Protein 6RJ1 (pdb70)

Organism: Mycoplasma pneumoniae (strain ATCC 29342 / M129 / Subtype 1) (NCBI:txid272634)

GO terms:
  GO:0009986 cell surface (C, EXP)

Radius of gyration: 41.22 Å; Cα contacts (8 Å, |Δi|>4): 4366; chains: 2; bounding box: 69×126×119 Å

Secondary structure (DSSP, 8-state):
--S--EEEEETTEEEEE-TTSSBSSS-EEHHHHTT--TTEEEEEEEEETTTEEEEEEEETT--EEE--S--SSSSSS--BSEEE-HHHHHHHHT---------EEEEEEEETTTEEEEEEEEEEEPPP-B--------HHHHHHH-EEEPPPPTT--HHHH-B-B--BHHHHHH-TT-GGGHHHHGGGGT-TT---TT-B-EEE-SSBS-EE-TTS---SEEES-TTTSB-TT-HHHIIIIIHHHHHHHSPPP----SSEEE-HHHHHHTT---TTSS---PPPP-HHHHHHHHHS-EEEEETTEEEEE--SSS-BSEEEEEESS-SEEEPEEGGGEEE--SSHHHHHHHHHTT----TT---TT---TTTTT-----EEEEEEEEETTEEEEEEEEPPEEEEE----TT-TTTTEEE----PPPTTPPSSHHHHHT--TTSSS---S-EEETTEEESS-S--TT-BTTTT-B------SS-GGGTTT--EEEEE-SSS-S--BSSHHHHHHHHT--B-SSSS--BPPPSSSSEEEEEEE-HHHHHHHHHHHH--STT-SS--EEE-SEEEEE-PPPGGGBTT---TTS------TTTPPB---SS-S-SS---EEEEEEEE--S---TT-PPPEEEEEEETTEEEEEEEETTTTEE---S-SSSPPTTEEEEE--TTTTTS-GGGEEEEEEETTTTEEEEEEEGGGS-SB-TTS-BPS--S-EEEEEEEEESPPTTSSTT--S-SSPPEEEEEEEEEEESS-EEEEEE--SSSEEEEEEESS-SS-EEEEEEEETTEEEE-HHHHHHHH--/--S--EEEEETTEEEEE-TTSSBSSS-EEHHHHTT--TTEEEEEEEEETTTEEEEEEEETT--EEE-------SBSEEE-HHHHHHHHT--------EEEEEEEETTTEEEEEEEEEEEPPP-B------HHHHHHH-EEEPPPPTT--HHHH-B-B--BHHHHHH-TT-GGGHHHHGGGGT-TT---TT-B-EEE-SSBS-EE-TTS---SEEES-TTTSB-TT-HHHIIIIIHHHHHHHSPPP-----SSEEE-HHHHHHTT---TTS----------HHHHHHHHHS-EEEEETTEEEEE--SSS-BSEEEEEESS-SEEEPEEGGGEEE--SSHHHHHHHHHTT----TT---TT---TTTTT-----EEEEEEEEETTEEEEEEEEPPEEEEE----TT-TTTTEEE----PPPTTPPSSHHHHHT--TTSSS---S-EEETTEEESS-S--TT-BTTTT-B------SS-GGGTTT--EEEEE-SSS-S--BSSHHHHHHHHT--B-SSSS--BPPPSSSSEEEEEEE-HHHHHHHHHHHH--SSS-TT--EEE-SEEEEE-PPPGGGBTT-------SS---GGGPPB---SS-S-SS---EEEEEEEE--SPPPTT-PPPEEEEEEETTEEEEEEEETTTTEE---S-SSSPPTTEEEEE--TTTTTS-GGGEEEEEEETTTTEEEEEEEGGGS-SB-TTS-BPS--S-EEEEEEEEESPPTTSSTT--S-SS--EEEEEEEEEEESSSEEEEEE--SSSEEEEEEESS-SS-EEEEEEEETTEEEE-HHHHHHHH--

Nearest PDB structures (foldseek):
  6rj1-assembly2_B  TM=1.001E+00  e=0.000E+00  Mycoplasmoides pneumoniae M129
  6rj1-assembly1_A  TM=9.955E-01  e=0.000E+00  Mycoplasmoides pneumoniae M129
  6tm0-assembly1_A  TM=9.819E-01  e=0.000E+00  Mycoplasmoides pneumoniae M129
  6tlz-assembly2_B  TM=9.883E-01  e=0.000E+00  Mycoplasmoides pneumoniae M129
  6tlz-assembly1_A  TM=9.841E-01  e=0.000E+00  Mycoplasmoides pneumoniae M129

Solvent-accessible surface area: 63891 Å² total; per-residue (Å²): 116,119,97,59,54,40,30,24,60,86,91,14,32,1,18,5,23,18,30,142,8,65,66,92,50,74,26,20,40,0,6,191,31,1,157,26,51,96,2,3,62,8,41,28,56,55,106,35,69,120,90,42,0,0,0,0,0,24,0,16,2,0,7,0,84,9,73,61,110,16,83,85,109,144,91,103,58,75,108,32,1,4,38,30,29,50,159,62,0,85,147,23,75,132,102,175,129,87,61,31,4,0,0,28,0,0,0,0,86,38,24,116,218,39,55,32,66,50,88,77,71,0,46,0,18,8,0,21,6,48,42,20,9,106,102,205,24,9,22,4,39,1,4,48,7,2,7,0,0,5,2,15,2,11,43,0,30,8,20,0,0,0,1,56,39,8,44,21,0,2,22,6,6,22,18,93,62,115,39,109,32,6,110,88,65,50,66,131,60,32,0,67,24,0,38,5,34,141,2,39,0,1,0,91,0,48,85,2,0,5,1,2,63,2,55,45,36,6,16,24,14,1,2,45,30,1,31,134,48,3,57,1,60,54,35,67,35,22,132,118,59,22,72,71,51,0,34,111,12,0,50,73,76,117,91,103,16,71,80,0,8,2,2,3,15,0,4,68,62,8,8,3,3,5,38,74,45,28,103,122,147,119,84,9,12,30,0,1,0,1,0,0,12,1,0,0,11,37,0,3,28,9,98,22,14,0,0,0,0,0,18,28,32,0,1,1,6,1,0,0,1,0,0,29,111,44,140,45,2,51,1,0,7,0,3,17,0,32,5,56,3,39,16,94,62,11,46,59,1,1,32,17,0,0,1,8,115,42,154,64,18,113,48,70,99,6,1,0,3,56,29,18,38,8,2,1,4,0,2,12,0,1,2,6,20,53,13,46,102,30,0,0,1,0,0,2,0,0,0,1,1,0,7,16,41,35,132,77,85,103,30,42,12,81,36,5,0,0,1,5,11,0,1,0,0,16,26,5,85,44,8,40,68,34,8,5,59,15,27,0,0,18,58,0,1,2,6,15,102,31,99,64,162,95,36,34,2,23,3,0,42,41,2,15,127,68,0,21,119,141,87,89,68,70,1,48,10,34,24,0,16,64,61,103,81,70,58,69,10,62,2,0,1,0,0,0,4,3,3,2,0,9,0,1,14,38,4,12,13,0,1,3,0,2,3,20,5,70,6,115,90,164,115,117,59,97,1,13,2,3,0,7,0,6,0,1,2,0,2,0,46,73,77,19,0,116,48,0,53,103,20,4,68,24,58,13,78,124,69,33,54,70,54,4,127,1,82,27,3,13,4,13,11,4,10,1,10,60,71,11,0,20,43,9,15,41,36,33,48,58,206,153,87,15,79,0,26,61,8,100,44,68,20,92,0,21,20,45,2,0,0,10,7,15,2,6,8,11,44,6,4,62,12,66,52,125,35,20,243,82,74,109,70,9,4,4,0,0,0,0,0,1,0,0,1,0,3,0,4,4,29,2,63,76,27,99,28,5,123,32,139,77,136,88,42,120,34,4,6,14,10,70,34,79,14,37,102,61,13,15,64,10,19,1,16,1,37,72,62,26,44,36,35,60,137,55,5,15,0,23,0,8,2,15,23,27,71,31,6,59,58,36,1,95,16,107,146,28,184,66,67,95,0,8,16,3,0,4,0,26,40,49,58,111,17,26,5,88,68,99,123,19,108,88,12,104,141,17,5,24,0,79,6,51,55,0,42,2,50,35,47,130,20,43,6,16,2,40,0,47,44,51,110,84,55,5,0,1,3,3,81,109,120,50,232,104,9,62,10,9,12,14,78,22,86,142,2,91,9,132,80,40,101,158,76,1,111,98,57,75,165,274,104,118,95,72,54,53,32,22,51,62,156,30,32,1,17,5,12,19,30,144,7,63,47,92,50,76,24,20,43,0,8,194,31,1,157,27,39,82,5,5,85,9,40,26,50,52,107,36,68,116,69,48,0,0,0,0,0,22,0,12,9,0,11,0,72,6,100,69,99,150,139,93,68,111,33,2,4,58,38,31,48,158,59,0,90,146,29,63,137,102,189,88,68,30,2,0,0,23,0,0,0,0,100,33,24,118,216,37,55,33,86,54,91,78,72,0,49,0,20,9,0,30,6,78,41,76,135,135,18,6,14,6,64,1,4,49,16,2,6,0,1,4,3,0,1,15,45,0,29,8,20,0,0,0,2,56,40,8,42,20,0,2,27,6,6,24,19,98,58,114,38,108,31,6,110,93,66,49,59,128,56,31,0,87,19,0,38,5,33,141,2,40,0,0,0,91,0,48,86,2,0,5,2,2,69,2,40,47,36,5,15,22,19,0,3,45,30,1,28,135,47,3,57,0,61,54,36,66,35,21,133,116,58,21,67,71,48,0,33,101,7,0,49,83,65,117,143,57,88,15,71,75,0,9,2,2,2,12,1,4,55,74,18,6,2,2,7,55,78,37,52,179,109,109,140,131,76,14,13,15,0,1,0,0,1,0,12,1,0,0,10,37,0,3,28,8,101,24,9,0,0,0,0,0,17,32,29,0,1,1,6,1,0,0,0,0,0,29,110,46,139,46,2,48,1,0,8,0,2,19,0,34,4,55,4,36,15,93,62,11,46,58,1,0,32,17,0,1,1,8,126,44,155,69,17,116,45,76,87,7,1,0,4,54,31,18,41,5,1,1,5,0,2,14,0,1,1,5,19,51,16,47,102,29,0,0,1,0,0,2,0,0,0,2,1,0,7,20,38,35,127,79,86,103,30,43,12,81,35,3,0,1,1,4,10,0,0,0,0,16,27,3,85,47,13,33,58,33,8,4,68,15,30,0,1,17,60,0,1,1,6,15,106,29,114,83,158,91,36,37,4,20,3,0,28,40,2,18,131,71,1,22,121,143,87,86,78,84,1,45,11,32,25,0,18,64,62,102,83,68,58,70,11,59,2,0,1,0,0,0,3,3,3,2,0,9,0,1,12,38,4,12,14,0,0,4,0,2,2,8,4,40,4,112,88,148,123,99,60,98,1,13,2,3,0,7,0,6,0,1,2,0,1,0,44,72,81,18,0,96,49,0,35,110,24,5,60,31,75,56,89,98,65,51,44,69,56,1,129,1,82,26,3,14,4,12,12,5,11,1,10,44,83,12,0,53,44,28,18,41,57,55,50,81,136,138,48,38,83,0,29,65,9,101,44,99,20,92,0,22,10,46,1,0,0,8,7,10,2,6,9,11,41,5,2,60,12,65,53,126,36,19,237,86,76,108,69,9,3,4,0,0,0,0,0,1,0,0,1,0,3,0,3,5,29,1,63,78,28,99,31,5,96,15,121,74,118,97,39,117,31,3,6,15,10,68,33,78,15,38,102,59,13,15,64,8,21,1,36,1,37,68,61,25,45,36,44,61,149,55,4,15,0,25,0,10,2,14,23,25,72,32,9,58,59,36,2,92,17,108,145,29,184,66,66,93,0,8,16,2,0,3,0,26,41,50,56,111,18,29,4,82,89,94,137,25,110,76,13,106,141,17,4,24,0,80,6,48,59,5,46,2,50,33,73,125,10,47,5,14,3,38,0,47,42,53,120,88,52,6,0,0,0,3,74,103,138,34,232,97,22,55,8,17,9,14,76,19,89,145,0,109,18,134,74,40,101,158,76,1,134,102,39,91,231,227

Foldseek 3Di:
DQPDWDWFDDWQFTFTAGLLRFTLDPGDRNQVQQVHDPQKTWQDKDADDPFKIKTKIAGLLAAKAAQPPLDDACPPQQDFSIDTDQVSSVVVVVLPDRDNRFMWIWMWTADPSRDTHTDAIAGAAAFGATRHNPCLFHPSLQLNPEWEFDFAFLQQALLLLFFAFAAFLLCLAQNPPRSVCCQVCCVVQQQPQQPGRRFTQFGFQQFHTAIEHQQDFGALKGFNHRHPHGGGPCSVCCVVPVVVVRCVCEPFPVHVCPTIFRNLLRCVLLQFSRSPPRPVVDTGGGPNSRLSRQQQRAWEDFDQWIKTGGALRFKHQWIDTDGNPHRYAYTFGVQQADEAAPDPLLQLQQLLQQADADPLADDSLLNTSNNSLTGQGIWNWQHWYDDPSWIKTKTFRWAKGKAFPDPPPPNSRPNTTGDGWQWAALPFDFFDQRLSNWAAQSAGHRFQWDCDPQWIARHHNATAQLGDPNGRHHRGHHRSHHPVCSHVTRIHMYTYRFQDNHSHFFQNLLCQQQQQHWHPDPPIDGTHTSRGQKMKIFMGHPVLSVQSRVLSPDRCPPSVNNHRYDYQMHMDRDHAHLVQWPCRDHTTDRNCTHTSSNTAGNFQQSHSYRRGKTKHDWDKAFALQDFDPPADTWMWIWIDMQFWIKIAGDGSVVRGGAQFPDRSADGLRIDTDGADPVVSNHHPQQWDDWDADHNLRKIKTKGQLLSGRQAHRNNHGDPQSFKIWMKIKAKDDDDQRSDDPRDGDRHHTDIYIDGQARIDRHWGWSDKACSDQFKIWTFTDDPDPSTQIWMWTHDSSHTDTDPVVSVVSHVD/DQPDWDWFDDKQFTFTAGLLRFTLDPGDRNQVQQVHDLQKTWQDKDADDPFKIKTKIAGLLAAWAAQDDDVQQDFRIDTDQVSSVVLVVLVTDNRFMWIWMWTADPSRDTHTDAIAGAAAFGATDHVAFHPNLQLNPEWEFDFAFLQQALLLLFFAFAAFLLCLAQNPPRSVCCQVCCVVQQQPQQPGRRFTQFGFQQFHTAIEHQQDAGALKGFNHRHPHGGGPCSVCCVVPVVVVRCCCEPFPVCVVCPTIFRNLLRCVLLQFSRRPPRDRVVDTGGGPNSRLSRQQQRAWEDFDQWIKTGGALRFKHQWIDTDGNPHRYAYTFGVQQADEAAPDPLLQLQQLLQQADADPLADDSLQNTSNNSLTGQGIWNWQYWYDDPSWIKTKTFRWAKGKAFPDPPPPNSRPNTTGDGWQWAALPFDAFPVRLSNWAAQSNGHRFQWDCPPNWTARHHNATAQLGDPNGRHHRGHHRSHHPVCSHVTRIHMYTYRFQDNHSHFFLSLLCQQQQQHWHPDPPIDGTHTSRGQKMKIFMGHPVLSVQSRVSSVPRRDSVVNNHRYDYQMHMDRDHFHLVQWPCRDHGNDDDDGHTSSNTAGNFQQSHSYRRGKTKHDWDKAFALQDFAPPADTWMWIWIDMQFWIKIAGDGSVVRGGAAFPDNRADGLRIDTDGADPVVSNHHPQQFDDWDADHNLRKIKTKGQLLSGRQAHRSNHGDPQSFKIWMKIKAKDDDDQRSDNPRDGDRHRTDIYIDGQARIDSHWGWRDKACSDQFKIKTFTDDPDDRTQIWMWTDDSSHTDTDPVVSVVSVVD

B-factor: mean 89.37, std 24.89, range [43.27, 200.55]

InterPro domains:
  IPR007885 MgpC adhesin [PF05220] (490-715)
  IPR045839 Mgp-operon protein 3, C-terminal domain [PF19342] (999-1111)

Sequence (1618 aa):
SLANTYLLQDHHNTLTPYTPFTTPLNGGLDVVRRAAHLHPSYELVDWKRVGDTKLVALVRSALVRVKFQDTTSSDQSNTNQNALSFDTQESQKALNGSNSQDFASYVLIFKAAPRATWVFERKIKLALPYVKQESQGKGSLYKTLQDLLVEQPVTPYTPNAGLARVNGVAQDTVHFGSGQESSWNSQRSQKGLKNNPGPKAVTGFKLDKGRAYRKLNESWPVYEPLDSTKEGKGKDESSWKNSEKTTAENDAPLVGATFSKYLNTAQALHQMGVIVPGLEKWTDALPNVITQLYHTSTAQLAYLNGQIVVMGSDRVPSLWYWVVGEDQESGKATWWAKTELNWGTDKQKQFVENQLGFKDDSNSDSKNSNLKAQGLTQPAYLIAGLDVVADHLVFAAFKAGAVGYDMTTDSSASTYNQALAWSTTAGLDSDGGYKALVENTAGLNGPINGLFTLLDTFAYVTPVSGMKGGSQNNEEVQTTYPVKSDQKATAKIASLINASPLNSYGDDGVTVFDALGLNFNFKLNEERLPSRTDQLLVYGIVNESELKSARENAQSTSDDNSNTKVKWTNTASHYLPVPYYYSANFPEAGNRRRGVKISTLESQATDGFANSLLNFGTGLKAGVDPAPVARGHKPNYSAVLLVRGGVVRLNFNPDTDKLLDSTDKNSEPISFSYTPFGSAESAVDLTTLKDVTYIAESGLWFYTFDNGEKPTYDGKQQQVKNRKGYAVITVSRTGIEFNEDANTTTLSQAPAALAVQNGIASSQDDLTGILPLSDEFSAVITKDQTWTGKVDIYKNTNGLFEKDDQLSENVKRRSLANTYYLLQDHHNTLTPYTPFTTPLNGGLDVVRAAHLHPSYELVDWKRVGDTKLVALVRSALVRVKFQDTTNTNQNALSFDTQESQKALNGNSQDFASYVLIFKAAPRATWVFERKIKLALPYVKQEGKGSLYKTLQDLLVEQPVTPYTPNAGLARRVNGVAQDTVHFGSGQESSWNSQRSQKGLKNNPGPKAVTGFKLDKGRAYRKLNESWPVYEPLDSTKEGKGKDESSWKNSEKTTAENDAPLVGTATFSKYLNTAQALHQMGVIVPGLEKWGTDALPNVITQLYHTSTAQLAYLNGQIVVMGSDRRVPSLWYWVVGEDQESGKATWWAKTELNWGTDKQKQFVENQLGFKDDSNSDSKNSNLKAQGLTQPAYLIAGLDVVADHLVFAAFKAGAVGYDMTTDSSASTYNQALAWSTTAGLDSDGGYKALVENTAGLNGPINGLFTLLDTFAYVTPVSGMKGGSQNNEEVQTTYPVKSDQKATAKIASLINASPLNSYGDDGVTVFDALGLNFNFKLNEERLPSRTDQLLVYGIVNESELKSARENAQSTSDDNSNTKVKWTNTASHYLPVPYYYSANFPEAAEQRNGVKISTLESQATDGFANSLLNFGTGLKAGVDPAPVARGHKPNYSAVLLVRGGVVRLNFNPDTDKLLDSTDKNSEPISFSYTPFGSAESAVDLTTLKDVTYIAESGLWFYTFDNGEKPTYDGKQQQVKNRKGYAVITVSRTGIEFNEDANTTTLSQAPAALAVQNGIASSQDDLTGILPLSDEFSAVITKDQTWTGKVDIYKNTNGLFEKDDQLSENVKRR

Structure (mmCIF, N/CA/C/O backbone):
data_6RJ1
#
_entry.id   6RJ1
#
_cell.length_a   97.796
_cell.length_b   114.434
_cell.length_c   165.054
_cell.angle_alpha   90.00
_cell.angle_beta   90.00
_cell.angle_gamma   90.00
#
_symmetry.space_group_name_H-M   'P 21 21 21'
#
loop_
_entity.id
_entity.type
_entity.pdbx_description
1 polymer 'Mgp-operon protein 3'
2 water water
#
loop_
_atom_site.group_PDB
_atom_site.id
_atom_site.type_symbol
_atom_site.label_atom_id
_atom_site.label_alt_id
_atom_site.label_comp_id
_atom_site.label_asym_id
_atom_site.label_entity_id
_atom_site.label_seq_id
_atom_site.pdbx_PDB_ins_code
_atom_site.Cartn_x
_atom_site.Cartn_y
_atom_site.Cartn_z
_atom_site.occupancy
_atom_site.B_iso_or_equiv
_atom_site.auth_seq_id
_atom_site.auth_comp_id
_atom_site.auth_asym_id
_atom_site.auth_atom_id
_atom_site.pdbx_PDB_model_num
ATOM 1 N N . SER A 1 1 ? -8.625 -3.931 -6.056 1.00 100.70 23 SER A N 1
ATOM 2 C CA . SER A 1 1 ? -7.990 -5.227 -6.290 1.00 100.33 23 SER A CA 1
ATOM 3 C C . SER A 1 1 ? -6.481 -5.058 -6.510 1.00 103.38 23 SER A C 1
ATOM 4 O O . SER A 1 1 ? -6.041 -3.984 -6.922 1.00 102.59 23 SER A O 1
ATOM 7 N N . LEU A 1 2 ? -5.691 -6.111 -6.224 1.00 99.34 24 LEU A N 1
ATOM 8 C CA . LEU A 1 2 ? -4.245 -6.090 -6.450 1.00 99.15 24 LEU A CA 1
ATOM 9 C C . LEU A 1 2 ? -3.940 -6.146 -7.941 1.00 104.22 24 LEU A C 1
ATOM 10 O O . LEU A 1 2 ? -2.974 -5.531 -8.392 1.00 104.28 24 LEU A O 1
ATOM 15 N N . ALA A 1 3 ? -4.786 -6.868 -8.704 1.00 100.93 25 ALA A N 1
ATOM 16 C CA . ALA A 1 3 ? -4.684 -7.038 -10.152 1.00 100.55 25 ALA A CA 1
ATOM 17 C C . ALA A 1 3 ? -4.857 -5.707 -10.896 1.00 101.81 25 ALA A C 1
ATOM 18 O O . ALA A 1 3 ? -4.417 -5.595 -12.045 1.00 101.63 25 ALA A O 1
ATOM 20 N N . ASN A 1 4 ? -5.450 -4.693 -10.231 1.00 95.92 26 ASN A N 1
ATOM 21 C CA . ASN A 1 4 ? -5.639 -3.369 -10.808 1.00 95.05 26 ASN A CA 1
ATOM 22 C C . ASN A 1 4 ? -4.284 -2.620 -10.952 1.00 95.90 26 ASN A C 1
ATOM 23 O O . ASN A 1 4 ? -3.323 -2.933 -10.240 1.00 95.04 26 ASN A O 1
ATOM 28 N N . THR A 1 5 ? -4.205 -1.677 -11.913 1.00 90.08 27 THR A N 1
ATOM 29 C CA . THR A 1 5 ? -3.005 -0.890 -12.212 1.00 88.35 27 THR A CA 1
ATOM 30 C C . THR A 1 5 ? -3.382 0.562 -12.412 1.00 88.72 27 THR A C 1
ATOM 31 O O . THR A 1 5 ? -4.492 0.847 -12.857 1.00 88.03 27 THR A O 1
ATOM 35 N N . TYR A 1 6 ? -2.455 1.479 -12.082 1.00 83.78 28 TYR A N 1
ATOM 36 C CA . TYR A 1 6 ? -2.625 2.930 -12.228 1.00 83.11 28 TYR A CA 1
ATOM 37 C C . TYR A 1 6 ? -1.584 3.425 -13.220 1.00 83.14 28 TYR A C 1
ATOM 38 O O . TYR A 1 6 ? -0.401 3.137 -13.050 1.00 83.12 28 TYR A O 1
ATOM 47 N N . LEU A 1 7 ? -2.014 4.145 -14.259 1.00 76.30 29 LEU A N 1
ATOM 48 C CA . LEU A 1 7 ? -1.112 4.654 -15.287 1.00 74.92 29 LEU A CA 1
ATOM 49 C C . LEU A 1 7 ? -0.557 6.016 -14.907 1.00 76.42 29 LEU A C 1
ATOM 50 O O . LEU A 1 7 ? -1.335 6.927 -14.605 1.00 77.09 29 LEU A O 1
ATOM 55 N N . LEU A 1 8 ? 0.782 6.154 -14.904 1.00 70.22 30 LEU A N 1
ATOM 56 C CA . LEU A 1 8 ? 1.449 7.416 -14.591 1.00 69.76 30 LEU A CA 1
ATOM 57 C C . LEU A 1 8 ? 2.341 7.863 -15.738 1.00 73.71 30 LEU A C 1
ATOM 58 O O . LEU A 1 8 ? 3.043 7.043 -16.326 1.00 73.44 30 LEU A O 1
ATOM 63 N N . GLN A 1 9 ? 2.299 9.165 -16.065 1.00 70.26 31 GLN A N 1
ATOM 64 C CA . GLN A 1 9 ? 3.109 9.733 -17.132 1.00 70.17 31 GLN A CA 1
ATOM 65 C C . GLN A 1 9 ? 4.465 10.222 -16.639 1.00 75.19 31 GLN A C 1
ATOM 66 O O . GLN A 1 9 ? 4.578 10.735 -15.526 1.00 76.03 31 GLN A O 1
ATOM 72 N N . ASP A 1 10 ? 5.486 10.045 -17.486 1.00 71.52 32 ASP A N 1
ATOM 73 C CA . ASP A 1 10 ? 6.850 10.550 -17.365 1.00 71.27 32 ASP A CA 1
ATOM 74 C C . ASP A 1 10 ? 7.267 10.866 -18.805 1.00 73.49 32 ASP A C 1
ATOM 75 O O . ASP A 1 10 ? 7.714 9.974 -19.547 1.00 72.86 32 ASP A O 1
ATOM 80 N N A HIS A 1 11 ? 7.073 12.142 -19.193 0.50 69.20 33 HIS A N 1
ATOM 81 N N B HIS A 1 11 ? 7.062 12.141 -19.201 0.50 68.87 33 HIS A N 1
ATOM 82 C CA A HIS A 1 11 ? 7.294 12.726 -20.514 0.50 68.88 33 HIS A CA 1
ATOM 83 C CA B HIS A 1 11 ? 7.330 12.724 -20.516 0.50 68.37 33 HIS A CA 1
ATOM 84 C C A HIS A 1 11 ? 6.510 11.975 -21.618 0.50 72.06 33 HIS A C 1
ATOM 85 C C B HIS A 1 11 ? 6.547 12.014 -21.648 0.50 71.89 33 HIS A C 1
ATOM 86 O O A HIS A 1 11 ? 5.346 12.314 -21.845 0.50 71.73 33 HIS A O 1
ATOM 87 O O B HIS A 1 11 ? 5.417 12.422 -21.924 0.50 71.61 33 HIS A O 1
ATOM 100 N N . ASN A 1 12 ? 7.129 10.973 -22.289 1.00 67.88 34 ASN A N 1
ATOM 101 C CA . ASN A 1 12 ? 6.475 10.210 -23.371 1.00 67.21 34 ASN A CA 1
ATOM 102 C C . ASN A 1 12 ? 6.121 8.779 -22.974 1.00 70.68 34 ASN A C 1
ATOM 103 O O . ASN A 1 12 ? 5.566 8.033 -23.781 1.00 68.91 34 ASN A O 1
ATOM 108 N N . THR A 1 13 ? 6.418 8.417 -21.722 1.00 69.05 35 THR A N 1
ATOM 109 C CA . THR A 1 13 ? 6.180 7.088 -21.182 1.00 69.57 35 THR A CA 1
ATOM 110 C C . THR A 1 13 ? 5.011 7.068 -20.204 1.00 74.94 35 THR A C 1
ATOM 111 O O . THR A 1 13 ? 4.944 7.910 -19.310 1.00 75.60 35 THR A O 1
ATOM 115 N N . LEU A 1 14 ? 4.090 6.104 -20.402 1.00 71.17 36 LEU A N 1
ATOM 116 C CA . LEU A 1 14 ? 2.945 5.837 -19.541 1.00 70.63 36 LEU A CA 1
ATOM 117 C C . LEU A 1 14 ? 3.248 4.507 -18.859 1.00 76.80 36 LEU A C 1
ATOM 118 O O . LEU A 1 14 ? 3.238 3.462 -19.519 1.00 77.02 36 LEU A O 1
ATOM 123 N N . THR A 1 15 ? 3.611 4.554 -17.559 1.00 74.20 37 THR A N 1
ATOM 124 C CA . THR A 1 15 ? 4.017 3.361 -16.810 1.00 74.13 37 THR A CA 1
ATOM 125 C C . THR A 1 15 ? 2.888 2.824 -15.889 1.00 78.53 37 THR A C 1
ATOM 126 O O . THR A 1 15 ? 2.258 3.599 -15.166 1.00 78.00 37 THR A O 1
ATOM 130 N N . PRO A 1 16 ? 2.636 1.489 -15.896 1.00 76.08 38 PRO A N 1
ATOM 131 C CA . PRO A 1 16 ? 1.611 0.935 -14.994 1.00 76.16 38 PRO A CA 1
ATOM 132 C C . PRO A 1 16 ? 2.164 0.672 -13.594 1.00 80.79 38 PRO A C 1
ATOM 133 O O . PRO A 1 16 ? 3.150 -0.039 -13.444 1.00 80.79 38 PRO A O 1
ATOM 137 N N . TYR A 1 17 ? 1.540 1.265 -12.577 1.00 77.21 39 TYR A N 1
ATOM 138 C CA . TYR A 1 17 ? 1.932 1.098 -11.185 1.00 77.14 39 TYR A CA 1
ATOM 139 C C . TYR A 1 17 ? 0.947 0.175 -10.482 1.00 82.87 39 TYR A C 1
ATOM 140 O O . TYR A 1 17 ? -0.263 0.281 -10.701 1.00 83.35 39 TYR A O 1
ATOM 149 N N . THR A 1 18 ? 1.466 -0.740 -9.655 1.00 78.81 40 THR A N 1
ATOM 150 C CA . THR A 1 18 ? 0.647 -1.680 -8.895 1.00 78.13 40 THR A CA 1
ATOM 151 C C . THR A 1 18 ? 0.209 -1.038 -7.566 1.00 83.08 40 THR A C 1
ATOM 152 O O . THR A 1 18 ? 0.864 -0.090 -7.122 1.00 81.29 40 THR A O 1
ATOM 156 N N . PRO A 1 19 ? -0.827 -1.568 -6.862 1.00 82.62 41 PRO A N 1
ATOM 157 C CA . PRO A 1 19 ? -1.175 -1.002 -5.548 1.00 83.26 41 PRO A CA 1
ATOM 158 C C . PRO A 1 19 ? -0.111 -1.294 -4.462 1.00 88.90 41 PRO A C 1
ATOM 159 O O . PRO A 1 19 ? -0.324 -0.987 -3.295 1.00 89.44 41 PRO A O 1
ATOM 163 N N . PHE A 1 20 ? 1.050 -1.858 -4.863 1.00 85.46 42 PHE A N 1
ATOM 164 C CA . PHE A 1 20 ? 2.224 -2.078 -4.023 1.00 85.42 42 PHE A CA 1
ATOM 165 C C . PHE A 1 20 ? 3.161 -0.865 -4.168 1.00 89.95 42 PHE A C 1
ATOM 166 O O . PHE A 1 20 ? 4.229 -0.846 -3.560 1.00 89.24 42 PHE A O 1
ATOM 174 N N . THR A 1 21 ? 2.756 0.129 -5.007 1.00 87.88 43 THR A N 1
ATOM 175 C CA . THR A 1 21 ? 3.406 1.418 -5.348 1.00 87.71 43 THR A CA 1
ATOM 176 C C . THR A 1 21 ? 4.616 1.249 -6.305 1.00 90.90 43 THR A C 1
ATOM 177 O O . THR A 1 21 ? 5.323 2.227 -6.574 1.00 90.54 43 THR A O 1
ATOM 181 N N . THR A 1 22 ? 4.822 0.034 -6.847 1.00 86.40 44 THR A N 1
ATOM 182 C CA . THR A 1 22 ? 5.940 -0.238 -7.751 1.00 85.78 44 THR A CA 1
ATOM 183 C C . THR A 1 22 ? 5.492 -0.389 -9.207 1.00 88.80 44 THR A C 1
ATOM 184 O O . THR A 1 22 ? 4.433 -0.977 -9.457 1.00 88.38 44 THR A O 1
ATOM 188 N N . PRO A 1 23 ? 6.307 0.078 -10.188 1.00 84.16 45 PRO A N 1
ATOM 189 C CA . PRO A 1 23 ? 5.927 -0.112 -11.597 1.00 83.60 45 PRO A CA 1
ATOM 190 C C . PRO A 1 23 ? 5.962 -1.583 -12.009 1.00 87.01 45 PRO A C 1
ATOM 191 O O . PRO A 1 23 ? 6.868 -2.324 -11.614 1.00 87.24 45 PRO A O 1
ATOM 195 N N . LEU A 1 24 ? 4.946 -2.013 -12.766 1.00 82.16 46 LEU A N 1
ATOM 196 C CA . LEU A 1 24 ? 4.803 -3.385 -13.238 1.00 81.17 46 LEU A CA 1
ATOM 197 C C . LEU A 1 24 ? 5.794 -3.686 -14.360 1.00 84.79 46 LEU A C 1
ATOM 198 O O . LEU A 1 24 ? 6.356 -4.780 -14.389 1.00 84.80 46 LEU A O 1
ATOM 203 N N . ASN A 1 25 ? 6.026 -2.706 -15.260 1.00 80.62 47 ASN A N 1
ATOM 204 C CA . ASN A 1 25 ? 6.974 -2.788 -16.378 1.00 80.20 47 ASN A CA 1
ATOM 205 C C . ASN A 1 25 ? 7.532 -1.400 -16.705 1.00 85.34 47 ASN A C 1
ATOM 206 O O . ASN A 1 25 ? 7.069 -0.410 -16.134 1.00 86.33 47 ASN A O 1
ATOM 211 N N . GLY A 1 26 ? 8.494 -1.344 -17.635 1.00 81.52 48 GLY A N 1
ATOM 212 C CA . GLY A 1 26 ? 9.164 -0.122 -18.083 1.00 81.28 48 GLY A CA 1
ATOM 213 C C . GLY A 1 26 ? 8.286 0.973 -18.672 1.00 84.31 48 GLY A C 1
ATOM 214 O O . GLY A 1 26 ? 8.779 2.070 -18.962 1.00 84.23 48 GLY A O 1
ATOM 215 N N . GLY A 1 27 ? 7.002 0.670 -18.865 1.00 79.43 49 GLY A N 1
ATOM 216 C CA . GLY A 1 27 ? 6.027 1.606 -19.407 1.00 78.60 49 GLY A CA 1
ATOM 217 C C . GLY A 1 27 ? 6.004 1.674 -20.916 1.00 80.40 49 GLY A C 1
ATOM 218 O O . GLY A 1 27 ? 6.895 1.149 -21.593 1.00 79.90 49 GLY A O 1
ATOM 219 N N . LEU A 1 28 ? 4.994 2.351 -21.455 1.00 74.94 50 LEU A N 1
ATOM 220 C CA . LEU A 1 28 ? 4.818 2.490 -22.892 1.00 73.10 50 LEU A CA 1
ATOM 221 C C . LEU A 1 28 ? 5.351 3.838 -23.397 1.00 75.60 50 LEU A C 1
ATOM 222 O O . LEU A 1 28 ? 4.829 4.878 -22.997 1.00 74.84 50 LEU A O 1
ATOM 227 N N . ASP A 1 29 ? 6.377 3.815 -24.288 1.00 71.16 51 ASP A N 1
ATOM 228 C CA . ASP A 1 29 ? 6.902 5.030 -24.914 1.00 70.14 51 ASP A CA 1
ATOM 229 C C . ASP A 1 29 ? 6.021 5.267 -26.121 1.00 74.05 51 ASP A C 1
ATOM 230 O O . ASP A 1 29 ? 6.230 4.680 -27.186 1.00 74.28 51 ASP A O 1
ATOM 235 N N . VAL A 1 30 ? 5.000 6.097 -25.915 1.00 69.98 52 VAL A N 1
ATOM 236 C CA . VAL A 1 30 ? 3.951 6.458 -26.859 1.00 69.82 52 VAL A CA 1
ATOM 237 C C . VAL A 1 30 ? 4.516 6.873 -28.239 1.00 74.98 52 VAL A C 1
ATOM 238 O O . VAL A 1 30 ? 4.020 6.395 -29.263 1.00 75.93 52 VAL A O 1
ATOM 242 N N . VAL A 1 31 ? 5.582 7.698 -28.257 1.00 70.70 53 VAL A N 1
ATOM 243 C CA . VAL A 1 31 ? 6.222 8.200 -29.479 1.00 69.87 53 VAL A CA 1
ATOM 244 C C . VAL A 1 31 ? 6.973 7.069 -30.229 1.00 74.82 53 VAL A C 1
ATOM 245 O O . VAL A 1 31 ? 6.769 6.917 -31.441 1.00 74.31 53 VAL A O 1
ATOM 249 N N A ARG A 1 32 ? 7.811 6.292 -29.517 0.70 71.89 54 ARG A N 1
ATOM 250 N N B ARG A 1 32 ? 7.806 6.281 -29.515 0.30 71.73 54 ARG A N 1
ATOM 251 C CA A ARG A 1 32 ? 8.561 5.165 -30.079 0.70 71.88 54 ARG A CA 1
ATOM 252 C CA B ARG A 1 32 ? 8.560 5.157 -30.087 0.30 71.68 54 ARG A CA 1
ATOM 253 C C A ARG A 1 32 ? 7.613 4.077 -30.611 0.70 75.97 54 ARG A C 1
ATOM 254 C C B ARG A 1 32 ? 7.630 4.046 -30.595 0.30 75.79 54 ARG A C 1
ATOM 255 O O A ARG A 1 32 ? 7.817 3.588 -31.725 0.70 75.75 54 ARG A O 1
ATOM 256 O O B ARG A 1 32 ? 7.869 3.503 -31.675 0.30 75.44 54 ARG A O 1
ATOM 271 N N . ALA A 1 33 ? 6.570 3.722 -29.818 1.00 72.46 55 ALA A N 1
ATOM 272 C CA . ALA A 1 33 ? 5.575 2.684 -30.149 1.00 72.16 55 ALA A CA 1
ATOM 273 C C . ALA A 1 33 ? 4.722 3.027 -31.362 1.00 75.43 55 ALA A C 1
ATOM 274 O O . ALA A 1 33 ? 4.325 2.119 -32.092 1.00 75.07 55 ALA A O 1
ATOM 276 N N . ALA A 1 34 ? 4.440 4.329 -31.575 1.00 71.70 56 ALA A N 1
ATOM 277 C CA . ALA A 1 34 ? 3.636 4.800 -32.707 1.00 71.40 56 ALA A CA 1
ATOM 278 C C . ALA A 1 34 ? 4.468 4.976 -33.980 1.00 76.58 56 ALA A C 1
ATOM 279 O O . ALA A 1 34 ? 3.915 5.320 -35.025 1.00 77.25 56 ALA A O 1
ATOM 281 N N . HIS A 1 35 ? 5.790 4.690 -33.899 1.00 73.09 57 HIS A N 1
ATOM 282 C CA . HIS A 1 35 ? 6.772 4.807 -34.982 1.00 72.79 57 HIS A CA 1
ATOM 283 C C . HIS A 1 35 ? 6.868 6.264 -35.450 1.00 76.80 57 HIS A C 1
ATOM 284 O O . HIS A 1 35 ? 6.834 6.566 -36.648 1.00 76.90 57 HIS A O 1
ATOM 291 N N . LEU A 1 36 ? 6.956 7.174 -34.466 1.00 73.41 58 LEU A N 1
ATOM 292 C CA . LEU A 1 36 ? 7.038 8.611 -34.693 1.00 72.24 58 LEU A CA 1
ATOM 293 C C . LEU A 1 36 ? 8.428 9.162 -34.421 1.00 74.82 58 LEU A C 1
ATOM 294 O O . LEU A 1 36 ? 9.202 8.573 -33.662 1.00 74.88 58 LEU A O 1
ATOM 299 N N . HIS A 1 37 ? 8.737 10.290 -35.072 1.00 69.43 59 HIS A N 1
ATOM 300 C CA . HIS A 1 37 ? 9.990 11.022 -34.973 1.00 68.45 59 HIS A CA 1
ATOM 301 C C . HIS A 1 37 ? 10.268 11.463 -33.509 1.00 72.44 59 HIS A C 1
ATOM 302 O O . HIS A 1 37 ? 9.322 11.847 -32.804 1.00 70.66 59 HIS A O 1
ATOM 309 N N . PRO A 1 38 ? 11.558 11.444 -33.059 1.00 69.26 60 PRO A N 1
ATOM 310 C CA . PRO A 1 38 ? 11.881 11.862 -31.678 1.00 68.92 60 PRO A CA 1
ATOM 311 C C . PRO A 1 38 ? 11.387 13.236 -31.227 1.00 73.18 60 PRO A C 1
ATOM 312 O O . PRO A 1 38 ? 11.261 13.443 -30.021 1.00 74.32 60 PRO A O 1
ATOM 316 N N . SER A 1 39 ? 11.105 14.166 -32.162 1.00 69.02 61 SER A N 1
ATOM 317 C CA . SER A 1 39 ? 10.602 15.515 -31.835 1.00 68.69 61 SER A CA 1
ATOM 318 C C . SER A 1 39 ? 9.175 15.515 -31.271 1.00 72.91 61 SER A C 1
ATOM 319 O O . SER A 1 39 ? 8.742 16.527 -30.701 1.00 72.95 61 SER A O 1
ATOM 322 N N . TYR A 1 40 ? 8.440 14.398 -31.451 1.00 68.76 62 TYR A N 1
ATOM 323 C CA . TYR A 1 40 ? 7.088 14.270 -30.932 1.00 68.36 62 TYR A CA 1
ATOM 324 C C . TYR A 1 40 ? 7.085 14.203 -29.423 1.00 71.78 62 TYR A C 1
ATOM 325 O O . TYR A 1 40 ? 7.983 13.624 -28.813 1.00 71.61 62 TYR A O 1
ATOM 334 N N . GLU A 1 41 ? 6.092 14.855 -28.829 1.00 67.95 63 GLU A N 1
ATOM 335 C CA . GLU A 1 41 ? 5.921 15.011 -27.398 1.00 67.14 63 GLU A CA 1
ATOM 336 C C . GLU A 1 41 ? 4.465 14.685 -27.032 1.00 68.74 63 GLU A C 1
ATOM 337 O O . GLU A 1 41 ? 3.540 15.176 -27.687 1.00 67.37 63 GLU A O 1
ATOM 343 N N . LEU A 1 42 ? 4.272 13.826 -26.003 1.00 63.75 64 LEU A N 1
ATOM 344 C CA . LEU A 1 42 ? 2.948 13.447 -25.516 1.00 62.38 64 LEU A CA 1
ATOM 345 C C . LEU A 1 42 ? 2.366 14.622 -24.721 1.00 66.54 64 LEU A C 1
ATOM 346 O O . LEU A 1 42 ? 2.987 15.075 -23.758 1.00 65.85 64 LEU A O 1
ATOM 351 N N . VAL A 1 43 ? 1.205 15.146 -25.174 1.00 64.04 65 VAL A N 1
ATOM 352 C CA . VAL A 1 43 ? 0.513 16.330 -24.623 1.00 63.90 65 VAL A CA 1
ATOM 353 C C . VAL A 1 43 ? -0.644 15.949 -23.711 1.00 66.73 65 VAL A C 1
ATOM 354 O O . VAL A 1 43 ? -0.852 16.601 -22.692 1.00 66.48 65 VAL A O 1
ATOM 358 N N . ASP A 1 44 ? -1.431 14.945 -24.105 1.00 63.62 66 ASP A N 1
ATOM 359 C CA . ASP A 1 44 ? -2.598 14.474 -23.352 1.00 63.51 66 ASP A CA 1
ATOM 360 C C . ASP A 1 44 ? -2.856 13.033 -23.715 1.00 65.84 66 ASP A C 1
ATOM 361 O O . ASP A 1 44 ? -2.439 12.583 -24.779 1.00 65.80 66 ASP A O 1
ATOM 366 N N . TRP A 1 45 ? -3.537 12.308 -22.833 1.00 61.34 67 TRP A N 1
ATOM 367 C CA . TRP A 1 45 ? -3.874 10.901 -23.023 1.00 60.85 67 TRP A CA 1
ATOM 368 C C . TRP A 1 45 ? -5.069 10.545 -22.144 1.00 65.48 67 TRP A C 1
ATOM 369 O O . TRP A 1 45 ? -5.258 11.146 -21.088 1.00 64.59 67 TRP A O 1
ATOM 380 N N . LYS A 1 46 ? -5.883 9.586 -22.591 1.00 62.97 68 LYS A N 1
ATOM 381 C CA . LYS A 1 46 ? -7.057 9.130 -21.859 1.00 63.22 68 LYS A CA 1
ATOM 382 C C . LYS A 1 46 ? -7.185 7.610 -21.989 1.00 73.43 68 LYS A C 1
ATOM 383 O O . LYS A 1 46 ? -6.996 7.062 -23.079 1.00 74.46 68 LYS A O 1
ATOM 389 N N . ARG A 1 47 ? -7.489 6.929 -20.879 1.00 72.49 69 ARG A N 1
ATOM 390 C CA . ARG A 1 47 ? -7.736 5.488 -20.879 1.00 73.49 69 ARG A CA 1
ATOM 391 C C . ARG A 1 47 ? -9.240 5.363 -21.192 1.00 81.91 69 ARG A C 1
ATOM 392 O O . ARG A 1 47 ? -10.057 6.024 -20.540 1.00 82.64 69 ARG A O 1
ATOM 400 N N . VAL A 1 48 ? -9.596 4.601 -22.235 1.00 80.40 70 VAL A N 1
ATOM 401 C CA . VAL A 1 48 ? -10.991 4.435 -22.653 1.00 81.01 70 VAL A CA 1
ATOM 402 C C . VAL A 1 48 ? -11.446 3.010 -22.343 1.00 87.10 70 VAL A C 1
ATOM 403 O O . VAL A 1 48 ? -11.018 2.055 -22.994 1.00 86.15 70 VAL A O 1
ATOM 407 N N . GLY A 1 49 ? -12.295 2.887 -21.331 1.00 85.55 71 GLY A N 1
ATOM 408 C CA . GLY A 1 49 ? -12.778 1.595 -20.873 1.00 85.93 71 GLY A CA 1
ATOM 409 C C . GLY A 1 49 ? -11.627 0.809 -20.288 1.00 91.62 71 GLY A C 1
ATOM 410 O O . GLY A 1 49 ? -10.819 1.366 -19.541 1.00 91.50 71 GLY A O 1
ATOM 411 N N . ASP A 1 50 ? -11.497 -0.455 -20.697 1.00 89.42 72 ASP A N 1
ATOM 412 C CA . ASP A 1 50 ? -10.447 -1.347 -20.213 1.00 90.09 72 ASP A CA 1
ATOM 413 C C . ASP A 1 50 ? -9.512 -1.888 -21.326 1.00 93.42 72 ASP A C 1
ATOM 414 O O . ASP A 1 50 ? -8.427 -2.379 -21.003 1.00 93.19 72 ASP A O 1
ATOM 419 N N . THR A 1 51 ? -9.903 -1.784 -22.612 1.00 88.76 73 THR A N 1
ATOM 420 C CA . THR A 1 51 ? -9.086 -2.292 -23.723 1.00 87.99 73 THR A CA 1
ATOM 421 C C . THR A 1 51 ? -8.518 -1.173 -24.639 1.00 89.43 73 THR A C 1
ATOM 422 O O . THR A 1 51 ? -7.855 -1.491 -25.633 1.00 89.44 73 THR A O 1
ATOM 426 N N . LYS A 1 52 ? -8.756 0.108 -24.304 1.00 83.40 74 LYS A N 1
ATOM 427 C CA . LYS A 1 52 ? -8.314 1.228 -25.138 1.00 82.48 74 LYS A CA 1
ATOM 428 C C . LYS A 1 52 ? -7.552 2.336 -24.398 1.00 84.92 74 LYS A C 1
ATOM 429 O O . LYS A 1 52 ? -7.861 2.662 -23.249 1.00 84.76 74 LYS A O 1
ATOM 435 N N . LEU A 1 53 ? -6.562 2.917 -25.095 1.00 79.34 75 LEU A N 1
ATOM 436 C CA . LEU A 1 53 ? -5.758 4.042 -24.642 1.00 78.49 75 LEU A CA 1
ATOM 437 C C . LEU A 1 53 ? -5.555 4.986 -25.823 1.00 80.06 75 LEU A C 1
ATOM 438 O O . LEU A 1 53 ? -5.027 4.588 -26.862 1.00 79.98 75 LEU A O 1
ATOM 443 N N . VAL A 1 54 ? -6.022 6.225 -25.663 1.00 74.01 76 VAL A N 1
ATOM 444 C CA . VAL A 1 54 ? -5.950 7.284 -26.664 1.00 72.65 76 VAL A CA 1
ATOM 445 C C . VAL A 1 54 ? -4.895 8.304 -26.221 1.00 74.36 76 VAL A C 1
ATOM 446 O O . VAL A 1 54 ? -4.903 8.714 -25.063 1.00 74.12 76 VAL A O 1
ATOM 450 N N . ALA A 1 55 ? -3.981 8.693 -27.128 1.00 69.12 77 ALA A N 1
ATOM 451 C CA . ALA A 1 55 ? -2.925 9.671 -26.833 1.00 68.06 77 ALA A CA 1
ATOM 452 C C . ALA A 1 55 ? -2.909 10.814 -27.859 1.00 71.18 77 ALA A C 1
ATOM 453 O O . ALA A 1 55 ? -3.415 10.650 -28.965 1.00 71.11 77 ALA A O 1
ATOM 455 N N . LEU A 1 56 ? -2.356 11.974 -27.475 1.00 66.41 78 LEU A N 1
ATOM 456 C CA . LEU A 1 56 ? -2.225 13.164 -28.312 1.00 65.36 78 LEU A CA 1
ATOM 457 C C . LEU A 1 56 ? -0.756 13.580 -28.328 1.00 69.57 78 LEU A C 1
ATOM 458 O O . LEU A 1 56 ? -0.158 13.820 -27.273 1.00 70.08 78 LEU A O 1
ATOM 463 N N . VAL A 1 57 ? -0.176 13.648 -29.521 1.00 65.08 79 VAL A N 1
ATOM 464 C CA . VAL A 1 57 ? 1.236 14.001 -29.691 1.00 64.39 79 VAL A CA 1
ATOM 465 C C . VAL A 1 57 ? 1.432 15.134 -30.705 1.00 67.75 79 VAL A C 1
ATOM 466 O O . VAL A 1 57 ? 0.730 15.187 -31.719 1.00 67.29 79 VAL A O 1
ATOM 470 N N . ARG A 1 58 ? 2.422 15.996 -30.452 1.00 63.55 80 ARG A N 1
ATOM 471 C CA . ARG A 1 58 ? 2.775 17.107 -31.330 1.00 63.41 80 ARG A CA 1
ATOM 472 C C . ARG A 1 58 ? 4.289 17.248 -31.444 1.00 68.21 80 ARG A C 1
ATOM 473 O O . ARG A 1 58 ? 5.004 16.790 -30.566 1.00 67.78 80 ARG A O 1
ATOM 481 N N . SER A 1 59 ? 4.776 17.880 -32.514 1.00 66.78 81 SER A N 1
ATOM 482 C CA . SER A 1 59 ? 6.208 18.078 -32.727 1.00 67.38 81 SER A CA 1
ATOM 483 C C . SER A 1 59 ? 6.533 19.552 -32.860 1.00 73.47 81 SER A C 1
ATOM 484 O O . SER A 1 59 ? 5.788 20.285 -33.515 1.00 73.01 81 SER A O 1
ATOM 487 N N . ALA A 1 60 ? 7.668 19.980 -32.263 1.00 71.45 82 ALA A N 1
ATOM 488 C CA . ALA A 1 60 ? 8.164 21.362 -32.321 1.00 70.75 82 ALA A CA 1
ATOM 489 C C . ALA A 1 60 ? 8.736 21.678 -33.721 1.00 74.14 82 ALA A C 1
ATOM 490 O O . ALA A 1 60 ? 9.178 22.801 -33.986 1.00 74.34 82 ALA A O 1
ATOM 492 N N . LEU A 1 61 ? 8.729 20.681 -34.610 1.00 69.46 83 LEU A N 1
ATOM 493 C CA . LEU A 1 61 ? 9.217 20.836 -35.968 1.00 69.03 83 LEU A CA 1
ATOM 494 C C . LEU A 1 61 ? 8.096 21.135 -36.950 1.00 73.27 83 LEU A C 1
ATOM 495 O O . LEU A 1 61 ? 8.376 21.319 -38.134 1.00 74.25 83 LEU A O 1
ATOM 500 N N . VAL A 1 62 ? 6.833 21.194 -36.473 1.00 68.66 84 VAL A N 1
ATOM 501 C CA . VAL A 1 62 ? 5.680 21.499 -37.320 1.00 67.84 84 VAL A CA 1
ATOM 502 C C . VAL A 1 62 ? 5.792 22.944 -37.845 1.00 71.67 84 VAL A C 1
ATOM 503 O O . VAL A 1 62 ? 6.145 23.840 -37.081 1.00 72.00 84 VAL A O 1
ATOM 507 N N . ARG A 1 63 ? 5.574 23.148 -39.154 1.00 66.89 85 ARG A N 1
ATOM 508 C CA . ARG A 1 63 ? 5.624 24.472 -39.768 1.00 65.85 85 ARG A CA 1
ATOM 509 C C . ARG A 1 63 ? 4.383 24.706 -40.620 1.00 68.54 85 ARG A C 1
ATOM 510 O O . ARG A 1 63 ? 4.035 23.859 -41.439 1.00 67.36 85 ARG A O 1
ATOM 518 N N . VAL A 1 64 ? 3.680 25.827 -40.376 1.00 64.18 86 VAL A N 1
ATOM 519 C CA . VAL A 1 64 ? 2.450 26.149 -41.104 1.00 63.48 86 VAL A CA 1
ATOM 520 C C . VAL A 1 64 ? 2.619 27.437 -41.918 1.00 69.76 86 VAL A C 1
ATOM 521 O O . VAL A 1 64 ? 3.283 28.372 -41.469 1.00 69.78 86 VAL A O 1
ATOM 525 N N . LYS A 1 65 ? 2.050 27.456 -43.140 1.00 67.50 87 LYS A N 1
ATOM 526 C CA . LYS A 1 65 ? 2.051 28.629 -44.004 1.00 67.48 87 LYS A CA 1
ATOM 527 C C . LYS A 1 65 ? 0.625 29.008 -44.422 1.00 71.92 87 LYS A C 1
ATOM 528 O O . LYS A 1 65 ? -0.239 28.141 -44.586 1.00 70.95 87 LYS A O 1
ATOM 534 N N . PHE A 1 66 ? 0.389 30.308 -44.556 1.00 69.45 88 PHE A N 1
ATOM 535 C CA . PHE A 1 66 ? -0.872 30.864 -45.027 1.00 69.31 88 PHE A CA 1
ATOM 536 C C . PHE A 1 66 ? -0.587 31.592 -46.343 1.00 77.13 88 PHE A C 1
ATOM 537 O O . PHE A 1 66 ? 0.296 32.452 -46.399 1.00 75.33 88 PHE A O 1
ATOM 545 N N . GLN A 1 67 ? -1.283 31.200 -47.411 1.00 79.35 89 GLN A N 1
ATOM 546 C CA . GLN A 1 67 ? -1.089 31.836 -48.708 1.00 81.92 89 GLN A CA 1
ATOM 547 C C . GLN A 1 67 ? -1.950 33.088 -48.815 1.00 92.42 89 GLN A C 1
ATOM 548 O O . GLN A 1 67 ? -3.168 32.995 -48.951 1.00 90.79 89 GLN A O 1
ATOM 554 N N . ASP A 1 68 ? -1.308 34.256 -48.685 1.00 95.97 90 ASP A N 1
ATOM 555 C CA . ASP A 1 68 ? -1.945 35.566 -48.771 1.00 99.27 90 ASP A CA 1
ATOM 556 C C . ASP A 1 68 ? -1.353 36.329 -49.939 1.00 111.93 90 ASP A C 1
ATOM 557 O O . ASP A 1 68 ? -0.129 36.439 -50.051 1.00 112.47 90 ASP A O 1
ATOM 562 N N . THR A 1 69 ? -2.240 36.775 -50.845 1.00 114.23 91 THR A N 1
ATOM 563 C CA . THR A 1 69 ? -2.074 37.539 -52.098 1.00 116.79 91 THR A CA 1
ATOM 564 C C . THR A 1 69 ? -3.289 37.193 -52.948 1.00 126.79 91 THR A C 1
ATOM 565 O O . THR A 1 69 ? -4.044 38.083 -53.351 1.00 126.46 91 THR A O 1
ATOM 569 N N . THR A 1 70 ? -3.480 35.867 -53.164 1.00 127.77 92 THR A N 1
ATOM 570 C CA . THR A 1 70 ? -4.494 35.163 -53.949 1.00 129.71 92 THR A CA 1
ATOM 571 C C . THR A 1 70 ? -4.409 35.670 -55.430 1.00 138.21 92 THR A C 1
ATOM 572 O O . THR A 1 70 ? -5.207 36.485 -55.909 1.00 137.65 92 THR A O 1
ATOM 576 N N . SER A 1 71 ? -3.377 35.150 -56.124 1.00 138.42 93 SER A N 1
ATOM 577 C CA . SER A 1 71 ? -3.010 35.447 -57.511 1.00 140.07 93 SER A CA 1
ATOM 578 C C . SER A 1 71 ? -4.030 34.949 -58.545 1.00 147.46 93 SER A C 1
ATOM 579 O O . SER A 1 71 ? -4.777 34.003 -58.270 1.00 147.37 93 SER A O 1
ATOM 582 N N . SER A 1 72 ? -4.036 35.593 -59.748 1.00 145.96 94 SER A N 1
ATOM 583 C CA . SER A 1 72 ? -4.907 35.317 -60.907 1.00 146.56 94 SER A CA 1
ATOM 584 C C . SER A 1 72 ? -6.416 35.458 -60.580 1.00 151.91 94 SER A C 1
ATOM 585 O O . SER A 1 72 ? -6.761 36.112 -59.591 1.00 151.85 94 SER A O 1
ATOM 588 N N . ASP A 1 73 ? -7.307 34.895 -61.435 1.00 149.00 95 ASP A N 1
ATOM 589 C CA . ASP A 1 73 ? -8.764 34.909 -61.242 1.00 148.89 95 ASP A CA 1
ATOM 590 C C . ASP A 1 73 ? -9.431 33.638 -61.820 1.00 152.63 95 ASP A C 1
ATOM 591 O O . ASP A 1 73 ? -10.401 33.719 -62.585 1.00 152.06 95 ASP A O 1
ATOM 596 N N . GLN A 1 74 ? -8.888 32.460 -61.420 1.00 149.01 96 GLN A N 1
ATOM 597 C CA . GLN A 1 74 ? -9.318 31.099 -61.773 1.00 148.62 96 GLN A CA 1
ATOM 598 C C . GLN A 1 74 ? -8.535 30.074 -60.934 1.00 152.08 96 GLN A C 1
ATOM 599 O O . GLN A 1 74 ? -8.964 29.765 -59.822 1.00 151.44 96 GLN A O 1
ATOM 605 N N . SER A 1 75 ? -7.369 29.591 -61.453 1.00 148.45 97 SER A N 1
ATOM 606 C CA . SER A 1 75 ? -6.453 28.604 -60.846 1.00 147.86 97 SER A CA 1
ATOM 607 C C . SER A 1 75 ? -7.160 27.253 -60.543 1.00 149.66 97 SER A C 1
ATOM 608 O O . SER A 1 75 ? -7.948 26.793 -61.378 1.00 149.35 97 SER A O 1
ATOM 611 N N . ASN A 1 76 ? -6.866 26.617 -59.381 1.00 143.97 98 ASN A N 1
ATOM 612 C CA . ASN A 1 76 ? -7.506 25.369 -58.948 1.00 142.52 98 ASN A CA 1
ATOM 613 C C . ASN A 1 76 ? -8.861 25.711 -58.308 1.00 142.71 98 ASN A C 1
ATOM 614 O O . ASN A 1 76 ? -9.792 24.903 -58.365 1.00 142.41 98 ASN A O 1
ATOM 619 N N . THR A 1 77 ? -8.949 26.921 -57.693 1.00 135.86 99 THR A N 1
ATOM 620 C CA . THR A 1 77 ? -10.103 27.525 -56.999 1.00 133.78 99 THR A CA 1
ATOM 621 C C . THR A 1 77 ? -10.597 26.686 -55.788 1.00 132.50 99 THR A C 1
ATOM 622 O O . THR A 1 77 ? -11.463 27.161 -55.051 1.00 132.64 99 THR A O 1
ATOM 626 N N . ASN A 1 78 ? -10.043 25.469 -55.563 1.00 123.98 100 ASN A N 1
ATOM 627 C CA . ASN A 1 78 ? -10.442 24.616 -54.435 1.00 121.24 100 ASN A CA 1
ATOM 628 C C . ASN A 1 78 ? -9.250 24.181 -53.548 1.00 117.55 100 ASN A C 1
ATOM 629 O O . ASN A 1 78 ? -9.317 23.150 -52.862 1.00 117.09 100 ASN A O 1
ATOM 634 N N . GLN A 1 79 ? -8.179 24.999 -53.534 1.00 107.55 101 GLN A N 1
ATOM 635 C CA . GLN A 1 79 ? -6.989 24.737 -52.732 1.00 104.02 101 GLN A CA 1
ATOM 636 C C . GLN A 1 79 ? -7.025 25.511 -51.408 1.00 100.13 101 GLN A C 1
ATOM 637 O O . GLN A 1 79 ? -7.387 26.693 -51.382 1.00 99.53 101 GLN A O 1
ATOM 643 N N . ASN A 1 80 ? -6.660 24.830 -50.312 1.00 90.39 102 ASN A N 1
ATOM 644 C CA . ASN A 1 80 ? -6.627 25.409 -48.971 1.00 87.48 102 ASN A CA 1
ATOM 645 C C . ASN A 1 80 ? -5.468 26.402 -48.859 1.00 86.14 102 ASN A C 1
ATOM 646 O O . ASN A 1 80 ? -4.344 26.079 -49.251 1.00 86.54 102 ASN A O 1
ATOM 651 N N . ALA A 1 81 ? -5.756 27.615 -48.345 1.00 77.24 103 ALA A N 1
ATOM 652 C CA . ALA A 1 81 ? -4.779 28.689 -48.150 1.00 75.15 103 ALA A CA 1
ATOM 653 C C . ALA A 1 81 ? -3.806 28.312 -47.048 1.00 74.40 103 ALA A C 1
ATOM 654 O O . ALA A 1 81 ? -2.666 28.776 -47.030 1.00 72.74 103 ALA A O 1
ATOM 656 N N . LEU A 1 82 ? -4.275 27.443 -46.140 1.00 69.45 104 LEU A N 1
ATOM 657 C CA . LEU A 1 82 ? -3.561 26.870 -45.008 1.00 67.77 104 LEU A CA 1
ATOM 658 C C . LEU A 1 82 ? -2.936 25.542 -45.442 1.00 71.30 104 LEU A C 1
ATOM 659 O O . LEU A 1 82 ? -3.614 24.698 -46.033 1.00 70.15 104 LEU A O 1
ATOM 664 N N . SER A 1 83 ? -1.630 25.384 -45.193 1.00 69.09 105 SER A N 1
ATOM 665 C CA . SER A 1 83 ? -0.882 24.165 -45.515 1.00 69.33 105 SER A CA 1
ATOM 666 C C . SER A 1 83 ? 0.347 24.026 -44.631 1.00 73.48 105 SER A C 1
ATOM 667 O O . SER A 1 83 ? 0.793 25.007 -44.029 1.00 73.24 105 SER A O 1
ATOM 670 N N . PHE A 1 84 ? 0.897 22.808 -44.558 1.00 69.62 106 PHE A N 1
ATOM 671 C CA . PHE A 1 84 ? 2.106 22.562 -43.795 1.00 69.06 106 PHE A CA 1
ATOM 672 C C . PHE A 1 84 ? 3.316 22.887 -44.675 1.00 77.51 106 PHE A C 1
ATOM 673 O O . PHE A 1 84 ? 3.361 22.476 -45.838 1.00 77.76 106 PHE A O 1
ATOM 681 N N . ASP A 1 85 ? 4.265 23.669 -44.133 1.00 77.07 107 ASP A N 1
ATOM 682 C CA . ASP A 1 85 ? 5.492 24.068 -44.813 1.00 78.31 107 ASP A CA 1
ATOM 683 C C . ASP A 1 85 ? 6.599 23.035 -44.563 1.00 83.59 107 ASP A C 1
ATOM 684 O O . ASP A 1 85 ? 7.433 23.211 -43.668 1.00 82.65 107 ASP A O 1
ATOM 689 N N . THR A 1 86 ? 6.590 21.957 -45.371 1.00 82.26 108 THR A N 1
ATOM 690 C CA . THR A 1 86 ? 7.536 20.835 -45.344 1.00 83.76 108 THR A CA 1
ATOM 691 C C . THR A 1 86 ? 8.997 21.311 -45.495 1.00 89.68 108 THR A C 1
ATOM 692 O O . THR A 1 86 ? 9.884 20.771 -44.827 1.00 89.67 108 THR A O 1
ATOM 696 N N . GLN A 1 87 ? 9.225 22.337 -46.340 1.00 87.03 109 GLN A N 1
ATOM 697 C CA . GLN A 1 87 ? 10.534 22.941 -46.591 1.00 87.26 109 GLN A CA 1
ATOM 698 C C . GLN A 1 87 ? 11.112 23.615 -45.339 1.00 91.98 109 GLN A C 1
ATOM 699 O O . GLN A 1 87 ? 12.302 23.451 -45.059 1.00 91.30 109 GLN A O 1
ATOM 705 N N . GLU A 1 88 ? 10.267 24.352 -44.583 1.00 89.37 110 GLU A N 1
ATOM 706 C CA . GLU A 1 88 ? 10.650 25.025 -43.340 1.00 89.41 110 GLU A CA 1
ATOM 707 C C . GLU A 1 88 ? 10.887 24.001 -42.226 1.00 92.72 110 GLU A C 1
ATOM 708 O O . GLU A 1 88 ? 11.788 24.192 -41.412 1.00 92.90 110 GLU A O 1
ATOM 714 N N . SER A 1 89 ? 10.074 22.924 -42.193 1.00 88.06 111 SER A N 1
ATOM 715 C CA . SER A 1 89 ? 10.169 21.840 -41.211 1.00 87.46 111 SER A CA 1
ATOM 716 C C . SER A 1 89 ? 11.501 21.103 -41.359 1.00 92.33 111 SER A C 1
ATOM 717 O O . SER A 1 89 ? 12.114 20.734 -40.358 1.00 91.36 111 SER A O 1
ATOM 720 N N . GLN A 1 90 ? 11.958 20.915 -42.611 1.00 90.51 112 GLN A N 1
ATOM 721 C CA . GLN A 1 90 ? 13.236 20.286 -42.926 1.00 90.44 112 GLN A CA 1
ATOM 722 C C . GLN A 1 90 ? 14.350 21.262 -42.557 1.00 95.44 112 GLN A C 1
ATOM 723 O O . GLN A 1 90 ? 15.381 20.836 -42.038 1.00 95.52 112 GLN A O 1
ATOM 729 N N . LYS A 1 91 ? 14.121 22.573 -42.792 1.00 92.64 113 LYS A N 1
ATOM 730 C CA . LYS A 1 91 ? 15.069 23.647 -42.483 1.00 92.88 113 LYS A CA 1
ATOM 731 C C . LYS A 1 91 ? 15.322 23.699 -40.972 1.00 97.96 113 LYS A C 1
ATOM 732 O O . LYS A 1 91 ? 16.474 23.792 -40.544 1.00 97.71 113 LYS A O 1
ATOM 738 N N . ALA A 1 92 ? 14.240 23.585 -40.179 1.00 94.99 114 ALA A N 1
ATOM 739 C CA . ALA A 1 92 ? 14.262 23.595 -38.720 1.00 94.98 114 ALA A CA 1
ATOM 740 C C . ALA A 1 92 ? 14.934 22.349 -38.145 1.00 100.23 114 ALA A C 1
ATOM 741 O O . ALA A 1 92 ? 15.534 22.439 -37.071 1.00 100.35 114 ALA A O 1
ATOM 743 N N . LEU A 1 93 ? 14.851 21.200 -38.860 1.00 97.54 115 LEU A N 1
ATOM 744 C CA . LEU A 1 93 ? 15.466 19.926 -38.464 1.00 97.99 115 LEU A CA 1
ATOM 745 C C . LEU A 1 93 ? 16.985 20.082 -38.393 1.00 104.32 115 LEU A C 1
ATOM 746 O O . LEU A 1 93 ? 17.604 19.606 -37.436 1.00 103.99 115 LEU A O 1
ATOM 751 N N . ASN A 1 94 ? 17.566 20.805 -39.383 1.00 102.49 116 ASN A N 1
ATOM 752 C CA . ASN A 1 94 ? 18.992 21.113 -39.506 1.00 102.86 116 ASN A CA 1
ATOM 753 C C . ASN A 1 94 ? 19.520 22.017 -38.373 1.00 108.47 116 ASN A C 1
ATOM 754 O O . ASN A 1 94 ? 20.737 22.195 -38.256 1.00 108.37 116 ASN A O 1
ATOM 759 N N . GLY A 1 95 ? 18.606 22.565 -37.559 1.00 105.72 117 GLY A N 1
ATOM 760 C CA . GLY A 1 95 ? 18.903 23.415 -36.412 1.00 140.21 117 GLY A CA 1
ATOM 761 C C . GLY A 1 95 ? 19.413 24.782 -36.801 1.00 184.91 117 GLY A C 1
ATOM 762 O O . GLY A 1 95 ? 20.516 25.165 -36.412 1.00 152.43 117 GLY A O 1
ATOM 763 N N . SER A 1 106 ? 14.628 9.594 -41.875 1.00 102.31 128 SER A N 1
ATOM 764 C CA . SER A 1 106 ? 15.101 10.407 -43.000 1.00 101.78 128 SER A CA 1
ATOM 765 C C . SER A 1 106 ? 14.005 10.712 -44.056 1.00 105.04 128 SER A C 1
ATOM 766 O O . SER A 1 106 ? 14.330 11.210 -45.144 1.00 106.03 128 SER A O 1
ATOM 769 N N . ASN A 1 107 ? 12.718 10.437 -43.729 1.00 98.80 129 ASN A N 1
ATOM 770 C CA . ASN A 1 107 ? 11.583 10.639 -44.635 1.00 97.69 129 ASN A CA 1
ATOM 771 C C . ASN A 1 107 ? 10.925 12.018 -44.512 1.00 100.04 129 ASN A C 1
ATOM 772 O O . ASN A 1 107 ? 10.715 12.503 -43.395 1.00 100.09 129 ASN A O 1
ATOM 777 N N . SER A 1 108 ? 10.575 12.631 -45.669 1.00 95.25 130 SER A N 1
ATOM 778 C CA . SER A 1 108 ? 9.889 13.931 -45.755 1.00 94.72 130 SER A CA 1
ATOM 779 C C . SER A 1 108 ? 8.534 13.851 -45.046 1.00 95.78 130 SER A C 1
ATOM 780 O O . SER A 1 108 ? 7.763 12.905 -45.275 1.00 96.02 130 SER A O 1
ATOM 783 N N . GLN A 1 109 ? 8.291 14.803 -44.132 1.00 88.29 131 GLN A N 1
ATOM 784 C CA . GLN A 1 109 ? 7.083 14.859 -43.311 1.00 85.99 131 GLN A CA 1
ATOM 785 C C . GLN A 1 109 ? 6.765 16.276 -42.887 1.00 85.78 131 GLN A C 1
ATOM 786 O O . GLN A 1 109 ? 7.665 17.112 -42.762 1.00 85.13 131 GLN A O 1
ATOM 792 N N . ASP A 1 110 ? 5.474 16.525 -42.651 1.00 79.42 132 ASP A N 1
ATOM 793 C CA . ASP A 1 110 ? 4.910 17.796 -42.204 1.00 77.98 132 ASP A CA 1
ATOM 794 C C . ASP A 1 110 ? 4.958 17.991 -40.678 1.00 78.14 132 ASP A C 1
ATOM 795 O O . ASP A 1 110 ? 4.704 19.101 -40.209 1.00 76.84 132 ASP A O 1
ATOM 800 N N . PHE A 1 111 ? 5.253 16.906 -39.914 1.00 72.65 133 PHE A N 1
ATOM 801 C CA . PHE A 1 111 ? 5.310 16.856 -38.445 1.00 71.38 133 PHE A CA 1
ATOM 802 C C . PHE A 1 111 ? 3.986 17.296 -37.794 1.00 73.90 133 PHE A C 1
ATOM 803 O O . PHE A 1 111 ? 3.985 17.915 -36.729 1.00 73.68 133 PHE A O 1
ATOM 811 N N . ALA A 1 112 ? 2.853 16.948 -38.440 1.00 68.82 134 ALA A N 1
ATOM 812 C CA . ALA A 1 112 ? 1.503 17.244 -37.964 1.00 67.52 134 ALA A CA 1
ATOM 813 C C . ALA A 1 112 ? 1.229 16.510 -36.655 1.00 70.41 134 ALA A C 1
ATOM 814 O O . ALA A 1 112 ? 1.839 15.475 -36.380 1.00 70.24 134 ALA A O 1
ATOM 816 N N . SER A 1 113 ? 0.302 17.032 -35.856 1.00 65.85 135 SER A N 1
ATOM 817 C CA . SER A 1 113 ? -0.094 16.395 -34.611 1.00 64.89 135 SER A CA 1
ATOM 818 C C . SER A 1 113 ? -0.934 15.143 -34.879 1.00 69.47 135 SER A C 1
ATOM 819 O O . SER A 1 113 ? -1.641 15.061 -35.888 1.00 68.77 135 SER A O 1
ATOM 822 N N . TYR A 1 114 ? -0.831 14.158 -33.987 1.00 67.31 136 TYR A N 1
ATOM 823 C CA . TYR A 1 114 ? -1.574 12.911 -34.128 1.00 67.36 136 TYR A CA 1
ATOM 824 C C . TYR A 1 114 ? -2.312 12.525 -32.874 1.00 70.06 136 TYR A C 1
ATOM 825 O O . TYR A 1 114 ? -1.884 12.842 -31.762 1.00 69.01 136 TYR A O 1
ATOM 834 N N . VAL A 1 115 ? -3.424 11.815 -33.076 1.00 66.59 137 VAL A N 1
ATOM 835 C CA . VAL A 1 115 ? -4.207 11.173 -32.035 1.00 66.31 137 VAL A CA 1
ATOM 836 C C . VAL A 1 115 ? -3.838 9.708 -32.245 1.00 70.55 137 VAL A C 1
ATOM 837 O O . VAL A 1 115 ? -4.008 9.190 -33.357 1.00 70.72 137 VAL A O 1
ATOM 841 N N . LEU A 1 116 ? -3.251 9.075 -31.219 1.00 65.70 138 LEU A N 1
ATOM 842 C CA . LEU A 1 116 ? -2.809 7.683 -31.295 1.00 64.66 138 LEU A CA 1
ATOM 843 C C . LEU A 1 116 ? -3.766 6.778 -30.549 1.00 70.32 138 LEU A C 1
ATOM 844 O O . LEU A 1 116 ? -4.185 7.109 -29.438 1.00 70.94 138 LEU A O 1
ATOM 849 N N . ILE A 1 117 ? -4.102 5.634 -31.158 1.00 66.72 139 ILE A N 1
ATOM 850 C CA . ILE A 1 117 ? -4.998 4.639 -30.582 1.00 67.23 139 ILE A CA 1
ATOM 851 C C . ILE A 1 117 ? -4.188 3.382 -30.271 1.00 73.64 139 ILE A C 1
ATOM 852 O O . ILE A 1 117 ? -3.456 2.872 -31.131 1.00 72.89 139 ILE A O 1
ATOM 857 N N . PHE A 1 118 ? -4.327 2.893 -29.031 1.00 71.42 140 PHE A N 1
ATOM 858 C CA . PHE A 1 118 ? -3.654 1.700 -28.538 1.00 71.55 140 PHE A CA 1
ATOM 859 C C . PHE A 1 118 ? -4.681 0.710 -28.025 1.00 79.07 140 PHE A C 1
ATOM 860 O O . PHE A 1 118 ? -5.715 1.112 -27.492 1.00 79.46 140 PHE A O 1
ATOM 868 N N . LYS A 1 119 ? -4.397 -0.581 -28.189 1.00 78.15 141 LYS A N 1
ATOM 869 C CA . LYS A 1 119 ? -5.253 -1.663 -27.707 1.00 79.40 141 LYS A CA 1
ATOM 870 C C . LYS A 1 119 ? -4.533 -2.373 -26.576 1.00 86.39 141 LYS A C 1
ATOM 871 O O . LYS A 1 119 ? -3.304 -2.496 -26.627 1.00 86.38 141 LYS A O 1
ATOM 877 N N . ALA A 1 120 ? -5.277 -2.836 -25.567 1.00 84.46 142 ALA A N 1
ATOM 878 C CA . ALA A 1 120 ? -4.683 -3.540 -24.437 1.00 84.88 142 ALA A CA 1
ATOM 879 C C . ALA A 1 120 ? -4.119 -4.888 -24.862 1.00 90.10 142 ALA A C 1
ATOM 880 O O . ALA A 1 120 ? -4.644 -5.518 -25.780 1.00 89.78 142 ALA A O 1
ATOM 882 N N . ALA A 1 121 ? -3.003 -5.280 -24.248 1.00 88.27 143 ALA A N 1
ATOM 883 C CA . ALA A 1 121 ? -2.313 -6.539 -24.505 1.00 89.24 143 ALA A CA 1
ATOM 884 C C . ALA A 1 121 ? -1.957 -7.207 -23.156 1.00 95.22 143 ALA A C 1
ATOM 885 O O . ALA A 1 121 ? -1.995 -6.518 -22.131 1.00 94.60 143 ALA A O 1
ATOM 887 N N . PRO A 1 122 ? -1.631 -8.525 -23.103 1.00 93.66 144 PRO A N 1
ATOM 888 C CA . PRO A 1 122 ? -1.340 -9.157 -21.796 1.00 94.13 144 PRO A CA 1
ATOM 889 C C . PRO A 1 122 ? -0.179 -8.546 -21.005 1.00 98.83 144 PRO A C 1
ATOM 890 O O . PRO A 1 122 ? 0.630 -7.807 -21.570 1.00 98.86 144 PRO A O 1
ATOM 894 N N . ARG A 1 123 ? -0.125 -8.842 -19.684 1.00 94.68 145 ARG A N 1
ATOM 895 C CA . ARG A 1 123 ? 0.878 -8.353 -18.725 1.00 94.11 145 ARG A CA 1
ATOM 896 C C . ARG A 1 123 ? 0.849 -6.808 -18.578 1.00 96.75 145 ARG A C 1
ATOM 897 O O . ARG A 1 123 ? 1.880 -6.183 -18.306 1.00 96.68 145 ARG A O 1
ATOM 905 N N . ALA A 1 124 ? -0.361 -6.218 -18.716 1.00 91.69 146 ALA A N 1
ATOM 906 C CA . ALA A 1 124 ? -0.655 -4.777 -18.656 1.00 91.13 146 ALA A CA 1
ATOM 907 C C . ALA A 1 124 ? 0.206 -3.960 -19.630 1.00 94.06 146 ALA A C 1
ATOM 908 O O . ALA A 1 124 ? 0.870 -2.990 -19.248 1.00 94.04 146 ALA A O 1
ATOM 910 N N . THR A 1 125 ? 0.202 -4.389 -20.900 1.00 89.08 147 THR A N 1
ATOM 911 C CA . THR A 1 125 ? 0.952 -3.747 -21.980 1.00 87.71 147 THR A CA 1
ATOM 912 C C . THR A 1 125 ? -0.013 -3.204 -23.029 1.00 89.09 147 THR A C 1
ATOM 913 O O . THR A 1 125 ? -1.202 -3.531 -23.000 1.00 87.98 147 THR A O 1
ATOM 917 N N . TRP A 1 126 ? 0.500 -2.360 -23.940 1.00 84.55 148 TRP A N 1
ATOM 918 C CA . TRP A 1 126 ? -0.294 -1.729 -24.994 1.00 83.39 148 TRP A CA 1
ATOM 919 C C . TRP A 1 126 ? 0.322 -1.941 -26.360 1.00 87.34 148 TRP A C 1
ATOM 920 O O . TRP A 1 126 ? 1.533 -1.803 -26.525 1.00 87.54 148 TRP A O 1
ATOM 931 N N . VAL A 1 127 ? -0.528 -2.265 -27.341 1.00 83.31 149 VAL A N 1
ATOM 932 C CA . VAL A 1 127 ? -0.158 -2.487 -28.740 1.00 82.74 149 VAL A CA 1
ATOM 933 C C . VAL A 1 127 ? -0.701 -1.303 -29.539 1.00 85.04 149 VAL A C 1
ATOM 934 O O . VAL A 1 127 ? -1.834 -0.886 -29.297 1.00 85.20 149 VAL A O 1
ATOM 938 N N . PHE A 1 128 ? 0.112 -0.741 -30.455 1.00 79.59 150 PHE A N 1
ATOM 939 C CA . PHE A 1 128 ? -0.302 0.385 -31.294 1.00 78.25 150 PHE A CA 1
ATOM 940 C C . PHE A 1 128 ? -1.305 -0.086 -32.354 1.00 82.91 150 PHE A C 1
ATOM 941 O O . PHE A 1 128 ? -1.035 -1.058 -33.062 1.00 83.89 150 PHE A O 1
ATOM 949 N N . GLU A 1 129 ? -2.470 0.573 -32.433 1.00 78.82 151 GLU A N 1
ATOM 950 C CA . GLU A 1 129 ? -3.499 0.232 -33.416 1.00 78.09 151 GLU A CA 1
ATOM 951 C C . GLU A 1 129 ? -3.377 1.124 -34.639 1.00 78.58 151 GLU A C 1
ATOM 952 O O . GLU A 1 129 ? -3.072 0.634 -35.719 1.00 77.94 151 GLU A O 1
ATOM 958 N N . ARG A 1 130 ? -3.621 2.436 -34.469 1.00 73.58 152 ARG A N 1
ATOM 959 C CA . ARG A 1 130 ? -3.595 3.415 -35.553 1.00 72.73 152 ARG A CA 1
ATOM 960 C C . ARG A 1 130 ? -3.382 4.851 -35.073 1.00 74.17 152 ARG A C 1
ATOM 961 O O . ARG A 1 130 ? -3.482 5.130 -33.877 1.00 73.66 152 ARG A O 1
ATOM 969 N N . LYS A 1 131 ? -3.085 5.756 -36.024 1.00 69.56 153 LYS A N 1
ATOM 970 C CA . LYS A 1 131 ? -2.908 7.193 -35.795 1.00 68.14 153 LYS A CA 1
ATOM 971 C C . LYS A 1 131 ? -3.801 8.012 -36.724 1.00 71.40 153 LYS A C 1
ATOM 972 O O . LYS A 1 131 ? -3.961 7.662 -37.896 1.00 71.32 153 LYS A O 1
ATOM 978 N N . ILE A 1 132 ? -4.431 9.062 -36.179 1.00 67.93 154 ILE A N 1
ATOM 979 C CA . ILE A 1 132 ? -5.321 9.959 -36.922 1.00 67.23 154 ILE A CA 1
ATOM 980 C C . ILE A 1 132 ? -4.648 11.331 -36.983 1.00 71.86 154 ILE A C 1
ATOM 981 O O . ILE A 1 132 ? -4.391 11.947 -35.941 1.00 72.49 154 ILE A O 1
ATOM 986 N N . LYS A 1 133 ? -4.342 11.788 -38.203 1.00 67.15 155 LYS A N 1
ATOM 987 C CA . LYS A 1 133 ? -3.700 13.074 -38.452 1.00 66.12 155 LYS A CA 1
ATOM 988 C C . LYS A 1 133 ? -4.668 14.221 -38.180 1.00 68.81 155 LYS A C 1
ATOM 989 O O . LYS A 1 133 ? -5.846 14.149 -38.533 1.00 68.91 155 LYS A O 1
ATOM 995 N N . LEU A 1 134 ? -4.172 15.278 -37.540 1.00 63.27 156 LEU A N 1
ATOM 996 C CA . LEU A 1 134 ? -4.987 16.446 -37.237 1.00 60.53 156 LEU A CA 1
ATOM 997 C C . LEU A 1 134 ? -4.687 17.487 -38.293 1.00 64.37 156 LEU A C 1
ATOM 998 O O . LEU A 1 134 ? -3.771 18.293 -38.153 1.00 64.75 156 LEU A O 1
ATOM 1003 N N . ALA A 1 135 ? -5.419 17.405 -39.398 1.00 59.83 157 ALA A N 1
ATOM 1004 C CA . ALA A 1 135 ? -5.262 18.293 -40.535 1.00 59.34 157 ALA A CA 1
ATOM 1005 C C . ALA A 1 135 ? -5.722 19.720 -40.242 1.00 65.45 157 ALA A C 1
ATOM 1006 O O . ALA A 1 135 ? -6.665 19.933 -39.474 1.00 64.85 157 ALA A O 1
ATOM 1008 N N . LEU A 1 136 ? -5.034 20.697 -40.861 1.00 62.95 158 LEU A N 1
ATOM 1009 C CA . LEU A 1 136 ? -5.312 22.124 -40.784 1.00 62.66 158 LEU A CA 1
ATOM 1010 C C . LEU A 1 136 ? -6.792 22.393 -41.162 1.00 68.21 158 LEU A C 1
ATOM 1011 O O . LEU A 1 136 ? -7.323 21.691 -42.035 1.00 67.63 158 LEU A O 1
ATOM 1016 N N . PRO A 1 137 ? -7.467 23.421 -40.576 1.00 65.26 159 PRO A N 1
ATOM 1017 C CA . PRO A 1 137 ? -8.851 23.713 -40.998 1.00 64.90 159 PRO A CA 1
ATOM 1018 C C . PRO A 1 137 ? -8.891 24.170 -42.460 1.00 70.15 159 PRO A C 1
ATOM 1019 O O . PRO A 1 137 ? -7.844 24.535 -43.007 1.00 69.42 159 PRO A O 1
ATOM 1023 N N . TYR A 1 138 ? -10.072 24.123 -43.105 1.00 67.63 160 TYR A N 1
ATOM 1024 C CA . TYR A 1 138 ? -10.154 24.541 -44.497 1.00 67.87 160 TYR A CA 1
ATOM 1025 C C . TYR A 1 138 ? -10.545 26.014 -44.669 1.00 73.14 160 TYR A C 1
ATOM 1026 O O . TYR A 1 138 ? -11.483 26.499 -44.037 1.00 72.69 160 TYR A O 1
ATOM 1035 N N . VAL A 1 139 ? -9.820 26.704 -45.561 1.00 70.91 161 VAL A N 1
ATOM 1036 C CA . VAL A 1 139 ? -10.057 28.088 -45.968 1.00 71.72 161 VAL A CA 1
ATOM 1037 C C . VAL A 1 139 ? -9.616 28.228 -47.429 1.00 79.39 161 VAL A C 1
ATOM 1038 O O . VAL A 1 139 ? -8.445 28.023 -47.749 1.00 78.41 161 VAL A O 1
ATOM 1042 N N . LYS A 1 140 ? -10.584 28.476 -48.321 1.00 80.03 162 LYS A N 1
ATOM 1043 C CA . LYS A 1 140 ? -10.360 28.528 -49.764 1.00 81.93 162 LYS A CA 1
ATOM 1044 C C . LYS A 1 140 ? -9.620 29.789 -50.199 1.00 90.38 162 LYS A C 1
ATOM 1045 O O . LYS A 1 140 ? -10.038 30.897 -49.859 1.00 89.29 162 LYS A O 1
ATOM 1051 N N . GLN A 1 141 ? -8.510 29.601 -50.950 1.00 91.51 163 GLN A N 1
ATOM 1052 C CA . GLN A 1 141 ? -7.701 30.680 -51.524 1.00 93.53 163 GLN A CA 1
ATOM 1053 C C . GLN A 1 141 ? -8.575 31.322 -52.586 1.00 104.19 163 GLN A C 1
ATOM 1054 O O . GLN A 1 141 ? -9.062 30.625 -53.479 1.00 104.99 163 GLN A O 1
ATOM 1060 N N . GLU A 1 142 ? -8.851 32.621 -52.446 1.00 105.24 164 GLU A N 1
ATOM 1061 C CA . GLU A 1 142 ? -9.813 33.309 -53.290 1.00 107.70 164 GLU A CA 1
ATOM 1062 C C . GLU A 1 142 ? -9.328 33.573 -54.731 1.00 119.06 164 GLU A C 1
ATOM 1063 O O . GLU A 1 142 ? -9.286 32.614 -55.497 1.00 119.38 164 GLU A O 1
ATOM 1069 N N . SER A 1 143 ? -9.010 34.843 -55.098 1.00 119.68 165 SER A N 1
ATOM 1070 C CA . SER A 1 143 ? -8.608 35.408 -56.409 1.00 121.09 165 SER A CA 1
ATOM 1071 C C . SER A 1 143 ? -9.500 36.634 -56.645 1.00 128.57 165 SER A C 1
ATOM 1072 O O . SER A 1 143 ? -9.203 37.464 -57.507 1.00 128.32 165 SER A O 1
ATOM 1075 N N . GLN A 1 144 ? -10.596 36.730 -55.850 1.00 127.56 166 GLN A N 1
ATOM 1076 C CA . GLN A 1 144 ? -11.630 37.773 -55.864 1.00 128.37 166 GLN A CA 1
ATOM 1077 C C . GLN A 1 144 ? -11.156 39.061 -55.156 1.00 133.54 166 GLN A C 1
ATOM 1078 O O . GLN A 1 144 ? -11.703 39.453 -54.118 1.00 133.21 166 GLN A O 1
ATOM 1084 N N . GLY A 1 145 ? -10.141 39.697 -55.742 1.00 130.78 167 GLY A N 1
ATOM 1085 C CA . GLY A 1 145 ? -9.539 40.930 -55.243 1.00 164.59 167 GLY A CA 1
ATOM 1086 C C . GLY A 1 145 ? -8.300 41.341 -56.013 1.00 192.15 167 GLY A C 1
ATOM 1087 O O . GLY A 1 145 ? -8.222 41.158 -57.231 1.00 151.27 167 GLY A O 1
ATOM 1088 N N . LYS A 1 154 ? -21.934 37.420 -49.936 1.00 86.35 176 LYS A N 1
ATOM 1089 C CA . LYS A 1 154 ? -21.202 36.212 -49.552 1.00 86.53 176 LYS A CA 1
ATOM 1090 C C . LYS A 1 154 ? -19.950 36.556 -48.716 1.00 88.48 176 LYS A C 1
ATOM 1091 O O . LYS A 1 154 ? -19.014 37.191 -49.224 1.00 88.85 176 LYS A O 1
ATOM 1097 N N . GLY A 1 155 ? -19.968 36.157 -47.443 1.00 81.61 177 GLY A N 1
ATOM 1098 C CA . GLY A 1 155 ? -18.873 36.404 -46.514 1.00 80.13 177 GLY A CA 1
ATOM 1099 C C . GLY A 1 155 ? -17.632 35.581 -46.802 1.00 81.49 177 GLY A C 1
ATOM 1100 O O . GLY A 1 155 ? -17.726 34.462 -47.319 1.00 81.48 177 GLY A O 1
ATOM 1101 N N . SER A 1 156 ? -16.456 36.128 -46.460 1.00 75.19 178 SER A N 1
ATOM 1102 C CA . SER A 1 156 ? -15.174 35.472 -46.700 1.00 73.12 178 SER A CA 1
ATOM 1103 C C . SER A 1 156 ? -14.262 35.414 -45.481 1.00 71.80 178 SER A C 1
ATOM 1104 O O . SER A 1 156 ? -13.722 36.441 -45.054 1.00 71.59 178 SER A O 1
ATOM 1107 N N . LEU A 1 157 ? -14.041 34.195 -44.966 1.00 64.61 179 LEU A N 1
ATOM 1108 C CA . LEU A 1 157 ? -13.125 33.940 -43.862 1.00 63.20 179 LEU A CA 1
ATOM 1109 C C . LEU A 1 157 ? -11.692 34.228 -44.326 1.00 67.60 179 LEU A C 1
ATOM 1110 O O . LEU A 1 157 ? -10.902 34.780 -43.562 1.00 67.21 179 LEU A O 1
ATOM 1115 N N . TYR A 1 158 ? -11.385 33.913 -45.597 1.00 65.04 180 TYR A N 1
ATOM 1116 C CA . TYR A 1 158 ? -10.085 34.177 -46.210 1.00 65.26 180 TYR A CA 1
ATOM 1117 C C . TYR A 1 158 ? -9.701 35.665 -46.093 1.00 69.33 180 TYR A C 1
ATOM 1118 O O . TYR A 1 158 ? -8.570 35.979 -45.708 1.00 69.08 180 TYR A O 1
ATOM 1127 N N . LYS A 1 159 ? -10.651 36.566 -46.401 1.00 65.11 181 LYS A N 1
ATOM 1128 C CA . LYS A 1 159 ? -10.446 38.010 -46.331 1.00 64.46 181 LYS A CA 1
ATOM 1129 C C . LYS A 1 159 ? -10.107 38.462 -44.915 1.00 67.74 181 LYS A C 1
ATOM 1130 O O . LYS A 1 159 ? -9.215 39.295 -44.750 1.00 67.35 181 LYS A O 1
ATOM 1136 N N . THR A 1 160 ? -10.773 37.867 -43.896 1.00 64.11 182 THR A N 1
ATOM 1137 C CA . THR A 1 160 ? -10.540 38.152 -42.472 1.00 63.34 182 THR A CA 1
ATOM 1138 C C . THR A 1 160 ? -9.127 37.741 -42.077 1.00 67.36 182 THR A C 1
ATOM 1139 O O . THR A 1 160 ? -8.442 38.506 -41.399 1.00 68.06 182 THR A O 1
ATOM 1143 N N . LEU A 1 161 ? -8.705 36.527 -42.490 1.00 62.22 183 LEU A N 1
ATOM 1144 C CA . LEU A 1 161 ? -7.404 35.961 -42.163 1.00 61.48 183 LEU A CA 1
ATOM 1145 C C . LEU A 1 161 ? -6.239 36.729 -42.767 1.00 66.27 183 LEU A C 1
ATOM 1146 O O . LEU A 1 161 ? -5.166 36.787 -42.163 1.00 66.85 183 LEU A O 1
ATOM 1151 N N . GLN A 1 162 ? -6.467 37.374 -43.915 1.00 63.28 184 GLN A N 1
ATOM 1152 C CA . GLN A 1 162 ? -5.462 38.188 -44.595 1.00 63.36 184 GLN A CA 1
ATOM 1153 C C . GLN A 1 162 ? -5.070 39.398 -43.757 1.00 67.60 184 GLN A C 1
ATOM 1154 O O . GLN A 1 162 ? -3.900 39.787 -43.756 1.00 68.46 184 GLN A O 1
ATOM 1160 N N . ASP A 1 163 ? -6.043 39.977 -43.035 1.00 62.33 185 ASP A N 1
ATOM 1161 C CA . ASP A 1 163 ? -5.842 41.161 -42.206 1.00 61.11 185 ASP A CA 1
ATOM 1162 C C . ASP A 1 163 ? -5.833 40.879 -40.716 1.00 63.10 185 ASP A C 1
ATOM 1163 O O . ASP A 1 163 ? -5.576 41.794 -39.933 1.00 63.05 185 ASP A O 1
ATOM 1168 N N . LEU A 1 164 ? -6.104 39.626 -40.311 1.00 57.88 186 LEU A N 1
ATOM 1169 C CA . LEU A 1 164 ? -6.140 39.233 -38.902 1.00 55.84 186 LEU A CA 1
ATOM 1170 C C . LEU A 1 164 ? -4.836 39.487 -38.165 1.00 59.96 186 LEU A C 1
ATOM 1171 O O . LEU A 1 164 ? -3.756 39.112 -38.631 1.00 59.42 186 LEU A O 1
ATOM 1176 N N . LEU A 1 165 ? -4.973 40.123 -36.998 1.00 57.51 187 LEU A N 1
ATOM 1177 C CA . LEU A 1 165 ? -3.906 40.458 -36.064 1.00 57.04 187 LEU A CA 1
ATOM 1178 C C . LEU A 1 165 ? -4.111 39.645 -34.794 1.00 59.73 187 LEU A C 1
ATOM 1179 O O . LEU A 1 165 ? -5.223 39.611 -34.274 1.00 60.02 187 LEU A O 1
ATOM 1184 N N . VAL A 1 166 ? -3.059 38.954 -34.320 1.00 54.12 188 VAL A N 1
ATOM 1185 C CA . VAL A 1 166 ? -3.119 38.171 -33.083 1.00 52.38 188 VAL A CA 1
ATOM 1186 C C . VAL A 1 166 ? -2.065 38.717 -32.113 1.00 54.86 188 VAL A C 1
ATOM 1187 O O . VAL A 1 166 ? -0.908 38.906 -32.488 1.00 53.84 188 VAL A O 1
ATOM 1191 N N . GLU A 1 167 ? -2.478 38.982 -30.875 1.00 52.12 189 GLU A N 1
ATOM 1192 C CA . GLU A 1 167 ? -1.600 39.483 -29.826 1.00 52.36 189 GLU A CA 1
ATOM 1193 C C . GLU A 1 167 ? -0.612 38.393 -29.397 1.00 58.43 189 GLU A C 1
ATOM 1194 O O . GLU A 1 167 ? -0.995 37.219 -29.317 1.00 59.30 189 GLU A O 1
ATOM 1200 N N . GLN A 1 168 ? 0.644 38.787 -29.074 1.00 54.28 190 GLN A N 1
ATOM 1201 C CA . GLN A 1 168 ? 1.641 37.853 -28.562 1.00 53.86 190 GLN A CA 1
ATOM 1202 C C . GLN A 1 168 ? 1.105 37.234 -27.253 1.00 58.09 190 GLN A C 1
ATOM 1203 O O . GLN A 1 168 ? 0.347 37.908 -26.545 1.00 57.44 190 GLN A O 1
ATOM 1209 N N . PRO A 1 169 ? 1.352 35.936 -26.960 1.00 54.81 191 PRO A N 1
ATOM 1210 C CA . PRO A 1 169 ? 0.756 35.349 -25.752 1.00 54.77 191 PRO A CA 1
ATOM 1211 C C . PRO A 1 169 ? 1.153 36.033 -24.448 1.00 60.88 191 PRO A C 1
ATOM 1212 O O . PRO A 1 169 ? 2.259 36.568 -24.323 1.00 61.00 191 PRO A O 1
ATOM 1216 N N . VAL A 1 170 ? 0.216 36.065 -23.498 1.00 59.58 192 VAL A N 1
ATOM 1217 C CA . VAL A 1 170 ? 0.436 36.640 -22.177 1.00 60.35 192 VAL A CA 1
ATOM 1218 C C . VAL A 1 170 ? 1.187 35.575 -21.379 1.00 68.01 192 VAL A C 1
ATOM 1219 O O . VAL A 1 170 ? 0.723 34.436 -21.271 1.00 68.55 192 VAL A O 1
ATOM 1223 N N . THR A 1 171 ? 2.363 35.925 -20.863 1.00 65.81 193 THR A N 1
ATOM 1224 C CA . THR A 1 171 ? 3.170 34.977 -20.098 1.00 65.96 193 THR A CA 1
ATOM 1225 C C . THR A 1 171 ? 2.921 35.186 -18.602 1.00 71.47 193 THR A C 1
ATOM 1226 O O . THR A 1 171 ? 2.441 36.260 -18.220 1.00 72.93 193 THR A O 1
ATOM 1230 N N . PRO A 1 172 ? 3.300 34.233 -17.721 1.00 66.43 194 PRO A N 1
ATOM 1231 C CA . PRO A 1 172 ? 3.135 34.473 -16.277 1.00 66.09 194 PRO A CA 1
ATOM 1232 C C . PRO A 1 172 ? 3.948 35.664 -15.737 1.00 70.29 194 PRO A C 1
ATOM 1233 O O . PRO A 1 172 ? 3.750 36.056 -14.583 1.00 71.28 194 PRO A O 1
ATOM 1237 N N . TYR A 1 173 ? 4.849 36.239 -16.564 1.00 65.64 195 TYR A N 1
ATOM 1238 C CA . TYR A 1 173 ? 5.701 37.374 -16.190 1.00 65.83 195 TYR A CA 1
ATOM 1239 C C . TYR A 1 173 ? 5.257 38.699 -16.814 1.00 68.82 195 TYR A C 1
ATOM 1240 O O . TYR A 1 173 ? 5.943 39.711 -16.646 1.00 67.99 195 TYR A O 1
ATOM 1249 N N . THR A 1 174 ? 4.102 38.696 -17.515 1.00 64.72 196 THR A N 1
ATOM 1250 C CA . THR A 1 174 ? 3.541 39.890 -18.142 1.00 64.20 196 THR A CA 1
ATOM 1251 C C . THR A 1 174 ? 2.997 40.793 -17.029 1.00 67.96 196 THR A C 1
ATOM 1252 O O . THR A 1 174 ? 2.061 40.385 -16.333 1.00 68.49 196 THR A O 1
ATOM 1256 N N . PRO A 1 175 ? 3.587 41.991 -16.812 1.00 63.11 197 PRO A N 1
ATOM 1257 C CA . PRO A 1 175 ? 3.071 42.867 -15.748 1.00 62.45 197 PRO A CA 1
ATOM 1258 C C . PRO A 1 175 ? 1.826 43.643 -16.181 1.00 66.76 197 PRO A C 1
ATOM 1259 O O . PRO A 1 175 ? 1.568 43.773 -17.377 1.00 66.03 197 PRO A O 1
ATOM 1263 N N . ASN A 1 176 ? 1.062 44.165 -15.205 1.00 64.24 198 ASN A N 1
ATOM 1264 C CA . ASN A 1 176 ? -0.151 44.969 -15.421 1.00 63.80 198 ASN A CA 1
ATOM 1265 C C . ASN A 1 176 ? 0.060 46.131 -16.413 1.00 65.94 198 ASN A C 1
ATOM 1266 O O . ASN A 1 176 ? -0.762 46.295 -17.310 1.00 65.53 198 ASN A O 1
ATOM 1271 N N . ALA A 1 177 ? 1.172 46.903 -16.279 1.00 60.99 199 ALA A N 1
ATOM 1272 C CA . ALA A 1 177 ? 1.509 48.016 -17.178 1.00 60.30 199 ALA A CA 1
ATOM 1273 C C . ALA A 1 177 ? 1.802 47.530 -18.608 1.00 64.11 199 ALA A C 1
ATOM 1274 O O . ALA A 1 177 ? 1.568 48.265 -19.574 1.00 63.71 199 ALA A O 1
ATOM 1276 N N . GLY A 1 178 ? 2.281 46.290 -18.720 1.00 60.02 200 GLY A N 1
ATOM 1277 C CA . GLY A 1 178 ? 2.534 45.633 -19.994 1.00 59.64 200 GLY A CA 1
ATOM 1278 C C . GLY A 1 178 ? 1.237 45.422 -20.751 1.00 64.53 200 GLY A C 1
ATOM 1279 O O . GLY A 1 178 ? 1.236 45.481 -21.973 1.00 65.14 200 GLY A O 1
ATOM 1280 N N . LEU A 1 179 ? 0.110 45.199 -20.042 1.00 60.30 201 LEU A N 1
ATOM 1281 C CA . LEU A 1 179 ? -1.200 45.031 -20.675 1.00 59.84 201 LEU A CA 1
ATOM 1282 C C . LEU A 1 179 ? -1.843 46.376 -21.063 1.00 63.92 201 LEU A C 1
ATOM 1283 O O . LEU A 1 179 ? -2.680 46.412 -21.970 1.00 63.45 201 LEU A O 1
ATOM 1288 N N . ALA A 1 180 ? -1.458 47.469 -20.366 1.00 60.78 202 ALA A N 1
ATOM 1289 C CA . ALA A 1 180 ? -1.988 48.827 -20.547 1.00 60.75 202 ALA A CA 1
ATOM 1290 C C . ALA A 1 180 ? -1.641 49.477 -21.891 1.00 66.44 202 ALA A C 1
ATOM 1291 O O . ALA A 1 180 ? -0.470 49.686 -22.195 1.00 66.76 202 ALA A O 1
ATOM 1293 N N . ARG A 1 181 ? -2.669 49.820 -22.677 1.00 63.46 203 ARG A N 1
ATOM 1294 C CA . ARG A 1 181 ? -2.553 50.464 -23.986 1.00 63.47 203 ARG A CA 1
ATOM 1295 C C . ARG A 1 181 ? -3.191 51.849 -23.888 1.00 68.77 203 ARG A C 1
ATOM 1296 O O . ARG A 1 181 ? -4.258 51.975 -23.286 1.00 68.93 203 ARG A O 1
ATOM 1304 N N . VAL A 1 182 ? -2.564 52.884 -24.487 1.00 65.98 204 VAL A N 1
ATOM 1305 C CA . VAL A 1 182 ? -3.095 54.255 -24.481 1.00 66.18 204 VAL A CA 1
ATOM 1306 C C . VAL A 1 182 ? -4.520 54.282 -25.053 1.00 71.34 204 VAL A C 1
ATOM 1307 O O . VAL A 1 182 ? -4.789 53.665 -26.084 1.00 70.97 204 VAL A O 1
ATOM 1311 N N . ASN A 1 183 ? -5.436 54.931 -24.322 1.00 68.49 205 ASN A N 1
ATOM 1312 C CA . ASN A 1 183 ? -6.844 55.059 -24.682 1.00 67.75 205 ASN A CA 1
ATOM 1313 C C . ASN A 1 183 ? -7.062 55.613 -26.080 1.00 69.47 205 ASN A C 1
ATOM 1314 O O . ASN A 1 183 ? -6.362 56.533 -26.514 1.00 68.12 205 ASN A O 1
ATOM 1319 N N . GLY A 1 184 ? -8.062 55.056 -26.747 1.00 65.11 206 GLY A N 1
ATOM 1320 C CA . GLY A 1 184 ? -8.504 55.505 -28.052 1.00 64.69 206 GLY A CA 1
ATOM 1321 C C . GLY A 1 184 ? -9.269 56.810 -27.934 1.00 69.00 206 GLY A C 1
ATOM 1322 O O . GLY A 1 184 ? -9.502 57.312 -26.828 1.00 70.08 206 GLY A O 1
ATOM 1323 N N . VAL A 1 185 ? -9.650 57.371 -29.077 1.00 63.63 207 VAL A N 1
ATOM 1324 C CA . VAL A 1 185 ? -10.381 58.626 -29.199 1.00 62.72 207 VAL A CA 1
ATOM 1325 C C . VAL A 1 185 ? -11.814 58.514 -28.611 1.00 65.55 207 VAL A C 1
ATOM 1326 O O . VAL A 1 185 ? -12.387 57.433 -28.645 1.00 65.78 207 VAL A O 1
ATOM 1330 N N . ALA A 1 186 ? -12.353 59.606 -28.013 1.00 60.31 208 ALA A N 1
ATOM 1331 C CA . ALA A 1 186 ? -13.702 59.648 -27.438 1.00 59.24 208 ALA A CA 1
ATOM 1332 C C . ALA A 1 186 ? -14.739 59.567 -28.554 1.00 63.35 208 ALA A C 1
ATOM 1333 O O . ALA A 1 186 ? -14.467 60.040 -29.654 1.00 64.59 208 ALA A O 1
ATOM 1335 N N . GLN A 1 187 ? -15.923 58.996 -28.290 1.00 59.06 209 GLN A N 1
ATOM 1336 C CA . GLN A 1 187 ? -16.926 58.866 -29.349 1.00 58.70 209 GLN A CA 1
ATOM 1337 C C . GLN A 1 187 ? -17.465 60.216 -29.881 1.00 62.82 209 GLN A C 1
ATOM 1338 O O . GLN A 1 187 ? -17.837 60.248 -31.049 1.00 61.66 209 GLN A O 1
ATOM 1344 N N . ASP A 1 188 ? -17.417 61.331 -29.100 1.00 62.01 210 ASP A N 1
ATOM 1345 C CA . ASP A 1 188 ? -17.874 62.649 -29.608 1.00 62.81 210 ASP A CA 1
ATOM 1346 C C . ASP A 1 188 ? -16.965 63.194 -30.709 1.00 66.22 210 ASP A C 1
ATOM 1347 O O . ASP A 1 188 ? -17.455 63.835 -31.632 1.00 65.82 210 ASP A O 1
ATOM 1352 N N . THR A 1 189 ? -15.650 62.902 -30.625 1.00 63.59 211 THR A N 1
ATOM 1353 C CA . THR A 1 189 ? -14.636 63.290 -31.616 1.00 63.59 211 THR A CA 1
ATOM 1354 C C . THR A 1 189 ? -14.846 62.464 -32.894 1.00 66.73 211 THR A C 1
ATOM 1355 O O . THR A 1 189 ? -14.742 63.002 -33.990 1.00 66.54 211 THR A O 1
ATOM 1359 N N . VAL A 1 190 ? -15.155 61.165 -32.744 1.00 62.69 212 VAL A N 1
ATOM 1360 C CA . VAL A 1 190 ? -15.396 60.253 -33.865 1.00 62.20 212 VAL A CA 1
ATOM 1361 C C . VAL A 1 190 ? -16.536 60.743 -34.777 1.00 67.14 212 VAL A C 1
ATOM 1362 O O . VAL A 1 190 ? -16.363 60.789 -35.997 1.00 68.10 212 VAL A O 1
ATOM 1366 N N . HIS A 1 191 ? -17.670 61.139 -34.183 1.00 62.62 213 HIS A N 1
ATOM 1367 C CA . HIS A 1 191 ? -18.857 61.526 -34.936 1.00 62.02 213 HIS A CA 1
ATOM 1368 C C . HIS A 1 191 ? -18.994 62.998 -35.247 1.00 67.77 213 HIS A C 1
ATOM 1369 O O . HIS A 1 191 ? -19.702 63.337 -36.195 1.00 68.10 213 HIS A O 1
ATOM 1376 N N . PHE A 1 192 ? -18.339 63.871 -34.477 1.00 65.77 214 PHE A N 1
ATOM 1377 C CA . PHE A 1 192 ? -18.446 65.312 -34.694 1.00 66.08 214 PHE A CA 1
ATOM 1378 C C . PHE A 1 192 ? -17.155 65.980 -35.172 1.00 72.23 214 PHE A C 1
ATOM 1379 O O . PHE A 1 192 ? -17.208 67.109 -35.662 1.00 72.86 214 PHE A O 1
ATOM 1387 N N . GLY A 1 193 ? -16.024 65.292 -35.035 1.00 70.19 215 GLY A N 1
ATOM 1388 C CA . GLY A 1 193 ? -14.720 65.807 -35.436 1.00 71.29 215 GLY A CA 1
ATOM 1389 C C . GLY A 1 193 ? -14.145 66.783 -34.432 1.00 79.75 215 GLY A C 1
ATOM 1390 O O . GLY A 1 193 ? -14.899 67.480 -33.742 1.00 80.29 215 GLY A O 1
ATOM 1391 N N . SER A 1 194 ? -12.793 66.844 -34.351 1.00 78.28 216 SER A N 1
ATOM 1392 C CA . SER A 1 194 ? -12.051 67.732 -33.443 1.00 78.24 216 SER A CA 1
ATOM 1393 C C . SER A 1 194 ? -12.517 69.183 -33.564 1.00 81.34 216 SER A C 1
ATOM 1394 O O . SER A 1 194 ? -12.569 69.717 -34.670 1.00 81.03 216 SER A O 1
ATOM 1397 N N . GLY A 1 195 ? -12.915 69.763 -32.431 1.00 77.73 217 GLY A N 1
ATOM 1398 C CA . GLY A 1 195 ? -13.399 71.134 -32.335 1.00 77.83 217 GLY A CA 1
ATOM 1399 C C . GLY A 1 195 ? -14.906 71.316 -32.379 1.00 82.32 217 GLY A C 1
ATOM 1400 O O . GLY A 1 195 ? -15.411 72.355 -31.934 1.00 82.46 217 GLY A O 1
ATOM 1401 N N . GLN A 1 196 ? -15.636 70.331 -32.933 1.00 78.27 218 GLN A N 1
ATOM 1402 C CA . GLN A 1 196 ? -17.096 70.389 -33.062 1.00 78.25 218 GLN A CA 1
ATOM 1403 C C . GLN A 1 196 ? -17.827 69.449 -32.091 1.00 82.04 218 GLN A C 1
ATOM 1404 O O . GLN A 1 196 ? -19.039 69.247 -32.216 1.00 81.22 218 GLN A O 1
ATOM 1410 N N . GLU A 1 197 ? -17.094 68.915 -31.096 1.00 79.30 219 GLU A N 1
ATOM 1411 C CA . GLU A 1 197 ? -17.613 67.978 -30.094 1.00 79.66 219 GLU A CA 1
ATOM 1412 C C . GLU A 1 197 ? -18.741 68.565 -29.235 1.00 84.42 219 GLU A C 1
ATOM 1413 O O . GLU A 1 197 ? -19.590 67.810 -28.757 1.00 85.43 219 GLU A O 1
ATOM 1419 N N . SER A 1 198 ? -18.752 69.900 -29.051 1.00 79.77 220 SER A N 1
ATOM 1420 C CA . SER A 1 198 ? -19.731 70.647 -28.252 1.00 79.02 220 SER A CA 1
ATOM 1421 C C . SER A 1 198 ? -21.185 70.539 -28.752 1.00 82.59 220 SER A C 1
ATOM 1422 O O . SER A 1 198 ? -22.109 70.865 -28.002 1.00 83.22 220 SER A O 1
ATOM 1425 N N . SER A 1 199 ? -21.391 70.081 -30.002 1.00 77.68 221 SER A N 1
ATOM 1426 C CA . SER A 1 199 ? -22.721 69.941 -30.602 1.00 76.70 221 SER A CA 1
ATOM 1427 C C . SER A 1 199 ? -23.332 68.545 -30.388 1.00 77.22 221 SER A C 1
ATOM 1428 O O . SER A 1 199 ? -24.326 68.206 -31.037 1.00 76.04 221 SER A O 1
ATOM 1431 N N . TRP A 1 200 ? -22.753 67.763 -29.444 1.00 71.96 222 TRP A N 1
ATOM 1432 C CA . TRP A 1 200 ? -23.172 66.408 -29.068 1.00 70.67 222 TRP A CA 1
ATOM 1433 C C . TRP A 1 200 ? -24.635 66.367 -28.624 1.00 76.51 222 TRP A C 1
ATOM 1434 O O . TRP A 1 200 ? -25.425 65.710 -29.282 1.00 76.66 222 TRP A O 1
ATOM 1445 N N . ASN A 1 201 ? -24.996 67.088 -27.544 1.00 74.26 223 ASN A N 1
ATOM 1446 C CA . ASN A 1 201 ? -26.347 67.144 -26.957 1.00 74.66 223 ASN A CA 1
ATOM 1447 C C . ASN A 1 201 ? -27.475 67.478 -27.937 1.00 78.81 223 ASN A C 1
ATOM 1448 O O . ASN A 1 201 ? -28.583 66.964 -27.774 1.00 78.80 223 ASN A O 1
ATOM 1453 N N . SER A 1 202 ? -27.212 68.339 -28.928 1.00 75.14 224 SER A N 1
ATOM 1454 C CA . SER A 1 202 ? -28.221 68.767 -29.897 1.00 75.04 224 SER A CA 1
ATOM 1455 C C . SER A 1 202 ? -28.307 67.911 -31.162 1.00 79.09 224 SER A C 1
ATOM 1456 O O . SER A 1 202 ? -29.359 67.904 -31.812 1.00 79.71 224 SER A O 1
ATOM 1459 N N . GLN A 1 203 ? -27.214 67.218 -31.531 1.00 74.18 225 GLN A N 1
ATOM 1460 C CA . GLN A 1 203 ? -27.175 66.416 -32.759 1.00 73.47 225 GLN A CA 1
ATOM 1461 C C . GLN A 1 203 ? -27.014 64.903 -32.558 1.00 75.74 225 GLN A C 1
ATOM 1462 O O . GLN A 1 203 ? -27.073 64.180 -33.551 1.00 75.23 225 GLN A O 1
ATOM 1468 N N . ARG A 1 204 ? -26.844 64.420 -31.305 1.00 71.36 226 ARG A N 1
ATOM 1469 C CA . ARG A 1 204 ? -26.709 62.992 -30.989 1.00 71.18 226 ARG A CA 1
ATOM 1470 C C . ARG A 1 204 ? -27.875 62.160 -31.534 1.00 76.74 226 ARG A C 1
ATOM 1471 O O . ARG A 1 204 ? -27.657 61.066 -32.050 1.00 76.44 226 ARG A O 1
ATOM 1479 N N . SER A 1 205 ? -29.100 62.719 -31.447 1.00 74.62 227 SER A N 1
ATOM 1480 C CA . SER A 1 205 ? -30.371 62.151 -31.888 1.00 74.88 227 SER A CA 1
ATOM 1481 C C . SER A 1 205 ? -30.342 61.731 -33.369 1.00 79.42 227 SER A C 1
ATOM 1482 O O . SER A 1 205 ? -30.752 60.606 -33.694 1.00 79.88 227 SER A O 1
ATOM 1485 N N . GLN A 1 206 ? -29.803 62.615 -34.245 1.00 74.74 228 GLN A N 1
ATOM 1486 C CA . GLN A 1 206 ? -29.693 62.370 -35.687 1.00 74.27 228 GLN A CA 1
ATOM 1487 C C . GLN A 1 206 ? -28.379 61.653 -36.087 1.00 76.91 228 GLN A C 1
ATOM 1488 O O . GLN A 1 206 ? -28.015 61.634 -37.264 1.00 77.49 228 GLN A O 1
ATOM 1494 N N . LYS A 1 207 ? -27.698 61.040 -35.118 1.00 71.93 229 LYS A N 1
ATOM 1495 C CA . LYS A 1 207 ? -26.453 60.297 -35.340 1.00 71.22 229 LYS A CA 1
ATOM 1496 C C . LYS A 1 207 ? -26.551 58.860 -34.793 1.00 73.87 229 LYS A C 1
ATOM 1497 O O . LYS A 1 207 ? -25.567 58.114 -34.841 1.00 73.78 229 LYS A O 1
ATOM 1503 N N . GLY A 1 208 ? -27.742 58.485 -34.316 1.00 68.68 230 GLY A N 1
ATOM 1504 C CA . GLY A 1 208 ? -28.013 57.162 -33.765 1.00 67.82 230 GLY A CA 1
ATOM 1505 C C . GLY A 1 208 ? -27.506 56.996 -32.354 1.00 70.47 230 GLY A C 1
ATOM 1506 O O . GLY A 1 208 ? -27.204 55.879 -31.925 1.00 70.15 230 GLY A O 1
ATOM 1507 N N . LEU A 1 209 ? -27.421 58.130 -31.629 1.00 65.62 231 LEU A N 1
ATOM 1508 C CA . LEU A 1 209 ? -26.928 58.245 -30.261 1.00 63.86 231 LEU A CA 1
ATOM 1509 C C . LEU A 1 209 ? -27.917 59.019 -29.376 1.00 67.05 231 LEU A C 1
ATOM 1510 O O . LEU A 1 209 ? -27.493 59.713 -28.449 1.00 66.95 231 LEU A O 1
ATOM 1515 N N . LYS A 1 210 ? -29.233 58.896 -29.656 1.00 62.54 232 LYS A N 1
ATOM 1516 C CA . LYS A 1 210 ? -30.306 59.543 -28.889 1.00 61.73 232 LYS A CA 1
ATOM 1517 C C . LYS A 1 210 ? -30.146 59.220 -27.406 1.00 66.16 232 LYS A C 1
ATOM 1518 O O . LYS A 1 210 ? -29.944 58.060 -27.040 1.00 65.80 232 LYS A O 1
ATOM 1524 N N . ASN A 1 211 ? -30.160 60.271 -26.573 1.00 62.65 233 ASN A N 1
ATOM 1525 C CA . ASN A 1 211 ? -30.051 60.245 -25.110 1.00 61.76 233 ASN A CA 1
ATOM 1526 C C . ASN A 1 211 ? -28.768 59.583 -24.588 1.00 65.74 233 ASN A C 1
ATOM 1527 O O . ASN A 1 211 ? -28.715 59.242 -23.405 1.00 66.19 233 ASN A O 1
ATOM 1532 N N . ASN A 1 212 ? -27.728 59.432 -25.440 1.00 61.58 234 ASN A N 1
ATOM 1533 C CA . ASN A 1 212 ? -26.459 58.842 -25.007 1.00 61.00 234 ASN A CA 1
ATOM 1534 C C . ASN A 1 212 ? -25.746 59.866 -24.132 1.00 66.24 234 ASN A C 1
ATOM 1535 O O . ASN A 1 212 ? -25.452 60.968 -24.605 1.00 65.27 234 ASN A O 1
ATOM 1540 N N . PRO A 1 213 ? -25.521 59.549 -22.832 1.00 64.10 235 PRO A N 1
ATOM 1541 C CA . PRO A 1 213 ? -24.895 60.530 -21.935 1.00 64.01 235 PRO A CA 1
ATOM 1542 C C . PRO A 1 213 ? -23.360 60.488 -21.879 1.00 70.15 235 PRO A C 1
ATOM 1543 O O . PRO A 1 213 ? -22.775 61.198 -21.062 1.00 70.72 235 PRO A O 1
ATOM 1547 N N . GLY A 1 214 ? -22.726 59.663 -22.717 1.00 66.49 236 GLY A N 1
ATOM 1548 C CA . GLY A 1 214 ? -21.278 59.507 -22.699 1.00 65.86 236 GLY A CA 1
ATOM 1549 C C . GLY A 1 214 ? -20.537 59.975 -23.931 1.00 68.36 236 GLY A C 1
ATOM 1550 O O . GLY A 1 214 ? -19.981 59.136 -24.646 1.00 67.81 236 GLY A O 1
ATOM 1551 N N . PRO A 1 215 ? -20.430 61.308 -24.181 1.00 63.46 237 PRO A N 1
ATOM 1552 C CA . PRO A 1 215 ? -19.667 61.767 -25.358 1.00 62.64 237 PRO A CA 1
ATOM 1553 C C . PRO A 1 215 ? -18.173 61.454 -25.253 1.00 65.62 237 PRO A C 1
ATOM 1554 O O . PRO A 1 215 ? -17.509 61.283 -26.274 1.00 65.04 237 PRO A O 1
ATOM 1558 N N . LYS A 1 216 ? -17.664 61.368 -24.010 1.00 61.60 238 LYS A N 1
ATOM 1559 C CA . LYS A 1 216 ? -16.261 61.114 -23.695 1.00 60.95 238 LYS A CA 1
ATOM 1560 C C . LYS A 1 216 ? -15.918 59.628 -23.576 1.00 63.29 238 LYS A C 1
ATOM 1561 O O . LYS A 1 216 ? -14.767 59.304 -23.276 1.00 63.06 238 LYS A O 1
ATOM 1567 N N . ALA A 1 217 ? -16.889 58.730 -23.841 1.00 59.18 239 ALA A N 1
ATOM 1568 C CA . ALA A 1 217 ? -16.674 57.280 -23.794 1.00 58.98 239 ALA A CA 1
ATOM 1569 C C . ALA A 1 217 ? -15.644 56.846 -24.846 1.00 63.38 239 ALA A C 1
ATOM 1570 O O . ALA A 1 217 ? -15.771 57.187 -26.025 1.00 63.22 239 ALA A O 1
ATOM 1572 N N . VAL A 1 218 ? -14.587 56.158 -24.389 1.00 60.00 240 VAL A N 1
ATOM 1573 C CA . VAL A 1 218 ? -13.458 55.716 -25.210 1.00 59.09 240 VAL A CA 1
ATOM 1574 C C . VAL A 1 218 ? -13.876 54.606 -26.179 1.00 64.23 240 VAL A C 1
ATOM 1575 O O . VAL A 1 218 ? -14.499 53.624 -25.779 1.00 64.33 240 VAL A O 1
ATOM 1579 N N . THR A 1 219 ? -13.541 54.801 -27.468 1.00 61.16 241 THR A N 1
ATOM 1580 C CA . THR A 1 219 ? -13.851 53.915 -28.593 1.00 60.24 241 THR A CA 1
ATOM 1581 C C . THR A 1 219 ? -12.894 52.717 -28.750 1.00 63.49 241 THR A C 1
ATOM 1582 O O . THR A 1 219 ? -13.174 51.814 -29.546 1.00 63.43 241 THR A O 1
ATOM 1586 N N . GLY A 1 220 ? -11.790 52.713 -28.006 1.00 58.49 242 GLY A N 1
ATOM 1587 C CA . GLY A 1 220 ? -10.828 51.625 -28.080 1.00 57.93 242 GLY A CA 1
ATOM 1588 C C . GLY A 1 220 ? -9.468 51.929 -27.503 1.00 62.39 242 GLY A C 1
ATOM 1589 O O . GLY A 1 220 ? -9.352 52.631 -26.496 1.00 63.28 242 GLY A O 1
ATOM 1590 N N . PHE A 1 221 ? -8.428 51.356 -28.115 1.00 57.01 243 PHE A N 1
ATOM 1591 C CA . PHE A 1 221 ? -7.057 51.525 -27.653 1.00 55.58 243 PHE A CA 1
ATOM 1592 C C . PHE A 1 221 ? -6.077 51.637 -28.817 1.00 58.06 243 PHE A C 1
ATOM 1593 O O . PHE A 1 221 ? -6.259 50.988 -29.850 1.00 56.37 243 PHE A O 1
ATOM 1601 N N . LYS A 1 222 ? -5.042 52.478 -28.635 1.00 54.86 244 LYS A N 1
ATOM 1602 C CA . LYS A 1 222 ? -3.974 52.734 -29.596 1.00 54.73 244 LYS A CA 1
ATOM 1603 C C . LYS A 1 222 ? -3.142 51.466 -29.869 1.00 61.09 244 LYS A C 1
ATOM 1604 O O . LYS A 1 222 ? -2.769 50.749 -28.933 1.00 59.61 244 LYS A O 1
ATOM 1610 N N . LEU A 1 223 ? -2.876 51.183 -31.160 1.00 59.88 245 LEU A N 1
ATOM 1611 C CA . LEU A 1 223 ? -2.108 50.003 -31.590 1.00 60.29 245 LEU A CA 1
ATOM 1612 C C . LEU A 1 223 ? -0.675 50.328 -32.058 1.00 67.37 245 LEU A C 1
ATOM 1613 O O . LEU A 1 223 ? 0.041 49.424 -32.497 1.00 67.19 245 LEU A O 1
ATOM 1618 N N . ASP A 1 224 ? -0.259 51.606 -31.946 1.00 65.83 246 ASP A N 1
ATOM 1619 C CA . ASP A 1 224 ? 1.065 52.087 -32.358 1.00 66.76 246 ASP A CA 1
ATOM 1620 C C . ASP A 1 224 ? 2.224 51.639 -31.451 1.00 70.75 246 ASP A C 1
ATOM 1621 O O . ASP A 1 224 ? 3.363 51.541 -31.916 1.00 71.24 246 ASP A O 1
ATOM 1626 N N . LYS A 1 225 ? 1.936 51.407 -30.159 1.00 66.47 247 LYS A N 1
ATOM 1627 C CA . LYS A 1 225 ? 2.907 50.990 -29.139 1.00 65.28 247 LYS A CA 1
ATOM 1628 C C . LYS A 1 225 ? 2.392 49.756 -28.401 1.00 67.28 247 LYS A C 1
ATOM 1629 O O . LYS A 1 225 ? 1.210 49.405 -28.525 1.00 65.95 247 LYS A O 1
ATOM 1635 N N . GLY A 1 226 ? 3.283 49.129 -27.631 1.00 62.97 248 GLY A N 1
ATOM 1636 C CA . GLY A 1 226 ? 2.956 47.985 -26.789 1.00 62.07 248 GLY A CA 1
ATOM 1637 C C . GLY A 1 226 ? 3.241 46.604 -27.329 1.00 64.97 248 GLY A C 1
ATOM 1638 O O . GLY A 1 226 ? 3.959 46.443 -28.326 1.00 65.20 248 GLY A O 1
ATOM 1639 N N . ARG A 1 227 ? 2.655 45.591 -26.645 1.00 59.71 249 ARG A N 1
ATOM 1640 C CA . ARG A 1 227 ? 2.731 44.156 -26.959 1.00 58.40 249 ARG A CA 1
ATOM 1641 C C . ARG A 1 227 ? 2.415 43.930 -28.430 1.00 63.00 249 ARG A C 1
ATOM 1642 O O . ARG A 1 227 ? 1.523 44.582 -28.989 1.00 63.05 249 ARG A O 1
ATOM 1650 N N . ALA A 1 228 ? 3.170 43.029 -29.063 1.00 58.91 250 ALA A N 1
ATOM 1651 C CA . ALA A 1 228 ? 3.034 42.753 -30.477 1.00 57.46 250 ALA A CA 1
ATOM 1652 C C . ALA A 1 228 ? 1.704 42.140 -30.877 1.00 62.83 250 ALA A C 1
ATOM 1653 O O . ALA A 1 228 ? 1.167 41.277 -30.181 1.00 63.56 250 ALA A O 1
ATOM 1655 N N . TYR A 1 229 ? 1.170 42.640 -31.996 1.00 58.80 251 TYR A N 1
ATOM 1656 C CA . TYR A 1 229 ? 0.002 42.158 -32.707 1.00 58.52 251 TYR A CA 1
ATOM 1657 C C . TYR A 1 229 ? 0.586 41.768 -34.043 1.00 65.73 251 TYR A C 1
ATOM 1658 O O . TYR A 1 229 ? 1.292 42.575 -34.669 1.00 67.22 251 TYR A O 1
ATOM 1667 N N . ARG A 1 230 ? 0.412 40.510 -34.438 1.00 62.25 252 ARG A N 1
ATOM 1668 C CA . ARG A 1 230 ? 1.024 40.078 -35.685 1.00 62.11 252 ARG A CA 1
ATOM 1669 C C . ARG A 1 230 ? 0.044 39.379 -36.619 1.00 66.33 252 ARG A C 1
ATOM 1670 O O . ARG A 1 230 ? -0.954 38.807 -36.173 1.00 65.88 252 ARG A O 1
ATOM 1678 N N . LYS A 1 231 ? 0.347 39.432 -37.926 1.00 62.44 253 LYS A N 1
ATOM 1679 C CA . LYS A 1 231 ? -0.414 38.752 -38.962 1.00 62.02 253 LYS A CA 1
ATOM 1680 C C . LYS A 1 231 ? -0.020 37.263 -38.942 1.00 66.87 253 LYS A C 1
ATOM 1681 O O . LYS A 1 231 ? 1.001 36.896 -38.356 1.00 66.89 253 LYS A O 1
ATOM 1687 N N . LEU A 1 232 ? -0.853 36.411 -39.546 1.00 62.61 254 LEU A N 1
ATOM 1688 C CA . LEU A 1 232 ? -0.687 34.963 -39.591 1.00 61.51 254 LEU A CA 1
ATOM 1689 C C . LEU A 1 232 ? 0.720 34.487 -40.000 1.00 65.03 254 LEU A C 1
ATOM 1690 O O . LEU A 1 232 ? 1.257 33.579 -39.366 1.00 64.21 254 LEU A O 1
ATOM 1695 N N . ASN A 1 233 ? 1.316 35.124 -41.020 1.00 62.00 255 ASN A N 1
ATOM 1696 C CA . ASN A 1 233 ? 2.652 34.791 -41.526 1.00 61.87 255 ASN A CA 1
ATOM 1697 C C . ASN A 1 233 ? 3.787 35.579 -40.843 1.00 65.38 255 ASN A C 1
ATOM 1698 O O . ASN A 1 233 ? 4.968 35.325 -41.113 1.00 64.88 255 ASN A O 1
ATOM 1703 N N . GLU A 1 234 ? 3.423 36.515 -39.949 1.00 60.92 256 GLU A N 1
ATOM 1704 C CA . GLU A 1 234 ? 4.385 37.292 -39.175 1.00 59.90 256 GLU A CA 1
ATOM 1705 C C . GLU A 1 234 ? 4.737 36.487 -37.927 1.00 63.67 256 GLU A C 1
ATOM 1706 O O . GLU A 1 234 ? 4.057 35.504 -37.613 1.00 63.94 256 GLU A O 1
ATOM 1712 N N . SER A 1 235 ? 5.806 36.883 -37.223 1.00 59.14 257 SER A N 1
ATOM 1713 C CA . SER A 1 235 ? 6.208 36.209 -35.987 1.00 57.68 257 SER A CA 1
ATOM 1714 C C . SER A 1 235 ? 6.124 37.150 -34.805 1.00 60.30 257 SER A C 1
ATOM 1715 O O . SER A 1 235 ? 6.445 38.342 -34.927 1.00 59.95 257 SER A O 1
ATOM 1718 N N . TRP A 1 236 ? 5.733 36.602 -33.644 1.00 55.63 258 TRP A N 1
ATOM 1719 C CA . TRP A 1 236 ? 5.698 37.356 -32.399 1.00 54.26 258 TRP A CA 1
ATOM 1720 C C . TRP A 1 236 ? 7.141 37.452 -31.888 1.00 62.92 258 TRP A C 1
ATOM 1721 O O . TRP A 1 236 ? 7.919 36.505 -32.093 1.00 62.91 258 TRP A O 1
ATOM 1732 N N . PRO A 1 237 ? 7.541 38.540 -31.194 1.00 61.72 259 PRO A N 1
ATOM 1733 C CA . PRO A 1 237 ? 8.892 38.553 -30.616 1.00 62.33 259 PRO A CA 1
ATOM 1734 C C . PRO A 1 237 ? 8.898 37.824 -29.273 1.00 67.51 259 PRO A C 1
ATOM 1735 O O . PRO A 1 237 ? 7.849 37.665 -28.640 1.00 66.32 259 PRO A O 1
ATOM 1739 N N . VAL A 1 238 ? 10.081 37.363 -28.845 1.00 66.15 260 VAL A N 1
ATOM 1740 C CA . VAL A 1 238 ? 10.260 36.693 -27.544 1.00 66.70 260 VAL A CA 1
ATOM 1741 C C . VAL A 1 238 ? 10.168 37.757 -26.436 1.00 71.60 260 VAL A C 1
ATOM 1742 O O . VAL A 1 238 ? 9.779 37.458 -25.313 1.00 71.67 260 VAL A O 1
ATOM 1746 N N . TYR A 1 239 ? 10.493 39.009 -26.798 1.00 69.19 261 TYR A N 1
ATOM 1747 C CA . TYR A 1 239 ? 10.477 40.192 -25.945 1.00 69.43 261 TYR A CA 1
ATOM 1748 C C . TYR A 1 239 ? 9.085 40.795 -25.861 1.00 75.64 261 TYR A C 1
ATOM 1749 O O . TYR A 1 239 ? 8.320 40.766 -26.834 1.00 75.79 261 TYR A O 1
ATOM 1758 N N . GLU A 1 240 ? 8.765 41.348 -24.687 1.00 72.75 262 GLU A N 1
ATOM 1759 C CA . GLU A 1 240 ? 7.502 42.024 -24.399 1.00 72.63 262 GLU A CA 1
ATOM 1760 C C . GLU A 1 240 ? 7.755 43.223 -23.472 1.00 76.55 262 GLU A C 1
ATOM 1761 O O . GLU A 1 240 ? 8.625 43.133 -22.600 1.00 74.93 262 GLU A O 1
ATOM 1767 N N . PRO A 1 241 ? 7.049 44.367 -23.669 1.00 74.43 263 PRO A N 1
ATOM 1768 C CA . PRO A 1 241 ? 7.333 45.552 -22.840 1.00 74.37 263 PRO A CA 1
ATOM 1769 C C . PRO A 1 241 ? 6.849 45.490 -21.394 1.00 79.60 263 PRO A C 1
ATOM 1770 O O . PRO A 1 241 ? 5.869 44.807 -21.088 1.00 79.49 263 PRO A O 1
ATOM 1774 N N . LEU A 1 242 ? 7.534 46.241 -20.511 1.00 77.08 264 LEU A N 1
ATOM 1775 C CA . LEU A 1 242 ? 7.185 46.360 -19.096 1.00 77.34 264 LEU A CA 1
ATOM 1776 C C . LEU A 1 242 ? 5.980 47.281 -18.950 1.00 82.04 264 LEU A C 1
ATOM 1777 O O . LEU A 1 242 ? 5.155 47.078 -18.057 1.00 82.29 264 LEU A O 1
ATOM 1782 N N . ASP A 1 243 ? 5.890 48.291 -19.840 1.00 78.14 265 ASP A N 1
ATOM 1783 C CA . ASP A 1 243 ? 4.819 49.278 -19.912 1.00 77.61 265 ASP A CA 1
ATOM 1784 C C . ASP A 1 243 ? 4.480 49.498 -21.388 1.00 78.88 265 ASP A C 1
ATOM 1785 O O . ASP A 1 243 ? 5.294 50.048 -22.132 1.00 78.69 265 ASP A O 1
ATOM 1790 N N . SER A 1 244 ? 3.288 49.052 -21.809 1.00 73.34 266 SER A N 1
ATOM 1791 C CA . SER A 1 244 ? 2.821 49.181 -23.189 1.00 72.54 266 SER A CA 1
ATOM 1792 C C . SER A 1 244 ? 2.338 50.593 -23.559 1.00 77.24 266 SER A C 1
ATOM 1793 O O . SER A 1 244 ? 2.023 50.863 -24.722 1.00 76.89 266 SER A O 1
ATOM 1796 N N . THR A 1 245 ? 2.301 51.487 -22.570 1.00 74.32 267 THR A N 1
ATOM 1797 C CA . THR A 1 245 ? 1.939 52.888 -22.718 1.00 74.57 267 THR A CA 1
ATOM 1798 C C . THR A 1 245 ? 3.212 53.670 -23.109 1.00 78.82 267 THR A C 1
ATOM 1799 O O . THR A 1 245 ? 3.123 54.768 -23.666 1.00 78.32 267 THR A O 1
ATOM 1803 N N . LYS A 1 246 ? 4.391 53.063 -22.872 1.00 76.36 268 LYS A N 1
ATOM 1804 C CA . LYS A 1 246 ? 5.696 53.680 -23.125 1.00 76.67 268 LYS A CA 1
ATOM 1805 C C . LYS A 1 246 ? 6.552 52.968 -24.174 1.00 80.89 268 LYS A C 1
ATOM 1806 O O . LYS A 1 246 ? 7.159 53.637 -25.010 1.00 80.02 268 LYS A O 1
ATOM 1812 N N . GLU A 1 247 ? 6.617 51.628 -24.122 1.00 78.22 269 GLU A N 1
ATOM 1813 C CA . GLU A 1 247 ? 7.446 50.843 -25.040 1.00 77.89 269 GLU A CA 1
ATOM 1814 C C . GLU A 1 247 ? 6.640 49.863 -25.895 1.00 81.10 269 GLU A C 1
ATOM 1815 O O . GLU A 1 247 ? 5.427 49.748 -25.720 1.00 81.26 269 GLU A O 1
ATOM 1821 N N . GLY A 1 248 ? 7.323 49.190 -26.821 1.00 75.83 270 GLY A N 1
ATOM 1822 C CA . GLY A 1 248 ? 6.720 48.260 -27.766 1.00 74.32 270 GLY A CA 1
ATOM 1823 C C . GLY A 1 248 ? 6.298 48.972 -29.040 1.00 76.81 270 GLY A C 1
ATOM 1824 O O . GLY A 1 248 ? 6.264 50.208 -29.085 1.00 76.96 270 GLY A O 1
ATOM 1825 N N . LYS A 1 249 ? 5.984 48.204 -30.093 1.00 71.68 271 LYS A N 1
ATOM 1826 C CA . LYS A 1 249 ? 5.559 48.769 -31.379 1.00 70.26 271 LYS A CA 1
ATOM 1827 C C . LYS A 1 249 ? 4.137 48.335 -31.800 1.00 72.97 271 LYS A C 1
ATOM 1828 O O . LYS A 1 249 ? 3.687 48.696 -32.884 1.00 72.10 271 LYS A O 1
ATOM 1834 N N . GLY A 1 250 ? 3.442 47.608 -30.927 1.00 68.80 272 GLY A N 1
ATOM 1835 C CA . GLY A 1 250 ? 2.086 47.137 -31.174 1.00 68.32 272 GLY A CA 1
ATOM 1836 C C . GLY A 1 250 ? 1.975 46.326 -32.445 1.00 72.73 272 GLY A C 1
ATOM 1837 O O . GLY A 1 250 ? 2.668 45.313 -32.594 1.00 72.77 272 GLY A O 1
ATOM 1838 N N . LYS A 1 251 ? 1.139 46.800 -33.394 1.00 68.81 273 LYS A N 1
ATOM 1839 C CA . LYS A 1 251 ? 0.936 46.129 -34.684 1.00 67.80 273 LYS A CA 1
ATOM 1840 C C . LYS A 1 251 ? 2.011 46.465 -35.705 1.00 73.03 273 LYS A C 1
ATOM 1841 O O . LYS A 1 251 ? 2.136 45.763 -36.706 1.00 73.09 273 LYS A O 1
ATOM 1847 N N . ASP A 1 252 ? 2.790 47.525 -35.446 1.00 71.05 274 ASP A N 1
ATOM 1848 C CA . ASP A 1 252 ? 3.844 48.015 -36.329 1.00 72.11 274 ASP A CA 1
ATOM 1849 C C . ASP A 1 252 ? 5.061 47.073 -36.389 1.00 77.33 274 ASP A C 1
ATOM 1850 O O . ASP A 1 252 ? 6.099 47.331 -35.772 1.00 75.95 274 ASP A O 1
ATOM 1855 N N . GLU A 1 253 ? 4.918 45.997 -37.185 1.00 76.23 275 GLU A N 1
ATOM 1856 C CA . GLU A 1 253 ? 5.925 44.963 -37.430 1.00 76.70 275 GLU A CA 1
ATOM 1857 C C . GLU A 1 253 ? 7.160 45.549 -38.123 1.00 82.70 275 GLU A C 1
ATOM 1858 O O . GLU A 1 253 ? 8.277 45.153 -37.788 1.00 82.77 275 GLU A O 1
ATOM 1864 N N . SER A 1 254 ? 6.957 46.484 -39.081 1.00 80.35 276 SER A N 1
ATOM 1865 C CA . SER A 1 254 ? 8.040 47.127 -39.833 1.00 80.45 276 SER A CA 1
ATOM 1866 C C . SER A 1 254 ? 9.005 47.883 -38.915 1.00 83.86 276 SER A C 1
ATOM 1867 O O . SER A 1 254 ? 10.210 47.651 -39.004 1.00 83.11 276 SER A O 1
ATOM 1870 N N . SER A 1 255 ? 8.475 48.726 -37.994 1.00 80.31 277 SER A N 1
ATOM 1871 C CA . SER A 1 255 ? 9.276 49.464 -37.012 1.00 80.10 277 SER A CA 1
ATOM 1872 C C . SER A 1 255 ? 10.033 48.511 -36.082 1.00 85.49 277 SER A C 1
ATOM 1873 O O . SER A 1 255 ? 11.180 48.799 -35.723 1.00 86.27 277 SER A O 1
ATOM 1876 N N . TRP A 1 256 ? 9.404 47.367 -35.720 1.00 81.03 278 TRP A N 1
ATOM 1877 C CA . TRP A 1 256 ? 10.025 46.349 -34.885 1.00 80.70 278 TRP A CA 1
ATOM 1878 C C . TRP A 1 256 ? 11.224 45.755 -35.621 1.00 87.61 278 TRP A C 1
ATOM 1879 O O . TRP A 1 256 ? 12.343 45.855 -35.129 1.00 87.37 278 TRP A O 1
ATOM 1890 N N . LYS A 1 257 ? 10.988 45.203 -36.825 1.00 86.56 279 LYS A N 1
ATOM 1891 C CA . LYS A 1 257 ? 11.982 44.584 -37.700 1.00 87.39 279 LYS A CA 1
ATOM 1892 C C . LYS A 1 257 ? 13.158 45.519 -38.011 1.00 94.41 279 LYS A C 1
ATOM 1893 O O . LYS A 1 257 ? 14.311 45.106 -37.886 1.00 94.81 279 LYS A O 1
ATOM 1899 N N . ASN A 1 258 ? 12.864 46.771 -38.393 1.00 92.59 280 ASN A N 1
ATOM 1900 C CA . ASN A 1 258 ? 13.870 47.757 -38.785 1.00 93.18 280 ASN A CA 1
ATOM 1901 C C . ASN A 1 258 ? 14.709 48.333 -37.645 1.00 97.94 280 ASN A C 1
ATOM 1902 O O . ASN A 1 258 ? 15.883 48.637 -37.880 1.00 97.70 280 ASN A O 1
ATOM 1907 N N . SER A 1 259 ? 14.130 48.523 -36.435 1.00 94.50 281 SER A N 1
ATOM 1908 C CA . SER A 1 259 ? 14.894 49.134 -35.342 1.00 93.88 281 SER A CA 1
ATOM 1909 C C . SER A 1 259 ? 14.667 48.536 -33.951 1.00 97.98 281 SER A C 1
ATOM 1910 O O . SER A 1 259 ? 15.622 48.047 -33.342 1.00 97.44 281 SER A O 1
ATOM 1913 N N . GLU A 1 260 ? 13.414 48.585 -33.449 1.00 94.53 282 GLU A N 1
ATOM 1914 C CA . GLU A 1 260 ? 13.020 48.171 -32.100 1.00 93.99 282 GLU A CA 1
ATOM 1915 C C . GLU A 1 260 ? 13.401 46.728 -31.700 1.00 97.62 282 GLU A C 1
ATOM 1916 O O . GLU A 1 260 ? 13.486 46.446 -30.502 1.00 97.55 282 GLU A O 1
ATOM 1922 N N . LYS A 1 261 ? 13.669 45.843 -32.676 1.00 93.73 283 LYS A N 1
ATOM 1923 C CA . LYS A 1 261 ? 14.107 44.471 -32.412 1.00 93.54 283 LYS A CA 1
ATOM 1924 C C . LYS A 1 261 ? 15.476 44.532 -31.712 1.00 97.63 283 LYS A C 1
ATOM 1925 O O . LYS A 1 261 ? 15.606 44.007 -30.609 1.00 96.75 283 LYS A O 1
ATOM 1931 N N . THR A 1 262 ? 16.462 45.242 -32.321 1.00 94.93 284 THR A N 1
ATOM 1932 C CA . THR A 1 262 ? 17.821 45.407 -31.784 1.00 95.10 284 THR A CA 1
ATOM 1933 C C . THR A 1 262 ? 17.820 46.105 -30.424 1.00 99.41 284 THR A C 1
ATOM 1934 O O . THR A 1 262 ? 18.652 45.777 -29.577 1.00 98.38 284 THR A O 1
ATOM 1938 N N . THR A 1 263 ? 16.868 47.046 -30.212 1.00 96.60 285 THR A N 1
ATOM 1939 C CA . THR A 1 263 ? 16.691 47.780 -28.955 1.00 96.41 285 THR A CA 1
ATOM 1940 C C . THR A 1 263 ? 16.339 46.790 -27.840 1.00 99.82 285 THR A C 1
ATOM 1941 O O . THR A 1 263 ? 17.007 46.779 -26.805 1.00 99.38 285 THR A O 1
ATOM 1945 N N . ALA A 1 264 ? 15.319 45.938 -28.084 1.00 95.83 286 ALA A N 1
ATOM 1946 C CA . ALA A 1 264 ? 14.851 44.907 -27.158 1.00 95.17 286 ALA A CA 1
ATOM 1947 C C . ALA A 1 264 ? 15.915 43.833 -26.920 1.00 98.78 286 ALA A C 1
ATOM 1948 O O . ALA A 1 264 ? 16.064 43.376 -25.789 1.00 98.86 286 ALA A O 1
ATOM 1950 N N . GLU A 1 265 ? 16.661 43.447 -27.976 1.00 94.60 287 GLU A N 1
ATOM 1951 C CA . GLU A 1 265 ? 17.732 42.444 -27.921 1.00 93.96 287 GLU A CA 1
ATOM 1952 C C . GLU A 1 265 ? 18.837 42.854 -26.943 1.00 95.81 287 GLU A C 1
ATOM 1953 O O . GLU A 1 265 ? 19.315 42.018 -26.171 1.00 95.36 287 GLU A O 1
ATOM 1959 N N . ASN A 1 266 ? 19.222 44.144 -26.968 1.00 91.10 288 ASN A N 1
ATOM 1960 C CA . ASN A 1 266 ? 20.261 44.703 -26.104 1.00 90.51 288 ASN A CA 1
ATOM 1961 C C . ASN A 1 266 ? 19.775 44.889 -24.665 1.00 92.23 288 ASN A C 1
ATOM 1962 O O . ASN A 1 266 ? 20.534 44.610 -23.728 1.00 91.40 288 ASN A O 1
ATOM 1967 N N . ASP A 1 267 ? 18.516 45.358 -24.497 1.00 87.19 289 ASP A N 1
ATOM 1968 C CA . ASP A 1 267 ? 17.895 45.603 -23.192 1.00 86.24 289 ASP A CA 1
ATOM 1969 C C . ASP A 1 267 ? 17.540 44.319 -22.442 1.00 87.95 289 ASP A C 1
ATOM 1970 O O . ASP A 1 267 ? 17.700 44.263 -21.220 1.00 87.66 289 ASP A O 1
ATOM 1975 N N . ALA A 1 268 ? 17.047 43.302 -23.166 1.00 82.97 290 ALA A N 1
ATOM 1976 C CA . ALA A 1 268 ? 16.611 42.034 -22.586 1.00 82.22 290 ALA A CA 1
ATOM 1977 C C . ALA A 1 268 ? 17.270 40.791 -23.231 1.00 84.63 290 ALA A C 1
ATOM 1978 O O . ALA A 1 268 ? 16.568 39.981 -23.841 1.00 83.75 290 ALA A O 1
ATOM 1980 N N . PRO A 1 269 ? 18.598 40.576 -23.098 1.00 80.99 291 PRO A N 1
ATOM 1981 C CA . PRO A 1 269 ? 19.189 39.372 -23.711 1.00 80.85 291 PRO A CA 1
ATOM 1982 C C . PRO A 1 269 ? 18.893 38.084 -22.938 1.00 84.62 291 PRO A C 1
ATOM 1983 O O . PRO A 1 269 ? 18.651 38.118 -21.731 1.00 84.75 291 PRO A O 1
ATOM 1987 N N . LEU A 1 270 ? 18.930 36.947 -23.640 1.00 80.10 292 LEU A N 1
ATOM 1988 C CA . LEU A 1 270 ? 18.730 35.618 -23.066 1.00 79.16 292 LEU A CA 1
ATOM 1989 C C . LEU A 1 270 ? 19.978 35.234 -22.259 1.00 83.76 292 LEU A C 1
ATOM 1990 O O . LEU A 1 270 ? 21.060 35.770 -22.524 1.00 83.40 292 LEU A O 1
ATOM 1995 N N . VAL A 1 271 ? 19.828 34.319 -21.274 1.00 81.40 293 VAL A N 1
ATOM 1996 C CA . VAL A 1 271 ? 20.923 33.821 -20.418 1.00 81.53 293 VAL A CA 1
ATOM 1997 C C . VAL A 1 271 ? 22.047 33.235 -21.286 1.00 86.30 293 VAL A C 1
ATOM 1998 O O . VAL A 1 271 ? 21.771 32.459 -22.208 1.00 86.42 293 VAL A O 1
ATOM 2002 N N . GLY A 1 272 ? 23.282 33.651 -20.997 1.00 82.83 294 GLY A N 1
ATOM 2003 C CA . GLY A 1 272 ? 24.483 33.229 -21.711 1.00 117.51 294 GLY A CA 1
ATOM 2004 C C . GLY A 1 272 ? 25.137 34.370 -22.469 1.00 153.90 294 GLY A C 1
ATOM 2005 O O . GLY A 1 272 ? 24.451 35.210 -23.061 1.00 117.79 294 GLY A O 1
ATOM 2006 N N . ALA A 1 351 ? 22.060 45.144 -20.365 1.00 107.88 373 ALA A N 1
ATOM 2007 C CA . ALA A 1 351 ? 21.194 44.035 -19.948 1.00 107.01 373 ALA A CA 1
ATOM 2008 C C . ALA A 1 351 ? 20.435 44.393 -18.651 1.00 108.39 373 ALA A C 1
ATOM 2009 O O . ALA A 1 351 ? 20.368 43.593 -17.709 1.00 108.56 373 ALA A O 1
ATOM 2011 N N . THR A 1 352 ? 19.858 45.606 -18.624 1.00 102.03 374 THR A N 1
ATOM 2012 C CA . THR A 1 352 ? 19.152 46.179 -17.476 1.00 100.29 374 THR A CA 1
ATOM 2013 C C . THR A 1 352 ? 17.699 45.723 -17.333 1.00 100.27 374 THR A C 1
ATOM 2014 O O . THR A 1 352 ? 17.177 45.739 -16.213 1.00 100.02 374 THR A O 1
ATOM 2018 N N . PHE A 1 353 ? 17.045 45.336 -18.455 1.00 93.56 375 PHE A N 1
ATOM 2019 C CA . PHE A 1 353 ? 15.631 44.923 -18.500 1.00 91.92 375 PHE A CA 1
ATOM 2020 C C . PHE A 1 353 ? 14.761 46.082 -17.973 1.00 94.85 375 PHE A C 1
ATOM 2021 O O . PHE A 1 353 ? 13.911 45.898 -17.097 1.00 94.45 375 PHE A O 1
ATOM 2029 N N . SER A 1 354 ? 15.043 47.289 -18.483 1.00 90.28 376 SER A N 1
ATOM 2030 C CA . SER A 1 354 ? 14.392 48.544 -18.113 1.00 89.31 376 SER A CA 1
ATOM 2031 C C . SER A 1 354 ? 13.229 48.906 -19.044 1.00 91.20 376 SER A C 1
ATOM 2032 O O . SER A 1 354 ? 12.407 49.755 -18.687 1.00 91.33 376 SER A O 1
ATOM 2035 N N . LYS A 1 355 ? 13.154 48.267 -20.229 1.00 85.21 377 LYS A N 1
ATOM 2036 C CA . LYS A 1 355 ? 12.103 48.531 -21.215 1.00 83.50 377 LYS A CA 1
ATOM 2037 C C . LYS A 1 355 ? 11.330 47.260 -21.596 1.00 84.95 377 LYS A C 1
ATOM 2038 O O . LYS A 1 355 ? 10.101 47.304 -21.714 1.00 84.48 377 LYS A O 1
ATOM 2044 N N . TYR A 1 356 ? 12.055 46.139 -21.788 1.00 80.18 378 TYR A N 1
ATOM 2045 C CA . TYR A 1 356 ? 11.495 44.846 -22.206 1.00 79.35 378 TYR A CA 1
ATOM 2046 C C . TYR A 1 356 ? 11.917 43.673 -21.329 1.00 79.52 378 TYR A C 1
ATOM 2047 O O . TYR A 1 356 ? 12.966 43.715 -20.683 1.00 78.27 378 TYR A O 1
ATOM 2056 N N . LEU A 1 357 ? 11.105 42.602 -21.363 1.00 74.04 379 LEU A N 1
ATOM 2057 C CA . LEU A 1 357 ? 11.358 41.339 -20.676 1.00 73.14 379 LEU A CA 1
ATOM 2058 C C . LEU A 1 357 ? 11.579 40.264 -21.736 1.00 74.19 379 LEU A C 1
ATOM 2059 O O . LEU A 1 357 ? 10.906 40.276 -22.767 1.00 72.91 379 LEU A O 1
ATOM 2064 N N . ASN A 1 358 ? 12.499 39.327 -21.472 1.00 69.77 380 ASN A N 1
ATOM 2065 C CA . ASN A 1 358 ? 12.761 38.188 -22.349 1.00 69.17 380 ASN A CA 1
ATOM 2066 C C . ASN A 1 358 ? 11.983 37.028 -21.722 1.00 70.27 380 ASN A C 1
ATOM 2067 O O . ASN A 1 358 ? 12.344 36.542 -20.643 1.00 68.33 380 ASN A O 1
ATOM 2072 N N . THR A 1 359 ? 10.865 36.648 -22.351 1.00 66.82 381 THR A N 1
ATOM 2073 C CA . THR A 1 359 ? 9.992 35.605 -21.810 1.00 67.18 381 THR A CA 1
ATOM 2074 C C . THR A 1 359 ? 10.063 34.304 -22.621 1.00 71.81 381 THR A C 1
ATOM 2075 O O . THR A 1 359 ? 9.084 33.552 -22.670 1.00 72.54 381 THR A O 1
ATOM 2079 N N . ALA A 1 360 ? 11.244 34.018 -23.210 1.00 67.53 382 ALA A N 1
ATOM 2080 C CA . ALA A 1 360 ? 11.503 32.827 -24.022 1.00 67.01 382 ALA A CA 1
ATOM 2081 C C . ALA A 1 360 ? 11.130 31.507 -23.334 1.00 71.06 382 ALA A C 1
ATOM 2082 O O . ALA A 1 360 ? 10.405 30.700 -23.926 1.00 70.75 382 ALA A O 1
ATOM 2084 N N . GLN A 1 361 ? 11.597 31.310 -22.081 1.00 66.89 383 GLN A N 1
ATOM 2085 C CA . GLN A 1 361 ? 11.359 30.091 -21.295 1.00 65.94 383 GLN A CA 1
ATOM 2086 C C . GLN A 1 361 ? 9.920 29.963 -20.829 1.00 69.60 383 GLN A C 1
ATOM 2087 O O . GLN A 1 361 ? 9.436 28.844 -20.642 1.00 69.10 383 GLN A O 1
ATOM 2093 N N . ALA A 1 362 ? 9.232 31.107 -20.660 1.00 66.12 384 ALA A N 1
ATOM 2094 C CA . ALA A 1 362 ? 7.825 31.148 -20.270 1.00 65.75 384 ALA A CA 1
ATOM 2095 C C . ALA A 1 362 ? 6.975 30.679 -21.446 1.00 68.48 384 ALA A C 1
ATOM 2096 O O . ALA A 1 362 ? 6.083 29.854 -21.251 1.00 67.82 384 ALA A O 1
ATOM 2098 N N . LEU A 1 363 ? 7.311 31.148 -22.672 1.00 64.01 385 LEU A N 1
ATOM 2099 C CA . LEU A 1 363 ? 6.625 30.782 -23.914 1.00 63.33 385 LEU A CA 1
ATOM 2100 C C . LEU A 1 363 ? 6.795 29.308 -24.245 1.00 68.51 385 LEU A C 1
ATOM 2101 O O . LEU A 1 363 ? 5.805 28.640 -24.517 1.00 69.12 385 LEU A O 1
ATOM 2106 N N . HIS A 1 364 ? 8.036 28.791 -24.194 1.00 65.89 386 HIS A N 1
ATOM 2107 C CA . HIS A 1 364 ? 8.340 27.376 -24.444 1.00 65.57 386 HIS A CA 1
ATOM 2108 C C . HIS A 1 364 ? 7.447 26.461 -23.571 1.00 68.17 386 HIS A C 1
ATOM 2109 O O . HIS A 1 364 ? 6.934 25.452 -24.057 1.00 67.16 386 HIS A O 1
ATOM 2116 N N . GLN A 1 365 ? 7.272 26.846 -22.287 1.00 64.57 387 GLN A N 1
ATOM 2117 C CA . GLN A 1 365 ? 6.473 26.174 -21.267 1.00 63.82 387 GLN A CA 1
ATOM 2118 C C . GLN A 1 365 ? 4.967 26.238 -21.562 1.00 68.75 387 GLN A C 1
ATOM 2119 O O . GLN A 1 365 ? 4.226 25.372 -21.098 1.00 69.22 387 GLN A O 1
ATOM 2125 N N . MET A 1 366 ? 4.521 27.261 -22.323 1.00 64.75 388 MET A N 1
ATOM 2126 C CA . MET A 1 366 ? 3.124 27.476 -22.729 1.00 64.42 388 MET A CA 1
ATOM 2127 C C . MET A 1 366 ? 2.757 26.676 -24.004 1.00 67.13 388 MET A C 1
ATOM 2128 O O . MET A 1 366 ? 1.593 26.692 -24.438 1.00 66.07 388 MET A O 1
ATOM 2133 N N . GLY A 1 367 ? 3.756 26.035 -24.604 1.00 62.02 389 GLY A N 1
ATOM 2134 C CA . GLY A 1 367 ? 3.575 25.255 -25.816 1.00 61.72 389 GLY A CA 1
ATOM 2135 C C . GLY A 1 367 ? 3.875 26.049 -27.068 1.00 64.98 389 GLY A C 1
ATOM 2136 O O . GLY A 1 367 ? 3.460 25.660 -28.163 1.00 65.11 389 GLY A O 1
ATOM 2137 N N . VAL A 1 368 ? 4.582 27.176 -26.913 1.00 59.82 390 VAL A N 1
ATOM 2138 C CA . VAL A 1 368 ? 4.979 28.021 -28.033 1.00 59.35 390 VAL A CA 1
ATOM 2139 C C . VAL A 1 368 ? 6.326 27.467 -28.507 1.00 65.24 390 VAL A C 1
ATOM 2140 O O . VAL A 1 368 ? 7.179 27.140 -27.673 1.00 66.43 390 VAL A O 1
ATOM 2144 N N . ILE A 1 369 ? 6.488 27.281 -29.827 1.00 61.95 391 ILE A N 1
ATOM 2145 C CA . ILE A 1 369 ? 7.739 26.776 -30.408 1.00 61.87 391 ILE A CA 1
ATOM 2146 C C . ILE A 1 369 ? 8.813 27.867 -30.297 1.00 68.03 391 ILE A C 1
ATOM 2147 O O . ILE A 1 369 ? 8.736 28.887 -30.989 1.00 67.59 391 ILE A O 1
ATOM 2152 N N . VAL A 1 370 ? 9.774 27.665 -29.387 1.00 66.33 392 VAL A N 1
ATOM 2153 C CA . VAL A 1 370 ? 10.900 28.575 -29.188 1.00 67.44 392 VAL A CA 1
ATOM 2154 C C . VAL A 1 370 ? 12.169 27.829 -29.635 1.00 75.62 392 VAL A C 1
ATOM 2155 O O . VAL A 1 370 ? 12.732 27.053 -28.854 1.00 75.80 392 VAL A O 1
ATOM 2159 N N . PRO A 1 371 ? 12.591 27.991 -30.911 1.00 75.18 393 PRO A N 1
ATOM 2160 C CA . PRO A 1 371 ? 13.798 27.277 -31.383 1.00 75.81 393 PRO A CA 1
ATOM 2161 C C . PRO A 1 371 ? 15.050 27.593 -30.562 1.00 81.91 393 PRO A C 1
ATOM 2162 O O . PRO A 1 371 ? 15.301 28.749 -30.230 1.00 80.49 393 PRO A O 1
ATOM 2166 N N . GLY A 1 372 ? 15.791 26.543 -30.215 1.00 81.81 394 GLY A N 1
ATOM 2167 C CA . GLY A 1 372 ? 16.999 26.622 -29.399 1.00 82.92 394 GLY A CA 1
ATOM 2168 C C . GLY A 1 372 ? 16.724 26.316 -27.940 1.00 89.84 394 GLY A C 1
ATOM 2169 O O . GLY A 1 372 ? 17.657 26.219 -27.136 1.00 90.05 394 GLY A O 1
ATOM 2170 N N . LEU A 1 373 ? 15.427 26.166 -27.599 1.00 87.67 395 LEU A N 1
ATOM 2171 C CA . LEU A 1 373 ? 14.912 25.857 -26.266 1.00 88.12 395 LEU A CA 1
ATOM 2172 C C . LEU A 1 373 ? 14.144 24.521 -26.244 1.00 95.38 395 LEU A C 1
ATOM 2173 O O . LEU A 1 373 ? 13.606 24.149 -25.198 1.00 95.03 395 LEU A O 1
ATOM 2178 N N . GLU A 1 374 ? 14.104 23.799 -27.384 1.00 94.51 396 GLU A N 1
ATOM 2179 C CA . GLU A 1 374 ? 13.422 22.503 -27.498 1.00 95.77 396 GLU A CA 1
ATOM 2180 C C . GLU A 1 374 ? 14.253 21.363 -26.883 1.00 101.87 396 GLU A C 1
ATOM 2181 O O . GLU A 1 374 ? 15.486 21.386 -26.963 1.00 101.27 396 GLU A O 1
ATOM 2187 N N . LYS A 1 375 ? 13.552 20.360 -26.300 1.00 100.18 397 LYS A N 1
ATOM 2188 C CA . LYS A 1 375 ? 14.063 19.163 -25.598 1.00 100.91 397 LYS A CA 1
ATOM 2189 C C . LYS A 1 375 ? 15.241 18.418 -26.286 1.00 105.95 397 LYS A C 1
ATOM 2190 O O . LYS A 1 375 ? 16.230 18.093 -25.621 1.00 105.33 397 LYS A O 1
ATOM 2196 N N . TRP A 1 376 ? 15.123 18.147 -27.595 1.00 103.43 398 TRP A N 1
ATOM 2197 C CA . TRP A 1 376 ? 16.126 17.436 -28.395 1.00 142.69 398 TRP A CA 1
ATOM 2198 C C . TRP A 1 376 ? 17.315 18.318 -28.792 1.00 147.61 398 TRP A C 1
ATOM 2199 O O . TRP A 1 376 ? 17.231 19.545 -28.762 1.00 98.05 398 TRP A O 1
ATOM 2210 N N . THR A 1 440 ? 19.713 36.897 -33.465 1.00 107.01 462 THR A N 1
ATOM 2211 C CA . THR A 1 440 ? 19.075 35.690 -32.928 1.00 106.88 462 THR A CA 1
ATOM 2212 C C . THR A 1 440 ? 17.880 35.215 -33.791 1.00 109.85 462 THR A C 1
ATOM 2213 O O . THR A 1 440 ? 17.223 36.027 -34.460 1.00 109.89 462 THR A O 1
ATOM 2217 N N . ASP A 1 441 ? 17.609 33.889 -33.756 1.00 104.31 463 ASP A N 1
ATOM 2218 C CA . ASP A 1 441 ? 16.535 33.229 -34.503 1.00 102.73 463 ASP A CA 1
ATOM 2219 C C . ASP A 1 441 ? 15.164 33.737 -34.082 1.00 101.24 463 ASP A C 1
ATOM 2220 O O . ASP A 1 441 ? 14.837 33.746 -32.887 1.00 100.85 463 ASP A O 1
ATOM 2225 N N . ALA A 1 442 ? 14.362 34.154 -35.074 1.00 92.89 464 ALA A N 1
ATOM 2226 C CA . ALA A 1 442 ? 12.979 34.577 -34.852 1.00 89.96 464 ALA A CA 1
ATOM 2227 C C . ALA A 1 442 ? 12.118 33.324 -34.653 1.00 86.88 464 ALA A C 1
ATOM 2228 O O . ALA A 1 442 ? 12.454 32.254 -35.175 1.00 86.51 464 ALA A O 1
ATOM 2230 N N . LEU A 1 443 ? 11.018 33.452 -33.894 1.00 78.06 465 LEU A N 1
ATOM 2231 C CA . LEU A 1 443 ? 10.092 32.344 -33.631 1.00 75.23 465 LEU A CA 1
ATOM 2232 C C . LEU A 1 443 ? 9.332 31.995 -34.911 1.00 76.82 465 LEU A C 1
ATOM 2233 O O . LEU A 1 443 ? 9.149 32.882 -35.738 1.00 76.72 465 LEU A O 1
ATOM 2238 N N . PRO A 1 444 ? 8.800 30.762 -35.079 1.00 71.57 466 PRO A N 1
ATOM 2239 C CA . PRO A 1 444 ? 7.959 30.485 -36.259 1.00 70.59 466 PRO A CA 1
ATOM 2240 C C . PRO A 1 444 ? 6.659 31.318 -36.274 1.00 71.49 466 PRO A C 1
ATOM 2241 O O . PRO A 1 444 ? 6.270 31.874 -35.245 1.00 70.52 466 PRO A O 1
ATOM 2245 N N . ASN A 1 445 ? 5.995 31.395 -37.451 1.00 67.26 467 ASN A N 1
ATOM 2246 C CA . ASN A 1 445 ? 4.737 32.116 -37.754 1.00 66.21 467 ASN A CA 1
ATOM 2247 C C . ASN A 1 445 ? 3.686 32.036 -36.631 1.00 65.91 467 ASN A C 1
ATOM 2248 O O . ASN A 1 445 ? 3.649 31.052 -35.889 1.00 63.96 467 ASN A O 1
ATOM 2253 N N . VAL A 1 446 ? 2.776 33.034 -36.582 1.00 60.05 468 VAL A N 1
ATOM 2254 C CA . VAL A 1 446 ? 1.640 33.055 -35.663 1.00 58.81 468 VAL A CA 1
ATOM 2255 C C . VAL A 1 446 ? 0.758 31.824 -35.974 1.00 64.21 468 VAL A C 1
ATOM 2256 O O . VAL A 1 446 ? 0.331 31.124 -35.051 1.00 63.40 468 VAL A O 1
ATOM 2260 N N . ILE A 1 447 ? 0.558 31.534 -37.284 1.00 61.95 469 ILE A N 1
ATOM 2261 C CA . ILE A 1 447 ? -0.252 30.410 -37.764 1.00 61.97 469 ILE A CA 1
ATOM 2262 C C . ILE A 1 447 ? 0.327 29.047 -37.320 1.00 66.53 469 ILE A C 1
ATOM 2263 O O . ILE A 1 447 ? -0.447 28.144 -36.979 1.00 67.98 469 ILE A O 1
ATOM 2268 N N . THR A 1 448 ? 1.668 28.918 -37.280 1.00 61.04 470 THR A N 1
ATOM 2269 C CA . THR A 1 448 ? 2.358 27.707 -36.823 1.00 59.24 470 THR A CA 1
ATOM 2270 C C . THR A 1 448 ? 2.124 27.549 -35.310 1.00 62.09 470 THR A C 1
ATOM 2271 O O . THR A 1 448 ? 1.787 26.454 -34.848 1.00 62.09 470 THR A O 1
ATOM 2275 N N . GLN A 1 449 ? 2.292 28.659 -34.550 1.00 57.72 471 GLN A N 1
ATOM 2276 C CA . GLN A 1 449 ? 2.110 28.700 -33.098 1.00 57.33 471 GLN A CA 1
ATOM 2277 C C . GLN A 1 449 ? 0.690 28.372 -32.732 1.00 60.60 471 GLN A C 1
ATOM 2278 O O . GLN A 1 449 ? 0.478 27.679 -31.744 1.00 60.89 471 GLN A O 1
ATOM 2284 N N . LEU A 1 450 ? -0.278 28.842 -33.538 1.00 56.38 472 LEU A N 1
ATOM 2285 C CA . LEU A 1 450 ? -1.691 28.552 -33.325 1.00 55.93 472 LEU A CA 1
ATOM 2286 C C . LEU A 1 450 ? -1.966 27.070 -33.593 1.00 62.56 472 LEU A C 1
ATOM 2287 O O . LEU A 1 450 ? -2.738 26.468 -32.847 1.00 63.15 472 LEU A O 1
ATOM 2292 N N . TYR A 1 451 ? -1.302 26.462 -34.601 1.00 59.36 473 TYR A N 1
ATOM 2293 C CA . TYR A 1 451 ? -1.491 25.034 -34.850 1.00 59.46 473 TYR A CA 1
ATOM 2294 C C . TYR A 1 451 ? -0.941 24.188 -33.696 1.00 65.12 473 TYR A C 1
ATOM 2295 O O . TYR A 1 451 ? -1.666 23.345 -33.159 1.00 65.44 473 TYR A O 1
ATOM 2304 N N . HIS A 1 452 ? 0.335 24.422 -33.320 1.00 61.95 474 HIS A N 1
ATOM 2305 C CA . HIS A 1 452 ? 1.028 23.710 -32.240 1.00 61.31 474 HIS A CA 1
ATOM 2306 C C . HIS A 1 452 ? 0.307 23.819 -30.896 1.00 64.69 474 HIS A C 1
ATOM 2307 O O . HIS A 1 452 ? 0.176 22.813 -30.206 1.00 64.73 474 HIS A O 1
ATOM 2314 N N . THR A 1 453 ? -0.187 25.018 -30.537 1.00 60.88 475 THR A N 1
ATOM 2315 C CA . THR A 1 453 ? -0.929 25.215 -29.285 1.00 59.70 475 THR A CA 1
ATOM 2316 C C . THR A 1 453 ? -2.363 24.639 -29.351 1.00 63.18 475 THR A C 1
ATOM 2317 O O . THR A 1 453 ? -2.883 24.234 -28.320 1.00 63.32 475 THR A O 1
ATOM 2321 N N . SER A 1 454 ? -3.000 24.602 -30.542 1.00 60.49 476 SER A N 1
ATOM 2322 C CA . SER A 1 454 ? -4.371 24.085 -30.695 1.00 60.56 476 SER A CA 1
ATOM 2323 C C . SER A 1 454 ? -4.505 22.562 -30.474 1.00 65.74 476 SER A C 1
ATOM 2324 O O . SER A 1 454 ? -5.608 22.073 -30.207 1.00 65.13 476 SER A O 1
ATOM 2327 N N . THR A 1 455 ? -3.391 21.823 -30.586 1.00 62.56 477 THR A N 1
ATOM 2328 C CA . THR A 1 455 ? -3.376 20.372 -30.397 1.00 62.40 477 THR A CA 1
ATOM 2329 C C . THR A 1 455 ? -2.881 20.112 -28.976 1.00 67.28 477 THR A C 1
ATOM 2330 O O . THR A 1 455 ? -1.760 19.625 -28.777 1.00 66.97 477 THR A O 1
ATOM 2334 N N . ALA A 1 456 ? -3.726 20.478 -27.980 1.00 64.30 478 ALA A N 1
ATOM 2335 C CA . ALA A 1 456 ? -3.373 20.424 -26.563 1.00 64.20 478 ALA A CA 1
ATOM 2336 C C . ALA A 1 456 ? -4.189 19.457 -25.683 1.00 68.87 478 ALA A C 1
ATOM 2337 O O . ALA A 1 456 ? -3.611 18.836 -24.785 1.00 67.42 478 ALA A O 1
ATOM 2339 N N . GLN A 1 457 ? -5.517 19.374 -25.883 1.00 66.55 479 GLN A N 1
ATOM 2340 C CA . GLN A 1 457 ? -6.377 18.543 -25.027 1.00 66.67 479 GLN A CA 1
ATOM 2341 C C . GLN A 1 457 ? -7.320 17.664 -25.832 1.00 70.86 479 GLN A C 1
ATOM 2342 O O . GLN A 1 457 ? -7.885 18.137 -26.816 1.00 70.72 479 GLN A O 1
ATOM 2348 N N . LEU A 1 458 ? -7.543 16.412 -25.390 1.00 68.07 480 LEU A N 1
ATOM 2349 C CA . LEU A 1 458 ? -8.451 15.510 -26.099 1.00 67.88 480 LEU A CA 1
ATOM 2350 C C . LEU A 1 458 ? -9.541 14.878 -25.215 1.00 72.56 480 LEU A C 1
ATOM 2351 O O . LEU A 1 458 ? -9.496 14.951 -23.986 1.00 72.56 480 LEU A O 1
ATOM 2356 N N . ALA A 1 459 ? -10.522 14.248 -25.889 1.00 69.59 481 ALA A N 1
ATOM 2357 C CA . ALA A 1 459 ? -11.661 13.532 -25.327 1.00 69.04 481 ALA A CA 1
ATOM 2358 C C . ALA A 1 459 ? -12.150 12.521 -26.351 1.00 74.21 481 ALA A C 1
ATOM 2359 O O . ALA A 1 459 ? -12.159 12.810 -27.554 1.00 73.50 481 ALA A O 1
ATOM 2361 N N . TYR A 1 460 ? -12.540 11.325 -25.875 1.00 72.19 482 TYR A N 1
ATOM 2362 C CA . TYR A 1 460 ? -13.065 10.260 -26.724 1.00 72.54 482 TYR A CA 1
ATOM 2363 C C . TYR A 1 460 ? -14.529 10.028 -26.374 1.00 78.43 482 TYR A C 1
ATOM 2364 O O . TYR A 1 460 ? -14.864 9.859 -25.202 1.00 78.25 482 TYR A O 1
ATOM 2373 N N . LEU A 1 461 ? -15.390 10.006 -27.393 1.00 77.37 483 LEU A N 1
ATOM 2374 C CA . LEU A 1 461 ? -16.822 9.771 -27.236 1.00 78.64 483 LEU A CA 1
ATOM 2375 C C . LEU A 1 461 ? -17.387 8.943 -28.389 1.00 85.71 483 LEU A C 1
ATOM 2376 O O . LEU A 1 461 ? -17.643 9.478 -29.472 1.00 86.02 483 LEU A O 1
ATOM 2381 N N . ASN A 1 462 ? -17.579 7.634 -28.143 1.00 83.30 484 ASN A N 1
ATOM 2382 C CA . ASN A 1 462 ? -18.166 6.681 -29.081 1.00 83.99 484 ASN A CA 1
ATOM 2383 C C . ASN A 1 462 ? -17.600 6.778 -30.514 1.00 88.66 484 ASN A C 1
ATOM 2384 O O . ASN A 1 462 ? -18.306 7.189 -31.444 1.00 88.91 484 ASN A O 1
ATOM 2389 N N . GLY A 1 463 ? -16.323 6.422 -30.662 1.00 84.76 485 GLY A N 1
ATOM 2390 C CA . GLY A 1 463 ? -15.619 6.422 -31.945 1.00 84.04 485 GLY A CA 1
ATOM 2391 C C . GLY A 1 463 ? -15.214 7.784 -32.472 1.00 85.85 485 GLY A C 1
ATOM 2392 O O . GLY A 1 463 ? -14.636 7.882 -33.559 1.00 85.48 485 GLY A O 1
ATOM 2393 N N . GLN A 1 464 ? -15.516 8.839 -31.708 1.00 80.70 486 GLN A N 1
ATOM 2394 C CA . GLN A 1 464 ? -15.189 10.214 -32.079 1.00 79.61 486 GLN A CA 1
ATOM 2395 C C . GLN A 1 464 ? -14.180 10.782 -31.106 1.00 80.30 486 GLN A C 1
ATOM 2396 O O . GLN A 1 464 ? -14.319 10.610 -29.892 1.00 79.56 486 GLN A O 1
ATOM 2402 N N . ILE A 1 465 ? -13.166 11.459 -31.643 1.00 74.08 487 ILE A N 1
ATOM 2403 C CA . ILE A 1 465 ? -12.133 12.099 -30.843 1.00 72.38 487 ILE A CA 1
ATOM 2404 C C . ILE A 1 465 ? -12.248 13.593 -31.042 1.00 72.14 487 ILE A C 1
ATOM 2405 O O . ILE A 1 465 ? -12.306 14.066 -32.179 1.00 71.26 487 ILE A O 1
ATOM 2410 N N . VAL A 1 466 ? -12.319 14.326 -29.932 1.00 66.70 488 VAL A N 1
ATOM 2411 C CA . VAL A 1 466 ? -12.401 15.780 -29.922 1.00 65.69 488 VAL A CA 1
ATOM 2412 C C . VAL A 1 466 ? -11.079 16.317 -29.394 1.00 67.98 488 VAL A C 1
ATOM 2413 O O . VAL A 1 466 ? -10.605 15.855 -28.363 1.00 67.34 488 VAL A O 1
ATOM 2417 N N . VAL A 1 467 ? -10.464 17.255 -30.124 1.00 64.21 489 VAL A N 1
ATOM 2418 C CA . VAL A 1 467 ? -9.191 17.885 -29.746 1.00 63.23 489 VAL A CA 1
ATOM 2419 C C . VAL A 1 467 ? -9.406 19.385 -29.681 1.00 64.50 489 VAL A C 1
ATOM 2420 O O . VAL A 1 467 ? -10.001 19.945 -30.593 1.00 64.34 489 VAL A O 1
ATOM 2424 N N . MET A 1 468 ? -8.973 20.020 -28.585 1.00 60.09 490 MET A N 1
ATOM 2425 C CA . MET A 1 468 ? -9.092 21.468 -28.369 1.00 59.57 490 MET A CA 1
ATOM 2426 C C . MET A 1 468 ? -7.753 22.063 -27.912 1.00 65.84 490 MET A C 1
ATOM 2427 O O . MET A 1 468 ? -6.839 21.319 -27.524 1.00 66.87 490 MET A O 1
ATOM 2432 N N . GLY A 1 469 ? -7.647 23.391 -27.996 1.00 61.76 491 GLY A N 1
ATOM 2433 C CA . GLY A 1 469 ? -6.443 24.149 -27.674 1.00 61.06 491 GLY A CA 1
ATOM 2434 C C . GLY A 1 469 ? -6.145 24.266 -26.204 1.00 66.81 491 GLY A C 1
ATOM 2435 O O . GLY A 1 469 ? -6.880 23.723 -25.373 1.00 66.70 491 GLY A O 1
ATOM 2436 N N . SER A 1 470 ? -5.057 24.989 -25.874 1.00 65.03 492 SER A N 1
ATOM 2437 C CA . SER A 1 470 ? -4.616 25.194 -24.493 1.00 65.16 492 SER A CA 1
ATOM 2438 C C . SER A 1 470 ? -5.361 26.325 -23.791 1.00 69.26 492 SER A C 1
ATOM 2439 O O . SER A 1 470 ? -6.102 27.076 -24.430 1.00 69.12 492 SER A O 1
ATOM 2442 N N . ASP A 1 471 ? -5.185 26.414 -22.472 1.00 66.85 493 ASP A N 1
ATOM 2443 C CA . ASP A 1 471 ? -5.781 27.450 -21.630 1.00 68.28 493 ASP A CA 1
ATOM 2444 C C . ASP A 1 471 ? -4.923 28.712 -21.544 1.00 72.32 493 ASP A C 1
ATOM 2445 O O . ASP A 1 471 ? -5.374 29.712 -20.976 1.00 72.73 493 ASP A O 1
ATOM 2450 N N . ARG A 1 472 ? -3.709 28.689 -22.117 1.00 67.43 494 ARG A N 1
ATOM 2451 C CA . ARG A 1 472 ? -2.843 29.844 -21.999 1.00 67.24 494 ARG A CA 1
ATOM 2452 C C . ARG A 1 472 ? -2.634 30.612 -23.297 1.00 70.67 494 ARG A C 1
ATOM 2453 O O . ARG A 1 472 ? -2.182 31.754 -23.233 1.00 71.26 494 ARG A O 1
ATOM 2461 N N . VAL A 1 473 ? -2.976 30.020 -24.466 1.00 64.88 495 VAL A N 1
ATOM 2462 C CA . VAL A 1 473 ? -2.886 30.681 -25.783 1.00 62.19 495 VAL A CA 1
ATOM 2463 C C . VAL A 1 473 ? -4.257 30.522 -26.471 1.00 64.61 495 VAL A C 1
ATOM 2464 O O . VAL A 1 473 ? -4.799 29.413 -26.442 1.00 63.53 495 VAL A O 1
ATOM 2468 N N . PRO A 1 474 ? -4.842 31.597 -27.082 1.00 61.36 496 PRO A N 1
ATOM 2469 C CA . PRO A 1 474 ? -6.146 31.436 -27.756 1.00 60.48 496 PRO A CA 1
ATOM 2470 C C . PRO A 1 474 ? -6.067 30.507 -28.966 1.00 62.77 496 PRO A C 1
ATOM 2471 O O . PRO A 1 474 ? -5.040 30.453 -29.646 1.00 61.75 496 PRO A O 1
ATOM 2475 N N . SER A 1 475 ? -7.133 29.728 -29.184 1.00 58.60 497 SER A N 1
ATOM 2476 C CA . SER A 1 475 ? -7.234 28.777 -30.281 1.00 57.18 497 SER A CA 1
ATOM 2477 C C . SER A 1 475 ? -8.414 29.142 -31.174 1.00 61.14 497 SER A C 1
ATOM 2478 O O . SER A 1 475 ? -9.495 29.447 -30.677 1.00 60.75 497 SER A O 1
ATOM 2481 N N . LEU A 1 476 ? -8.186 29.137 -32.493 1.00 57.84 498 LEU A N 1
ATOM 2482 C CA . LEU A 1 476 ? -9.157 29.516 -33.506 1.00 57.26 498 LEU A CA 1
ATOM 2483 C C . LEU A 1 476 ? -9.938 28.343 -34.093 1.00 61.31 498 LEU A C 1
ATOM 2484 O O . LEU A 1 476 ? -10.907 28.550 -34.835 1.00 61.48 498 LEU A O 1
ATOM 2489 N N . TRP A 1 477 ? -9.530 27.114 -33.764 1.00 58.04 499 TRP A N 1
ATOM 2490 C CA . TRP A 1 477 ? -10.170 25.907 -34.290 1.00 58.09 499 TRP A CA 1
ATOM 2491 C C . TRP A 1 477 ? -10.114 24.729 -33.316 1.00 62.24 499 TRP A C 1
ATOM 2492 O O . TRP A 1 477 ? -9.420 24.795 -32.297 1.00 62.10 499 TRP A O 1
ATOM 2503 N N . TYR A 1 478 ? -10.855 23.654 -33.629 1.00 58.92 500 TYR A N 1
ATOM 2504 C CA . TYR A 1 478 ? -10.922 22.436 -32.814 1.00 59.02 500 TYR A CA 1
ATOM 2505 C C . TYR A 1 478 ? -11.203 21.233 -33.704 1.00 63.83 500 TYR A C 1
ATOM 2506 O O . TYR A 1 478 ? -11.726 21.396 -34.800 1.00 63.94 500 TYR A O 1
ATOM 2515 N N . TRP A 1 479 ? -10.881 20.034 -33.234 1.00 60.95 501 TRP A N 1
ATOM 2516 C CA . TRP A 1 479 ? -11.091 18.821 -34.015 1.00 61.11 501 TRP A CA 1
ATOM 2517 C C . TRP A 1 479 ? -12.207 17.939 -33.506 1.00 64.92 501 TRP A C 1
ATOM 2518 O O . TRP A 1 479 ? -12.424 17.853 -32.306 1.00 64.26 501 TRP A O 1
ATOM 2529 N N . VAL A 1 480 ? -12.908 17.293 -34.435 1.00 61.50 502 VAL A N 1
ATOM 2530 C CA . VAL A 1 480 ? -13.907 16.249 -34.233 1.00 62.09 502 VAL A CA 1
ATOM 2531 C C . VAL A 1 480 ? -13.533 15.237 -35.337 1.00 70.42 502 VAL A C 1
ATOM 2532 O O . VAL A 1 480 ? -13.797 15.472 -36.527 1.00 69.74 502 VAL A O 1
ATOM 2536 N N . VAL A 1 481 ? -12.810 14.184 -34.950 1.00 69.83 503 VAL A N 1
ATOM 2537 C CA . VAL A 1 481 ? -12.316 13.178 -35.893 1.00 70.80 503 VAL A CA 1
ATOM 2538 C C . VAL A 1 481 ? -12.861 11.797 -35.577 1.00 77.99 503 VAL A C 1
ATOM 2539 O O . VAL A 1 481 ? -13.167 11.498 -34.424 1.00 77.56 503 VAL A O 1
ATOM 2543 N N . GLY A 1 482 ? -12.973 10.970 -36.607 1.00 77.24 504 GLY A N 1
ATOM 2544 C CA . GLY A 1 482 ? -13.404 9.588 -36.459 1.00 78.04 504 GLY A CA 1
ATOM 2545 C C . GLY A 1 482 ? -12.201 8.725 -36.145 1.00 84.98 504 GLY A C 1
ATOM 2546 O O . GLY A 1 482 ? -11.097 8.983 -36.643 1.00 85.11 504 GLY A O 1
ATOM 2547 N N . GLU A 1 483 ? -12.398 7.710 -35.299 1.00 83.32 505 GLU A N 1
ATOM 2548 C CA . GLU A 1 483 ? -11.355 6.757 -34.917 1.00 84.00 505 GLU A CA 1
ATOM 2549 C C . GLU A 1 483 ? -10.888 5.996 -36.176 1.00 90.54 505 GLU A C 1
ATOM 2550 O O . GLU A 1 483 ? -9.691 5.801 -36.381 1.00 90.68 505 GLU A O 1
ATOM 2556 N N . ASP A 1 484 ? -11.852 5.632 -37.034 1.00 88.05 506 ASP A N 1
ATOM 2557 C CA . ASP A 1 484 ? -11.689 4.920 -38.296 1.00 88.49 506 ASP A CA 1
ATOM 2558 C C . ASP A 1 484 ? -10.943 5.726 -39.376 1.00 92.31 506 ASP A C 1
ATOM 2559 O O . ASP A 1 484 ? -10.362 5.112 -40.277 1.00 92.81 506 ASP A O 1
ATOM 2564 N N . GLN A 1 485 ? -11.007 7.085 -39.321 1.00 87.03 507 GLN A N 1
ATOM 2565 C CA . GLN A 1 485 ? -10.385 8.002 -40.295 1.00 85.56 507 GLN A CA 1
ATOM 2566 C C . GLN A 1 485 ? -8.850 7.994 -40.246 1.00 86.63 507 GLN A C 1
ATOM 2567 O O . GLN A 1 485 ? -8.270 7.664 -39.215 1.00 86.39 507 GLN A O 1
ATOM 2573 N N . GLU A 1 486 ? -8.199 8.365 -41.363 1.00 81.30 508 GLU A N 1
ATOM 2574 C CA . GLU A 1 486 ? -6.737 8.460 -41.482 1.00 80.38 508 GLU A CA 1
ATOM 2575 C C . GLU A 1 486 ? -6.279 9.849 -41.034 1.00 82.20 508 GLU A C 1
ATOM 2576 O O . GLU A 1 486 ? -5.163 10.010 -40.536 1.00 82.49 508 GLU A O 1
ATOM 2582 N N . SER A 1 487 ? -7.141 10.853 -41.255 1.00 76.30 509 SER A N 1
ATOM 2583 C CA . SER A 1 487 ? -6.923 12.258 -40.925 1.00 75.15 509 SER A CA 1
ATOM 2584 C C . SER A 1 487 ? -8.274 12.974 -40.774 1.00 76.40 509 SER A C 1
ATOM 2585 O O . SER A 1 487 ? -9.320 12.404 -41.092 1.00 76.27 509 SER A O 1
ATOM 2588 N N . GLY A 1 488 ? -8.229 14.212 -40.296 1.00 70.26 510 GLY A N 1
ATOM 2589 C CA . GLY A 1 488 ? -9.414 15.034 -40.118 1.00 68.83 510 GLY A CA 1
ATOM 2590 C C . GLY A 1 488 ? -9.076 16.497 -39.981 1.00 69.44 510 GLY A C 1
ATOM 2591 O O . GLY A 1 488 ? -8.186 16.852 -39.206 1.00 69.96 510 GLY A O 1
ATOM 2592 N N . LYS A 1 489 ? -9.772 17.351 -40.750 1.00 63.02 511 LYS A N 1
ATOM 2593 C CA . LYS A 1 489 ? -9.605 18.808 -40.731 1.00 61.13 511 LYS A CA 1
ATOM 2594 C C . LYS A 1 489 ? -10.279 19.362 -39.490 1.00 64.30 511 LYS A C 1
ATOM 2595 O O . LYS A 1 489 ? -11.236 18.757 -38.983 1.00 65.22 511 LYS A O 1
ATOM 2601 N N . ALA A 1 490 ? -9.778 20.509 -38.996 1.00 57.62 512 ALA A N 1
ATOM 2602 C CA . ALA A 1 490 ? -10.339 21.182 -37.835 1.00 55.64 512 ALA A CA 1
ATOM 2603 C C . ALA A 1 490 ? -11.576 21.987 -38.231 1.00 58.53 512 ALA A C 1
ATOM 2604 O O . ALA A 1 490 ? -11.757 22.341 -39.409 1.00 57.60 512 ALA A O 1
ATOM 2606 N N . THR A 1 491 ? -12.426 22.276 -37.240 1.00 55.02 513 THR A N 1
ATOM 2607 C CA . THR A 1 491 ? -13.621 23.109 -37.376 1.00 54.94 513 THR A CA 1
ATOM 2608 C C . THR A 1 491 ? -13.249 24.477 -36.818 1.00 58.82 513 THR A C 1
ATOM 2609 O O . THR A 1 491 ? -12.668 24.554 -35.739 1.00 57.48 513 THR A O 1
ATOM 2613 N N . TRP A 1 492 ? -13.587 25.551 -37.547 1.00 56.91 514 TRP A N 1
ATOM 2614 C CA . TRP A 1 492 ? -13.326 26.924 -37.114 1.00 56.38 514 TRP A CA 1
ATOM 2615 C C . TRP A 1 492 ? -14.262 27.305 -35.977 1.00 58.52 514 TRP A C 1
ATOM 2616 O O . TRP A 1 492 ? -15.457 27.012 -36.058 1.00 57.82 514 TRP A O 1
ATOM 2627 N N . TRP A 1 493 ? -13.740 27.995 -34.943 1.00 54.69 515 TRP A N 1
ATOM 2628 C CA . TRP A 1 493 ? -14.580 28.498 -33.853 1.00 54.54 515 TRP A CA 1
ATOM 2629 C C . TRP A 1 493 ? -15.524 29.603 -34.368 1.00 61.77 515 TRP A C 1
ATOM 2630 O O . TRP A 1 493 ? -16.671 29.687 -33.917 1.00 61.91 515 TRP A O 1
ATOM 2641 N N . ALA A 1 494 ? -15.047 30.407 -35.351 1.00 59.66 516 ALA A N 1
ATOM 2642 C CA . ALA A 1 494 ? -15.796 31.485 -36.005 1.00 60.14 516 ALA A CA 1
ATOM 2643 C C . ALA A 1 494 ? -17.002 30.952 -36.778 1.00 64.96 516 ALA A C 1
ATOM 2644 O O . ALA A 1 494 ? -17.908 31.721 -37.099 1.00 65.35 516 ALA A O 1
ATOM 2646 N N . LYS A 1 495 ? -17.000 29.647 -37.097 1.00 61.67 517 LYS A N 1
ATOM 2647 C CA . LYS A 1 495 ? -18.093 28.963 -37.798 1.00 61.09 517 LYS A CA 1
ATOM 2648 C C . LYS A 1 495 ? -18.908 28.090 -36.811 1.00 64.72 517 LYS A C 1
ATOM 2649 O O . LYS A 1 495 ? -19.787 27.339 -37.237 1.00 63.82 517 LYS A O 1
ATOM 2655 N N . THR A 1 496 ? -18.613 28.203 -35.488 1.00 60.42 518 THR A N 1
ATOM 2656 C CA . THR A 1 496 ? -19.331 27.492 -34.431 1.00 59.76 518 THR A CA 1
ATOM 2657 C C . THR A 1 496 ? -20.069 28.513 -33.573 1.00 64.50 518 THR A C 1
ATOM 2658 O O . THR A 1 496 ? -19.469 29.170 -32.715 1.00 64.43 518 THR A O 1
ATOM 2662 N N . GLU A 1 497 ? -21.372 28.667 -33.845 1.00 60.97 519 GLU A N 1
ATOM 2663 C CA . GLU A 1 497 ? -22.265 29.573 -33.141 1.00 60.64 519 GLU A CA 1
ATOM 2664 C C . GLU A 1 497 ? -22.662 28.924 -31.816 1.00 64.25 519 GLU A C 1
ATOM 2665 O O . GLU A 1 497 ? -23.152 27.793 -31.789 1.00 64.00 519 GLU A O 1
ATOM 2671 N N . LEU A 1 498 ? -22.398 29.626 -30.716 1.00 60.76 520 LEU A N 1
ATOM 2672 C CA . LEU A 1 498 ? -22.707 29.146 -29.375 1.00 59.85 520 LEU A CA 1
ATOM 2673 C C . LEU A 1 498 ? -23.858 29.947 -28.790 1.00 63.45 520 LEU A C 1
ATOM 2674 O O . LEU A 1 498 ? -24.167 31.044 -29.269 1.00 61.82 520 LEU A O 1
ATOM 2679 N N . ASN A 1 499 ? -24.519 29.372 -27.784 1.00 60.23 521 ASN A N 1
ATOM 2680 C CA . ASN A 1 499 ? -25.575 30.044 -27.050 1.00 60.26 521 ASN A CA 1
ATOM 2681 C C . ASN A 1 499 ? -24.853 30.796 -25.936 1.00 64.16 521 ASN A C 1
ATOM 2682 O O . ASN A 1 499 ? -24.079 30.200 -25.181 1.00 64.63 521 ASN A O 1
ATOM 2687 N N . TRP A 1 500 ? -25.045 32.117 -25.899 1.00 59.68 522 TRP A N 1
ATOM 2688 C CA . TRP A 1 500 ? -24.411 33.018 -24.942 1.00 58.73 522 TRP A CA 1
ATOM 2689 C C . TRP A 1 500 ? -25.308 33.276 -23.723 1.00 62.78 522 TRP A C 1
ATOM 2690 O O . TRP A 1 500 ? -24.924 34.003 -22.806 1.00 61.09 522 TRP A O 1
ATOM 2701 N N . GLY A 1 501 ? -26.469 32.624 -23.713 1.00 60.66 523 GLY A N 1
ATOM 2702 C CA . GLY A 1 501 ? -27.454 32.723 -22.647 1.00 61.18 523 GLY A CA 1
ATOM 2703 C C . GLY A 1 501 ? -28.725 33.365 -23.143 1.00 67.72 523 GLY A C 1
ATOM 2704 O O . GLY A 1 501 ? -29.814 32.818 -22.969 1.00 68.10 523 GLY A O 1
ATOM 2705 N N . THR A 1 502 ? -28.581 34.552 -23.749 1.00 65.74 524 THR A N 1
ATOM 2706 C CA . THR A 1 502 ? -29.662 35.341 -24.348 1.00 65.50 524 THR A CA 1
ATOM 2707 C C . THR A 1 502 ? -29.198 35.785 -25.736 1.00 68.86 524 THR A C 1
ATOM 2708 O O . THR A 1 502 ? -27.990 35.798 -26.003 1.00 67.85 524 THR A O 1
ATOM 2712 N N . ASP A 1 503 ? -30.146 36.171 -26.613 1.00 66.24 525 ASP A N 1
ATOM 2713 C CA . ASP A 1 503 ? -29.804 36.665 -27.948 1.00 66.81 525 ASP A CA 1
ATOM 2714 C C . ASP A 1 503 ? -29.063 38.003 -27.838 1.00 68.60 525 ASP A C 1
ATOM 2715 O O . ASP A 1 503 ? -28.167 38.282 -28.643 1.00 68.33 525 ASP A O 1
ATOM 2720 N N . LYS A 1 504 ? -29.406 38.794 -26.801 1.00 62.19 526 LYS A N 1
ATOM 2721 C CA . LYS A 1 504 ? -28.766 40.063 -26.511 1.00 61.11 526 LYS A CA 1
ATOM 2722 C C . LYS A 1 504 ? -27.294 39.831 -26.143 1.00 65.00 526 LYS A C 1
ATOM 2723 O O . LYS A 1 504 ? -26.427 40.575 -26.605 1.00 64.10 526 LYS A O 1
ATOM 2729 N N . GLN A 1 505 ? -27.010 38.757 -25.378 1.00 61.22 527 GLN A N 1
ATOM 2730 C CA . GLN A 1 505 ? -25.652 38.408 -24.976 1.00 61.10 527 GLN A CA 1
ATOM 2731 C C . GLN A 1 505 ? -24.759 38.037 -26.160 1.00 64.68 527 GLN A C 1
ATOM 2732 O O . GLN A 1 505 ? -23.568 38.369 -26.143 1.00 64.05 527 GLN A O 1
ATOM 2738 N N . LYS A 1 506 ? -25.346 37.408 -27.208 1.00 60.67 528 LYS A N 1
ATOM 2739 C CA . LYS A 1 506 ? -24.638 37.064 -28.447 1.00 59.72 528 LYS A CA 1
ATOM 2740 C C . LYS A 1 506 ? -24.323 38.370 -29.186 1.00 63.50 528 LYS A C 1
ATOM 2741 O O . LYS A 1 506 ? -23.172 38.593 -29.576 1.00 62.46 528 LYS A O 1
ATOM 2747 N N . GLN A 1 507 ? -25.361 39.240 -29.333 1.00 59.91 529 GLN A N 1
ATOM 2748 C CA . GLN A 1 507 ? -25.315 40.552 -29.986 1.00 59.34 529 GLN A CA 1
ATOM 2749 C C . GLN A 1 507 ? -24.173 41.396 -29.428 1.00 62.45 529 GLN A C 1
ATOM 2750 O O . GLN A 1 507 ? -23.427 41.975 -30.208 1.00 61.59 529 GLN A O 1
ATOM 2756 N N . PHE A 1 508 ? -23.998 41.407 -28.087 1.00 57.37 530 PHE A N 1
ATOM 2757 C CA . PHE A 1 508 ? -22.920 42.134 -27.419 1.00 55.76 530 PHE A CA 1
ATOM 2758 C C . PHE A 1 508 ? -21.539 41.718 -27.925 1.00 60.23 530 PHE A C 1
ATOM 2759 O O . PHE A 1 508 ? -20.738 42.584 -28.262 1.00 60.73 530 PHE A O 1
ATOM 2767 N N . VAL A 1 509 ? -21.282 40.404 -28.005 1.00 56.73 531 VAL A N 1
ATOM 2768 C CA . VAL A 1 509 ? -20.004 39.842 -28.447 1.00 56.99 531 VAL A CA 1
ATOM 2769 C C . VAL A 1 509 ? -19.795 40.126 -29.930 1.00 63.09 531 VAL A C 1
ATOM 2770 O O . VAL A 1 509 ? -18.760 40.685 -30.303 1.00 62.97 531 VAL A O 1
ATOM 2774 N N . GLU A 1 510 ? -20.800 39.772 -30.761 1.00 60.51 532 GLU A N 1
ATOM 2775 C CA . GLU A 1 510 ? -20.788 39.911 -32.218 1.00 59.66 532 GLU A CA 1
ATOM 2776 C C . GLU A 1 510 ? -20.717 41.345 -32.713 1.00 62.80 532 GLU A C 1
ATOM 2777 O O . GLU A 1 510 ? -20.095 41.582 -33.748 1.00 64.23 532 GLU A O 1
ATOM 2783 N N . ASN A 1 511 ? -21.346 42.296 -32.006 1.00 56.92 533 ASN A N 1
ATOM 2784 C CA . ASN A 1 511 ? -21.326 43.698 -32.426 1.00 56.05 533 ASN A CA 1
ATOM 2785 C C . ASN A 1 511 ? -19.950 44.318 -32.269 1.00 60.46 533 ASN A C 1
ATOM 2786 O O . ASN A 1 511 ? -19.572 45.184 -33.053 1.00 59.75 533 ASN A O 1
ATOM 2791 N N . GLN A 1 512 ? -19.182 43.842 -31.290 1.00 58.35 534 GLN A N 1
ATOM 2792 C CA . GLN A 1 512 ? -17.839 44.352 -31.060 1.00 58.02 534 GLN A CA 1
ATOM 2793 C C . GLN A 1 512 ? -16.806 43.690 -31.987 1.00 61.83 534 GLN A C 1
ATOM 2794 O O . GLN A 1 512 ? -15.673 44.159 -32.035 1.00 62.46 534 GLN A O 1
ATOM 2800 N N . LEU A 1 513 ? -17.210 42.651 -32.771 1.00 56.36 535 LEU A N 1
ATOM 2801 C CA . LEU A 1 513 ? -16.321 41.947 -33.700 1.00 55.31 535 LEU A CA 1
ATOM 2802 C C . LEU A 1 513 ? -15.848 42.842 -34.825 1.00 61.01 535 LEU A C 1
ATOM 2803 O O . LEU A 1 513 ? -14.753 42.650 -35.346 1.00 62.51 535 LEU A O 1
ATOM 2808 N N . GLY A 1 514 ? -16.670 43.814 -35.194 1.00 56.71 536 GLY A N 1
ATOM 2809 C CA . GLY A 1 514 ? -16.342 44.752 -36.255 1.00 55.96 536 GLY A CA 1
ATOM 2810 C C . GLY A 1 514 ? -17.529 45.519 -36.786 1.00 58.79 536 GLY A C 1
ATOM 2811 O O . GLY A 1 514 ? -18.633 45.442 -36.238 1.00 57.40 536 GLY A O 1
ATOM 2812 N N . PHE A 1 515 ? -17.293 46.254 -37.874 1.00 55.88 537 PHE A N 1
ATOM 2813 C CA . PHE A 1 515 ? -18.288 47.089 -38.531 1.00 56.40 537 PHE A CA 1
ATOM 2814 C C . PHE A 1 515 ? -18.997 46.393 -39.694 1.00 63.46 537 PHE A C 1
ATOM 2815 O O . PHE A 1 515 ? -18.367 45.806 -40.578 1.00 63.00 537 PHE A O 1
ATOM 2823 N N . LYS A 1 516 ? -20.319 46.516 -39.695 1.00 62.12 538 LYS A N 1
ATOM 2824 C CA . LYS A 1 516 ? -21.194 45.980 -40.721 1.00 62.62 538 LYS A CA 1
ATOM 2825 C C . LYS A 1 516 ? -22.278 47.024 -41.041 1.00 72.36 538 LYS A C 1
ATOM 2826 O O . LYS A 1 516 ? -22.885 47.596 -40.125 1.00 72.57 538 LYS A O 1
ATOM 2832 N N . ASP A 1 517 ? -22.477 47.303 -42.340 1.00 72.31 539 ASP A N 1
ATOM 2833 C CA . ASP A 1 517 ? -23.501 48.221 -42.834 1.00 73.69 539 ASP A CA 1
ATOM 2834 C C . ASP A 1 517 ? -23.890 47.851 -44.249 1.00 79.21 539 ASP A C 1
ATOM 2835 O O . ASP A 1 517 ? -23.039 47.395 -45.013 1.00 79.86 539 ASP A O 1
ATOM 2840 N N . ASP A 1 518 ? -25.174 48.037 -44.594 1.00 75.94 540 ASP A N 1
ATOM 2841 C CA . ASP A 1 518 ? -25.698 47.734 -45.928 1.00 76.34 540 ASP A CA 1
ATOM 2842 C C . ASP A 1 518 ? -24.994 48.550 -47.022 1.00 80.51 540 ASP A C 1
ATOM 2843 O O . ASP A 1 518 ? -24.791 48.040 -48.122 1.00 81.39 540 ASP A O 1
ATOM 2848 N N . SER A 1 519 ? -24.613 49.809 -46.707 1.00 75.76 541 SER A N 1
ATOM 2849 C CA . SER A 1 519 ? -23.918 50.741 -47.606 1.00 74.09 541 SER A CA 1
ATOM 2850 C C . SER A 1 519 ? -22.452 50.370 -47.837 1.00 75.80 541 SER A C 1
ATOM 2851 O O . SER A 1 519 ? -21.849 50.865 -48.781 1.00 75.91 541 SER A O 1
ATOM 2854 N N . ASN A 1 520 ? -21.874 49.528 -46.973 1.00 71.48 542 ASN A N 1
ATOM 2855 C CA . ASN A 1 520 ? -20.481 49.131 -47.111 1.00 71.37 542 ASN A CA 1
ATOM 2856 C C . ASN A 1 520 ? -20.341 47.788 -47.796 1.00 77.78 542 ASN A C 1
ATOM 2857 O O . ASN A 1 520 ? -20.985 46.810 -47.413 1.00 77.78 542 ASN A O 1
ATOM 2862 N N . SER A 1 521 ? -19.482 47.753 -48.818 1.00 76.00 543 SER A N 1
ATOM 2863 C CA . SER A 1 521 ? -19.126 46.554 -49.577 1.00 76.42 543 SER A CA 1
ATOM 2864 C C . SER A 1 521 ? -17.666 46.649 -50.019 1.00 81.70 543 SER A C 1
ATOM 2865 O O . SER A 1 521 ? -17.311 46.223 -51.117 1.00 81.55 543 SER A O 1
ATOM 2868 N N . ASP A 1 522 ? -16.819 47.218 -49.137 1.00 79.09 544 ASP A N 1
ATOM 2869 C CA . ASP A 1 522 ? -15.391 47.389 -49.362 1.00 79.26 544 ASP A CA 1
ATOM 2870 C C . ASP A 1 522 ? -14.684 46.126 -48.894 1.00 82.15 544 ASP A C 1
ATOM 2871 O O . ASP A 1 522 ? -14.881 45.690 -47.755 1.00 80.48 544 ASP A O 1
ATOM 2876 N N . SER A 1 523 ? -13.870 45.533 -49.785 1.00 79.51 545 SER A N 1
ATOM 2877 C CA . SER A 1 523 ? -13.117 44.301 -49.514 1.00 79.11 545 SER A CA 1
ATOM 2878 C C . SER A 1 523 ? -12.136 44.400 -48.338 1.00 79.18 545 SER A C 1
ATOM 2879 O O . SER A 1 523 ? -11.851 43.373 -47.711 1.00 77.68 545 SER A O 1
ATOM 2882 N N . LYS A 1 524 ? -11.636 45.625 -48.032 1.00 73.54 546 LYS A N 1
ATOM 2883 C CA . LYS A 1 524 ? -10.710 45.850 -46.927 1.00 72.88 546 LYS A CA 1
ATOM 2884 C C . LYS A 1 524 ? -11.401 45.927 -45.545 1.00 72.56 546 LYS A C 1
ATOM 2885 O O . LYS A 1 524 ? -10.712 45.858 -44.520 1.00 71.64 546 LYS A O 1
ATOM 2891 N N . ASN A 1 525 ? -12.754 45.987 -45.524 1.00 65.88 547 ASN A N 1
ATOM 2892 C CA . ASN A 1 525 ? -13.570 45.923 -44.313 1.00 64.09 547 ASN A CA 1
ATOM 2893 C C . ASN A 1 525 ? -13.798 44.419 -44.118 1.00 65.94 547 ASN A C 1
ATOM 2894 O O . ASN A 1 525 ? -14.890 43.890 -44.322 1.00 64.65 547 ASN A O 1
ATOM 2899 N N . SER A 1 526 ? -12.708 43.733 -43.763 1.00 62.79 548 SER A N 1
ATOM 2900 C CA . SER A 1 526 ? -12.570 42.289 -43.635 1.00 62.02 548 SER A CA 1
ATOM 2901 C C . SER A 1 526 ? -12.937 41.685 -42.272 1.00 65.43 548 SER A C 1
ATOM 2902 O O . SER A 1 526 ? -12.917 40.462 -42.172 1.00 66.75 548 SER A O 1
ATOM 2905 N N . ASN A 1 527 ? -13.311 42.495 -41.247 1.00 59.53 549 ASN A N 1
ATOM 2906 C CA . ASN A 1 527 ? -13.697 42.000 -39.907 1.00 57.69 549 ASN A CA 1
ATOM 2907 C C . ASN A 1 527 ? -14.744 40.875 -39.937 1.00 59.88 549 ASN A C 1
ATOM 2908 O O . ASN A 1 527 ? -15.568 40.835 -40.860 1.00 60.35 549 ASN A O 1
ATOM 2913 N N . LEU A 1 528 ? -14.743 40.008 -38.901 1.00 54.31 550 LEU A N 1
ATOM 2914 C CA . LEU A 1 528 ? -15.644 38.861 -38.761 1.00 53.64 550 LEU A CA 1
ATOM 2915 C C . LEU A 1 528 ? -17.142 39.170 -38.875 1.00 58.67 550 LEU A C 1
ATOM 2916 O O . LEU A 1 528 ? -17.868 38.360 -39.465 1.00 58.77 550 LEU A O 1
ATOM 2921 N N . LYS A 1 529 ? -17.616 40.311 -38.319 1.00 55.09 551 LYS A N 1
ATOM 2922 C CA . LYS A 1 529 ? -19.045 40.660 -38.384 1.00 55.27 551 LYS A CA 1
ATOM 2923 C C . LYS A 1 529 ? -19.520 40.882 -39.819 1.00 62.00 551 LYS A C 1
ATOM 2924 O O . LYS A 1 529 ? -20.576 40.358 -40.210 1.00 62.01 551 LYS A O 1
ATOM 2930 N N . ALA A 1 530 ? -18.719 41.627 -40.606 1.00 59.33 552 ALA A N 1
ATOM 2931 C CA . ALA A 1 530 ? -18.982 41.932 -42.014 1.00 59.72 552 ALA A CA 1
ATOM 2932 C C . ALA A 1 530 ? -18.999 40.657 -42.859 1.00 66.35 552 ALA A C 1
ATOM 2933 O O . ALA A 1 530 ? -19.708 40.610 -43.867 1.00 67.41 552 ALA A O 1
ATOM 2935 N N . GLN A 1 531 ? -18.233 39.619 -42.440 1.00 62.45 553 GLN A N 1
ATOM 2936 C CA . GLN A 1 531 ? -18.148 38.337 -43.153 1.00 62.17 553 GLN A CA 1
ATOM 2937 C C . GLN A 1 531 ? -19.211 37.320 -42.695 1.00 67.65 553 GLN A C 1
ATOM 2938 O O . GLN A 1 531 ? -19.292 36.215 -43.242 1.00 68.28 553 GLN A O 1
ATOM 2944 N N . GLY A 1 532 ? -20.023 37.716 -41.717 1.00 63.84 554 GLY A N 1
ATOM 2945 C CA . GLY A 1 532 ? -21.100 36.900 -41.172 1.00 63.16 554 GLY A CA 1
ATOM 2946 C C . GLY A 1 532 ? -20.605 35.768 -40.304 1.00 66.31 554 GLY A C 1
ATOM 2947 O O . GLY A 1 532 ? -21.272 34.740 -40.189 1.00 67.10 554 GLY A O 1
ATOM 2948 N N . LEU A 1 533 ? -19.431 35.943 -39.699 1.00 61.41 555 LEU A N 1
ATOM 2949 C CA . LEU A 1 533 ? -18.835 34.945 -38.822 1.00 60.30 555 LEU A CA 1
ATOM 2950 C C . LEU A 1 533 ? -19.052 35.319 -37.348 1.00 64.87 555 LEU A C 1
ATOM 2951 O O . LEU A 1 533 ? -19.468 36.444 -37.054 1.00 65.29 555 LEU A O 1
ATOM 2956 N N . THR A 1 534 ? -18.854 34.362 -36.431 1.00 60.20 556 THR A N 1
ATOM 2957 C CA . THR A 1 534 ? -19.086 34.595 -35.010 1.00 59.29 556 THR A CA 1
ATOM 2958 C C . THR A 1 534 ? -17.734 34.646 -34.256 1.00 61.18 556 THR A C 1
ATOM 2959 O O . THR A 1 534 ? -16.687 34.848 -34.892 1.00 59.46 556 THR A O 1
ATOM 2963 N N . GLN A 1 535 ? -17.773 34.509 -32.904 1.00 56.18 557 GLN A N 1
ATOM 2964 C CA . GLN A 1 535 ? -16.606 34.547 -32.027 1.00 55.94 557 GLN A CA 1
ATOM 2965 C C . GLN A 1 535 ? -15.507 33.585 -32.529 1.00 59.56 557 GLN A C 1
ATOM 2966 O O . GLN A 1 535 ? -15.766 32.395 -32.704 1.00 58.40 557 GLN A O 1
ATOM 2972 N N . PRO A 1 536 ? -14.305 34.123 -32.847 1.00 55.92 558 PRO A N 1
ATOM 2973 C CA . PRO A 1 536 ? -13.257 33.285 -33.440 1.00 55.90 558 PRO A CA 1
ATOM 2974 C C . PRO A 1 536 ? -12.328 32.523 -32.495 1.00 59.98 558 PRO A C 1
ATOM 2975 O O . PRO A 1 536 ? -11.722 31.554 -32.926 1.00 59.90 558 PRO A O 1
ATOM 2979 N N . ALA A 1 537 ? -12.110 33.015 -31.274 1.00 56.66 559 ALA A N 1
ATOM 2980 C CA . ALA A 1 537 ? -11.124 32.413 -30.391 1.00 55.88 559 ALA A CA 1
ATOM 2981 C C . ALA A 1 537 ? -11.579 32.182 -28.969 1.00 57.49 559 ALA A C 1
ATOM 2982 O O . ALA A 1 537 ? -12.434 32.903 -28.443 1.00 55.16 559 ALA A O 1
ATOM 2984 N N . TYR A 1 538 ? -10.973 31.155 -28.348 1.00 54.60 560 TYR A N 1
ATOM 2985 C CA . TYR A 1 538 ? -11.229 30.754 -26.973 1.00 54.06 560 TYR A CA 1
ATOM 2986 C C . TYR A 1 538 ? -9.949 30.308 -26.277 1.00 58.41 560 TYR A C 1
ATOM 2987 O O . TYR A 1 538 ? -9.034 29.799 -26.927 1.00 57.16 560 TYR A O 1
ATOM 2996 N N . LEU A 1 539 ? -9.893 30.510 -24.939 1.00 57.04 561 LEU A N 1
ATOM 2997 C CA . LEU A 1 539 ? -8.819 30.053 -24.027 1.00 56.86 561 LEU A CA 1
ATOM 2998 C C . LEU A 1 539 ? -9.440 28.896 -23.223 1.00 60.58 561 LEU A C 1
ATOM 2999 O O . LEU A 1 539 ? -10.083 29.102 -22.194 1.00 60.68 561 LEU A O 1
ATOM 3004 N N . ILE A 1 540 ? -9.344 27.691 -23.803 1.00 57.54 562 ILE A N 1
ATOM 3005 C CA . ILE A 1 540 ? -9.974 26.436 -23.377 1.00 57.60 562 ILE A CA 1
ATOM 3006 C C . ILE A 1 540 ? -9.500 25.954 -22.012 1.00 63.40 562 ILE A C 1
ATOM 3007 O O . ILE A 1 540 ? -8.356 25.528 -21.881 1.00 65.03 562 ILE A O 1
ATOM 3012 N N . ALA A 1 541 ? -10.411 25.945 -21.021 1.00 58.81 563 ALA A N 1
ATOM 3013 C CA . ALA A 1 541 ? -10.135 25.443 -19.671 1.00 58.41 563 ALA A CA 1
ATOM 3014 C C . ALA A 1 541 ? -10.087 23.903 -19.655 1.00 63.91 563 ALA A C 1
ATOM 3015 O O . ALA A 1 541 ? -9.466 23.312 -18.769 1.00 65.01 563 ALA A O 1
ATOM 3017 N N . GLY A 1 542 ? -10.734 23.281 -20.636 1.00 59.50 564 GLY A N 1
ATOM 3018 C CA . GLY A 1 542 ? -10.758 21.839 -20.784 1.00 59.14 564 GLY A CA 1
ATOM 3019 C C . GLY A 1 542 ? -12.044 21.268 -21.329 1.00 64.03 564 GLY A C 1
ATOM 3020 O O . GLY A 1 542 ? -13.010 21.992 -21.580 1.00 62.96 564 GLY A O 1
ATOM 3021 N N . LEU A 1 543 ? -12.037 19.941 -21.510 1.00 62.20 565 LEU A N 1
ATOM 3022 C CA . LEU A 1 543 ? -13.156 19.134 -21.988 1.00 62.73 565 LEU A CA 1
ATOM 3023 C C . LEU A 1 543 ? -13.178 17.750 -21.349 1.00 68.97 565 LEU A C 1
ATOM 3024 O O . LEU A 1 543 ? -12.124 17.191 -21.027 1.00 69.40 565 LEU A O 1
ATOM 3029 N N . ASP A 1 544 ? -14.382 17.202 -21.165 1.00 66.61 566 ASP A N 1
ATOM 3030 C CA . ASP A 1 544 ? -14.568 15.874 -20.593 1.00 67.46 566 ASP A CA 1
ATOM 3031 C C . ASP A 1 544 ? -15.857 15.233 -21.103 1.00 72.24 566 ASP A C 1
ATOM 3032 O O . ASP A 1 544 ? -16.735 15.934 -21.603 1.00 70.70 566 ASP A O 1
ATOM 3037 N N . VAL A 1 545 ? -15.952 13.895 -21.003 1.00 70.46 567 VAL A N 1
ATOM 3038 C CA . VAL A 1 545 ? -17.146 13.156 -21.407 1.00 70.93 567 VAL A CA 1
ATOM 3039 C C . VAL A 1 545 ? -17.896 12.645 -20.166 1.00 75.33 567 VAL A C 1
ATOM 3040 O O . VAL A 1 545 ? -17.276 12.250 -19.175 1.00 74.68 567 VAL A O 1
ATOM 3044 N N . VAL A 1 546 ? -19.227 12.706 -20.214 1.00 72.77 568 VAL A N 1
ATOM 3045 C CA . VAL A 1 546 ? -20.116 12.288 -19.127 1.00 73.17 568 VAL A CA 1
ATOM 3046 C C . VAL A 1 546 ? -21.514 12.031 -19.710 1.00 78.98 568 VAL A C 1
ATOM 3047 O O . VAL A 1 546 ? -21.992 12.832 -20.517 1.00 79.19 568 VAL A O 1
ATOM 3051 N N . ALA A 1 547 ? -22.142 10.895 -19.334 1.00 76.65 569 ALA A N 1
ATOM 3052 C CA . ALA A 1 547 ? -23.475 10.476 -19.790 1.00 76.59 569 ALA A CA 1
ATOM 3053 C C . ALA A 1 547 ? -23.641 10.585 -21.321 1.00 80.46 569 ALA A C 1
ATOM 3054 O O . ALA A 1 547 ? -24.604 11.197 -21.796 1.00 79.33 569 ALA A O 1
ATOM 3056 N N . ASP A 1 548 ? -22.658 10.014 -22.077 1.00 77.80 570 ASP A N 1
ATOM 3057 C CA . ASP A 1 548 ? -22.565 9.983 -23.551 1.00 78.28 570 ASP A CA 1
ATOM 3058 C C . ASP A 1 548 ? -22.567 11.389 -24.200 1.00 81.42 570 ASP A C 1
ATOM 3059 O O . ASP A 1 548 ? -22.921 11.541 -25.375 1.00 81.55 570 ASP A O 1
ATOM 3064 N N . HIS A 1 549 ? -22.117 12.398 -23.446 1.00 76.74 571 HIS A N 1
ATOM 3065 C CA . HIS A 1 549 ? -22.068 13.788 -23.885 1.00 76.04 571 HIS A CA 1
ATOM 3066 C C . HIS A 1 549 ? -20.735 14.429 -23.556 1.00 77.80 571 HIS A C 1
ATOM 3067 O O . HIS A 1 549 ? -20.097 14.059 -22.567 1.00 76.59 571 HIS A O 1
ATOM 3074 N N . LEU A 1 550 ? -20.338 15.422 -24.370 1.00 73.36 572 LEU A N 1
ATOM 3075 C CA . LEU A 1 550 ? -19.117 16.188 -24.169 1.00 72.56 572 LEU A CA 1
ATOM 3076 C C . LEU A 1 550 ? -19.436 17.473 -23.395 1.00 74.72 572 LEU A C 1
ATOM 3077 O O . LEU A 1 550 ? -20.372 18.193 -23.724 1.00 74.47 572 LEU A O 1
ATOM 3082 N N . VAL A 1 551 ? -18.637 17.752 -22.379 1.00 68.95 573 VAL A N 1
ATOM 3083 C CA . VAL A 1 551 ? -18.751 18.948 -21.571 1.00 67.41 573 VAL A CA 1
ATOM 3084 C C . VAL A 1 551 ? -17.451 19.746 -21.764 1.00 69.51 573 VAL A C 1
ATOM 3085 O O . VAL A 1 551 ? -16.369 19.162 -21.813 1.00 69.5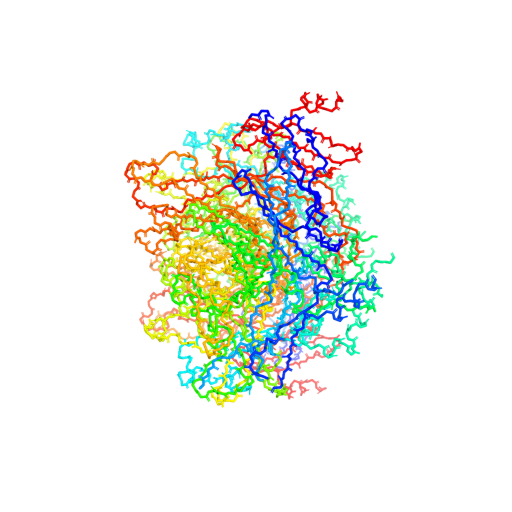3 573 VAL A O 1
ATOM 3089 N N . PHE A 1 552 ? -17.565 21.066 -21.933 1.00 63.76 574 PHE A N 1
ATOM 3090 C CA . PHE A 1 552 ? -16.412 21.946 -22.111 1.00 61.64 574 PHE A CA 1
ATOM 3091 C C . PHE A 1 552 ? -16.624 23.287 -21.399 1.00 61.93 574 PHE A C 1
ATOM 3092 O O . PHE A 1 552 ? -17.755 23.658 -21.062 1.00 60.82 574 PHE A O 1
ATOM 3100 N N . ALA A 1 553 ? -15.518 24.014 -21.200 1.00 56.99 575 ALA A N 1
ATOM 3101 C CA . ALA A 1 553 ? -15.464 25.343 -20.598 1.00 56.20 575 ALA A CA 1
ATOM 3102 C C . ALA A 1 553 ? -14.237 26.041 -21.126 1.00 60.65 575 ALA A C 1
ATOM 3103 O O . ALA A 1 553 ? -13.186 25.416 -21.328 1.00 60.18 575 ALA A O 1
ATOM 3105 N N . ALA A 1 554 ? -14.386 27.335 -21.396 1.00 57.39 576 ALA A N 1
ATOM 3106 C CA . ALA A 1 554 ? -13.332 28.170 -21.950 1.00 56.86 576 ALA A CA 1
ATOM 3107 C C . ALA A 1 554 ? -13.608 29.627 -21.631 1.00 60.44 576 ALA A C 1
ATOM 3108 O O . ALA A 1 554 ? -14.746 30.000 -21.344 1.00 59.64 576 ALA A O 1
ATOM 3110 N N . PHE A 1 555 ? -12.572 30.457 -21.701 1.00 56.17 577 PHE A N 1
ATOM 3111 C CA . PHE A 1 555 ? -12.753 31.891 -21.570 1.00 54.97 577 PHE A CA 1
ATOM 3112 C C . PHE A 1 555 ? -12.806 32.404 -22.992 1.00 58.46 577 PHE A C 1
ATOM 3113 O O . PHE A 1 555 ? -12.056 31.926 -23.847 1.00 58.02 577 PHE A O 1
ATOM 3121 N N . LYS A 1 556 ? -13.717 33.334 -23.260 1.00 54.41 578 LYS A N 1
ATOM 3122 C CA . LYS A 1 556 ? -13.833 33.952 -24.570 1.00 53.60 578 LYS A CA 1
ATOM 3123 C C . LYS A 1 556 ? -12.615 34.861 -24.696 1.00 58.65 578 LYS A C 1
ATOM 3124 O O . LYS A 1 556 ? -12.384 35.706 -23.824 1.00 58.97 578 LYS A O 1
ATOM 3130 N N . ALA A 1 557 ? -11.802 34.649 -25.737 1.00 55.07 579 ALA A N 1
ATOM 3131 C CA . ALA A 1 557 ? -10.636 35.497 -25.986 1.00 54.47 579 ALA A CA 1
ATOM 3132 C C . ALA A 1 557 ? -11.159 36.824 -26.581 1.00 59.57 579 ALA A C 1
ATOM 3133 O O . ALA A 1 557 ? -12.192 36.821 -27.261 1.00 59.83 579 ALA A O 1
ATOM 3135 N N . GLY A 1 558 ? -10.484 37.933 -26.284 1.00 55.14 580 GLY A N 1
ATOM 3136 C CA . GLY A 1 558 ? -10.876 39.241 -26.792 1.00 54.76 580 GLY A CA 1
ATOM 3137 C C . GLY A 1 558 ? -10.770 39.310 -28.302 1.00 59.67 580 GLY A C 1
ATOM 3138 O O . GLY A 1 558 ? -9.703 39.057 -28.848 1.00 60.29 580 GLY A O 1
ATOM 3139 N N . ALA A 1 559 ? -11.886 39.571 -28.995 1.00 55.49 581 ALA A N 1
ATOM 3140 C CA . ALA A 1 559 ? -11.897 39.671 -30.452 1.00 54.67 581 ALA A CA 1
ATOM 3141 C C . ALA A 1 559 ? -12.658 40.928 -30.870 1.00 58.58 581 ALA A C 1
ATOM 3142 O O . ALA A 1 559 ? -13.880 41.039 -30.689 1.00 59.78 581 ALA A O 1
ATOM 3144 N N . VAL A 1 560 ? -11.910 41.904 -31.374 1.00 52.26 582 VAL A N 1
ATOM 3145 C CA . VAL A 1 560 ? -12.438 43.212 -31.742 1.00 50.50 582 VAL A CA 1
ATOM 3146 C C . VAL A 1 560 ? -12.014 43.636 -33.157 1.00 56.51 582 VAL A C 1
ATOM 3147 O O . VAL A 1 560 ? -11.329 42.880 -33.852 1.00 57.35 582 VAL A O 1
ATOM 3151 N N . GLY A 1 561 ? -12.440 44.830 -33.564 1.00 52.57 583 GLY A N 1
ATOM 3152 C CA . GLY A 1 561 ? -12.084 45.400 -34.850 1.00 52.92 583 GLY A CA 1
ATOM 3153 C C . GLY A 1 561 ? -10.932 46.380 -34.741 1.00 58.97 583 GLY A C 1
ATOM 3154 O O . GLY A 1 561 ? -10.582 46.813 -33.645 1.00 57.98 583 GLY A O 1
ATOM 3155 N N . TYR A 1 562 ? -10.322 46.727 -35.882 1.00 58.08 584 TYR A N 1
ATOM 3156 C CA . TYR A 1 562 ? -9.238 47.707 -35.944 1.00 58.11 584 TYR A CA 1
ATOM 3157 C C . TYR A 1 562 ? -9.278 48.449 -37.277 1.00 65.73 584 TYR A C 1
ATOM 3158 O O . TYR A 1 562 ? -9.604 47.846 -38.302 1.00 66.52 584 TYR A O 1
ATOM 3167 N N . ASP A 1 563 ? -9.000 49.761 -37.257 1.00 64.36 585 ASP A N 1
ATOM 3168 C CA . ASP A 1 563 ? -9.044 50.583 -38.469 1.00 65.36 585 ASP A CA 1
ATOM 3169 C C . ASP A 1 563 ? -7.826 50.385 -39.355 1.00 71.87 585 ASP A C 1
ATOM 3170 O O . ASP A 1 563 ? -6.698 50.604 -38.915 1.00 71.60 585 ASP A O 1
ATOM 3175 N N . MET A 1 564 ? -8.078 49.982 -40.614 1.00 70.18 586 MET A N 1
ATOM 3176 C CA . MET A 1 564 ? -7.094 49.722 -41.672 1.00 70.11 586 MET A CA 1
ATOM 3177 C C . MET A 1 564 ? -6.654 51.004 -42.396 1.00 74.65 586 MET A C 1
ATOM 3178 O O . MET A 1 564 ? -5.767 50.938 -43.248 1.00 75.02 586 MET A O 1
ATOM 3183 N N . THR A 1 565 ? -7.287 52.155 -42.085 1.00 71.05 587 THR A N 1
ATOM 3184 C CA . THR A 1 565 ? -7.036 53.445 -42.736 1.00 70.72 587 THR A CA 1
ATOM 3185 C C . THR A 1 565 ? -5.546 53.850 -42.782 1.00 76.81 587 THR A C 1
ATOM 3186 O O . THR A 1 565 ? -4.759 53.542 -41.877 1.00 76.89 587 THR A O 1
ATOM 3190 N N . THR A 1 566 ? -5.195 54.532 -43.877 1.00 74.28 588 THR A N 1
ATOM 3191 C CA . THR A 1 566 ? -3.880 55.072 -44.215 1.00 74.37 588 THR A CA 1
ATOM 3192 C C . THR A 1 566 ? -3.871 56.571 -43.852 1.00 78.32 588 THR A C 1
ATOM 3193 O O . THR A 1 566 ? -2.798 57.186 -43.790 1.00 79.32 588 THR A O 1
ATOM 3197 N N . ASP A 1 567 ? -5.072 57.144 -43.589 1.00 72.70 589 ASP A N 1
ATOM 3198 C CA . ASP A 1 567 ? -5.256 58.542 -43.210 1.00 71.91 589 ASP A CA 1
ATOM 3199 C C . ASP A 1 567 ? -4.702 58.750 -41.799 1.00 76.76 589 ASP A C 1
ATOM 3200 O O . ASP A 1 567 ? -5.353 58.386 -40.818 1.00 75.05 589 ASP A O 1
ATOM 3205 N N . SER A 1 568 ? -3.468 59.299 -41.711 1.00 74.83 590 SER A N 1
ATOM 3206 C CA . SER A 1 568 ? -2.739 59.559 -40.461 1.00 74.81 590 SER A CA 1
ATOM 3207 C C . SER A 1 568 ? -3.498 60.469 -39.500 1.00 79.02 590 SER A C 1
ATOM 3208 O O . SER A 1 568 ? -3.325 60.346 -38.288 1.00 79.48 590 SER A O 1
ATOM 3211 N N . SER A 1 569 ? -4.330 61.381 -40.042 1.00 75.04 591 SER A N 1
ATOM 3212 C CA . SER A 1 569 ? -5.123 62.324 -39.255 1.00 74.64 591 SER A CA 1
ATOM 3213 C C . SER A 1 569 ? -6.549 61.823 -38.933 1.00 77.59 591 SER A C 1
ATOM 3214 O O . SER A 1 569 ? -7.318 62.559 -38.310 1.00 77.38 591 SER A O 1
ATOM 3217 N N . ALA A 1 570 ? -6.890 60.570 -39.319 1.00 73.36 592 ALA A N 1
ATOM 3218 C CA . ALA A 1 570 ? -8.208 59.989 -39.029 1.00 72.93 592 ALA A CA 1
ATOM 3219 C C . ALA A 1 570 ? -8.346 59.751 -37.527 1.00 77.52 592 ALA A C 1
ATOM 3220 O O . ALA A 1 570 ? -7.358 59.426 -36.856 1.00 77.41 592 ALA A O 1
ATOM 3222 N N . SER A 1 571 ? -9.562 59.973 -37.002 1.00 73.48 593 SER A N 1
ATOM 3223 C CA . SER A 1 571 ? -9.901 59.852 -35.589 1.00 73.08 593 SER A CA 1
ATOM 3224 C C . SER A 1 571 ? -9.457 58.525 -35.006 1.00 75.54 593 SER A C 1
ATOM 3225 O O . SER A 1 571 ? -8.713 58.513 -34.025 1.00 74.83 593 SER A O 1
ATOM 3228 N N . THR A 1 572 ? -9.863 57.413 -35.649 1.00 70.57 594 THR A N 1
ATOM 3229 C CA . THR A 1 572 ? -9.573 56.063 -35.182 1.00 69.47 594 THR A CA 1
ATOM 3230 C C . THR A 1 572 ? -8.388 55.412 -35.919 1.00 72.80 594 THR A C 1
ATOM 3231 O O . THR A 1 572 ? -8.263 54.186 -35.908 1.00 72.71 594 THR A O 1
ATOM 3235 N N . TYR A 1 573 ? -7.487 56.231 -36.497 1.00 68.71 595 TYR A N 1
ATOM 3236 C CA . TYR A 1 573 ? -6.288 55.749 -37.188 1.00 68.45 595 TYR A CA 1
ATOM 3237 C C . TYR A 1 573 ? -5.334 55.102 -36.200 1.00 70.79 595 TYR A C 1
ATOM 3238 O O . TYR A 1 573 ? -5.083 55.681 -35.143 1.00 71.56 595 TYR A O 1
ATOM 3247 N N . ASN A 1 574 ? -4.803 53.907 -36.549 1.00 65.70 596 ASN A N 1
ATOM 3248 C CA . ASN A 1 574 ? -3.843 53.125 -35.756 1.00 65.23 596 ASN A CA 1
ATOM 3249 C C . ASN A 1 574 ? -4.435 52.677 -34.406 1.00 68.53 596 ASN A C 1
ATOM 3250 O O . ASN A 1 574 ? -3.695 52.510 -33.432 1.00 69.27 596 ASN A O 1
ATOM 3255 N N . GLN A 1 575 ? -5.763 52.470 -34.345 1.00 63.08 597 GLN A N 1
ATOM 3256 C CA . GLN A 1 575 ? -6.390 52.044 -33.101 1.00 61.65 597 GLN A CA 1
ATOM 3257 C C . GLN A 1 575 ? -7.390 50.894 -33.281 1.00 62.77 597 GLN A C 1
ATOM 3258 O O . GLN A 1 575 ? -7.952 50.704 -34.367 1.00 60.78 597 GLN A O 1
ATOM 3264 N N . ALA A 1 576 ? -7.576 50.121 -32.192 1.00 58.36 598 ALA A N 1
ATOM 3265 C CA . ALA A 1 576 ? -8.534 49.032 -32.114 1.00 57.96 598 ALA A CA 1
ATOM 3266 C C . ALA A 1 576 ? -9.854 49.641 -31.648 1.00 61.54 598 ALA A C 1
ATOM 3267 O O . ALA A 1 576 ? -9.845 50.675 -30.982 1.00 61.73 598 ALA A O 1
ATOM 3269 N N . LEU A 1 577 ? -10.980 49.035 -32.030 1.00 56.77 599 LEU A N 1
ATOM 3270 C CA . LEU A 1 577 ? -12.295 49.541 -31.668 1.00 56.06 599 LEU A CA 1
ATOM 3271 C C . LEU A 1 577 ? -12.985 48.580 -30.717 1.00 60.32 599 LEU A C 1
ATOM 3272 O O . LEU A 1 577 ? -13.491 47.532 -31.126 1.00 59.14 599 LEU A O 1
ATOM 3277 N N . ALA A 1 578 ? -12.938 48.929 -29.419 1.00 57.64 600 ALA A N 1
ATOM 3278 C CA . ALA A 1 578 ? -13.469 48.150 -28.304 1.00 57.25 600 ALA A CA 1
ATOM 3279 C C . ALA A 1 578 ? -13.990 49.086 -27.230 1.00 60.23 600 ALA A C 1
ATOM 3280 O O . ALA A 1 578 ? -13.449 50.174 -27.048 1.00 61.24 600 ALA A O 1
ATOM 3282 N N . TRP A 1 579 ? -15.029 48.668 -26.504 1.00 54.38 601 TRP A N 1
ATOM 3283 C CA . TRP A 1 579 ? -15.608 49.491 -25.445 1.00 53.46 601 TRP A CA 1
ATOM 3284 C C . TRP A 1 579 ? -16.224 48.639 -24.341 1.00 61.16 601 TRP A C 1
ATOM 3285 O O . TRP A 1 579 ? -16.572 47.472 -24.574 1.00 62.94 601 TRP A O 1
ATOM 3296 N N . SER A 1 580 ? -16.384 49.240 -23.149 1.00 58.13 602 SER A N 1
ATOM 3297 C CA . SER A 1 580 ? -16.990 48.628 -21.970 1.00 58.64 602 SER A CA 1
ATOM 3298 C C . SER A 1 580 ? -18.480 48.349 -22.231 1.00 62.75 602 SER A C 1
ATOM 3299 O O . SER A 1 580 ? -19.206 49.240 -22.706 1.00 62.58 602 SER A O 1
ATOM 3302 N N . THR A 1 581 ? -18.924 47.115 -21.930 1.00 58.10 603 THR A N 1
ATOM 3303 C CA . THR A 1 581 ? -20.318 46.700 -22.122 1.00 57.74 603 THR A CA 1
ATOM 3304 C C . THR A 1 581 ? -21.031 46.431 -20.799 1.00 61.32 603 THR A C 1
ATOM 3305 O O . THR A 1 581 ? -21.999 45.671 -20.768 1.00 60.75 603 THR A O 1
ATOM 3309 N N . THR A 1 582 ? -20.562 47.061 -19.714 1.00 57.71 604 THR A N 1
ATOM 3310 C CA . THR A 1 582 ? -21.139 46.897 -18.384 1.00 57.95 604 THR A CA 1
ATOM 3311 C C . THR A 1 582 ? -22.552 47.474 -18.345 1.00 64.98 604 THR A C 1
ATOM 3312 O O . THR A 1 582 ? -22.776 48.576 -18.843 1.00 65.25 604 THR A O 1
ATOM 3316 N N . ALA A 1 583 ? -23.497 46.717 -17.763 1.00 62.90 605 ALA A N 1
ATOM 3317 C CA . ALA A 1 583 ? -24.895 47.104 -17.594 1.00 62.83 605 ALA A CA 1
ATOM 3318 C C . ALA A 1 583 ? -24.976 48.425 -16.837 1.00 69.89 605 ALA A C 1
ATOM 3319 O O . ALA A 1 583 ? -24.212 48.636 -15.895 1.00 69.87 605 ALA A O 1
ATOM 3321 N N . GLY A 1 584 ? -25.887 49.296 -17.265 1.00 68.45 606 GLY A N 1
ATOM 3322 C CA . GLY A 1 584 ? -26.099 50.612 -16.667 1.00 69.38 606 GLY A CA 1
ATOM 3323 C C . GLY A 1 584 ? -26.465 50.586 -15.195 1.00 75.36 606 GLY A C 1
ATOM 3324 O O . GLY A 1 584 ? -26.946 49.567 -14.689 1.00 74.44 606 GLY A O 1
ATOM 3325 N N . LEU A 1 585 ? -26.232 51.712 -14.493 1.00 73.54 607 LEU A N 1
ATOM 3326 C CA . LEU A 1 585 ? -26.536 51.850 -13.066 1.00 74.03 607 LEU A CA 1
ATOM 3327 C C . LEU A 1 585 ? -28.035 51.721 -12.784 1.00 80.79 607 LEU A C 1
ATOM 3328 O O . LEU A 1 585 ? -28.433 51.234 -11.726 1.00 81.32 607 LEU A O 1
ATOM 3333 N N . ASP A 1 586 ? -28.847 52.129 -13.759 1.00 78.32 608 ASP A N 1
ATOM 3334 C CA . ASP A 1 586 ? -30.307 52.132 -13.751 1.00 78.58 608 ASP A CA 1
ATOM 3335 C C . ASP A 1 586 ? -30.930 50.831 -14.297 1.00 82.76 608 ASP A C 1
ATOM 3336 O O . ASP A 1 586 ? -32.127 50.817 -14.596 1.00 81.96 608 ASP A O 1
ATOM 3341 N N . SER A 1 587 ? -30.140 49.745 -14.422 1.00 79.96 609 SER A N 1
ATOM 3342 C CA . SER A 1 587 ? -30.659 48.467 -14.914 1.00 80.30 609 SER A CA 1
ATOM 3343 C C . SER A 1 587 ? -31.714 47.918 -13.968 1.00 86.46 609 SER A C 1
ATOM 3344 O O . SER A 1 587 ? -31.630 48.134 -12.754 1.00 85.59 609 SER A O 1
ATOM 3347 N N . ASP A 1 588 ? -32.701 47.199 -14.527 1.00 85.46 610 ASP A N 1
ATOM 3348 C CA . ASP A 1 588 ? -33.741 46.551 -13.738 1.00 86.41 610 ASP A CA 1
ATOM 3349 C C . ASP A 1 588 ? -33.141 45.344 -13.009 1.00 90.86 610 ASP A C 1
ATOM 3350 O O . ASP A 1 588 ? -32.095 44.830 -13.424 1.00 90.66 610 ASP A O 1
ATOM 3355 N N . GLY A 1 589 ? -33.781 44.946 -11.911 1.00 87.17 611 GLY A N 1
ATOM 3356 C CA . GLY A 1 589 ? -33.328 43.851 -11.064 1.00 86.61 611 GLY A CA 1
ATOM 3357 C C . GLY A 1 589 ? -33.412 42.474 -11.682 1.00 89.74 611 GLY A C 1
ATOM 3358 O O . GLY A 1 589 ? -34.221 42.228 -12.579 1.00 89.54 611 GLY A O 1
ATOM 3359 N N . GLY A 1 590 ? -32.574 41.582 -11.177 1.00 85.76 612 GLY A N 1
ATOM 3360 C CA . GLY A 1 590 ? -32.536 40.192 -11.604 1.00 85.08 612 GLY A CA 1
ATOM 3361 C C . GLY A 1 590 ? -31.434 39.923 -12.591 1.00 87.48 612 GLY A C 1
ATOM 3362 O O . GLY A 1 590 ? -30.986 40.847 -13.273 1.00 88.21 612 GLY A O 1
ATOM 3363 N N . TYR A 1 591 ? -31.003 38.652 -12.682 1.00 81.24 613 TYR A N 1
ATOM 3364 C CA . TYR A 1 591 ? -29.941 38.256 -13.600 1.00 79.80 613 TYR A CA 1
ATOM 3365 C C . TYR A 1 591 ? -30.260 38.592 -15.051 1.00 82.83 613 TYR A C 1
ATOM 3366 O O . TYR A 1 591 ? -29.429 39.221 -15.703 1.00 81.71 613 TYR A O 1
ATOM 3375 N N . LYS A 1 592 ? -31.443 38.174 -15.557 1.00 79.79 614 LYS A N 1
ATOM 3376 C CA . LYS A 1 592 ? -31.826 38.393 -16.956 1.00 79.85 614 LYS A CA 1
ATOM 3377 C C . LYS A 1 592 ? -31.901 39.855 -17.353 1.00 81.85 614 LYS A C 1
ATOM 3378 O O . LYS A 1 592 ? -31.435 40.199 -18.437 1.00 81.94 614 LYS A O 1
ATOM 3384 N N . ALA A 1 593 ? -32.454 40.718 -16.490 1.00 76.29 615 ALA A N 1
ATOM 3385 C CA . ALA A 1 593 ? -32.551 42.143 -16.801 1.00 75.08 615 ALA A CA 1
ATOM 3386 C C . ALA A 1 593 ? -31.176 42.784 -16.909 1.00 75.85 615 ALA A C 1
ATOM 3387 O O . ALA A 1 593 ? -30.968 43.616 -17.798 1.00 76.93 615 ALA A O 1
ATOM 3389 N N . LEU A 1 594 ? -30.233 42.371 -16.037 1.00 68.49 616 LEU A N 1
ATOM 3390 C CA . LEU A 1 594 ? -28.861 42.881 -16.014 1.00 66.58 616 LEU A CA 1
ATOM 3391 C C . LEU A 1 594 ? -28.083 42.493 -17.259 1.00 68.22 616 LEU A C 1
ATOM 3392 O O . LEU A 1 594 ? -27.421 43.346 -17.845 1.00 67.35 616 LEU A O 1
ATOM 3397 N N . VAL A 1 595 ? -28.167 41.217 -17.669 1.00 63.80 617 VAL A N 1
ATOM 3398 C CA . VAL A 1 595 ? -27.435 40.711 -18.833 1.00 63.37 617 VAL A CA 1
ATOM 3399 C C . VAL A 1 595 ? -28.053 41.200 -20.153 1.00 67.17 617 VAL A C 1
ATOM 3400 O O . VAL A 1 595 ? -27.337 41.320 -21.151 1.00 66.69 617 VAL A O 1
ATOM 3404 N N . GLU A 1 596 ? -29.362 41.508 -20.154 1.00 63.70 618 GLU A N 1
ATOM 3405 C CA . GLU A 1 596 ? -30.038 42.015 -21.346 1.00 63.53 618 GLU A CA 1
ATOM 3406 C C . GLU A 1 596 ? -30.023 43.551 -21.409 1.00 67.71 618 GLU A C 1
ATOM 3407 O O . GLU A 1 596 ? -30.551 44.112 -22.368 1.00 68.00 618 GLU A O 1
ATOM 3413 N N . ASN A 1 597 ? -29.402 44.233 -20.411 1.00 63.97 619 ASN A N 1
ATOM 3414 C CA . ASN A 1 597 ? -29.285 45.698 -20.387 1.00 63.39 619 ASN A CA 1
ATOM 3415 C C . ASN A 1 597 ? -28.559 46.193 -21.627 1.00 67.23 619 ASN A C 1
ATOM 3416 O O . ASN A 1 597 ? -27.559 45.625 -22.041 1.00 66.81 619 ASN A O 1
ATOM 3421 N N . THR A 1 598 ? -29.106 47.226 -22.241 1.00 64.73 620 THR A N 1
ATOM 3422 C CA . THR A 1 598 ? -28.681 47.801 -23.517 1.00 63.72 620 THR A CA 1
ATOM 3423 C C . THR A 1 598 ? -27.340 48.597 -23.448 1.00 66.04 620 THR A C 1
ATOM 3424 O O . THR A 1 598 ? -26.735 48.803 -24.498 1.00 65.15 620 THR A O 1
ATOM 3428 N N . ALA A 1 599 ? -26.859 48.991 -22.250 1.00 62.70 621 ALA A N 1
ATOM 3429 C CA . ALA A 1 599 ? -25.620 49.771 -22.120 1.00 62.25 621 ALA A CA 1
ATOM 3430 C C . ALA A 1 599 ? -24.418 49.155 -22.836 1.00 65.43 621 ALA A C 1
ATOM 3431 O O . ALA A 1 599 ? -23.931 48.086 -22.450 1.00 65.26 621 ALA A O 1
ATOM 3433 N N . GLY A 1 600 ? -24.006 49.821 -23.915 1.00 60.11 622 GLY A N 1
ATOM 3434 C CA . GLY A 1 600 ? -22.859 49.445 -24.735 1.00 58.22 622 GLY A CA 1
ATOM 3435 C C . GLY A 1 600 ? -23.106 48.387 -25.788 1.00 58.78 622 GLY A C 1
ATOM 3436 O O . GLY A 1 600 ? -22.145 47.842 -26.329 1.00 58.27 622 GLY A O 1
ATOM 3437 N N . LEU A 1 601 ? -24.387 48.095 -26.104 1.00 53.19 623 LEU A N 1
ATOM 3438 C CA . LEU A 1 601 ? -24.783 47.080 -27.078 1.00 52.23 623 LEU A CA 1
ATOM 3439 C C . LEU A 1 601 ? -24.175 47.282 -28.455 1.00 57.86 623 LEU A C 1
ATOM 3440 O O . LEU A 1 601 ? -23.593 46.343 -29.010 1.00 57.64 623 LEU A O 1
ATOM 3445 N N . ASN A 1 602 ? -24.309 48.502 -29.000 1.00 54.39 624 ASN A N 1
ATOM 3446 C CA . ASN A 1 602 ? -23.825 48.819 -30.337 1.00 53.73 624 ASN A CA 1
ATOM 3447 C C . ASN A 1 602 ? -22.560 49.681 -30.371 1.00 57.75 624 ASN A C 1
ATOM 3448 O O . ASN A 1 602 ? -21.896 49.720 -31.400 1.00 58.72 624 ASN A O 1
ATOM 3453 N N . GLY A 1 603 ? -22.243 50.358 -29.270 1.00 52.43 625 GLY A N 1
ATOM 3454 C CA . GLY A 1 603 ? -21.084 51.238 -29.194 1.00 51.49 625 GLY A CA 1
ATOM 3455 C C . GLY A 1 603 ? -20.788 51.717 -27.792 1.00 55.79 625 GLY A C 1
ATOM 3456 O O . GLY A 1 603 ? -21.459 51.294 -26.846 1.00 54.17 625 GLY A O 1
ATOM 3457 N N . PRO A 1 604 ? -19.792 52.614 -27.620 1.00 54.06 626 PRO A N 1
ATOM 3458 C CA . PRO A 1 604 ? -19.436 53.073 -26.260 1.00 54.42 626 PRO A CA 1
ATOM 3459 C C . PRO A 1 604 ? -20.524 53.859 -25.512 1.00 61.31 626 PRO A C 1
ATOM 3460 O O . PRO A 1 604 ? -21.431 54.420 -26.130 1.00 61.58 626 PRO A O 1
ATOM 3464 N N . ILE A 1 605 ? -20.434 53.875 -24.167 1.00 59.05 627 ILE A N 1
ATOM 3465 C CA . ILE A 1 605 ? -21.354 54.576 -23.261 1.00 59.55 627 ILE A CA 1
ATOM 3466 C C . ILE A 1 605 ? -20.692 54.858 -21.905 1.00 64.75 627 ILE A C 1
ATOM 3467 O O . ILE A 1 605 ? -20.862 55.940 -21.349 1.00 64.79 627 ILE A O 1
ATOM 3472 N N . ASN A 1 606 ? -19.955 53.877 -21.379 1.00 62.62 628 ASN A N 1
ATOM 3473 C CA . ASN A 1 606 ? -19.304 53.943 -20.078 1.00 62.79 628 ASN A CA 1
ATOM 3474 C C . ASN A 1 606 ? -18.033 54.773 -20.078 1.00 68.80 628 ASN A C 1
ATOM 3475 O O . ASN A 1 606 ? -17.310 54.850 -21.072 1.00 68.61 628 ASN A O 1
ATOM 3480 N N . GLY A 1 607 ? -17.800 55.387 -18.934 1.00 67.15 629 GLY A N 1
ATOM 3481 C CA . GLY A 1 607 ? -16.672 56.254 -18.641 1.00 67.77 629 GLY A CA 1
ATOM 3482 C C . GLY A 1 607 ? -16.900 56.897 -17.293 1.00 73.47 629 GLY A C 1
ATOM 3483 O O . GLY A 1 607 ? -17.852 56.530 -16.601 1.00 72.54 629 GLY A O 1
ATOM 3484 N N . LEU A 1 608 ? -16.054 57.869 -16.917 1.00 72.68 630 LEU A N 1
ATOM 3485 C CA . LEU A 1 608 ? -16.201 58.547 -15.635 1.00 73.73 630 LEU A CA 1
ATOM 3486 C C . LEU A 1 608 ? -17.386 59.512 -15.629 1.00 79.47 630 LEU A C 1
ATOM 3487 O O . LEU A 1 608 ? -17.420 60.459 -16.411 1.00 78.40 630 LEU A O 1
ATOM 3492 N N . PHE A 1 609 ? -18.365 59.239 -14.747 1.00 78.79 631 PHE A N 1
ATOM 3493 C CA . PHE A 1 609 ? -19.553 60.065 -14.526 1.00 79.52 631 PHE A CA 1
ATOM 3494 C C . PHE A 1 609 ? -19.467 60.625 -13.105 1.00 88.07 631 PHE A C 1
ATOM 3495 O O . PHE A 1 609 ? -19.469 59.856 -12.139 1.00 86.45 631 PHE A O 1
ATOM 3503 N N . THR A 1 610 ? -19.269 61.947 -12.987 1.00 90.24 632 THR A N 1
ATOM 3504 C CA . THR A 1 610 ? -19.131 62.591 -11.681 1.00 92.73 632 THR A CA 1
ATOM 3505 C C . THR A 1 610 ? -20.466 63.119 -11.185 1.00 103.13 632 THR A C 1
ATOM 3506 O O . THR A 1 610 ? -20.868 64.246 -11.502 1.00 102.67 632 THR A O 1
ATOM 3510 N N . LEU A 1 611 ? -21.159 62.271 -10.408 1.00 104.71 633 LEU A N 1
ATOM 3511 C CA . LEU A 1 611 ? -22.436 62.587 -9.777 1.00 106.92 633 LEU A CA 1
ATOM 3512 C C . LEU A 1 611 ? -22.067 63.411 -8.535 1.00 116.19 633 LEU A C 1
ATOM 3513 O O . LEU A 1 611 ? -21.532 62.847 -7.592 1.00 116.55 633 LEU A O 1
ATOM 3518 N N . LEU A 1 612 ? -22.316 64.740 -8.557 1.00 115.99 634 LEU A N 1
ATOM 3519 C CA . LEU A 1 612 ? -22.025 65.745 -7.509 1.00 117.37 634 LEU A CA 1
ATOM 3520 C C . LEU A 1 612 ? -20.553 65.657 -6.941 1.00 122.47 634 LEU A C 1
ATOM 3521 O O . LEU A 1 612 ? -19.730 66.498 -7.307 1.00 122.77 634 LEU A O 1
ATOM 3526 N N . ASP A 1 613 ? -20.237 64.668 -6.079 1.00 118.84 635 ASP A N 1
ATOM 3527 C CA . ASP A 1 613 ? -18.924 64.427 -5.458 1.00 118.59 635 ASP A CA 1
ATOM 3528 C C . ASP A 1 613 ? -18.723 62.902 -5.202 1.00 119.43 635 ASP A C 1
ATOM 3529 O O . ASP A 1 613 ? -17.998 62.488 -4.285 1.00 118.84 635 ASP A O 1
ATOM 3534 N N . THR A 1 614 ? -19.384 62.084 -6.042 1.00 112.95 636 THR A N 1
ATOM 3535 C CA . THR A 1 614 ? -19.353 60.623 -6.047 1.00 110.87 636 THR A CA 1
ATOM 3536 C C . THR A 1 614 ? -19.299 60.142 -7.489 1.00 109.21 636 THR A C 1
ATOM 3537 O O . THR A 1 614 ? -20.240 60.361 -8.252 1.00 108.71 636 THR A O 1
ATOM 3541 N N . PHE A 1 615 ? -18.175 59.520 -7.869 1.00 101.26 637 PHE A N 1
ATOM 3542 C CA . PHE A 1 615 ? -17.971 59.017 -9.221 1.00 98.53 637 PHE A CA 1
ATOM 3543 C C . PHE A 1 615 ? -18.458 57.584 -9.404 1.00 95.37 637 PHE A C 1
ATOM 3544 O O . PHE A 1 615 ? -18.779 56.901 -8.433 1.00 94.45 637 PHE A O 1
ATOM 3552 N N . ALA A 1 616 ? -18.535 57.150 -10.672 1.00 86.78 638 ALA A N 1
ATOM 3553 C CA . ALA A 1 616 ? -18.905 55.813 -11.136 1.00 83.65 638 ALA A CA 1
ATOM 3554 C C . ALA A 1 616 ? -18.335 55.674 -12.543 1.00 83.90 638 ALA A C 1
ATOM 3555 O O . ALA A 1 616 ? -18.236 56.672 -13.276 1.00 83.30 638 ALA A O 1
ATOM 3557 N N . TYR A 1 617 ? -17.922 54.456 -12.913 1.00 77.17 639 TYR A N 1
ATOM 3558 C CA . TYR A 1 617 ? -17.359 54.226 -14.241 1.00 75.36 639 TYR A CA 1
ATOM 3559 C C . TYR A 1 617 ? -18.397 53.656 -15.231 1.00 74.04 639 TYR A C 1
ATOM 3560 O O . TYR A 1 617 ? -18.054 53.334 -16.361 1.00 72.43 639 TYR A O 1
ATOM 3569 N N . VAL A 1 618 ? -19.673 53.602 -14.812 1.00 68.99 640 VAL A N 1
ATOM 3570 C CA . VAL A 1 618 ? -20.807 53.103 -15.599 1.00 68.47 640 VAL A CA 1
ATOM 3571 C C . VAL A 1 618 ? -21.830 54.212 -15.833 1.00 73.51 640 VAL A C 1
ATOM 3572 O O . VAL A 1 618 ? -21.930 55.145 -15.030 1.00 73.55 640 VAL A O 1
ATOM 3576 N N . THR A 1 619 ? -22.622 54.079 -16.908 1.00 70.24 641 THR A N 1
ATOM 3577 C CA . THR A 1 619 ? -23.656 55.036 -17.287 1.00 70.21 641 THR A CA 1
ATOM 3578 C C . THR A 1 619 ? -24.817 55.077 -16.289 1.00 74.64 641 THR A C 1
ATOM 3579 O O . THR A 1 619 ? -25.296 54.023 -15.864 1.00 74.67 641 THR A O 1
ATOM 3583 N N . PRO A 1 620 ? -25.296 56.281 -15.914 1.00 71.67 642 PRO A N 1
ATOM 3584 C CA . PRO A 1 620 ? -26.442 56.354 -14.991 1.00 71.32 642 PRO A CA 1
ATOM 3585 C C . PRO A 1 620 ? -27.786 56.152 -15.700 1.00 76.28 642 PRO A C 1
ATOM 3586 O O . PRO A 1 620 ? -28.792 55.954 -15.029 1.00 76.53 642 PRO A O 1
ATOM 3590 N N . VAL A 1 621 ? -27.806 56.208 -17.049 1.00 73.81 643 VAL A N 1
ATOM 3591 C CA . VAL A 1 621 ? -28.997 55.977 -17.881 1.00 73.68 643 VAL A CA 1
ATOM 3592 C C . VAL A 1 621 ? -28.697 54.964 -19.002 1.00 77.24 643 VAL A C 1
ATOM 3593 O O . VAL A 1 621 ? -27.650 55.035 -19.650 1.00 76.24 643 VAL A O 1
ATOM 3597 N N . SER A 1 622 ? -29.611 54.003 -19.193 1.00 73.94 644 SER A N 1
ATOM 3598 C CA . SER A 1 622 ? -29.520 52.934 -20.190 1.00 73.73 644 SER A CA 1
ATOM 3599 C C . SER A 1 622 ? -30.914 52.391 -20.534 1.00 77.51 644 SER A C 1
ATOM 3600 O O . SER A 1 622 ? -31.887 52.690 -19.842 1.00 76.63 644 SER A O 1
ATOM 3603 N N . GLY A 1 623 ? -30.987 51.599 -21.595 1.00 74.73 645 GLY A N 1
ATOM 3604 C CA . GLY A 1 623 ? -32.211 50.947 -22.038 1.00 74.73 645 GLY A CA 1
ATOM 3605 C C . GLY A 1 623 ? -33.295 51.893 -22.464 1.00 78.11 645 GLY A C 1
ATOM 3606 O O . GLY A 1 623 ? -33.084 52.709 -23.361 1.00 77.41 645 GLY A O 1
ATOM 3607 N N . MET A 1 624 ? -34.455 51.784 -21.810 1.00 75.59 646 MET A N 1
ATOM 3608 C CA . MET A 1 624 ? -35.629 52.613 -22.080 1.00 75.94 646 MET A CA 1
ATOM 3609 C C . MET A 1 624 ? -35.887 53.612 -20.955 1.00 78.10 646 MET A C 1
ATOM 3610 O O . MET A 1 624 ? -37.030 54.011 -20.726 1.00 77.79 646 MET A O 1
ATOM 3615 N N . LYS A 1 625 ? -34.808 54.051 -20.287 1.00 73.97 647 LYS A N 1
ATOM 3616 C CA . LYS A 1 625 ? -34.879 55.003 -19.179 1.00 73.81 647 LYS A CA 1
ATOM 3617 C C . LYS A 1 625 ? -34.259 56.380 -19.509 1.00 78.02 647 LYS A C 1
ATOM 3618 O O . LYS A 1 625 ? -33.934 57.153 -18.601 1.00 78.36 647 LYS A O 1
ATOM 3624 N N . GLY A 1 626 ? -34.161 56.684 -20.803 1.00 74.00 648 GLY A N 1
ATOM 3625 C CA . GLY A 1 626 ? -33.610 57.932 -21.313 1.00 73.58 648 GLY A CA 1
ATOM 3626 C C . GLY A 1 626 ? -34.634 59.024 -21.521 1.00 78.69 648 GLY A C 1
ATOM 3627 O O . GLY A 1 626 ? -35.844 58.786 -21.449 1.00 78.74 648 GLY A O 1
ATOM 3628 N N . GLY A 1 627 ? -34.130 60.226 -21.781 1.00 75.11 649 GLY A N 1
ATOM 3629 C CA . GLY A 1 627 ? -34.941 61.418 -21.975 1.00 73.98 649 GLY A CA 1
ATOM 3630 C C . GLY A 1 627 ? -35.383 62.002 -20.651 1.00 77.78 649 GLY A C 1
ATOM 3631 O O . GLY A 1 627 ? -35.266 61.345 -19.614 1.00 76.80 649 GLY A O 1
ATOM 3632 N N . SER A 1 628 ? -35.914 63.239 -20.674 1.00 75.27 650 SER A N 1
ATOM 3633 C CA . SER A 1 628 ? -36.382 63.903 -19.456 1.00 75.05 650 SER A CA 1
ATOM 3634 C C . SER A 1 628 ? -37.400 63.059 -18.680 1.00 78.08 650 SER A C 1
ATOM 3635 O O . SER A 1 628 ? -37.317 62.984 -17.455 1.00 77.89 650 SER A O 1
ATOM 3638 N N . GLN A 1 629 ? -38.309 62.375 -19.400 1.00 72.95 651 GLN A N 1
ATOM 3639 C CA . GLN A 1 629 ? -39.356 61.546 -18.804 1.00 71.86 651 GLN A CA 1
ATOM 3640 C C . GLN A 1 629 ? -38.904 60.157 -18.406 1.00 74.34 651 GLN A C 1
ATOM 3641 O O . GLN A 1 629 ? -39.685 59.424 -17.800 1.00 73.71 651 GLN A O 1
ATOM 3647 N N . ASN A 1 630 ? -37.645 59.796 -18.732 1.00 71.49 652 ASN A N 1
ATOM 3648 C CA . ASN A 1 630 ? -37.006 58.503 -18.436 1.00 71.04 652 ASN A CA 1
ATOM 3649 C C . ASN A 1 630 ? -37.770 57.311 -19.051 1.00 75.92 652 ASN A C 1
ATOM 3650 O O . ASN A 1 630 ? -37.864 56.240 -18.444 1.00 75.87 652 ASN A O 1
ATOM 3655 N N . ASN A 1 631 ? -38.304 57.508 -20.270 1.00 72.97 653 ASN A N 1
ATOM 3656 C CA . ASN A 1 631 ? -39.083 56.500 -21.001 1.00 72.71 653 ASN A CA 1
ATOM 3657 C C . ASN A 1 631 ? -38.516 56.199 -22.392 1.00 76.75 653 ASN A C 1
ATOM 3658 O O . ASN A 1 631 ? -38.886 55.189 -22.993 1.00 77.18 653 ASN A O 1
ATOM 3663 N N . GLU A 1 632 ? -37.631 57.077 -22.892 1.00 72.21 654 GLU A N 1
ATOM 3664 C CA . GLU A 1 632 ? -37.011 56.991 -24.213 1.00 71.21 654 GLU A CA 1
ATOM 3665 C C . GLU A 1 632 ? -35.804 56.051 -24.228 1.00 73.94 654 GLU A C 1
ATOM 3666 O O . GLU A 1 632 ? -35.248 55.730 -23.181 1.00 72.58 654 GLU A O 1
ATOM 3672 N N . GLU A 1 633 ? -35.402 55.626 -25.432 1.00 70.05 655 GLU A N 1
ATOM 3673 C CA . GLU A 1 633 ? -34.288 54.720 -25.681 1.00 69.46 655 GLU A CA 1
ATOM 3674 C C . GLU A 1 633 ? -32.936 55.429 -25.573 1.00 72.35 655 GLU A C 1
ATOM 3675 O O . GLU A 1 633 ? -32.742 56.480 -26.192 1.00 72.65 655 GLU A O 1
ATOM 3681 N N . VAL A 1 634 ? -31.999 54.844 -24.808 1.00 67.15 656 VAL A N 1
ATOM 3682 C CA . VAL A 1 634 ? -30.636 55.370 -24.696 1.00 66.33 656 VAL A CA 1
ATOM 3683 C C . VAL A 1 634 ? -29.858 54.632 -25.775 1.00 68.35 656 VAL A C 1
ATOM 3684 O O . VAL A 1 634 ? -29.493 53.464 -25.610 1.00 68.46 656 VAL A O 1
ATOM 3688 N N . GLN A 1 635 ? -29.682 55.302 -26.911 1.00 63.08 657 GLN A N 1
ATOM 3689 C CA . GLN A 1 635 ? -29.039 54.754 -28.095 1.00 61.47 657 GLN A CA 1
ATOM 3690 C C . GLN A 1 635 ? -27.537 54.713 -28.030 1.00 63.30 657 GLN A C 1
ATOM 3691 O O . GLN A 1 635 ? -26.886 55.573 -27.439 1.00 61.85 657 GLN A O 1
ATOM 3697 N N . THR A 1 636 ? -27.005 53.734 -28.735 1.00 60.58 658 THR A N 1
ATOM 3698 C CA . THR A 1 636 ? -25.595 53.412 -28.841 1.00 60.97 658 THR A CA 1
ATOM 3699 C C . THR A 1 636 ? -25.335 53.024 -30.308 1.00 65.59 658 THR A C 1
ATOM 3700 O O . THR A 1 636 ? -26.240 52.505 -30.963 1.00 66.92 658 THR A O 1
ATOM 3704 N N . THR A 1 637 ? -24.171 53.387 -30.867 1.00 60.88 659 THR A N 1
ATOM 3705 C CA . THR A 1 637 ? -23.847 53.076 -32.270 1.00 60.06 659 THR A CA 1
ATOM 3706 C C . THR A 1 637 ? -22.352 52.789 -32.404 1.00 61.59 659 THR A C 1
ATOM 3707 O O . THR A 1 637 ? -21.580 53.255 -31.575 1.00 61.72 659 THR A O 1
ATOM 3711 N N . TYR A 1 638 ? -21.955 52.033 -33.436 1.00 56.75 660 TYR A N 1
ATOM 3712 C CA . TYR A 1 638 ? -20.556 51.674 -33.701 1.00 56.48 660 TYR A CA 1
ATOM 3713 C C . TYR A 1 638 ? -19.678 52.928 -33.962 1.00 61.45 660 TYR A C 1
ATOM 3714 O O . TYR A 1 638 ? -20.131 53.836 -34.655 1.00 59.68 660 TYR A O 1
ATOM 3723 N N . PRO A 1 639 ? -18.423 52.973 -33.436 1.00 59.55 661 PRO A N 1
ATOM 3724 C CA . PRO A 1 639 ? -17.564 54.163 -33.643 1.00 59.68 661 PRO A CA 1
ATOM 3725 C C . PRO A 1 639 ? -17.002 54.375 -35.059 1.00 64.84 661 PRO A C 1
ATOM 3726 O O . PRO A 1 639 ? -15.787 54.307 -35.272 1.00 64.80 661 PRO A O 1
ATOM 3730 N N . VAL A 1 640 ? -17.892 54.668 -36.021 1.00 62.10 662 VAL A N 1
ATOM 3731 C CA . VAL A 1 640 ? -17.596 54.989 -37.424 1.00 61.87 662 VAL A CA 1
ATOM 3732 C C . VAL A 1 640 ? -18.529 56.144 -37.810 1.00 67.35 662 VAL A C 1
ATOM 3733 O O . VAL A 1 640 ? -19.757 55.984 -37.717 1.00 67.52 662 VAL A O 1
ATOM 3737 N N . LYS A 1 641 ? -17.945 57.310 -38.216 1.00 63.77 663 LYS A N 1
ATOM 3738 C CA . LYS A 1 641 ? -18.682 58.516 -38.631 1.00 62.82 663 LYS A CA 1
ATOM 3739 C C . LYS A 1 641 ? -19.606 58.184 -39.804 1.00 68.47 663 LYS A C 1
ATOM 3740 O O . LYS A 1 641 ? -19.188 57.494 -40.733 1.00 67.67 663 LYS A O 1
ATOM 3746 N N . SER A 1 642 ? -20.868 58.646 -39.738 1.00 67.65 664 SER A N 1
ATOM 3747 C CA . SER A 1 642 ? -21.919 58.409 -40.738 1.00 68.27 664 SER A CA 1
ATOM 3748 C C . SER A 1 642 ? -21.458 58.541 -42.199 1.00 74.80 664 SER A C 1
ATOM 3749 O O . SER A 1 642 ? -21.773 57.662 -43.005 1.00 75.58 664 SER A O 1
ATOM 3752 N N . ASP A 1 643 ? -20.699 59.616 -42.534 1.00 71.20 665 ASP A N 1
ATOM 3753 C CA . ASP A 1 643 ? -20.188 59.851 -43.888 1.00 70.58 665 ASP A CA 1
ATOM 3754 C C . ASP A 1 643 ? -19.118 58.829 -44.321 1.00 75.26 665 ASP A C 1
ATOM 3755 O O . ASP A 1 643 ? -18.934 58.620 -45.522 1.00 76.67 665 ASP A O 1
ATOM 3760 N N . GLN A 1 644 ? -18.425 58.190 -43.349 1.00 70.63 666 GLN A N 1
ATOM 3761 C CA . GLN A 1 644 ? -17.389 57.185 -43.611 1.00 70.33 666 GLN A CA 1
ATOM 3762 C C . GLN A 1 644 ? -17.904 55.733 -43.625 1.00 73.32 666 GLN A C 1
ATOM 3763 O O . GLN A 1 644 ? -17.112 54.817 -43.855 1.00 72.69 666 GLN A O 1
ATOM 3769 N N . LYS A 1 645 ? -19.215 55.525 -43.397 1.00 69.27 667 LYS A N 1
ATOM 3770 C CA . LYS A 1 645 ? -19.823 54.191 -43.337 1.00 68.97 667 LYS A CA 1
ATOM 3771 C C . LYS A 1 645 ? -19.658 53.366 -44.630 1.00 74.87 667 LYS A C 1
ATOM 3772 O O . LYS A 1 645 ? -19.390 52.173 -44.552 1.00 75.25 667 LYS A O 1
ATOM 3778 N N . ALA A 1 646 ? -19.801 53.992 -45.800 1.00 71.90 668 ALA A N 1
ATOM 3779 C CA . ALA A 1 646 ? -19.674 53.304 -47.085 1.00 71.45 668 ALA A CA 1
ATOM 3780 C C . ALA A 1 646 ? -18.225 52.964 -47.455 1.00 76.05 668 ALA A C 1
ATOM 3781 O O . ALA A 1 646 ? -17.992 52.003 -48.186 1.00 75.53 668 ALA A O 1
ATOM 3783 N N . THR A 1 647 ? -17.263 53.748 -46.944 1.00 73.22 669 THR A N 1
ATOM 3784 C CA . THR A 1 647 ? -15.838 53.636 -47.261 1.00 72.86 669 THR A CA 1
ATOM 3785 C C . THR A 1 647 ? -14.965 53.045 -46.117 1.00 73.27 669 THR A C 1
ATOM 3786 O O . THR A 1 647 ? -13.752 52.900 -46.294 1.00 72.30 669 THR A O 1
ATOM 3790 N N . ALA A 1 648 ? -15.581 52.701 -44.968 1.00 67.93 670 ALA A N 1
ATOM 3791 C CA . ALA A 1 648 ? -14.904 52.160 -43.782 1.00 66.20 670 ALA A CA 1
ATOM 3792 C C . ALA A 1 648 ? -14.220 50.823 -44.041 1.00 69.84 670 ALA A C 1
ATOM 3793 O O . ALA A 1 648 ? -14.755 49.988 -44.770 1.00 69.65 670 ALA A O 1
ATOM 3795 N N . LYS A 1 649 ? -13.019 50.638 -43.448 1.00 65.66 671 LYS A N 1
ATOM 3796 C CA . LYS A 1 649 ? -12.190 49.438 -43.577 1.00 64.57 671 LYS A CA 1
ATOM 3797 C C . LYS A 1 649 ? -11.781 48.948 -42.195 1.00 67.81 671 LYS A C 1
ATOM 3798 O O . LYS A 1 649 ? -10.727 49.337 -41.686 1.00 68.43 671 LYS A O 1
ATOM 3804 N N . ILE A 1 650 ? -12.640 48.132 -41.562 1.00 62.26 672 ILE A N 1
ATOM 3805 C CA . ILE A 1 650 ? -12.391 47.576 -40.234 1.00 60.92 672 ILE A CA 1
ATOM 3806 C C . ILE A 1 650 ? -12.052 46.082 -40.352 1.00 62.96 672 ILE A C 1
ATOM 3807 O O . ILE A 1 650 ? -12.853 45.315 -40.873 1.00 62.15 672 ILE A O 1
ATOM 3812 N N . ALA A 1 651 ? -10.855 45.690 -39.888 1.00 58.00 673 ALA A N 1
ATOM 3813 C CA . ALA A 1 651 ? -10.375 44.310 -39.912 1.00 56.61 673 ALA A CA 1
ATOM 3814 C C . ALA A 1 651 ? -10.500 43.696 -38.524 1.00 60.58 673 ALA A C 1
ATOM 3815 O O . ALA A 1 651 ? -10.894 44.398 -37.601 1.00 60.76 673 ALA A O 1
ATOM 3817 N N . SER A 1 652 ? -10.192 42.395 -38.368 1.00 56.91 674 SER A N 1
ATOM 3818 C CA . SER A 1 652 ? -10.303 41.692 -37.081 1.00 56.02 674 SER A CA 1
ATOM 3819 C C . SER A 1 652 ? -8.987 41.581 -36.332 1.00 58.82 674 SER A C 1
ATOM 3820 O O . SER A 1 652 ? -7.923 41.411 -36.935 1.00 58.09 674 SER A O 1
ATOM 3823 N N . LEU A 1 653 ? -9.082 41.629 -34.999 1.00 54.21 675 LEU A N 1
ATOM 3824 C CA . LEU A 1 653 ? -7.950 41.546 -34.094 1.00 53.50 675 LEU A CA 1
ATOM 3825 C C . LEU A 1 653 ? -8.302 40.623 -32.907 1.00 56.82 675 LEU A C 1
ATOM 3826 O O . LEU A 1 653 ? -9.340 40.811 -32.271 1.00 56.98 675 LEU A O 1
ATOM 3831 N N . ILE A 1 654 ? -7.416 39.660 -32.594 1.00 52.32 676 ILE A N 1
ATOM 3832 C CA . ILE A 1 654 ? -7.578 38.728 -31.474 1.00 51.55 676 ILE A CA 1
ATOM 3833 C C . ILE A 1 654 ? -6.537 38.996 -30.378 1.00 58.11 676 ILE A C 1
ATOM 3834 O O . ILE A 1 654 ? -5.333 39.048 -30.651 1.00 59.15 676 ILE A O 1
ATOM 3839 N N . ASN A 1 655 ? -7.030 39.181 -29.140 1.00 54.36 677 ASN A N 1
ATOM 3840 C CA . ASN A 1 655 ? -6.290 39.397 -27.909 1.00 53.82 677 ASN A CA 1
ATOM 3841 C C . ASN A 1 655 ? -6.017 38.050 -27.254 1.00 57.70 677 ASN A C 1
ATOM 3842 O O . ASN A 1 655 ? -6.893 37.187 -27.223 1.00 57.67 677 ASN A O 1
ATOM 3847 N N . ALA A 1 656 ? -4.806 37.872 -26.729 1.00 54.29 678 ALA A N 1
ATOM 3848 C CA . ALA A 1 656 ? -4.382 36.638 -26.078 1.00 54.61 678 ALA A CA 1
ATOM 3849 C C . ALA A 1 656 ? -4.866 36.553 -24.606 1.00 59.03 678 ALA A C 1
ATOM 3850 O O . ALA A 1 656 ? -4.177 35.973 -23.758 1.00 59.59 678 ALA A O 1
ATOM 3852 N N . SER A 1 657 ? -6.075 37.093 -24.321 1.00 54.70 679 SER A N 1
ATOM 3853 C CA . SER A 1 657 ? -6.671 37.172 -22.982 1.00 53.68 679 SER A CA 1
ATOM 3854 C C . SER A 1 657 ? -8.220 37.323 -23.023 1.00 55.92 679 SER A C 1
ATOM 3855 O O . SER A 1 657 ? -8.762 37.604 -24.099 1.00 54.74 679 SER A O 1
ATOM 3858 N N . PRO A 1 658 ? -8.950 37.230 -21.870 1.00 51.85 680 PRO A N 1
ATOM 3859 C CA . PRO A 1 658 ? -10.411 37.397 -21.915 1.00 51.61 680 PRO A CA 1
ATOM 3860 C C . PRO A 1 658 ? -10.902 38.852 -22.042 1.00 56.58 680 PRO A C 1
ATOM 3861 O O . PRO A 1 658 ? -12.116 39.093 -21.960 1.00 56.65 680 PRO A O 1
ATOM 3865 N N . LEU A 1 659 ? -9.977 39.818 -22.267 1.00 52.36 681 LEU A N 1
ATOM 3866 C CA . LEU A 1 659 ? -10.327 41.236 -22.424 1.00 51.31 681 LEU A CA 1
ATOM 3867 C C . LEU A 1 659 ? -10.460 41.703 -23.862 1.00 56.59 681 LEU A C 1
ATOM 3868 O O . LEU A 1 659 ? -9.604 41.391 -24.696 1.00 56.27 681 LEU A O 1
ATOM 3873 N N . ASN A 1 660 ? -11.512 42.500 -24.135 1.00 54.16 682 ASN A N 1
ATOM 3874 C CA . ASN A 1 660 ? -11.758 43.118 -25.445 1.00 54.68 682 ASN A CA 1
ATOM 3875 C C . ASN A 1 660 ? -10.950 44.404 -25.561 1.00 60.54 682 ASN A C 1
ATOM 3876 O O . ASN A 1 660 ? -10.316 44.632 -26.586 1.00 60.42 682 ASN A O 1
ATOM 3881 N N . SER A 1 661 ? -10.968 45.236 -24.500 1.00 58.50 683 SER A N 1
ATOM 3882 C CA . SER A 1 661 ? -10.249 46.508 -24.453 1.00 58.35 683 SER A CA 1
ATOM 3883 C C . SER A 1 661 ? -9.081 46.471 -23.474 1.00 61.28 683 SER A C 1
ATOM 3884 O O . SER A 1 661 ? -9.203 45.934 -22.365 1.00 60.30 683 SER A O 1
ATOM 3887 N N . TYR A 1 662 ? -7.954 47.065 -23.898 1.00 56.54 684 TYR A N 1
ATOM 3888 C CA . TYR A 1 662 ? -6.732 47.202 -23.116 1.00 55.61 684 TYR A CA 1
ATOM 3889 C C . TYR A 1 662 ? -6.492 48.668 -22.789 1.00 60.47 684 TYR A C 1
ATOM 3890 O O . TYR A 1 662 ? -5.385 49.032 -22.383 1.00 61.06 684 TYR A O 1
ATOM 3899 N N . GLY A 1 663 ? -7.523 49.497 -22.987 1.00 57.17 685 GLY A N 1
ATOM 3900 C CA . GLY A 1 663 ? -7.482 50.934 -22.746 1.00 57.07 685 GLY A CA 1
ATOM 3901 C C . GLY A 1 663 ? -7.121 51.242 -21.312 1.00 63.21 685 GLY A C 1
ATOM 3902 O O . GLY A 1 663 ? -7.838 50.843 -20.394 1.00 62.70 685 GLY A O 1
ATOM 3903 N N . ASP A 1 664 ? -5.978 51.902 -21.117 1.00 61.36 686 ASP A N 1
ATOM 3904 C CA . ASP A 1 664 ? -5.406 52.281 -19.826 1.00 61.92 686 ASP A CA 1
ATOM 3905 C C . ASP A 1 664 ? -6.281 53.337 -19.139 1.00 68.17 686 ASP A C 1
ATOM 3906 O O . ASP A 1 664 ? -5.986 54.534 -19.164 1.00 67.79 686 ASP A O 1
ATOM 3911 N N . ASP A 1 665 ? -7.395 52.872 -18.560 1.00 66.21 687 ASP A N 1
ATOM 3912 C CA . ASP A 1 665 ? -8.409 53.691 -17.903 1.00 66.15 687 ASP A CA 1
ATOM 3913 C C . ASP A 1 665 ? -9.020 52.925 -16.713 1.00 68.75 687 ASP A C 1
ATOM 3914 O O . ASP A 1 665 ? -8.810 51.710 -16.568 1.00 66.67 687 ASP A O 1
ATOM 3919 N N . GLY A 1 666 ? -9.769 53.652 -15.887 1.00 65.64 688 GLY A N 1
ATOM 3920 C CA . GLY A 1 666 ? -10.457 53.108 -14.726 1.00 65.92 688 GLY A CA 1
ATOM 3921 C C . GLY A 1 666 ? -11.575 52.140 -15.063 1.00 70.44 688 GLY A C 1
ATOM 3922 O O . GLY A 1 666 ? -11.736 51.133 -14.371 1.00 69.99 688 GLY A O 1
ATOM 3923 N N . VAL A 1 667 ? -12.352 52.428 -16.129 1.00 67.84 689 VAL A N 1
ATOM 3924 C CA . VAL A 1 667 ? -13.491 51.600 -16.537 1.00 68.21 689 VAL A CA 1
ATOM 3925 C C . VAL A 1 667 ? -13.049 50.151 -16.853 1.00 73.61 689 VAL A C 1
ATOM 3926 O O . VAL A 1 667 ? -13.677 49.215 -16.360 1.00 74.00 689 VAL A O 1
ATOM 3930 N N . THR A 1 668 ? -11.938 49.979 -17.587 1.00 69.95 690 THR A N 1
ATOM 3931 C CA . THR A 1 668 ? -11.379 48.668 -17.945 1.00 69.86 690 THR A CA 1
ATOM 3932 C C . THR A 1 668 ? -10.913 47.903 -16.692 1.00 72.82 690 THR A C 1
ATOM 3933 O O . THR A 1 668 ? -11.102 46.687 -16.616 1.00 72.64 690 THR A O 1
ATOM 3937 N N . VAL A 1 669 ? -10.353 48.629 -15.697 1.00 67.91 691 VAL A N 1
ATOM 3938 C CA . VAL A 1 669 ? -9.922 48.087 -14.400 1.00 66.81 691 VAL A CA 1
ATOM 3939 C C . VAL A 1 669 ? -11.172 47.594 -13.645 1.00 70.09 691 VAL A C 1
ATOM 3940 O O . VAL A 1 669 ? -11.188 46.473 -13.146 1.00 70.57 691 VAL A O 1
ATOM 3944 N N . PHE A 1 670 ? -12.225 48.422 -13.605 1.00 65.64 692 PHE A N 1
ATOM 3945 C CA . PHE A 1 670 ? -13.496 48.112 -12.954 1.00 64.93 692 PHE A CA 1
ATOM 3946 C C . PHE A 1 670 ? -14.197 46.903 -13.577 1.00 66.22 692 PHE A C 1
ATOM 3947 O O . PHE A 1 670 ? -14.750 46.071 -12.864 1.00 66.29 692 PHE A O 1
ATOM 3955 N N . ASP A 1 671 ? -14.119 46.787 -14.897 1.00 61.69 693 ASP A N 1
ATOM 3956 C CA . ASP A 1 671 ? -14.712 45.701 -15.674 1.00 60.72 693 ASP A CA 1
ATOM 3957 C C . ASP A 1 671 ? -13.972 44.388 -15.493 1.00 65.95 693 ASP A C 1
ATOM 3958 O O . ASP A 1 671 ? -14.594 43.330 -15.530 1.00 66.75 693 ASP A O 1
ATOM 3963 N N . ALA A 1 672 ? -12.647 44.440 -15.345 1.00 62.03 694 ALA A N 1
ATOM 3964 C CA . ALA A 1 672 ? -11.841 43.236 -15.202 1.00 61.08 694 ALA A CA 1
ATOM 3965 C C . ALA A 1 672 ? -11.835 42.715 -13.782 1.00 65.65 694 ALA A C 1
ATOM 3966 O O . ALA A 1 672 ? -11.713 41.512 -13.576 1.00 66.54 694 ALA A O 1
ATOM 3968 N N . LEU A 1 673 ? -11.963 43.614 -12.798 1.00 60.95 695 LEU A N 1
ATOM 3969 C CA . LEU A 1 673 ? -11.919 43.272 -11.385 1.00 59.25 695 LEU A CA 1
ATOM 3970 C C . LEU A 1 673 ? -13.305 43.123 -10.736 1.00 61.92 695 LEU A C 1
ATOM 3971 O O . LEU A 1 673 ? -13.393 42.748 -9.564 1.00 61.58 695 LEU A O 1
ATOM 3976 N N . GLY A 1 674 ? -14.361 43.362 -11.516 1.00 58.54 696 GLY A N 1
ATOM 3977 C CA . GLY A 1 674 ? -15.752 43.246 -11.083 1.00 58.62 696 GLY A CA 1
ATOM 3978 C C . GLY A 1 674 ? -16.120 44.209 -9.980 1.00 63.64 696 GLY A C 1
ATOM 3979 O O . GLY A 1 674 ? -16.690 43.799 -8.965 1.00 63.96 696 GLY A O 1
ATOM 3980 N N . LEU A 1 675 ? -15.781 45.494 -10.178 1.00 59.73 697 LEU A N 1
ATOM 3981 C CA . LEU A 1 675 ? -15.976 46.545 -9.195 1.00 60.06 697 LEU A CA 1
ATOM 3982 C C . LEU A 1 675 ? -17.158 47.487 -9.493 1.00 66.26 697 LEU A C 1
ATOM 3983 O O . LEU A 1 675 ? -17.384 48.447 -8.755 1.00 66.61 697 LEU A O 1
ATOM 3988 N N . ASN A 1 676 ? -17.926 47.196 -10.543 1.00 63.72 698 ASN A N 1
ATOM 3989 C CA . ASN A 1 676 ? -19.090 47.994 -10.906 1.00 63.40 698 ASN A CA 1
ATOM 3990 C C . ASN A 1 676 ? -20.321 47.435 -10.196 1.00 69.03 698 ASN A C 1
ATOM 3991 O O . ASN A 1 676 ? -20.701 46.282 -10.409 1.00 67.79 698 ASN A O 1
ATOM 3996 N N . PHE A 1 677 ? -20.898 48.244 -9.302 1.00 68.07 699 PHE A N 1
ATOM 3997 C CA . PHE A 1 677 ? -22.074 47.896 -8.511 1.00 68.91 699 PHE A CA 1
ATOM 3998 C C . PHE A 1 677 ? -23.068 49.023 -8.604 1.00 78.50 699 PHE A C 1
ATOM 3999 O O . PHE A 1 677 ? -22.666 50.181 -8.717 1.00 78.77 699 PHE A O 1
ATOM 4007 N N . ASN A 1 678 ? -24.367 48.693 -8.558 1.00 78.76 700 ASN A N 1
ATOM 4008 C CA . ASN A 1 678 ? -25.427 49.696 -8.594 1.00 80.06 700 ASN A CA 1
ATOM 4009 C C . ASN A 1 678 ? -25.530 50.416 -7.246 1.00 88.51 700 ASN A C 1
ATOM 4010 O O . ASN A 1 678 ? -25.066 49.888 -6.229 1.00 88.91 700 ASN A O 1
ATOM 4015 N N . PHE A 1 679 ? -26.129 51.616 -7.233 1.00 88.33 701 PHE A N 1
ATOM 4016 C CA . PHE A 1 679 ? -26.297 52.390 -6.004 1.00 89.31 701 PHE A CA 1
ATOM 4017 C C . PHE A 1 679 ? -27.664 52.103 -5.362 1.00 95.49 701 PHE A C 1
ATOM 4018 O O . PHE A 1 679 ? -28.453 53.018 -5.091 1.00 95.44 701 PHE A O 1
ATOM 4026 N N . LYS A 1 680 ? -27.927 50.802 -5.130 1.00 93.16 702 LYS A N 1
ATOM 4027 C CA . LYS A 1 680 ? -29.143 50.257 -4.530 1.00 93.71 702 LYS A CA 1
ATOM 4028 C C . LYS A 1 680 ? -28.796 49.541 -3.217 1.00 101.05 702 LYS A C 1
ATOM 4029 O O . LYS A 1 680 ? -27.708 48.970 -3.112 1.00 100.90 702 LYS A O 1
ATOM 4035 N N . LEU A 1 681 ? -29.709 49.561 -2.213 1.00 99.89 703 LEU A N 1
ATOM 4036 C CA . LEU A 1 681 ? -29.456 48.886 -0.929 1.00 100.58 703 LEU A CA 1
ATOM 4037 C C . LEU A 1 681 ? -29.232 47.384 -1.124 1.00 104.64 703 LEU A C 1
ATOM 4038 O O . LEU A 1 681 ? -28.318 46.818 -0.517 1.00 103.84 703 LEU A O 1
ATOM 4043 N N . ASN A 1 682 ? -30.006 46.771 -2.051 1.00 101.73 704 ASN A N 1
ATOM 4044 C CA . ASN A 1 682 ? -29.839 45.381 -2.510 1.00 101.03 704 ASN A CA 1
ATOM 4045 C C . ASN A 1 682 ? -28.766 45.459 -3.605 1.00 100.57 704 ASN A C 1
ATOM 4046 O O . ASN A 1 682 ? -29.074 45.365 -4.799 1.00 99.92 704 ASN A O 1
ATOM 4051 N N . GLU A 1 683 ? -27.516 45.732 -3.181 1.00 94.18 705 GLU A N 1
ATOM 4052 C CA . GLU A 1 683 ? -26.368 45.927 -4.056 1.00 92.62 705 GLU A CA 1
ATOM 4053 C C . GLU A 1 683 ? -26.122 44.729 -4.956 1.00 91.57 705 GLU A C 1
ATOM 4054 O O . GLU A 1 683 ? -25.951 43.605 -4.474 1.00 90.72 705 GLU A O 1
ATOM 4060 N N . GLU A 1 684 ? -26.150 44.984 -6.272 1.00 84.49 706 GLU A N 1
ATOM 4061 C CA . GLU A 1 684 ? -25.925 43.990 -7.313 1.00 82.43 706 GLU A CA 1
ATOM 4062 C C . GLU A 1 684 ? -24.755 44.391 -8.175 1.00 80.43 706 GLU A C 1
ATOM 4063 O O . GLU A 1 684 ? -24.627 45.565 -8.528 1.00 80.60 706 GLU A O 1
ATOM 4069 N N . ARG A 1 685 ? -23.891 43.415 -8.506 1.00 71.93 707 ARG A N 1
ATOM 4070 C CA . ARG A 1 685 ? -22.737 43.630 -9.366 1.00 69.01 707 ARG A CA 1
ATOM 4071 C C . ARG A 1 685 ? -23.222 43.718 -10.791 1.00 70.48 707 ARG A C 1
ATOM 4072 O O . ARG A 1 685 ? -23.964 42.849 -11.247 1.00 69.69 707 ARG A O 1
ATOM 4080 N N . LEU A 1 686 ? -22.831 44.797 -11.479 1.00 66.04 708 LEU A N 1
ATOM 4081 C CA . LEU A 1 686 ? -23.198 45.052 -12.867 1.00 64.06 708 LEU A CA 1
ATOM 4082 C C . LEU A 1 686 ? -22.290 44.238 -13.785 1.00 66.94 708 LEU A C 1
ATOM 4083 O O . LEU A 1 686 ? -21.062 44.351 -13.706 1.00 66.91 708 LEU A O 1
ATOM 4088 N N . PRO A 1 687 ? -22.863 43.344 -14.613 1.00 62.09 709 PRO A N 1
ATOM 4089 C CA . PRO A 1 687 ? -22.005 42.493 -15.440 1.00 60.91 709 PRO A CA 1
ATOM 4090 C C . PRO A 1 687 ? -21.556 43.103 -16.757 1.00 62.12 709 PRO A C 1
ATOM 4091 O O . PRO A 1 687 ? -22.274 43.902 -17.368 1.00 62.16 709 PRO A O 1
ATOM 4095 N N . SER A 1 688 ? -20.365 42.692 -17.200 1.00 55.24 710 SER A N 1
ATOM 4096 C CA . SER A 1 688 ? -19.816 43.032 -18.496 1.00 53.76 710 SER A CA 1
ATOM 4097 C C . SER A 1 688 ? -20.356 41.938 -19.429 1.00 57.39 710 SER A C 1
ATOM 4098 O O . SER A 1 688 ? -20.620 40.810 -18.987 1.00 58.00 710 SER A O 1
ATOM 4101 N N . ARG A 1 689 ? -20.557 42.274 -20.697 1.00 51.19 711 ARG A N 1
ATOM 4102 C CA . ARG A 1 689 ? -21.062 41.301 -21.641 1.00 50.09 711 ARG A CA 1
ATOM 4103 C C . ARG A 1 689 ? -20.003 40.964 -22.702 1.00 56.14 711 ARG A C 1
ATOM 4104 O O . ARG A 1 689 ? -20.308 40.260 -23.663 1.00 55.49 711 ARG A O 1
ATOM 4112 N N . THR A 1 690 ? -18.747 41.449 -22.511 1.00 54.99 712 THR A N 1
ATOM 4113 C CA . THR A 1 690 ? -17.627 41.229 -23.440 1.00 55.70 712 THR A CA 1
ATOM 4114 C C . THR A 1 690 ? -16.294 40.925 -22.752 1.00 61.51 712 THR A C 1
ATOM 4115 O O . THR A 1 690 ? -15.401 40.359 -23.382 1.00 62.14 712 THR A O 1
ATOM 4119 N N . ASP A 1 691 ? -16.141 41.321 -21.485 1.00 58.78 713 ASP A N 1
ATOM 4120 C CA . ASP A 1 691 ? -14.890 41.121 -20.756 1.00 58.63 713 ASP A CA 1
ATOM 4121 C C . ASP A 1 691 ? -14.998 40.075 -19.658 1.00 61.63 713 ASP A C 1
ATOM 4122 O O . ASP A 1 691 ? -16.006 40.030 -18.954 1.00 61.65 713 ASP A O 1
ATOM 4127 N N . GLN A 1 692 ? -13.948 39.222 -19.525 1.00 56.79 714 GLN A N 1
ATOM 4128 C CA . GLN A 1 692 ? -13.807 38.143 -18.531 1.00 54.60 714 GLN A CA 1
ATOM 4129 C C . GLN A 1 692 ? -14.994 37.174 -18.614 1.00 57.98 714 GLN A C 1
ATOM 4130 O O . GLN A 1 692 ? -15.575 36.786 -17.594 1.00 57.48 714 GLN A O 1
ATOM 4136 N N . LEU A 1 693 ? -15.350 36.790 -19.847 1.00 53.84 715 LEU A N 1
ATOM 4137 C CA . LEU A 1 693 ? -16.483 35.918 -20.119 1.00 53.13 715 LEU A CA 1
ATOM 4138 C C . LEU A 1 693 ? -16.139 34.438 -20.210 1.00 58.22 715 LEU A C 1
ATOM 4139 O O . LEU A 1 693 ? -15.420 34.013 -21.124 1.00 58.77 715 LEU A O 1
ATOM 4144 N N . LEU A 1 694 ? -16.683 33.645 -19.266 1.00 53.77 716 LEU A N 1
ATOM 4145 C CA . LEU A 1 694 ? -16.532 32.204 -19.294 1.00 53.11 716 LEU A CA 1
ATOM 4146 C C . LEU A 1 694 ? -17.688 31.629 -20.108 1.00 57.42 716 LEU A C 1
ATOM 4147 O O . LEU A 1 694 ? -18.841 31.979 -19.897 1.00 56.19 716 LEU A O 1
ATOM 4152 N N . VAL A 1 695 ? -17.346 30.783 -21.060 1.00 55.28 717 VAL A N 1
ATOM 4153 C CA . VAL A 1 695 ? -18.238 30.082 -21.970 1.00 55.84 717 VAL A CA 1
ATOM 4154 C C . VAL A 1 695 ? -18.155 28.601 -21.571 1.00 61.84 717 VAL A C 1
ATOM 4155 O O . VAL A 1 695 ? -17.060 28.067 -21.377 1.00 61.36 717 VAL A O 1
ATOM 4159 N N . TYR A 1 696 ? -19.307 27.961 -21.388 1.00 59.89 718 TYR A N 1
ATOM 4160 C CA . TYR A 1 696 ? -19.386 26.551 -20.985 1.00 60.14 718 TYR A CA 1
ATOM 4161 C C . TYR A 1 696 ? -20.605 25.899 -21.621 1.00 65.84 718 TYR A C 1
ATOM 4162 O O . TYR A 1 696 ? -21.512 26.602 -22.071 1.00 65.11 718 TYR A O 1
ATOM 4171 N N . GLY A 1 697 ? -20.631 24.573 -21.638 1.00 63.78 719 GLY A N 1
ATOM 4172 C CA . GLY A 1 697 ? -21.764 23.850 -22.192 1.00 63.73 719 GLY A CA 1
ATOM 4173 C C . GLY A 1 697 ? -21.596 22.355 -22.316 1.00 67.71 719 GLY A C 1
ATOM 4174 O O . GLY A 1 697 ? -20.511 21.806 -22.091 1.00 66.37 719 GLY A O 1
ATOM 4175 N N . ILE A 1 698 ? -22.714 21.702 -22.659 1.00 64.94 720 ILE A N 1
ATOM 4176 C CA . ILE A 1 698 ? -22.847 20.274 -22.917 1.00 65.22 720 ILE A CA 1
ATOM 4177 C C . ILE A 1 698 ? -23.191 20.115 -24.408 1.00 70.29 720 ILE A C 1
ATOM 4178 O O . ILE A 1 698 ? -24.017 20.871 -24.930 1.00 70.64 720 ILE A O 1
ATOM 4183 N N . VAL A 1 699 ? -22.518 19.183 -25.098 1.00 66.53 721 VAL A N 1
ATOM 4184 C CA . VAL A 1 699 ? -22.714 18.970 -26.528 1.00 66.46 721 VAL A CA 1
ATOM 4185 C C . VAL A 1 699 ? -22.889 17.465 -26.827 1.00 72.83 721 VAL A C 1
ATOM 4186 O O . VAL A 1 699 ? -22.118 16.635 -26.337 1.00 72.74 721 VAL A O 1
ATOM 4190 N N . ASN A 1 700 ? -23.958 17.131 -27.587 1.00 70.58 722 ASN A N 1
ATOM 4191 C CA . ASN A 1 700 ? -24.313 15.770 -27.986 1.00 71.10 722 ASN A CA 1
ATOM 4192 C C . ASN A 1 700 ? -23.655 15.341 -29.301 1.00 76.57 722 ASN A C 1
ATOM 4193 O O . ASN A 1 700 ? -23.121 16.187 -30.025 1.00 75.47 722 ASN A O 1
ATOM 4198 N N . GLU A 1 701 ? -23.741 14.022 -29.618 1.00 75.01 723 GLU A N 1
ATOM 4199 C CA . GLU A 1 701 ? -23.177 13.395 -30.819 1.00 75.96 723 GLU A CA 1
ATOM 4200 C C . GLU A 1 701 ? -23.590 14.058 -32.135 1.00 80.71 723 GLU A C 1
ATOM 4201 O O . GLU A 1 701 ? -22.741 14.194 -33.017 1.00 80.77 723 GLU A O 1
ATOM 4207 N N . SER A 1 702 ? -24.875 14.461 -32.280 1.00 76.96 724 SER A N 1
ATOM 4208 C CA . SER A 1 702 ? -25.348 15.112 -33.505 1.00 76.63 724 SER A CA 1
ATOM 4209 C C . SER A 1 702 ? -24.740 16.517 -33.665 1.00 80.89 724 SER A C 1
ATOM 4210 O O . SER A 1 702 ? -24.430 16.920 -34.786 1.00 81.30 724 SER A O 1
ATOM 4213 N N . GLU A 1 703 ? -24.531 17.235 -32.540 1.00 76.56 725 GLU A N 1
ATOM 4214 C CA . GLU A 1 703 ? -23.902 18.557 -32.536 1.00 76.03 725 GLU A CA 1
ATOM 4215 C C . GLU A 1 703 ? -22.420 18.412 -32.903 1.00 78.57 725 GLU A C 1
ATOM 4216 O O . GLU A 1 703 ? -21.883 19.240 -33.640 1.00 77.97 725 GLU A O 1
ATOM 4222 N N . LEU A 1 704 ? -21.781 17.333 -32.423 1.00 74.99 726 LEU A N 1
ATOM 4223 C CA . LEU A 1 704 ? -20.389 17.011 -32.728 1.00 74.81 726 LEU A CA 1
ATOM 4224 C C . LEU A 1 704 ? -20.244 16.575 -34.181 1.00 78.33 726 LEU A C 1
ATOM 4225 O O . LEU A 1 704 ? -19.269 16.948 -34.826 1.00 77.77 726 LEU A O 1
ATOM 4230 N N . LYS A 1 705 ? -21.235 15.818 -34.706 1.00 75.29 727 LYS A N 1
ATOM 4231 C CA . LYS A 1 705 ? -21.260 15.331 -36.089 1.00 75.37 727 LYS A CA 1
ATOM 4232 C C . LYS A 1 705 ? -21.369 16.491 -37.070 1.00 79.79 727 LYS A C 1
ATOM 4233 O O . LYS A 1 705 ? -20.775 16.418 -38.144 1.00 80.20 727 LYS A O 1
ATOM 4239 N N . SER A 1 706 ? -22.101 17.569 -36.691 1.00 75.28 728 SER A N 1
ATOM 4240 C CA . SER A 1 706 ? -22.253 18.769 -37.504 1.00 74.82 728 SER A CA 1
ATOM 4241 C C . SER A 1 706 ? -20.926 19.497 -37.631 1.00 78.15 728 SER A C 1
ATOM 4242 O O . SER A 1 706 ? -20.626 20.009 -38.705 1.00 78.24 728 SER A O 1
ATOM 4245 N N . ALA A 1 707 ? -20.117 19.504 -36.549 1.00 73.86 729 ALA A N 1
ATOM 4246 C CA . ALA A 1 707 ? -18.798 20.127 -36.517 1.00 73.22 729 ALA A CA 1
ATOM 4247 C C . ALA A 1 707 ? -17.817 19.363 -37.411 1.00 77.49 729 ALA A C 1
ATOM 4248 O O . ALA A 1 707 ? -17.006 19.997 -38.087 1.00 77.35 729 ALA A O 1
ATOM 4250 N N . ARG A 1 708 ? -17.920 18.014 -37.450 1.00 73.88 730 ARG A N 1
ATOM 4251 C CA . ARG A 1 708 ? -17.078 17.165 -38.299 1.00 73.91 730 ARG A CA 1
ATOM 4252 C C . ARG A 1 708 ? -17.448 17.383 -39.768 1.00 80.80 730 ARG A C 1
ATOM 4253 O O . ARG A 1 708 ? -16.556 17.534 -40.603 1.00 80.48 730 ARG A O 1
ATOM 4261 N N . GLU A 1 709 ? -18.765 17.422 -40.068 1.00 79.73 731 GLU A N 1
ATOM 4262 C CA . GLU A 1 709 ? -19.306 17.637 -41.410 1.00 80.24 731 GLU A CA 1
ATOM 4263 C C . GLU A 1 709 ? -18.936 19.022 -41.930 1.00 85.06 731 GLU A C 1
ATOM 4264 O O . GLU A 1 709 ? -18.507 19.140 -43.079 1.00 85.31 731 GLU A O 1
ATOM 4270 N N . ASN A 1 710 ? -19.051 20.057 -41.073 1.00 81.73 732 ASN A N 1
ATOM 4271 C CA . ASN A 1 710 ? -18.682 21.444 -41.388 1.00 81.31 732 ASN A CA 1
ATOM 4272 C C . ASN A 1 710 ? -17.182 21.559 -41.705 1.00 86.37 732 ASN A C 1
ATOM 4273 O O . ASN A 1 710 ? -16.810 22.350 -42.570 1.00 86.86 732 ASN A O 1
ATOM 4278 N N . ALA A 1 711 ? -16.336 20.767 -41.020 1.00 83.07 733 ALA A N 1
ATOM 4279 C CA . ALA A 1 711 ? -14.889 20.749 -41.233 1.00 83.66 733 ALA A CA 1
ATOM 4280 C C . ALA A 1 711 ? -14.514 20.072 -42.561 1.00 90.03 733 ALA A C 1
ATOM 4281 O O . ALA A 1 711 ? -13.601 20.535 -43.249 1.00 89.13 733 ALA A O 1
ATOM 4283 N N . GLN A 1 712 ? -15.226 18.984 -42.917 1.00 89.29 734 GLN A N 1
ATOM 4284 C CA . GLN A 1 712 ? -14.989 18.173 -44.115 1.00 90.54 734 GLN A CA 1
ATOM 4285 C C . GLN A 1 712 ? -15.485 18.813 -45.415 1.00 98.10 734 GLN A C 1
ATOM 4286 O O . GLN A 1 712 ? -15.097 18.357 -46.494 1.00 97.68 734 GLN A O 1
ATOM 4292 N N . SER A 1 713 ? -16.305 19.878 -45.318 1.00 97.45 735 SER A N 1
ATOM 4293 C CA . SER A 1 713 ? -16.835 20.614 -46.466 1.00 98.29 735 SER A CA 1
ATOM 4294 C C . SER A 1 713 ? -15.712 21.405 -47.146 1.00 104.74 735 SER A C 1
ATOM 4295 O O . SER A 1 713 ? -14.969 22.135 -46.477 1.00 103.51 735 SER A O 1
ATOM 4298 N N . THR A 1 714 ? -15.583 21.226 -48.478 1.00 104.20 736 THR A N 1
ATOM 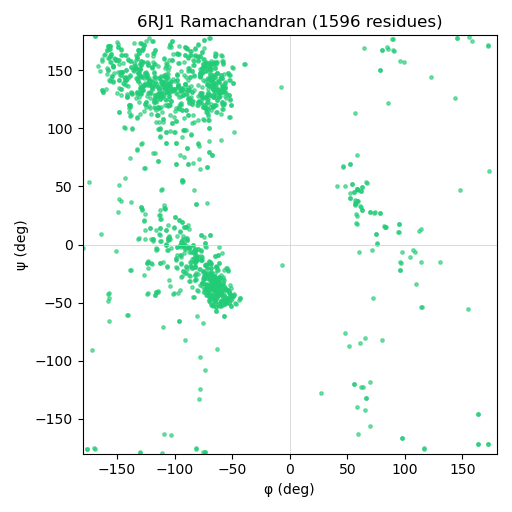4299 C CA . THR A 1 714 ? -14.567 21.865 -49.317 1.00 105.00 736 THR A CA 1
ATOM 4300 C C . THR A 1 714 ? -15.158 22.996 -50.139 1.00 112.01 736 THR A C 1
ATOM 4301 O O . THR A 1 714 ? -15.743 22.755 -51.192 1.00 111.12 736 THR A O 1
ATOM 4305 N N . SER A 1 715 ? -14.989 24.235 -49.640 1.00 112.61 737 SER A N 1
ATOM 4306 C CA . SER A 1 715 ? -15.451 25.511 -50.206 1.00 114.31 737 SER A CA 1
ATOM 4307 C C . SER A 1 715 ? -16.949 25.486 -50.562 1.00 121.87 737 SER A C 1
ATOM 4308 O O . SER A 1 715 ? -17.778 25.828 -49.715 1.00 122.12 737 SER A O 1
ATOM 4311 N N . ASP A 1 716 ? -17.279 25.036 -51.793 1.00 120.02 738 ASP A N 1
ATOM 4312 C CA . ASP A 1 716 ? -18.612 24.878 -52.382 1.00 120.46 738 ASP A CA 1
ATOM 4313 C C . ASP A 1 716 ? -19.693 25.850 -51.811 1.00 125.15 738 ASP A C 1
ATOM 4314 O O . ASP A 1 716 ? -19.483 27.070 -51.792 1.00 123.98 738 ASP A O 1
ATOM 4319 N N . ASP A 1 717 ? -20.833 25.284 -51.362 1.00 122.72 739 ASP A N 1
ATOM 4320 C CA . ASP A 1 717 ? -22.021 25.972 -50.856 1.00 122.65 739 ASP A CA 1
ATOM 4321 C C . ASP A 1 717 ? -22.176 25.953 -49.321 1.00 125.54 739 ASP A C 1
ATOM 4322 O O . ASP A 1 717 ? -23.116 26.567 -48.802 1.00 125.60 739 ASP A O 1
ATOM 4327 N N . ASN A 1 718 ? -21.262 25.278 -48.597 1.00 120.45 740 ASN A N 1
ATOM 4328 C CA . ASN A 1 718 ? -21.320 25.223 -47.134 1.00 119.41 740 ASN A CA 1
ATOM 4329 C C . ASN A 1 718 ? -20.136 25.967 -46.475 1.00 121.10 740 ASN A C 1
ATOM 4330 O O . ASN A 1 718 ? -19.721 25.637 -45.354 1.00 120.86 740 ASN A O 1
ATOM 4335 N N . SER A 1 719 ? -19.634 27.009 -47.175 1.00 115.25 741 SER A N 1
ATOM 4336 C CA . SER A 1 719 ? -18.529 27.875 -46.746 1.00 113.71 741 SER A CA 1
ATOM 4337 C C . SER A 1 719 ? -18.956 28.875 -45.658 1.00 114.14 741 SER A C 1
ATOM 4338 O O . SER A 1 719 ? -18.131 29.274 -44.828 1.00 113.10 741 SER A O 1
ATOM 4341 N N . ASN A 1 720 ? -20.240 29.287 -45.679 1.00 108.50 742 ASN A N 1
ATOM 4342 C CA . ASN A 1 720 ? -20.812 30.237 -44.719 1.00 106.91 742 ASN A CA 1
ATOM 4343 C C . ASN A 1 720 ? -21.767 29.574 -43.714 1.00 105.89 742 ASN A C 1
ATOM 4344 O O . ASN A 1 720 ? -22.287 30.256 -42.819 1.00 105.41 742 ASN A O 1
ATOM 4349 N N . THR A 1 721 ? -21.963 28.239 -43.843 1.00 97.92 743 THR A N 1
ATOM 4350 C CA . THR A 1 721 ? -22.813 27.449 -42.950 1.00 95.26 743 THR A CA 1
ATOM 4351 C C . THR A 1 721 ? -22.142 27.316 -41.572 1.00 94.12 743 THR A C 1
ATOM 4352 O O . THR A 1 721 ? -20.934 27.079 -41.480 1.00 93.74 743 THR A O 1
ATOM 4356 N N . LYS A 1 722 ? -22.935 27.537 -40.514 1.00 86.01 744 LYS A N 1
ATOM 4357 C CA . LYS A 1 722 ? -22.515 27.541 -39.123 1.00 83.35 744 LYS A CA 1
ATOM 4358 C C . LYS A 1 722 ? -22.961 26.284 -38.362 1.00 82.46 744 LYS A C 1
ATOM 4359 O O . LYS A 1 722 ? -24.005 25.706 -38.668 1.00 81.40 744 LYS A O 1
ATOM 4365 N N . VAL A 1 723 ? -22.168 25.889 -37.355 1.00 76.05 745 VAL A N 1
ATOM 4366 C CA . VAL A 1 723 ? -22.431 24.768 -36.448 1.00 74.69 745 VAL A CA 1
ATOM 4367 C C . VAL A 1 723 ? -23.187 25.419 -35.286 1.00 78.11 745 VAL A C 1
ATOM 4368 O O . VAL A 1 723 ? -22.779 26.484 -34.814 1.00 78.66 745 VAL A O 1
ATOM 4372 N N . LYS A 1 724 ? -24.286 24.814 -34.844 1.00 73.16 746 LYS A N 1
ATOM 4373 C CA . LYS A 1 724 ? -25.069 25.373 -33.745 1.00 72.55 746 LYS A CA 1
ATOM 4374 C C . LYS A 1 724 ? -25.076 24.488 -32.498 1.00 75.00 746 LYS A C 1
ATOM 4375 O O . LYS A 1 724 ? -25.658 23.398 -32.509 1.00 74.98 746 LYS A O 1
ATOM 4381 N N . TRP A 1 725 ? -24.416 24.966 -31.427 1.00 69.92 747 TRP A N 1
ATOM 4382 C CA . TRP A 1 725 ? -24.362 24.312 -30.118 1.00 69.06 747 TRP A CA 1
ATOM 4383 C C . TRP A 1 725 ? -25.252 25.174 -29.221 1.00 72.29 747 TRP A C 1
ATOM 4384 O O . TRP A 1 725 ? -24.840 26.247 -28.771 1.00 73.19 747 TRP A O 1
ATOM 4395 N N . THR A 1 726 ? -26.510 24.757 -29.057 1.00 67.64 748 THR A N 1
ATOM 4396 C CA . THR A 1 726 ? -27.520 25.520 -28.316 1.00 67.34 748 THR A CA 1
ATOM 4397 C C . THR A 1 726 ? -27.515 25.286 -26.792 1.00 71.56 748 THR A C 1
ATOM 4398 O O . THR A 1 726 ? -28.034 26.128 -26.051 1.00 70.87 748 THR A O 1
ATOM 4402 N N . ASN A 1 727 ? -26.934 24.169 -26.319 1.00 68.09 749 ASN A N 1
ATOM 4403 C CA . ASN A 1 727 ? -26.893 23.886 -24.884 1.00 67.61 749 ASN A CA 1
ATOM 4404 C C . ASN A 1 727 ? -25.592 24.380 -24.246 1.00 69.71 749 ASN A C 1
ATOM 4405 O O . ASN A 1 727 ? -24.852 23.629 -23.607 1.00 69.09 749 ASN A O 1
ATOM 4410 N N . THR A 1 728 ? -25.330 25.671 -24.441 1.00 65.33 750 THR A N 1
ATOM 4411 C CA . THR A 1 728 ? -24.169 26.371 -23.911 1.00 65.06 750 THR A CA 1
ATOM 4412 C C . THR A 1 728 ? -24.643 27.666 -23.257 1.00 68.82 750 THR A C 1
ATOM 4413 O O . THR A 1 728 ? -25.802 28.066 -23.430 1.00 69.93 750 THR A O 1
ATOM 4417 N N . ALA A 1 729 ? -23.756 28.312 -22.493 1.00 63.40 751 ALA A N 1
ATOM 4418 C CA . ALA A 1 729 ? -24.022 29.585 -21.832 1.00 62.37 751 ALA A CA 1
ATOM 4419 C C . ALA A 1 729 ? -22.723 30.340 -21.576 1.00 64.71 751 ALA A C 1
ATOM 4420 O O . ALA A 1 729 ? -21.625 29.772 -21.664 1.00 63.97 751 ALA A O 1
ATOM 4422 N N . SER A 1 730 ? -22.858 31.635 -21.285 1.00 60.60 752 SER A N 1
ATOM 4423 C CA . SER A 1 730 ? -21.741 32.503 -20.969 1.00 60.10 752 SER A CA 1
ATOM 4424 C C . SER A 1 730 ? -22.001 33.172 -19.645 1.00 63.98 752 SER A C 1
ATOM 4425 O O . SER A 1 730 ? -23.157 33.434 -19.283 1.00 64.70 752 SER A O 1
ATOM 4428 N N . HIS A 1 731 ? -20.929 33.436 -18.911 1.00 58.57 753 HIS A N 1
ATOM 4429 C CA . HIS A 1 731 ? -21.022 34.062 -17.610 1.00 57.00 753 HIS A CA 1
ATOM 4430 C C . HIS A 1 731 ? -19.845 34.982 -17.368 1.00 59.04 753 HIS A C 1
ATOM 4431 O O . HIS A 1 731 ? -18.703 34.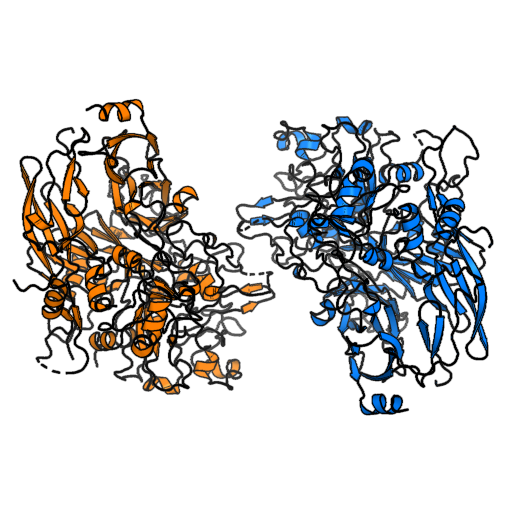650 -17.687 1.00 57.36 753 HIS A O 1
ATOM 4438 N N . TYR A 1 732 ? -20.132 36.131 -16.772 1.00 55.57 754 TYR A N 1
ATOM 4439 C CA . TYR A 1 732 ? -19.133 37.117 -16.411 1.00 55.50 754 TYR A CA 1
ATOM 4440 C C . TYR A 1 732 ? -18.395 36.611 -15.179 1.00 60.91 754 TYR A C 1
ATOM 4441 O O . TYR A 1 732 ? -19.001 36.361 -14.131 1.00 60.68 754 TYR A O 1
ATOM 4450 N N . LEU A 1 733 ? -17.092 36.397 -15.342 1.00 57.33 755 LEU A N 1
ATOM 4451 C CA . LEU A 1 733 ? -16.232 35.869 -14.295 1.00 56.70 755 LEU A CA 1
ATOM 4452 C C . LEU A 1 733 ? -14.944 36.714 -14.185 1.00 57.78 755 LEU A C 1
ATOM 4453 O O . LEU A 1 733 ? -13.918 36.356 -14.762 1.00 55.64 755 LEU A O 1
ATOM 4458 N N . PRO A 1 734 ? -15.002 37.861 -13.472 1.00 53.74 756 PRO A N 1
ATOM 4459 C CA . PRO A 1 734 ? -13.810 38.713 -13.356 1.00 54.22 756 PRO A CA 1
ATOM 4460 C C . PRO A 1 734 ? -12.773 38.178 -12.376 1.00 62.58 756 PRO A C 1
ATOM 4461 O O . PRO A 1 734 ? -13.110 37.316 -11.573 1.00 63.18 756 PRO A O 1
ATOM 4465 N N . VAL A 1 735 ? -11.527 38.712 -12.403 1.00 62.58 757 VAL A N 1
ATOM 4466 C CA . VAL A 1 735 ? -10.496 38.340 -11.418 1.00 64.32 757 VAL A CA 1
ATOM 4467 C C . VAL A 1 735 ? -10.880 38.928 -10.053 1.00 71.62 757 VAL A C 1
ATOM 4468 O O . VAL A 1 735 ? -11.510 39.994 -10.020 1.00 72.13 757 VAL A O 1
ATOM 4472 N N . PRO A 1 736 ? -10.485 38.314 -8.916 1.00 68.66 758 PRO A N 1
ATOM 4473 C CA . PRO A 1 736 ? -10.787 38.939 -7.626 1.00 68.52 758 PRO A CA 1
ATOM 4474 C C . PRO A 1 736 ? -10.108 40.304 -7.548 1.00 73.50 758 PRO A C 1
ATOM 4475 O O . PRO A 1 736 ? -8.934 40.429 -7.893 1.00 72.97 758 PRO A O 1
ATOM 4479 N N . TYR A 1 737 ? -10.866 41.334 -7.163 1.00 70.84 759 TYR A N 1
ATOM 4480 C CA . TYR A 1 737 ? -10.346 42.695 -7.015 1.00 70.80 759 TYR A CA 1
ATOM 4481 C C . TYR A 1 737 ? -9.271 42.731 -5.939 1.00 73.06 759 TYR A C 1
ATOM 4482 O O . TYR A 1 737 ? -8.328 43.511 -6.043 1.00 72.54 759 TYR A O 1
ATOM 4491 N N . TYR A 1 738 ? -9.403 41.852 -4.926 1.00 68.74 760 TYR A N 1
ATOM 4492 C CA . TYR A 1 738 ? -8.490 41.750 -3.787 1.00 68.06 760 TYR A CA 1
ATOM 4493 C C . TYR A 1 738 ? -7.145 41.097 -4.162 1.00 72.16 760 TYR A C 1
ATOM 4494 O O . TYR A 1 738 ? -6.272 40.975 -3.303 1.00 71.84 760 TYR A O 1
ATOM 4503 N N . TYR A 1 739 ? -6.964 40.732 -5.446 1.00 68.73 761 TYR A N 1
ATOM 4504 C CA . TYR A 1 739 ? -5.707 40.206 -5.974 1.00 69.08 761 TYR A CA 1
ATOM 4505 C C . TYR A 1 739 ? -4.807 41.391 -6.315 1.00 74.49 761 TYR A C 1
ATOM 4506 O O . TYR A 1 739 ? -3.618 41.221 -6.582 1.00 74.15 761 TYR A O 1
ATOM 4515 N N . SER A 1 740 ? -5.396 42.599 -6.302 1.00 72.68 762 SER A N 1
ATOM 4516 C CA . SER A 1 740 ? -4.734 43.873 -6.550 1.00 73.03 762 SER A CA 1
ATOM 4517 C C . SER A 1 740 ? -4.574 44.607 -5.228 1.00 80.62 762 SER A C 1
ATOM 4518 O O . SER A 1 740 ? -5.517 44.667 -4.431 1.00 80.19 762 SER A O 1
ATOM 4521 N N . ALA A 1 741 ? -3.377 45.160 -4.994 1.00 80.42 763 ALA A N 1
ATOM 4522 C CA . ALA A 1 741 ? -3.053 45.893 -3.770 1.00 81.59 763 ALA A CA 1
ATOM 4523 C C . ALA A 1 741 ? -3.822 47.200 -3.654 1.00 88.85 763 ALA A C 1
ATOM 4524 O O . ALA A 1 741 ? -4.336 47.499 -2.582 1.00 88.50 763 ALA A O 1
ATOM 4526 N N . ASN A 1 742 ? -3.922 47.960 -4.756 1.00 88.77 764 ASN A N 1
ATOM 4527 C CA . ASN A 1 742 ? -4.576 49.269 -4.786 1.00 90.38 764 ASN A CA 1
ATOM 4528 C C . ASN A 1 742 ? -5.880 49.268 -5.597 1.00 99.36 764 ASN A C 1
ATOM 4529 O O . ASN A 1 742 ? -6.092 50.168 -6.421 1.00 99.74 764 ASN A O 1
ATOM 4534 N N . PHE A 1 743 ? -6.761 48.270 -5.366 1.00 98.94 765 PHE A N 1
ATOM 4535 C CA . PHE A 1 743 ? -8.037 48.200 -6.089 1.00 100.02 765 PHE A CA 1
ATOM 4536 C C . PHE A 1 743 ? -8.907 49.439 -5.803 1.00 108.41 765 PHE A C 1
ATOM 4537 O O . PHE A 1 743 ? -9.015 49.857 -4.643 1.00 108.24 765 PHE A O 1
ATOM 4545 N N . PRO A 1 744 ? -9.453 50.094 -6.850 1.00 107.76 766 PRO A N 1
ATOM 4546 C CA . PRO A 1 744 ? -10.250 51.307 -6.611 1.00 108.75 766 PRO A CA 1
ATOM 4547 C C . PRO A 1 744 ? -11.682 51.036 -6.143 1.00 115.18 766 PRO A C 1
ATOM 4548 O O . PRO A 1 744 ? -12.124 49.887 -6.119 1.00 114.92 766 PRO A O 1
ATOM 4552 N N . GLU A 1 745 ? -12.396 52.100 -5.743 1.00 113.47 767 GLU A N 1
ATOM 4553 C CA . GLU A 1 745 ? -13.780 52.011 -5.283 1.00 114.13 767 GLU A CA 1
ATOM 4554 C C . GLU A 1 745 ? -14.563 53.251 -5.670 1.00 119.57 767 GLU A C 1
ATOM 4555 O O . GLU A 1 745 ? -14.095 54.367 -5.443 1.00 119.19 767 GLU A O 1
ATOM 4561 N N . ALA A 1 746 ? -15.733 53.053 -6.299 1.00 117.63 768 ALA A N 1
ATOM 4562 C CA . ALA A 1 746 ? -16.601 54.136 -6.763 1.00 118.15 768 ALA A CA 1
ATOM 4563 C C . ALA A 1 746 ? -17.589 54.587 -5.693 1.00 124.66 768 ALA A C 1
ATOM 4564 O O . ALA A 1 746 ? -18.200 53.754 -5.020 1.00 123.95 768 ALA A O 1
ATOM 4566 N N . GLY A 1 747 ? -17.722 55.905 -5.555 1.00 124.12 769 GLY A N 1
ATOM 4567 C CA . GLY A 1 747 ? -18.619 56.550 -4.601 1.00 125.32 769 GLY A CA 1
ATOM 4568 C C . GLY A 1 747 ? -17.937 57.300 -3.471 1.00 132.58 769 GLY A C 1
ATOM 4569 O O . GLY A 1 747 ? -18.605 57.710 -2.515 1.00 132.46 769 GLY A O 1
ATOM 4570 N N . ASN A 1 748 ? -16.606 57.500 -3.581 1.00 131.21 770 ASN A N 1
ATOM 4571 C CA . ASN A 1 748 ? -15.779 58.151 -2.562 1.00 131.85 770 ASN A CA 1
ATOM 4572 C C . ASN A 1 748 ? -15.882 59.694 -2.559 1.00 137.87 770 ASN A C 1
ATOM 4573 O O . ASN A 1 748 ? -16.992 60.237 -2.565 1.00 137.32 770 ASN A O 1
ATOM 4578 N N . ARG A 1 749 ? -14.722 60.383 -2.511 1.00 136.00 771 ARG A N 1
ATOM 4579 C CA . ARG A 1 749 ? -14.584 61.841 -2.419 1.00 136.35 771 ARG A CA 1
ATOM 4580 C C . ARG A 1 749 ? -13.459 62.384 -3.343 1.00 141.88 771 ARG A C 1
ATOM 4581 O O . ARG A 1 749 ? -12.763 63.341 -2.973 1.00 141.70 771 ARG A O 1
ATOM 4589 N N . ARG A 1 750 ? -13.303 61.769 -4.553 1.00 139.12 772 ARG A N 1
ATOM 4590 C CA . ARG A 1 750 ? -12.282 62.048 -5.589 1.00 139.13 772 ARG A CA 1
ATOM 4591 C C . ARG A 1 750 ? -10.882 61.542 -5.170 1.00 143.64 772 ARG A C 1
ATOM 4592 O O . ARG A 1 750 ? -10.208 60.892 -5.978 1.00 143.24 772 ARG A O 1
ATOM 4600 N N . ARG A 1 751 ? -10.474 61.832 -3.898 1.00 140.12 773 ARG A N 1
ATOM 4601 C CA . ARG A 1 751 ? -9.202 61.498 -3.234 1.00 162.05 773 ARG A CA 1
ATOM 4602 C C . ARG A 1 751 ? -8.099 62.486 -3.648 1.00 187.28 773 ARG A C 1
ATOM 4603 O O . ARG A 1 751 ? -7.954 63.541 -3.028 1.00 144.93 773 ARG A O 1
ATOM 4611 N N . GLY A 1 757 ? -6.786 58.798 -9.993 1.00 86.74 779 GLY A N 1
ATOM 4612 C CA . GLY A 1 757 ? -7.516 57.713 -10.634 1.00 86.50 779 GLY A CA 1
ATOM 4613 C C . GLY A 1 757 ? -6.650 56.505 -10.934 1.00 90.26 779 GLY A C 1
ATOM 4614 O O . GLY A 1 757 ? -5.495 56.655 -11.354 1.00 90.60 779 GLY A O 1
ATOM 4615 N N . VAL A 1 758 ? -7.196 55.293 -10.709 1.00 85.18 780 VAL A N 1
ATOM 4616 C CA . VAL A 1 758 ? -6.449 54.061 -10.969 1.00 84.30 780 VAL A CA 1
ATOM 4617 C C . VAL A 1 758 ? -6.803 53.508 -12.341 1.00 85.28 780 VAL A C 1
ATOM 4618 O O . VAL A 1 758 ? -7.963 53.196 -12.621 1.00 85.25 780 VAL A O 1
ATOM 4622 N N . LYS A 1 759 ? -5.779 53.413 -13.193 1.00 78.52 781 LYS A N 1
ATOM 4623 C CA . LYS A 1 759 ? -5.830 52.835 -14.525 1.00 76.04 781 LYS A CA 1
ATOM 4624 C C . LYS A 1 759 ? -5.024 51.519 -14.512 1.00 77.24 781 LYS A C 1
ATOM 4625 O O . LYS A 1 759 ? -4.573 51.099 -13.447 1.00 76.79 781 LYS A O 1
ATOM 4631 N N . ILE A 1 760 ? -4.918 50.823 -15.648 1.00 72.68 782 ILE A N 1
ATOM 4632 C CA . ILE A 1 760 ? -4.208 49.536 -15.745 1.00 71.35 782 ILE A CA 1
ATOM 4633 C C . ILE A 1 760 ? -2.725 49.677 -15.364 1.00 75.35 782 ILE A C 1
ATOM 4634 O O . ILE A 1 760 ? -2.227 48.912 -14.533 1.00 75.20 782 ILE A O 1
ATOM 4639 N N . SER A 1 761 ? -2.046 50.681 -15.944 1.00 71.21 783 SER A N 1
ATOM 4640 C CA . SER A 1 761 ? -0.632 50.947 -15.706 1.00 70.59 783 SER A CA 1
ATOM 4641 C C . SER A 1 761 ? -0.304 51.256 -14.244 1.00 75.97 783 SER A C 1
ATOM 4642 O O . SER A 1 761 ? 0.805 50.944 -13.816 1.00 76.20 783 SER A O 1
ATOM 4645 N N . THR A 1 762 ? -1.258 51.827 -13.470 1.00 73.21 784 THR A N 1
ATOM 4646 C CA . THR A 1 762 ? -1.021 52.164 -12.052 1.00 73.15 784 THR A CA 1
ATOM 4647 C C . THR A 1 762 ? -1.489 51.051 -11.086 1.00 76.96 784 THR A C 1
ATOM 4648 O O . THR A 1 762 ? -1.138 51.093 -9.903 1.00 76.05 784 THR A O 1
ATOM 4652 N N . LEU A 1 763 ? -2.234 50.043 -11.604 1.00 73.70 785 LEU A N 1
ATOM 4653 C CA . LEU A 1 763 ? -2.717 48.886 -10.847 1.00 73.19 785 LEU A CA 1
ATOM 4654 C C . LEU A 1 763 ? -1.525 48.028 -10.416 1.00 79.43 785 LEU A C 1
ATOM 4655 O O . LEU A 1 763 ? -0.668 47.690 -11.243 1.00 78.81 785 LEU A O 1
ATOM 4660 N N . GLU A 1 764 ? -1.462 47.732 -9.100 1.00 77.90 786 GLU A N 1
ATOM 4661 C CA . GLU A 1 764 ? -0.410 46.962 -8.430 1.00 77.91 786 GLU A CA 1
ATOM 4662 C C . GLU A 1 764 ? -0.904 45.547 -8.136 1.00 81.31 786 GLU A C 1
ATOM 4663 O O . GLU A 1 764 ? -1.912 45.379 -7.443 1.00 81.47 786 GLU A O 1
ATOM 4669 N N . SER A 1 765 ? -0.185 44.533 -8.627 1.00 76.56 787 SER A N 1
ATOM 4670 C CA . SER A 1 765 ? -0.565 43.147 -8.376 1.00 75.76 787 SER A CA 1
ATOM 4671 C C . SER A 1 765 ? 0.023 42.622 -7.077 1.00 78.96 787 SER A C 1
ATOM 4672 O O . SER A 1 765 ? 1.221 42.791 -6.826 1.00 78.04 787 SER A O 1
ATOM 4675 N N . GLN A 1 766 ? -0.822 41.956 -6.269 1.00 75.63 788 GLN A N 1
ATOM 4676 C CA . GLN A 1 766 ? -0.420 41.288 -5.030 1.00 75.24 788 GLN A CA 1
ATOM 4677 C C . GLN A 1 766 ? -0.774 39.783 -5.094 1.00 80.80 788 GLN A C 1
ATOM 4678 O O . GLN A 1 766 ? -0.731 39.080 -4.079 1.00 81.71 788 GLN A O 1
ATOM 4684 N N . ALA A 1 767 ? -1.088 39.299 -6.313 1.00 77.74 789 ALA A N 1
ATOM 4685 C CA . ALA A 1 767 ? -1.432 37.910 -6.627 1.00 77.58 789 ALA A CA 1
ATOM 4686 C C . ALA A 1 767 ? -0.233 36.977 -6.446 1.00 82.17 789 ALA A C 1
ATOM 4687 O O . ALA A 1 767 ? 0.901 37.349 -6.762 1.00 82.75 789 ALA A O 1
ATOM 4689 N N . THR A 1 768 ? -0.488 35.768 -5.932 1.00 77.72 790 THR A N 1
ATOM 4690 C CA . THR A 1 768 ? 0.541 34.752 -5.690 1.00 76.97 790 THR A CA 1
ATOM 4691 C C . THR A 1 768 ? 0.163 33.428 -6.371 1.00 79.75 790 THR A C 1
ATOM 4692 O O . THR A 1 768 ? 0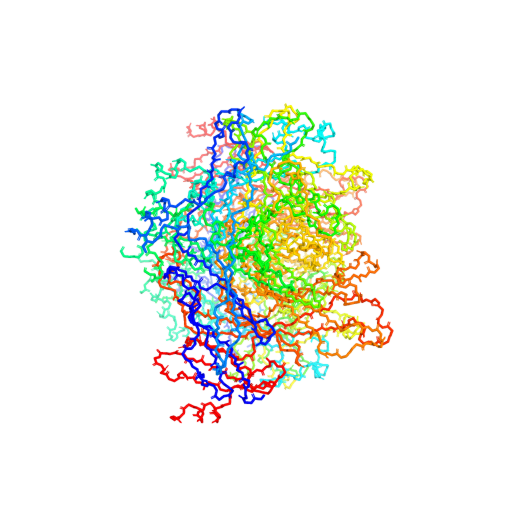.680 32.377 -5.995 1.00 81.13 790 THR A O 1
ATOM 4696 N N . ASP A 1 769 ? -0.733 33.482 -7.370 1.00 73.36 791 ASP A N 1
ATOM 4697 C CA . ASP A 1 769 ? -1.246 32.310 -8.081 1.00 72.01 791 ASP A CA 1
ATOM 4698 C C . ASP A 1 769 ? -0.510 31.998 -9.403 1.00 75.54 791 ASP A C 1
ATOM 4699 O O . ASP A 1 769 ? -1.028 31.271 -10.260 1.00 74.06 791 ASP A O 1
ATOM 4704 N N . GLY A 1 770 ? 0.712 32.508 -9.521 1.00 72.74 792 GLY A N 1
ATOM 4705 C CA . GLY A 1 770 ? 1.571 32.263 -10.673 1.00 72.26 792 GLY A CA 1
ATOM 4706 C C . GLY A 1 770 ? 1.543 33.289 -11.784 1.00 74.83 792 GLY A C 1
ATOM 4707 O O . GLY A 1 770 ? 2.105 33.035 -12.849 1.00 75.31 792 GLY A O 1
ATOM 4708 N N . PHE A 1 771 ? 0.910 34.454 -11.555 1.00 69.12 793 PHE A N 1
ATOM 4709 C CA . PHE A 1 771 ? 0.824 35.511 -12.562 1.00 67.53 793 PHE A CA 1
ATOM 4710 C C . PHE A 1 771 ? 1.296 36.843 -12.016 1.00 71.25 793 PHE A C 1
ATOM 4711 O O . PHE A 1 771 ? 0.862 37.239 -10.937 1.00 71.66 793 PHE A O 1
ATOM 4719 N N . ALA A 1 772 ? 2.154 37.557 -12.778 1.00 67.08 794 ALA A N 1
ATOM 4720 C CA . ALA A 1 772 ? 2.659 38.884 -12.411 1.00 66.41 794 ALA A CA 1
ATOM 4721 C C . ALA A 1 772 ? 1.553 39.939 -12.536 1.00 70.92 794 ALA A C 1
ATOM 4722 O O . ALA A 1 772 ? 1.664 41.009 -11.934 1.00 71.29 794 ALA A O 1
ATOM 4724 N N . ASN A 1 773 ? 0.494 39.639 -13.319 1.00 66.58 795 ASN A N 1
ATOM 4725 C CA . ASN A 1 773 ? -0.660 40.516 -13.509 1.00 65.76 795 ASN A CA 1
ATOM 4726 C C . ASN A 1 773 ? -1.800 40.121 -12.559 1.00 69.42 795 ASN A C 1
ATOM 4727 O O . ASN A 1 773 ? -1.881 38.964 -12.143 1.00 68.73 795 ASN A O 1
ATOM 4732 N N . SER A 1 774 ? -2.695 41.080 -12.255 1.00 66.02 796 SER A N 1
ATOM 4733 C CA . SER A 1 774 ? -3.885 40.895 -11.409 1.00 65.38 796 SER A CA 1
ATOM 4734 C C . SER A 1 774 ? -5.103 41.420 -12.173 1.00 68.33 796 SER A C 1
ATOM 4735 O O . SER A 1 774 ? -6.070 41.894 -11.570 1.00 68.39 796 SER A O 1
ATOM 4738 N N . LEU A 1 775 ? -5.034 41.328 -13.512 1.00 63.59 797 LEU A N 1
ATOM 4739 C CA . LEU A 1 775 ? -5.997 41.879 -14.447 1.00 62.53 797 LEU A CA 1
ATOM 4740 C C . LEU A 1 775 ? -6.751 40.828 -15.244 1.00 64.57 797 LEU A C 1
ATOM 4741 O O . LEU A 1 775 ? -7.947 41.002 -15.499 1.00 64.60 797 LEU A O 1
ATOM 4746 N N . LEU A 1 776 ? -6.047 39.777 -15.692 1.00 58.50 798 LEU A N 1
ATOM 4747 C CA . LEU A 1 776 ? -6.613 38.760 -16.571 1.00 57.33 798 LEU A CA 1
ATOM 4748 C C . LEU A 1 776 ? -6.986 37.492 -15.863 1.00 62.77 798 LEU A C 1
ATOM 4749 O O . LEU A 1 776 ? -6.191 36.959 -15.084 1.00 62.87 798 LEU A O 1
ATOM 4754 N N . ASN A 1 777 ? -8.198 36.997 -16.141 1.00 59.19 799 ASN A N 1
ATOM 4755 C CA . ASN A 1 777 ? -8.658 35.747 -15.563 1.00 58.50 799 ASN A CA 1
ATOM 4756 C C . ASN A 1 777 ? -8.148 34.559 -16.373 1.00 61.99 799 ASN A C 1
ATOM 4757 O O . ASN A 1 777 ? -7.823 34.695 -17.550 1.00 61.41 799 ASN A O 1
ATOM 4762 N N . PHE A 1 778 ? -8.029 33.411 -15.719 1.00 58.77 800 PHE A N 1
ATOM 4763 C CA . PHE A 1 778 ? -7.519 32.188 -16.321 1.00 58.71 800 PHE A CA 1
ATOM 4764 C C . PHE A 1 778 ? -8.316 31.010 -15.772 1.00 61.23 800 PHE A C 1
ATOM 4765 O O . PHE A 1 778 ? -8.672 31.006 -14.604 1.00 60.82 800 PHE A O 1
ATOM 4773 N N . GLY A 1 779 ? -8.601 30.044 -16.627 1.00 57.74 801 GLY A N 1
ATOM 4774 C CA . GLY A 1 779 ? -9.360 28.854 -16.269 1.00 57.61 801 GLY A CA 1
ATOM 4775 C C . GLY A 1 779 ? -8.652 27.595 -16.701 1.00 60.93 801 GLY A C 1
ATOM 4776 O O . GLY A 1 779 ? -8.155 27.522 -17.822 1.00 60.66 801 GLY A O 1
ATOM 4777 N N . THR A 1 780 ? -8.601 26.597 -15.812 1.00 58.16 802 THR A N 1
ATOM 4778 C CA . THR A 1 780 ? -7.900 25.338 -16.051 1.00 58.10 802 THR A CA 1
ATOM 4779 C C . THR A 1 780 ? -8.563 24.150 -15.343 1.00 62.88 802 THR A C 1
ATOM 4780 O O . THR A 1 780 ? -9.275 24.326 -14.352 1.00 62.57 802 THR A O 1
ATOM 4784 N N . GLY A 1 781 ? -8.267 22.960 -15.847 1.00 60.04 803 GLY A N 1
ATOM 4785 C CA . GLY A 1 781 ? -8.668 21.687 -15.272 1.00 60.00 803 GLY A CA 1
ATOM 4786 C C . GLY A 1 781 ? -10.135 21.355 -15.270 1.00 64.69 803 GLY A C 1
ATOM 4787 O O . GLY A 1 781 ? -10.660 20.974 -14.223 1.00 64.43 803 GLY A O 1
ATOM 4788 N N . LEU A 1 782 ? -10.803 21.426 -16.433 1.00 62.05 804 LEU A N 1
ATOM 4789 C CA . LEU A 1 782 ? -12.206 21.027 -16.469 1.00 62.30 804 LEU A CA 1
ATOM 4790 C C . LEU A 1 782 ? -12.310 19.502 -16.322 1.00 68.35 804 LEU A C 1
ATOM 4791 O O . LEU A 1 782 ? -11.650 18.763 -17.060 1.00 69.37 804 LEU A O 1
ATOM 4796 N N . LYS A 1 783 ? -13.091 19.047 -15.326 1.00 63.62 805 LYS A N 1
ATOM 4797 C CA . LYS A 1 783 ? -13.325 17.634 -15.076 1.00 62.82 805 LYS A CA 1
ATOM 4798 C C . LYS A 1 783 ? -14.765 17.417 -14.681 1.00 68.54 805 LYS A C 1
ATOM 4799 O O . LYS A 1 783 ? -15.268 18.063 -13.758 1.00 68.74 805 LYS A O 1
ATOM 4805 N N . ALA A 1 784 ? -15.427 16.502 -15.379 1.00 65.82 806 ALA A N 1
ATOM 4806 C CA . ALA A 1 784 ? -16.808 16.125 -15.104 1.00 65.86 806 ALA A CA 1
ATOM 4807 C C . ALA A 1 784 ? -16.829 15.010 -14.073 1.00 69.67 806 ALA A C 1
ATOM 4808 O O . ALA A 1 784 ? -15.823 14.327 -13.874 1.00 69.20 806 ALA A O 1
ATOM 4810 N N . GLY A 1 785 ? -17.975 14.830 -13.436 1.00 67.52 807 GLY A N 1
ATOM 4811 C CA . GLY A 1 785 ? -18.166 13.786 -12.442 1.00 68.32 807 GLY A CA 1
ATOM 4812 C C . GLY A 1 785 ? -19.610 13.479 -12.121 1.00 74.68 807 GLY A C 1
ATOM 4813 O O . GLY A 1 785 ? -20.392 14.399 -11.886 1.00 73.51 807 GLY A O 1
ATOM 4814 N N . VAL A 1 786 ? -19.966 12.179 -12.092 1.00 74.81 808 VAL A N 1
ATOM 4815 C CA . VAL A 1 786 ? -21.319 11.703 -11.746 1.00 75.92 808 VAL A CA 1
ATOM 4816 C C . VAL A 1 786 ? -21.402 11.590 -10.224 1.00 83.95 808 VAL A C 1
ATOM 4817 O O . VAL A 1 786 ? -20.620 10.853 -9.619 1.00 83.19 808 VAL A O 1
ATOM 4821 N N . ASP A 1 787 ? -22.341 12.332 -9.615 1.00 84.68 809 ASP A N 1
ATOM 4822 C CA . ASP A 1 787 ? -22.576 12.351 -8.172 1.00 86.67 809 ASP A CA 1
ATOM 4823 C C . ASP A 1 787 ? -22.912 10.933 -7.664 1.00 94.76 809 ASP A C 1
ATOM 4824 O O . ASP A 1 787 ? -23.828 10.302 -8.204 1.00 95.06 809 ASP A O 1
ATOM 4829 N N . PRO A 1 788 ? -22.137 10.387 -6.692 1.00 93.41 810 PRO A N 1
ATOM 4830 C CA . PRO A 1 788 ? -22.417 9.018 -6.212 1.00 94.28 810 PRO A CA 1
ATOM 4831 C C . PRO A 1 788 ? -23.688 8.893 -5.373 1.00 101.09 810 PRO A C 1
ATOM 4832 O O . PRO A 1 788 ? -24.253 7.805 -5.290 1.00 100.00 810 PRO A O 1
ATOM 4836 N N . ALA A 1 789 ? -24.121 10.007 -4.744 1.00 101.06 811 ALA A N 1
ATOM 4837 C CA . ALA A 1 789 ? -25.302 10.086 -3.883 1.00 102.26 811 ALA A CA 1
ATOM 4838 C C . ALA A 1 789 ? -26.584 9.673 -4.623 1.00 109.30 811 ALA A C 1
ATOM 4839 O O . ALA A 1 789 ? -26.755 10.047 -5.787 1.00 109.02 811 ALA A O 1
ATOM 4841 N N . PRO A 1 790 ? -27.477 8.876 -3.988 1.00 108.33 812 PRO A N 1
ATOM 4842 C CA . PRO A 1 790 ? -28.700 8.455 -4.689 1.00 109.09 812 PRO A CA 1
ATOM 4843 C C . PRO A 1 790 ? -29.715 9.583 -4.884 1.00 116.18 812 PRO A C 1
ATOM 4844 O O . PRO A 1 790 ? -29.867 10.447 -4.015 1.00 115.75 812 PRO A O 1
ATOM 4848 N N . VAL A 1 791 ? -30.398 9.572 -6.038 1.00 115.15 813 VAL A N 1
ATOM 4849 C CA . VAL A 1 791 ? -31.440 10.550 -6.366 1.00 116.08 813 VAL A CA 1
ATOM 4850 C C . VAL A 1 791 ? -32.837 9.910 -6.241 1.00 122.08 813 VAL A C 1
ATOM 4851 O O . VAL A 1 791 ? -32.943 8.691 -6.059 1.00 121.93 813 VAL A O 1
ATOM 4855 N N . ALA A 1 792 ? -33.898 10.740 -6.307 1.00 119.73 814 ALA A N 1
ATOM 4856 C CA . ALA A 1 792 ? -35.300 10.322 -6.201 1.00 120.09 814 ALA A CA 1
ATOM 4857 C C . ALA A 1 792 ? -35.702 9.292 -7.271 1.00 125.31 814 ALA A C 1
ATOM 4858 O O . ALA A 1 792 ? -35.063 9.222 -8.328 1.00 125.01 814 ALA A O 1
ATOM 4860 N N . ARG A 1 793 ? -36.750 8.481 -6.975 1.00 122.18 815 ARG A N 1
ATOM 4861 C CA . ARG A 1 793 ? -37.291 7.461 -7.869 1.00 121.85 815 ARG A CA 1
ATOM 4862 C C . ARG A 1 793 ? -37.704 8.060 -9.224 1.00 125.39 815 ARG A C 1
ATOM 4863 O O . ARG A 1 793 ? -38.414 9.073 -9.274 1.00 125.75 815 ARG A O 1
ATOM 4871 N N . GLY A 1 794 ? -37.203 7.447 -10.296 1.00 120.09 816 GLY A N 1
ATOM 4872 C CA . GLY A 1 794 ? -37.491 7.838 -11.673 1.00 118.50 816 GLY A CA 1
ATOM 4873 C C . GLY A 1 794 ? -36.662 8.969 -12.237 1.00 118.59 816 GLY A C 1
ATOM 4874 O O . GLY A 1 794 ? -37.026 9.527 -13.275 1.00 118.66 816 GLY A O 1
ATOM 4875 N N . HIS A 1 795 ? -35.541 9.312 -11.572 1.00 111.65 817 HIS A N 1
ATOM 4876 C CA . HIS A 1 795 ? -34.636 10.379 -12.012 1.00 109.40 817 HIS A CA 1
ATOM 4877 C C . HIS A 1 795 ? -33.225 9.844 -12.216 1.00 108.64 817 HIS A C 1
ATOM 4878 O O . HIS A 1 795 ? -32.760 9.016 -11.431 1.00 108.62 817 HIS A O 1
ATOM 4885 N N . LYS A 1 796 ? -32.557 10.305 -13.283 1.00 101.33 818 LYS A N 1
ATOM 4886 C CA . LYS A 1 796 ? -31.191 9.915 -13.645 1.00 99.33 818 LYS A CA 1
ATOM 4887 C C . LYS A 1 796 ? -30.170 10.467 -12.629 1.00 100.71 818 LYS A C 1
ATOM 4888 O O . LYS A 1 796 ? -30.429 11.529 -12.057 1.00 100.27 818 LYS A O 1
ATOM 4894 N N . PRO A 1 797 ? -29.005 9.797 -12.401 1.00 95.33 819 PRO A N 1
ATOM 4895 C CA . PRO A 1 797 ? -28.015 10.346 -11.446 1.00 93.99 819 PRO A CA 1
ATOM 4896 C C . PRO A 1 797 ? -27.387 11.656 -11.923 1.00 93.73 819 PRO A C 1
ATOM 4897 O O . PRO A 1 797 ? -27.006 11.764 -13.091 1.00 93.69 819 PRO A O 1
ATOM 4901 N N . ASN A 1 798 ? -27.295 12.647 -11.017 1.00 86.86 820 ASN A N 1
ATOM 4902 C CA . ASN A 1 798 ? -26.752 13.981 -11.287 1.00 85.19 820 ASN A CA 1
ATOM 4903 C C . ASN A 1 798 ? -25.274 13.972 -11.645 1.00 86.19 820 ASN A C 1
ATOM 4904 O O . ASN A 1 798 ? -24.519 13.107 -11.203 1.00 84.56 820 ASN A O 1
ATOM 4909 N N . TYR A 1 799 ? -24.862 14.970 -12.429 1.00 81.86 821 TYR A N 1
ATOM 4910 C CA . TYR A 1 799 ? -23.475 15.152 -12.822 1.00 80.90 821 TYR A CA 1
ATOM 4911 C C . TYR A 1 799 ? -23.126 16.618 -12.973 1.00 82.61 821 TYR A C 1
ATOM 4912 O O . TYR A 1 799 ? -23.963 17.434 -13.373 1.00 82.72 821 TYR A O 1
ATOM 4921 N N . SER A 1 800 ? -21.888 16.950 -12.626 1.00 76.38 822 SER A N 1
ATOM 4922 C CA . SER A 1 800 ? -21.373 18.303 -12.687 1.00 74.72 822 SER A CA 1
ATOM 4923 C C . SER A 1 800 ? -19.954 18.296 -13.189 1.00 75.05 822 SER A C 1
ATOM 4924 O O . SER A 1 800 ? -19.279 17.279 -13.121 1.00 74.38 822 SER A O 1
ATOM 4927 N N . ALA A 1 801 ? -19.500 19.431 -13.687 1.00 70.16 823 ALA A N 1
ATOM 4928 C CA . ALA A 1 801 ? -18.125 19.607 -14.122 1.00 69.00 823 ALA A CA 1
ATOM 4929 C C . ALA A 1 801 ? -17.553 20.726 -13.294 1.00 70.25 823 ALA A C 1
ATOM 4930 O O . ALA A 1 801 ? -18.260 21.685 -12.971 1.00 69.76 823 ALA A O 1
ATOM 4932 N N . VAL A 1 802 ? -16.301 20.584 -12.884 1.00 64.48 824 VAL A N 1
ATOM 4933 C CA . VAL A 1 802 ? -15.674 21.646 -12.108 1.00 63.24 824 VAL A CA 1
ATOM 4934 C C . VAL A 1 802 ? -14.401 22.100 -12.792 1.00 63.80 824 VAL A C 1
ATOM 4935 O O . VAL A 1 802 ? -13.821 21.355 -13.583 1.00 63.07 824 VAL A O 1
ATOM 4939 N N . LEU A 1 803 ? -13.986 23.328 -12.501 1.00 59.33 825 LEU A N 1
ATOM 4940 C CA . LEU A 1 803 ? -12.750 23.917 -13.016 1.00 59.00 825 LEU A CA 1
ATOM 4941 C C . LEU A 1 803 ? -12.236 24.982 -12.057 1.00 63.11 825 LEU A C 1
ATOM 4942 O O . LEU A 1 803 ? -13.010 25.581 -11.295 1.00 62.62 825 LEU A O 1
ATOM 4947 N N . LEU A 1 804 ? -10.926 25.199 -12.091 1.00 59.33 826 LEU A N 1
ATOM 4948 C CA . LEU A 1 804 ? -10.268 26.184 -11.251 1.00 58.50 826 LEU A CA 1
ATOM 4949 C C . LEU A 1 804 ? -10.002 27.438 -12.060 1.00 63.37 826 LEU A C 1
ATOM 4950 O O . LEU A 1 804 ? -9.575 27.363 -13.223 1.00 64.29 826 LEU A O 1
ATOM 4955 N N . VAL A 1 805 ? -10.324 28.587 -11.464 1.00 58.72 827 VAL A N 1
ATOM 4956 C CA . VAL A 1 805 ? -10.105 29.930 -12.018 1.00 57.35 827 VAL A CA 1
ATOM 4957 C C . VAL A 1 805 ? -9.335 30.759 -10.987 1.00 61.22 827 VAL A C 1
ATOM 4958 O O . VAL A 1 805 ? -9.153 30.307 -9.851 1.00 60.68 827 VAL A O 1
ATOM 4962 N N . ARG A 1 806 ? -8.891 31.967 -11.363 1.00 57.26 828 ARG A N 1
ATOM 4963 C CA . ARG A 1 806 ? -8.181 32.832 -10.431 1.00 56.29 828 ARG A CA 1
ATOM 4964 C C . ARG A 1 806 ? -9.126 33.271 -9.322 1.00 62.11 828 ARG A C 1
ATOM 4965 O O . ARG A 1 806 ? -10.175 33.872 -9.597 1.00 61.55 828 ARG A O 1
ATOM 4973 N N . GLY A 1 807 ? -8.782 32.888 -8.092 1.00 60.48 829 GLY A N 1
ATOM 4974 C CA . GLY A 1 807 ? -9.544 33.235 -6.901 1.00 60.88 829 GLY A CA 1
ATOM 4975 C C . GLY A 1 807 ? -10.557 32.241 -6.383 1.00 67.13 829 GLY A C 1
ATOM 4976 O O . GLY A 1 807 ? -11.016 32.391 -5.248 1.00 69.44 829 GLY A O 1
ATOM 4977 N N . GLY A 1 808 ? -10.923 31.251 -7.184 1.00 63.39 830 GLY A N 1
ATOM 4978 C CA . GLY A 1 808 ? -11.901 30.265 -6.750 1.00 63.65 830 GLY A CA 1
ATOM 4979 C C . GLY A 1 808 ? -12.202 29.119 -7.693 1.00 68.88 830 GLY A C 1
ATOM 4980 O O . GLY A 1 808 ? -11.579 28.975 -8.746 1.00 68.01 830 GLY A O 1
ATOM 4981 N N . VAL A 1 809 ? -13.168 28.283 -7.286 1.00 66.53 831 VAL A N 1
ATOM 4982 C CA . VAL A 1 809 ? -13.628 27.127 -8.043 1.00 66.59 831 VAL A CA 1
ATOM 4983 C C . VAL A 1 809 ? -14.990 27.411 -8.685 1.00 69.34 831 VAL A C 1
ATOM 4984 O O . VAL A 1 809 ? -15.865 28.018 -8.058 1.00 68.74 831 VAL A O 1
ATOM 4988 N N . VAL A 1 810 ? -15.159 26.971 -9.938 1.00 65.35 832 VAL A N 1
ATOM 4989 C CA . VAL A 1 810 ? -16.428 27.119 -10.645 1.00 64.54 832 VAL A CA 1
ATOM 4990 C C . VAL A 1 810 ? -17.012 25.736 -10.930 1.00 67.45 832 VAL A C 1
ATOM 4991 O O . VAL A 1 810 ? -16.319 24.839 -11.420 1.00 66.35 832 VAL A O 1
ATOM 4995 N N . ARG A 1 811 ? -18.279 25.568 -10.546 1.00 63.40 833 ARG A N 1
ATOM 4996 C CA . ARG A 1 811 ? -19.040 24.348 -10.739 1.00 62.39 833 ARG A CA 1
ATOM 4997 C C . ARG A 1 811 ? -20.096 24.581 -11.812 1.00 67.17 833 ARG A C 1
ATOM 4998 O O . ARG A 1 811 ? -20.805 25.599 -11.793 1.00 66.98 833 ARG A O 1
ATOM 5006 N N . LEU A 1 812 ? -20.205 23.620 -12.732 1.00 63.81 834 LEU A N 1
ATOM 5007 C CA . LEU A 1 812 ? -21.167 23.646 -13.827 1.00 63.75 834 LEU A CA 1
ATOM 5008 C C . LEU A 1 812 ? -22.164 22.518 -13.643 1.00 67.80 834 LEU A C 1
ATOM 5009 O O . LEU A 1 812 ? -21.774 21.359 -13.581 1.00 66.72 834 LEU A O 1
ATOM 5014 N N . ASN A 1 813 ? -23.442 22.873 -13.482 1.00 65.80 835 ASN A N 1
ATOM 5015 C CA . ASN A 1 813 ? -24.532 21.936 -13.204 1.00 65.65 835 ASN A CA 1
ATOM 5016 C C . ASN A 1 813 ? -25.398 21.649 -14.413 1.00 70.45 835 ASN A C 1
ATOM 5017 O O . ASN A 1 813 ? -25.697 22.551 -15.200 1.00 68.51 835 ASN A O 1
ATOM 5022 N N . PHE A 1 814 ? -25.798 20.374 -14.553 1.00 69.76 836 PHE A N 1
ATOM 5023 C CA . PHE A 1 814 ? -26.597 19.884 -15.676 1.00 70.54 836 PHE A CA 1
ATOM 5024 C C . PHE A 1 814 ? -27.812 19.086 -15.222 1.00 79.54 836 PHE A C 1
ATOM 5025 O O . PHE A 1 814 ? -27.811 18.527 -14.123 1.00 80.29 836 PHE A O 1
ATOM 5033 N N . ASN A 1 815 ? -28.848 19.032 -16.080 1.00 79.34 837 ASN A N 1
ATOM 5034 C CA . ASN A 1 815 ? -30.071 18.260 -15.860 1.00 80.67 837 ASN A CA 1
ATOM 5035 C C . ASN A 1 815 ? -29.809 16.847 -16.426 1.00 87.59 837 ASN A C 1
ATOM 5036 O O . ASN A 1 815 ? -29.650 16.700 -17.640 1.00 87.01 837 ASN A O 1
ATOM 5041 N N . PRO A 1 816 ? -29.710 15.805 -15.578 1.00 87.14 838 PRO A N 1
ATOM 5042 C CA . PRO A 1 816 ? -29.406 14.462 -16.111 1.00 88.16 838 PRO A CA 1
ATOM 5043 C C . PRO A 1 816 ? -30.554 13.767 -16.857 1.00 94.73 838 PRO A C 1
ATOM 5044 O O . PRO A 1 816 ? -30.308 12.814 -17.604 1.00 94.52 838 PRO A O 1
ATOM 5048 N N . ASP A 1 817 ? -31.795 14.236 -16.658 1.00 92.85 839 ASP A N 1
ATOM 5049 C CA . ASP A 1 817 ? -32.977 13.671 -17.312 1.00 93.50 839 ASP A CA 1
ATOM 5050 C C . ASP A 1 817 ? -33.113 14.130 -18.772 1.00 97.48 839 ASP A C 1
ATOM 5051 O O . ASP A 1 817 ? -33.813 13.467 -19.546 1.00 98.34 839 ASP A O 1
ATOM 5056 N N . THR A 1 818 ? -32.469 15.266 -19.138 1.00 91.57 840 THR A N 1
ATOM 5057 C CA . THR A 1 818 ? -32.525 15.845 -20.486 1.00 90.82 840 THR A CA 1
ATOM 5058 C C . THR A 1 818 ? -31.141 16.031 -21.130 1.00 93.89 840 THR A C 1
ATOM 5059 O O . THR A 1 818 ? -31.070 16.284 -22.337 1.00 94.02 840 THR A O 1
ATOM 5063 N N . ASP A 1 819 ? -30.054 15.935 -20.323 1.00 88.69 841 ASP A N 1
ATOM 5064 C CA . ASP A 1 819 ? -28.654 16.117 -20.729 1.00 87.47 841 ASP A CA 1
ATOM 5065 C C . ASP A 1 819 ? -28.440 17.517 -21.320 1.00 90.21 841 ASP A C 1
ATOM 5066 O O . ASP A 1 819 ? -27.840 17.699 -22.385 1.00 90.42 841 ASP A O 1
ATOM 5071 N N . LYS A 1 820 ? -28.972 18.506 -20.592 1.00 85.25 842 LYS A N 1
ATOM 5072 C CA . LYS A 1 820 ? -28.937 19.935 -20.892 1.00 84.28 842 LYS A CA 1
ATOM 5073 C C . LYS A 1 820 ? -28.439 20.692 -19.648 1.00 87.51 842 LYS A C 1
ATOM 5074 O O . LYS A 1 820 ? -28.265 20.082 -18.594 1.00 87.16 842 LYS A O 1
ATOM 5080 N N . LEU A 1 821 ? -28.208 22.009 -19.771 1.00 83.43 843 LEU A N 1
ATOM 5081 C CA . LEU A 1 821 ? -27.775 22.878 -18.672 1.00 82.76 843 LEU A CA 1
ATOM 5082 C C . LEU A 1 821 ? -28.892 22.985 -17.625 1.00 87.12 843 LEU A C 1
ATOM 5083 O O . LEU A 1 821 ? -30.063 23.055 -18.004 1.00 86.66 843 LEU A O 1
ATOM 5088 N N . LEU A 1 822 ? -28.543 22.966 -16.320 1.00 84.74 844 LEU A N 1
ATOM 5089 C CA . LEU A 1 822 ? -29.527 23.057 -15.235 1.00 85.32 844 LEU A CA 1
ATOM 5090 C C . LEU A 1 822 ? -30.176 24.448 -15.177 1.00 95.28 844 LEU A C 1
ATOM 5091 O O . LEU A 1 822 ? -29.493 25.453 -14.965 1.00 94.79 844 LEU A O 1
ATOM 5096 N N . ASP A 1 823 ? -31.498 24.488 -15.421 1.00 96.66 845 ASP A N 1
ATOM 5097 C CA . ASP A 1 823 ? -32.304 25.707 -15.499 1.00 98.52 845 ASP A CA 1
ATOM 5098 C C . ASP A 1 823 ? -33.503 25.704 -14.526 1.00 105.71 845 ASP A C 1
ATOM 5099 O O . ASP A 1 823 ? -33.886 24.655 -14.001 1.00 104.80 845 ASP A O 1
ATOM 5104 N N . SER A 1 824 ? -34.074 26.896 -14.278 1.00 106.15 846 SER A N 1
ATOM 5105 C CA . SER A 1 824 ? -35.254 27.110 -13.435 1.00 107.74 846 SER A CA 1
ATOM 5106 C C . SER A 1 824 ? -36.277 27.993 -14.178 1.00 115.16 846 SER A C 1
ATOM 5107 O O . SER A 1 824 ? -35.945 28.580 -15.217 1.00 114.59 846 SER A O 1
ATOM 5110 N N . THR A 1 825 ? -37.519 28.074 -13.646 1.00 114.40 847 THR A N 1
ATOM 5111 C CA . THR A 1 825 ? -38.615 28.877 -14.211 1.00 115.43 847 THR A CA 1
ATOM 5112 C C . THR A 1 825 ? -38.307 30.390 -14.142 1.00 121.01 847 THR A C 1
ATOM 5113 O O . THR A 1 825 ? -38.426 31.078 -15.161 1.00 121.09 847 THR A O 1
ATOM 5117 N N . ASP A 1 826 ? -37.905 30.888 -12.943 1.00 117.89 848 ASP A N 1
ATOM 5118 C CA . ASP A 1 826 ? -37.603 32.298 -12.659 1.00 117.64 848 ASP A CA 1
ATOM 5119 C C . ASP A 1 826 ? -36.372 32.844 -13.405 1.00 119.92 848 ASP A C 1
ATOM 5120 O O . ASP A 1 826 ? -35.290 32.249 -13.351 1.00 118.78 848 ASP A O 1
ATOM 5125 N N . LYS A 1 827 ? -36.565 33.996 -14.092 1.00 115.79 849 LYS A N 1
ATOM 5126 C CA . LYS A 1 827 ? -35.545 34.723 -14.865 1.00 115.04 849 LYS A CA 1
ATOM 5127 C C . LYS A 1 827 ? -34.771 35.756 -14.017 1.00 117.18 849 LYS A C 1
ATOM 5128 O O . LYS A 1 827 ? -33.662 36.153 -14.385 1.00 116.35 849 LYS A O 1
ATOM 5134 N N . ASN A 1 828 ? -35.365 36.179 -12.881 1.00 112.91 850 ASN A N 1
ATOM 5135 C CA . ASN A 1 828 ? -34.766 37.108 -11.913 1.00 111.94 850 ASN A CA 1
ATOM 5136 C C . ASN A 1 828 ? -33.686 36.376 -11.119 1.00 112.27 850 ASN A C 1
ATOM 5137 O O . ASN A 1 828 ? -32.730 37.000 -10.644 1.00 111.58 850 ASN A O 1
ATOM 5142 N N . SER A 1 829 ? -33.861 35.049 -10.962 1.00 106.32 851 SER A N 1
ATOM 5143 C CA . SER A 1 829 ? -32.931 34.172 -10.261 1.00 104.80 851 SER A CA 1
ATOM 5144 C C . SER A 1 829 ? -31.654 34.006 -11.069 1.00 104.94 851 SER A C 1
ATOM 5145 O O . SER A 1 829 ? -31.707 33.931 -12.305 1.00 103.81 851 SER A O 1
ATOM 5148 N N . GLU A 1 830 ? -30.501 33.972 -10.369 1.00 99.29 852 GLU A N 1
ATOM 5149 C CA . GLU A 1 830 ? -29.204 33.734 -11.001 1.00 97.98 852 GLU A CA 1
ATOM 5150 C C . GLU A 1 830 ? -29.191 32.320 -11.618 1.00 98.20 852 GLU A C 1
ATOM 5151 O O . GLU A 1 830 ? -29.908 31.454 -11.114 1.00 97.45 852 GLU A O 1
ATOM 5157 N N . PRO A 1 831 ? -28.478 32.073 -12.748 1.00 92.33 853 PRO A N 1
ATOM 5158 C CA . PRO A 1 831 ? -28.510 30.732 -13.351 1.00 91.01 853 PRO A CA 1
ATOM 5159 C C . PRO A 1 831 ? -27.983 29.685 -12.390 1.00 91.37 853 PRO A C 1
ATOM 5160 O O . PRO A 1 831 ? -26.946 29.892 -11.749 1.00 91.26 853 PRO A O 1
ATOM 5164 N N . ILE A 1 832 ? -28.744 28.594 -12.242 1.00 84.78 854 ILE A N 1
ATOM 5165 C CA . ILE A 1 832 ? -28.379 27.506 -11.340 1.00 82.89 854 ILE A CA 1
ATOM 5166 C C . ILE A 1 832 ? -27.355 26.540 -12.004 1.00 82.14 854 ILE A C 1
ATOM 5167 O O . ILE A 1 832 ? -26.842 25.649 -11.326 1.00 81.50 854 ILE A O 1
ATOM 5172 N N . SER A 1 833 ? -27.015 26.775 -13.304 1.00 75.00 855 SER A N 1
ATOM 5173 C CA . SER A 1 833 ? -26.052 26.005 -14.102 1.00 73.17 855 SER A CA 1
ATOM 5174 C C . SER A 1 833 ? -24.604 26.442 -13.837 1.00 74.96 855 SER A C 1
ATOM 5175 O O . SER A 1 833 ? -23.668 25.710 -14.158 1.00 73.03 855 SER A O 1
ATOM 5178 N N . PHE A 1 834 ? -24.426 27.651 -13.284 1.00 71.44 856 PHE A N 1
ATOM 5179 C CA . PHE A 1 834 ? -23.113 28.215 -12.971 1.00 70.34 856 PHE A CA 1
ATOM 5180 C C . PHE A 1 834 ? -23.022 28.610 -11.499 1.00 72.92 856 PHE A C 1
ATOM 5181 O O . PHE A 1 834 ? -23.954 29.208 -10.955 1.00 72.28 856 PHE A O 1
ATOM 5189 N N . SER A 1 835 ? -21.868 28.308 -10.883 1.00 68.24 857 SER A N 1
ATOM 5190 C CA . SER A 1 835 ? -21.544 28.646 -9.498 1.00 67.51 857 SER A CA 1
ATOM 5191 C C . SER A 1 835 ? -20.042 28.932 -9.359 1.00 70.66 857 SER A C 1
ATOM 5192 O O . SER A 1 835 ? -19.218 28.175 -9.877 1.00 70.05 857 SER A O 1
ATOM 5195 N N . TYR A 1 836 ? -19.696 30.020 -8.659 1.00 65.68 858 TYR A N 1
ATOM 5196 C CA . TYR A 1 836 ? -18.314 30.389 -8.379 1.00 64.17 858 TYR A CA 1
ATOM 5197 C C . TYR A 1 836 ? -18.167 30.566 -6.870 1.00 71.66 858 TYR A C 1
ATOM 5198 O O . TYR A 1 836 ? -18.889 31.367 -6.267 1.00 73.06 858 TYR A O 1
ATOM 5207 N N . THR A 1 837 ? -17.267 29.788 -6.254 1.00 69.15 859 THR A N 1
ATOM 5208 C CA . THR A 1 837 ? -17.004 29.870 -4.819 1.00 69.08 859 THR A CA 1
ATOM 5209 C C . THR A 1 837 ? -15.546 30.293 -4.635 1.00 73.88 859 THR A C 1
ATOM 5210 O O . THR A 1 837 ? -14.650 29.579 -5.097 1.00 73.81 859 THR A O 1
ATOM 5214 N N . PRO A 1 838 ? -15.280 31.461 -4.010 1.00 70.77 860 PRO A N 1
ATOM 5215 C CA . PRO A 1 838 ? -13.885 31.895 -3.836 1.00 70.85 860 PRO A CA 1
ATOM 5216 C C . PRO A 1 838 ? -13.111 30.993 -2.888 1.00 76.16 860 PRO A C 1
ATOM 5217 O O . PRO A 1 838 ? -13.643 30.606 -1.846 1.00 76.16 860 PRO A O 1
ATOM 5221 N N . PHE A 1 839 ? -11.868 30.639 -3.247 1.00 73.70 861 PHE A N 1
ATOM 5222 C CA . PHE A 1 839 ? -11.066 29.808 -2.355 1.00 73.65 861 PHE A CA 1
ATOM 5223 C C . PHE A 1 839 ? -10.215 30.672 -1.392 1.00 79.89 861 PHE A C 1
ATOM 5224 O O . PHE A 1 839 ? -10.076 31.880 -1.595 1.00 80.23 861 PHE A O 1
ATOM 5232 N N . GLY A 1 840 ? -9.716 30.053 -0.327 1.00 77.70 862 GLY A N 1
ATOM 5233 C CA . GLY A 1 840 ? -8.922 30.716 0.702 1.00 77.74 862 GLY A CA 1
ATOM 5234 C C . GLY A 1 840 ? -7.538 31.157 0.274 1.00 82.42 862 GLY A C 1
ATOM 5235 O O . GLY A 1 840 ? -7.114 30.910 -0.860 1.00 81.20 862 GLY A O 1
ATOM 5236 N N . SER A 1 841 ? -6.823 31.810 1.203 1.00 80.91 863 SER A N 1
ATOM 5237 C CA . SER A 1 841 ? -5.467 32.325 1.014 1.00 81.75 863 SER A CA 1
ATOM 5238 C C . SER A 1 841 ? -4.453 31.213 0.699 1.00 86.77 863 SER A C 1
ATOM 5239 O O . SER A 1 841 ? -3.544 31.429 -0.106 1.00 87.10 863 SER A O 1
ATOM 5242 N N . ALA A 1 842 ? -4.630 30.029 1.321 1.00 82.70 864 ALA A N 1
ATOM 5243 C CA . ALA A 1 842 ? -3.771 28.858 1.148 1.00 82.61 864 ALA A CA 1
ATOM 5244 C C . ALA A 1 842 ? -3.793 28.310 -0.279 1.00 86.36 864 ALA A C 1
ATOM 5245 O O . ALA A 1 842 ? -2.765 27.823 -0.768 1.00 87.13 864 ALA A O 1
ATOM 5247 N N . GLU A 1 843 ? -4.964 28.378 -0.935 1.00 80.73 865 GLU A N 1
ATOM 5248 C CA . GLU A 1 843 ? -5.164 27.900 -2.309 1.00 79.17 865 GLU A CA 1
ATOM 5249 C C . GLU A 1 843 ? -4.890 28.989 -3.334 1.00 80.28 865 GLU A C 1
ATOM 5250 O O . GLU A 1 843 ? -4.637 28.674 -4.491 1.00 80.21 865 GLU A O 1
ATOM 5256 N N . SER A 1 844 ? -4.901 30.265 -2.902 1.00 75.29 866 SER A N 1
ATOM 5257 C CA . SER A 1 844 ? -4.574 31.434 -3.725 1.00 74.16 866 SER A CA 1
ATOM 5258 C C . SER A 1 844 ? -3.049 31.520 -3.885 1.00 76.11 866 SER A C 1
ATOM 5259 O O . SER A 1 844 ? -2.558 32.279 -4.714 1.00 76.00 866 SER A O 1
ATOM 5262 N N . ALA A 1 845 ? -2.309 30.749 -3.072 1.00 71.62 867 ALA A N 1
ATOM 5263 C CA . ALA A 1 845 ? -0.850 30.680 -3.074 1.00 70.84 867 ALA A CA 1
ATOM 5264 C C . ALA A 1 845 ? -0.350 29.652 -4.095 1.00 73.96 867 ALA A C 1
ATOM 5265 O O . ALA A 1 845 ? 0.837 29.657 -4.431 1.00 74.54 867 ALA A O 1
ATOM 5267 N N . VAL A 1 846 ? -1.260 28.776 -4.580 1.00 68.21 868 VAL A N 1
ATOM 5268 C CA . VAL A 1 846 ? -1.015 27.717 -5.567 1.00 66.56 868 VAL A CA 1
ATOM 5269 C C . VAL A 1 846 ? -0.915 28.317 -6.976 1.00 69.21 868 VAL A C 1
ATOM 5270 O O . VAL A 1 846 ? -1.804 29.065 -7.388 1.00 68.12 868 VAL A O 1
ATOM 5274 N N . ASP A 1 847 ? 0.148 27.941 -7.721 1.00 65.85 869 ASP A N 1
ATOM 5275 C CA . ASP A 1 847 ? 0.388 28.356 -9.112 1.00 64.86 869 ASP A CA 1
ATOM 5276 C C . ASP A 1 847 ? -0.560 27.581 -10.011 1.00 66.81 869 ASP A C 1
ATOM 5277 O O . ASP A 1 847 ? -0.381 26.378 -10.200 1.00 65.08 869 ASP A O 1
ATOM 5282 N N . LEU A 1 848 ? -1.577 28.263 -10.555 1.00 63.79 870 LEU A N 1
ATOM 5283 C CA . LEU A 1 848 ? -2.581 27.622 -11.407 1.00 63.76 870 LEU A CA 1
ATOM 5284 C C . LEU A 1 848 ? -2.047 27.182 -12.786 1.00 67.06 870 LEU A C 1
ATOM 5285 O O . LEU A 1 848 ? -2.694 26.374 -13.451 1.00 66.03 870 LEU A O 1
ATOM 5290 N N . THR A 1 849 ? -0.868 27.691 -13.201 1.00 63.00 871 THR A N 1
ATOM 5291 C CA . THR A 1 849 ? -0.258 27.336 -14.490 1.00 62.30 871 THR A CA 1
ATOM 5292 C C . THR A 1 849 ? 0.490 25.998 -14.402 1.00 65.88 871 THR A C 1
ATOM 5293 O O . THR A 1 849 ? 0.871 25.448 -15.437 1.00 65.29 871 THR A O 1
ATOM 5297 N N . THR A 1 850 ? 0.726 25.495 -13.172 1.00 62.67 872 THR A N 1
ATOM 5298 C CA . THR A 1 850 ? 1.501 24.275 -12.928 1.00 62.73 872 THR A CA 1
ATOM 5299 C C . THR A 1 850 ? 0.660 22.998 -12.779 1.00 66.90 872 THR A C 1
ATOM 5300 O O . THR A 1 850 ? 1.209 21.964 -12.387 1.00 66.13 872 THR A O 1
ATOM 5304 N N . LEU A 1 851 ? -0.647 23.054 -13.108 1.00 64.00 873 LEU A N 1
ATOM 5305 C CA . LEU A 1 851 ? -1.528 21.894 -13.000 1.00 64.37 873 LEU A CA 1
ATOM 5306 C C . LEU A 1 851 ? -1.027 20.733 -13.842 1.00 70.23 873 LEU A C 1
ATOM 5307 O O . LEU A 1 851 ? -0.846 20.873 -15.053 1.00 70.30 873 LEU A O 1
ATOM 5312 N N . LYS A 1 852 ? -0.763 19.596 -13.192 1.00 67.98 874 LYS A N 1
ATOM 5313 C CA . LYS A 1 852 ? -0.274 18.441 -13.924 1.00 68.27 874 LYS A CA 1
ATOM 5314 C C . LYS A 1 852 ? -1.364 17.381 -14.092 1.00 73.53 874 LYS A C 1
ATOM 5315 O O . LYS A 1 852 ? -1.371 16.694 -15.114 1.00 74.24 874 LYS A O 1
ATOM 5321 N N . ASP A 1 853 ? -2.310 17.280 -13.140 1.00 69.99 875 ASP A N 1
ATOM 5322 C CA . ASP A 1 853 ? -3.351 16.262 -13.234 1.00 70.38 875 ASP A CA 1
ATOM 5323 C C . ASP A 1 853 ? -4.664 16.608 -12.536 1.00 73.48 875 ASP A C 1
ATOM 5324 O O . ASP A 1 853 ? -4.671 17.298 -11.516 1.00 73.59 875 ASP A O 1
ATOM 5329 N N . VAL A 1 854 ? -5.780 16.120 -13.101 1.00 68.93 876 VAL A N 1
ATOM 5330 C CA . VAL A 1 854 ? -7.109 16.231 -12.501 1.00 68.83 876 VAL A CA 1
ATOM 5331 C C . VAL A 1 854 ? -7.714 14.835 -12.499 1.00 73.63 876 VAL A C 1
ATOM 5332 O O . VAL A 1 854 ? -7.699 14.163 -13.533 1.00 73.71 876 VAL A O 1
ATOM 5336 N N . THR A 1 855 ? -8.241 14.406 -11.342 1.00 70.09 877 THR A N 1
ATOM 5337 C CA . THR A 1 855 ? -8.850 13.091 -11.163 1.00 70.01 877 THR A CA 1
ATOM 5338 C C . THR A 1 855 ? -10.167 13.232 -10.430 1.00 74.07 877 THR A C 1
ATOM 5339 O O . THR A 1 855 ? -10.271 14.050 -9.522 1.00 73.49 877 THR A O 1
ATOM 5343 N N . TYR A 1 856 ? -11.160 12.415 -10.806 1.00 70.89 878 TYR A N 1
ATOM 5344 C CA . TYR A 1 856 ? -12.447 12.351 -10.130 1.00 70.48 878 TYR A CA 1
ATOM 5345 C C . TYR A 1 856 ? -12.585 10.948 -9.565 1.00 78.31 878 TYR A C 1
ATOM 5346 O O . TYR A 1 856 ? -12.363 9.977 -10.292 1.00 79.09 878 TYR A O 1
ATOM 5355 N N . ILE A 1 857 ? -12.911 10.837 -8.265 1.00 76.49 879 ILE A N 1
ATOM 5356 C CA . ILE A 1 857 ? -13.102 9.548 -7.597 1.00 76.68 879 ILE A CA 1
ATOM 5357 C C . ILE A 1 857 ? -14.595 9.300 -7.455 1.00 82.77 879 ILE A C 1
ATOM 5358 O O . ILE A 1 857 ? -15.250 9.940 -6.636 1.00 81.83 879 ILE A O 1
ATOM 5363 N N . ALA A 1 858 ? -15.129 8.407 -8.306 1.00 82.00 880 ALA A N 1
ATOM 5364 C CA . ALA A 1 858 ? -16.544 8.031 -8.429 1.00 82.86 880 ALA A CA 1
ATOM 5365 C C . ALA A 1 858 ? -17.259 7.751 -7.105 1.00 88.47 880 ALA A C 1
ATOM 5366 O O . ALA A 1 858 ? -18.327 8.309 -6.864 1.00 88.82 880 ALA A O 1
ATOM 5368 N N . GLU A 1 859 ? -16.665 6.897 -6.262 1.00 85.26 881 GLU A N 1
ATOM 5369 C CA . GLU A 1 859 ? -17.200 6.447 -4.971 1.00 85.28 881 GLU A CA 1
ATOM 5370 C C . GLU A 1 859 ? -17.338 7.559 -3.925 1.00 87.48 881 GLU A C 1
ATOM 5371 O O . GLU A 1 859 ? -18.269 7.511 -3.116 1.00 87.48 881 GLU A O 1
ATOM 5377 N N . SER A 1 860 ? -16.401 8.527 -3.921 1.00 81.88 882 SER A N 1
ATOM 5378 C CA . SER A 1 860 ? -16.402 9.638 -2.968 1.00 80.70 882 SER A CA 1
ATOM 5379 C C . SER A 1 860 ? -16.995 10.932 -3.532 1.00 84.16 882 SER A C 1
ATOM 5380 O O . SER A 1 860 ? -17.401 11.805 -2.760 1.00 84.46 882 SER A O 1
ATOM 5383 N N . GLY A 1 861 ? -17.055 11.031 -4.861 1.00 79.50 883 GLY A N 1
ATOM 5384 C CA . GLY A 1 861 ? -17.561 12.196 -5.580 1.00 78.71 883 GLY A CA 1
ATOM 5385 C C . GLY A 1 861 ? -16.661 13.413 -5.463 1.00 80.64 883 GLY A C 1
ATOM 5386 O O . GLY A 1 861 ? -17.139 14.547 -5.554 1.00 79.36 883 GLY A O 1
ATOM 5387 N N . LEU A 1 862 ? -15.344 13.171 -5.267 1.00 76.04 884 LEU A N 1
ATOM 5388 C CA . LEU A 1 862 ? -14.333 14.205 -5.080 1.00 74.86 884 LEU A CA 1
ATOM 5389 C C . LEU A 1 862 ? -13.369 14.307 -6.224 1.00 77.18 884 LEU A C 1
ATOM 5390 O O . LEU A 1 862 ? -12.932 13.297 -6.775 1.00 77.74 884 LEU A O 1
ATOM 5395 N N . TRP A 1 863 ? -13.024 15.543 -6.562 1.00 72.16 885 TRP A N 1
ATOM 5396 C CA . TRP A 1 863 ? -12.054 15.885 -7.584 1.00 71.39 885 TRP A CA 1
ATOM 5397 C C . TRP A 1 863 ? -10.726 16.174 -6.876 1.00 73.54 885 TRP A C 1
ATOM 5398 O O . TRP A 1 863 ? -10.718 16.779 -5.794 1.00 72.61 885 TRP A O 1
ATOM 5409 N N . PHE A 1 864 ? -9.610 15.746 -7.489 1.00 68.60 886 PHE A N 1
ATOM 5410 C CA . PHE A 1 864 ? -8.268 15.984 -6.969 1.00 67.48 886 PHE A CA 1
ATOM 5411 C C . PHE A 1 864 ? -7.423 16.664 -8.029 1.00 68.63 886 PHE A C 1
ATOM 5412 O O . PHE A 1 864 ? -7.246 16.119 -9.119 1.00 68.07 886 PHE A O 1
ATOM 5420 N N . TYR A 1 865 ? -6.951 17.883 -7.724 1.00 64.40 887 TYR A N 1
ATOM 5421 C CA . TYR A 1 865 ? -6.132 18.715 -8.614 1.00 63.77 887 TYR A CA 1
ATOM 5422 C C . TYR A 1 865 ? -4.681 18.677 -8.175 1.00 69.42 887 TYR A C 1
ATOM 5423 O O . TYR A 1 865 ? -4.351 19.177 -7.096 1.00 68.85 887 TYR A O 1
ATOM 5432 N N . THR A 1 866 ? -3.825 18.054 -8.997 1.00 66.59 888 THR A N 1
ATOM 5433 C CA . THR A 1 866 ? -2.403 17.928 -8.716 1.00 66.40 888 THR A CA 1
ATOM 5434 C C . THR A 1 866 ? -1.633 19.034 -9.417 1.00 70.31 888 THR A C 1
ATOM 5435 O O . THR A 1 866 ? -1.789 19.243 -10.617 1.00 70.45 888 THR A O 1
ATOM 5439 N N . PHE A 1 867 ? -0.821 19.752 -8.648 1.00 66.35 889 PHE A N 1
ATOM 5440 C CA . PHE A 1 867 ? 0.011 20.853 -9.126 1.00 65.97 889 PHE A CA 1
ATOM 5441 C C . PHE A 1 867 ? 1.479 20.507 -8.940 1.00 69.91 889 PHE A C 1
ATOM 5442 O O . PHE A 1 867 ? 1.901 20.177 -7.832 1.00 69.35 889 PHE A O 1
ATOM 5450 N N . ASP A 1 868 ? 2.253 20.595 -10.017 1.00 66.48 890 ASP A N 1
ATOM 5451 C CA . ASP A 1 868 ? 3.672 20.262 -10.043 1.00 66.47 890 ASP A CA 1
ATOM 5452 C C . ASP A 1 868 ? 4.494 21.531 -10.255 1.00 71.10 890 ASP A C 1
ATOM 5453 O O . ASP A 1 868 ? 4.352 22.168 -11.294 1.00 71.02 890 ASP A O 1
ATOM 5458 N N . ASN A 1 869 ? 5.366 21.888 -9.285 1.00 67.79 891 ASN A N 1
ATOM 5459 C CA . ASN A 1 869 ? 6.257 23.058 -9.356 1.00 67.30 891 ASN A CA 1
ATOM 5460 C C . ASN A 1 869 ? 7.290 22.992 -10.500 1.00 71.37 891 ASN A C 1
ATOM 5461 O O . ASN A 1 869 ? 7.773 24.035 -10.937 1.00 70.34 891 ASN A O 1
ATOM 5466 N N . GLY A 1 870 ? 7.580 21.780 -10.989 1.00 68.81 892 GLY A N 1
ATOM 5467 C CA . GLY A 1 870 ? 8.493 21.531 -12.102 1.00 68.93 892 GLY A CA 1
ATOM 5468 C C . GLY A 1 870 ? 7.954 22.009 -13.438 1.00 73.95 892 GLY A C 1
ATOM 5469 O O . GLY A 1 870 ? 8.703 22.129 -14.415 1.00 73.97 892 GLY A O 1
ATOM 5470 N N . GLU A 1 871 ? 6.639 22.290 -13.482 1.00 70.63 893 GLU A N 1
ATOM 5471 C CA . GLU A 1 871 ? 5.927 22.800 -14.646 1.00 70.45 893 GLU A CA 1
ATOM 5472 C C . GLU A 1 871 ? 6.132 24.318 -14.829 1.00 74.10 893 GLU A C 1
ATOM 5473 O O . GLU A 1 871 ? 5.660 24.867 -15.816 1.00 75.20 893 GLU A O 1
ATOM 5479 N N . LYS A 1 872 ? 6.848 24.984 -13.898 1.00 69.93 894 LYS A N 1
ATOM 5480 C CA . LYS A 1 872 ? 7.176 26.419 -13.952 1.00 69.04 894 LYS A CA 1
ATOM 5481 C C . LYS A 1 872 ? 8.279 26.673 -14.994 1.00 73.15 894 LYS A C 1
ATOM 5482 O O . LYS A 1 872 ? 9.100 25.774 -15.205 1.00 73.18 894 LYS A O 1
ATOM 5488 N N . PRO A 1 873 ? 8.388 27.886 -15.605 1.00 70.02 895 PRO A N 1
ATOM 5489 C CA . PRO A 1 873 ? 9.504 28.139 -16.549 1.00 69.75 895 PRO A CA 1
ATOM 5490 C C . PRO A 1 873 ? 10.855 28.128 -15.838 1.00 72.06 895 PRO A C 1
ATOM 5491 O O . PRO A 1 873 ? 10.892 28.329 -14.629 1.00 70.42 895 PRO A O 1
ATOM 5495 N N . THR A 1 874 ? 11.951 27.864 -16.567 1.00 69.74 896 THR A N 1
ATOM 5496 C CA . THR A 1 874 ? 13.298 27.799 -15.964 1.00 70.28 896 THR A CA 1
ATOM 5497 C C . THR A 1 874 ? 13.834 29.173 -15.544 1.00 74.91 896 THR A C 1
ATOM 5498 O O . THR A 1 874 ? 14.515 29.272 -14.523 1.00 73.36 896 THR A O 1
ATOM 5502 N N . TYR A 1 875 ? 13.525 30.221 -16.330 1.00 73.36 897 TYR A N 1
ATOM 5503 C CA . TYR A 1 875 ? 13.948 31.598 -16.072 1.00 73.70 897 TYR A CA 1
ATOM 5504 C C . TYR A 1 875 ? 12.781 32.568 -16.200 1.00 78.78 897 TYR A C 1
ATOM 5505 O O . TYR A 1 875 ? 11.872 32.336 -17.006 1.00 78.44 897 TYR A O 1
ATOM 5514 N N . ASP A 1 876 ? 12.802 33.654 -15.396 1.00 75.83 898 ASP A N 1
ATOM 5515 C CA . ASP A 1 876 ? 11.759 34.687 -15.411 1.00 75.54 898 ASP A CA 1
ATOM 5516 C C . ASP A 1 876 ? 11.974 35.706 -16.559 1.00 79.90 898 ASP A C 1
ATOM 5517 O O . ASP A 1 876 ? 12.907 35.547 -17.358 1.00 79.28 898 ASP A O 1
ATOM 5522 N N . GLY A 1 877 ? 11.131 36.744 -16.603 1.00 76.60 899 GLY A N 1
ATOM 5523 C CA . GLY A 1 877 ? 11.195 37.816 -17.594 1.00 76.42 899 GLY A CA 1
ATOM 5524 C C . GLY A 1 877 ? 12.491 38.605 -17.554 1.00 80.74 899 GLY A C 1
ATOM 5525 O O . GLY A 1 877 ? 12.945 39.112 -18.585 1.00 80.06 899 GLY A O 1
ATOM 5526 N N . LYS A 1 878 ? 13.100 38.706 -16.357 1.00 77.63 900 LYS A N 1
ATOM 5527 C CA . LYS A 1 878 ? 14.367 39.403 -16.141 1.00 77.53 900 LYS A CA 1
ATOM 5528 C C . LYS A 1 878 ? 15.572 38.438 -16.227 1.00 81.78 900 LYS A C 1
ATOM 5529 O O . LYS A 1 878 ? 16.676 38.767 -15.775 1.00 81.24 900 LYS A O 1
ATOM 5535 N N . GLN A 1 879 ? 15.342 37.258 -16.866 1.00 78.01 901 GLN A N 1
ATOM 5536 C CA . GLN A 1 879 ? 16.292 36.167 -17.137 1.00 77.45 901 GLN A CA 1
ATOM 5537 C C . GLN A 1 879 ? 17.057 35.676 -15.885 1.00 81.54 901 GLN A C 1
ATOM 5538 O O . GLN A 1 879 ? 18.247 35.364 -15.945 1.00 80.72 901 GLN A O 1
ATOM 5544 N N . GLN A 1 880 ? 16.340 35.582 -14.760 1.00 78.93 902 GLN A N 1
ATOM 5545 C CA . GLN A 1 880 ? 16.846 35.105 -13.475 1.00 78.65 902 GLN A CA 1
ATOM 5546 C C . GLN A 1 880 ? 16.231 33.728 -13.243 1.00 83.99 902 GLN A C 1
ATOM 5547 O O . GLN A 1 880 ? 15.079 33.509 -13.623 1.00 83.95 902 GLN A O 1
ATOM 5553 N N . GLN A 1 881 ? 16.991 32.801 -12.627 1.00 81.75 903 GLN A N 1
ATOM 5554 C CA . GLN A 1 881 ? 16.529 31.443 -12.312 1.00 81.30 903 GLN A CA 1
ATOM 5555 C C . GLN A 1 881 ? 15.256 31.503 -11.467 1.00 85.21 903 GLN A C 1
ATOM 5556 O O . GLN A 1 881 ? 15.162 32.319 -10.546 1.00 84.74 903 GLN A O 1
ATOM 5562 N N . VAL A 1 882 ? 14.259 30.692 -11.817 1.00 82.04 904 VAL A N 1
ATOM 5563 C CA . VAL A 1 882 ? 12.985 30.690 -11.103 1.00 81.89 904 VAL A CA 1
ATOM 5564 C C . VAL A 1 882 ? 13.096 29.939 -9.767 1.00 86.95 904 VAL A C 1
ATOM 5565 O O . VAL A 1 882 ? 13.606 28.812 -9.709 1.00 86.57 904 VAL A O 1
ATOM 5569 N N . LYS A 1 883 ? 12.634 30.612 -8.695 1.00 83.85 905 LYS A N 1
ATOM 5570 C CA . LYS A 1 883 ? 12.590 30.105 -7.330 1.00 84.21 905 LYS A CA 1
ATOM 5571 C C . LYS A 1 883 ? 11.464 29.060 -7.193 1.00 88.47 905 LYS A C 1
ATOM 5572 O O . LYS A 1 883 ? 10.383 29.221 -7.768 1.00 87.76 905 LYS A O 1
ATOM 5578 N N . ASN A 1 884 ? 11.744 27.996 -6.426 1.00 85.49 906 ASN A N 1
ATOM 5579 C CA . ASN A 1 884 ? 10.862 26.869 -6.108 1.00 85.15 906 ASN A CA 1
ATOM 5580 C C . ASN A 1 884 ? 10.232 26.195 -7.336 1.00 85.94 906 ASN A C 1
ATOM 5581 O O . ASN A 1 884 ? 9.018 26.255 -7.540 1.00 85.08 906 ASN A O 1
ATOM 5586 N N . ARG A 1 885 ? 11.079 25.513 -8.127 1.00 80.48 907 ARG A N 1
ATOM 5587 C CA . ARG A 1 885 ? 10.669 24.718 -9.288 1.00 78.93 907 ARG A CA 1
ATOM 5588 C C . ARG A 1 885 ? 10.659 23.250 -8.821 1.00 81.46 907 ARG A C 1
ATOM 5589 O O . ARG A 1 885 ? 10.609 22.312 -9.624 1.00 81.21 907 ARG A O 1
ATOM 5597 N N . LYS A 1 886 ? 10.697 23.082 -7.495 1.00 76.72 908 LYS A N 1
ATOM 5598 C CA . LYS A 1 886 ? 10.713 21.824 -6.776 1.00 76.65 908 LYS A CA 1
ATOM 5599 C C . LYS A 1 886 ? 9.490 21.765 -5.884 1.00 79.95 908 LYS A C 1
ATOM 5600 O O . LYS A 1 886 ? 9.162 22.742 -5.203 1.00 79.39 908 LYS A O 1
ATOM 5606 N N . GLY A 1 887 ? 8.832 20.619 -5.884 1.00 76.34 909 GLY A N 1
ATOM 5607 C CA . GLY A 1 887 ? 7.655 20.420 -5.055 1.00 76.32 909 GLY A CA 1
ATOM 5608 C C . GLY A 1 887 ? 6.380 20.162 -5.814 1.00 80.33 909 GLY A C 1
ATOM 5609 O O . GLY A 1 887 ? 6.374 20.057 -7.043 1.00 80.07 909 GLY A O 1
ATOM 5610 N N . TYR A 1 888 ? 5.293 20.070 -5.058 1.00 76.94 910 TYR A N 1
ATOM 5611 C CA . TYR A 1 888 ? 3.951 19.796 -5.547 1.00 76.55 910 TYR A CA 1
ATOM 5612 C C . TYR A 1 888 ? 2.923 20.232 -4.500 1.00 78.96 910 TYR A C 1
ATOM 5613 O O . TYR A 1 888 ? 3.263 20.402 -3.332 1.00 79.07 910 TYR A O 1
ATOM 5622 N N . ALA A 1 889 ? 1.664 20.360 -4.915 1.00 73.73 911 ALA A N 1
ATOM 5623 C CA . ALA A 1 889 ? 0.537 20.703 -4.053 1.00 72.33 911 ALA A CA 1
ATOM 5624 C C . ALA A 1 889 ? -0.715 20.043 -4.626 1.00 74.87 911 ALA A C 1
ATOM 5625 O O . ALA A 1 889 ? -0.802 19.836 -5.840 1.00 75.71 911 ALA A O 1
ATOM 5627 N N . VAL A 1 890 ? -1.659 19.662 -3.763 1.00 69.68 912 VAL A N 1
ATOM 5628 C CA . VAL A 1 890 ? -2.897 19.010 -4.196 1.00 68.83 912 VAL A CA 1
ATOM 5629 C C . VAL A 1 890 ? -4.132 19.708 -3.594 1.00 72.26 912 VAL A C 1
ATOM 5630 O O . VAL A 1 890 ? -4.199 19.931 -2.377 1.00 71.85 912 VAL A O 1
ATOM 5634 N N . ILE A 1 891 ? -5.104 20.041 -4.459 1.00 68.04 913 ILE A N 1
ATOM 5635 C CA . ILE A 1 891 ? -6.375 20.652 -4.067 1.00 67.10 913 ILE A CA 1
ATOM 5636 C C . ILE A 1 891 ? -7.508 19.624 -4.208 1.00 73.87 913 ILE A C 1
ATOM 5637 O O . ILE A 1 891 ? -7.555 18.886 -5.187 1.00 74.40 913 ILE A O 1
ATOM 5642 N N . THR A 1 892 ? -8.402 19.572 -3.225 1.00 71.78 914 THR A N 1
ATOM 5643 C CA . THR A 1 892 ? -9.573 18.705 -3.249 1.00 72.09 914 THR A CA 1
ATOM 5644 C C . THR A 1 892 ? -10.803 19.568 -3.511 1.00 77.17 914 THR A C 1
ATOM 5645 O O . THR A 1 892 ? -10.981 20.603 -2.861 1.00 77.76 914 THR A O 1
ATOM 5649 N N . VAL A 1 893 ? -11.648 19.145 -4.459 1.00 72.93 915 VAL A N 1
ATOM 5650 C CA . VAL A 1 893 ? -12.889 19.851 -4.749 1.00 72.34 915 VAL A CA 1
ATOM 5651 C C . VAL A 1 893 ? -14.077 18.961 -4.350 1.00 76.77 915 VAL A C 1
ATOM 5652 O O . VAL A 1 893 ? -14.156 17.809 -4.767 1.00 76.12 915 VAL A O 1
ATOM 5656 N N . SER A 1 894 ? -14.965 19.485 -3.501 1.00 73.66 916 SER A N 1
ATOM 5657 C CA . SER A 1 894 ? -16.131 18.757 -3.008 1.00 73.36 916 SER A CA 1
ATOM 5658 C C . SER A 1 894 ? -17.418 19.507 -3.328 1.00 77.30 916 SER A C 1
ATOM 5659 O O . SER A 1 894 ? -17.397 20.724 -3.470 1.00 76.03 916 SER A O 1
ATOM 5662 N N . ARG A 1 895 ? -18.538 18.782 -3.425 1.00 74.47 917 ARG A N 1
ATOM 5663 C CA . ARG A 1 895 ? -19.852 19.369 -3.686 1.00 73.97 917 ARG A CA 1
ATOM 5664 C C . ARG A 1 895 ? -20.419 19.995 -2.413 1.00 81.45 917 ARG A C 1
ATOM 5665 O O . ARG A 1 895 ? -20.209 19.467 -1.318 1.00 80.97 917 ARG A O 1
ATOM 5673 N N . THR A 1 896 ? -21.151 21.112 -2.556 1.00 81.65 918 THR A N 1
ATOM 5674 C CA . THR A 1 896 ? -21.832 21.817 -1.457 1.00 83.02 918 THR A CA 1
ATOM 5675 C C . THR A 1 896 ? -23.222 22.260 -1.922 1.00 90.65 918 THR A C 1
ATOM 5676 O O . THR A 1 896 ? -23.431 22.479 -3.117 1.00 90.34 918 THR A O 1
ATOM 5680 N N . GLY A 1 897 ? -24.149 22.388 -0.977 1.00 90.17 919 GLY A N 1
ATOM 5681 C CA . GLY A 1 897 ? -25.518 22.831 -1.235 1.00 91.04 919 GLY A CA 1
ATOM 5682 C C . GLY A 1 897 ? -26.503 21.727 -1.565 1.00 97.80 919 GLY A C 1
ATOM 5683 O O . GLY A 1 897 ? -26.125 20.552 -1.667 1.00 98.04 919 GLY A O 1
ATOM 5684 N N . ILE A 1 898 ? -27.784 22.114 -1.736 1.00 95.54 920 ILE A N 1
ATOM 5685 C CA . ILE A 1 898 ? -28.898 21.221 -2.082 1.00 95.84 920 ILE A CA 1
ATOM 5686 C C . ILE A 1 898 ? -28.703 20.747 -3.531 1.00 100.04 920 ILE A C 1
ATOM 5687 O O . ILE A 1 898 ? -28.346 21.546 -4.400 1.00 99.19 920 ILE A O 1
ATOM 5692 N N . GLU A 1 899 ? -28.916 19.446 -3.773 1.00 97.02 921 GLU A N 1
ATOM 5693 C CA . GLU A 1 899 ? -28.753 18.825 -5.088 1.00 96.86 921 GLU A CA 1
ATOM 5694 C C . GLU A 1 899 ? -30.098 18.589 -5.789 1.00 102.06 921 GLU A C 1
ATOM 5695 O O . GLU A 1 899 ? -31.136 18.555 -5.123 1.00 102.05 921 GLU A O 1
ATOM 5701 N N . PHE A 1 900 ? -30.077 18.447 -7.134 1.00 99.20 922 PHE A N 1
ATOM 5702 C CA . PHE A 1 900 ? -31.259 18.213 -7.970 1.00 99.61 922 PHE A CA 1
ATOM 5703 C C . PHE A 1 900 ? -31.882 16.848 -7.654 1.00 107.75 922 PHE A C 1
ATOM 5704 O O . PHE A 1 900 ? -31.172 15.838 -7.633 1.00 107.28 922 PHE A O 1
ATOM 5712 N N . ASN A 1 901 ? -33.199 16.833 -7.360 1.00 107.45 923 ASN A N 1
ATOM 5713 C CA . ASN A 1 901 ? -33.979 15.647 -6.969 1.00 108.83 923 ASN A CA 1
ATOM 5714 C C . ASN A 1 901 ? -33.392 14.940 -5.729 1.00 117.12 923 ASN A C 1
ATOM 5715 O O . ASN A 1 901 ? -33.473 13.712 -5.634 1.00 117.50 923 ASN A O 1
ATOM 5720 N N . GLU A 1 902 ? -32.819 15.722 -4.775 1.00 116.36 924 GLU A N 1
ATOM 5721 C CA . GLU A 1 902 ? -32.234 15.229 -3.513 1.00 117.62 924 GLU A CA 1
ATOM 5722 C C . GLU A 1 902 ? -33.281 14.435 -2.703 1.00 126.35 924 GLU A C 1
ATOM 5723 O O . GLU A 1 902 ? -32.946 13.429 -2.071 1.00 125.95 924 GLU A O 1
ATOM 5729 N N . ASP A 1 903 ? -34.550 14.880 -2.770 1.00 126.59 925 ASP A N 1
ATOM 5730 C CA . ASP A 1 903 ? -35.723 14.240 -2.172 1.00 128.13 925 ASP A CA 1
ATOM 5731 C C . ASP A 1 903 ? -36.888 14.225 -3.191 1.00 134.58 925 ASP A C 1
ATOM 5732 O O . ASP A 1 903 ? -36.753 14.794 -4.284 1.00 133.98 925 ASP A O 1
ATOM 5737 N N . ALA A 1 904 ? -38.007 13.549 -2.842 1.00 132.93 926 ALA A N 1
ATOM 5738 C CA . ALA A 1 904 ? -39.195 13.394 -3.691 1.00 133.42 926 ALA A CA 1
ATOM 5739 C C . ALA A 1 904 ? -39.778 14.710 -4.262 1.00 139.30 926 ALA A C 1
ATOM 5740 O O . ALA A 1 904 ? -40.039 14.773 -5.466 1.00 139.33 926 ALA A O 1
ATOM 5742 N N . ASN A 1 905 ? -39.956 15.750 -3.412 1.00 136.33 927 ASN A N 1
ATOM 5743 C CA . ASN A 1 905 ? -40.547 17.039 -3.800 1.00 136.08 927 ASN A CA 1
ATOM 5744 C C . ASN A 1 905 ? -39.556 18.065 -4.384 1.00 139.79 927 ASN A C 1
ATOM 5745 O O . ASN A 1 905 ? -40.002 19.141 -4.798 1.00 139.91 927 ASN A O 1
ATOM 5750 N N . THR A 1 906 ? -38.240 17.743 -4.451 1.00 135.45 928 THR A N 1
ATOM 5751 C CA . THR A 1 906 ? -37.236 18.657 -5.012 1.00 134.92 928 THR A CA 1
ATOM 5752 C C . THR A 1 906 ? -37.440 18.767 -6.536 1.00 137.54 928 THR A C 1
ATOM 5753 O O . THR A 1 906 ? -36.888 17.985 -7.320 1.00 137.44 928 THR A O 1
ATOM 5757 N N . THR A 1 907 ? -38.287 19.733 -6.927 1.00 132.38 929 THR A N 1
ATOM 5758 C CA . THR A 1 907 ? -38.651 20.023 -8.310 1.00 131.16 929 THR A CA 1
ATOM 5759 C C . THR A 1 907 ? -37.666 21.067 -8.844 1.00 132.00 929 THR A C 1
ATOM 5760 O O . THR A 1 907 ? -36.679 20.699 -9.485 1.00 131.10 929 THR A O 1
ATOM 5764 N N . THR A 1 908 ? -37.915 22.358 -8.539 1.00 126.45 930 THR A N 1
ATOM 5765 C CA . THR A 1 908 ? -37.059 23.474 -8.939 1.00 125.02 930 THR A CA 1
ATOM 5766 C C . THR A 1 908 ? -36.057 23.821 -7.834 1.00 124.71 930 THR A C 1
ATOM 5767 O O . THR A 1 908 ? -36.357 23.642 -6.649 1.00 124.17 930 THR A O 1
ATOM 5771 N N . LEU A 1 909 ? -34.871 24.309 -8.228 1.00 117.75 931 LEU A N 1
ATOM 5772 C CA . LEU A 1 909 ? -33.843 24.714 -7.280 1.00 115.87 931 LEU A CA 1
ATOM 5773 C C . LEU A 1 909 ? -33.670 26.224 -7.333 1.00 116.26 931 LEU A C 1
ATOM 5774 O O . LEU A 1 909 ? -33.546 26.788 -8.420 1.00 115.79 931 LEU A O 1
ATOM 5779 N N . SER A 1 910 ? -33.719 26.881 -6.161 1.00 110.89 932 SER A N 1
ATOM 5780 C CA . SER A 1 910 ? -33.593 28.337 -6.027 1.00 109.89 932 SER A CA 1
ATOM 5781 C C . SER A 1 910 ? -32.139 28.791 -6.065 1.00 111.10 932 SER A C 1
ATOM 5782 O O . SER A 1 910 ? -31.839 29.822 -6.670 1.00 111.20 932 SER A O 1
ATOM 5785 N N . GLN A 1 911 ? -31.242 28.020 -5.426 1.00 104.84 933 GLN A N 1
ATOM 5786 C CA . GLN A 1 911 ? -29.803 28.291 -5.367 1.00 103.16 933 GLN A CA 1
ATOM 5787 C C . GLN A 1 911 ? -29.026 27.334 -6.272 1.00 101.91 933 GLN A C 1
ATOM 5788 O O . GLN A 1 911 ? -29.418 26.176 -6.425 1.00 101.41 933 GLN A O 1
ATOM 5794 N N . ALA A 1 912 ? -27.922 27.815 -6.860 1.00 95.00 934 ALA A N 1
ATOM 5795 C CA . ALA A 1 912 ? -27.059 27.013 -7.728 1.00 93.48 934 ALA A CA 1
ATOM 5796 C C . ALA A 1 912 ? -26.204 26.067 -6.884 1.00 94.61 934 ALA A C 1
ATOM 5797 O O . ALA A 1 912 ? -25.532 26.565 -5.975 1.00 95.11 934 ALA A O 1
ATOM 5799 N N . PRO A 1 913 ? -26.196 24.725 -7.139 1.00 87.68 935 PRO A N 1
ATOM 5800 C CA . PRO A 1 913 ? -25.321 23.835 -6.346 1.00 86.10 935 PRO A CA 1
ATOM 5801 C C . PRO A 1 913 ? -23.859 24.228 -6.563 1.00 86.73 935 PRO A C 1
ATOM 5802 O O . PRO A 1 913 ? -23.425 24.416 -7.704 1.00 84.69 935 PRO A O 1
ATOM 5806 N N . ALA A 1 914 ? -23.139 24.453 -5.457 1.00 82.06 936 ALA A N 1
ATOM 5807 C CA . ALA A 1 914 ? -21.760 24.929 -5.482 1.00 80.93 936 ALA A CA 1
ATOM 5808 C C . ALA A 1 914 ? -20.698 23.866 -5.191 1.00 83.04 936 ALA A C 1
ATOM 5809 O O . ALA A 1 914 ? -21.016 22.730 -4.841 1.00 82.65 936 ALA A O 1
ATOM 5811 N N . ALA A 1 915 ? -19.431 24.254 -5.370 1.00 78.36 937 ALA A N 1
ATOM 5812 C CA . ALA A 1 915 ? -18.247 23.443 -5.126 1.00 77.35 937 ALA A CA 1
ATOM 5813 C C . ALA A 1 915 ? -17.388 24.103 -4.040 1.00 80.72 937 ALA A C 1
ATOM 5814 O O . ALA A 1 915 ? -17.593 25.270 -3.712 1.00 80.49 937 ALA A O 1
ATOM 5816 N N . LEU A 1 916 ? -16.442 23.351 -3.471 1.00 77.22 938 LEU A N 1
ATOM 5817 C CA . LEU A 1 916 ? -15.551 23.838 -2.424 1.00 76.72 938 LEU A CA 1
ATOM 5818 C C . LEU A 1 916 ? -14.150 23.316 -2.686 1.00 79.16 938 LEU A C 1
ATOM 5819 O O . LEU A 1 916 ? -13.953 22.106 -2.726 1.00 78.79 938 LEU A O 1
ATOM 5824 N N . ALA A 1 917 ? -13.193 24.230 -2.911 1.00 75.72 939 ALA A N 1
ATOM 5825 C CA . ALA A 1 917 ? -11.796 23.898 -3.189 1.00 75.74 939 ALA A CA 1
ATOM 5826 C C . ALA A 1 917 ? -10.921 24.173 -1.985 1.00 80.99 939 ALA A C 1
ATOM 5827 O O . ALA A 1 917 ? -10.972 25.275 -1.429 1.00 82.94 939 ALA A O 1
ATOM 5829 N N . VAL A 1 918 ? -10.126 23.174 -1.575 1.00 76.00 940 VAL A N 1
ATOM 5830 C CA . VAL A 1 918 ? -9.223 23.270 -0.423 1.00 75.85 940 VAL A CA 1
ATOM 5831 C C . VAL A 1 918 ? -7.914 22.514 -0.647 1.00 81.38 940 VAL A C 1
ATOM 5832 O O . VAL A 1 918 ? -7.918 21.434 -1.237 1.00 80.35 940 VAL A O 1
ATOM 5836 N N . GLN A 1 919 ? -6.803 23.071 -0.126 1.00 79.08 941 GLN A N 1
ATOM 5837 C CA . GLN A 1 919 ? -5.479 22.449 -0.122 1.00 78.48 941 GLN A CA 1
ATOM 5838 C C . GLN A 1 919 ? -5.636 21.312 0.894 1.00 82.70 941 GLN A C 1
ATOM 5839 O O . GLN A 1 919 ? -5.895 21.565 2.071 1.00 82.02 941 GLN A O 1
ATOM 5845 N N . ASN A 1 920 ? -5.609 20.068 0.403 1.00 79.81 942 ASN A N 1
ATOM 5846 C CA . ASN A 1 920 ? -5.928 18.870 1.178 1.00 79.57 942 ASN A CA 1
ATOM 5847 C C . ASN A 1 920 ? -4.868 18.344 2.168 1.00 83.47 942 ASN A C 1
ATOM 5848 O O . ASN A 1 920 ? -5.189 17.444 2.935 1.00 83.43 942 ASN A O 1
ATOM 5853 N N . GLY A 1 921 ? -3.643 18.854 2.134 1.00 79.70 943 GLY A N 1
ATOM 5854 C CA . GLY A 1 921 ? -2.590 18.366 3.022 1.00 79.07 943 GLY A CA 1
ATOM 5855 C C . GLY A 1 921 ? -1.444 17.670 2.313 1.00 83.79 943 GLY A C 1
ATOM 5856 O O . GLY A 1 921 ? -0.390 17.450 2.919 1.00 84.12 943 GLY A O 1
ATOM 5857 N N . ILE A 1 922 ? -1.639 17.303 1.027 1.00 80.18 944 ILE A N 1
ATOM 5858 C CA . ILE A 1 922 ? -0.585 16.691 0.226 1.00 79.84 944 ILE A CA 1
ATOM 5859 C C . ILE A 1 922 ? 0.144 17.847 -0.443 1.00 84.96 944 ILE A C 1
ATOM 5860 O O . ILE A 1 922 ? -0.349 18.422 -1.413 1.00 85.06 944 ILE A O 1
ATOM 5865 N N . ALA A 1 923 ? 1.275 18.238 0.136 1.00 82.51 945 ALA A N 1
ATOM 5866 C CA . ALA A 1 923 ? 2.105 19.332 -0.354 1.00 82.48 945 ALA A CA 1
ATOM 5867 C C . ALA A 1 923 ? 3.547 19.130 0.066 1.00 87.63 945 ALA A C 1
ATOM 5868 O O . ALA A 1 923 ? 3.817 18.450 1.061 1.00 87.31 945 ALA A O 1
ATOM 5870 N N . SER A 1 924 ? 4.467 19.701 -0.724 1.00 85.04 946 SER A N 1
ATOM 5871 C CA . SER A 1 924 ? 5.912 19.691 -0.525 1.00 85.44 946 SER A CA 1
ATOM 5872 C C . SER A 1 924 ? 6.538 20.778 -1.390 1.00 91.13 946 SER A C 1
ATOM 5873 O O . SER A 1 924 ? 5.948 21.217 -2.373 1.00 90.15 946 SER A O 1
ATOM 5876 N N . SER A 1 925 ? 7.733 21.211 -1.011 1.00 90.03 947 SER A N 1
ATOM 5877 C CA . SER A 1 925 ? 8.491 22.229 -1.725 1.00 90.92 947 SER A CA 1
ATOM 5878 C C . SER A 1 925 ? 9.921 21.715 -1.936 1.00 96.62 947 SER A C 1
ATOM 5879 O O . SER A 1 925 ? 10.767 22.442 -2.456 1.00 98.30 947 SER A O 1
ATOM 5882 N N . GLN A 1 926 ? 10.185 20.457 -1.564 1.00 92.01 948 GLN A N 1
ATOM 5883 C CA . GLN A 1 926 ? 11.523 19.905 -1.691 1.00 92.09 948 GLN A CA 1
ATOM 5884 C C . GLN A 1 926 ? 11.641 18.730 -2.663 1.00 95.84 948 GLN A C 1
ATOM 5885 O O . GLN A 1 926 ? 12.761 18.266 -2.898 1.00 96.69 948 GLN A O 1
ATOM 5891 N N . ASP A 1 927 ? 10.533 18.244 -3.244 1.00 90.40 949 ASP A N 1
ATOM 5892 C CA . ASP A 1 927 ? 10.679 17.063 -4.092 1.00 89.56 949 ASP A CA 1
ATOM 5893 C C . ASP A 1 927 ? 9.974 17.099 -5.439 1.00 91.68 949 ASP A C 1
ATOM 5894 O O . ASP A 1 927 ? 9.015 17.842 -5.617 1.00 92.49 949 ASP A O 1
ATOM 5899 N N . ASP A 1 928 ? 10.440 16.260 -6.380 1.00 85.50 950 ASP A N 1
ATOM 5900 C CA . ASP A 1 928 ? 9.843 16.141 -7.709 1.00 84.35 950 ASP A CA 1
ATOM 5901 C C . ASP A 1 928 ? 8.858 14.992 -7.726 1.00 83.32 950 ASP A C 1
ATOM 5902 O O . ASP A 1 928 ? 9.223 13.864 -7.429 1.00 82.06 950 ASP A O 1
ATOM 5907 N N . LEU A 1 929 ? 7.601 15.290 -8.039 1.00 77.44 951 LEU A N 1
ATOM 5908 C CA . LEU A 1 929 ? 6.522 14.319 -8.031 1.00 76.40 951 LEU A CA 1
ATOM 5909 C C . LEU A 1 929 ? 6.445 13.408 -9.270 1.00 81.46 951 LEU A C 1
ATOM 5910 O O . LEU A 1 929 ? 6.384 13.898 -10.402 1.00 80.93 951 LEU A O 1
ATOM 5915 N N . THR A 1 930 ? 6.398 12.076 -9.034 1.00 78.36 952 THR A N 1
ATOM 5916 C CA . THR A 1 930 ? 6.220 11.055 -10.080 1.00 77.81 952 THR A CA 1
ATOM 5917 C C . THR A 1 930 ? 4.706 10.900 -10.336 1.00 81.17 952 THR A C 1
ATOM 5918 O O . THR A 1 930 ? 4.272 10.711 -11.479 1.00 81.47 952 THR A O 1
ATOM 5922 N N . GLY A 1 931 ? 3.936 10.999 -9.260 1.00 76.48 953 GLY A N 1
ATOM 5923 C CA . GLY A 1 931 ? 2.487 10.902 -9.283 1.00 75.77 953 GLY A CA 1
ATOM 5924 C C . GLY A 1 931 ? 1.911 10.462 -7.957 1.00 78.23 953 GLY A C 1
ATOM 5925 O O . GLY A 1 931 ? 2.640 10.205 -6.998 1.00 75.77 953 GLY A O 1
ATOM 5926 N N . ILE A 1 932 ? 0.581 10.390 -7.910 1.00 76.07 954 ILE A N 1
ATOM 5927 C CA . ILE A 1 932 ? -0.192 9.978 -6.739 1.00 76.15 954 ILE A CA 1
ATOM 5928 C C . ILE A 1 932 ? -1.107 8.799 -7.102 1.00 82.25 954 ILE A C 1
ATOM 5929 O O . ILE A 1 932 ? -1.860 8.870 -8.078 1.00 82.71 954 ILE A O 1
ATOM 5934 N N . LEU A 1 933 ? -1.038 7.717 -6.313 1.00 79.88 955 LEU A N 1
ATOM 5935 C CA . LEU A 1 933 ? -1.849 6.517 -6.525 1.00 80.16 955 LEU A CA 1
ATOM 5936 C C . LEU A 1 933 ? -2.977 6.432 -5.505 1.00 85.67 955 LEU A C 1
ATOM 5937 O O . LEU A 1 933 ? -2.683 6.339 -4.311 1.00 84.54 955 LEU A O 1
ATOM 5942 N N . PRO A 1 934 ? -4.268 6.415 -5.924 1.00 84.41 956 PRO A N 1
ATOM 5943 C CA . PRO A 1 934 ? -5.347 6.238 -4.938 1.00 84.94 956 PRO A CA 1
ATOM 5944 C C . PRO A 1 934 ? -5.460 4.754 -4.578 1.00 91.23 956 PRO A C 1
ATOM 5945 O O . PRO A 1 934 ? -6.202 4.002 -5.217 1.00 91.03 956 PRO A O 1
ATOM 5949 N N . LEU A 1 935 ? -4.660 4.329 -3.578 1.00 89.16 957 LEU A N 1
ATOM 5950 C CA . LEU A 1 935 ? -4.572 2.947 -3.099 1.00 89.84 957 LEU A CA 1
ATOM 5951 C C . LEU A 1 935 ? -5.902 2.375 -2.611 1.00 96.30 957 LEU A C 1
ATOM 5952 O O . LEU A 1 935 ? -6.132 1.169 -2.731 1.00 95.80 957 LEU A O 1
ATOM 5957 N N . SER A 1 936 ? -6.754 3.241 -2.033 1.00 94.53 958 SER A N 1
ATOM 5958 C CA . SER A 1 936 ? -8.087 2.926 -1.515 1.00 95.00 958 SER A CA 1
ATOM 5959 C C . SER A 1 936 ? -8.837 4.220 -1.187 1.00 99.81 958 SER A C 1
ATOM 5960 O O . SER A 1 936 ? -8.292 5.320 -1.353 1.00 99.41 958 SER A O 1
ATOM 5963 N N . ASP A 1 937 ? -10.085 4.080 -0.708 1.00 97.38 959 ASP A N 1
ATOM 5964 C CA . ASP A 1 937 ? -10.935 5.190 -0.287 1.00 98.01 959 ASP A CA 1
ATOM 5965 C C . ASP A 1 937 ? -10.303 5.902 0.917 1.00 100.96 959 ASP A C 1
ATOM 5966 O O . ASP A 1 937 ? -10.471 7.117 1.075 1.00 100.19 959 ASP A O 1
ATOM 5971 N N . GLU A 1 938 ? -9.558 5.128 1.743 1.00 96.51 960 GLU A N 1
ATOM 5972 C CA . GLU A 1 938 ? -8.895 5.574 2.966 1.00 95.69 960 GLU A CA 1
ATOM 5973 C C . GLU A 1 938 ? -7.431 5.984 2.784 1.00 97.05 960 GLU A C 1
ATOM 5974 O O . GLU A 1 938 ? -6.945 6.773 3.585 1.00 97.99 960 GLU A O 1
ATOM 5980 N N . PHE A 1 939 ? -6.709 5.425 1.798 1.00 89.51 961 PHE A N 1
ATOM 5981 C CA . PHE A 1 939 ? -5.283 5.735 1.636 1.00 87.06 961 PHE A CA 1
ATOM 5982 C C . PHE A 1 939 ? -4.832 6.089 0.227 1.00 87.33 961 PHE A C 1
ATOM 5983 O O . PHE A 1 939 ? -5.367 5.571 -0.755 1.00 87.02 961 PHE A O 1
ATOM 5991 N N . SER A 1 940 ? -3.793 6.931 0.146 1.00 80.87 962 SER A N 1
ATOM 5992 C CA . SER A 1 940 ? -3.174 7.347 -1.102 1.00 79.81 962 SER A CA 1
ATOM 5993 C C . SER A 1 940 ? -1.658 7.373 -0.963 1.00 82.44 962 SER A C 1
ATOM 5994 O O . SER A 1 940 ? -1.139 7.662 0.116 1.00 81.90 962 SER A O 1
ATOM 5997 N N . ALA A 1 941 ? -0.954 7.026 -2.051 1.00 78.02 963 ALA A N 1
ATOM 5998 C CA . ALA A 1 941 ? 0.506 6.995 -2.105 1.00 77.33 963 ALA A CA 1
ATOM 5999 C C . ALA A 1 941 ? 1.028 8.105 -3.004 1.00 81.41 963 ALA A C 1
ATOM 6000 O O . ALA A 1 941 ? 0.476 8.347 -4.077 1.00 80.40 963 ALA A O 1
ATOM 6002 N N . VAL A 1 942 ? 2.076 8.798 -2.546 1.00 78.24 964 VAL A N 1
ATOM 6003 C CA . VAL A 1 942 ? 2.689 9.925 -3.247 1.00 77.37 964 VAL A CA 1
ATOM 6004 C C . VAL A 1 942 ? 4.140 9.556 -3.620 1.00 80.23 964 VAL A C 1
ATOM 6005 O O . VAL A 1 942 ? 5.012 9.474 -2.748 1.00 79.12 964 VAL A O 1
ATOM 6009 N N . ILE A 1 943 ? 4.360 9.273 -4.920 1.00 77.28 965 ILE A N 1
ATOM 6010 C CA . ILE A 1 943 ? 5.657 8.881 -5.488 1.00 77.51 965 ILE A CA 1
ATOM 6011 C C . ILE A 1 943 ? 6.490 10.131 -5.788 1.00 84.95 965 ILE A C 1
ATOM 6012 O O . ILE A 1 943 ? 6.003 11.082 -6.403 1.00 83.30 965 ILE A O 1
ATOM 6017 N N . THR A 1 944 ? 7.760 10.096 -5.374 1.00 86.02 966 THR A N 1
ATOM 6018 C CA . THR A 1 944 ? 8.686 11.212 -5.454 1.00 87.68 966 THR A CA 1
ATOM 6019 C C . THR A 1 944 ? 10.082 10.797 -5.970 1.00 97.22 966 THR A C 1
ATOM 6020 O O . THR A 1 944 ? 10.533 9.677 -5.742 1.00 96.68 966 THR A O 1
ATOM 6024 N N . LYS A 1 945 ? 10.748 11.737 -6.653 1.00 98.79 967 LYS A N 1
ATOM 6025 C CA . LYS A 1 945 ? 12.096 11.647 -7.204 1.00 100.99 967 LYS A CA 1
ATOM 6026 C C . LYS A 1 945 ? 12.969 12.738 -6.568 1.00 111.80 967 LYS A C 1
ATOM 6027 O O . LYS A 1 945 ? 12.473 13.801 -6.180 1.00 111.19 967 LYS A O 1
ATOM 6033 N N . ASP A 1 946 ? 14.280 12.476 -6.509 1.00 113.60 968 ASP A N 1
ATOM 6034 C CA . ASP A 1 946 ? 15.325 13.362 -5.987 1.00 115.85 968 ASP A CA 1
ATOM 6035 C C . ASP A 1 946 ? 16.623 12.887 -6.656 1.00 124.76 968 ASP A C 1
ATOM 6036 O O . ASP A 1 946 ? 17.403 13.684 -7.184 1.00 124.39 968 ASP A O 1
ATOM 6041 N N . GLN A 1 947 ? 16.795 11.554 -6.650 1.00 125.19 969 GLN A N 1
ATOM 6042 C CA . GLN A 1 947 ? 17.866 10.706 -7.179 1.00 126.52 969 GLN A CA 1
ATOM 6043 C C . GLN A 1 947 ? 17.432 9.248 -6.853 1.00 133.33 969 GLN A C 1
ATOM 6044 O O . GLN A 1 947 ? 18.101 8.293 -7.257 1.00 133.38 969 GLN A O 1
ATOM 6050 N N . THR A 1 948 ? 16.276 9.110 -6.138 1.00 131.06 970 THR A N 1
ATOM 6051 C CA . THR A 1 948 ? 15.658 7.857 -5.683 1.00 131.22 970 THR A CA 1
ATOM 6052 C C . THR A 1 948 ? 15.311 6.916 -6.846 1.00 135.12 970 THR A C 1
ATOM 6053 O O . THR A 1 948 ? 14.423 7.208 -7.664 1.00 134.36 970 THR A O 1
ATOM 6057 N N . TRP A 1 949 ? 16.046 5.779 -6.898 1.00 131.40 971 TRP A N 1
ATOM 6058 C CA . TRP A 1 949 ? 15.971 4.724 -7.915 1.00 130.93 971 TRP A CA 1
ATOM 6059 C C . TRP A 1 949 ? 14.620 4.005 -7.917 1.00 131.27 971 TRP A C 1
ATOM 6060 O O . TRP A 1 949 ? 14.005 3.856 -8.979 1.00 130.75 971 TRP A O 1
ATOM 6071 N N . THR A 1 950 ? 14.146 3.596 -6.725 1.00 124.70 972 THR A N 1
ATOM 6072 C CA . THR A 1 950 ? 12.840 2.954 -6.538 1.00 122.72 972 THR A CA 1
ATOM 6073 C C . THR A 1 950 ? 11.698 3.994 -6.458 1.00 121.81 972 THR A C 1
ATOM 6074 O O . THR A 1 950 ? 10.530 3.631 -6.638 1.00 122.35 972 THR A O 1
ATOM 6078 N N . GLY A 1 951 ? 12.057 5.255 -6.175 1.00 112.47 973 GLY A N 1
ATOM 6079 C CA . GLY A 1 951 ? 11.125 6.361 -6.009 1.00 109.33 973 GLY A CA 1
ATOM 6080 C C . GLY A 1 951 ? 10.611 6.408 -4.585 1.00 107.34 973 GLY A C 1
ATOM 6081 O O . GLY A 1 951 ? 10.060 5.416 -4.099 1.00 107.24 973 GLY A O 1
ATOM 6082 N N . LYS A 1 952 ? 10.819 7.548 -3.890 1.00 98.67 974 LYS A N 1
ATOM 6083 C CA . LYS A 1 952 ? 10.393 7.753 -2.503 1.00 95.69 974 LYS A CA 1
ATOM 6084 C C . LYS A 1 952 ? 8.857 7.755 -2.416 1.00 94.77 974 LYS A C 1
ATOM 6085 O O . LYS A 1 952 ? 8.204 8.566 -3.077 1.00 93.44 974 LYS A O 1
ATOM 6091 N N . VAL A 1 953 ? 8.289 6.819 -1.628 1.00 88.69 975 VAL A N 1
ATOM 6092 C CA . VAL A 1 953 ? 6.838 6.671 -1.480 1.00 87.54 975 VAL A CA 1
ATOM 6093 C C . VAL A 1 953 ? 6.351 7.131 -0.105 1.00 91.38 975 VAL A C 1
ATOM 6094 O O . VAL A 1 953 ? 6.821 6.640 0.917 1.00 91.09 975 VAL A O 1
ATOM 6098 N N . ASP A 1 954 ? 5.387 8.065 -0.100 1.00 88.40 976 ASP A N 1
ATOM 6099 C CA . ASP A 1 954 ? 4.748 8.615 1.094 1.00 88.14 976 ASP A CA 1
ATOM 6100 C C . ASP A 1 954 ? 3.291 8.139 1.146 1.00 90.64 976 ASP A C 1
ATOM 6101 O O . ASP A 1 954 ? 2.592 8.200 0.134 1.00 89.36 976 ASP A O 1
ATOM 6106 N N . ILE A 1 955 ? 2.843 7.658 2.316 1.00 87.33 977 ILE A N 1
ATOM 6107 C CA . ILE A 1 955 ? 1.465 7.202 2.521 1.00 87.08 977 ILE A CA 1
ATOM 6108 C C . ILE A 1 955 ? 0.691 8.272 3.292 1.00 91.48 977 ILE A C 1
ATOM 6109 O O . ILE A 1 955 ? 1.163 8.766 4.318 1.00 91.42 977 ILE A O 1
ATOM 6114 N N . TYR A 1 956 ? -0.507 8.605 2.798 1.00 88.07 978 TYR A N 1
ATOM 6115 C CA . TYR A 1 956 ? -1.402 9.583 3.404 1.00 88.10 978 TYR A CA 1
ATOM 6116 C C . TYR A 1 956 ? -2.771 8.958 3.701 1.00 94.00 978 TYR A C 1
ATOM 6117 O O . TYR A 1 956 ? -3.254 8.136 2.921 1.00 93.89 978 TYR A O 1
ATOM 6126 N N . LYS A 1 957 ? -3.388 9.341 4.833 1.00 91.56 979 LYS A N 1
ATOM 6127 C CA . LYS A 1 957 ? -4.711 8.858 5.213 1.00 91.48 979 LYS A CA 1
ATOM 6128 C C . LYS A 1 957 ? -5.770 9.855 4.745 1.00 96.13 979 LYS A C 1
ATOM 6129 O O . LYS A 1 957 ? -5.733 11.024 5.126 1.00 94.35 979 LYS A O 1
ATOM 6135 N N . ASN A 1 958 ? -6.684 9.379 3.883 1.00 95.64 980 ASN A N 1
ATOM 6136 C CA . ASN A 1 958 ? -7.797 10.096 3.255 1.00 96.94 980 ASN A CA 1
ATOM 6137 C C . ASN A 1 958 ? -9.020 10.139 4.174 1.00 102.98 980 ASN A C 1
ATOM 6138 O O . ASN A 1 958 ? -9.670 9.118 4.413 1.00 102.85 980 ASN A O 1
ATOM 6143 N N . THR A 1 959 ? -9.338 11.336 4.659 1.00 100.69 981 THR A N 1
ATOM 6144 C CA . THR A 1 959 ? -10.459 11.588 5.552 1.00 101.31 981 THR A CA 1
ATOM 6145 C C . THR A 1 959 ? -11.441 12.523 4.828 1.00 106.20 981 THR A C 1
ATOM 6146 O O . THR A 1 959 ? -11.449 13.740 5.053 1.00 106.26 981 THR A O 1
ATOM 6150 N N . ASN A 1 960 ? -12.237 11.923 3.909 1.00 102.71 982 ASN A N 1
ATOM 6151 C CA . ASN A 1 960 ? -13.247 12.570 3.055 1.00 102.31 982 ASN A CA 1
ATOM 6152 C C . ASN A 1 960 ? -12.656 13.710 2.186 1.00 104.59 982 ASN A C 1
ATOM 6153 O O . ASN A 1 960 ? -13.301 14.744 1.973 1.00 104.62 982 ASN A O 1
ATOM 6158 N N . GLY A 1 961 ? -11.440 13.489 1.685 1.00 99.22 983 GLY A N 1
ATOM 6159 C CA . GLY A 1 961 ? -10.724 14.455 0.861 1.00 98.26 983 GLY A CA 1
ATOM 6160 C C . GLY A 1 961 ? -9.608 15.193 1.572 1.00 100.98 983 GLY A C 1
ATOM 6161 O O . GLY A 1 961 ? -8.837 15.900 0.921 1.00 99.75 983 GLY A O 1
ATOM 6162 N N . LEU A 1 962 ? -9.528 15.064 2.915 1.00 97.71 984 LEU A N 1
ATOM 6163 C CA . LEU A 1 962 ? -8.479 15.678 3.739 1.00 97.29 984 LEU A CA 1
ATOM 6164 C C . LEU A 1 962 ? -7.392 14.627 4.013 1.00 99.69 984 LEU A C 1
ATOM 6165 O O . LEU A 1 962 ? -7.715 13.479 4.316 1.00 99.53 984 LEU A O 1
ATOM 6170 N N . PHE A 1 963 ? -6.112 15.010 3.869 1.00 94.20 985 PHE A N 1
ATOM 6171 C CA . PHE A 1 963 ? -4.986 14.092 4.007 1.00 92.84 985 PHE A CA 1
ATOM 6172 C C . PHE A 1 963 ? -4.016 14.397 5.122 1.00 95.87 985 PHE A C 1
ATOM 6173 O O . PHE A 1 963 ? -3.700 15.556 5.381 1.00 94.94 985 PHE A O 1
ATOM 6181 N N . GLU A 1 964 ? -3.500 13.327 5.739 1.00 92.93 986 GLU A N 1
ATOM 6182 C CA . GLU A 1 964 ? -2.510 13.385 6.804 1.00 93.14 986 GLU A CA 1
ATOM 6183 C C . GLU A 1 964 ? -1.536 12.240 6.605 1.00 96.20 986 GLU A C 1
ATOM 6184 O O . GLU A 1 964 ? -1.961 11.095 6.442 1.00 95.35 986 GLU A O 1
ATOM 6190 N N . LYS A 1 965 ? -0.232 12.557 6.587 1.00 93.02 987 LYS A N 1
ATOM 6191 C CA . LYS A 1 965 ? 0.860 11.602 6.380 1.00 92.88 987 LYS A CA 1
ATOM 6192 C C . LYS A 1 965 ? 0.917 10.542 7.479 1.00 98.90 987 LYS A C 1
ATOM 6193 O O . LYS A 1 965 ? 0.838 10.878 8.669 1.00 98.63 987 LYS A O 1
ATOM 6199 N N . ASP A 1 966 ? 1.047 9.261 7.074 1.00 96.69 988 ASP A N 1
ATOM 6200 C CA . ASP A 1 966 ? 1.174 8.139 7.998 1.00 96.94 988 ASP A CA 1
ATOM 6201 C C . ASP A 1 966 ? 2.651 7.794 8.064 1.00 102.88 988 ASP A C 1
ATOM 6202 O O . ASP A 1 966 ? 3.158 7.111 7.181 1.00 103.11 988 ASP A O 1
ATOM 6207 N N . ASP A 1 967 ? 3.348 8.309 9.091 1.00 101.27 989 ASP A N 1
ATOM 6208 C CA . ASP A 1 967 ? 4.786 8.128 9.325 1.00 101.78 989 ASP A CA 1
ATOM 6209 C C . ASP A 1 967 ? 5.194 6.666 9.429 1.00 106.32 989 ASP A C 1
ATOM 6210 O O . ASP A 1 967 ? 6.246 6.302 8.910 1.00 106.40 989 ASP A O 1
ATOM 6215 N N . GLN A 1 968 ? 4.358 5.836 10.093 1.00 102.90 990 GLN A N 1
ATOM 6216 C CA . GLN A 1 968 ? 4.561 4.399 10.291 1.00 102.62 990 GLN A CA 1
ATOM 6217 C C . GLN A 1 968 ? 4.661 3.637 8.974 1.00 106.07 990 GLN A C 1
ATOM 6218 O O . GLN A 1 968 ? 5.618 2.888 8.785 1.00 106.04 990 GLN A O 1
ATOM 6224 N N . LEU A 1 969 ? 3.662 3.817 8.083 1.00 101.53 991 LEU A N 1
ATOM 6225 C CA . LEU A 1 969 ? 3.589 3.161 6.782 1.00 101.16 991 LEU A CA 1
ATOM 6226 C C . LEU A 1 969 ? 4.528 3.787 5.770 1.00 105.76 991 LEU A C 1
ATOM 6227 O O . LEU A 1 969 ? 5.059 3.059 4.936 1.00 105.25 991 LEU A O 1
ATOM 6232 N N . SER A 1 970 ? 4.717 5.129 5.820 1.00 103.00 992 SER A N 1
ATOM 6233 C CA . SER A 1 970 ? 5.608 5.850 4.904 1.00 103.05 992 SER A CA 1
ATOM 6234 C C . SER A 1 970 ? 7.046 5.392 5.086 1.00 109.75 992 SER A C 1
ATOM 6235 O O . SER A 1 970 ? 7.724 5.158 4.087 1.00 110.08 992 SER A O 1
ATOM 6238 N N . GLU A 1 971 ? 7.498 5.224 6.347 1.00 107.58 993 GLU A N 1
ATOM 6239 C CA . GLU A 1 971 ? 8.844 4.742 6.648 1.00 108.57 993 GLU A CA 1
ATOM 6240 C C . GLU A 1 971 ? 8.946 3.264 6.257 1.00 114.88 993 GLU A C 1
ATOM 6241 O O . GLU A 1 971 ? 9.922 2.882 5.615 1.00 115.06 993 GLU A O 1
ATOM 6247 N N . ASN A 1 972 ? 7.918 2.458 6.616 1.00 112.39 994 ASN A N 1
ATOM 6248 C CA . ASN A 1 972 ? 7.798 1.018 6.347 1.00 112.54 994 ASN A CA 1
ATOM 6249 C C . ASN A 1 972 ? 7.943 0.680 4.859 1.00 116.80 994 ASN A C 1
ATOM 6250 O O . ASN A 1 972 ? 8.676 -0.248 4.510 1.00 116.52 994 ASN A O 1
ATOM 6255 N N . VAL A 1 973 ? 7.246 1.434 3.994 1.00 113.71 995 VAL A N 1
ATOM 6256 C CA . VAL A 1 973 ? 7.277 1.257 2.540 1.00 113.57 995 VAL A CA 1
ATOM 6257 C C . VAL A 1 973 ? 8.622 1.766 1.947 1.00 119.98 995 VAL A C 1
ATOM 6258 O O . VAL A 1 973 ? 9.044 1.278 0.897 1.00 119.77 995 VAL A O 1
ATOM 6262 N N . LYS A 1 974 ? 9.306 2.702 2.656 1.00 117.93 996 LYS A N 1
ATOM 6263 C CA . LYS A 1 974 ? 10.591 3.282 2.254 1.00 118.14 996 LYS A CA 1
ATOM 6264 C C . LYS A 1 974 ? 11.780 2.378 2.589 1.00 123.59 996 LYS A C 1
ATOM 6265 O O . LYS A 1 974 ? 12.489 1.958 1.670 1.00 123.78 996 LYS A O 1
ATOM 6271 N N . ARG A 1 975 ? 11.993 2.080 3.896 1.00 120.22 997 ARG A N 1
ATOM 6272 C CA . ARG A 1 975 ? 13.109 1.276 4.399 1.00 119.89 997 ARG A CA 1
ATOM 6273 C C . ARG A 1 975 ? 13.300 -0.044 3.616 1.00 124.30 997 ARG A C 1
ATOM 6274 O O . ARG A 1 975 ? 12.593 -1.034 3.827 1.00 124.25 997 ARG A O 1
ATOM 6282 N N . ARG A 1 976 ? 14.244 0.018 2.654 1.00 120.65 998 ARG A N 1
ATOM 6283 C CA . ARG A 1 976 ? 14.739 -1.020 1.737 1.00 146.33 998 ARG A CA 1
ATOM 6284 C C . ARG A 1 976 ? 13.773 -2.189 1.495 1.00 183.52 998 ARG A C 1
ATOM 6285 O O . ARG A 1 976 ? 12.755 -2.023 0.824 1.00 147.57 998 ARG A O 1
ATOM 6293 N N . SER B 1 1 ? -8.166 111.183 5.008 1.00 89.23 23 SER B N 1
ATOM 6294 C CA . SER B 1 1 ? -7.554 112.492 5.223 1.00 89.07 23 SER B CA 1
ATOM 6295 C C . SER B 1 1 ? -6.025 112.412 5.229 1.00 93.64 23 SER B C 1
ATOM 6296 O O . SER B 1 1 ? -5.459 111.376 5.579 1.00 93.68 23 SER B O 1
ATOM 6299 N N . LEU B 1 2 ? -5.361 113.504 4.836 1.00 90.79 24 LEU B N 1
ATOM 6300 C CA . LEU B 1 2 ? -3.902 113.597 4.845 1.00 91.30 24 LEU B CA 1
ATOM 6301 C C . LEU B 1 2 ? -3.383 113.699 6.269 1.00 95.65 24 LEU B C 1
ATOM 6302 O O . LEU B 1 2 ? -2.325 113.146 6.579 1.00 96.10 24 LEU B O 1
ATOM 6307 N N . ALA B 1 3 ? -4.152 114.378 7.145 1.00 91.37 25 ALA B N 1
ATOM 6308 C CA . ALA B 1 3 ? -3.852 114.545 8.570 1.00 90.52 25 ALA B CA 1
ATOM 6309 C C . ALA B 1 3 ? -3.841 113.189 9.319 1.00 92.36 25 ALA B C 1
ATOM 6310 O O . ALA B 1 3 ? -3.258 113.094 10.398 1.00 92.81 25 ALA B O 1
ATOM 6312 N N . ASN B 1 4 ? -4.465 112.146 8.724 1.00 86.07 26 ASN B N 1
ATOM 6313 C CA . ASN B 1 4 ? -4.517 110.784 9.258 1.00 84.96 26 ASN B CA 1
ATOM 6314 C C . ASN B 1 4 ? -3.130 110.139 9.298 1.00 85.69 26 ASN B C 1
ATOM 6315 O O . ASN B 1 4 ? -2.239 110.532 8.541 1.00 85.96 26 ASN B O 1
ATOM 6320 N N . THR B 1 5 ? -2.954 109.155 10.197 1.00 78.58 27 THR B N 1
ATOM 6321 C CA . THR B 1 5 ? -1.706 108.414 10.388 1.00 76.52 27 THR B CA 1
ATOM 6322 C C . THR B 1 5 ? -1.996 106.938 10.636 1.00 76.78 27 THR B C 1
ATOM 6323 O O . THR B 1 5 ? -3.031 106.612 11.220 1.00 77.01 27 THR B O 1
ATOM 6327 N N A TYR B 1 6 ? -1.088 106.055 10.190 0.50 72.25 28 TYR B N 1
ATOM 6328 N N B TYR B 1 6 ? -1.093 106.047 10.192 0.50 70.85 28 TYR B N 1
ATOM 6329 C CA A TYR B 1 6 ? -1.212 104.607 10.354 0.50 71.40 28 TYR B CA 1
ATOM 6330 C CA B TYR B 1 6 ? -1.226 104.604 10.391 0.50 69.31 28 TYR B CA 1
ATOM 6331 C C A TYR B 1 6 ? -0.023 104.110 11.174 0.50 74.24 28 TYR B C 1
ATOM 6332 C C B TYR B 1 6 ? -0.030 104.117 11.188 0.50 73.31 28 TYR B C 1
ATOM 6333 O O A TYR B 1 6 ? 1.122 104.428 10.845 0.50 73.76 28 TYR B O 1
ATOM 6334 O O B TYR B 1 6 ? 1.112 104.445 10.856 0.50 72.82 28 TYR B O 1
ATOM 6351 N N . LEU B 1 7 ? -0.298 103.362 12.258 1.00 69.77 29 LEU B N 1
ATOM 6352 C CA . LEU B 1 7 ? 0.730 102.843 13.161 1.00 68.94 29 LEU B CA 1
ATOM 6353 C C . LEU B 1 7 ? 1.297 101.519 12.689 1.00 71.57 29 LEU B C 1
ATOM 6354 O O . LEU B 1 7 ? 0.540 100.573 12.469 1.00 71.66 29 LEU B O 1
ATOM 6359 N N . LEU B 1 8 ? 2.625 101.454 12.519 1.00 67.48 30 LEU B N 1
ATOM 6360 C CA . LEU B 1 8 ? 3.321 100.225 12.108 1.00 67.60 30 LEU B CA 1
ATOM 6361 C C . LEU B 1 8 ? 4.376 99.803 13.128 1.00 72.45 30 LEU B C 1
ATOM 6362 O O . LEU B 1 8 ? 5.093 100.662 13.653 1.00 73.28 30 LEU B O 1
ATOM 6367 N N . GLN B 1 9 ? 4.533 98.477 13.336 1.00 68.31 31 GLN B N 1
ATOM 6368 C CA . GLN B 1 9 ? 5.499 97.909 14.281 1.00 67.75 31 GLN B CA 1
ATOM 6369 C C . GLN B 1 9 ? 6.783 97.361 13.646 1.00 73.06 31 GLN B C 1
ATOM 6370 O O . GLN B 1 9 ? 6.767 96.775 12.562 1.00 74.00 31 GLN B O 1
ATOM 6376 N N . ASP B 1 10 ? 7.892 97.570 14.356 1.00 69.95 32 ASP B N 1
ATOM 6377 C CA . ASP B 1 10 ? 9.242 97.095 14.074 1.00 69.94 32 ASP B CA 1
ATOM 6378 C C . ASP B 1 10 ? 9.844 96.893 15.472 1.00 73.89 32 ASP B C 1
ATOM 6379 O O . ASP B 1 10 ? 10.246 97.871 16.123 1.00 74.56 32 ASP B O 1
ATOM 6384 N N A HIS B 1 11 ? 9.875 95.625 15.931 0.50 69.48 33 HIS B N 1
ATOM 6385 N N B HIS B 1 11 ? 9.835 95.627 15.948 0.50 69.42 33 HIS B N 1
ATOM 6386 C CA A HIS B 1 11 ? 10.357 95.187 17.245 0.50 68.87 33 HIS B CA 1
ATOM 6387 C CA B HIS B 1 11 ? 10.303 95.169 17.263 0.50 68.73 33 HIS B CA 1
ATOM 6388 C C A HIS B 1 11 ? 9.533 95.831 18.381 0.50 70.89 33 HIS B C 1
ATOM 6389 C C B HIS B 1 11 ? 9.508 95.840 18.396 0.50 70.86 33 HIS B C 1
ATOM 6390 O O A HIS B 1 11 ? 8.376 95.457 18.555 0.50 70.40 33 HIS B O 1
ATOM 6391 O O B HIS B 1 11 ? 8.345 95.490 18.586 0.50 70.35 33 HIS B O 1
ATOM 6404 N N . ASN B 1 12 ? 10.102 96.812 19.112 1.00 66.30 34 ASN B N 1
ATOM 6405 C CA . ASN B 1 12 ? 9.452 97.503 20.234 1.00 64.82 34 ASN B CA 1
ATOM 6406 C C . ASN B 1 12 ? 8.964 98.897 19.910 1.00 68.12 34 ASN B C 1
ATOM 6407 O O . ASN B 1 12 ? 8.461 99.589 20.794 1.00 66.91 34 ASN B O 1
ATOM 6412 N N . THR B 1 13 ? 9.097 99.304 18.637 1.00 66.33 35 THR B N 1
ATOM 6413 C CA . THR B 1 13 ? 8.720 100.635 18.156 1.00 66.21 35 THR B CA 1
ATOM 6414 C C . THR B 1 13 ? 7.456 100.611 17.301 1.00 70.12 35 THR B C 1
ATOM 6415 O O . THR B 1 13 ? 7.321 99.771 16.406 1.00 69.36 35 THR B O 1
ATOM 6419 N N . LEU B 1 14 ? 6.548 101.563 17.584 1.00 66.58 36 LEU B N 1
ATOM 6420 C CA . LEU B 1 14 ? 5.294 101.794 16.865 1.00 66.22 36 LEU B CA 1
ATOM 6421 C C . LEU B 1 14 ? 5.436 103.153 16.186 1.00 71.31 36 LEU B C 1
ATOM 6422 O O . LEU B 1 14 ? 5.456 104.186 16.865 1.00 71.97 36 LEU B O 1
ATOM 6427 N N . THR B 1 15 ? 5.635 103.146 14.861 1.00 67.67 37 THR B N 1
ATOM 6428 C CA . THR B 1 15 ? 5.900 104.367 14.100 1.00 67.70 37 THR B CA 1
ATOM 6429 C C . THR B 1 15 ? 4.659 104.876 13.320 1.00 70.85 37 THR B C 1
ATOM 6430 O O . THR B 1 15 ? 3.994 104.084 12.648 1.00 69.46 37 THR B O 1
ATOM 6434 N N . PRO B 1 16 ? 4.357 106.198 13.383 1.00 67.30 38 PRO B N 1
ATOM 6435 C CA . PRO B 1 16 ? 3.219 106.721 12.612 1.00 67.43 38 PRO B CA 1
ATOM 6436 C C . PRO B 1 16 ? 3.616 107.047 11.167 1.00 72.09 38 PRO B C 1
ATOM 6437 O O . PRO B 1 16 ? 4.546 107.815 10.926 1.00 71.86 38 PRO B O 1
ATOM 6441 N N . TYR B 1 17 ? 2.920 106.446 10.206 1.00 69.12 39 TYR B N 1
ATOM 6442 C CA . TYR B 1 17 ? 3.161 106.676 8.787 1.00 68.74 39 TYR B CA 1
ATOM 6443 C C . TYR B 1 17 ? 2.061 107.566 8.209 1.00 73.59 39 TYR B C 1
ATOM 6444 O O . TYR B 1 17 ? 0.891 107.405 8.554 1.00 74.00 39 TYR B O 1
ATOM 6453 N N . THR B 1 18 ? 2.436 108.518 7.359 1.00 70.54 40 THR B N 1
ATOM 6454 C CA . THR B 1 18 ? 1.496 109.431 6.707 1.00 70.96 40 THR B CA 1
ATOM 6455 C C . THR B 1 18 ? 0.945 108.789 5.418 1.00 77.85 40 THR B C 1
ATOM 6456 O O . THR B 1 18 ? 1.588 107.870 4.892 1.00 77.07 40 THR B O 1
ATOM 6460 N N . PRO B 1 19 ? -0.186 109.280 4.835 1.00 77.00 41 PRO B N 1
ATOM 6461 C CA . PRO B 1 19 ? -0.652 108.703 3.556 1.00 76.94 41 PRO B CA 1
ATOM 6462 C C . PRO B 1 19 ? 0.265 109.039 2.365 1.00 81.10 41 PRO B C 1
ATOM 6463 O O . PRO B 1 19 ? -0.057 108.721 1.228 1.00 81.41 41 PRO B O 1
ATOM 6467 N N . PHE B 1 20 ? 1.429 109.652 2.643 1.00 77.82 42 PHE B N 1
ATOM 6468 C CA . PHE B 1 20 ? 2.499 109.939 1.686 1.00 77.14 42 PHE B CA 1
ATOM 6469 C C . PHE B 1 20 ? 3.502 108.771 1.716 1.00 80.99 42 PHE B C 1
ATOM 6470 O O . PHE B 1 20 ? 4.493 108.805 0.991 1.00 80.44 42 PHE B O 1
ATOM 6478 N N . THR B 1 21 ? 3.243 107.759 2.587 1.00 78.30 43 THR B N 1
ATOM 6479 C CA . THR B 1 21 ? 3.990 106.502 2.842 1.00 78.72 43 THR B CA 1
ATOM 6480 C C . THR B 1 21 ? 5.288 106.726 3.659 1.00 82.79 43 THR B C 1
ATOM 6481 O O . THR B 1 21 ? 6.070 105.786 3.834 1.00 82.36 43 THR B O 1
ATOM 6485 N N . THR B 1 22 ? 5.491 107.944 4.190 1.00 78.87 44 THR B N 1
ATOM 6486 C CA . THR B 1 22 ? 6.688 108.269 4.969 1.00 78.75 44 THR B CA 1
ATOM 6487 C C . THR B 1 22 ? 6.403 108.377 6.470 1.00 83.47 44 THR B C 1
ATOM 6488 O O . THR B 1 22 ? 5.354 108.911 6.847 1.00 83.33 44 THR B O 1
ATOM 6492 N N . PRO B 1 23 ? 7.343 107.932 7.347 1.00 79.45 45 PRO B N 1
ATOM 6493 C CA . PRO B 1 23 ? 7.104 108.067 8.790 1.00 78.77 45 PRO B CA 1
ATOM 6494 C C . PRO B 1 23 ? 7.114 109.531 9.227 1.00 80.53 45 PRO B C 1
ATOM 6495 O O . PRO B 1 23 ? 7.934 110.321 8.754 1.00 79.29 45 PRO B O 1
ATOM 6499 N N . LEU B 1 24 ? 6.171 109.887 10.108 1.00 76.03 46 LEU B N 1
ATOM 6500 C CA . LEU B 1 24 ? 6.021 111.238 10.632 1.00 75.21 46 LEU B CA 1
ATOM 6501 C C . LEU B 1 24 ? 7.117 111.565 11.650 1.00 77.47 46 LEU B C 1
ATOM 6502 O O . LEU B 1 24 ? 7.629 112.679 11.663 1.00 76.63 46 LEU B O 1
ATOM 6507 N N . ASN B 1 25 ? 7.485 110.583 12.481 1.00 74.33 47 ASN B N 1
ATOM 6508 C CA . ASN B 1 25 ? 8.555 110.674 13.487 1.00 73.78 47 ASN B CA 1
ATOM 6509 C C . ASN B 1 25 ? 9.202 109.293 13.687 1.00 77.69 47 ASN B C 1
ATOM 6510 O O . ASN B 1 25 ? 8.698 108.304 13.153 1.00 76.42 47 ASN B O 1
ATOM 6515 N N . GLY B 1 26 ? 10.293 109.231 14.446 1.00 74.17 48 GLY B N 1
ATOM 6516 C CA . GLY B 1 26 ? 11.024 107.986 14.683 1.00 73.49 48 GLY B CA 1
ATOM 6517 C C . GLY B 1 26 ? 10.281 106.855 15.380 1.00 75.61 48 GLY B C 1
ATOM 6518 O O . GLY B 1 26 ? 10.845 105.770 15.573 1.00 75.00 48 GLY B O 1
ATOM 6519 N N . GLY B 1 27 ? 9.028 107.113 15.764 1.00 70.08 49 GLY B N 1
ATOM 6520 C CA . GLY B 1 27 ? 8.167 106.133 16.408 1.00 68.56 49 GLY B CA 1
ATOM 6521 C C . GLY B 1 27 ? 8.334 106.045 17.902 1.00 70.94 49 GLY B C 1
ATOM 6522 O O . GLY B 1 27 ? 9.284 106.587 18.455 1.00 70.94 49 GLY B O 1
ATOM 6523 N N . LEU B 1 28 ? 7.413 105.352 18.556 1.00 65.93 50 LEU B N 1
ATOM 6524 C CA . LEU B 1 28 ? 7.419 105.194 19.995 1.00 65.90 50 LEU B CA 1
ATOM 6525 C C . LEU B 1 28 ? 8.075 103.866 20.419 1.00 72.83 50 LEU B C 1
ATOM 6526 O O . LEU B 1 28 ? 7.550 102.801 20.089 1.00 72.73 50 LEU B O 1
ATOM 6531 N N . ASP B 1 29 ? 9.218 103.935 21.155 1.00 70.41 51 ASP B N 1
ATOM 6532 C CA . ASP B 1 29 ? 9.875 102.743 21.690 1.00 70.35 51 ASP B CA 1
ATOM 6533 C C . ASP B 1 29 ? 9.173 102.478 23.002 1.00 73.69 51 ASP B C 1
ATOM 6534 O O . ASP B 1 29 ? 9.484 103.089 24.029 1.00 73.25 51 ASP B O 1
ATOM 6539 N N . VAL B 1 30 ? 8.182 101.596 22.927 1.00 69.68 52 VAL B N 1
ATOM 6540 C CA . VAL B 1 30 ? 7.283 101.175 23.990 1.00 69.65 52 VAL B CA 1
ATOM 6541 C C . VAL B 1 30 ? 8.043 100.791 25.281 1.00 76.43 52 VAL B C 1
ATOM 6542 O O . VAL B 1 30 ? 7.656 101.239 26.364 1.00 76.36 52 VAL B O 1
ATOM 6546 N N . VAL B 1 31 ? 9.146 100.029 25.155 1.00 75.05 53 VAL B N 1
ATOM 6547 C CA . VAL B 1 31 ? 9.972 99.574 26.286 1.00 75.77 53 VAL B CA 1
ATOM 6548 C C . VAL B 1 31 ? 10.751 100.744 26.931 1.00 81.75 53 VAL B C 1
ATOM 6549 O O . VAL B 1 31 ? 10.719 100.897 28.157 1.00 82.13 53 VAL B O 1
ATOM 6553 N N . ARG B 1 32 ? 11.403 101.574 26.098 1.00 79.10 54 ARG B N 1
ATOM 6554 C CA . ARG B 1 32 ? 12.176 102.742 26.509 1.00 79.88 54 ARG B CA 1
ATOM 6555 C C . ARG B 1 32 ? 11.279 103.799 27.183 1.00 84.89 54 ARG B C 1
ATOM 6556 O O . ARG B 1 32 ? 11.659 104.363 28.214 1.00 84.10 54 ARG B O 1
ATOM 6564 N N . ALA B 1 33 ? 10.093 104.054 26.593 1.00 82.12 55 ALA B N 1
ATOM 6565 C CA . ALA B 1 33 ? 9.114 105.035 27.066 1.00 82.00 55 ALA B CA 1
ATOM 6566 C C . ALA B 1 33 ? 8.462 104.645 28.384 1.00 86.42 55 ALA B C 1
ATOM 6567 O O . ALA B 1 33 ? 8.113 105.528 29.167 1.00 85.83 55 ALA B O 1
ATOM 6569 N N . ALA B 1 34 ? 8.277 103.333 28.620 1.00 83.89 56 ALA B N 1
ATOM 6570 C CA . ALA B 1 34 ? 7.656 102.821 29.841 1.00 84.14 56 ALA B CA 1
ATOM 6571 C C . ALA B 1 34 ? 8.657 102.693 31.003 1.00 89.52 56 ALA B C 1
ATOM 6572 O O . ALA B 1 34 ? 8.266 102.321 32.118 1.00 89.36 56 ALA B O 1
ATOM 6574 N N . HIS B 1 35 ? 9.934 103.054 30.750 1.00 86.86 57 HIS B N 1
ATOM 6575 C CA . HIS B 1 35 ? 11.052 102.995 31.697 1.00 87.05 57 HIS B CA 1
ATOM 6576 C C . HIS B 1 35 ? 11.288 101.546 32.133 1.00 89.32 57 HIS B C 1
ATOM 6577 O O . HIS B 1 35 ? 11.430 101.246 33.324 1.00 89.99 57 HIS B O 1
ATOM 6584 N N . LEU B 1 36 ? 11.298 100.643 31.141 1.00 83.24 58 LEU B N 1
ATOM 6585 C CA . LEU B 1 36 ? 11.490 99.215 31.349 1.00 82.07 58 LEU B CA 1
ATOM 6586 C C . LEU B 1 36 ? 12.858 98.742 30.894 1.00 85.74 58 LEU B C 1
ATOM 6587 O O . LEU B 1 36 ? 13.499 99.375 30.051 1.00 84.70 58 LEU B O 1
ATOM 6592 N N . HIS B 1 37 ? 13.301 97.626 31.483 1.00 83.47 59 HIS B N 1
ATOM 6593 C CA . HIS B 1 37 ? 14.567 96.957 31.225 1.00 84.02 59 HIS B CA 1
ATOM 6594 C C . HIS B 1 37 ? 14.688 96.538 29.738 1.00 85.48 59 HIS B C 1
ATOM 6595 O O . HIS B 1 37 ? 13.687 96.112 29.150 1.00 83.65 59 HIS B O 1
ATOM 6602 N N . PRO B 1 38 ? 15.911 96.624 29.134 1.00 81.56 60 PRO B N 1
ATOM 6603 C CA . PRO B 1 38 ? 16.081 96.228 27.716 1.00 80.68 60 PRO B CA 1
ATOM 6604 C C . PRO B 1 38 ? 15.603 94.832 27.316 1.00 82.94 60 PRO B C 1
ATOM 6605 O O . PRO B 1 38 ? 15.329 94.626 26.135 1.00 83.73 60 PRO B O 1
ATOM 6609 N N . SER B 1 39 ? 15.494 93.882 28.273 1.00 76.78 61 SER B N 1
ATOM 6610 C CA . SER B 1 39 ? 15.029 92.515 27.999 1.00 75.39 61 SER B CA 1
ATOM 6611 C C . SER B 1 39 ? 13.548 92.442 27.620 1.00 77.33 61 SER B C 1
ATOM 6612 O O . SER B 1 39 ? 13.104 91.410 27.100 1.00 76.27 61 SER B O 1
ATOM 6615 N N . TYR B 1 40 ? 12.781 93.519 27.901 1.00 72.81 62 TYR B N 1
ATOM 6616 C CA . TYR B 1 40 ? 11.369 93.576 27.558 1.00 72.32 62 TYR B CA 1
ATOM 6617 C C . TYR B 1 40 ? 11.172 93.642 26.056 1.00 75.69 62 TYR B C 1
ATOM 6618 O O . TYR B 1 40 ? 11.966 94.263 25.340 1.00 75.65 62 TYR B O 1
ATOM 6627 N N . GLU B 1 41 ? 10.146 92.934 25.589 1.00 70.36 63 GLU B N 1
ATOM 6628 C CA . GLU B 1 41 ? 9.809 92.777 24.192 1.00 69.41 63 GLU B CA 1
ATOM 6629 C C . GLU B 1 41 ? 8.297 93.028 24.008 1.00 71.12 63 GLU B C 1
ATOM 6630 O O . GLU B 1 41 ? 7.484 92.487 24.763 1.00 70.69 63 GLU B O 1
ATOM 6636 N N . LEU B 1 42 ? 7.936 93.866 23.012 1.00 65.07 64 LEU B N 1
ATOM 6637 C CA . LEU B 1 42 ? 6.547 94.170 22.666 1.00 63.77 64 LEU B CA 1
ATOM 6638 C C . LEU B 1 42 ? 5.928 92.936 21.975 1.00 67.66 64 LEU B C 1
ATOM 6639 O O . LEU B 1 42 ? 6.435 92.469 20.948 1.00 67.66 64 LEU B O 1
ATOM 6644 N N . VAL B 1 43 ? 4.854 92.404 22.571 1.00 62.99 65 VAL B N 1
ATOM 6645 C CA . VAL B 1 43 ? 4.164 91.200 22.094 1.00 61.99 65 VAL B CA 1
ATOM 6646 C C . VAL B 1 43 ? 2.893 91.540 21.335 1.00 65.17 65 VAL B C 1
ATOM 6647 O O . VAL B 1 43 ? 2.601 90.891 20.342 1.00 67.13 65 VAL B O 1
ATOM 6651 N N . ASP B 1 44 ? 2.105 92.496 21.833 1.00 60.01 66 ASP B N 1
ATOM 6652 C CA . ASP B 1 44 ? 0.826 92.898 21.244 1.00 59.22 66 ASP B CA 1
ATOM 6653 C C . ASP B 1 44 ? 0.528 94.310 21.663 1.00 62.39 66 ASP B C 1
ATOM 6654 O O . ASP B 1 44 ? 1.044 94.769 22.676 1.00 63.14 66 ASP B O 1
ATOM 6659 N N . TRP B 1 45 ? -0.302 95.004 20.887 1.00 57.20 67 TRP B N 1
ATOM 6660 C CA . TRP B 1 45 ? -0.691 96.389 21.138 1.00 55.76 67 TRP B CA 1
ATOM 6661 C C . TRP B 1 45 ? -2.012 96.679 20.421 1.00 60.60 67 TRP B C 1
ATOM 6662 O O . TRP B 1 45 ? -2.307 96.074 19.384 1.00 59.20 67 TRP B O 1
ATOM 6673 N N . LYS B 1 46 ? -2.805 97.594 20.975 1.00 58.10 68 LYS B N 1
ATOM 6674 C CA . LYS B 1 46 ? -4.088 97.984 20.399 1.00 58.28 68 LYS B CA 1
ATOM 6675 C C . LYS B 1 46 ? -4.290 99.483 20.578 1.00 63.42 68 LYS B C 1
ATOM 6676 O O . LYS B 1 46 ? -3.995 100.026 21.645 1.00 62.16 68 LYS B O 1
ATOM 6682 N N . ARG B 1 47 ? -4.783 100.149 19.530 1.00 62.37 69 ARG B N 1
ATOM 6683 C CA . ARG B 1 47 ? -5.121 101.567 19.578 1.00 63.34 69 ARG B CA 1
ATOM 6684 C C . ARG B 1 47 ? -6.572 101.603 20.098 1.00 70.05 69 ARG B C 1
ATOM 6685 O O . ARG B 1 47 ? -7.429 100.895 19.559 1.00 70.34 69 ARG B O 1
ATOM 6693 N N . VAL B 1 48 ? -6.825 102.343 21.184 1.00 67.86 70 VAL B N 1
ATOM 6694 C CA . VAL B 1 48 ? -8.158 102.429 21.787 1.00 69.03 70 VAL B CA 1
ATOM 6695 C C . VAL B 1 48 ? -8.729 103.827 21.559 1.00 77.88 70 VAL B C 1
ATOM 6696 O O . VAL B 1 48 ? -8.278 104.804 22.163 1.00 79.30 70 VAL B O 1
ATOM 6700 N N . GLY B 1 49 ? -9.713 103.908 20.677 1.00 76.14 71 GLY B N 1
ATOM 6701 C CA . GLY B 1 49 ? -10.322 105.176 20.315 1.00 76.74 71 GLY B CA 1
ATOM 6702 C C . GLY B 1 49 ? -9.305 106.026 19.589 1.00 83.79 71 GLY B C 1
ATOM 6703 O O . GLY B 1 49 ? -8.575 105.517 18.730 1.00 83.16 71 GLY B O 1
ATOM 6704 N N . ASP B 1 50 ? -9.189 107.297 19.996 1.00 82.29 72 ASP B N 1
ATOM 6705 C CA . ASP B 1 50 ? -8.271 108.257 19.388 1.00 82.30 72 ASP B CA 1
ATOM 6706 C C . ASP B 1 50 ? -7.219 108.835 20.358 1.00 84.85 72 ASP B C 1
ATOM 6707 O O . ASP B 1 50 ? -6.220 109.389 19.888 1.00 85.33 72 ASP B O 1
ATOM 6712 N N . THR B 1 51 ? -7.419 108.701 21.687 1.00 79.08 73 THR B N 1
ATOM 6713 C CA . THR B 1 51 ? -6.491 109.235 22.690 1.00 77.80 73 THR B CA 1
ATOM 6714 C C . THR B 1 51 ? -5.744 108.156 23.494 1.00 78.42 73 THR B C 1
ATOM 6715 O O . THR B 1 51 ? -4.978 108.498 24.397 1.00 78.41 73 THR B O 1
ATOM 6719 N N . LYS B 1 52 ? -5.952 106.860 23.176 1.00 71.86 74 LYS B N 1
ATOM 6720 C CA . LYS B 1 52 ? -5.344 105.766 23.927 1.00 70.44 74 LYS B CA 1
ATOM 6721 C C . LYS B 1 52 ? -4.633 104.710 23.081 1.00 73.04 74 LYS B C 1
ATOM 6722 O O . LYS B 1 52 ? -5.075 104.370 21.985 1.00 72.10 74 LYS B O 1
ATOM 6728 N N . LEU B 1 53 ? -3.529 104.183 23.630 1.00 69.72 75 LEU B N 1
ATOM 6729 C CA . LEU B 1 53 ? -2.734 103.104 23.060 1.00 69.19 75 LEU B CA 1
ATOM 6730 C C . LEU B 1 53 ? -2.321 102.168 24.192 1.00 69.98 75 LEU B C 1
ATOM 6731 O O . LEU B 1 53 ? -1.683 102.591 25.154 1.00 68.78 75 LEU B O 1
ATOM 6736 N N . VAL B 1 54 ? -2.736 100.912 24.083 1.00 65.96 76 VAL B N 1
ATOM 6737 C CA . VAL B 1 54 ? -2.476 99.853 25.059 1.00 65.31 76 VAL B CA 1
ATOM 6738 C C . VAL B 1 54 ? -1.432 98.892 24.468 1.00 68.47 76 VAL B C 1
ATOM 6739 O O . VAL B 1 54 ? -1.567 98.488 23.312 1.00 68.32 76 VAL B O 1
ATOM 6743 N N . ALA B 1 55 ? -0.391 98.549 25.245 1.00 63.66 77 ALA B N 1
ATOM 6744 C CA . ALA B 1 55 ? 0.668 97.630 24.805 1.00 62.71 77 ALA B CA 1
ATOM 6745 C C . ALA B 1 55 ? 0.883 96.483 25.809 1.00 65.77 77 ALA B C 1
ATOM 6746 O O . ALA B 1 55 ? 0.513 96.605 26.971 1.00 64.97 77 ALA B O 1
ATOM 6748 N N . LEU B 1 56 ? 1.444 95.363 25.345 1.00 62.35 78 LEU B N 1
ATOM 6749 C CA . LEU B 1 56 ? 1.751 94.179 26.142 1.00 61.68 78 LEU B CA 1
ATOM 6750 C C . LEU B 1 56 ? 3.232 93.850 25.965 1.00 66.70 78 LEU B C 1
ATOM 6751 O O . LEU B 1 56 ? 3.704 93.654 24.838 1.00 65.87 78 LEU B O 1
ATOM 6756 N N . VAL B 1 57 ? 3.961 93.799 27.077 1.00 64.60 79 VAL B N 1
ATOM 6757 C CA . VAL B 1 57 ? 5.402 93.521 27.070 1.00 65.00 79 VAL B CA 1
ATOM 6758 C C . VAL B 1 57 ? 5.785 92.398 28.034 1.00 70.59 79 VAL B C 1
ATOM 6759 O O . VAL B 1 57 ? 5.219 92.294 29.123 1.00 69.56 79 VAL B O 1
ATOM 6763 N N . ARG B 1 58 ? 6.774 91.591 27.645 1.00 69.10 80 ARG B N 1
ATOM 6764 C CA . ARG B 1 58 ? 7.295 90.493 28.463 1.00 69.48 80 ARG B CA 1
ATOM 6765 C C . ARG B 1 58 ? 8.823 90.441 28.381 1.00 75.61 80 ARG B C 1
ATOM 6766 O O . ARG B 1 58 ? 9.396 90.951 27.422 1.00 75.26 80 ARG B O 1
ATOM 6774 N N . SER B 1 59 ? 9.474 89.826 29.371 1.00 73.96 81 SER B N 1
ATOM 6775 C CA . SER B 1 59 ? 10.930 89.711 29.391 1.00 74.74 81 SER B CA 1
ATOM 6776 C C . SER B 1 59 ? 11.360 88.257 29.441 1.00 80.12 81 SER B C 1
ATOM 6777 O O . SER B 1 59 ? 10.751 87.477 30.151 1.00 80.24 81 SER B O 1
ATOM 6780 N N . ALA B 1 60 ? 12.431 87.902 28.717 1.00 77.69 82 ALA B N 1
ATOM 6781 C CA . ALA B 1 60 ? 12.998 86.547 28.697 1.00 78.05 82 ALA B CA 1
ATOM 6782 C C . ALA B 1 60 ? 13.755 86.246 30.012 1.00 82.08 82 ALA B C 1
ATOM 6783 O O . ALA B 1 60 ? 14.283 85.143 30.204 1.00 81.38 82 ALA B O 1
ATOM 6785 N N . LEU B 1 61 ? 13.804 87.235 30.910 1.00 78.75 83 LEU B N 1
ATOM 6786 C CA . LEU B 1 61 ? 14.456 87.094 32.200 1.00 78.48 83 LEU B CA 1
ATOM 6787 C C . LEU B 1 61 ? 13.478 86.708 33.308 1.00 83.35 83 LEU B C 1
ATOM 6788 O O . LEU B 1 61 ? 13.924 86.533 34.440 1.00 83.12 83 LEU B O 1
ATOM 6793 N N . VAL B 1 62 ? 12.152 86.554 32.998 1.00 80.45 84 VAL B N 1
ATOM 6794 C CA . VAL B 1 62 ? 11.147 86.143 34.002 1.00 80.44 84 VAL B CA 1
ATOM 6795 C C . VAL B 1 62 ? 11.492 84.759 34.467 1.00 83.39 84 VAL B C 1
ATOM 6796 O O . VAL B 1 62 ? 11.785 83.904 33.636 1.00 81.93 84 VAL B O 1
ATOM 6800 N N . ARG B 1 63 ? 11.395 84.520 35.777 1.00 80.64 85 ARG B N 1
ATOM 6801 C CA . ARG B 1 63 ? 11.595 83.195 36.353 1.00 80.98 85 ARG B CA 1
ATOM 6802 C C . ARG B 1 63 ? 10.481 82.895 37.347 1.00 86.31 85 ARG B C 1
ATOM 6803 O O . ARG B 1 63 ? 10.195 83.717 38.211 1.00 85.52 85 ARG B O 1
ATOM 6811 N N . VAL B 1 64 ? 9.788 81.769 37.168 1.00 84.52 86 VAL B N 1
ATOM 6812 C CA . VAL B 1 64 ? 8.660 81.390 38.025 1.00 84.85 86 VAL B CA 1
ATOM 6813 C C . VAL B 1 64 ? 8.974 80.082 38.768 1.00 91.62 86 VAL B C 1
ATOM 6814 O O . VAL B 1 64 ? 9.564 79.167 38.186 1.00 91.66 86 VAL B O 1
ATOM 6818 N N . LYS B 1 65 ? 8.600 80.013 40.057 1.00 90.28 87 LYS B N 1
ATOM 6819 C CA . LYS B 1 65 ? 8.774 78.820 40.885 1.00 91.08 87 LYS B CA 1
ATOM 6820 C C . LYS B 1 65 ? 7.465 78.360 41.514 1.00 95.94 87 LYS B C 1
ATOM 6821 O O . LYS B 1 65 ? 6.581 79.179 41.784 1.00 95.75 87 LYS B O 1
ATOM 6827 N N . PHE B 1 66 ? 7.330 77.044 41.721 1.00 92.87 88 PHE B N 1
ATOM 6828 C CA . PHE B 1 66 ? 6.157 76.419 42.327 1.00 92.36 88 PHE B CA 1
ATOM 6829 C C . PHE B 1 66 ? 6.615 75.648 43.549 1.00 99.71 88 PHE B C 1
ATOM 6830 O O . PHE B 1 66 ? 7.461 74.760 43.441 1.00 98.93 88 PHE B O 1
ATOM 6838 N N . GLN B 1 67 ? 6.108 76.024 44.722 1.00 99.72 89 GLN B N 1
ATOM 6839 C CA . GLN B 1 67 ? 6.500 75.353 45.951 1.00 101.12 89 GLN B CA 1
ATOM 6840 C C . GLN B 1 67 ? 5.681 74.077 46.153 1.00 108.24 89 GLN B C 1
ATOM 6841 O O . GLN B 1 67 ? 4.492 74.147 46.467 1.00 107.06 89 GLN B O 1
ATOM 6847 N N . ASP B 1 68 ? 6.317 72.917 45.925 1.00 108.42 90 ASP B N 1
ATOM 6848 C CA . ASP B 1 68 ? 5.696 71.605 46.107 1.00 110.22 90 ASP B CA 1
ATOM 6849 C C . ASP B 1 68 ? 5.946 71.044 47.529 1.00 118.89 90 ASP B C 1
ATOM 6850 O O . ASP B 1 68 ? 6.881 71.482 48.221 1.00 118.93 90 ASP B O 1
ATOM 6855 N N . THR B 1 69 ? 5.057 70.110 47.964 1.00 117.78 91 THR B N 1
ATOM 6856 C CA . THR B 1 69 ? 4.987 69.411 49.267 1.00 118.30 91 THR B CA 1
ATOM 6857 C C . THR B 1 69 ? 4.574 70.389 50.412 1.00 122.60 91 THR B C 1
ATOM 6858 O O . THR B 1 69 ? 3.896 71.386 50.142 1.00 121.71 91 THR B O 1
ATOM 6862 N N . THR B 1 70 ? 4.940 70.057 51.684 1.00 119.84 92 THR B N 1
ATOM 6863 C CA . THR B 1 70 ? 4.649 70.782 52.936 1.00 154.04 92 THR B CA 1
ATOM 6864 C C . THR B 1 70 ? 3.144 70.790 53.227 1.00 188.20 92 THR B C 1
ATOM 6865 O O . THR B 1 70 ? 2.721 70.337 54.291 1.00 150.22 92 THR B O 1
ATOM 6869 N N . ASN B 1 76 ? 1.797 79.814 57.002 1.00 151.16 98 ASN B N 1
ATOM 6870 C CA . ASN B 1 76 ? 0.658 80.710 57.201 1.00 150.80 98 ASN B CA 1
ATOM 6871 C C . ASN B 1 76 ? -0.640 80.195 56.561 1.00 153.66 98 ASN B C 1
ATOM 6872 O O . ASN B 1 76 ? -1.722 80.653 56.941 1.00 153.95 98 ASN B O 1
ATOM 6877 N N . THR B 1 77 ? -0.528 79.231 55.607 1.00 148.15 99 THR B N 1
ATOM 6878 C CA . THR B 1 77 ? -1.621 78.589 54.847 1.00 146.87 99 THR B CA 1
ATOM 6879 C C . THR B 1 77 ? -2.531 79.652 54.180 1.00 147.34 99 THR B C 1
ATOM 6880 O O . THR B 1 77 ? -3.762 79.548 54.207 1.00 147.25 99 THR B O 1
ATOM 6884 N N . ASN B 1 78 ? -1.891 80.671 53.574 1.00 140.48 100 ASN B N 1
ATOM 6885 C CA . ASN B 1 78 ? -2.516 81.801 52.880 1.00 138.45 100 ASN B CA 1
ATOM 6886 C C . ASN B 1 78 ? -1.573 82.302 51.773 1.00 137.12 100 ASN B C 1
ATOM 6887 O O . ASN B 1 78 ? -1.944 83.183 50.989 1.00 136.93 100 ASN B O 1
ATOM 6892 N N . GLN B 1 79 ? -0.351 81.728 51.720 1.00 128.82 101 GLN B N 1
ATOM 6893 C CA . GLN B 1 79 ? 0.703 82.077 50.769 1.00 126.01 101 GLN B CA 1
ATOM 6894 C C . GLN B 1 79 ? 0.550 81.322 49.454 1.00 123.23 101 GLN B C 1
ATOM 6895 O O . GLN B 1 79 ? 0.260 80.119 49.457 1.00 122.70 101 GLN B O 1
ATOM 6901 N N . ASN B 1 80 ? 0.737 82.039 48.330 1.00 114.53 102 ASN B N 1
ATOM 6902 C CA . ASN B 1 80 ? 0.640 81.479 46.982 1.00 111.68 102 ASN B CA 1
ATOM 6903 C C . ASN B 1 80 ? 1.829 80.565 46.708 1.00 111.41 102 ASN B C 1
ATOM 6904 O O . ASN B 1 80 ? 2.974 80.955 46.956 1.00 110.49 102 ASN B O 1
ATOM 6909 N N . ALA B 1 81 ? 1.549 79.343 46.213 1.00 105.47 103 ALA B N 1
ATOM 6910 C CA . ALA B 1 81 ? 2.552 78.330 45.872 1.00 104.11 103 ALA B CA 1
ATOM 6911 C C . ALA B 1 81 ? 3.358 78.782 44.663 1.00 105.10 103 ALA B C 1
ATOM 6912 O O . ALA B 1 81 ? 4.513 78.386 44.497 1.00 104.43 103 ALA B O 1
ATOM 6914 N N . LEU B 1 82 ? 2.731 79.632 43.837 1.00 99.89 104 LEU B N 1
ATOM 6915 C CA . LEU B 1 82 ? 3.273 80.254 42.640 1.00 98.92 104 LEU B CA 1
ATOM 6916 C C . LEU B 1 82 ? 3.869 81.615 43.016 1.00 101.95 104 LEU B C 1
ATOM 6917 O O . LEU B 1 82 ? 3.220 82.415 43.697 1.00 101.17 104 LEU B O 1
ATOM 6922 N N . SER B 1 83 ? 5.120 81.855 42.607 1.00 98.41 105 SER B N 1
ATOM 6923 C CA . SER B 1 83 ? 5.835 83.110 42.857 1.00 98.32 105 SER B CA 1
ATOM 6924 C C . SER B 1 83 ? 6.937 83.327 41.833 1.00 101.13 105 SER B C 1
ATOM 6925 O O . SER B 1 83 ? 7.359 82.380 41.167 1.00 100.71 105 SER B O 1
ATOM 6928 N N . PHE B 1 84 ? 7.411 84.572 41.715 1.00 96.96 106 PHE B N 1
ATOM 6929 C CA . PHE B 1 84 ? 8.506 84.887 40.810 1.00 96.31 106 PHE B CA 1
ATOM 6930 C C . PHE B 1 84 ? 9.832 84.618 41.527 1.00 101.46 106 PHE B C 1
ATOM 6931 O O . PHE B 1 84 ? 10.000 85.027 42.675 1.00 100.45 106 PHE B O 1
ATOM 6939 N N . ASP B 1 85 ? 10.744 83.890 40.865 1.00 100.15 107 ASP B N 1
ATOM 6940 C CA . ASP B 1 85 ? 12.068 83.546 41.378 1.00 101.19 107 ASP B CA 1
ATOM 6941 C C . ASP B 1 85 ? 13.080 84.635 41.008 1.00 106.72 107 ASP B C 1
ATOM 6942 O O . ASP B 1 85 ? 13.801 84.516 40.012 1.00 105.92 107 ASP B O 1
ATOM 6947 N N . THR B 1 86 ? 13.116 85.704 41.828 1.00 105.45 108 THR B N 1
ATOM 6948 C CA . THR B 1 86 ? 13.988 86.880 41.703 1.00 106.07 108 THR B CA 1
ATOM 6949 C C . THR B 1 86 ? 15.476 86.481 41.664 1.00 110.78 108 THR B C 1
ATOM 6950 O O . THR B 1 86 ? 16.243 87.077 40.905 1.00 110.18 108 THR B O 1
ATOM 6954 N N . GLN B 1 87 ? 15.858 85.456 42.449 1.00 108.60 109 GLN B N 1
ATOM 6955 C CA . GLN B 1 87 ? 17.223 84.922 42.524 1.00 109.25 109 GLN B CA 1
ATOM 6956 C C . GLN B 1 87 ? 17.680 84.304 41.197 1.00 114.07 109 GLN B C 1
ATOM 6957 O O . GLN B 1 87 ? 18.814 84.544 40.776 1.00 114.17 109 GLN B O 1
ATOM 6963 N N . GLU B 1 88 ? 16.791 83.532 40.538 1.00 110.53 110 GLU B N 1
ATOM 6964 C CA . GLU B 1 88 ? 17.056 82.900 39.242 1.00 110.11 110 GLU B CA 1
ATOM 6965 C C . GLU B 1 88 ? 17.091 83.950 38.128 1.00 113.56 110 GLU B C 1
ATOM 6966 O O . GLU B 1 88 ? 17.895 83.827 37.204 1.00 113.15 110 GLU B O 1
ATOM 6972 N N . SER B 1 89 ? 16.214 84.977 38.218 1.00 109.72 111 SER B N 1
ATOM 6973 C CA . SER B 1 89 ? 16.122 86.081 37.259 1.00 109.27 111 SER B CA 1
ATOM 6974 C C . SER B 1 89 ? 17.417 86.900 37.260 1.00 114.32 111 SER B C 1
ATOM 6975 O O . SER B 1 89 ? 17.881 87.319 36.199 1.00 114.21 111 SER B O 1
ATOM 6978 N N . GLN B 1 90 ? 18.005 87.098 38.456 1.00 111.58 112 GLN B N 1
ATOM 6979 C CA . GLN B 1 90 ? 19.275 87.791 38.660 1.00 111.82 112 GLN B CA 1
ATOM 6980 C C . GLN B 1 90 ? 20.418 86.911 38.156 1.00 116.45 112 GLN B C 1
ATOM 6981 O O . GLN B 1 90 ? 21.404 87.432 37.639 1.00 116.25 112 GLN B O 1
ATOM 6987 N N . LYS B 1 91 ? 20.276 85.578 38.309 1.00 113.68 113 LYS B N 1
ATOM 6988 C CA . LYS B 1 91 ? 21.248 84.575 37.865 1.00 113.95 113 LYS B CA 1
ATOM 6989 C C . LYS B 1 91 ? 21.309 84.561 36.334 1.00 117.50 113 LYS B C 1
ATOM 6990 O O . LYS B 1 91 ? 22.401 84.541 35.760 1.00 116.71 113 LYS B O 1
ATOM 6996 N N . ALA B 1 92 ? 20.130 84.617 35.689 1.00 114.60 114 ALA B N 1
ATOM 6997 C CA . ALA B 1 92 ? 19.966 84.628 34.234 1.00 114.53 114 ALA B CA 1
ATOM 6998 C C . ALA B 1 92 ? 20.488 85.922 33.603 1.00 118.48 114 ALA B C 1
ATOM 6999 O O . ALA B 1 92 ? 20.940 85.892 32.458 1.00 117.62 114 ALA B O 1
ATOM 7001 N N . LEU B 1 93 ? 20.425 87.053 34.353 1.00 115.69 115 LEU B N 1
ATOM 7002 C CA . LEU B 1 93 ? 20.908 88.370 33.914 1.00 115.81 115 LEU B CA 1
ATOM 7003 C C . LEU B 1 93 ? 22.415 88.312 33.650 1.00 121.09 115 LEU B C 1
ATOM 7004 O O . LEU B 1 93 ? 22.881 88.845 32.639 1.00 121.20 115 LEU B O 1
ATOM 7009 N N . ASN B 1 94 ? 23.156 87.616 34.542 1.00 117.99 116 ASN B N 1
ATOM 7010 C CA . ASN B 1 94 ? 24.603 87.395 34.471 1.00 117.96 116 ASN B CA 1
ATOM 7011 C C . ASN B 1 94 ? 25.034 86.542 33.251 1.00 121.78 116 ASN B C 1
ATOM 7012 O O . ASN B 1 94 ? 26.231 86.441 32.973 1.00 121.33 116 ASN B O 1
ATOM 7017 N N . GLY B 1 95 ? 24.059 85.954 32.553 1.00 118.41 117 GLY B N 1
ATOM 7018 C CA . GLY B 1 95 ? 24.263 85.134 31.362 1.00 145.31 117 GLY B CA 1
ATOM 7019 C C . GLY B 1 95 ? 24.725 85.911 30.142 1.00 162.42 117 GLY B C 1
ATOM 7020 O O . GLY B 1 95 ? 23.913 86.443 29.382 1.00 119.60 117 GLY B O 1
ATOM 7021 N N . ASN B 1 107 ? 19.243 97.009 40.024 1.00 125.49 129 ASN B N 1
ATOM 7022 C CA . ASN B 1 107 ? 18.111 96.914 40.951 1.00 124.97 129 ASN B CA 1
ATOM 7023 C C . ASN B 1 107 ? 17.296 95.631 40.793 1.00 125.73 129 ASN B C 1
ATOM 7024 O O . ASN B 1 107 ? 16.977 95.230 39.669 1.00 125.27 129 ASN B O 1
ATOM 7029 N N . SER B 1 108 ? 16.947 95.009 41.939 1.00 119.76 130 SER B N 1
ATOM 7030 C CA . SER B 1 108 ? 16.167 93.778 42.046 1.00 118.61 130 SER B CA 1
ATOM 7031 C C . SER B 1 108 ? 14.782 93.915 41.398 1.00 120.25 130 SER B C 1
ATOM 7032 O O . SER B 1 108 ? 14.106 94.925 41.607 1.00 120.47 130 SER B O 1
ATOM 7035 N N . GLN B 1 109 ? 14.364 92.887 40.627 1.00 113.60 131 GLN B N 1
ATOM 7036 C CA . GLN B 1 109 ? 13.075 92.842 39.921 1.00 111.95 131 GLN B CA 1
ATOM 7037 C C . GLN B 1 109 ? 12.716 91.439 39.432 1.00 111.22 131 GLN B C 1
ATOM 7038 O O . GLN B 1 109 ? 13.606 90.654 39.098 1.00 111.07 131 GLN B O 1
ATOM 7044 N N . ASP B 1 110 ? 11.404 91.141 39.374 1.00 103.74 132 ASP B N 1
ATOM 7045 C CA . ASP B 1 110 ? 10.836 89.846 38.964 1.00 101.61 132 ASP B CA 1
ATOM 7046 C C . ASP B 1 110 ? 10.700 89.658 37.441 1.00 101.85 132 ASP B C 1
ATOM 7047 O O . ASP B 1 110 ? 10.452 88.533 36.991 1.00 102.24 132 ASP B O 1
ATOM 7052 N N . PHE B 1 111 ? 10.828 90.767 36.664 1.00 94.09 133 PHE B N 1
ATOM 7053 C CA . PHE B 1 111 ? 10.694 90.834 35.203 1.00 91.92 133 PHE B CA 1
ATOM 7054 C C . PHE B 1 111 ? 9.327 90.326 34.717 1.00 91.32 133 PHE B C 1
ATOM 7055 O O . PHE B 1 111 ? 9.228 89.720 33.645 1.00 91.36 133 PHE B O 1
ATOM 7063 N N . ALA B 1 112 ? 8.268 90.603 35.504 1.00 83.36 134 ALA B N 1
ATOM 7064 C CA . ALA B 1 112 ? 6.889 90.230 35.192 1.00 80.77 134 ALA B CA 1
ATOM 7065 C C . ALA B 1 112 ? 6.408 90.961 33.937 1.00 80.85 134 ALA B C 1
ATOM 7066 O O . ALA B 1 112 ? 6.922 92.024 33.599 1.00 79.78 134 ALA B O 1
ATOM 7068 N N . SER B 1 113 ? 5.414 90.397 33.258 1.00 75.22 135 SER B N 1
ATOM 7069 C CA . SER B 1 113 ? 4.833 91.015 32.079 1.00 73.65 135 SER B CA 1
ATOM 7070 C C . SER B 1 113 ? 3.967 92.214 32.465 1.00 75.39 135 SER B C 1
ATOM 7071 O O . SER B 1 113 ? 3.389 92.241 33.555 1.00 74.50 135 SER B O 1
ATOM 7074 N N . TYR B 1 114 ? 3.900 93.213 31.582 1.00 70.44 136 TYR B N 1
ATOM 7075 C CA . TYR B 1 114 ? 3.117 94.412 31.833 1.00 69.70 136 TYR B CA 1
ATOM 7076 C C . TYR B 1 114 ? 2.205 94.763 30.685 1.00 70.85 136 TYR B C 1
ATOM 7077 O O . TYR B 1 114 ? 2.505 94.483 29.522 1.00 69.31 136 TYR B O 1
ATOM 7086 N N . VAL B 1 115 ? 1.093 95.405 31.034 1.00 66.08 137 VAL B N 1
ATOM 7087 C CA . VAL B 1 115 ? 0.158 96.018 30.116 1.00 65.02 137 VAL B CA 1
ATOM 7088 C C . VAL B 1 115 ? 0.472 97.500 30.295 1.00 68.48 137 VAL B C 1
ATOM 7089 O O . VAL B 1 115 ? 0.418 98.000 31.421 1.00 68.58 137 VAL B O 1
ATOM 7093 N N . LEU B 1 116 ? 0.886 98.170 29.215 1.00 65.00 138 LEU B N 1
ATOM 7094 C CA . LEU B 1 116 ? 1.253 99.586 29.240 1.00 64.89 138 LEU B CA 1
ATOM 7095 C C . LEU B 1 116 ? 0.162 100.441 28.631 1.00 69.27 138 LEU B C 1
ATOM 7096 O O . LEU B 1 116 ? -0.377 100.095 27.581 1.00 68.36 138 LEU B O 1
ATOM 7101 N N . ILE B 1 117 ? -0.150 101.558 29.286 1.00 67.16 139 ILE B N 1
ATOM 7102 C CA . ILE B 1 117 ? -1.165 102.509 28.844 1.00 67.87 139 ILE B CA 1
ATOM 7103 C C . ILE B 1 117 ? -0.473 103.806 28.446 1.00 72.66 139 ILE B C 1
ATOM 7104 O O . ILE B 1 117 ? 0.331 104.349 29.212 1.00 72.48 139 ILE B O 1
ATOM 7109 N N . PHE B 1 118 ? -0.799 104.296 27.247 1.00 69.68 140 PHE B N 1
ATOM 7110 C CA . PHE B 1 118 ? -0.261 105.531 26.683 1.00 69.40 140 PHE B CA 1
ATOM 7111 C C . PHE B 1 118 ? -1.401 106.472 26.326 1.00 77.29 140 PHE B C 1
ATOM 7112 O O . PHE B 1 118 ? -2.471 106.011 25.922 1.00 78.21 140 PHE B O 1
ATOM 7120 N N . LYS B 1 119 ? -1.172 107.777 26.465 1.00 75.62 141 LYS B N 1
ATOM 7121 C CA . LYS B 1 119 ? -2.149 108.796 26.108 1.00 76.67 141 LYS B CA 1
ATOM 7122 C C . LYS B 1 119 ? -1.617 109.564 24.913 1.00 82.56 141 LYS B C 1
ATOM 7123 O O . LYS B 1 119 ? -0.402 109.752 24.803 1.00 83.59 141 LYS B O 1
ATOM 7129 N N . ALA B 1 120 ? -2.504 109.977 23.992 1.00 78.68 142 ALA B N 1
ATOM 7130 C CA . ALA B 1 120 ? -2.111 110.724 22.803 1.00 78.17 142 ALA B CA 1
ATOM 7131 C C . ALA B 1 120 ? -1.586 112.090 23.179 1.00 83.47 142 ALA B C 1
ATOM 7132 O O . ALA B 1 120 ? -2.061 112.691 24.139 1.00 84.23 142 ALA B O 1
ATOM 7134 N N . ALA B 1 121 ? -0.574 112.554 22.443 1.00 79.96 143 ALA B N 1
ATOM 7135 C CA . ALA B 1 121 ? 0.066 113.848 22.634 1.00 80.02 143 ALA B CA 1
ATOM 7136 C C . ALA B 1 121 ? 0.209 114.547 21.263 1.00 84.59 143 ALA B C 1
ATOM 7137 O O . ALA B 1 121 ? 0.093 113.865 20.240 1.00 84.43 143 ALA B O 1
ATOM 7139 N N . PRO B 1 122 ? 0.429 115.885 21.190 1.00 81.39 144 PRO B N 1
ATOM 7140 C CA . PRO B 1 122 ? 0.519 116.540 19.870 1.00 81.28 144 PRO B CA 1
ATOM 7141 C C . PRO B 1 122 ? 1.628 116.018 18.949 1.00 85.03 144 PRO B C 1
ATOM 7142 O O . PRO B 1 122 ? 2.542 115.327 19.408 1.00 84.47 144 PRO B O 1
ATOM 7146 N N . ARG B 1 123 ? 1.515 116.337 17.630 1.00 80.13 145 ARG B N 1
ATOM 7147 C CA . ARG B 1 123 ? 2.435 115.931 16.555 1.00 78.55 145 ARG B CA 1
ATOM 7148 C C . ARG B 1 123 ? 2.504 114.388 16.394 1.00 80.38 145 ARG B C 1
ATOM 7149 O O . ARG B 1 123 ? 3.548 113.833 16.006 1.00 80.36 145 ARG B O 1
ATOM 7157 N N . ALA B 1 124 ? 1.349 113.718 16.650 1.00 74.66 146 ALA B N 1
ATOM 7158 C CA . ALA B 1 124 ? 1.122 112.268 16.594 1.00 73.49 146 ALA B CA 1
ATOM 7159 C C . ALA B 1 124 ? 2.126 111.486 17.446 1.00 77.18 146 ALA B C 1
ATOM 7160 O O . ALA B 1 124 ? 2.790 110.559 16.973 1.00 76.67 146 ALA B O 1
ATOM 7162 N N . THR B 1 125 ? 2.241 111.894 18.715 1.00 74.08 147 THR B N 1
ATOM 7163 C CA . THR B 1 125 ? 3.146 111.281 19.685 1.00 73.88 147 THR B CA 1
ATOM 7164 C C . THR B 1 125 ? 2.347 110.663 20.824 1.00 78.33 147 THR B C 1
ATOM 7165 O O . THR B 1 125 ? 1.146 110.919 20.942 1.00 78.21 147 THR B O 1
ATOM 7169 N N . TRP B 1 126 ? 3.013 109.837 21.647 1.00 74.76 148 TRP B N 1
ATOM 7170 C CA . TRP B 1 126 ? 2.403 109.153 22.776 1.00 74.48 148 TRP B CA 1
ATOM 7171 C C . TRP B 1 126 ? 3.186 109.388 24.048 1.00 79.74 148 TRP B C 1
ATOM 7172 O O . TRP B 1 126 ? 4.416 109.313 24.048 1.00 79.35 148 TRP B O 1
ATOM 7183 N N . VAL B 1 127 ? 2.460 109.663 25.137 1.00 77.32 149 VAL B N 1
ATOM 7184 C CA . VAL B 1 127 ? 3.004 109.895 26.479 1.00 76.72 149 VAL B CA 1
ATOM 7185 C C . VAL B 1 127 ? 2.634 108.677 27.323 1.00 80.79 149 VAL B C 1
ATOM 7186 O O . VAL B 1 127 ? 1.502 108.201 27.222 1.00 80.81 149 VAL B O 1
ATOM 7190 N N . PHE B 1 128 ? 3.586 108.158 28.127 1.00 76.67 150 PHE B N 1
ATOM 7191 C CA . PHE B 1 128 ? 3.344 107.008 28.999 1.00 76.01 150 PHE B CA 1
ATOM 7192 C C . PHE B 1 128 ? 2.460 107.416 30.184 1.00 80.05 150 PHE B C 1
ATOM 7193 O O . PHE B 1 128 ? 2.756 108.403 30.857 1.00 80.09 150 PHE B O 1
ATOM 7201 N N . GLU B 1 129 ? 1.356 106.685 30.407 1.00 76.74 151 GLU B N 1
ATOM 7202 C CA . GLU B 1 129 ? 0.443 106.961 31.515 1.00 76.72 151 GLU B CA 1
ATOM 7203 C C . GLU B 1 129 ? 0.770 106.077 32.701 1.00 82.14 151 GLU B C 1
ATOM 7204 O O . GLU B 1 129 ? 1.193 106.584 33.742 1.00 83.07 151 GLU B O 1
ATOM 7210 N N . ARG B 1 130 ? 0.577 104.751 32.548 1.00 78.70 152 ARG B N 1
ATOM 7211 C CA . ARG B 1 130 ? 0.796 103.770 33.612 1.00 78.64 152 ARG B CA 1
ATOM 7212 C C . ARG B 1 130 ? 1.020 102.353 33.098 1.00 81.12 152 ARG B C 1
ATOM 7213 O O . ARG B 1 130 ? 0.783 102.078 31.925 1.00 81.04 152 ARG B O 1
ATOM 7221 N N . LYS B 1 131 ? 1.479 101.458 33.996 1.00 76.66 153 LYS B N 1
ATOM 7222 C CA . LYS B 1 131 ? 1.702 100.036 33.728 1.00 75.81 153 LYS B CA 1
ATOM 7223 C C . LYS B 1 131 ? 0.983 99.156 34.754 1.00 78.16 153 LYS B C 1
ATOM 7224 O O . LYS B 1 131 ? 0.961 99.480 35.939 1.00 78.18 153 LYS B O 1
ATOM 7230 N N . ILE B 1 132 ? 0.347 98.077 34.282 1.00 73.29 154 ILE B N 1
ATOM 7231 C CA . ILE B 1 132 ? -0.389 97.121 35.119 1.00 71.86 154 ILE B CA 1
ATOM 7232 C C . ILE B 1 132 ? 0.353 95.786 35.069 1.00 74.18 154 ILE B C 1
ATOM 7233 O O . ILE B 1 132 ? 0.500 95.192 33.995 1.00 73.33 154 ILE B O 1
ATOM 7238 N N . LYS B 1 133 ? 0.840 95.335 36.235 1.00 70.07 155 LYS B N 1
ATOM 7239 C CA . LYS B 1 133 ? 1.572 94.081 36.389 1.00 69.19 155 LYS B CA 1
ATOM 7240 C C . LYS B 1 133 ? 0.641 92.879 36.220 1.00 73.31 155 LYS B C 1
ATOM 7241 O O . LYS B 1 133 ? -0.487 92.882 36.716 1.00 73.86 155 LYS B O 1
ATOM 7247 N N . LEU B 1 134 ? 1.104 91.863 35.503 1.00 68.58 156 LEU B N 1
ATOM 7248 C CA . LEU B 1 134 ? 0.323 90.656 35.291 1.00 67.48 156 LEU B CA 1
ATOM 7249 C C . LEU B 1 134 ? 0.809 89.621 36.282 1.00 72.35 156 LEU B C 1
ATOM 7250 O O . LEU B 1 134 ? 1.737 88.865 36.009 1.00 71.57 156 LEU B O 1
ATOM 7255 N N . ALA B 1 135 ? 0.219 89.654 37.477 1.00 70.40 157 ALA B N 1
ATOM 7256 C CA . ALA B 1 135 ? 0.565 88.768 38.578 1.00 70.53 157 ALA B CA 1
ATOM 7257 C C . ALA B 1 135 ? 0.149 87.325 38.323 1.00 76.04 157 ALA B C 1
ATOM 7258 O O . ALA B 1 135 ? -0.871 87.071 37.678 1.00 75.48 157 ALA B O 1
ATOM 7260 N N . LEU B 1 136 ? 0.959 86.382 38.836 1.00 74.56 158 LEU B N 1
ATOM 7261 C CA . LEU B 1 136 ? 0.749 84.939 38.765 1.00 75.16 158 LEU B CA 1
ATOM 7262 C C . LEU B 1 136 ? -0.652 84.576 39.309 1.00 81.37 158 LEU B C 1
ATOM 7263 O O . LEU B 1 136 ? -1.107 85.236 40.255 1.00 81.95 158 LEU B O 1
ATOM 7268 N N . PRO B 1 137 ? -1.337 83.519 38.790 1.00 78.62 159 PRO B N 1
ATOM 7269 C CA . PRO B 1 137 ? -2.642 83.144 39.374 1.00 78.66 159 PRO B CA 1
ATOM 7270 C C . PRO B 1 137 ? -2.479 82.659 40.818 1.00 84.15 159 PRO B C 1
ATOM 7271 O O . PRO B 1 137 ? -1.356 82.341 41.225 1.00 84.19 159 PRO B O 1
ATOM 7275 N N . TYR B 1 138 ? -3.569 82.625 41.600 1.00 81.42 160 TYR B N 1
ATOM 7276 C CA . TYR B 1 138 ? -3.454 82.190 42.986 1.00 81.92 160 TYR B CA 1
ATOM 7277 C C . TYR B 1 138 ? -3.741 80.699 43.177 1.00 86.78 160 TYR B C 1
ATOM 7278 O O . TYR B 1 138 ? -4.725 80.173 42.660 1.00 86.16 160 TYR B O 1
ATOM 7287 N N . VAL B 1 139 ? -2.876 80.042 43.959 1.00 84.72 161 VAL B N 1
ATOM 7288 C CA . VAL B 1 139 ? -2.987 78.647 44.372 1.00 85.35 161 VAL B CA 1
ATOM 7289 C C . VAL B 1 139 ? -2.359 78.516 45.773 1.00 93.80 161 VAL B C 1
ATOM 7290 O O . VAL B 1 139 ? -1.169 78.784 45.950 1.00 93.34 161 VAL B O 1
ATOM 7294 N N . LYS B 1 140 ? -3.197 78.207 46.780 1.00 93.85 162 LYS B N 1
ATOM 7295 C CA . LYS B 1 140 ? -2.775 78.125 48.178 1.00 95.26 162 LYS B CA 1
ATOM 7296 C C . LYS B 1 140 ? -1.912 76.912 48.473 1.00 102.40 162 LYS B C 1
ATOM 7297 O O . LYS B 1 140 ? -2.288 75.786 48.136 1.00 101.51 162 LYS B O 1
ATOM 7303 N N . GLN B 1 141 ? -0.750 77.157 49.115 1.00 102.18 163 GLN B N 1
ATOM 7304 C CA . GLN B 1 141 ? 0.186 76.124 49.555 1.00 103.43 163 GLN B CA 1
ATOM 7305 C C . GLN B 1 141 ? -0.469 75.390 50.733 1.00 108.54 163 GLN B C 1
ATOM 7306 O O . GLN B 1 141 ? -0.783 76.004 51.759 1.00 108.93 163 GLN B O 1
ATOM 7312 N N . GLU B 1 142 ? -0.740 74.104 50.550 1.00 104.89 164 GLU B N 1
ATOM 7313 C CA . GLU B 1 142 ? -1.456 73.292 51.532 1.00 136.14 164 GLU B CA 1
ATOM 7314 C C . GLU B 1 142 ? -0.611 72.894 52.757 1.00 163.45 164 GLU B C 1
ATOM 7315 O O . GLU B 1 142 ? 0.592 72.639 52.661 1.00 125.70 164 GLU B O 1
ATOM 7321 N N . GLY B 1 153 ? -14.506 67.492 53.032 1.00 111.95 175 GLY B N 1
ATOM 7322 C CA . GLY B 1 153 ? -13.800 67.324 51.767 1.00 111.32 175 GLY B CA 1
ATOM 7323 C C . GLY B 1 153 ? -14.017 68.461 50.791 1.00 114.56 175 GLY B C 1
ATOM 7324 O O . GLY B 1 153 ? -15.159 68.875 50.568 1.00 114.54 175 GLY B O 1
ATOM 7325 N N . LYS B 1 154 ? -12.913 68.973 50.198 1.00 109.94 176 LYS B N 1
ATOM 7326 C CA . LYS B 1 154 ? -12.926 70.062 49.214 1.00 109.17 176 LYS B CA 1
ATOM 7327 C C . LYS B 1 154 ? -11.795 69.925 48.183 1.00 110.88 176 LYS B C 1
ATOM 7328 O O . LYS B 1 154 ? -10.650 69.649 48.559 1.00 111.36 176 LYS B O 1
ATOM 7334 N N . GLY B 1 155 ? -12.140 70.118 46.905 1.00 103.77 177 GLY B N 1
ATOM 7335 C CA . GLY B 1 155 ? -11.231 69.999 45.770 1.00 102.28 177 GLY B CA 1
ATOM 7336 C C . GLY B 1 155 ? -9.998 70.875 45.846 1.00 103.73 177 GLY B C 1
ATOM 7337 O O . GLY B 1 155 ? -10.083 72.051 46.218 1.00 104.07 177 GLY B O 1
ATOM 7338 N N . SER B 1 156 ? -8.836 70.301 45.498 1.00 96.93 178 SER B N 1
ATOM 7339 C CA . SER B 1 156 ? -7.563 71.009 45.583 1.00 94.71 178 SER B CA 1
ATOM 7340 C C . SER B 1 156 ? -6.819 71.132 44.260 1.00 94.89 178 SER B C 1
ATOM 7341 O O . SER B 1 156 ? -6.290 70.144 43.741 1.00 94.73 178 SER B O 1
ATOM 7344 N N . LEU B 1 157 ? -6.724 72.368 43.753 1.00 88.54 179 LEU B N 1
ATOM 7345 C CA . LEU B 1 157 ? -5.976 72.678 42.539 1.00 87.34 179 LEU B CA 1
ATOM 7346 C C . LEU B 1 157 ? -4.483 72.467 42.814 1.00 91.11 179 LEU B C 1
ATOM 7347 O O . LEU B 1 157 ? -3.769 71.971 41.947 1.00 91.06 179 LEU B O 1
ATOM 7352 N N . TYR B 1 158 ? -4.036 72.780 44.042 1.00 87.72 180 TYR B N 1
ATOM 7353 C CA . TYR B 1 158 ? -2.657 72.583 44.481 1.00 87.61 180 TYR B CA 1
ATOM 7354 C C . TYR B 1 158 ? -2.211 71.131 44.283 1.00 91.31 180 TYR B C 1
ATOM 7355 O O . TYR B 1 158 ? -1.123 70.897 43.749 1.00 90.86 180 TYR B O 1
ATOM 7364 N N . LYS B 1 159 ? -3.068 70.165 44.691 1.00 87.17 181 LYS B N 1
ATOM 7365 C CA . LYS B 1 159 ? -2.800 68.733 44.565 1.00 86.35 181 LYS B CA 1
ATOM 7366 C C . LYS B 1 159 ? -2.619 68.322 43.114 1.00 89.04 181 LYS B C 1
ATOM 7367 O O . LYS B 1 159 ? -1.714 67.541 42.829 1.00 89.46 181 LYS B O 1
ATOM 7373 N N . THR B 1 160 ? -3.433 68.898 42.193 1.00 83.68 182 THR B N 1
ATOM 7374 C CA . THR B 1 160 ? -3.370 68.644 40.748 1.00 82.05 182 THR B CA 1
ATOM 7375 C C . THR B 1 160 ? -2.044 69.133 40.194 1.00 85.61 182 THR B C 1
ATOM 7376 O O . THR B 1 160 ? -1.410 68.416 39.422 1.00 86.69 182 THR B O 1
ATOM 7380 N N . LEU B 1 161 ? -1.638 70.356 40.576 1.00 80.38 183 LEU B N 1
ATOM 7381 C CA . LEU B 1 161 ? -0.420 70.999 40.091 1.00 79.22 183 LEU B CA 1
ATOM 7382 C C . LEU B 1 161 ? 0.855 70.288 40.534 1.00 82.64 183 LEU B C 1
ATOM 7383 O O . LEU B 1 161 ? 1.847 70.295 39.798 1.00 82.17 183 LEU B O 1
ATOM 7388 N N . GLN B 1 162 ? 0.806 69.620 41.695 1.00 78.79 184 GLN B N 1
ATOM 7389 C CA . GLN B 1 162 ? 1.929 68.851 42.231 1.00 78.63 184 GLN B CA 1
ATOM 7390 C C . GLN B 1 162 ? 2.272 67.676 41.331 1.00 84.63 184 GLN B C 1
ATOM 7391 O O . GLN B 1 162 ? 3.450 67.358 41.173 1.00 85.31 184 GLN B O 1
ATOM 7397 N N . ASP B 1 163 ? 1.249 67.050 40.728 1.00 81.55 185 ASP B N 1
ATOM 7398 C CA . ASP B 1 163 ? 1.401 65.896 39.846 1.00 81.54 185 ASP B CA 1
ATOM 7399 C C . ASP B 1 163 ? 1.206 66.198 38.368 1.00 83.26 185 ASP B C 1
ATOM 7400 O O . ASP B 1 163 ? 1.403 65.307 37.544 1.00 83.81 185 ASP B O 1
ATOM 7405 N N . LEU B 1 164 ? 0.829 67.440 38.027 1.00 77.21 186 LEU B N 1
ATOM 7406 C CA . LEU B 1 164 ? 0.591 67.844 36.643 1.00 75.90 186 LEU B CA 1
ATOM 7407 C C . LEU B 1 164 ? 1.804 67.674 35.739 1.00 78.81 186 LEU B C 1
ATOM 7408 O O . LEU B 1 164 ? 2.913 68.099 36.076 1.00 78.98 186 LEU B O 1
ATOM 7413 N N . LEU B 1 165 ? 1.554 67.052 34.582 1.00 73.61 187 LEU B N 1
ATOM 7414 C CA . LEU B 1 165 ? 2.506 66.787 33.513 1.00 72.34 187 LEU B CA 1
ATOM 7415 C C . LEU B 1 165 ? 2.098 67.596 32.302 1.00 75.19 187 LEU B C 1
ATOM 7416 O O . LEU B 1 165 ? 0.925 67.576 31.927 1.00 75.81 187 LEU B O 1
ATOM 7421 N N . VAL B 1 166 ? 3.043 68.345 31.711 1.00 69.94 188 VAL B N 1
ATOM 7422 C CA . VAL B 1 166 ? 2.783 69.148 30.510 1.00 68.23 188 VAL B CA 1
ATOM 7423 C C . VAL B 1 166 ? 3.732 68.674 29.400 1.00 71.24 188 VAL B C 1
ATOM 7424 O O . VAL B 1 166 ? 4.941 68.548 29.624 1.00 69.63 188 VAL B O 1
ATOM 7428 N N . GLU B 1 167 ? 3.175 68.401 28.215 1.00 68.49 189 GLU B N 1
ATOM 7429 C CA . GLU B 1 167 ? 3.936 67.966 27.053 1.00 69.25 189 GLU B CA 1
ATOM 7430 C C . GLU B 1 167 ? 4.801 69.117 26.526 1.00 75.45 189 GLU B C 1
ATOM 7431 O O . GLU B 1 167 ? 4.354 70.272 26.530 1.00 75.09 189 GLU B O 1
ATOM 7437 N N . GLN B 1 168 ? 6.024 68.795 26.033 1.00 72.48 190 GLN B N 1
ATOM 7438 C CA . GLN B 1 168 ? 6.904 69.788 25.422 1.00 71.74 190 GLN B CA 1
ATOM 7439 C C . GLN B 1 168 ? 6.179 70.391 24.204 1.00 74.30 190 GLN B C 1
ATOM 7440 O O . GLN B 1 168 ? 5.375 69.683 23.589 1.00 74.03 190 GLN B O 1
ATOM 7446 N N . PRO B 1 169 ? 6.320 71.702 23.907 1.00 69.91 191 PRO B N 1
ATOM 7447 C CA . PRO B 1 169 ? 5.546 72.278 22.796 1.00 69.75 191 PRO B CA 1
ATOM 7448 C C . PRO B 1 169 ? 5.812 71.636 21.437 1.00 75.17 191 PRO B C 1
ATOM 7449 O O . PRO B 1 169 ? 6.921 71.162 21.163 1.00 75.38 191 PRO B O 1
ATOM 7453 N N . VAL B 1 170 ? 4.764 71.564 20.613 1.00 72.45 192 VAL B N 1
ATOM 7454 C CA . VAL B 1 170 ? 4.845 71.021 19.260 1.00 72.35 192 VAL B CA 1
ATOM 7455 C C . VAL B 1 170 ? 5.440 72.135 18.390 1.00 78.33 192 VAL B C 1
ATOM 7456 O O . VAL B 1 170 ? 4.910 73.244 18.361 1.00 78.27 192 VAL B O 1
ATOM 7460 N N . THR B 1 171 ? 6.562 71.858 17.730 1.00 75.93 193 THR B N 1
ATOM 7461 C CA . THR B 1 171 ? 7.218 72.853 16.887 1.00 76.16 193 THR B CA 1
ATOM 7462 C C . THR B 1 171 ? 6.797 72.650 15.427 1.00 82.24 193 THR B C 1
ATOM 7463 O O . THR B 1 171 ? 6.323 71.559 15.090 1.00 82.31 193 THR B O 1
ATOM 7467 N N . PRO B 1 172 ? 7.018 73.634 14.523 1.00 79.50 194 PRO B N 1
ATOM 7468 C CA . PRO B 1 172 ? 6.681 73.407 13.104 1.00 79.35 194 PRO B CA 1
ATOM 7469 C C . PRO B 1 172 ? 7.476 72.269 12.441 1.00 82.33 194 PRO B C 1
ATOM 7470 O O . PRO B 1 172 ? 7.153 71.882 11.315 1.00 81.27 194 PRO B O 1
ATOM 7474 N N . TYR B 1 173 ? 8.503 71.729 13.140 1.00 79.04 195 TYR B N 1
ATOM 7475 C CA . TYR B 1 173 ? 9.356 70.645 12.642 1.00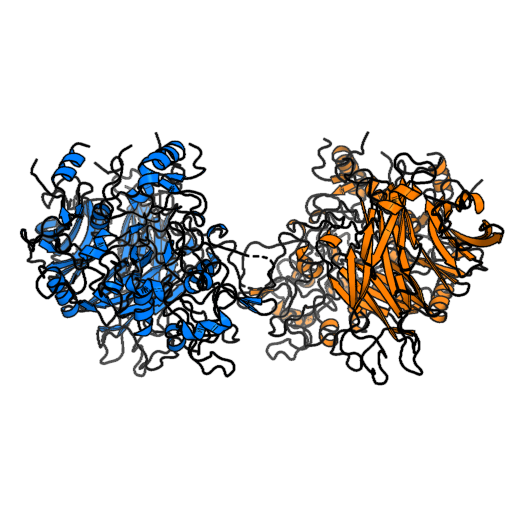 79.03 195 TYR B CA 1
ATOM 7476 C C . TYR B 1 173 ? 9.054 69.291 13.296 1.00 84.50 195 TYR B C 1
ATOM 7477 O O . TYR B 1 173 ? 9.760 68.318 13.032 1.00 84.41 195 TYR B O 1
ATOM 7486 N N . THR B 1 174 ? 7.999 69.224 14.130 1.00 81.83 196 THR B N 1
ATOM 7487 C CA . THR B 1 174 ? 7.577 67.993 14.802 1.00 81.91 196 THR B CA 1
ATOM 7488 C C . THR B 1 174 ? 6.934 67.078 13.749 1.00 87.06 196 THR B C 1
ATOM 7489 O O . THR B 1 174 ? 5.898 67.444 13.185 1.00 86.89 196 THR B O 1
ATOM 7493 N N . PRO B 1 175 ? 7.547 65.910 13.439 1.00 84.01 197 PRO B N 1
ATOM 7494 C CA . PRO B 1 175 ? 6.943 65.021 12.435 1.00 84.05 197 PRO B CA 1
ATOM 7495 C C . PRO B 1 175 ? 5.803 64.175 13.002 1.00 88.66 197 PRO B C 1
ATOM 7496 O O . PRO B 1 175 ? 5.699 64.020 14.224 1.00 88.28 197 PRO B O 1
ATOM 7500 N N . ASN B 1 176 ? 4.954 63.619 12.110 1.00 85.17 198 ASN B N 1
ATOM 7501 C CA . ASN B 1 176 ? 3.815 62.760 12.469 1.00 84.70 198 ASN B CA 1
ATOM 7502 C C . ASN B 1 176 ? 4.200 61.598 13.404 1.00 87.84 198 ASN B C 1
ATOM 7503 O O . ASN B 1 176 ? 3.506 61.376 14.392 1.00 86.91 198 ASN B O 1
ATOM 7508 N N . ALA B 1 177 ? 5.323 60.890 13.115 1.00 84.77 199 ALA B N 1
ATOM 7509 C CA . ALA B 1 177 ? 5.832 59.780 13.942 1.00 84.32 199 ALA B CA 1
ATOM 7510 C C . ALA B 1 177 ? 6.276 60.260 15.335 1.00 87.61 199 ALA B C 1
ATOM 7511 O O . ALA B 1 177 ? 6.199 59.497 16.303 1.00 87.23 199 ALA B O 1
ATOM 7513 N N . GLY B 1 178 ? 6.700 61.524 15.415 1.00 83.17 200 GLY B N 1
ATOM 7514 C CA . GLY B 1 178 ? 7.076 62.177 16.660 1.00 82.20 200 GLY B CA 1
ATOM 7515 C C . GLY B 1 178 ? 5.877 62.310 17.577 1.00 85.29 200 GLY B C 1
ATOM 7516 O O . GLY B 1 178 ? 6.031 62.242 18.787 1.00 85.43 200 GLY B O 1
ATOM 7517 N N . LEU B 1 179 ? 4.665 62.475 17.021 1.00 81.35 201 LEU B N 1
ATOM 7518 C CA . LEU B 1 179 ? 3.438 62.572 17.819 1.00 81.02 201 LEU B CA 1
ATOM 7519 C C . LEU B 1 179 ? 2.914 61.186 18.244 1.00 87.02 201 LEU B C 1
ATOM 7520 O O . LEU B 1 179 ? 2.195 61.086 19.238 1.00 86.89 201 LEU B O 1
ATOM 7525 N N . ALA B 1 180 ? 3.264 60.131 17.483 1.00 84.83 202 ALA B N 1
ATOM 7526 C CA . ALA B 1 180 ? 2.830 58.748 17.703 1.00 84.95 202 ALA B CA 1
ATOM 7527 C C . ALA B 1 180 ? 3.373 58.086 18.969 1.00 88.69 202 ALA B C 1
ATOM 7528 O O . ALA B 1 180 ? 4.589 57.945 19.125 1.00 88.02 202 ALA B O 1
ATOM 7530 N N A ARG B 1 181 ? 2.466 57.656 19.865 0.70 84.76 203 ARG B N 1
ATOM 7531 N N B ARG B 1 181 ? 2.453 57.624 19.830 0.30 85.75 203 ARG B N 1
ATOM 7532 C CA A ARG B 1 181 ? 2.813 56.959 21.108 0.70 84.29 203 ARG B CA 1
ATOM 7533 C CA B ARG B 1 181 ? 2.763 56.917 21.072 0.30 85.78 203 ARG B CA 1
ATOM 7534 C C A ARG B 1 181 ? 2.207 55.569 21.104 0.70 89.82 203 ARG B C 1
ATOM 7535 C C B ARG B 1 181 ? 2.221 55.520 21.025 0.30 90.34 203 ARG B C 1
ATOM 7536 O O A ARG B 1 181 ? 1.062 55.412 20.676 0.70 89.54 203 ARG B O 1
ATOM 7537 O O B ARG B 1 181 ? 1.108 55.318 20.545 0.30 89.97 203 ARG B O 1
ATOM 7552 N N . VAL B 1 182 ? 2.968 54.563 21.581 1.00 87.26 204 VAL B N 1
ATOM 7553 C CA . VAL B 1 182 ? 2.524 53.165 21.631 1.00 88.03 204 VAL B CA 1
ATOM 7554 C C . VAL B 1 182 ? 1.189 53.060 22.385 1.00 94.69 204 VAL B C 1
ATOM 7555 O O . VAL B 1 182 ? 1.025 53.664 23.455 1.00 95.37 204 VAL B O 1
ATOM 7559 N N . ASN B 1 183 ? 0.215 52.386 21.753 1.00 91.54 205 ASN B N 1
ATOM 7560 C CA . ASN B 1 183 ? -1.129 52.193 22.286 1.00 91.45 205 ASN B CA 1
ATOM 7561 C C . ASN B 1 183 ? -1.141 51.622 23.691 1.00 96.63 205 ASN B C 1
ATOM 7562 O O . ASN B 1 183 ? -0.346 50.738 24.024 1.00 96.58 205 ASN B O 1
ATOM 7567 N N . GLY B 1 184 ? -2.075 52.119 24.486 1.00 93.69 206 GLY B N 1
ATOM 7568 C CA . GLY B 1 184 ? -2.320 51.632 25.830 1.00 93.70 206 GLY B CA 1
ATOM 7569 C C . GLY B 1 184 ? -3.023 50.292 25.785 1.00 98.04 206 GLY B C 1
ATOM 7570 O O . GLY B 1 184 ? -3.374 49.791 24.709 1.00 97.76 206 GLY B O 1
ATOM 7571 N N . VAL B 1 185 ? -3.220 49.704 26.957 1.00 94.97 207 VAL B N 1
ATOM 7572 C CA . VAL B 1 185 ? -3.863 48.405 27.150 1.00 94.65 207 VAL B CA 1
ATOM 7573 C C . VAL B 1 185 ? -5.369 48.453 26.760 1.00 97.94 207 VAL B C 1
ATOM 7574 O O . VAL B 1 185 ? -5.991 49.497 26.889 1.00 97.75 207 VAL B O 1
ATOM 7578 N N . ALA B 1 186 ? -5.918 47.352 26.217 1.00 94.27 208 ALA B N 1
ATOM 7579 C CA . ALA B 1 186 ? -7.328 47.240 25.817 1.00 94.20 208 ALA B CA 1
ATOM 7580 C C . ALA B 1 186 ? -8.219 47.242 27.060 1.00 99.44 208 ALA B C 1
ATOM 7581 O O . ALA B 1 186 ? -7.771 46.775 28.111 1.00 99.60 208 ALA B O 1
ATOM 7583 N N . GLN B 1 187 ? -9.486 47.702 26.953 1.00 96.59 209 GLN B N 1
ATOM 7584 C CA . GLN B 1 187 ? -10.356 47.767 28.138 1.00 97.00 209 GLN B CA 1
ATOM 7585 C C . GLN B 1 187 ? -10.816 46.388 28.679 1.00 104.94 209 GLN B C 1
ATOM 7586 O O . GLN B 1 187 ? -11.259 46.322 29.830 1.00 104.88 209 GLN B O 1
ATOM 7592 N N . ASP B 1 188 ? -10.664 45.297 27.909 1.00 104.66 210 ASP B N 1
ATOM 7593 C CA . ASP B 1 188 ? -10.992 43.965 28.440 1.00 106.02 210 ASP B CA 1
ATOM 7594 C C . ASP B 1 188 ? -9.909 43.468 29.407 1.00 112.09 210 ASP B C 1
ATOM 7595 O O . ASP B 1 188 ? -10.234 42.787 30.376 1.00 111.91 210 ASP B O 1
ATOM 7600 N N . THR B 1 189 ? -8.634 43.838 29.157 1.00 110.18 211 THR B N 1
ATOM 7601 C CA . THR B 1 189 ? -7.481 43.497 30.000 1.00 110.65 211 THR B CA 1
ATOM 7602 C C . THR B 1 189 ? -7.566 44.291 31.313 1.00 115.03 211 THR B C 1
ATOM 7603 O O . THR B 1 189 ? -7.288 43.743 32.378 1.00 114.65 211 THR B O 1
ATOM 7607 N N . VAL B 1 190 ? -7.966 45.572 31.232 1.00 111.52 212 VAL B N 1
ATOM 7608 C CA . VAL B 1 190 ? -8.108 46.459 32.390 1.00 111.31 212 VAL B CA 1
ATOM 7609 C C . VAL B 1 190 ? -9.090 45.898 33.425 1.00 115.88 212 VAL B C 1
ATOM 7610 O O . VAL B 1 190 ? -8.758 45.850 34.611 1.00 116.18 212 VAL B O 1
ATOM 7614 N N . HIS B 1 191 ? -10.271 45.449 32.976 1.00 112.30 213 HIS B N 1
ATOM 7615 C CA . HIS B 1 191 ? -11.327 44.987 33.870 1.00 112.31 213 HIS B CA 1
ATOM 7616 C C . HIS B 1 191 ? -11.333 43.495 34.171 1.00 119.00 213 HIS B C 1
ATOM 7617 O O . HIS B 1 191 ? -11.884 43.099 35.202 1.00 118.88 213 HIS B O 1
ATOM 7624 N N . PHE B 1 192 ? -10.732 42.670 33.304 1.00 117.04 214 PHE B N 1
ATOM 7625 C CA . PHE B 1 192 ? -10.734 41.226 33.509 1.00 117.46 214 PHE B CA 1
ATOM 7626 C C . PHE B 1 192 ? -9.358 40.628 33.807 1.00 123.41 214 PHE B C 1
ATOM 7627 O O . PHE B 1 192 ? -9.284 39.494 34.286 1.00 123.53 214 PHE B O 1
ATOM 7635 N N . GLY B 1 193 ? -8.296 41.381 33.538 1.00 121.24 215 GLY B N 1
ATOM 7636 C CA . GLY B 1 193 ? -6.928 40.928 33.762 1.00 122.02 215 GLY B CA 1
ATOM 7637 C C . GLY B 1 193 ? -6.431 39.998 32.673 1.00 128.60 215 GLY B C 1
ATOM 7638 O O . GLY B 1 193 ? -7.223 39.268 32.068 1.00 128.13 215 GLY B O 1
ATOM 7639 N N . SER B 1 194 ? -5.105 40.015 32.421 1.00 127.12 216 SER B N 1
ATOM 7640 C CA . SER B 1 194 ? -4.444 39.186 31.409 1.00 127.82 216 SER B CA 1
ATOM 7641 C C . SER B 1 194 ? -4.809 37.706 31.561 1.00 133.34 216 SER B C 1
ATOM 7642 O O . SER B 1 194 ? -4.683 37.149 32.655 1.00 133.13 216 SER B O 1
ATOM 7645 N N . GLY B 1 195 ? -5.314 37.120 30.474 1.00 130.69 217 GLY B N 1
ATOM 7646 C CA . GLY B 1 195 ? -5.728 35.721 30.420 1.00 130.79 217 GLY B CA 1
ATOM 7647 C C . GLY B 1 195 ? -7.205 35.453 30.652 1.00 135.10 217 GLY B C 1
ATOM 7648 O O . GLY B 1 195 ? -7.705 34.394 30.258 1.00 134.64 217 GLY B O 1
ATOM 7649 N N . GLN B 1 196 ? -7.911 36.391 31.309 1.00 131.91 218 GLN B N 1
ATOM 7650 C CA . GLN B 1 196 ? -9.337 36.254 31.624 1.00 131.62 218 GLN B CA 1
ATOM 7651 C C . GLN B 1 196 ? -10.233 37.167 30.772 1.00 134.00 218 GLN B C 1
ATOM 7652 O O . GLN B 1 196 ? -11.426 37.300 31.056 1.00 132.93 218 GLN B O 1
ATOM 7658 N N . GLU B 1 197 ? -9.664 37.754 29.702 1.00 130.33 219 GLU B N 1
ATOM 7659 C CA . GLU B 1 197 ? -10.360 38.668 28.787 1.00 130.08 219 GLU B CA 1
ATOM 7660 C C . GLU B 1 197 ? -11.555 38.028 28.065 1.00 133.75 219 GLU B C 1
ATOM 7661 O O . GLU B 1 197 ? -12.501 38.737 27.714 1.00 133.31 219 GLU B O 1
ATOM 7667 N N . SER B 1 198 ? -11.509 36.696 27.856 1.00 130.06 220 SER B N 1
ATOM 7668 C CA . SER B 1 198 ? -12.540 35.903 27.178 1.00 129.71 220 SER B CA 1
ATOM 7669 C C . SER B 1 198 ? -13.920 35.916 27.864 1.00 133.88 220 SER B C 1
ATOM 7670 O O . SER B 1 198 ? -14.910 35.547 27.230 1.00 134.09 220 SER B O 1
ATOM 7673 N N . SER B 1 199 ? -13.988 36.341 29.142 1.00 129.56 221 SER B N 1
ATOM 7674 C CA . SER B 1 199 ? -15.234 36.401 29.909 1.00 128.88 221 SER B CA 1
ATOM 7675 C C . SER B 1 199 ? -15.942 37.764 29.803 1.00 131.79 221 SER B C 1
ATOM 7676 O O . SER B 1 199 ? -16.861 38.038 30.583 1.00 131.61 221 SER B O 1
ATOM 7679 N N . TRP B 1 200 ? -15.538 38.593 28.806 1.00 127.25 222 TRP B N 1
ATOM 7680 C CA . TRP B 1 200 ? -16.082 39.925 28.520 1.00 126.48 222 TRP B CA 1
ATOM 7681 C C . TRP B 1 200 ? -17.587 39.884 28.272 1.00 131.22 222 TRP B C 1
ATOM 7682 O O . TRP B 1 200 ? -18.324 40.480 29.044 1.00 130.95 222 TRP B O 1
ATOM 7693 N N . ASN B 1 201 ? -18.036 39.153 27.235 1.00 128.51 223 ASN B N 1
ATOM 7694 C CA . ASN B 1 201 ? -19.439 39.010 26.819 1.00 128.69 223 ASN B CA 1
ATOM 7695 C C . ASN B 1 201 ? -20.423 38.625 27.926 1.00 132.10 223 ASN B C 1
ATOM 7696 O O . ASN B 1 201 ? -21.562 39.095 27.916 1.00 131.29 223 ASN B O 1
ATOM 7701 N N . SER B 1 202 ? -19.994 37.758 28.858 1.00 128.72 224 SER B N 1
ATOM 7702 C CA . SER B 1 202 ? -20.837 37.257 29.943 1.00 128.47 224 SER B CA 1
ATOM 7703 C C . SER B 1 202 ? -20.801 38.086 31.230 1.00 130.47 224 SER B C 1
ATOM 7704 O O . SER B 1 202 ? -21.756 38.016 32.008 1.00 130.34 224 SER B O 1
ATOM 7707 N N . GLN B 1 203 ? -19.716 38.847 31.468 1.00 125.10 225 GLN B N 1
ATOM 7708 C CA . GLN B 1 203 ? -19.565 39.633 32.696 1.00 124.00 225 GLN B CA 1
ATOM 7709 C C . GLN B 1 203 ? -19.511 41.153 32.515 1.00 124.62 225 GLN B C 1
ATOM 7710 O O . GLN B 1 203 ? -19.476 41.862 33.523 1.00 123.35 225 GLN B O 1
ATOM 7716 N N . ARG B 1 204 ? -19.543 41.659 31.261 1.00 119.96 226 ARG B N 1
ATOM 7717 C CA . ARG B 1 204 ? -19.523 43.104 30.963 1.00 119.28 226 ARG B CA 1
ATOM 7718 C C . ARG B 1 204 ? -20.651 43.862 31.670 1.00 122.15 226 ARG B C 1
ATOM 7719 O O . ARG B 1 204 ? -20.431 44.962 32.185 1.00 121.16 226 ARG B O 1
ATOM 7727 N N . SER B 1 205 ? -21.839 43.229 31.736 1.00 118.49 227 SER B N 1
ATOM 7728 C CA . SER B 1 205 ? -23.068 43.717 32.359 1.00 118.18 227 SER B CA 1
ATOM 7729 C C . SER B 1 205 ? -22.871 44.131 33.831 1.00 121.07 227 SER B C 1
ATOM 7730 O O . SER B 1 205 ? -23.299 45.224 34.215 1.00 120.14 227 SER B O 1
ATOM 7733 N N . GLN B 1 206 ? -22.193 43.283 34.638 1.00 117.32 228 GLN B N 1
ATOM 7734 C CA . GLN B 1 206 ? -21.930 43.547 36.065 1.00 117.05 228 GLN B CA 1
ATOM 7735 C C . GLN B 1 206 ? -20.631 44.357 36.305 1.00 119.49 228 GLN B C 1
ATOM 7736 O O . GLN B 1 206 ? -20.182 44.476 37.450 1.00 119.00 228 GLN B O 1
ATOM 7742 N N . LYS B 1 207 ? -20.062 44.951 35.230 1.00 114.78 229 LYS B N 1
ATOM 7743 C CA . LYS B 1 207 ? -18.844 45.764 35.290 1.00 113.52 229 LYS B CA 1
ATOM 7744 C C . LYS B 1 207 ? -19.096 47.204 34.796 1.00 116.43 229 LYS B C 1
ATOM 7745 O O . LYS B 1 207 ? -18.161 48.008 34.725 1.00 116.03 229 LYS B O 1
ATOM 7751 N N . GLY B 1 208 ? -20.359 47.515 34.497 1.00 111.94 230 GLY B N 1
ATOM 7752 C CA . GLY B 1 208 ? -20.785 48.826 34.015 1.00 111.14 230 GLY B CA 1
ATOM 7753 C C . GLY B 1 208 ? -20.478 49.035 32.548 1.00 113.63 230 GLY B C 1
ATOM 7754 O O . GLY B 1 208 ? -20.299 50.175 32.102 1.00 113.45 230 GLY B O 1
ATOM 7755 N N . LEU B 1 209 ? -20.424 47.916 31.795 1.00 108.43 231 LEU B N 1
ATOM 7756 C CA . LEU B 1 209 ? -20.112 47.848 30.370 1.00 107.27 231 LEU B CA 1
ATOM 7757 C C . LEU B 1 209 ? -21.158 47.029 29.606 1.00 110.70 231 LEU B C 1
ATOM 7758 O O . LEU B 1 209 ? -20.821 46.376 28.618 1.00 109.75 231 LEU B O 1
ATOM 7763 N N . LYS B 1 210 ? -22.431 47.069 30.059 1.00 107.61 232 LYS B N 1
ATOM 7764 C CA . LYS B 1 210 ? -23.549 46.364 29.420 1.00 107.47 232 LYS B CA 1
ATOM 7765 C C . LYS B 1 210 ? -23.608 46.719 27.936 1.00 111.11 232 LYS B C 1
ATOM 7766 O O . LYS B 1 210 ? -23.534 47.896 27.575 1.00 110.77 232 LYS B O 1
ATOM 7772 N N . ASN B 1 211 ? -23.665 45.682 27.087 1.00 107.54 233 ASN B N 1
ATOM 7773 C CA . ASN B 1 211 ? -23.744 45.741 25.623 1.00 106.92 233 ASN B CA 1
ATOM 7774 C C . ASN B 1 211 ? -22.592 46.499 24.956 1.00 109.53 233 ASN B C 1
ATOM 7775 O O . ASN B 1 211 ? -22.719 46.869 23.785 1.00 109.81 233 ASN B O 1
ATOM 7780 N N . ASN B 1 212 ? -21.464 46.700 25.669 1.00 104.32 234 ASN B N 1
ATOM 7781 C CA . ASN B 1 212 ? -20.300 47.372 25.086 1.00 103.17 234 ASN B CA 1
ATOM 7782 C C . ASN B 1 212 ? -19.651 46.398 24.101 1.00 105.50 234 ASN B C 1
ATOM 7783 O O . ASN B 1 212 ? -19.240 45.302 24.505 1.00 104.83 234 ASN B O 1
ATOM 7788 N N . PRO B 1 213 ? -19.615 46.752 22.795 1.00 101.31 235 PRO B N 1
ATOM 7789 C CA . PRO B 1 213 ? -19.069 45.816 21.802 1.00 100.81 235 PRO B CA 1
ATOM 7790 C C . PRO B 1 213 ? -17.562 45.946 21.542 1.00 104.17 235 PRO B C 1
ATOM 7791 O O . PRO B 1 213 ? -17.052 45.285 20.634 1.00 104.07 235 PRO B O 1
ATOM 7795 N N . GLY B 1 214 ? -16.868 46.792 22.307 1.00 99.43 236 GLY B N 1
ATOM 7796 C CA . GLY B 1 214 ? -15.444 47.024 22.099 1.00 98.80 236 GLY B CA 1
ATOM 7797 C C . GLY B 1 214 ? -14.522 46.580 23.217 1.00 101.88 236 GLY B C 1
ATOM 7798 O O . GLY B 1 214 ? -13.932 47.440 23.877 1.00 101.74 236 GLY B O 1
ATOM 7799 N N . PRO B 1 215 ? -14.306 45.250 23.424 1.00 97.59 237 PRO B N 1
ATOM 7800 C CA . PRO B 1 215 ? -13.372 44.815 24.480 1.00 96.86 237 PRO B CA 1
ATOM 7801 C C . PRO B 1 215 ? -11.927 45.204 24.186 1.00 100.14 237 PRO B C 1
ATOM 7802 O O . PRO B 1 215 ? -11.146 45.399 25.114 1.00 99.36 237 PRO B O 1
ATOM 7806 N N . LYS B 1 216 ? -11.588 45.331 22.887 1.00 96.92 238 LYS B N 1
ATOM 7807 C CA . LYS B 1 216 ? -10.253 45.674 22.407 1.00 96.59 238 LYS B CA 1
ATOM 7808 C C . LYS B 1 216 ? -10.013 47.182 22.275 1.00 100.00 238 LYS B C 1
ATOM 7809 O O . LYS B 1 216 ? -8.926 47.578 21.845 1.00 100.21 238 LYS B O 1
ATOM 7815 N N . ALA B 1 217 ? -10.996 48.022 22.678 1.00 95.58 239 ALA B N 1
ATOM 7816 C CA . ALA B 1 217 ? -10.871 49.486 22.625 1.00 95.00 239 ALA B CA 1
ATOM 7817 C C . ALA B 1 217 ? -9.736 49.959 23.545 1.00 97.51 239 ALA B C 1
ATOM 7818 O O . ALA B 1 217 ? -9.693 49.597 24.724 1.00 98.35 239 ALA B O 1
ATOM 7820 N N . VAL B 1 218 ? -8.783 50.701 22.970 1.00 91.70 240 VAL B N 1
ATOM 7821 C CA . VAL B 1 218 ? -7.583 51.201 23.646 1.00 89.84 240 VAL B CA 1
ATOM 7822 C C . VAL B 1 218 ? -7.930 52.276 24.683 1.00 90.13 240 VAL B C 1
ATOM 7823 O O . VAL B 1 218 ? -8.650 53.230 24.383 1.00 89.52 240 VAL B O 1
ATOM 7827 N N . THR B 1 219 ? -7.417 52.084 25.911 1.00 83.90 241 THR B N 1
ATOM 7828 C CA . THR B 1 219 ? -7.624 52.937 27.086 1.00 81.75 241 THR B CA 1
ATOM 7829 C C . THR B 1 219 ? -6.722 54.173 27.144 1.00 83.68 241 THR B C 1
ATOM 7830 O O . THR B 1 219 ? -6.946 55.043 27.985 1.00 82.96 241 THR B O 1
ATOM 7834 N N . GLY B 1 220 ? -5.722 54.245 26.271 1.00 79.84 242 GLY B N 1
ATOM 7835 C CA . GLY B 1 220 ? -4.810 55.380 26.239 1.00 79.67 242 GLY B CA 1
ATOM 7836 C C . GLY B 1 220 ? -3.523 55.157 25.485 1.00 83.46 242 GLY B C 1
ATOM 7837 O O . GLY B 1 220 ? -3.505 54.476 24.459 1.00 83.40 242 GLY B O 1
ATOM 7838 N N . PHE B 1 221 ? -2.444 55.775 25.967 1.00 79.58 243 PHE B N 1
ATOM 7839 C CA . PHE B 1 221 ? -1.129 55.687 25.330 1.00 78.80 243 PHE B CA 1
ATOM 7840 C C . PHE B 1 221 ? 0.003 55.616 26.351 1.00 84.17 243 PHE B C 1
ATOM 7841 O O . PHE B 1 221 ? -0.076 56.243 27.414 1.00 83.47 243 PHE B O 1
ATOM 7849 N N . LYS B 1 222 ? 1.043 54.828 26.023 1.00 81.68 244 LYS B N 1
ATOM 7850 C CA . LYS B 1 222 ? 2.235 54.617 26.844 1.00 82.11 244 LYS B CA 1
ATOM 7851 C C . LYS B 1 222 ? 3.034 55.922 27.028 1.00 88.13 244 LYS B C 1
ATOM 7852 O O . LYS B 1 222 ? 3.249 56.660 26.058 1.00 88.53 244 LYS B O 1
ATOM 7858 N N . LEU B 1 223 ? 3.450 56.210 28.278 1.00 84.73 245 LEU B N 1
ATOM 7859 C CA . LEU B 1 223 ? 4.206 57.419 28.635 1.00 84.65 245 LEU B CA 1
ATOM 7860 C C . LEU B 1 223 ? 5.697 57.170 28.909 1.00 90.52 245 LEU B C 1
ATOM 7861 O O . LEU B 1 223 ? 6.415 58.111 29.266 1.00 90.07 245 LEU B O 1
ATOM 7866 N N . ASP B 1 224 ? 6.163 55.915 28.724 1.00 88.42 246 ASP B N 1
ATOM 7867 C CA . ASP B 1 224 ? 7.549 55.494 28.958 1.00 89.14 246 ASP B CA 1
ATOM 7868 C C . ASP B 1 224 ? 8.560 56.016 27.924 1.00 93.84 246 ASP B C 1
ATOM 7869 O O . ASP B 1 224 ? 9.743 56.171 28.241 1.00 93.48 246 ASP B O 1
ATOM 7874 N N . LYS B 1 225 ? 8.098 56.248 26.685 1.00 90.71 247 LYS B N 1
ATOM 7875 C CA . LYS B 1 225 ? 8.905 56.734 25.563 1.00 90.04 247 LYS B CA 1
ATOM 7876 C C . LYS B 1 225 ? 8.240 57.949 24.922 1.00 92.29 247 LYS B C 1
ATOM 7877 O O . LYS B 1 225 ? 7.074 58.242 25.206 1.00 92.52 247 LYS B O 1
ATOM 7883 N N . GLY B 1 226 ? 8.990 58.637 24.066 1.00 86.83 248 GLY B N 1
ATOM 7884 C CA . GLY B 1 226 ? 8.495 59.772 23.303 1.00 85.72 248 GLY B CA 1
ATOM 7885 C C . GLY B 1 226 ? 8.779 61.157 23.828 1.00 87.40 248 GLY B C 1
ATOM 7886 O O . GLY B 1 226 ? 9.614 61.339 24.724 1.00 87.20 248 GLY B O 1
ATOM 7887 N N . ARG B 1 227 ? 8.055 62.150 23.244 1.00 81.56 249 ARG B N 1
ATOM 7888 C CA . ARG B 1 227 ? 8.109 63.584 23.571 1.00 79.73 249 ARG B CA 1
ATOM 7889 C C . ARG B 1 227 ? 7.982 63.777 25.076 1.00 82.11 249 ARG B C 1
ATOM 7890 O O . ARG B 1 227 ? 7.211 63.078 25.738 1.00 81.55 249 ARG B O 1
ATOM 7898 N N . ALA B 1 228 ? 8.765 64.701 25.619 1.00 77.67 250 ALA B N 1
ATOM 7899 C CA . ALA B 1 228 ? 8.788 64.952 27.046 1.00 77.16 250 ALA B CA 1
ATOM 7900 C C . ALA B 1 228 ? 7.483 65.490 27.626 1.00 82.16 250 ALA B C 1
ATOM 7901 O O . ALA B 1 228 ? 6.811 66.333 27.023 1.00 81.28 250 ALA B O 1
ATOM 7903 N N . TYR B 1 229 ? 7.128 64.946 28.791 1.00 78.47 251 TYR B N 1
ATOM 7904 C CA . TYR B 1 229 ? 6.035 65.355 29.652 1.00 77.77 251 TYR B CA 1
ATOM 7905 C C . TYR B 1 229 ? 6.768 65.758 30.914 1.00 82.21 251 TYR B C 1
ATOM 7906 O O . TYR B 1 229 ? 7.586 64.984 31.429 1.00 82.90 251 TYR B O 1
ATOM 7915 N N . ARG B 1 230 ? 6.582 66.993 31.355 1.00 78.05 252 ARG B N 1
ATOM 7916 C CA . ARG B 1 230 ? 7.322 67.440 32.526 1.00 77.72 252 ARG B CA 1
ATOM 7917 C C . ARG B 1 230 ? 6.435 68.070 33.590 1.00 82.06 252 ARG B C 1
ATOM 7918 O O . ARG B 1 230 ? 5.361 68.593 33.284 1.00 81.59 252 ARG B O 1
ATOM 7926 N N . LYS B 1 231 ? 6.902 68.019 34.848 1.00 78.56 253 LYS B N 1
ATOM 7927 C CA . LYS B 1 231 ? 6.244 68.645 35.987 1.00 78.05 253 LYS B CA 1
ATOM 7928 C C . LYS B 1 231 ? 6.556 70.149 35.944 1.00 82.53 253 LYS B C 1
ATOM 7929 O O . LYS B 1 231 ? 7.475 70.578 35.238 1.00 82.35 253 LYS B O 1
ATOM 7935 N N . LEU B 1 232 ? 5.767 70.945 36.669 1.00 78.71 254 LEU B N 1
ATOM 7936 C CA . LEU B 1 232 ? 5.864 72.403 36.730 1.00 77.72 254 LEU B CA 1
ATOM 7937 C C . LEU B 1 232 ? 7.287 72.944 36.968 1.00 82.18 254 LEU B C 1
ATOM 7938 O O . LEU B 1 232 ? 7.694 73.887 36.291 1.00 81.69 254 LEU B O 1
ATOM 7943 N N . ASN B 1 233 ? 8.042 72.325 37.890 1.00 79.05 255 ASN B N 1
ATOM 7944 C CA . ASN B 1 233 ? 9.413 72.723 38.228 1.00 78.97 255 ASN B CA 1
ATOM 7945 C C . ASN B 1 233 ? 10.486 72.011 37.392 1.00 83.46 255 ASN B C 1
ATOM 7946 O O . ASN B 1 233 ? 11.674 72.328 37.512 1.00 83.24 255 ASN B O 1
ATOM 7951 N N . GLU B 1 234 ? 10.064 71.067 36.535 1.00 80.12 256 GLU B N 1
ATOM 7952 C CA . GLU B 1 234 ? 10.959 70.355 35.629 1.00 80.01 256 GLU B CA 1
ATOM 7953 C C . GLU B 1 234 ? 11.107 71.192 34.363 1.00 84.58 256 GLU B C 1
ATOM 7954 O O . GLU B 1 234 ? 10.344 72.140 34.157 1.00 84.87 256 GLU B O 1
ATOM 7960 N N . SER B 1 235 ? 12.089 70.858 33.518 1.00 81.10 257 SER B N 1
ATOM 7961 C CA . SER B 1 235 ? 12.304 71.572 32.259 1.00 80.47 257 SER B CA 1
ATOM 7962 C C . SER B 1 235 ? 12.110 70.655 31.069 1.00 84.59 257 SER B C 1
ATOM 7963 O O . SER B 1 235 ? 12.495 69.484 31.122 1.00 85.02 257 SER B O 1
ATOM 7966 N N . TRP B 1 236 ? 11.554 71.198 29.980 1.00 80.51 258 TRP B N 1
ATOM 7967 C CA . TRP B 1 236 ? 11.400 70.465 28.732 1.00 80.03 258 TRP B CA 1
ATOM 7968 C C . TRP B 1 236 ? 12.766 70.450 28.040 1.00 85.94 258 TRP B C 1
ATOM 7969 O O . TRP B 1 236 ? 13.508 71.431 28.168 1.00 85.40 258 TRP B O 1
ATOM 7980 N N . PRO B 1 237 ? 13.133 69.395 27.278 1.00 84.28 259 PRO B N 1
ATOM 7981 C CA . PRO B 1 237 ? 14.404 69.459 26.545 1.00 84.68 259 PRO B CA 1
ATOM 7982 C C . PRO B 1 237 ? 14.203 70.206 25.217 1.00 89.92 259 PRO B C 1
ATOM 7983 O O . PRO B 1 237 ? 13.070 70.313 24.721 1.00 88.88 259 PRO B O 1
ATOM 7987 N N . VAL B 1 238 ? 15.298 70.723 24.647 1.00 87.55 260 VAL B N 1
ATOM 7988 C CA . VAL B 1 238 ? 15.270 71.410 23.357 1.00 87.82 260 VAL B CA 1
ATOM 7989 C C . VAL B 1 238 ? 15.088 70.362 22.251 1.00 93.66 260 VAL B C 1
ATOM 7990 O O . VAL B 1 238 ? 14.532 70.656 21.190 1.00 93.36 260 VAL B O 1
ATOM 7994 N N . TYR B 1 239 ? 15.522 69.122 22.546 1.00 91.38 261 TYR B N 1
ATOM 7995 C CA . TYR B 1 239 ? 15.456 67.952 21.681 1.00 91.73 261 TYR B CA 1
ATOM 7996 C C . TYR B 1 239 ? 14.098 67.276 21.761 1.00 96.37 261 TYR B C 1
ATOM 7997 O O . TYR B 1 239 ? 13.473 67.244 22.824 1.00 96.15 261 TYR B O 1
ATOM 8006 N N . GLU B 1 240 ? 13.652 66.731 20.624 1.00 93.35 262 GLU B N 1
ATO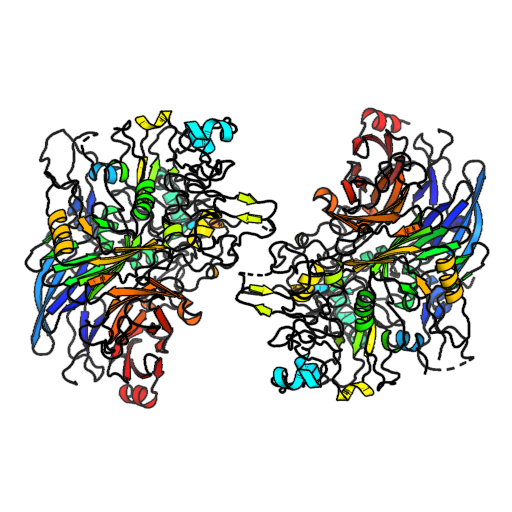M 8007 C CA . GLU B 1 240 ? 12.398 65.995 20.485 1.00 93.35 262 GLU B CA 1
ATOM 8008 C C . GLU B 1 240 ? 12.584 64.825 19.507 1.00 98.97 262 GLU B C 1
ATOM 8009 O O . GLU B 1 240 ? 13.330 64.978 18.534 1.00 98.93 262 GLU B O 1
ATOM 8015 N N . PRO B 1 241 ? 11.969 63.644 19.763 1.00 96.47 263 PRO B N 1
ATOM 8016 C CA . PRO B 1 241 ? 12.200 62.489 18.878 1.00 96.65 263 PRO B CA 1
ATOM 8017 C C . PRO B 1 241 ? 11.528 62.543 17.512 1.00 101.94 263 PRO B C 1
ATOM 8018 O O . PRO B 1 241 ? 10.484 63.177 17.350 1.00 102.10 263 PRO B O 1
ATOM 8022 N N . LEU B 1 242 ? 12.128 61.843 16.534 1.00 99.28 264 LEU B N 1
ATOM 8023 C CA . LEU B 1 242 ? 11.606 61.724 15.173 1.00 99.31 264 LEU B CA 1
ATOM 8024 C C . LEU B 1 242 ? 10.446 60.738 15.161 1.00 104.40 264 LEU B C 1
ATOM 8025 O O . LEU B 1 242 ? 9.505 60.909 14.388 1.00 103.86 264 LEU B O 1
ATOM 8030 N N . ASP B 1 243 ? 10.525 59.709 16.029 1.00 101.90 265 ASP B N 1
ATOM 8031 C CA . ASP B 1 243 ? 9.522 58.665 16.214 1.00 101.61 265 ASP B CA 1
ATOM 8032 C C . ASP B 1 243 ? 9.385 58.409 17.714 1.00 103.61 265 ASP B C 1
ATOM 8033 O O . ASP B 1 243 ? 10.317 57.896 18.337 1.00 103.16 265 ASP B O 1
ATOM 8038 N N . SER B 1 244 ? 8.231 58.786 18.294 1.00 99.08 266 SER B N 1
ATOM 8039 C CA . SER B 1 244 ? 7.949 58.615 19.722 1.00 98.42 266 SER B CA 1
ATOM 8040 C C . SER B 1 244 ? 7.588 57.176 20.122 1.00 102.89 266 SER B C 1
ATOM 8041 O O . SER B 1 244 ? 7.439 56.877 21.308 1.00 102.08 266 SER B O 1
ATOM 8044 N N . THR B 1 245 ? 7.470 56.295 19.127 1.00 100.57 267 THR B N 1
ATOM 8045 C CA . THR B 1 245 ? 7.200 54.872 19.289 1.00 100.87 267 THR B CA 1
ATOM 8046 C C . THR B 1 245 ? 8.553 54.154 19.507 1.00 105.33 267 THR B C 1
ATOM 8047 O O . THR B 1 245 ? 8.589 53.053 20.058 1.00 104.33 267 THR B O 1
ATOM 8051 N N . LYS B 1 246 ? 9.664 54.823 19.126 1.00 102.78 268 LYS B N 1
ATOM 8052 C CA . LYS B 1 246 ? 11.017 54.277 19.206 1.00 102.95 268 LYS B CA 1
ATOM 8053 C C . LYS B 1 246 ? 11.962 55.027 20.145 1.00 106.61 268 LYS B C 1
ATOM 8054 O O . LYS B 1 246 ? 12.704 54.386 20.887 1.00 106.72 268 LYS B O 1
ATOM 8060 N N . GLU B 1 247 ? 11.955 56.367 20.106 1.00 102.59 269 GLU B N 1
ATOM 8061 C CA . GLU B 1 247 ? 12.852 57.182 20.927 1.00 102.25 269 GLU B CA 1
ATOM 8062 C C . GLU B 1 247 ? 12.117 58.108 21.898 1.00 103.88 269 GLU B C 1
ATOM 8063 O O . GLU B 1 247 ? 10.888 58.158 21.882 1.00 102.65 269 GLU B O 1
ATOM 8069 N N . GLY B 1 248 ? 12.883 58.802 22.745 1.00 99.56 270 GLY B N 1
ATOM 8070 C CA . GLY B 1 248 ? 12.368 59.682 23.785 1.00 99.00 270 GLY B CA 1
ATOM 8071 C C . GLY B 1 248 ? 12.152 58.931 25.088 1.00 102.26 270 GLY B C 1
ATOM 8072 O O . GLY B 1 248 ? 12.186 57.696 25.109 1.00 101.69 270 GLY B O 1
ATOM 8073 N N . LYS B 1 249 ? 11.932 59.669 26.189 1.00 98.05 271 LYS B N 1
ATOM 8074 C CA . LYS B 1 249 ? 11.705 59.068 27.506 1.00 97.09 271 LYS B CA 1
ATOM 8075 C C . LYS B 1 249 ? 10.333 59.413 28.109 1.00 100.00 271 LYS B C 1
ATOM 8076 O O . LYS B 1 249 ? 10.039 59.002 29.235 1.00 99.24 271 LYS B O 1
ATOM 8082 N N . GLY B 1 250 ? 9.500 60.122 27.344 1.00 95.74 272 GLY B N 1
ATOM 8083 C CA . GLY B 1 250 ? 8.162 60.518 27.765 1.00 95.24 272 GLY B CA 1
ATOM 8084 C C . GLY B 1 250 ? 8.169 61.303 29.059 1.00 98.58 272 GLY B C 1
ATOM 8085 O O . GLY B 1 250 ? 8.820 62.348 29.146 1.00 97.92 272 GLY B O 1
ATOM 8086 N N . LYS B 1 251 ? 7.486 60.774 30.090 1.00 95.10 273 LYS B N 1
ATOM 8087 C CA . LYS B 1 251 ? 7.412 61.417 31.402 1.00 94.88 273 LYS B CA 1
ATOM 8088 C C . LYS B 1 251 ? 8.625 61.130 32.279 1.00 100.24 273 LYS B C 1
ATOM 8089 O O . LYS B 1 251 ? 8.840 61.829 33.268 1.00 99.22 273 LYS B O 1
ATOM 8095 N N . ASP B 1 252 ? 9.417 60.116 31.908 1.00 99.49 274 ASP B N 1
ATOM 8096 C CA . ASP B 1 252 ? 10.595 59.669 32.648 1.00 100.69 274 ASP B CA 1
ATOM 8097 C C . ASP B 1 252 ? 11.758 60.675 32.573 1.00 107.14 274 ASP B C 1
ATOM 8098 O O . ASP B 1 252 ? 12.723 60.482 31.821 1.00 107.19 274 ASP B O 1
ATOM 8103 N N . GLU B 1 253 ? 11.657 61.736 33.400 1.00 104.78 275 GLU B N 1
ATOM 8104 C CA . GLU B 1 253 ? 12.637 62.817 33.532 1.00 105.00 275 GLU B CA 1
ATOM 8105 C C . GLU B 1 253 ? 13.982 62.287 34.061 1.00 110.80 275 GLU B C 1
ATOM 8106 O O . GLU B 1 253 ? 15.031 62.747 33.598 1.00 110.29 275 GLU B O 1
ATOM 8112 N N . SER B 1 254 ? 13.946 61.330 35.022 1.00 108.28 276 SER B N 1
ATOM 8113 C CA . SER B 1 254 ? 15.143 60.735 35.619 1.00 108.75 276 SER B CA 1
ATOM 8114 C C . SER B 1 254 ? 16.022 60.049 34.571 1.00 113.07 276 SER B C 1
ATOM 8115 O O . SER B 1 254 ? 17.217 60.342 34.517 1.00 112.55 276 SER B O 1
ATOM 8118 N N . SER B 1 255 ? 15.422 59.193 33.703 1.00 109.72 277 SER B N 1
ATOM 8119 C CA . SER B 1 255 ? 16.131 58.506 32.618 1.00 109.59 277 SER B CA 1
ATOM 8120 C C . SER B 1 255 ? 16.718 59.504 31.621 1.00 113.59 277 SER B C 1
ATOM 8121 O O . SER B 1 255 ? 17.824 59.280 31.120 1.00 113.18 277 SER B O 1
ATOM 8124 N N . TRP B 1 256 ? 15.992 60.620 31.362 1.00 109.85 278 TRP B N 1
ATOM 8125 C CA . TRP B 1 256 ? 16.454 61.680 30.474 1.00 109.35 278 TRP B CA 1
ATOM 8126 C C . TRP B 1 256 ? 17.706 62.327 31.069 1.00 114.99 278 TRP B C 1
ATOM 8127 O O . TRP B 1 256 ? 18.760 62.289 30.440 1.00 114.48 278 TRP B O 1
ATOM 8138 N N . LYS B 1 257 ? 17.594 62.852 32.303 1.00 113.29 279 LYS B N 1
ATOM 8139 C CA . LYS B 1 257 ? 18.660 63.507 33.061 1.00 114.09 279 LYS B CA 1
ATOM 8140 C C . LYS B 1 257 ? 19.916 62.627 33.206 1.00 120.73 279 LYS B C 1
ATOM 8141 O O . LYS B 1 257 ? 21.028 63.097 32.953 1.00 120.46 279 LYS B O 1
ATOM 8147 N N . ASN B 1 258 ? 19.730 61.359 33.594 1.00 119.17 280 ASN B N 1
ATOM 8148 C CA . ASN B 1 258 ? 20.824 60.424 33.838 1.00 120.25 280 ASN B CA 1
ATOM 8149 C C . ASN B 1 258 ? 21.538 59.903 32.589 1.00 126.33 280 ASN B C 1
ATOM 8150 O O . ASN B 1 258 ? 22.744 59.631 32.674 1.00 126.79 280 ASN B O 1
ATOM 8155 N N . SER B 1 259 ? 20.821 59.711 31.455 1.00 122.97 281 SER B N 1
ATOM 8156 C CA . SER B 1 259 ? 21.469 59.148 30.265 1.00 122.88 281 SER B CA 1
ATOM 8157 C C . SER B 1 259 ? 21.037 59.744 28.923 1.00 126.46 281 SER B C 1
ATOM 8158 O O . SER B 1 259 ? 21.879 60.286 28.206 1.00 125.93 281 SER B O 1
ATOM 8161 N N . GLU B 1 260 ? 19.742 59.630 28.580 1.00 123.15 282 GLU B N 1
ATOM 8162 C CA . GLU B 1 260 ? 19.160 60.039 27.298 1.00 123.11 282 GLU B CA 1
ATOM 8163 C C . GLU B 1 260 ? 19.413 61.503 26.881 1.00 127.91 282 GLU B C 1
ATOM 8164 O O . GLU B 1 260 ? 19.325 61.803 25.687 1.00 127.70 282 GLU B O 1
ATOM 8170 N N . LYS B 1 261 ? 19.763 62.391 27.835 1.00 124.61 283 LYS B N 1
ATOM 8171 C CA . LYS B 1 261 ? 20.099 63.786 27.548 1.00 124.32 283 LYS B CA 1
ATOM 8172 C C . LYS B 1 261 ? 21.367 63.800 26.678 1.00 128.33 283 LYS B C 1
ATOM 8173 O O . LYS B 1 261 ? 21.324 64.348 25.576 1.00 127.99 283 LYS B O 1
ATOM 8179 N N . THR B 1 262 ? 22.458 63.129 27.142 1.00 124.52 284 THR B N 1
ATOM 8180 C CA . THR B 1 262 ? 23.741 63.037 26.428 1.00 124.25 284 THR B CA 1
ATOM 8181 C C . THR B 1 262 ? 23.595 62.357 25.067 1.00 126.96 284 THR B C 1
ATOM 8182 O O . THR B 1 262 ? 24.292 62.742 24.127 1.00 126.66 284 THR B O 1
ATOM 8186 N N . THR B 1 263 ? 22.674 61.372 24.960 1.00 122.52 285 THR B N 1
ATOM 8187 C CA . THR B 1 263 ? 22.372 60.649 23.722 1.00 122.20 285 THR B CA 1
ATOM 8188 C C . THR B 1 263 ? 21.827 61.633 22.681 1.00 126.54 285 THR B C 1
ATOM 8189 O O . THR B 1 263 ? 22.353 61.689 21.567 1.00 126.56 285 THR B O 1
ATOM 8193 N N . ALA B 1 264 ? 20.808 62.433 23.069 1.00 122.75 286 ALA B N 1
ATOM 8194 C CA . ALA B 1 264 ? 20.174 63.450 22.230 1.00 122.16 286 ALA B CA 1
ATOM 8195 C C . ALA B 1 264 ? 21.145 64.578 21.880 1.00 126.20 286 ALA B C 1
ATOM 8196 O O . ALA B 1 264 ? 21.123 65.056 20.748 1.00 125.57 286 ALA B O 1
ATOM 8198 N N . GLU B 1 265 ? 22.003 64.987 22.843 1.00 123.21 287 GLU B N 1
ATOM 8199 C CA . GLU B 1 265 ? 23.007 66.044 22.672 1.00 123.25 287 GLU B CA 1
ATOM 8200 C C . GLU B 1 265 ? 23.996 65.701 21.553 1.00 127.35 287 GLU B C 1
ATOM 8201 O O . GLU B 1 265 ? 24.331 66.572 20.746 1.00 126.93 287 GLU B O 1
ATOM 8207 N N . ASN B 1 266 ? 24.445 64.429 21.502 1.00 123.52 288 ASN B N 1
ATOM 8208 C CA . ASN B 1 266 ? 25.386 63.934 20.498 1.00 123.04 288 ASN B CA 1
ATOM 8209 C C . ASN B 1 266 ? 24.725 63.751 19.129 1.00 125.54 288 ASN B C 1
ATOM 8210 O O . ASN B 1 266 ? 25.335 64.089 18.110 1.00 125.47 288 ASN B O 1
ATOM 8215 N N . ASP B 1 267 ? 23.482 63.221 19.111 1.00 120.31 289 ASP B N 1
ATOM 8216 C CA . ASP B 1 267 ? 22.712 62.966 17.893 1.00 119.23 289 ASP B CA 1
ATOM 8217 C C . ASP B 1 267 ? 22.206 64.240 17.223 1.00 122.28 289 ASP B C 1
ATOM 8218 O O . ASP B 1 267 ? 22.211 64.323 15.992 1.00 121.53 289 ASP B O 1
ATOM 8223 N N . ALA B 1 268 ? 21.755 65.218 18.029 1.00 118.70 290 ALA B N 1
ATOM 8224 C CA . ALA B 1 268 ? 21.188 66.475 17.538 1.00 118.16 290 ALA B CA 1
ATOM 8225 C C . ALA B 1 268 ? 21.866 67.740 18.121 1.00 121.62 290 ALA B C 1
ATOM 8226 O O . ALA B 1 268 ? 21.207 68.500 18.834 1.00 121.63 290 ALA B O 1
ATOM 8228 N N . PRO B 1 269 ? 23.155 68.026 17.826 1.00 117.64 291 PRO B N 1
ATOM 8229 C CA . PRO B 1 269 ? 23.761 69.245 18.393 1.00 117.29 291 PRO B CA 1
ATOM 8230 C C . PRO B 1 269 ? 23.305 70.530 17.709 1.00 120.78 291 PRO B C 1
ATOM 8231 O O . PRO B 1 269 ? 22.914 70.505 16.544 1.00 120.66 291 PRO B O 1
ATOM 8235 N N . LEU B 1 270 ? 23.377 71.653 18.434 1.00 116.83 292 LEU B N 1
ATOM 8236 C CA . LEU B 1 270 ? 23.041 72.983 17.929 1.00 116.43 292 LEU B CA 1
ATOM 8237 C C . LEU B 1 270 ? 24.165 73.453 16.990 1.00 121.35 292 LEU B C 1
ATOM 8238 O O . LEU B 1 270 ? 25.299 72.975 17.114 1.00 120.90 292 LEU B O 1
ATOM 8243 N N . VAL B 1 271 ? 23.849 74.378 16.055 1.00 118.93 293 VAL B N 1
ATOM 8244 C CA . VAL B 1 271 ? 24.807 74.948 15.091 1.00 119.19 293 VAL B CA 1
ATOM 8245 C C . VAL B 1 271 ? 25.970 75.621 15.847 1.00 123.20 293 VAL B C 1
ATOM 8246 O O . VAL B 1 271 ? 25.731 76.373 16.796 1.00 123.03 293 VAL B O 1
ATOM 8250 N N . GLY B 1 272 ? 27.199 75.313 15.437 1.00 119.39 294 GLY B N 1
ATOM 8251 C CA . GLY B 1 272 ? 28.411 75.863 16.034 1.00 152.55 294 GLY B CA 1
ATOM 8252 C C . GLY B 1 272 ? 29.143 76.828 15.120 1.00 186.23 294 GLY B C 1
ATOM 8253 O O . GLY B 1 272 ? 28.523 77.591 14.373 1.00 147.69 294 GLY B O 1
ATOM 8254 N N . THR B 1 350 ? 27.394 60.612 14.321 1.00 140.68 372 THR B N 1
ATOM 8255 C CA . THR B 1 350 ? 27.348 61.522 15.462 1.00 140.57 372 THR B CA 1
ATOM 8256 C C . THR B 1 350 ? 26.215 62.544 15.288 1.00 145.16 372 THR B C 1
ATOM 8257 O O . THR B 1 350 ? 25.112 62.288 15.771 1.00 144.97 372 THR B O 1
ATOM 8261 N N . ALA B 1 351 ? 26.463 63.666 14.565 1.00 141.62 373 ALA B N 1
ATOM 8262 C CA . ALA B 1 351 ? 25.491 64.741 14.292 1.00 141.28 373 ALA B CA 1
ATOM 8263 C C . ALA B 1 351 ? 24.588 64.373 13.090 1.00 141.71 373 ALA B C 1
ATOM 8264 O O . ALA B 1 351 ? 24.368 65.186 12.184 1.00 140.88 373 ALA B O 1
ATOM 8266 N N . THR B 1 352 ? 24.066 63.135 13.105 1.00 135.41 374 THR B N 1
ATOM 8267 C CA . THR B 1 352 ? 23.242 62.545 12.047 1.00 133.42 374 THR B CA 1
ATOM 8268 C C . THR B 1 352 ? 21.765 62.934 12.107 1.00 132.45 374 THR B C 1
ATOM 8269 O O . THR B 1 352 ? 21.102 62.914 11.065 1.00 131.93 374 THR B O 1
ATOM 8273 N N . PHE B 1 353 ? 21.247 63.270 13.312 1.00 125.27 375 PHE B N 1
ATOM 8274 C CA . PHE B 1 353 ? 19.834 63.610 13.549 1.00 123.70 375 PHE B CA 1
ATOM 8275 C C . PHE B 1 353 ? 18.957 62.420 13.113 1.00 125.07 375 PHE B C 1
ATOM 8276 O O . PHE B 1 353 ? 17.992 62.576 12.362 1.00 125.05 375 PHE B O 1
ATOM 8284 N N . SER B 1 354 ? 19.358 61.217 13.554 1.00 119.03 376 SER B N 1
ATOM 8285 C CA . SER B 1 354 ? 18.722 59.940 13.242 1.00 117.42 376 SER B CA 1
ATOM 8286 C C . SER B 1 354 ? 17.705 59.510 14.301 1.00 118.68 376 SER B C 1
ATOM 8287 O O . SER B 1 354 ? 16.875 58.641 14.025 1.00 118.96 376 SER B O 1
ATOM 8290 N N . LYS B 1 355 ? 17.757 60.117 15.502 1.00 112.18 377 LYS B N 1
ATOM 8291 C CA . LYS B 1 355 ? 16.851 59.785 16.605 1.00 110.68 377 LYS B CA 1
ATOM 8292 C C . LYS B 1 355 ? 16.077 61.009 17.112 1.00 111.70 377 LYS B C 1
ATOM 8293 O O . LYS B 1 355 ? 14.877 60.900 17.385 1.00 111.04 377 LYS B O 1
ATOM 8299 N N . TYR B 1 356 ? 16.767 62.166 17.236 1.00 105.65 378 TYR B N 1
ATOM 8300 C CA . TYR B 1 356 ? 16.203 63.416 17.747 1.00 104.28 378 TYR B CA 1
ATOM 8301 C C . TYR B 1 356 ? 16.456 64.617 16.854 1.00 105.21 378 TYR B C 1
ATOM 8302 O O . TYR B 1 356 ? 17.419 64.635 16.083 1.00 104.66 378 TYR B O 1
ATOM 8311 N N . LEU B 1 357 ? 15.604 65.649 17.009 1.00 99.59 379 LEU B N 1
ATOM 8312 C CA . LEU B 1 357 ? 15.713 66.931 16.318 1.00 98.38 379 LEU B CA 1
ATOM 8313 C C . LEU B 1 357 ? 16.013 68.000 17.364 1.00 99.05 379 LEU B C 1
ATOM 8314 O O . LEU B 1 357 ? 15.474 67.936 18.473 1.00 98.68 379 LEU B O 1
ATOM 8319 N N . ASN B 1 358 ? 16.847 68.989 17.006 1.00 92.56 380 ASN B N 1
ATOM 8320 C CA . ASN B 1 358 ? 17.161 70.123 17.868 1.00 91.19 380 ASN B CA 1
ATOM 8321 C C . ASN B 1 358 ? 16.251 71.251 17.368 1.00 94.35 380 ASN B C 1
ATOM 8322 O O . ASN B 1 358 ? 16.449 71.776 16.266 1.00 94.46 380 ASN B O 1
ATOM 8327 N N . THR B 1 359 ? 15.202 71.562 18.138 1.00 89.05 381 THR B N 1
ATOM 8328 C CA . THR B 1 359 ? 14.220 72.566 17.729 1.00 88.09 381 THR B CA 1
ATOM 8329 C C . THR B 1 359 ? 14.321 73.851 18.556 1.00 89.58 381 THR B C 1
ATOM 8330 O O . THR B 1 359 ? 13.317 74.551 18.734 1.00 88.59 381 THR B O 1
ATOM 8334 N N . ALA B 1 360 ? 15.550 74.185 19.003 1.00 84.65 382 ALA B N 1
ATOM 8335 C CA . ALA B 1 360 ? 15.846 75.369 19.811 1.00 84.02 382 ALA B CA 1
ATOM 8336 C C . ALA B 1 360 ? 15.330 76.680 19.207 1.00 86.79 382 ALA B C 1
ATOM 8337 O O . ALA B 1 360 ? 14.638 77.432 19.899 1.00 86.41 382 ALA B O 1
ATOM 8339 N N . GLN B 1 361 ? 15.633 76.926 17.914 1.00 82.26 383 GLN B N 1
ATOM 8340 C CA . GLN B 1 361 ? 15.241 78.142 17.193 1.00 81.33 383 GLN B CA 1
ATOM 8341 C C . GLN B 1 361 ? 13.753 78.206 16.906 1.00 83.07 383 GLN B C 1
ATOM 8342 O O . GLN B 1 361 ? 13.205 79.303 16.806 1.00 82.15 383 GLN B O 1
ATOM 8348 N N . ALA B 1 362 ? 13.100 77.035 16.791 1.00 79.08 384 ALA B N 1
ATOM 8349 C CA . ALA B 1 362 ? 11.658 76.931 16.573 1.00 78.44 384 ALA B CA 1
ATOM 8350 C C . ALA B 1 362 ? 10.937 77.335 17.855 1.00 80.42 384 ALA B C 1
ATOM 8351 O O . ALA B 1 362 ? 9.988 78.118 17.791 1.00 79.28 384 ALA B O 1
ATOM 8353 N N . LEU B 1 363 ? 11.444 76.862 19.021 1.00 76.23 385 LEU B N 1
ATOM 8354 C CA . LEU B 1 363 ? 10.900 77.166 20.348 1.00 75.25 385 LEU B CA 1
ATOM 8355 C C . LEU B 1 363 ? 11.043 78.640 20.690 1.00 78.58 385 LEU B C 1
ATOM 8356 O O . LEU B 1 363 ? 10.062 79.250 21.105 1.00 78.14 385 LEU B O 1
ATOM 8361 N N . HIS B 1 364 ? 12.247 79.222 20.494 1.00 74.58 386 HIS B N 1
ATOM 8362 C CA . HIS B 1 364 ? 12.512 80.643 20.743 1.00 74.43 386 HIS B CA 1
ATOM 8363 C C . HIS B 1 364 ? 11.478 81.529 20.017 1.00 77.75 386 HIS B C 1
ATOM 8364 O O . HIS B 1 364 ? 10.983 82.501 20.594 1.00 77.15 386 HIS B O 1
ATOM 8371 N N . GLN B 1 365 ? 11.161 81.159 18.756 1.00 73.26 387 GLN B N 1
ATOM 8372 C CA . GLN B 1 365 ? 10.210 81.808 17.860 1.00 72.39 387 GLN B CA 1
ATOM 8373 C C . GLN B 1 365 ? 8.756 81.666 18.334 1.00 75.53 387 GLN B C 1
ATOM 8374 O O . GLN B 1 365 ? 7.925 82.497 17.982 1.00 74.62 387 GLN B O 1
ATOM 8380 N N . MET B 1 366 ? 8.454 80.615 19.121 1.00 72.92 388 MET B N 1
ATOM 8381 C CA . MET B 1 366 ? 7.128 80.321 19.691 1.00 72.53 388 MET B CA 1
ATOM 8382 C C . MET B 1 366 ? 6.889 81.061 21.010 1.00 74.73 388 MET B C 1
ATOM 8383 O O . MET B 1 366 ? 5.792 80.978 21.578 1.00 74.82 388 MET B O 1
ATOM 8388 N N . GLY B 1 367 ? 7.922 81.737 21.500 1.00 70.21 389 GLY B N 1
ATOM 8389 C CA . GLY B 1 367 ? 7.858 82.485 22.746 1.00 70.25 389 GLY B CA 1
ATOM 8390 C C . GLY B 1 367 ? 8.343 81.689 23.934 1.00 74.66 389 GLY B C 1
ATOM 8391 O O . GLY B 1 367 ? 8.042 82.033 25.077 1.00 72.87 389 GLY B O 1
ATOM 8392 N N . VAL B 1 368 ? 9.086 80.608 23.666 1.00 73.03 390 VAL B N 1
ATOM 8393 C CA . VAL B 1 368 ? 9.663 79.763 24.708 1.00 72.98 390 VAL B CA 1
ATOM 8394 C C . VAL B 1 368 ? 11.029 80.382 25.023 1.00 78.11 390 VAL B C 1
ATOM 8395 O O . VAL B 1 368 ? 11.752 80.753 24.094 1.00 77.52 390 VAL B O 1
ATOM 8399 N N . ILE B 1 369 ? 11.345 80.564 26.321 1.00 75.71 391 ILE B N 1
ATOM 8400 C CA . ILE B 1 369 ? 12.625 81.126 26.756 1.00 76.05 391 ILE B CA 1
ATOM 8401 C C . ILE B 1 369 ? 13.735 80.101 26.486 1.00 82.83 391 ILE B C 1
ATOM 8402 O O . ILE B 1 369 ? 13.810 79.075 27.159 1.00 81.93 391 ILE B O 1
ATOM 8407 N N . VAL B 1 370 ? 14.559 80.368 25.466 1.00 82.74 392 VAL B N 1
ATOM 8408 C CA . VAL B 1 370 ? 15.705 79.532 25.106 1.00 83.89 392 VAL B CA 1
ATOM 8409 C C . VAL B 1 370 ? 16.973 80.357 25.405 1.00 91.04 392 VAL B C 1
ATOM 8410 O O . VAL B 1 370 ? 17.385 81.176 24.578 1.00 90.20 392 VAL B O 1
ATOM 8414 N N . PRO B 1 371 ? 17.554 80.216 26.622 1.00 91.15 393 PRO B N 1
ATOM 8415 C CA . PRO B 1 371 ? 18.766 80.995 26.957 1.00 92.42 393 PRO B CA 1
ATOM 8416 C C . PRO B 1 371 ? 19.919 80.749 25.978 1.00 99.44 393 PRO B C 1
ATOM 8417 O O . PRO B 1 371 ? 20.207 79.600 25.625 1.00 99.32 393 PRO B O 1
ATOM 8421 N N . GLY B 1 372 ? 20.520 81.834 25.509 1.00 98.04 394 GLY B N 1
ATOM 8422 C CA . GLY B 1 372 ? 21.597 81.782 24.528 1.00 99.44 394 GLY B CA 1
ATOM 8423 C C . GLY B 1 372 ? 21.123 82.300 23.187 1.00 107.35 394 GLY B C 1
ATOM 8424 O O . GLY B 1 372 ? 21.886 82.934 22.447 1.00 107.51 394 GLY B O 1
ATOM 8425 N N . LEU B 1 373 ? 19.838 82.050 22.886 1.00 105.93 395 LEU B N 1
ATOM 8426 C CA . LEU B 1 373 ? 19.161 82.490 21.671 1.00 106.83 395 LEU B CA 1
ATOM 8427 C C . LEU B 1 373 ? 18.470 83.850 21.884 1.00 114.34 395 LEU B C 1
ATOM 8428 O O . LEU B 1 373 ? 17.977 84.453 20.924 1.00 113.81 395 LEU B O 1
ATOM 8433 N N . GLU B 1 374 ? 18.461 84.336 23.143 1.00 113.77 396 GLU B N 1
ATOM 8434 C CA . GLU B 1 374 ? 17.858 85.613 23.534 1.00 114.84 396 GLU B CA 1
ATOM 8435 C C . GLU B 1 374 ? 18.790 86.774 23.197 1.00 121.60 396 GLU B C 1
ATOM 8436 O O . GLU B 1 374 ? 20.002 86.668 23.407 1.00 121.20 396 GLU B O 1
ATOM 8442 N N . LYS B 1 375 ? 18.227 87.872 22.652 1.00 120.40 397 LYS B N 1
ATOM 8443 C CA . LYS B 1 375 ? 19.002 89.048 22.238 1.00 121.22 397 LYS B CA 1
ATOM 8444 C C . LYS B 1 375 ? 18.312 90.387 22.539 1.00 127.36 397 LYS B C 1
ATOM 8445 O O . LYS B 1 375 ? 17.136 90.573 22.208 1.00 127.02 397 LYS B O 1
ATOM 8451 N N . TRP B 1 376 ? 19.060 91.308 23.190 1.00 125.41 398 TRP B N 1
ATOM 8452 C CA . TRP B 1 376 ? 18.634 92.665 23.567 1.00 125.92 398 TRP B CA 1
ATOM 8453 C C . TRP B 1 376 ? 19.826 93.612 23.792 1.00 130.76 398 TRP B C 1
ATOM 8454 O O . TRP B 1 376 ? 19.838 94.720 23.244 1.00 130.65 398 TRP B O 1
ATOM 8465 N N . GLY B 1 377 ? 20.813 93.157 24.569 1.00 127.32 399 GLY B N 1
ATOM 8466 C CA . GLY B 1 377 ? 22.018 93.917 24.887 1.00 153.98 399 GLY B CA 1
ATOM 8467 C C . GLY B 1 377 ? 23.010 93.972 23.745 1.00 181.00 399 GLY B C 1
ATOM 8468 O O . GLY B 1 377 ? 24.182 94.295 23.947 1.00 143.72 399 GLY B O 1
ATOM 8469 N N . THR B 1 440 ? 25.542 70.951 27.778 1.00 127.63 462 THR B N 1
ATOM 8470 C CA . THR B 1 440 ? 25.067 72.332 27.663 1.00 127.63 462 THR B CA 1
ATOM 8471 C C . THR B 1 440 ? 23.928 72.644 28.674 1.00 130.59 462 THR B C 1
ATOM 8472 O O . THR B 1 440 ? 23.416 71.737 29.338 1.00 130.75 462 THR B O 1
ATOM 8476 N N . ASP B 1 441 ? 23.551 73.939 28.776 1.00 125.32 463 ASP B N 1
ATOM 8477 C CA . ASP B 1 441 ? 22.519 74.473 29.673 1.00 123.98 463 ASP B CA 1
ATOM 8478 C C . ASP B 1 441 ? 21.091 73.983 29.367 1.00 123.27 463 ASP B C 1
ATOM 8479 O O . ASP B 1 441 ? 20.796 73.596 28.232 1.00 123.24 463 ASP B O 1
ATOM 8484 N N . ALA B 1 442 ? 20.209 74.021 30.392 1.00 115.23 464 ALA B N 1
ATOM 8485 C CA . ALA B 1 442 ? 18.812 73.598 30.320 1.00 112.57 464 ALA B CA 1
ATOM 8486 C C . ALA B 1 442 ? 17.870 74.803 30.274 1.00 110.09 464 ALA B C 1
ATOM 8487 O O . ALA B 1 442 ? 18.208 75.876 30.784 1.00 109.25 464 ALA B O 1
ATOM 8489 N N . LEU B 1 443 ? 16.688 74.620 29.656 1.00 101.90 465 LEU B N 1
ATOM 8490 C CA . LEU B 1 443 ? 15.670 75.666 29.535 1.00 99.16 465 LEU B CA 1
ATOM 8491 C C . LEU B 1 443 ? 15.056 75.950 30.906 1.00 99.47 465 LEU B C 1
ATOM 8492 O O . LEU B 1 443 ? 15.024 75.037 31.729 1.00 98.67 465 LEU B O 1
ATOM 8497 N N . PRO B 1 444 ? 14.478 77.152 31.162 1.00 93.08 466 PRO B N 1
ATOM 8498 C CA . PRO B 1 444 ? 13.788 77.371 32.448 1.00 91.63 466 PRO B CA 1
ATOM 8499 C C . PRO B 1 444 ? 12.548 76.469 32.605 1.00 91.74 466 PRO B C 1
ATOM 8500 O O . PRO B 1 444 ? 12.066 75.906 31.614 1.00 90.95 466 PRO B O 1
ATOM 8504 N N . ASN B 1 445 ? 12.033 76.347 33.856 1.00 85.64 467 ASN B N 1
ATOM 8505 C CA . ASN B 1 445 ? 10.862 75.557 34.293 1.00 84.10 467 ASN B CA 1
ATOM 8506 C C . ASN B 1 445 ? 9.677 75.595 33.318 1.00 85.26 467 ASN B C 1
ATOM 8507 O O . ASN B 1 445 ? 9.498 76.585 32.607 1.00 84.49 467 ASN B O 1
ATOM 8512 N N . VAL B 1 446 ? 8.818 74.551 33.358 1.00 79.29 468 VAL B N 1
ATOM 8513 C CA . VAL B 1 446 ? 7.576 74.481 32.579 1.00 77.73 468 VAL B CA 1
ATOM 8514 C C . VAL B 1 446 ? 6.675 75.654 33.029 1.00 79.45 468 VAL B C 1
ATOM 8515 O O . VAL B 1 446 ? 6.100 76.340 32.183 1.00 78.46 468 VAL B O 1
ATOM 8519 N N . ILE B 1 447 ? 6.626 75.918 34.359 1.00 74.94 469 ILE B N 1
ATOM 8520 C CA . ILE B 1 447 ? 5.833 76.988 34.961 1.00 74.57 469 ILE B CA 1
ATOM 8521 C C . ILE B 1 447 ? 6.282 78.387 34.476 1.00 78.60 469 ILE B C 1
ATOM 8522 O O . ILE B 1 447 ? 5.428 79.250 34.252 1.00 79.85 469 ILE B O 1
ATOM 8527 N N . THR B 1 448 ? 7.597 78.591 34.271 1.00 72.67 470 THR B N 1
ATOM 8528 C CA . THR B 1 448 ? 8.160 79.838 33.755 1.00 71.40 470 THR B CA 1
ATOM 8529 C C . THR B 1 448 ? 7.728 80.002 32.283 1.00 74.07 470 THR B C 1
ATOM 8530 O O . THR B 1 448 ? 7.275 81.084 31.890 1.00 74.12 470 THR B O 1
ATOM 8534 N N . GLN B 1 449 ? 7.862 78.915 31.485 1.00 68.44 471 GLN B N 1
ATOM 8535 C CA . GLN B 1 449 ? 7.501 78.884 30.070 1.00 67.85 471 GLN B CA 1
ATOM 8536 C C . GLN B 1 449 ? 6.027 79.134 29.896 1.00 71.86 471 GLN B C 1
ATOM 8537 O O . GLN B 1 449 ? 5.654 79.826 28.953 1.00 72.42 471 GLN B O 1
ATOM 8543 N N . LEU B 1 450 ? 5.190 78.598 30.810 1.00 66.85 472 LEU B N 1
ATOM 8544 C CA . LEU B 1 450 ? 3.749 78.813 30.783 1.00 66.11 472 LEU B CA 1
ATOM 8545 C C . LEU B 1 450 ? 3.431 80.267 31.112 1.00 70.16 472 LEU B C 1
ATOM 8546 O O . LEU B 1 450 ? 2.535 80.825 30.487 1.00 71.10 472 LEU B O 1
ATOM 8551 N N . TYR B 1 451 ? 4.186 80.903 32.035 1.00 65.87 473 TYR B N 1
ATOM 8552 C CA . TYR B 1 451 ? 3.948 82.313 32.336 1.00 65.79 473 TYR B CA 1
ATOM 8553 C C . TYR B 1 451 ? 4.301 83.206 31.138 1.00 69.75 473 TYR B C 1
ATOM 8554 O O . TYR B 1 451 ? 3.471 84.016 30.714 1.00 68.67 473 TYR B O 1
ATOM 8563 N N . HIS B 1 452 ? 5.527 83.048 30.602 1.00 66.51 474 HIS B N 1
ATOM 8564 C CA . HIS B 1 452 ? 6.040 83.803 29.452 1.00 65.93 474 HIS B CA 1
ATOM 8565 C C . HIS B 1 452 ? 5.161 83.664 28.206 1.00 67.51 474 HIS B C 1
ATOM 8566 O O . HIS B 1 452 ? 4.889 84.666 27.556 1.00 67.16 474 HIS B O 1
ATOM 8573 N N . THR B 1 453 ? 4.690 82.443 27.895 1.00 62.88 475 THR B N 1
ATOM 8574 C CA . THR B 1 453 ? 3.810 82.221 26.741 1.00 62.60 475 THR B CA 1
ATOM 8575 C C . THR B 1 453 ? 2.362 82.707 26.994 1.00 67.03 475 THR B C 1
ATOM 8576 O O . THR B 1 453 ? 1.694 83.083 26.040 1.00 67.55 475 THR B O 1
ATOM 8580 N N . SER B 1 454 ? 1.878 82.698 28.256 1.00 63.30 476 SER B N 1
ATOM 8581 C CA . SER B 1 454 ? 0.515 83.136 28.589 1.00 62.96 476 SER B CA 1
ATOM 8582 C C . SER B 1 454 ? 0.273 84.645 28.416 1.00 68.29 476 SER B C 1
ATOM 8583 O O . SER B 1 454 ? -0.881 85.069 28.297 1.00 68.82 476 SER B O 1
ATOM 8586 N N . THR B 1 455 ? 1.347 85.447 28.405 1.00 65.06 477 THR B N 1
ATOM 8587 C CA . THR B 1 455 ? 1.263 86.899 28.242 1.00 65.08 477 THR B CA 1
ATOM 8588 C C . THR B 1 455 ? 1.559 87.201 26.774 1.00 70.12 477 THR B C 1
ATOM 8589 O O . THR B 1 455 ? 2.617 87.748 26.444 1.00 70.71 477 THR B O 1
ATOM 8593 N N . ALA B 1 456 ? 0.619 86.801 25.886 1.00 65.46 478 ALA B N 1
ATOM 8594 C CA . ALA B 1 456 ? 0.784 86.897 24.441 1.00 64.26 478 ALA B CA 1
ATOM 8595 C C . ALA B 1 456 ? -0.190 87.830 23.691 1.00 66.20 478 ALA B C 1
ATOM 8596 O O . ALA B 1 456 ? 0.233 88.489 22.740 1.00 65.87 478 ALA B O 1
ATOM 8598 N N . GLN B 1 457 ? -1.487 87.837 24.054 1.00 60.97 479 GLN B N 1
ATOM 8599 C CA . GLN B 1 457 ? -2.490 88.624 23.330 1.00 60.15 479 GLN B CA 1
ATOM 8600 C C . GLN B 1 457 ? -3.372 89.442 24.258 1.00 63.94 479 GLN B C 1
ATOM 8601 O O . GLN B 1 457 ? -3.782 88.930 25.296 1.00 63.20 479 GLN B O 1
ATOM 8607 N N . LEU B 1 458 ? -3.712 90.689 23.868 1.00 60.85 480 LEU B N 1
ATOM 8608 C CA . LEU B 1 458 ? -4.568 91.532 24.705 1.00 60.80 480 LEU B CA 1
ATOM 8609 C C . LEU B 1 458 ? -5.792 92.118 23.987 1.00 64.13 480 LEU B C 1
ATOM 8610 O O . LEU B 1 458 ? -5.906 92.061 22.764 1.00 63.04 480 LEU B O 1
ATOM 8615 N N . ALA B 1 459 ? -6.703 92.694 24.793 1.00 61.08 481 ALA B N 1
ATOM 8616 C CA . ALA B 1 459 ? -7.934 93.363 24.393 1.00 60.93 481 ALA B CA 1
ATOM 8617 C C . ALA B 1 459 ? -8.341 94.335 25.500 1.00 67.57 481 ALA B C 1
ATOM 8618 O O . ALA B 1 459 ? -8.178 94.035 26.691 1.00 66.52 481 ALA B O 1
ATOM 8620 N N . TYR B 1 460 ? -8.853 95.505 25.106 1.00 66.79 482 TYR B N 1
ATOM 8621 C CA . TYR B 1 460 ? -9.323 96.527 26.034 1.00 67.62 482 TYR B CA 1
ATOM 8622 C C . TYR B 1 460 ? -10.825 96.689 25.875 1.00 74.88 482 TYR B C 1
ATOM 8623 O O . TYR B 1 460 ? -11.313 96.856 24.758 1.00 73.99 482 TYR B O 1
ATOM 8632 N N . LEU B 1 461 ? -11.551 96.668 26.998 1.00 74.89 483 LEU B N 1
ATOM 8633 C CA . LEU B 1 461 ? -13.000 96.836 27.029 1.00 75.97 483 LEU B CA 1
ATOM 8634 C C . LEU B 1 461 ? -13.453 97.620 28.266 1.00 82.60 483 LEU B C 1
ATOM 8635 O O . LEU B 1 461 ? -13.539 97.062 29.363 1.00 82.19 483 LEU B O 1
ATOM 8640 N N . ASN B 1 462 ? -13.744 98.918 28.072 1.00 81.07 484 ASN B N 1
ATOM 8641 C CA . ASN B 1 462 ? -14.251 99.829 29.098 1.00 81.70 484 ASN B CA 1
ATOM 8642 C C . ASN B 1 462 ? -13.500 99.749 30.443 1.00 84.62 484 ASN B C 1
ATOM 8643 O O . ASN B 1 462 ? -14.058 99.299 31.452 1.00 84.64 484 ASN B O 1
ATOM 8648 N N . GLY B 1 463 ? -12.237 100.166 30.427 1.00 79.79 485 GLY B N 1
ATOM 8649 C CA . GLY B 1 463 ? -11.377 100.178 31.609 1.00 78.96 485 GLY B CA 1
ATOM 8650 C C . GLY B 1 463 ? -10.840 98.830 32.051 1.00 79.78 485 GLY B C 1
ATOM 8651 O O . GLY B 1 463 ? -10.124 98.746 33.051 1.00 78.26 485 GLY B O 1
ATOM 8652 N N . GLN B 1 464 ? -11.185 97.770 31.315 1.00 75.74 486 GLN B N 1
ATOM 8653 C CA . GLN B 1 464 ? -10.745 96.411 31.610 1.00 75.57 486 GLN B CA 1
ATOM 8654 C C . GLN B 1 464 ? -9.844 95.905 30.508 1.00 77.04 486 GLN B C 1
ATOM 8655 O O . GLN B 1 464 ? -10.144 96.090 29.328 1.00 77.17 486 GLN B O 1
ATOM 8661 N N . ILE B 1 465 ? -8.735 95.274 30.893 1.00 70.86 487 ILE B N 1
ATOM 8662 C CA . ILE B 1 465 ? -7.778 94.696 29.959 1.00 68.92 487 ILE B CA 1
ATOM 8663 C C . ILE B 1 465 ? -7.793 93.193 30.135 1.00 69.66 487 ILE B C 1
ATOM 8664 O O . ILE B 1 465 ? -7.677 92.701 31.259 1.00 69.46 487 ILE B O 1
ATOM 8669 N N . VAL B 1 466 ? -7.970 92.473 29.024 1.00 63.53 488 VAL B N 1
ATOM 8670 C CA . VAL B 1 466 ? -7.971 91.015 28.997 1.00 62.19 488 VAL B CA 1
ATOM 8671 C C . VAL B 1 466 ? -6.705 90.553 28.297 1.00 63.96 488 VAL B C 1
ATOM 8672 O O . VAL B 1 466 ? -6.393 91.050 27.221 1.00 63.80 488 VAL B O 1
ATOM 8676 N N . VAL B 1 467 ? -5.954 89.641 28.927 1.00 59.39 489 VAL B N 1
ATOM 8677 C CA . VAL B 1 467 ? -4.713 89.080 28.378 1.00 58.27 489 VAL B CA 1
ATOM 8678 C C . VAL B 1 467 ? -4.860 87.571 28.308 1.00 62.77 489 VAL B C 1
ATOM 8679 O O . VAL B 1 467 ? -5.304 86.969 29.273 1.00 62.35 489 VAL B O 1
ATOM 8683 N N . MET B 1 468 ? -4.537 86.970 27.155 1.00 60.77 490 MET B N 1
ATOM 8684 C CA . MET B 1 468 ? -4.602 85.523 26.931 1.00 60.76 490 MET B CA 1
ATOM 8685 C C . MET B 1 468 ? -3.295 85.010 26.299 1.00 67.17 490 MET B C 1
ATOM 8686 O O . MET B 1 468 ? -2.477 85.807 25.815 1.00 66.53 490 MET B O 1
ATOM 8691 N N . GLY B 1 469 ? -3.109 83.690 26.347 1.00 64.52 491 GLY B N 1
ATOM 8692 C CA . GLY B 1 469 ? -1.921 83.005 25.851 1.00 64.23 491 GLY B CA 1
ATOM 8693 C C . GLY B 1 469 ? -1.804 82.925 24.350 1.00 69.18 491 GLY B C 1
ATOM 8694 O O . GLY B 1 469 ? -2.663 83.440 23.629 1.00 68.20 491 GLY B O 1
ATOM 8695 N N . SER B 1 470 ? -0.726 82.265 23.871 1.00 67.67 492 SER B N 1
ATOM 8696 C CA . SER B 1 470 ? -0.453 82.111 22.440 1.00 67.88 492 SER B CA 1
ATOM 8697 C C . SER B 1 470 ? -1.220 80.959 21.809 1.00 72.45 492 SER B C 1
ATOM 8698 O O . SER B 1 470 ? -1.841 80.165 22.518 1.00 72.54 492 SER B O 1
ATOM 8701 N N . ASP B 1 471 ? -1.205 80.896 20.472 1.00 70.00 493 ASP B N 1
ATOM 8702 C CA . ASP B 1 471 ? -1.852 79.840 19.691 1.00 70.25 493 ASP B CA 1
ATOM 8703 C C . ASP B 1 471 ? -0.949 78.633 19.461 1.00 73.95 493 ASP B C 1
ATOM 8704 O O . ASP B 1 471 ? -1.418 77.609 18.941 1.00 74.73 493 ASP B O 1
ATOM 8709 N N A ARG B 1 472 ? 0.342 78.753 19.821 0.70 70.40 494 ARG B N 1
ATOM 8710 N N B ARG B 1 472 ? 0.337 78.753 19.832 0.30 68.82 494 ARG B N 1
ATOM 8711 C CA A ARG B 1 472 ? 1.337 77.703 19.617 0.70 70.05 494 ARG B CA 1
ATOM 8712 C CA B ARG B 1 472 ? 1.352 77.720 19.634 0.30 67.74 494 ARG B CA 1
ATOM 8713 C C A ARG B 1 472 ? 1.632 76.855 20.866 0.70 73.09 494 ARG B C 1
ATOM 8714 C C B ARG B 1 472 ? 1.596 76.847 20.870 0.30 71.74 494 ARG B C 1
ATOM 8715 O O A ARG B 1 472 ? 2.050 75.708 20.711 0.70 73.37 494 ARG B O 1
ATOM 8716 O O B ARG B 1 472 ? 1.953 75.682 20.711 0.30 71.60 494 ARG B O 1
ATOM 8731 N N . VAL B 1 473 ? 1.443 77.412 22.089 1.00 67.99 495 VAL B N 1
ATOM 8732 C CA . VAL B 1 473 ? 1.700 76.724 23.377 1.00 66.92 495 VAL B CA 1
ATOM 8733 C C . VAL B 1 473 ? 0.428 76.802 24.241 1.00 71.26 495 VAL B C 1
ATOM 8734 O O . VAL B 1 473 ? -0.171 77.883 24.310 1.00 70.71 495 VAL B O 1
ATOM 8738 N N . PRO B 1 474 ? -0.017 75.689 24.896 1.00 67.89 496 PRO B N 1
ATOM 8739 C CA . PRO B 1 474 ? -1.232 75.771 25.733 1.00 67.06 496 PRO B CA 1
ATOM 8740 C C . PRO B 1 474 ? -1.049 76.689 26.948 1.00 69.01 496 PRO B C 1
ATOM 8741 O O . PRO B 1 474 ? 0.049 76.790 27.504 1.00 67.08 496 PRO B O 1
ATOM 8745 N N . SER B 1 475 ? -2.124 77.398 27.313 1.00 65.34 497 SER B N 1
ATOM 8746 C CA . SER B 1 475 ? -2.139 78.326 28.434 1.00 64.29 497 SER B CA 1
ATOM 8747 C C . SER B 1 475 ? -3.175 77.879 29.458 1.00 68.59 497 SER B C 1
ATOM 8748 O O . SER B 1 475 ? -4.294 77.514 29.089 1.00 68.86 497 SER B O 1
ATOM 8751 N N . LEU B 1 476 ? -2.781 77.886 30.742 1.00 63.44 498 LEU B N 1
ATOM 8752 C CA . LEU B 1 476 ? -3.599 77.427 31.861 1.00 62.13 498 LEU B CA 1
ATOM 8753 C C . LEU B 1 476 ? -4.367 78.545 32.568 1.00 65.85 498 LEU B C 1
ATOM 8754 O O . LEU B 1 476 ? -5.221 78.274 33.418 1.00 64.94 498 LEU B O 1
ATOM 8759 N N . TRP B 1 477 ? -4.070 79.801 32.215 1.00 62.20 499 TRP B N 1
ATOM 8760 C CA . TRP B 1 477 ? -4.697 80.958 32.845 1.00 61.41 499 TRP B CA 1
ATOM 8761 C C . TRP B 1 477 ? -4.825 82.150 31.895 1.00 65.91 499 TRP B C 1
ATOM 8762 O O . TRP B 1 477 ? -4.264 82.132 30.798 1.00 65.62 499 TRP B O 1
ATOM 8773 N N . TYR B 1 478 ? -5.572 83.182 32.321 1.00 62.62 500 TYR B N 1
ATOM 8774 C CA . TYR B 1 478 ? -5.800 84.403 31.542 1.00 62.65 500 TYR B CA 1
ATOM 8775 C C . TYR B 1 478 ? -6.022 85.573 32.483 1.00 66.28 500 TYR B C 1
ATOM 8776 O O . TYR B 1 478 ? -6.386 85.361 33.636 1.00 66.68 500 TYR B O 1
ATOM 8785 N N . TRP B 1 479 ? -5.834 86.802 32.000 1.00 61.24 501 TRP B N 1
ATOM 8786 C CA . TRP B 1 479 ? -6.006 87.988 32.826 1.00 60.17 501 TRP B CA 1
ATOM 8787 C C . TRP B 1 479 ? -7.221 88.812 32.481 1.00 64.80 501 TRP B C 1
ATOM 8788 O O . TRP B 1 479 ? -7.593 88.904 31.325 1.00 64.00 501 TRP B O 1
ATOM 8799 N N . VAL B 1 480 ? -7.828 89.414 33.506 1.00 63.43 502 VAL B N 1
ATOM 8800 C CA . VAL B 1 480 ? -8.896 90.413 33.454 1.00 64.26 502 VAL B CA 1
ATOM 8801 C C . VAL B 1 480 ? -8.438 91.418 34.519 1.00 71.27 502 VAL B C 1
ATOM 8802 O O . VAL B 1 480 ? -8.541 91.147 35.724 1.00 71.39 502 VAL B O 1
ATOM 8806 N N . VAL B 1 481 ? -7.827 92.519 34.068 1.00 69.24 503 VAL B N 1
ATOM 8807 C CA . VAL B 1 481 ? -7.271 93.537 34.958 1.00 69.88 503 VAL B CA 1
ATOM 8808 C C . VAL B 1 481 ? -7.921 94.894 34.744 1.00 76.02 503 VAL B C 1
ATOM 8809 O O . VAL B 1 481 ? -8.392 95.191 33.650 1.00 74.57 503 VAL B O 1
ATOM 8813 N N . GLY B 1 482 ? -7.937 95.703 35.795 1.00 75.49 504 GLY B N 1
ATOM 8814 C CA . GLY B 1 482 ? -8.452 97.061 35.730 1.00 76.18 504 GLY B CA 1
ATOM 8815 C C . GLY B 1 482 ? -7.348 97.991 35.272 1.00 82.65 504 GLY B C 1
ATOM 8816 O O . GLY B 1 482 ? -6.178 97.784 35.615 1.00 81.79 504 GLY B O 1
ATOM 8817 N N . GLU B 1 483 ? -7.704 99.010 34.478 1.00 81.83 505 GLU B N 1
ATOM 8818 C CA . GLU B 1 483 ? -6.771 100.025 33.984 1.00 83.14 505 GLU B CA 1
ATOM 8819 C C . GLU B 1 483 ? -6.189 100.792 35.182 1.00 90.03 505 GLU B C 1
ATOM 8820 O O . GLU B 1 483 ? -4.988 101.048 35.231 1.00 90.33 505 GLU B O 1
ATOM 8826 N N . ASP B 1 484 ? -7.050 101.090 36.165 1.00 88.19 506 ASP B N 1
ATOM 8827 C CA . ASP B 1 484 ? -6.757 101.794 37.410 1.00 88.94 506 ASP B CA 1
ATOM 8828 C C . ASP B 1 484 ? -5.835 101.012 38.369 1.00 92.95 506 ASP B C 1
ATOM 8829 O O . ASP B 1 484 ? -5.165 101.640 39.197 1.00 94.83 506 ASP B O 1
ATOM 8834 N N . GLN B 1 485 ? -5.839 99.659 38.295 1.00 86.15 507 GLN B N 1
ATOM 8835 C CA . GLN B 1 485 ? -5.052 98.766 39.162 1.00 84.64 507 GLN B CA 1
ATOM 8836 C C . GLN B 1 485 ? -3.544 98.851 38.912 1.00 85.60 507 GLN B C 1
ATOM 8837 O O . GLN B 1 485 ? -3.123 99.222 37.821 1.00 85.51 507 GLN B O 1
ATOM 8843 N N . GLU B 1 486 ? -2.737 98.499 39.925 1.00 80.57 508 GLU B N 1
ATOM 8844 C CA . GLU B 1 486 ? -1.270 98.473 39.854 1.00 79.68 508 GLU B CA 1
ATOM 8845 C C . GLU B 1 486 ? -0.813 97.122 39.314 1.00 80.86 508 GLU B C 1
ATOM 8846 O O . GLU B 1 486 ? 0.232 97.024 38.676 1.00 79.60 508 GLU B O 1
ATOM 8852 N N . SER B 1 487 ? -1.590 96.076 39.619 1.00 76.79 509 SER B N 1
ATOM 8853 C CA . SER B 1 487 ? -1.349 94.687 39.250 1.00 76.26 509 SER B CA 1
ATOM 8854 C C . SER B 1 487 ? -2.668 93.905 39.269 1.00 78.80 509 SER B C 1
ATOM 8855 O O . SER B 1 487 ? -3.688 94.414 39.739 1.00 78.02 509 SER B O 1
ATOM 8858 N N . GLY B 1 488 ? -2.624 92.676 38.767 1.00 74.48 510 GLY B N 1
ATOM 8859 C CA . GLY B 1 488 ? -3.774 91.787 38.733 1.00 73.83 510 GLY B CA 1
ATOM 8860 C C . GLY B 1 488 ? -3.376 90.345 38.532 1.00 76.36 510 GLY B C 1
ATOM 8861 O O . GLY B 1 488 ? -2.574 90.046 37.646 1.00 75.50 510 GLY B O 1
ATOM 8862 N N . LYS B 1 489 ? -3.921 89.447 39.372 1.00 72.68 511 LYS B N 1
ATOM 8863 C CA . LYS B 1 489 ? -3.685 87.999 39.301 1.00 72.11 511 LYS B CA 1
ATOM 8864 C C . LYS B 1 489 ? -4.479 87.422 38.141 1.00 75.98 511 LYS B C 1
ATOM 8865 O O . LYS B 1 489 ? -5.523 87.969 37.768 1.00 76.23 511 LYS B O 1
ATOM 8871 N N . ALA B 1 490 ? -3.987 86.319 37.571 1.00 71.59 512 ALA B N 1
ATOM 8872 C CA . ALA B 1 490 ? -4.651 85.623 36.475 1.00 70.48 512 ALA B CA 1
ATOM 8873 C C . ALA B 1 490 ? -5.789 84.740 37.005 1.00 72.48 512 ALA B C 1
ATOM 8874 O O . ALA B 1 490 ? -5.800 84.359 38.181 1.00 70.73 512 ALA B O 1
ATOM 8876 N N . THR B 1 491 ? -6.745 84.425 36.125 1.00 68.97 513 THR B N 1
ATOM 8877 C CA . THR B 1 491 ? -7.869 83.532 36.387 1.00 68.50 513 THR B CA 1
ATOM 8878 C C . THR B 1 491 ? -7.502 82.189 35.760 1.00 73.19 513 THR B C 1
ATOM 8879 O O . THR B 1 491 ? -7.059 82.155 34.612 1.00 73.74 513 THR B O 1
ATOM 8883 N N . TRP B 1 492 ? -7.691 81.091 36.505 1.00 69.23 514 TRP B N 1
ATOM 8884 C CA . TRP B 1 492 ? -7.416 79.740 36.016 1.00 68.02 514 TRP B CA 1
ATOM 8885 C C . TRP B 1 492 ? -8.466 79.322 34.994 1.00 71.52 514 TRP B C 1
ATOM 8886 O O . TRP B 1 492 ? -9.656 79.551 35.227 1.00 71.92 514 TRP B O 1
ATOM 8897 N N . TRP B 1 493 ? -8.045 78.680 33.890 1.00 66.54 515 TRP B N 1
ATOM 8898 C CA . TRP B 1 493 ? -8.991 78.153 32.904 1.00 65.63 515 TRP B CA 1
ATOM 8899 C C . TRP B 1 493 ? -9.802 76.999 33.509 1.00 69.04 515 TRP B C 1
ATOM 8900 O O . TRP B 1 493 ? -10.990 76.861 33.204 1.00 68.15 515 TRP B O 1
ATOM 8911 N N . ALA B 1 494 ? -9.161 76.205 34.407 1.00 65.90 516 ALA B N 1
ATOM 8912 C CA . ALA B 1 494 ? -9.768 75.078 35.125 1.00 65.68 516 ALA B CA 1
ATOM 8913 C C . ALA B 1 494 ? -10.898 75.536 36.057 1.00 70.17 516 ALA B C 1
ATOM 8914 O O . ALA B 1 494 ? -11.720 74.716 36.463 1.00 70.43 516 ALA B O 1
ATOM 8916 N N . LYS B 1 495 ? -10.929 76.838 36.399 1.00 66.69 517 LYS B N 1
ATOM 8917 C CA . LYS B 1 495 ? -11.956 77.458 37.236 1.00 66.57 517 LYS B CA 1
ATOM 8918 C C . LYS B 1 495 ? -12.932 78.291 36.383 1.00 72.18 517 LYS B C 1
ATOM 8919 O O . LYS B 1 495 ? -13.791 78.979 36.931 1.00 71.68 517 LYS B O 1
ATOM 8925 N N . THR B 1 496 ? -12.798 78.216 35.034 1.00 70.64 518 THR B N 1
ATOM 8926 C CA . THR B 1 496 ? -13.672 78.905 34.078 1.00 70.78 518 THR B CA 1
ATOM 8927 C C . THR B 1 496 ? -14.460 77.865 33.291 1.00 75.32 518 THR B C 1
ATOM 8928 O O . THR B 1 496 ? -13.937 77.253 32.355 1.00 75.23 518 THR B O 1
ATOM 8932 N N . GLU B 1 497 ? -15.712 77.645 33.715 1.00 72.24 519 GLU B N 1
ATOM 8933 C CA . GLU B 1 497 ? -16.643 76.707 33.108 1.00 72.37 519 GLU B CA 1
ATOM 8934 C C . GLU B 1 497 ? -17.235 77.357 31.857 1.00 77.00 519 GLU B C 1
ATOM 8935 O O . GLU B 1 497 ? -17.780 78.466 31.917 1.00 78.17 519 GLU B O 1
ATOM 8941 N N . LEU B 1 498 ? -17.077 76.687 30.717 1.00 71.78 520 LEU B N 1
ATOM 8942 C CA . LEU B 1 498 ? -17.575 77.184 29.441 1.00 70.56 520 LEU B CA 1
ATOM 8943 C C . LEU B 1 498 ? -18.753 76.351 28.984 1.00 74.08 520 LEU B C 1
ATOM 8944 O O . LEU B 1 498 ? -18.949 75.234 29.468 1.00 73.38 520 LEU B O 1
ATOM 8949 N N . ASN B 1 499 ? -19.559 76.908 28.075 1.00 70.16 521 ASN B N 1
ATOM 8950 C CA . ASN B 1 499 ? -20.666 76.197 27.468 1.00 69.63 521 ASN B CA 1
ATOM 8951 C C . ASN B 1 499 ? -20.051 75.497 26.260 1.00 75.18 521 ASN B C 1
ATOM 8952 O O . ASN B 1 499 ? -19.409 76.138 25.422 1.00 74.72 521 ASN B O 1
ATOM 8957 N N . TRP B 1 500 ? -20.180 74.170 26.226 1.00 73.05 522 TRP B N 1
ATOM 8958 C CA . TRP B 1 500 ? -19.625 73.312 25.181 1.00 72.74 522 TRP B CA 1
ATOM 8959 C C . TRP B 1 500 ? -20.659 73.025 24.087 1.00 77.84 522 TRP B C 1
ATOM 8960 O O . TRP B 1 500 ? -20.358 72.327 23.119 1.00 76.98 522 TRP B O 1
ATOM 8971 N N . GLY B 1 501 ? -21.844 73.624 24.232 1.00 75.67 523 GLY B N 1
ATOM 8972 C CA . GLY B 1 501 ? -22.955 73.483 23.302 1.00 76.38 523 GLY B CA 1
ATOM 8973 C C . GLY B 1 501 ? -24.116 72.775 23.954 1.00 82.84 523 GLY B C 1
ATOM 8974 O O . GLY B 1 501 ? -25.242 73.276 23.942 1.00 82.92 523 GLY B O 1
ATOM 8975 N N . THR B 1 502 ? -23.837 71.589 24.518 1.00 81.03 524 THR B N 1
ATOM 8976 C CA . THR B 1 502 ? -24.791 70.745 25.241 1.00 81.36 524 THR B CA 1
ATOM 8977 C C . THR B 1 502 ? -24.127 70.308 26.547 1.00 86.56 524 THR B C 1
ATOM 8978 O O . THR B 1 502 ? -22.898 70.349 26.651 1.00 86.15 524 THR B O 1
ATOM 8982 N N . ASP B 1 503 ? -24.931 69.879 27.540 1.00 84.50 525 ASP B N 1
ATOM 8983 C CA . ASP B 1 503 ? -24.404 69.388 28.815 1.00 84.63 525 ASP B CA 1
ATOM 8984 C C . ASP B 1 503 ? -23.626 68.088 28.589 1.00 86.67 525 ASP B C 1
ATOM 8985 O O . ASP B 1 503 ? -22.623 67.847 29.265 1.00 87.11 525 ASP B O 1
ATOM 8990 N N . LYS B 1 504 ? -24.061 67.290 27.594 1.00 80.51 526 LYS B N 1
ATOM 8991 C CA . LYS B 1 504 ? -23.404 66.049 27.206 1.00 79.05 526 LYS B CA 1
ATOM 8992 C C . LYS B 1 504 ? -22.012 66.351 26.652 1.00 78.54 526 LYS B C 1
ATOM 8993 O O . LYS B 1 504 ? -21.062 65.642 26.988 1.00 77.27 526 LYS B O 1
ATOM 8999 N N . GLN B 1 505 ? -21.881 67.445 25.870 1.00 73.22 527 GLN B N 1
ATOM 9000 C CA . GLN B 1 505 ? -20.598 67.868 25.298 1.00 72.08 527 GLN B CA 1
ATOM 9001 C C . GLN B 1 505 ? -19.575 68.267 26.366 1.00 75.22 527 GLN B C 1
ATOM 9002 O O . GLN B 1 505 ? -18.384 67.996 26.193 1.00 73.70 527 GLN B O 1
ATOM 9008 N N . LYS B 1 506 ? -20.049 68.852 27.491 1.00 72.36 528 LYS B N 1
ATOM 9009 C CA . LYS B 1 506 ? -19.200 69.218 28.628 1.00 72.63 528 LYS B CA 1
ATOM 9010 C C . LYS B 1 506 ? -18.734 67.927 29.302 1.00 77.81 528 LYS B C 1
ATOM 9011 O O . LYS B 1 506 ? -17.536 67.756 29.543 1.00 76.80 528 LYS B O 1
ATOM 9017 N N . GLN B 1 507 ? -19.702 67.009 29.570 1.00 76.10 529 GLN B N 1
ATOM 9018 C CA . GLN B 1 507 ? -19.510 65.698 30.195 1.00 75.92 529 GLN B CA 1
ATOM 9019 C C . GLN B 1 507 ? -18.409 64.914 29.481 1.00 80.68 529 GLN B C 1
ATOM 9020 O O . GLN B 1 507 ? -17.546 64.356 30.148 1.00 80.80 529 GLN B O 1
ATOM 9026 N N . PHE B 1 508 ? -18.404 64.928 28.131 1.00 76.26 530 PHE B N 1
ATOM 9027 C CA . PHE B 1 508 ? -17.394 64.254 27.324 1.00 76.16 530 PHE B CA 1
ATOM 9028 C C . PHE B 1 508 ? -15.981 64.725 27.655 1.00 79.05 530 PHE B C 1
ATOM 9029 O O . PHE B 1 508 ? -15.098 63.891 27.868 1.00 79.59 530 PHE B O 1
ATOM 9037 N N . VAL B 1 509 ? -15.778 66.054 27.720 1.00 73.26 531 VAL B N 1
ATOM 9038 C CA . VAL B 1 509 ? -14.481 66.669 28.002 1.00 72.06 531 VAL B CA 1
ATOM 9039 C C . VAL B 1 509 ? -14.065 66.376 29.443 1.00 75.74 531 VAL B C 1
ATOM 9040 O O . VAL B 1 509 ? -12.962 65.864 29.662 1.00 75.70 531 VAL B O 1
ATOM 9044 N N . GLU B 1 510 ? -14.972 66.669 30.405 1.00 71.29 532 GLU B N 1
ATOM 9045 C CA . GLU B 1 510 ? -14.764 66.512 31.838 1.00 71.10 532 GLU B CA 1
ATOM 9046 C C . GLU B 1 510 ? -14.559 65.073 32.295 1.00 76.88 532 GLU B C 1
ATOM 9047 O O . GLU B 1 510 ? -13.801 64.850 33.241 1.00 77.66 532 GLU B O 1
ATOM 9053 N N . ASN B 1 511 ? -15.228 64.100 31.657 1.00 73.10 533 ASN B N 1
ATOM 9054 C CA . ASN B 1 511 ? -15.084 62.695 32.037 1.00 72.62 533 ASN B CA 1
ATOM 9055 C C . ASN B 1 511 ? -13.712 62.144 31.691 1.00 76.59 533 ASN B C 1
ATOM 9056 O O . ASN B 1 511 ? -13.193 61.287 32.409 1.00 76.21 533 ASN B O 1
ATOM 9061 N N . GLN B 1 512 ? -13.100 62.674 30.629 1.00 73.16 534 GLN B N 1
ATOM 9062 C CA . GLN B 1 512 ? -11.772 62.242 30.227 1.00 72.90 534 GLN B CA 1
ATOM 9063 C C . GLN B 1 512 ? -10.659 62.938 31.026 1.00 76.10 534 GLN B C 1
ATOM 9064 O O . GLN B 1 512 ? -9.503 62.518 30.934 1.00 76.82 534 GLN B O 1
ATOM 9070 N N . LEU B 1 513 ? -11.011 63.948 31.855 1.00 71.15 535 LEU B N 1
ATOM 9071 C CA . LEU B 1 513 ? -10.046 64.682 32.688 1.00 70.59 535 LEU B CA 1
ATOM 9072 C C . LEU B 1 513 ? -9.377 63.793 33.734 1.00 76.59 535 LEU B C 1
ATOM 9073 O O . LEU B 1 513 ? -8.229 64.036 34.112 1.00 77.59 535 LEU B O 1
ATOM 9078 N N . GLY B 1 514 ? -10.094 62.776 34.183 1.00 72.96 536 GLY B N 1
ATOM 9079 C CA . GLY B 1 514 ? -9.585 61.843 35.174 1.00 73.03 536 GLY B CA 1
ATOM 9080 C C . GLY B 1 514 ? -10.655 61.010 35.836 1.00 78.33 536 GLY B C 1
ATOM 9081 O O . GLY B 1 514 ? -11.822 61.033 35.435 1.00 77.48 536 GLY B O 1
ATOM 9082 N N . PHE B 1 515 ? -10.246 60.274 36.869 1.00 77.37 537 PHE B N 1
ATOM 9083 C CA . PHE B 1 515 ? -11.103 59.375 37.629 1.00 78.13 537 PHE B CA 1
ATOM 9084 C C . PHE B 1 515 ? -11.693 60.011 38.884 1.00 84.37 537 PHE B C 1
ATOM 9085 O O . PHE B 1 515 ? -10.988 60.616 39.696 1.00 83.71 537 PHE B O 1
ATOM 9093 N N . LYS B 1 516 ? -12.996 59.824 39.040 1.00 83.17 538 LYS B N 1
ATOM 9094 C CA . LYS B 1 516 ? -13.770 60.294 40.173 1.00 84.04 538 LYS B CA 1
ATOM 9095 C C . LYS B 1 516 ? -14.754 59.181 40.583 1.00 93.33 538 LYS B C 1
ATOM 9096 O O . LYS B 1 516 ? -15.437 58.595 39.737 1.00 91.92 538 LYS B O 1
ATOM 9102 N N . ASP B 1 517 ? -14.783 58.874 41.883 1.00 95.10 539 ASP B N 1
ATOM 9103 C CA . ASP B 1 517 ? -15.680 57.892 42.480 1.00 97.50 539 ASP B CA 1
ATOM 9104 C C . ASP B 1 517 ? -15.892 58.230 43.940 1.00 106.27 539 ASP B C 1
ATOM 9105 O O . ASP B 1 517 ? -14.972 58.727 44.598 1.00 106.46 539 ASP B O 1
ATOM 9110 N N . ASP B 1 518 ? -17.106 57.970 44.446 1.00 105.90 540 ASP B N 1
ATOM 9111 C CA . ASP B 1 518 ? -17.474 58.229 45.839 1.00 107.26 540 ASP B CA 1
ATOM 9112 C C . ASP B 1 518 ? -16.581 57.456 46.819 1.00 113.27 540 ASP B C 1
ATOM 9113 O O . ASP B 1 518 ? -16.258 57.982 47.888 1.00 113.32 540 ASP B O 1
ATOM 9118 N N . SER B 1 519 ? -16.169 56.222 46.435 1.00 110.57 541 SER B N 1
ATOM 9119 C CA . SER B 1 519 ? -15.314 55.328 47.224 1.00 110.52 541 SER B CA 1
ATOM 9120 C C . SER B 1 519 ? -13.851 55.783 47.280 1.00 114.54 541 SER B C 1
ATOM 9121 O O . SER B 1 519 ? -13.100 55.338 48.154 1.00 113.89 541 SER B O 1
ATOM 9124 N N . ASN B 1 520 ? -13.440 56.655 46.354 1.00 111.44 542 ASN B N 1
ATOM 9125 C CA . ASN B 1 520 ? -12.068 57.132 46.327 1.00 111.43 542 ASN B CA 1
ATOM 9126 C C . ASN B 1 520 ? -11.920 58.493 46.984 1.00 116.41 542 ASN B C 1
ATOM 9127 O O . ASN B 1 520 ? -12.662 59.427 46.675 1.00 115.70 542 ASN B O 1
ATOM 9132 N N . SER B 1 521 ? -10.947 58.594 47.890 1.00 114.44 543 SER B N 1
ATOM 9133 C CA . SER B 1 521 ? -10.558 59.834 48.557 1.00 115.10 543 SER B CA 1
ATOM 9134 C C . SER B 1 521 ? -9.052 59.784 48.863 1.00 119.18 543 SER B C 1
ATOM 9135 O O . SER B 1 521 ? -8.592 60.227 49.920 1.00 119.84 543 SER B O 1
ATOM 9138 N N . ASP B 1 522 ? -8.291 59.225 47.909 1.00 114.46 544 ASP B N 1
ATOM 9139 C CA . ASP B 1 522 ? -6.841 59.098 47.981 1.00 113.89 544 ASP B CA 1
ATOM 9140 C C . ASP B 1 522 ? -6.230 60.390 47.457 1.00 115.89 544 ASP B C 1
ATOM 9141 O O . ASP B 1 522 ? -6.577 60.830 46.357 1.00 115.34 544 ASP B O 1
ATOM 9146 N N . SER B 1 523 ? -5.337 61.007 48.253 1.00 111.04 545 SER B N 1
ATOM 9147 C CA . SER B 1 523 ? -4.665 62.273 47.923 1.00 109.91 545 SER B CA 1
ATOM 9148 C C . SER B 1 523 ? -3.853 62.242 46.624 1.00 109.63 545 SER B C 1
ATOM 9149 O O . SER B 1 523 ? -3.711 63.286 45.983 1.00 109.15 545 SER B O 1
ATOM 9152 N N . LYS B 1 524 ? -3.349 61.053 46.228 1.00 103.11 546 LYS B N 1
ATOM 9153 C CA . LYS B 1 524 ? -2.554 60.879 45.008 1.00 101.30 546 LYS B CA 1
ATOM 9154 C C . LYS B 1 524 ? -3.421 60.791 43.732 1.00 100.05 546 LYS B C 1
ATOM 9155 O O . LYS B 1 524 ? -2.884 60.912 42.627 1.00 99.26 546 LYS B O 1
ATOM 9161 N N . ASN B 1 525 ? -4.760 60.660 43.886 1.00 93.05 547 ASN B N 1
ATOM 9162 C CA . ASN B 1 525 ? -5.727 60.697 42.785 1.00 91.23 547 ASN B CA 1
ATOM 9163 C C . ASN B 1 525 ? -6.060 62.191 42.648 1.00 91.76 547 ASN B C 1
ATOM 9164 O O . ASN B 1 525 ? -7.146 62.659 42.999 1.00 91.64 547 ASN B O 1
ATOM 9169 N N . SER B 1 526 ? -5.060 62.937 42.171 1.00 85.40 548 SER B N 1
ATOM 9170 C CA . SER B 1 526 ? -5.023 64.385 42.063 1.00 83.74 548 SER B CA 1
ATOM 9171 C C . SER B 1 526 ? -5.596 64.992 40.773 1.00 84.29 548 SER B C 1
ATOM 9172 O O . SER B 1 526 ? -5.655 66.217 40.703 1.00 85.30 548 SER B O 1
ATOM 9175 N N . ASN B 1 527 ? -6.054 64.180 39.785 1.00 76.56 549 ASN B N 1
ATOM 9176 C CA . ASN B 1 527 ? -6.636 64.668 38.515 1.00 74.17 549 ASN B CA 1
ATOM 9177 C C . ASN B 1 527 ? -7.730 65.739 38.705 1.00 76.04 549 ASN B C 1
ATOM 9178 O O . ASN B 1 527 ? -8.431 65.726 39.721 1.00 75.23 549 ASN B O 1
ATOM 9183 N N . LEU B 1 528 ? -7.898 66.623 37.703 1.00 71.25 550 LEU B N 1
ATOM 9184 C CA . LEU B 1 528 ? -8.867 67.723 37.698 1.00 70.68 550 LEU B CA 1
ATOM 9185 C C . LEU B 1 528 ? -10.319 67.334 38.002 1.00 76.99 550 LEU B C 1
ATOM 9186 O O . LEU B 1 528 ? -10.993 68.094 38.705 1.00 77.02 550 LEU B O 1
ATOM 9191 N N . LYS B 1 529 ? -10.808 66.181 37.477 1.00 73.98 551 LYS B N 1
ATOM 9192 C CA . LYS B 1 529 ? -12.195 65.760 37.712 1.00 73.98 551 LYS B CA 1
ATOM 9193 C C . LYS B 1 529 ? -12.470 65.490 39.188 1.00 79.89 551 LYS B C 1
ATOM 9194 O O . LYS B 1 529 ? -13.488 65.959 39.710 1.00 80.29 551 LYS B O 1
ATOM 9200 N N . ALA B 1 530 ? -11.542 64.765 39.859 1.00 76.11 552 ALA B N 1
ATOM 9201 C CA . ALA B 1 530 ? -11.603 64.422 41.281 1.00 74.97 552 ALA B CA 1
ATOM 9202 C C . ALA B 1 530 ? -11.571 65.683 42.154 1.00 79.79 552 ALA B C 1
ATOM 9203 O O . ALA B 1 530 ? -12.137 65.676 43.245 1.00 79.08 552 ALA B O 1
ATOM 9205 N N . GLN B 1 531 ? -10.924 66.768 41.663 1.00 77.41 553 GLN B N 1
ATOM 9206 C CA . GLN B 1 531 ? -10.811 68.042 42.385 1.00 77.21 553 GLN B CA 1
ATOM 9207 C C . GLN B 1 531 ? -11.980 69.002 42.096 1.00 82.75 553 GLN B C 1
ATOM 9208 O O . GLN B 1 531 ? -12.063 70.077 42.699 1.00 83.57 553 GLN B O 1
ATOM 9214 N N . GLY B 1 532 ? -12.887 68.583 41.213 1.00 78.13 554 GLY B N 1
ATOM 9215 C CA . GLY B 1 532 ? -14.062 69.355 40.832 1.00 76.84 554 GLY B CA 1
ATOM 9216 C C . GLY B 1 532 ? -13.738 70.529 39.933 1.00 78.64 554 GLY B C 1
ATOM 9217 O O . GLY B 1 532 ? -14.466 71.519 39.929 1.00 78.78 554 GLY B O 1
ATOM 9218 N N . LEU B 1 533 ? -12.653 70.422 39.160 1.00 72.76 555 LEU B N 1
ATOM 9219 C CA . LEU B 1 533 ? -12.216 71.455 38.225 1.00 71.17 555 LEU B CA 1
ATOM 9220 C C . LEU B 1 533 ? -12.541 71.046 36.776 1.00 73.34 555 LEU B C 1
ATOM 9221 O O . LEU B 1 533 ? -12.769 69.859 36.502 1.00 72.65 555 LEU B O 1
ATOM 9226 N N . THR B 1 534 ? -12.614 72.041 35.866 1.00 67.86 556 THR B N 1
ATOM 9227 C CA . THR B 1 534 ? -12.998 71.831 34.475 1.00 66.51 556 THR B CA 1
ATOM 9228 C C . THR B 1 534 ? -11.754 71.860 33.555 1.00 69.23 556 THR B C 1
ATOM 9229 O O . THR B 1 534 ? -10.637 71.690 34.045 1.00 69.31 556 THR B O 1
ATOM 9233 N N . GLN B 1 535 ? -11.965 72.015 32.225 1.00 64.50 557 GLN B N 1
ATOM 9234 C CA . GLN B 1 535 ? -10.919 72.049 31.208 1.00 64.21 557 GLN B CA 1
ATOM 9235 C C . GLN B 1 535 ? -9.815 73.057 31.592 1.00 69.76 557 GLN B C 1
ATOM 9236 O O . GLN B 1 535 ? -10.113 74.232 31.823 1.00 69.71 557 GLN B O 1
ATOM 9242 N N . PRO B 1 536 ? -8.556 72.578 31.743 1.00 66.12 558 PRO B N 1
ATOM 9243 C CA . PRO B 1 536 ? -7.483 73.458 32.217 1.00 66.02 558 PRO B CA 1
ATOM 9244 C C . PRO B 1 536 ? -6.716 74.278 31.187 1.00 67.42 558 PRO B C 1
ATOM 9245 O O . PRO B 1 536 ? -6.106 75.267 31.570 1.00 66.56 558 PRO B O 1
ATOM 9249 N N . ALA B 1 537 ? -6.638 73.825 29.936 1.00 63.12 559 ALA B N 1
ATOM 9250 C CA . ALA B 1 537 ? -5.791 74.489 28.950 1.00 62.05 559 ALA B CA 1
ATOM 9251 C C . ALA B 1 537 ? -6.429 74.712 27.602 1.00 63.68 559 ALA B C 1
ATOM 9252 O O . ALA B 1 537 ? -7.313 73.957 27.172 1.00 61.25 559 ALA B O 1
ATOM 9254 N N . TYR B 1 538 ? -5.953 75.776 26.928 1.00 60.67 560 TYR B N 1
ATOM 9255 C CA . TYR B 1 538 ? -6.403 76.184 25.605 1.00 60.28 560 TYR B CA 1
ATOM 9256 C C . TYR B 1 538 ? -5.246 76.707 24.761 1.00 64.21 560 TYR B C 1
ATOM 9257 O O . TYR B 1 538 ? -4.281 77.250 25.297 1.00 64.30 560 TYR B O 1
ATOM 9266 N N . LEU B 1 539 ? -5.352 76.528 23.431 1.00 61.51 561 LEU B N 1
ATOM 9267 C CA . LEU B 1 539 ? -4.429 77.053 22.403 1.00 61.52 561 LEU B CA 1
ATOM 9268 C C . LEU B 1 539 ? -5.210 78.187 21.702 1.00 65.80 561 LEU B C 1
ATOM 9269 O O . LEU B 1 539 ? -5.964 77.960 20.752 1.00 64.48 561 LEU B O 1
ATOM 9274 N N . ILE B 1 540 ? -5.098 79.390 22.289 1.00 63.18 562 ILE B N 1
ATOM 9275 C CA . ILE B 1 540 ? -5.836 80.611 21.968 1.00 62.92 562 ILE B CA 1
ATOM 9276 C C . ILE B 1 540 ? -5.560 81.134 20.569 1.00 67.01 562 ILE B C 1
ATOM 9277 O O . ILE B 1 540 ? -4.465 81.614 20.306 1.00 67.94 562 ILE B O 1
ATOM 9282 N N . ALA B 1 541 ? -6.587 81.115 19.699 1.00 63.03 563 ALA B N 1
ATOM 9283 C CA . ALA B 1 541 ? -6.510 81.651 18.333 1.00 62.28 563 ALA B CA 1
ATOM 9284 C C . ALA B 1 541 ? -6.541 83.185 18.344 1.00 64.86 563 ALA B C 1
ATOM 9285 O O . ALA B 1 541 ? -6.058 83.816 17.409 1.00 65.21 563 ALA B O 1
ATOM 9287 N N . GLY B 1 542 ? -7.091 83.760 19.410 1.00 60.59 564 GLY B N 1
ATOM 9288 C CA . GLY B 1 542 ? -7.169 85.199 19.592 1.00 59.91 564 GLY B CA 1
ATOM 9289 C C . GLY B 1 542 ? -8.404 85.694 20.299 1.00 64.32 564 GLY B C 1
ATOM 9290 O O . GLY B 1 542 ? -9.297 84.917 20.651 1.00 63.37 564 GLY B O 1
ATOM 9291 N N . LEU B 1 543 ? -8.440 87.013 20.511 1.00 62.64 565 LEU B N 1
ATOM 9292 C CA . LEU B 1 543 ? -9.532 87.754 21.143 1.00 63.13 565 LEU B CA 1
ATOM 9293 C C . LEU B 1 543 ? -9.702 89.140 20.545 1.00 69.64 565 LEU B C 1
ATOM 9294 O O . LEU B 1 543 ? -8.722 89.747 20.105 1.00 69.90 565 LEU B O 1
ATOM 9299 N N . ASP B 1 544 ? -10.943 89.639 20.525 1.00 67.47 566 ASP B N 1
ATOM 9300 C CA . ASP B 1 544 ? -11.253 90.972 20.019 1.00 67.84 566 ASP B CA 1
ATOM 9301 C C . ASP B 1 544 ? -12.497 91.540 20.694 1.00 72.77 566 ASP B C 1
ATOM 9302 O O . ASP B 1 544 ? -13.267 90.789 21.280 1.00 72.04 566 ASP B O 1
ATOM 9307 N N . VAL B 1 545 ? -12.677 92.865 20.633 1.00 70.92 567 VAL B N 1
ATOM 9308 C CA . VAL B 1 545 ? -13.850 93.530 21.190 1.00 71.70 567 VAL B CA 1
ATOM 9309 C C . VAL B 1 545 ? -14.770 94.025 20.069 1.00 77.46 567 VAL B C 1
ATOM 9310 O O . VAL B 1 545 ? -14.296 94.469 19.019 1.00 77.59 567 VAL B O 1
ATOM 9314 N N . VAL B 1 546 ? -16.084 93.897 20.289 1.00 74.70 568 VAL B N 1
ATOM 9315 C CA . VAL B 1 546 ? -17.157 94.345 19.396 1.00 74.84 568 VAL B CA 1
ATOM 9316 C C . VAL B 1 546 ? -18.374 94.583 20.218 1.00 80.39 568 VAL B C 1
ATOM 9317 O O . VAL B 1 546 ? -18.657 93.791 21.121 1.00 79.72 568 VAL B O 1
ATOM 9321 N N . ALA B 1 547 ? -19.143 95.631 19.858 1.00 78.03 569 ALA B N 1
ATOM 9322 C CA . ALA B 1 547 ? -20.416 95.989 20.479 1.00 78.10 569 ALA B CA 1
ATOM 9323 C C . ALA B 1 547 ? -20.393 95.835 22.011 1.00 82.24 569 ALA B C 1
ATOM 9324 O O . ALA B 1 547 ? -21.261 95.164 22.579 1.00 82.17 569 ALA B O 1
ATOM 9326 N N . ASP B 1 548 ? -19.359 96.431 22.658 1.00 78.23 570 ASP B N 1
ATOM 9327 C CA . ASP B 1 548 ? -19.096 96.428 24.107 1.00 78.18 570 ASP B CA 1
ATOM 9328 C C . ASP B 1 548 ? -18.941 95.003 24.707 1.00 80.62 570 ASP B C 1
ATOM 9329 O O . ASP B 1 548 ? -19.123 94.807 25.911 1.00 79.98 570 ASP B O 1
ATOM 9334 N N . HIS B 1 549 ? -18.551 94.034 23.873 1.00 76.25 571 HIS B N 1
ATOM 9335 C CA . HIS B 1 549 ? -18.376 92.642 24.266 1.00 76.23 571 HIS B CA 1
ATOM 9336 C C . HIS B 1 549 ? -17.065 92.067 23.752 1.00 78.30 571 HIS B C 1
ATOM 9337 O O . HIS B 1 549 ? -16.577 92.481 22.701 1.00 77.77 571 HIS B O 1
ATOM 9344 N N . LEU B 1 550 ? -16.523 91.078 24.481 1.00 72.81 572 LEU B N 1
ATOM 9345 C CA . LEU B 1 550 ? -15.302 90.373 24.111 1.00 71.35 572 LEU B CA 1
ATOM 9346 C C . LEU B 1 550 ? -15.651 89.096 23.355 1.00 74.21 572 LEU B C 1
ATOM 9347 O O . LEU B 1 550 ? -16.506 88.327 23.778 1.00 73.99 572 LEU B O 1
ATOM 9352 N N . VAL B 1 551 ? -14.968 88.866 22.250 1.00 70.15 573 VAL B N 1
ATOM 9353 C CA . VAL B 1 551 ? -15.122 87.678 21.430 1.00 69.40 573 VAL B CA 1
ATOM 9354 C C . VAL B 1 551 ? -13.781 86.941 21.436 1.00 71.08 573 VAL B C 1
ATOM 9355 O O . VAL B 1 551 ? -12.732 87.577 21.366 1.00 71.11 573 VAL B O 1
ATOM 9359 N N . PHE B 1 552 ? -13.812 85.614 21.573 1.00 65.90 574 PHE B N 1
ATOM 9360 C CA . PHE B 1 552 ? -12.604 84.789 21.588 1.00 64.87 574 PHE B CA 1
ATOM 9361 C C . PHE B 1 552 ? -12.837 83.453 20.884 1.00 66.76 574 PHE B C 1
ATOM 9362 O O . PHE B 1 552 ? -13.979 83.032 20.682 1.00 65.48 574 PHE B O 1
ATOM 9370 N N . ALA B 1 553 ? -11.733 82.785 20.536 1.00 62.34 575 ALA B N 1
ATOM 9371 C CA . ALA B 1 553 ? -11.690 81.469 19.909 1.00 60.88 575 ALA B CA 1
ATOM 9372 C C . ALA B 1 553 ? -10.366 80.822 20.271 1.00 64.59 575 ALA B C 1
ATOM 9373 O O . ALA B 1 553 ? -9.329 81.490 20.346 1.00 63.33 575 ALA B O 1
ATOM 9375 N N . ALA B 1 554 ? -10.418 79.526 20.552 1.00 61.69 576 ALA B N 1
ATOM 9376 C CA . ALA B 1 554 ? -9.266 78.737 20.950 1.00 61.23 576 ALA B CA 1
ATOM 9377 C C . ALA B 1 554 ? -9.509 77.275 20.643 1.00 64.41 576 ALA B C 1
ATOM 9378 O O . ALA B 1 554 ? -10.651 76.854 20.487 1.00 63.86 576 ALA B O 1
ATOM 9380 N N . PHE B 1 555 ? -8.437 76.497 20.568 1.00 60.57 577 PHE B N 1
ATOM 9381 C CA . PHE B 1 555 ? -8.557 75.059 20.424 1.00 59.68 577 PHE B CA 1
ATOM 9382 C C . PHE B 1 555 ? -8.405 74.521 21.826 1.00 63.96 577 PHE B C 1
ATOM 9383 O O . PHE B 1 555 ? -7.570 75.019 22.588 1.00 63.48 577 PHE B O 1
ATOM 9391 N N . LYS B 1 556 ? -9.238 73.543 22.188 1.00 60.18 578 LYS B N 1
ATOM 9392 C CA . LYS B 1 556 ? -9.151 72.895 23.483 1.00 59.75 578 LYS B CA 1
ATOM 9393 C C . LYS B 1 556 ? -7.878 72.050 23.444 1.00 65.80 578 LYS B C 1
ATOM 9394 O O . LYS B 1 556 ? -7.717 71.234 22.533 1.00 66.19 578 LYS B O 1
ATOM 9400 N N . ALA B 1 557 ? -6.950 72.289 24.378 1.00 63.08 579 ALA B N 1
ATOM 9401 C CA . ALA B 1 557 ? -5.719 71.500 24.462 1.00 63.45 579 ALA B CA 1
ATOM 9402 C C . ALA B 1 557 ? -6.089 70.147 25.094 1.00 70.38 579 ALA B C 1
ATOM 9403 O O . ALA B 1 557 ? -7.026 70.079 25.896 1.00 71.04 579 ALA B O 1
ATOM 9405 N N . GLY B 1 558 ? -5.395 69.087 24.699 1.00 67.90 580 GLY B N 1
ATOM 9406 C CA . GLY B 1 558 ? -5.653 67.749 25.224 1.00 67.92 580 GLY B CA 1
ATOM 9407 C C . GLY B 1 558 ? -5.353 67.662 26.704 1.00 72.38 580 GLY B C 1
ATOM 9408 O O . GLY B 1 558 ? -4.234 67.956 27.115 1.00 72.20 580 GLY B O 1
ATOM 9409 N N . ALA B 1 559 ? -6.361 67.331 27.523 1.00 68.75 581 ALA B N 1
ATOM 9410 C CA . ALA B 1 559 ? -6.186 67.207 28.966 1.00 68.29 581 ALA B CA 1
ATOM 9411 C C . ALA B 1 559 ? -6.817 65.912 29.448 1.00 73.22 581 ALA B C 1
ATOM 9412 O O . ALA B 1 559 ? -8.042 65.744 29.420 1.00 72.76 581 ALA B O 1
ATOM 9414 N N . VAL B 1 560 ? -5.957 64.966 29.835 1.00 70.46 582 VAL B N 1
ATOM 9415 C CA . VAL B 1 560 ? -6.373 63.633 30.253 1.00 70.36 582 VAL B CA 1
ATOM 9416 C C . VAL B 1 560 ? -5.749 63.222 31.586 1.00 75.41 582 VAL B C 1
ATOM 9417 O O . VAL B 1 560 ? -5.015 63.995 32.197 1.00 75.95 582 VAL B O 1
ATOM 9421 N N . GLY B 1 561 ? -6.055 62.008 32.022 1.00 73.00 583 GLY B N 1
ATOM 9422 C CA . GLY B 1 561 ? -5.505 61.434 33.239 1.00 72.56 583 GLY B CA 1
ATOM 9423 C C . GLY B 1 561 ? -4.332 60.513 32.964 1.00 76.66 583 GLY B C 1
ATOM 9424 O O . GLY B 1 561 ? -4.107 60.111 31.825 1.00 75.08 583 GLY B O 1
ATOM 9425 N N . TYR B 1 562 ? -3.558 60.192 34.001 1.00 75.95 584 TYR B N 1
ATOM 9426 C CA . TYR B 1 562 ? -2.426 59.274 33.905 1.00 77.14 584 TYR B CA 1
ATOM 9427 C C . TYR B 1 562 ? -2.250 58.508 35.219 1.00 84.39 584 TYR B C 1
ATOM 9428 O O . TYR B 1 562 ? -2.468 59.079 36.290 1.00 83.14 584 TYR B O 1
ATOM 9437 N N . ASP B 1 563 ? -1.905 57.211 35.136 1.00 85.02 585 ASP B N 1
ATOM 9438 C CA . ASP B 1 563 ? -1.751 56.371 36.327 1.00 87.06 585 ASP B CA 1
ATOM 9439 C C . ASP B 1 563 ? -0.440 56.629 37.058 1.00 95.07 585 ASP B C 1
ATOM 9440 O O . ASP B 1 563 ? 0.637 56.484 36.475 1.00 95.55 585 ASP B O 1
ATOM 9445 N N . MET B 1 564 ? -0.552 57.003 38.347 1.00 93.36 586 MET B N 1
ATOM 9446 C CA . MET B 1 564 ? 0.543 57.308 39.272 1.00 94.18 586 MET B CA 1
ATOM 9447 C C . MET B 1 564 ? 1.144 56.048 39.916 1.00 100.68 586 MET B C 1
ATOM 9448 O O . MET B 1 564 ? 2.115 56.159 40.672 1.00 100.29 586 MET B O 1
ATOM 9453 N N . THR B 1 565 ? 0.558 54.866 39.649 1.00 99.05 587 THR B N 1
ATOM 9454 C CA . THR B 1 565 ? 0.966 53.593 40.242 1.00 99.83 587 THR B CA 1
ATOM 9455 C C . THR B 1 565 ? 2.470 53.278 40.089 1.00 105.82 587 THR B C 1
ATOM 9456 O O . THR B 1 565 ? 3.106 53.638 39.095 1.00 105.20 587 THR B O 1
ATOM 9460 N N . THR B 1 566 ? 3.007 52.613 41.122 1.00 104.47 588 THR B N 1
ATOM 9461 C CA . THR B 1 566 ? 4.386 52.150 41.258 1.00 105.30 588 THR B CA 1
ATOM 9462 C C . THR B 1 566 ? 4.427 50.649 40.888 1.00 111.05 588 THR B C 1
ATOM 9463 O O . THR B 1 566 ? 5.508 50.092 40.673 1.00 110.29 588 THR B O 1
ATOM 9467 N N . ASP B 1 567 ? 3.237 50.015 40.785 1.00 109.57 589 ASP B N 1
ATOM 9468 C CA . ASP B 1 567 ? 3.076 48.607 40.414 1.00 110.39 589 ASP B CA 1
ATOM 9469 C C . ASP B 1 567 ? 3.440 48.438 38.936 1.00 114.87 589 ASP B C 1
ATOM 9470 O O . ASP B 1 567 ? 2.643 48.773 38.058 1.00 114.58 589 ASP B O 1
ATOM 9475 N N . SER B 1 568 ? 4.675 47.955 38.676 1.00 111.66 590 SER B N 1
ATOM 9476 C CA . SER B 1 568 ? 5.240 47.742 37.337 1.00 111.40 590 SER B CA 1
ATOM 9477 C C . SER B 1 568 ? 4.403 46.805 36.466 1.00 114.54 590 SER B C 1
ATOM 9478 O O . SER B 1 568 ? 4.397 46.952 35.241 1.00 113.75 590 SER B O 1
ATOM 9481 N N . SER B 1 569 ? 3.702 45.847 37.101 1.00 110.64 591 SER B N 1
ATOM 9482 C CA . SER B 1 569 ? 2.855 44.866 36.423 1.00 110.11 591 SER B CA 1
ATOM 9483 C C . SER B 1 569 ? 1.375 45.296 36.303 1.00 112.48 591 SER B C 1
ATOM 9484 O O . SER B 1 569 ? 0.556 44.516 35.804 1.00 112.05 591 SER B O 1
ATOM 9487 N N . ALA B 1 570 ? 1.034 46.537 36.728 1.00 107.54 592 ALA B N 1
ATOM 9488 C CA . ALA B 1 570 ? -0.337 47.049 36.617 1.00 106.73 592 ALA B CA 1
ATOM 9489 C C . ALA B 1 570 ? -0.683 47.287 35.145 1.00 110.27 592 ALA B C 1
ATOM 9490 O O . ALA B 1 570 ? 0.192 47.660 34.355 1.00 110.07 592 ALA B O 1
ATOM 9492 N N . SER B 1 571 ? -1.946 47.008 34.774 1.00 105.89 593 SER B N 1
ATOM 9493 C CA . SER B 1 571 ? -2.465 47.124 33.410 1.00 104.89 593 SER B CA 1
ATOM 9494 C C . SER B 1 571 ? -2.171 48.480 32.793 1.00 108.16 593 SER B C 1
ATOM 9495 O O . SER B 1 571 ? -1.567 48.547 31.723 1.00 108.30 593 SER B O 1
ATOM 9498 N N . THR B 1 572 ? -2.549 49.557 33.496 1.00 103.19 594 THR B N 1
ATOM 9499 C CA . THR B 1 572 ? -2.395 50.926 33.021 1.00 102.01 594 THR B CA 1
ATOM 9500 C C . THR B 1 572 ? -1.164 51.630 33.617 1.00 103.92 594 THR B C 1
ATOM 9501 O O . THR B 1 572 ? -1.110 52.860 33.617 1.00 103.03 594 THR B O 1
ATOM 9505 N N . TYR B 1 573 ? -0.152 50.853 34.060 1.00 99.85 595 TYR B N 1
ATOM 9506 C CA . TYR B 1 573 ? 1.098 51.392 34.609 1.00 99.32 595 TYR B CA 1
ATOM 9507 C C . TYR B 1 573 ? 1.881 52.102 33.513 1.00 99.99 595 TYR B C 1
ATOM 9508 O O . TYR B 1 573 ? 2.024 51.555 32.417 1.00 99.67 595 TYR B O 1
ATOM 9517 N N . ASN B 1 574 ? 2.390 53.316 33.820 1.00 93.93 596 ASN B N 1
ATOM 9518 C CA . ASN B 1 574 ? 3.192 54.161 32.926 1.00 92.69 596 ASN B CA 1
ATOM 9519 C C . ASN B 1 574 ? 2.403 54.596 31.673 1.00 93.61 596 ASN B C 1
ATOM 9520 O O . ASN B 1 574 ? 3.000 54.812 30.621 1.00 93.45 596 ASN B O 1
ATOM 9525 N N . GLN B 1 575 ? 1.069 54.731 31.785 1.00 87.75 597 GLN B N 1
ATOM 9526 C CA . GLN B 1 575 ? 0.264 55.137 30.637 1.00 86.81 597 GLN B CA 1
ATOM 9527 C C . GLN B 1 575 ? -0.767 56.225 30.965 1.00 89.48 597 GLN B C 1
ATOM 9528 O O . GLN B 1 575 ? -1.197 56.368 32.117 1.00 88.82 597 GLN B O 1
ATOM 9534 N N . ALA B 1 576 ? -1.132 57.003 29.928 1.00 84.73 598 ALA B N 1
ATOM 9535 C CA . ALA B 1 576 ? -2.154 58.037 29.996 1.00 83.74 598 ALA B CA 1
ATOM 9536 C C . ALA B 1 576 ? -3.489 57.361 29.690 1.00 85.68 598 ALA B C 1
ATOM 9537 O O . ALA B 1 576 ? -3.512 56.339 29.005 1.00 85.25 598 ALA B O 1
ATOM 9539 N N . LEU B 1 577 ? -4.589 57.901 30.224 1.00 80.26 599 LEU B N 1
ATOM 9540 C CA . LEU B 1 577 ? -5.916 57.334 30.024 1.00 79.05 599 LEU B CA 1
ATOM 9541 C C . LEU B 1 577 ? -6.776 58.264 29.191 1.00 81.90 599 LEU B C 1
ATOM 9542 O O . LEU B 1 577 ? -7.283 59.277 29.687 1.00 81.80 599 LEU B O 1
ATOM 9547 N N . ALA B 1 578 ? -6.875 57.938 27.889 1.00 77.40 600 ALA B N 1
ATOM 9548 C CA . ALA B 1 578 ? -7.587 58.703 26.865 1.00 76.02 600 ALA B CA 1
ATOM 9549 C C . ALA B 1 578 ? -8.198 57.755 25.850 1.00 79.08 600 ALA B C 1
ATOM 9550 O O . ALA B 1 578 ? -7.624 56.704 25.568 1.00 77.94 600 ALA B O 1
ATOM 9552 N N . TRP B 1 579 ? -9.344 58.130 25.276 1.00 75.64 601 TRP B N 1
ATOM 9553 C CA . TRP B 1 579 ? -10.018 57.298 24.281 1.00 75.37 601 TRP B CA 1
ATOM 9554 C C . TRP B 1 579 ? -10.815 58.136 23.284 1.00 79.66 601 TRP B C 1
ATOM 9555 O O . TRP B 1 579 ? -11.187 59.273 23.582 1.00 78.76 601 TRP B O 1
ATOM 9566 N N . SER B 1 580 ? -11.094 57.547 22.112 1.00 77.19 602 SER B N 1
ATOM 9567 C CA . SER B 1 580 ? -11.889 58.136 21.037 1.00 77.50 602 SER B CA 1
ATOM 9568 C C . SER B 1 580 ? -13.348 58.330 21.496 1.00 83.85 602 SER B C 1
ATOM 9569 O O . SER B 1 580 ? -13.960 57.400 22.044 1.00 84.05 602 SER B O 1
ATOM 9572 N N . THR B 1 581 ? -13.892 59.540 21.280 1.00 80.63 603 THR B N 1
ATOM 9573 C CA . THR B 1 581 ? -15.265 59.881 21.661 1.00 80.25 603 THR B CA 1
ATOM 9574 C C . THR B 1 581 ? -16.149 60.136 20.448 1.00 84.79 603 THR B C 1
ATOM 9575 O O . THR B 1 581 ? -17.147 60.852 20.558 1.00 84.89 603 THR B O 1
ATOM 9579 N N . THR B 1 582 ? -15.792 59.548 19.295 1.00 81.30 604 THR B N 1
ATOM 9580 C CA . THR B 1 582 ? -16.543 59.699 18.052 1.00 81.36 604 THR B CA 1
ATOM 9581 C C . THR B 1 582 ? -17.921 59.048 18.186 1.00 89.65 604 THR B C 1
ATOM 9582 O O . THR B 1 582 ? -18.025 57.927 18.694 1.00 89.11 604 THR B O 1
ATOM 9586 N N . ALA B 1 583 ? -18.974 59.769 17.750 1.00 89.60 605 ALA B N 1
ATOM 9587 C CA . ALA B 1 583 ? -20.367 59.312 17.755 1.00 90.65 605 ALA B CA 1
ATOM 9588 C C . ALA B 1 583 ? -20.481 58.001 16.988 1.00 97.94 605 ALA B C 1
ATOM 9589 O O . ALA B 1 583 ? -19.837 57.849 15.948 1.00 97.16 605 ALA B O 1
ATOM 9591 N N . GLY B 1 584 ? -21.277 57.070 17.519 1.00 97.99 606 GLY B N 1
ATOM 9592 C CA . GLY B 1 584 ? -21.506 55.751 16.934 1.00 99.16 606 GLY B CA 1
ATOM 9593 C C . GLY B 1 584 ? -22.061 55.781 15.522 1.00 106.86 606 GLY B C 1
ATOM 9594 O O . GLY B 1 584 ? -22.652 56.781 15.104 1.00 105.91 606 GLY B O 1
ATOM 9595 N N . LEU B 1 585 ? -21.871 54.681 14.771 1.00 107.16 607 LEU B N 1
ATOM 9596 C CA . LEU B 1 585 ? -22.356 54.553 13.390 1.00 108.44 607 LEU B CA 1
ATOM 9597 C C . LEU B 1 585 ? -23.878 54.609 13.310 1.00 115.32 607 LEU B C 1
ATOM 9598 O O . LEU B 1 585 ? -24.431 55.105 12.321 1.00 115.39 607 LEU B O 1
ATOM 9603 N N . ASP B 1 586 ? -24.536 54.136 14.382 1.00 113.83 608 ASP B N 1
ATOM 9604 C CA . ASP B 1 586 ? -25.983 54.056 14.575 1.00 114.65 608 ASP B CA 1
ATOM 9605 C C . ASP B 1 586 ? -26.593 55.316 15.223 1.00 119.42 608 ASP B C 1
ATOM 9606 O O . ASP B 1 586 ? -27.738 55.263 15.681 1.00 119.33 608 ASP B O 1
ATOM 9611 N N . SER B 1 587 ? -25.851 56.437 15.262 1.00 116.51 609 SER B N 1
ATOM 9612 C CA . SER B 1 587 ? -26.354 57.690 15.833 1.00 116.94 609 SER B CA 1
ATOM 9613 C C . SER B 1 587 ? -27.546 58.200 15.042 1.00 123.21 609 SER B C 1
ATOM 9614 O O . SER B 1 587 ? -27.603 58.007 13.823 1.00 122.90 609 SER B O 1
ATOM 9617 N N . ASP B 1 588 ? -28.487 58.865 15.731 1.00 121.13 610 ASP B N 1
ATOM 9618 C CA . ASP B 1 588 ? -29.654 59.463 15.084 1.00 121.31 610 ASP B CA 1
ATOM 9619 C C . ASP B 1 588 ? -29.214 60.710 14.299 1.00 124.77 610 ASP B C 1
ATOM 9620 O O . ASP B 1 588 ? -28.147 61.276 14.577 1.00 124.31 610 ASP B O 1
ATOM 9625 N N . GLY B 1 589 ? -30.012 61.082 13.299 1.00 120.67 611 GLY B N 1
ATOM 9626 C CA . GLY B 1 589 ? -29.729 62.212 12.418 1.00 120.20 611 GLY B CA 1
ATOM 9627 C C . GLY B 1 589 ? -29.795 63.585 13.059 1.00 122.36 611 GLY B C 1
ATOM 9628 O O . GLY B 1 589 ? -30.483 63.780 14.066 1.00 122.62 611 GLY B O 1
ATOM 9629 N N . GLY B 1 590 ? -29.115 64.543 12.431 1.00 116.25 612 GLY B N 1
ATOM 9630 C CA . GLY B 1 590 ? -29.069 65.929 12.880 1.00 114.81 612 GLY B CA 1
ATOM 9631 C C . GLY B 1 590 ? -27.853 66.227 13.725 1.00 115.71 612 GLY B C 1
ATOM 9632 O O . GLY B 1 590 ? -27.274 65.305 14.306 1.00 115.58 612 GLY B O 1
ATOM 9633 N N . TYR B 1 591 ? -27.463 67.519 13.808 1.00 109.64 613 TYR B N 1
ATOM 9634 C CA . TYR B 1 591 ? -26.302 67.965 14.580 1.00 108.10 613 TYR B CA 1
ATOM 9635 C C . TYR B 1 591 ? -26.415 67.589 16.053 1.00 109.69 613 TYR B C 1
ATOM 9636 O O . TYR B 1 591 ? -25.476 66.997 16.589 1.00 109.28 613 TYR B O 1
ATOM 9645 N N . LYS B 1 592 ? -27.564 67.916 16.692 1.00 104.33 614 LYS B N 1
ATOM 9646 C CA . LYS B 1 592 ? -27.813 67.691 18.119 1.00 103.02 614 LYS B CA 1
ATOM 9647 C C . LYS B 1 592 ? -27.744 66.241 18.544 1.00 104.51 614 LYS B C 1
ATOM 9648 O O . LYS B 1 592 ? -27.174 65.956 19.595 1.00 103.92 614 LYS B O 1
ATOM 9654 N N . ALA B 1 593 ? -28.301 65.328 17.736 1.00 99.76 615 ALA B N 1
ATOM 9655 C CA . ALA B 1 593 ? -28.294 63.895 18.041 1.00 98.43 615 ALA B CA 1
ATOM 9656 C C . ALA B 1 593 ? -26.882 63.320 17.957 1.00 99.76 615 ALA B C 1
ATOM 9657 O O . ALA B 1 593 ? -26.518 62.486 18.792 1.00 99.63 615 ALA B O 1
ATOM 9659 N N . LEU B 1 594 ? -26.081 63.794 16.978 1.00 93.82 616 LEU B N 1
ATOM 9660 C CA . LEU B 1 594 ? -24.706 63.348 16.771 1.00 92.68 616 LEU B CA 1
ATOM 9661 C C . LEU B 1 594 ? -23.795 63.758 17.916 1.00 94.98 616 LEU B C 1
ATOM 9662 O O . LEU B 1 594 ? -23.021 62.932 18.399 1.00 94.27 616 LEU B O 1
ATOM 9667 N N . VAL B 1 595 ? -23.887 65.027 18.351 1.00 90.88 617 VAL B N 1
ATOM 9668 C CA . VAL B 1 595 ? -23.034 65.562 19.417 1.00 90.18 617 VAL B CA 1
ATOM 9669 C C . VAL B 1 595 ? -23.451 65.025 20.800 1.00 94.18 617 VAL B C 1
ATOM 9670 O O . VAL B 1 595 ? -22.605 64.929 21.687 1.00 93.34 617 VAL B O 1
ATOM 9674 N N . GLU B 1 596 ? -24.732 64.640 20.964 1.00 91.31 618 GLU B N 1
ATOM 9675 C CA . GLU B 1 596 ? -25.228 64.082 22.224 1.00 91.25 618 GLU B CA 1
ATOM 9676 C C . GLU B 1 596 ? -25.133 62.547 22.261 1.00 94.81 618 GLU B C 1
ATOM 9677 O O . GLU B 1 596 ? -25.507 61.947 23.272 1.00 94.70 618 GLU B O 1
ATOM 9683 N N . ASN B 1 597 ? -24.607 61.913 21.181 1.00 90.73 619 ASN B N 1
ATOM 9684 C CA . ASN B 1 597 ? -24.425 60.458 21.123 1.00 90.18 619 ASN B CA 1
ATOM 9685 C C . ASN B 1 597 ? -23.520 59.980 22.260 1.00 93.69 619 ASN B C 1
ATOM 9686 O O . ASN B 1 597 ? -22.503 60.591 22.547 1.00 93.19 619 ASN B O 1
ATOM 9691 N N . THR B 1 598 ? -23.928 58.904 22.914 1.00 90.55 620 THR B N 1
ATOM 9692 C CA . THR B 1 598 ? -23.315 58.331 24.105 1.00 90.15 620 THR B CA 1
ATOM 9693 C C . THR B 1 598 ? -21.953 57.611 23.847 1.00 92.51 620 THR B C 1
ATOM 9694 O O . THR B 1 598 ? -21.205 57.425 24.810 1.00 91.79 620 THR B O 1
ATOM 9698 N N . ALA B 1 599 ? -21.615 57.253 22.587 1.00 87.94 621 ALA B N 1
ATOM 9699 C CA . ALA B 1 599 ? -20.363 56.543 22.283 1.00 87.10 621 ALA B CA 1
ATOM 9700 C C . ALA B 1 599 ? -19.110 57.212 22.850 1.00 90.18 621 ALA B C 1
ATOM 9701 O O . ALA B 1 599 ? -18.734 58.314 22.424 1.00 89.87 621 ALA B O 1
ATOM 9703 N N . GLY B 1 600 ? -18.529 56.549 23.852 1.00 85.20 622 GLY B N 1
ATOM 9704 C CA . GLY B 1 600 ? -17.307 56.973 24.528 1.00 84.26 622 GLY B CA 1
ATOM 9705 C C . GLY B 1 600 ? -17.466 58.012 25.617 1.00 86.13 622 GLY B C 1
ATOM 9706 O O . GLY B 1 600 ? -16.467 58.605 26.029 1.00 85.57 622 GLY B O 1
ATOM 9707 N N . LEU B 1 601 ? -18.711 58.231 26.105 1.00 81.26 623 LEU B N 1
ATOM 9708 C CA . LEU B 1 601 ? -19.027 59.218 27.142 1.00 80.70 623 LEU B CA 1
ATOM 9709 C C . LEU B 1 601 ? -18.234 59.030 28.427 1.00 85.78 623 LEU B C 1
ATOM 9710 O O . LEU B 1 601 ? -17.641 59.990 28.918 1.00 84.59 623 LEU B O 1
ATOM 9715 N N . ASN B 1 602 ? -18.222 57.802 28.961 1.00 84.01 624 ASN B N 1
ATOM 9716 C CA . ASN B 1 602 ? -17.546 57.486 30.216 1.00 84.13 624 ASN B CA 1
ATOM 9717 C C . ASN B 1 602 ? -16.252 56.682 30.064 1.00 88.32 624 ASN B C 1
ATOM 9718 O O . ASN B 1 602 ? -15.454 56.664 30.994 1.00 88.85 624 ASN B O 1
ATOM 9723 N N . GLY B 1 603 ? -16.059 56.026 28.922 1.00 83.77 625 GLY B N 1
ATOM 9724 C CA . GLY B 1 603 ? -14.880 55.207 28.675 1.00 83.09 625 GLY B CA 1
ATOM 9725 C C . GLY B 1 603 ? -14.733 54.771 27.236 1.00 87.39 625 GLY B C 1
ATOM 9726 O O . GLY B 1 603 ? -15.541 55.173 26.396 1.00 87.20 625 GLY B O 1
ATOM 9727 N N . PRO B 1 604 ? -13.712 53.937 26.916 1.00 84.70 626 PRO B N 1
ATOM 9728 C CA . PRO B 1 604 ? -13.516 53.509 25.513 1.00 84.97 626 PRO B CA 1
ATOM 9729 C C . PRO B 1 604 ? -14.651 52.676 24.905 1.00 90.75 626 PRO B C 1
ATOM 9730 O O . PRO B 1 604 ? -15.432 52.053 25.629 1.00 89.75 626 PRO B O 1
ATOM 9734 N N . ILE B 1 605 ? -14.741 52.685 23.561 1.00 89.73 627 ILE B N 1
ATOM 9735 C CA . ILE B 1 605 ? -15.735 51.945 22.768 1.00 90.63 627 ILE B CA 1
ATOM 9736 C C . ILE B 1 605 ? -15.243 51.718 21.332 1.00 97.00 627 ILE B C 1
ATOM 9737 O O . ILE B 1 605 ? -15.431 50.632 20.784 1.00 97.79 627 ILE B O 1
ATOM 9742 N N . ASN B 1 606 ? -14.627 52.749 20.733 1.00 94.40 628 ASN B N 1
ATOM 9743 C CA . ASN B 1 606 ? -14.153 52.736 19.357 1.00 94.83 628 ASN B CA 1
ATOM 9744 C C . ASN B 1 606 ? -12.856 51.970 19.171 1.00 101.81 628 ASN B C 1
ATOM 9745 O O . ASN B 1 606 ? -12.004 51.914 20.059 1.00 101.08 628 ASN B O 1
ATOM 9750 N N . GLY B 1 607 ? -12.748 51.380 17.994 1.00 101.71 629 GLY B N 1
ATOM 9751 C CA . GLY B 1 607 ? -11.629 50.571 17.539 1.00 103.08 629 GLY B CA 1
ATOM 9752 C C . GLY B 1 607 ? -12.002 49.939 16.219 1.00 110.39 629 GLY B C 1
ATOM 9753 O O . GLY B 1 607 ? -13.051 50.271 15.662 1.00 109.08 629 GLY B O 1
ATOM 9754 N N . LEU B 1 608 ? -11.169 49.017 15.713 1.00 111.20 630 LEU B N 1
ATOM 9755 C CA . LEU B 1 608 ? -11.450 48.354 14.440 1.00 112.94 630 LEU B CA 1
ATOM 9756 C C . LEU B 1 608 ? -12.581 47.334 14.554 1.00 121.64 630 LEU B C 1
ATOM 9757 O O . LEU B 1 608 ? -12.473 46.367 15.309 1.00 121.38 630 LEU B O 1
ATOM 9762 N N . PHE B 1 609 ? -13.674 47.579 13.815 1.00 122.42 631 PHE B N 1
ATOM 9763 C CA . PHE B 1 609 ? -14.841 46.701 13.730 1.00 124.37 631 PHE B CA 1
ATOM 9764 C C . PHE B 1 609 ? -14.967 46.194 12.291 1.00 133.18 631 PHE B C 1
ATOM 9765 O O . PHE B 1 609 ? -15.077 46.997 11.358 1.00 132.15 631 PHE B O 1
ATOM 9773 N N . THR B 1 610 ? -14.973 44.862 12.115 1.00 134.51 632 THR B N 1
ATOM 9774 C CA . THR B 1 610 ? -15.108 44.232 10.798 1.00 136.63 632 THR B CA 1
ATOM 9775 C C . THR B 1 610 ? -16.576 43.859 10.529 1.00 145.50 632 THR B C 1
ATOM 9776 O O . THR B 1 610 ? -16.957 42.692 10.651 1.00 145.17 632 THR B O 1
ATOM 9780 N N . LEU B 1 611 ? -17.402 44.868 10.184 1.00 145.88 633 LEU B N 1
ATOM 9781 C CA . LEU B 1 611 ? -18.824 44.668 9.892 1.00 147.48 633 LEU B CA 1
ATOM 9782 C C . LEU B 1 611 ? -19.018 44.330 8.409 1.00 154.84 633 LEU B C 1
ATOM 9783 O O . LEU B 1 611 ? -18.556 45.072 7.538 1.00 154.70 633 LEU B O 1
ATOM 9788 N N . LEU B 1 612 ? -19.683 43.188 8.135 1.00 153.78 634 LEU B N 1
ATOM 9789 C CA . LEU B 1 612 ? -19.939 42.620 6.799 1.00 155.03 634 LEU B CA 1
ATOM 9790 C C . LEU B 1 612 ? -18.621 42.202 6.114 1.00 158.73 634 LEU B C 1
ATOM 9791 O O . LEU B 1 612 ? -18.266 41.018 6.153 1.00 158.17 634 LEU B O 1
ATOM 9796 N N . ASP B 1 613 ? -17.898 43.182 5.513 1.00 154.94 635 ASP B N 1
ATOM 9797 C CA . ASP B 1 613 ? -16.601 43.037 4.831 1.00 154.59 635 ASP B CA 1
ATOM 9798 C C . ASP B 1 613 ? -15.939 44.414 4.655 1.00 156.08 635 ASP B C 1
ATOM 9799 O O . ASP B 1 613 ? -14.919 44.546 3.969 1.00 155.94 635 ASP B O 1
ATOM 9804 N N . THR B 1 614 ? -16.530 45.434 5.298 1.00 150.18 636 THR B N 1
ATOM 9805 C CA . THR B 1 614 ? -16.046 46.810 5.306 1.00 148.45 636 THR B CA 1
ATOM 9806 C C . THR B 1 614 ? -15.699 47.204 6.751 1.00 147.90 636 THR B C 1
ATOM 9807 O O . THR B 1 614 ? -16.522 47.039 7.657 1.00 147.12 636 THR B O 1
ATOM 9811 N N . PHE B 1 615 ? -14.456 47.660 6.972 1.00 140.84 637 PHE B N 1
ATOM 9812 C CA . PHE B 1 615 ? -14.000 48.043 8.303 1.00 138.63 637 PHE B CA 1
ATOM 9813 C C . PHE B 1 615 ? -14.284 49.498 8.629 1.00 136.82 637 PHE B C 1
ATOM 9814 O O . PHE B 1 615 ? -14.157 50.369 7.766 1.00 136.35 637 PHE B O 1
ATOM 9822 N N . ALA B 1 616 ? -14.663 49.747 9.889 1.00 128.90 638 ALA B N 1
ATOM 9823 C CA . ALA B 1 616 ? -14.946 51.067 10.443 1.00 126.17 638 ALA B CA 1
ATOM 9824 C C . ALA B 1 616 ? -14.203 51.196 11.757 1.00 125.68 638 ALA B C 1
ATOM 9825 O O . ALA B 1 616 ? -14.072 50.210 12.482 1.00 124.70 638 ALA B O 1
ATOM 9827 N N . TYR B 1 617 ? -13.700 52.400 12.064 1.00 120.13 639 TYR B N 1
ATOM 9828 C CA . TYR B 1 617 ? -12.979 52.637 13.313 1.00 118.79 639 TYR B CA 1
ATOM 9829 C C . TYR B 1 617 ? -13.906 53.138 14.440 1.00 118.58 639 TYR B C 1
ATOM 9830 O O . TYR B 1 617 ? -13.433 53.462 15.526 1.00 117.12 639 TYR B O 1
ATOM 9839 N N . VAL B 1 618 ? -15.230 53.134 14.187 1.00 113.72 640 VAL B N 1
ATOM 9840 C CA . VAL B 1 618 ? -16.277 53.557 15.125 1.00 113.12 640 VAL B CA 1
ATOM 9841 C C . VAL B 1 618 ? -17.205 52.392 15.469 1.00 115.82 640 VAL B C 1
ATOM 9842 O O . VAL B 1 618 ? -17.367 51.470 14.667 1.00 115.40 640 VAL B O 1
ATOM 9846 N N . THR B 1 619 ? -17.849 52.467 16.645 1.00 111.44 641 THR B N 1
ATOM 9847 C CA . THR B 1 619 ? -18.779 51.459 17.140 1.00 110.87 641 THR B CA 1
ATOM 9848 C C . THR B 1 619 ? -20.062 51.373 16.300 1.00 114.63 641 THR B C 1
ATOM 9849 O O . THR B 1 619 ? -20.649 52.402 15.959 1.00 113.46 641 THR B O 1
ATOM 9853 N N . PRO B 1 620 ? -20.526 50.147 15.974 1.00 112.03 642 PRO B N 1
ATOM 9854 C CA . PRO B 1 620 ? -21.774 50.027 15.209 1.00 112.21 642 PRO B CA 1
ATOM 9855 C C . PRO B 1 620 ? -23.022 50.146 16.090 1.00 116.41 642 PRO B C 1
ATOM 9856 O O . PRO B 1 620 ? -24.122 50.293 15.562 1.00 115.73 642 PRO B O 1
ATOM 9860 N N . VAL B 1 621 ? -22.854 50.071 17.430 1.00 113.82 643 VAL B N 1
ATOM 9861 C CA . VAL B 1 621 ? -23.932 50.215 18.418 1.00 114.11 643 VAL B CA 1
ATOM 9862 C C . VAL B 1 621 ? -23.544 51.222 19.512 1.00 119.61 643 VAL B C 1
ATOM 9863 O O . VAL B 1 621 ? -22.419 51.199 20.017 1.00 119.01 643 VAL B O 1
ATOM 9867 N N . SER B 1 622 ? -24.480 52.125 19.842 1.00 117.67 644 SER B N 1
ATOM 9868 C CA . SER B 1 622 ? -24.319 53.184 20.841 1.00 118.10 644 SER B CA 1
ATOM 9869 C C . SER B 1 622 ? -25.688 53.629 21.381 1.00 124.09 644 SER B C 1
ATOM 9870 O O . SER B 1 622 ? -26.727 53.267 20.821 1.00 123.70 644 SER B O 1
ATOM 9873 N N . GLY B 1 623 ? -25.663 54.405 22.463 1.00 122.50 645 GLY B N 1
ATOM 9874 C CA . GLY B 1 623 ? -26.855 54.955 23.097 1.00 123.15 645 GLY B CA 1
ATOM 9875 C C . GLY B 1 623 ? -27.819 53.914 23.626 1.00 129.25 645 GLY B C 1
ATOM 9876 O O . GLY B 1 623 ? -27.445 53.089 24.461 1.00 129.06 645 GLY B O 1
ATOM 9877 N N . MET B 1 624 ? -29.069 53.957 23.145 1.00 127.38 646 MET B N 1
ATOM 9878 C CA . MET B 1 624 ? -30.116 53.021 23.560 1.00 127.82 646 MET B CA 1
ATOM 9879 C C . MET B 1 624 ? -30.480 52.037 22.429 1.00 132.02 646 MET B C 1
ATOM 9880 O O . MET B 1 624 ? -31.631 51.596 22.321 1.00 131.66 646 MET B O 1
ATOM 9885 N N . LYS B 1 625 ? -29.477 51.667 21.612 1.00 128.61 647 LYS B N 1
ATOM 9886 C CA . LYS B 1 625 ? -29.641 50.744 20.486 1.00 128.54 647 LYS B CA 1
ATOM 9887 C C . LYS B 1 625 ? -28.894 49.409 20.695 1.00 133.41 647 LYS B C 1
ATOM 9888 O O . LYS B 1 625 ? -28.637 48.685 19.728 1.00 133.14 647 LYS B O 1
ATOM 9894 N N . GLY B 1 626 ? -28.607 49.082 21.959 1.00 130.26 648 GLY B N 1
ATOM 9895 C CA . GLY B 1 626 ? -27.905 47.866 22.364 1.00 129.99 648 GLY B CA 1
ATOM 9896 C C . GLY B 1 626 ? -28.800 46.687 22.664 1.00 134.07 648 GLY B C 1
ATOM 9897 O O . GLY B 1 626 ? -30.023 46.826 22.750 1.00 133.38 648 GLY B O 1
ATOM 9898 N N . GLY B 1 627 ? -28.174 45.525 22.821 1.00 131.51 649 GLY B N 1
ATOM 9899 C CA . GLY B 1 627 ? -28.860 44.263 23.076 1.00 131.74 649 GLY B CA 1
ATOM 9900 C C . GLY B 1 627 ? -29.415 43.670 21.797 1.00 136.94 649 GLY B C 1
ATOM 9901 O O . GLY B 1 627 ? -29.477 44.356 20.771 1.00 136.41 649 GLY B O 1
ATOM 9902 N N . SER B 1 628 ? -29.832 42.391 21.843 1.00 134.95 650 SER B N 1
ATOM 9903 C CA . SER B 1 628 ? -30.394 41.705 20.674 1.00 135.51 650 SER B CA 1
ATOM 9904 C C . SER B 1 628 ? -31.568 42.468 20.054 1.00 140.87 650 SER B C 1
ATOM 9905 O O . SER B 1 628 ? -31.651 42.558 18.830 1.00 141.23 650 SER B O 1
ATOM 9908 N N . GLN B 1 629 ? -32.428 43.070 20.898 1.00 136.99 651 GLN B N 1
ATOM 9909 C CA . GLN B 1 629 ? -33.607 43.825 20.464 1.00 136.26 651 GLN B CA 1
ATOM 9910 C C . GLN B 1 629 ? -33.315 45.261 20.057 1.00 138.50 651 GLN B C 1
ATOM 9911 O O . GLN B 1 629 ? -34.223 45.939 19.578 1.00 138.18 651 GLN B O 1
ATOM 9917 N N . ASN B 1 630 ? -32.057 45.720 20.239 1.00 133.82 652 ASN B N 1
ATOM 9918 C CA . ASN B 1 630 ? -31.567 47.069 19.909 1.00 133.21 652 ASN B CA 1
ATOM 9919 C C . ASN B 1 630 ? -32.342 48.186 20.648 1.00 135.07 652 ASN B C 1
ATOM 9920 O O . ASN B 1 630 ? -32.584 49.263 20.091 1.00 134.98 652 ASN B O 1
ATOM 9925 N N . ASN B 1 631 ? -32.704 47.918 21.917 1.00 129.49 653 ASN B N 1
ATOM 9926 C CA . ASN B 1 631 ? -33.460 48.839 22.771 1.00 128.40 653 ASN B CA 1
ATOM 9927 C C . ASN B 1 631 ? -32.748 49.158 24.090 1.00 129.49 653 ASN B C 1
ATOM 9928 O O . ASN B 1 631 ? -33.112 50.124 24.762 1.00 129.68 653 ASN B O 1
ATOM 9933 N N . GLU B 1 632 ? -31.741 48.345 24.451 1.00 122.79 654 GLU B N 1
ATOM 9934 C CA . GLU B 1 632 ? -30.961 48.475 25.684 1.00 120.88 654 GLU B CA 1
ATOM 9935 C C . GLU B 1 632 ? -29.833 49.514 25.580 1.00 120.45 654 GLU B C 1
ATOM 9936 O O . GLU B 1 632 ? -29.445 49.900 24.482 1.00 120.30 654 GLU B O 1
ATOM 9942 N N . GLU B 1 633 ? -29.309 49.949 26.734 1.00 113.58 655 GLU B N 1
ATOM 9943 C CA . GLU B 1 633 ? -28.236 50.938 26.863 1.00 111.66 655 GLU B CA 1
ATOM 9944 C C . GLU B 1 633 ? -26.857 50.335 26.564 1.00 112.30 655 GLU B C 1
ATOM 9945 O O . GLU B 1 633 ? -26.510 49.295 27.127 1.00 111.49 655 GLU B O 1
ATOM 9951 N N . VAL B 1 634 ? -26.065 51.004 25.697 1.00 106.74 656 VAL B N 1
ATOM 9952 C CA . VAL B 1 634 ? -24.695 50.580 25.398 1.00 105.37 656 VAL B CA 1
ATOM 9953 C C . VAL B 1 634 ? -23.831 51.349 26.389 1.00 107.28 656 VAL B C 1
ATOM 9954 O O . VAL B 1 634 ? -23.564 52.546 26.207 1.00 107.15 656 VAL B O 1
ATOM 9958 N N . GLN B 1 635 ? -23.467 50.666 27.477 1.00 101.73 657 GLN B N 1
ATOM 9959 C CA . GLN B 1 635 ? -22.705 51.238 28.576 1.00 100.52 657 GLN B CA 1
ATOM 9960 C C . GLN B 1 635 ? -21.216 51.379 28.317 1.00 101.58 657 GLN B C 1
ATOM 9961 O O . GLN B 1 635 ? -20.603 50.555 27.638 1.00 101.13 657 GLN B O 1
ATOM 9967 N N . THR B 1 636 ? -20.652 52.458 28.869 1.00 96.09 658 THR B N 1
ATOM 9968 C CA . THR B 1 636 ? -19.230 52.799 28.870 1.00 95.24 658 THR B CA 1
ATOM 9969 C C . THR B 1 636 ? -18.866 53.130 30.318 1.00 97.62 658 THR B C 1
ATOM 9970 O O . THR B 1 636 ? -19.739 53.554 31.084 1.00 97.31 658 THR B O 1
ATOM 9974 N N . THR B 1 637 ? -17.604 52.889 30.707 1.00 92.99 659 THR B N 1
ATOM 9975 C CA . THR B 1 637 ? -17.100 53.185 32.055 1.00 92.19 659 THR B CA 1
ATOM 9976 C C . THR B 1 637 ? -15.612 53.549 31.987 1.00 94.56 659 THR B C 1
ATOM 9977 O O . THR B 1 637 ? -14.928 53.127 31.053 1.00 95.05 659 THR B O 1
ATOM 9981 N N . TYR B 1 638 ? -15.118 54.315 32.973 1.00 88.63 660 TYR B N 1
ATOM 9982 C CA . TYR B 1 638 ? -13.719 54.737 33.060 1.00 87.54 660 TYR B CA 1
ATOM 9983 C C . TYR B 1 638 ? -12.749 53.535 33.182 1.00 90.92 660 TYR B C 1
ATOM 9984 O O . TYR B 1 638 ? -13.059 52.590 33.915 1.00 90.48 660 TYR B O 1
ATOM 9993 N N . PRO B 1 639 ? -11.571 53.566 32.494 1.00 87.14 661 PRO B N 1
ATOM 9994 C CA . PRO B 1 639 ? -10.630 52.422 32.562 1.00 86.96 661 PRO B CA 1
ATOM 9995 C C . PRO B 1 639 ? -9.871 52.218 33.890 1.00 90.50 661 PRO B C 1
ATOM 9996 O O . PRO B 1 639 ? -8.645 52.339 33.944 1.00 88.81 661 PRO B O 1
ATOM 10000 N N . VAL B 1 640 ? -10.610 51.867 34.949 1.00 88.86 662 VAL B N 1
ATOM 10001 C CA . VAL B 1 640 ? -10.113 51.544 36.292 1.00 89.86 662 VAL B CA 1
ATOM 10002 C C . VAL B 1 640 ? -10.921 50.328 36.775 1.00 96.23 662 VAL B C 1
ATOM 10003 O O . VAL B 1 640 ? -12.153 50.415 36.847 1.00 95.59 662 VAL B O 1
ATOM 10007 N N . LYS B 1 641 ? -10.229 49.199 37.077 1.00 94.96 663 LYS B N 1
ATOM 10008 C CA . LYS B 1 641 ? -10.839 47.948 37.559 1.00 95.96 663 LYS B CA 1
ATOM 10009 C C . LYS B 1 641 ? -11.627 48.204 38.843 1.00 102.93 663 LYS B C 1
ATOM 10010 O O . LYS B 1 641 ? -11.133 48.906 39.727 1.00 102.46 663 LYS B O 1
ATOM 10016 N N . SER B 1 642 ? -12.861 47.667 38.923 1.00 102.18 664 SER B N 1
ATOM 10017 C CA . SER B 1 642 ? -13.789 47.830 40.054 1.00 103.41 664 SER B CA 1
ATOM 10018 C C . SER B 1 642 ? -13.142 47.701 41.441 1.00 110.36 664 SER B C 1
ATOM 10019 O O . SER B 1 642 ? -13.403 48.547 42.297 1.00 110.77 664 SER B O 1
ATOM 10022 N N . ASP B 1 643 ? -12.287 46.672 41.652 1.00 108.24 665 ASP B N 1
ATOM 10023 C CA . ASP B 1 643 ? -11.595 46.447 42.928 1.00 108.78 665 ASP B CA 1
ATOM 10024 C C . ASP B 1 643 ? -10.535 47.529 43.250 1.00 113.39 665 ASP B C 1
ATOM 10025 O O . ASP B 1 643 ? -10.210 47.732 44.424 1.00 113.57 665 ASP B O 1
ATOM 10030 N N . GLN B 1 644 ? -10.009 48.216 42.213 1.00 109.44 666 GLN B N 1
ATOM 10031 C CA . GLN B 1 644 ? -9.007 49.274 42.363 1.00 109.23 666 GLN B CA 1
ATOM 10032 C C . GLN B 1 644 ? -9.600 50.689 42.468 1.00 112.88 666 GLN B C 1
ATOM 10033 O O . GLN B 1 644 ? -8.834 51.645 42.611 1.00 113.03 666 GLN B O 1
ATOM 10039 N N . LYS B 1 645 ? -10.943 50.828 42.409 1.00 108.40 667 LYS B N 1
ATOM 10040 C CA . LYS B 1 645 ? -11.626 52.128 42.447 1.00 107.99 667 LYS B CA 1
ATOM 10041 C C . LYS B 1 645 ? -11.347 52.948 43.716 1.00 112.71 667 LYS B C 1
ATOM 10042 O O . LYS B 1 645 ? -11.151 54.154 43.619 1.00 112.04 667 LYS B O 1
ATOM 10048 N N . ALA B 1 646 ? -11.307 52.302 44.887 1.00 110.30 668 ALA B N 1
ATOM 10049 C CA . ALA B 1 646 ? -11.058 52.990 46.158 1.00 109.97 668 ALA B CA 1
ATOM 10050 C C . ALA B 1 646 ? -9.594 53.406 46.350 1.00 113.37 668 ALA B C 1
ATOM 10051 O O . ALA B 1 646 ? -9.324 54.378 47.059 1.00 113.50 668 ALA B O 1
ATOM 10053 N N . THR B 1 647 ? -8.663 52.674 45.714 1.00 108.19 669 THR B N 1
ATOM 10054 C CA . THR B 1 647 ? -7.217 52.854 45.854 1.00 106.80 669 THR B CA 1
ATOM 10055 C C . THR B 1 647 ? -6.525 53.498 44.616 1.00 106.71 669 THR B C 1
ATOM 10056 O O . THR B 1 647 ? -5.306 53.697 44.642 1.00 105.87 669 THR B O 1
ATOM 10060 N N . ALA B 1 648 ? -7.298 53.824 43.557 1.00 100.34 670 ALA B N 1
ATOM 10061 C CA . ALA B 1 648 ? -6.803 54.414 42.305 1.00 98.53 670 ALA B CA 1
ATOM 10062 C C . ALA B 1 648 ? -6.158 55.778 42.495 1.00 98.21 670 ALA B C 1
ATOM 10063 O O . ALA B 1 648 ? -6.636 56.575 43.303 1.00 97.95 670 ALA B O 1
ATOM 10065 N N . LYS B 1 649 ? -5.051 56.029 41.767 1.00 91.31 671 LYS B N 1
ATOM 10066 C CA . LYS B 1 649 ? -4.273 57.273 41.816 1.00 89.35 671 LYS B CA 1
ATOM 10067 C C . LYS B 1 649 ? -4.078 57.797 40.392 1.00 89.88 671 LYS B C 1
ATOM 10068 O O . LYS B 1 649 ? -3.083 57.474 39.746 1.00 89.45 671 LYS B O 1
ATOM 10074 N N . ILE B 1 650 ? -5.042 58.586 39.900 1.00 84.06 672 ILE B N 1
ATOM 10075 C CA . ILE B 1 650 ? -5.009 59.162 38.552 1.00 82.48 672 ILE B CA 1
ATOM 10076 C C . ILE B 1 650 ? -4.736 60.672 38.660 1.00 84.30 672 ILE B C 1
ATOM 10077 O O . ILE B 1 650 ? -5.499 61.390 39.302 1.00 84.06 672 ILE B O 1
ATOM 10082 N N . ALA B 1 651 ? -3.630 61.134 38.060 1.00 79.19 673 ALA B N 1
ATOM 10083 C CA . ALA B 1 651 ? -3.220 62.540 38.058 1.00 78.11 673 ALA B CA 1
ATOM 10084 C C . ALA B 1 651 ? -3.552 63.169 36.713 1.00 80.80 673 ALA B C 1
ATOM 10085 O O . ALA B 1 651 ? -4.019 62.461 35.831 1.00 80.71 673 ALA B O 1
ATOM 10087 N N . SER B 1 652 ? -3.333 64.490 36.550 1.00 76.31 674 SER B N 1
ATOM 10088 C CA . SER B 1 652 ? -3.642 65.200 35.304 1.00 75.29 674 SER B CA 1
ATOM 10089 C C . SER B 1 652 ? -2.441 65.393 34.399 1.00 77.09 674 SER B C 1
ATOM 10090 O O . SER B 1 652 ? -1.321 65.613 34.868 1.00 76.23 674 SER B O 1
ATOM 10093 N N . LEU B 1 653 ? -2.698 65.349 33.087 1.00 72.62 675 LEU B N 1
ATOM 10094 C CA . LEU B 1 653 ? -1.699 65.499 32.039 1.00 71.63 675 LEU B CA 1
ATOM 10095 C C . LEU B 1 653 ? -2.247 66.405 30.926 1.00 72.77 675 LEU B C 1
ATOM 10096 O O . LEU B 1 653 ? -3.348 66.163 30.421 1.00 71.40 675 LEU B O 1
ATOM 10101 N N . ILE B 1 654 ? -1.459 67.426 30.533 1.00 68.26 676 ILE B N 1
ATOM 10102 C CA . ILE B 1 654 ? -1.812 68.361 29.467 1.00 67.78 676 ILE B CA 1
ATOM 10103 C C . ILE B 1 654 ? -0.903 68.162 28.236 1.00 72.79 676 ILE B C 1
ATOM 10104 O O . ILE B 1 654 ? 0.327 68.171 28.355 1.00 72.77 676 ILE B O 1
ATOM 10109 N N . ASN B 1 655 ? -1.545 67.975 27.065 1.00 68.40 677 ASN B N 1
ATOM 10110 C CA . ASN B 1 655 ? -0.960 67.822 25.746 1.00 67.36 677 ASN B CA 1
ATOM 10111 C C . ASN B 1 655 ? -0.842 69.188 25.096 1.00 70.31 677 ASN B C 1
ATOM 10112 O O . ASN B 1 655 ? -1.760 70.004 25.194 1.00 69.25 677 ASN B O 1
ATOM 10117 N N . ALA B 1 656 ? 0.288 69.437 24.424 1.00 67.06 678 ALA B N 1
ATOM 10118 C CA . ALA B 1 656 ? 0.567 70.700 23.743 1.00 66.83 678 ALA B CA 1
ATOM 10119 C C . ALA B 1 656 ? -0.109 70.783 22.342 1.00 70.64 678 ALA B C 1
ATOM 10120 O O . ALA B 1 656 ? 0.431 71.415 21.423 1.00 69.36 678 ALA B O 1
ATOM 10122 N N . SER B 1 657 ? -1.319 70.181 22.207 1.00 67.22 679 SER B N 1
ATOM 10123 C CA . SER B 1 657 ? -2.078 70.090 20.956 1.00 66.54 679 SER B CA 1
ATOM 10124 C C . SER B 1 657 ? -3.601 69.857 21.187 1.00 71.57 679 SER B C 1
ATOM 10125 O O . SER B 1 657 ? -3.987 69.529 22.314 1.00 70.57 679 SER B O 1
ATOM 10128 N N . PRO B 1 658 ? -4.476 69.930 20.138 1.00 69.32 680 PRO B N 1
ATOM 10129 C CA . PRO B 1 658 ? -5.911 69.684 20.364 1.00 69.34 680 PRO B CA 1
ATOM 10130 C C . PRO B 1 658 ? -6.312 68.206 20.527 1.00 73.27 680 PRO B C 1
ATOM 10131 O O . PRO B 1 658 ? -7.513 67.907 20.592 1.00 72.47 680 PRO B O 1
ATOM 10135 N N . LEU B 1 659 ? -5.320 67.287 20.620 1.00 69.96 681 LEU B N 1
ATOM 10136 C CA . LEU B 1 659 ? -5.573 65.848 20.784 1.00 69.40 681 LEU B CA 1
ATOM 10137 C C . LEU B 1 659 ? -5.494 65.353 22.214 1.00 76.00 681 LEU B C 1
ATOM 10138 O O . LEU B 1 659 ? -4.555 65.695 22.939 1.00 76.19 681 LEU B O 1
ATOM 10143 N N . ASN B 1 660 ? -6.465 64.501 22.601 1.00 74.03 682 ASN B N 1
ATOM 10144 C CA . ASN B 1 660 ? -6.515 63.850 23.917 1.00 74.43 682 ASN B CA 1
ATOM 10145 C C . ASN B 1 660 ? -5.634 62.609 23.906 1.00 78.84 682 ASN B C 1
ATOM 10146 O O . ASN B 1 660 ? -4.866 62.403 24.845 1.00 78.53 682 ASN B O 1
ATOM 10151 N N . SER B 1 661 ? -5.743 61.791 22.839 1.00 75.78 683 SER B N 1
ATOM 10152 C CA . SER B 1 661 ? -4.974 60.562 22.674 1.00 75.87 683 SER B CA 1
ATOM 10153 C C . SER B 1 661 ? -3.945 60.673 21.557 1.00 81.49 683 SER B C 1
ATOM 10154 O O . SER B 1 661 ? -4.235 61.213 20.485 1.00 80.97 683 SER B O 1
ATOM 10157 N N . TYR B 1 662 ? -2.746 60.138 21.820 1.00 79.23 684 TYR B N 1
ATOM 10158 C CA . TYR B 1 662 ? -1.630 60.075 20.885 1.00 79.48 684 TYR B CA 1
ATOM 10159 C C . TYR B 1 662 ? -1.356 58.622 20.501 1.00 86.23 684 TYR B C 1
ATOM 10160 O O . TYR B 1 662 ? -0.293 58.319 19.948 1.00 86.11 684 TYR B O 1
ATOM 10169 N N . GLY B 1 663 ? -2.310 57.742 20.810 1.00 85.02 685 GLY B N 1
ATOM 10170 C CA . GLY B 1 663 ? -2.229 56.313 20.538 1.00 86.03 685 GLY B CA 1
ATOM 10171 C C . GLY B 1 663 ? -2.043 56.046 19.063 1.00 92.61 685 GLY B C 1
ATOM 10172 O O . GLY B 1 663 ? -2.896 56.418 18.261 1.00 91.57 685 GLY B O 1
ATOM 10173 N N . ASP B 1 664 ? -0.897 55.445 18.704 1.00 91.50 686 ASP B N 1
ATOM 10174 C CA . ASP B 1 664 ? -0.479 55.122 17.341 1.00 91.98 686 ASP B CA 1
ATOM 10175 C C . ASP B 1 664 ? -1.382 54.033 16.750 1.00 99.14 686 ASP B C 1
ATOM 10176 O O . ASP B 1 664 ? -1.021 52.855 16.712 1.00 99.99 686 ASP B O 1
ATOM 10181 N N . ASP B 1 665 ? -2.588 54.444 16.333 1.00 97.30 687 ASP B N 1
ATOM 10182 C CA . ASP B 1 665 ? -3.643 53.585 15.800 1.00 98.20 687 ASP B CA 1
ATOM 10183 C C . ASP B 1 665 ? -4.447 54.323 14.727 1.00 103.03 687 ASP B C 1
ATOM 10184 O O . ASP B 1 665 ? -4.316 55.546 14.583 1.00 103.39 687 ASP B O 1
ATOM 10189 N N . GLY B 1 666 ? -5.263 53.569 13.988 1.00 98.75 688 GLY B N 1
ATOM 10190 C CA . GLY B 1 666 ? -6.124 54.091 12.936 1.00 98.11 688 GLY B CA 1
ATOM 10191 C C . GLY B 1 666 ? -7.233 54.993 13.433 1.00 101.16 688 GLY B C 1
ATOM 10192 O O . GLY B 1 666 ? -7.528 56.002 12.790 1.00 101.35 688 GLY B O 1
ATOM 10193 N N . VAL B 1 667 ? -7.850 54.649 14.584 1.00 96.76 689 VAL B N 1
ATOM 10194 C CA . VAL B 1 667 ? -8.966 55.414 15.153 1.00 96.30 689 VAL B CA 1
ATOM 10195 C C . VAL B 1 667 ? -8.561 56.882 15.442 1.00 98.18 689 VAL B C 1
ATOM 10196 O O . VAL B 1 667 ? -9.293 57.790 15.054 1.00 97.32 689 VAL B O 1
ATOM 10200 N N . THR B 1 668 ? -7.373 57.101 16.031 1.00 93.54 690 THR B N 1
ATOM 10201 C CA . THR B 1 668 ? -6.833 58.432 16.338 1.00 92.63 690 THR B CA 1
ATOM 10202 C C . THR B 1 668 ? -6.569 59.234 15.054 1.00 94.03 690 THR B C 1
ATOM 10203 O O . THR B 1 668 ? -6.822 60.438 15.029 1.00 93.65 690 THR B O 1
ATOM 10207 N N . VAL B 1 669 ? -6.111 58.552 13.979 1.00 88.77 691 VAL B N 1
ATOM 10208 C CA . VAL B 1 669 ? -5.872 59.135 12.651 1.00 87.57 691 VAL B CA 1
ATOM 10209 C C . VAL B 1 669 ? -7.230 59.575 12.073 1.00 90.89 691 VAL B C 1
ATOM 10210 O O . VAL B 1 669 ? -7.358 60.703 11.603 1.00 90.71 691 VAL B O 1
ATOM 10214 N N . PHE B 1 670 ? -8.242 58.693 12.151 1.00 86.49 692 PHE B N 1
ATOM 10215 C CA . PHE B 1 670 ? -9.599 58.947 11.672 1.00 85.82 692 PHE B CA 1
ATOM 10216 C C . PHE B 1 670 ? -10.272 60.111 12.405 1.00 87.08 692 PHE B C 1
ATOM 10217 O O . PHE B 1 670 ? -10.955 60.924 11.780 1.00 86.79 692 PHE B O 1
ATOM 10225 N N . ASP B 1 671 ? -10.033 60.212 13.714 1.00 81.20 693 ASP B N 1
ATOM 10226 C CA . ASP B 1 671 ? -10.573 61.256 14.575 1.00 79.79 693 ASP B CA 1
ATOM 10227 C C . ASP B 1 671 ? -9.920 62.609 14.329 1.00 80.46 693 ASP B C 1
ATOM 10228 O O . ASP B 1 671 ? -10.579 63.635 14.463 1.00 78.77 693 ASP B O 1
ATOM 10233 N N . ALA B 1 672 ? -8.623 62.623 14.017 1.00 76.55 694 ALA B N 1
ATOM 10234 C CA . ALA B 1 672 ? -7.901 63.869 13.796 1.00 76.57 694 ALA B CA 1
ATOM 10235 C C . ALA B 1 672 ? -8.102 64.413 12.388 1.00 82.32 694 ALA B C 1
ATOM 10236 O O . ALA B 1 672 ? -8.064 65.626 12.189 1.00 81.83 694 ALA B O 1
ATOM 10238 N N . LEU B 1 673 ? -8.313 63.521 11.416 1.00 80.14 695 LEU B N 1
ATOM 10239 C CA . LEU B 1 673 ? -8.469 63.882 10.017 1.00 80.50 695 LEU B CA 1
ATOM 10240 C C . LEU B 1 673 ? -9.934 63.967 9.551 1.00 85.73 695 LEU B C 1
ATOM 10241 O O . LEU B 1 673 ? -10.190 64.360 8.405 1.00 85.68 695 LEU B O 1
ATOM 10246 N N . GLY B 1 674 ? -10.866 63.657 10.454 1.00 83.15 696 GLY B N 1
ATOM 10247 C CA . GLY B 1 674 ? -12.305 63.707 10.208 1.00 83.64 696 GLY B CA 1
ATOM 10248 C C . GLY B 1 674 ? -12.766 62.744 9.144 1.00 89.11 696 GLY B C 1
ATOM 10249 O O . GLY B 1 674 ? -13.483 63.134 8.219 1.00 88.54 696 GLY B O 1
ATOM 10250 N N . LEU B 1 675 ? -12.347 61.481 9.275 1.00 87.29 697 LEU B N 1
ATOM 10251 C CA . LEU B 1 675 ? -12.617 60.430 8.297 1.00 87.99 697 LEU B CA 1
ATOM 10252 C C . LEU B 1 675 ? -13.705 59.424 8.720 1.00 95.15 697 LEU B C 1
ATOM 10253 O O . LEU B 1 675 ? -13.980 58.469 7.988 1.00 95.05 697 LEU B O 1
ATOM 10258 N N . ASN B 1 676 ? -14.349 59.661 9.869 1.00 93.60 698 ASN B N 1
ATOM 10259 C CA . ASN B 1 676 ? -15.421 58.803 10.361 1.00 93.98 698 ASN B CA 1
ATOM 10260 C C . ASN B 1 676 ? -16.761 59.309 9.825 1.00 100.53 698 ASN B C 1
ATOM 10261 O O . ASN B 1 676 ? -17.163 60.440 10.111 1.00 100.38 698 ASN B O 1
ATOM 10266 N N . PHE B 1 677 ? -17.412 58.489 8.993 1.00 99.29 699 PHE B N 1
ATOM 10267 C CA . PHE B 1 677 ? -18.697 58.794 8.366 1.00 100.08 699 PHE B CA 1
ATOM 10268 C C . PHE B 1 677 ? -19.632 57.622 8.554 1.00 108.01 699 PHE B C 1
ATOM 10269 O O . PHE B 1 677 ? -19.178 56.475 8.572 1.00 106.71 699 PHE B O 1
ATOM 10277 N N . ASN B 1 678 ? -20.938 57.904 8.685 1.00 109.29 700 ASN B N 1
ATOM 10278 C CA . ASN B 1 678 ? -21.954 56.863 8.837 1.00 111.51 700 ASN B CA 1
ATOM 10279 C C . ASN B 1 678 ? -22.216 56.172 7.493 1.00 121.07 700 ASN B C 1
ATOM 10280 O O . ASN B 1 678 ? -21.907 56.735 6.439 1.00 120.43 700 ASN B O 1
ATOM 10285 N N . PHE B 1 679 ? -22.775 54.956 7.531 1.00 122.37 701 PHE B N 1
ATOM 10286 C CA . PHE B 1 679 ? -23.086 54.205 6.316 1.00 124.65 701 PHE B CA 1
ATOM 10287 C C . PHE B 1 679 ? -24.538 54.466 5.870 1.00 131.10 701 PHE B C 1
ATOM 10288 O O . PHE B 1 679 ? -25.335 53.538 5.684 1.00 131.23 701 PHE B O 1
ATOM 10296 N N . LYS B 1 680 ? -24.859 55.764 5.704 1.00 129.13 702 LYS B N 1
ATOM 10297 C CA . LYS B 1 680 ? -26.168 56.287 5.302 1.00 129.83 702 LYS B CA 1
ATOM 10298 C C . LYS B 1 680 ? -26.050 57.032 3.979 1.00 136.06 702 LYS B C 1
ATOM 10299 O O . LYS B 1 680 ? -24.998 57.627 3.707 1.00 135.85 702 LYS B O 1
ATOM 10305 N N . LEU B 1 681 ? -27.146 56.998 3.167 1.00 133.71 703 LEU B N 1
ATOM 10306 C CA . LEU B 1 681 ? -27.318 57.655 1.856 1.00 133.86 703 LEU B CA 1
ATOM 10307 C C . LEU B 1 681 ? -26.931 59.139 1.981 1.00 137.23 703 LEU B C 1
ATOM 10308 O O . LEU B 1 681 ? -26.154 59.661 1.175 1.00 136.78 703 LEU B O 1
ATOM 10313 N N . ASN B 1 682 ? -27.470 59.791 3.028 1.00 133.18 704 ASN B N 1
ATOM 10314 C CA . ASN B 1 682 ? -27.214 61.175 3.407 1.00 132.63 704 ASN B CA 1
ATOM 10315 C C . ASN B 1 682 ? -26.050 61.093 4.388 1.00 134.24 704 ASN B C 1
ATOM 10316 O O . ASN B 1 682 ? -26.225 61.150 5.616 1.00 133.64 704 ASN B O 1
ATOM 10321 N N . GLU B 1 683 ? -24.856 60.860 3.813 1.00 128.47 705 GLU B N 1
ATOM 10322 C CA . GLU B 1 683 ? -23.600 60.681 4.533 1.00 126.71 705 GLU B CA 1
ATOM 10323 C C . GLU B 1 683 ? -23.279 61.869 5.423 1.00 125.23 705 GLU B C 1
ATOM 10324 O O . GLU B 1 683 ? -23.209 63.007 4.947 1.00 124.65 705 GLU B O 1
ATOM 10330 N N . GLU B 1 684 ? -23.143 61.590 6.729 1.00 117.38 706 GLU B N 1
ATOM 10331 C CA . GLU B 1 684 ? -22.831 62.577 7.752 1.00 114.75 706 GLU B CA 1
ATOM 10332 C C . GLU B 1 684 ? -21.545 62.201 8.455 1.00 112.10 706 GLU B C 1
ATOM 10333 O O . GLU B 1 684 ? -21.321 61.023 8.760 1.00 111.09 706 GLU B O 1
ATOM 10339 N N . ARG B 1 685 ? -20.692 63.209 8.698 1.00 104.12 707 ARG B N 1
ATOM 10340 C CA . ARG B 1 685 ? -19.430 63.021 9.395 1.00 101.53 707 ARG B CA 1
ATOM 10341 C C . ARG B 1 685 ? -19.724 62.879 10.868 1.00 102.49 707 ARG B C 1
ATOM 10342 O O . ARG B 1 685 ? -20.437 63.710 11.437 1.00 101.88 707 ARG B O 1
ATOM 10350 N N . LEU B 1 686 ? -19.203 61.803 11.473 1.00 96.89 708 LEU B N 1
ATOM 10351 C CA . LEU B 1 686 ? -19.380 61.508 12.890 1.00 95.50 708 LEU B CA 1
ATOM 10352 C C . LEU B 1 686 ? -18.405 62.352 13.705 1.00 96.59 708 LEU B C 1
ATOM 10353 O O . LEU B 1 686 ? -17.191 62.304 13.464 1.00 97.03 708 LEU B O 1
ATOM 10358 N N . PRO B 1 687 ? -18.912 63.204 14.617 1.00 89.54 709 PRO B N 1
ATOM 10359 C CA . PRO B 1 687 ? -17.998 64.092 15.340 1.00 87.90 709 PRO B CA 1
ATOM 10360 C C . PRO B 1 687 ? -17.351 63.491 16.573 1.00 86.83 709 PRO B C 1
ATOM 10361 O O . PRO B 1 687 ? -17.945 62.655 17.254 1.00 86.61 709 PRO B O 1
ATOM 10365 N N . SER B 1 688 ? -16.133 63.957 16.865 1.00 79.78 710 SER B N 1
ATOM 10366 C CA . SER B 1 688 ? -15.400 63.626 18.076 1.00 77.95 710 SER B CA 1
ATOM 10367 C C . SER B 1 688 ? -15.860 64.673 19.083 1.00 78.82 710 SER B C 1
ATOM 10368 O O . SER B 1 688 ? -16.227 65.792 18.695 1.00 78.31 710 SER B O 1
ATOM 10371 N N . ARG B 1 689 ? -15.882 64.310 20.356 1.00 73.10 711 ARG B N 1
ATOM 10372 C CA . ARG B 1 689 ? -16.311 65.241 21.386 1.00 72.19 711 ARG B CA 1
ATOM 10373 C C . ARG B 1 689 ? -15.141 65.618 22.307 1.00 75.85 711 ARG B C 1
ATOM 10374 O O . ARG B 1 689 ? -15.351 66.298 23.309 1.00 75.64 711 ARG B O 1
ATOM 10382 N N . THR B 1 690 ? -13.901 65.198 21.949 1.00 71.84 712 THR B N 1
ATOM 10383 C CA . THR B 1 690 ? -12.683 65.468 22.727 1.00 71.27 712 THR B CA 1
ATOM 10384 C C . THR B 1 690 ? -11.466 65.852 21.878 1.00 75.46 712 THR B C 1
ATOM 10385 O O . THR B 1 690 ? -10.528 66.448 22.403 1.00 73.37 712 THR B O 1
ATOM 10389 N N . ASP B 1 691 ? -11.454 65.480 20.593 1.00 74.94 713 ASP B N 1
ATOM 10390 C CA . ASP B 1 691 ? -10.316 65.755 19.718 1.00 76.05 713 ASP B CA 1
ATOM 10391 C C . ASP B 1 691 ? -10.615 66.810 18.660 1.00 80.79 713 ASP B C 1
ATOM 10392 O O . ASP B 1 691 ? -11.705 66.807 18.083 1.00 82.03 713 ASP B O 1
ATOM 10397 N N . GLN B 1 692 ? -9.633 67.713 18.411 1.00 75.64 714 GLN B N 1
ATOM 10398 C CA . GLN B 1 692 ? -9.678 68.814 17.426 1.00 74.24 714 GLN B CA 1
ATOM 10399 C C . GLN B 1 692 ? -10.897 69.717 17.669 1.00 76.78 714 GLN B C 1
ATOM 10400 O O . GLN B 1 692 ? -11.621 70.086 16.736 1.00 76.44 714 GLN B O 1
ATOM 10406 N N . LEU B 1 693 ? -11.115 70.065 18.944 1.00 71.60 715 LEU B N 1
ATOM 10407 C CA . LEU B 1 693 ? -12.250 70.877 19.365 1.00 70.06 715 LEU B CA 1
ATOM 10408 C C . LEU B 1 693 ? -11.969 72.374 19.438 1.00 71.77 715 LEU B C 1
ATOM 10409 O O . LEU B 1 693 ? -11.161 72.821 20.262 1.00 71.73 715 LEU B O 1
ATOM 10414 N N . LEU B 1 694 ? -12.663 73.149 18.587 1.00 66.46 716 LEU B N 1
ATOM 10415 C CA . LEU B 1 694 ? -12.574 74.598 18.620 1.00 66.05 716 LEU B CA 1
ATOM 10416 C C . LEU B 1 694 ? -13.647 75.106 19.577 1.00 70.91 716 LEU B C 1
ATOM 10417 O O . LEU B 1 694 ? -14.807 74.711 19.491 1.00 70.71 716 LEU B O 1
ATOM 10422 N N . VAL B 1 695 ? -13.229 75.955 20.502 1.00 67.29 717 VAL B N 1
ATOM 10423 C CA . VAL B 1 695 ? -14.035 76.593 21.527 1.00 67.03 717 VAL B CA 1
ATOM 10424 C C . VAL B 1 695 ? -14.077 78.080 21.150 1.00 70.54 717 VAL B C 1
ATOM 10425 O O . VAL B 1 695 ? -13.039 78.665 20.846 1.00 70.24 717 VAL B O 1
ATOM 10429 N N . TYR B 1 696 ? -15.274 78.667 21.116 1.00 66.55 718 TYR B N 1
ATOM 10430 C CA . TYR B 1 696 ? -15.472 80.074 20.757 1.00 65.77 718 TYR B CA 1
ATOM 10431 C C . TYR B 1 696 ? -16.635 80.659 21.552 1.00 70.88 718 TYR B C 1
ATOM 10432 O O . TYR B 1 696 ? -17.441 79.909 22.101 1.00 70.32 718 TYR B O 1
ATOM 10441 N N . GLY B 1 697 ? -16.724 81.981 21.597 1.00 68.01 719 GLY B N 1
ATOM 10442 C CA . GLY B 1 697 ? -17.808 82.634 22.311 1.00 67.98 719 GLY B CA 1
ATOM 10443 C C . GLY B 1 697 ? -17.693 84.132 22.448 1.00 73.52 719 GLY B C 1
ATOM 10444 O O . GLY B 1 697 ? -16.672 84.732 22.096 1.00 73.50 719 GLY B O 1
ATOM 10445 N N . ILE B 1 698 ? -18.787 84.729 22.944 1.00 70.44 720 ILE B N 1
ATOM 10446 C CA . ILE B 1 698 ? -18.951 86.147 23.245 1.00 70.19 720 ILE B CA 1
ATOM 10447 C C . ILE B 1 698 ? -19.111 86.262 24.769 1.00 75.78 720 ILE B C 1
ATOM 10448 O O . ILE B 1 698 ? -19.833 85.466 25.375 1.00 76.42 720 ILE B O 1
ATOM 10453 N N . VAL B 1 699 ? -18.403 87.208 25.390 1.00 73.16 721 VAL B N 1
ATOM 10454 C CA . VAL B 1 699 ? -18.429 87.385 26.838 1.00 74.04 721 VAL B CA 1
ATOM 10455 C C . VAL B 1 699 ? -18.642 88.875 27.196 1.00 80.98 721 VAL B C 1
ATOM 10456 O O . VAL B 1 699 ? -17.988 89.751 26.631 1.00 81.17 721 VAL B O 1
ATOM 10460 N N . ASN B 1 700 ? -19.617 89.139 28.093 1.00 79.14 722 ASN B N 1
ATOM 10461 C CA . ASN B 1 700 ? -19.989 90.472 28.566 1.00 79.70 722 ASN B CA 1
ATOM 10462 C C . ASN B 1 700 ? -19.200 90.905 29.803 1.00 86.10 722 ASN B C 1
ATOM 10463 O O . ASN B 1 700 ? -18.540 90.075 30.433 1.00 85.72 722 ASN B O 1
ATOM 10468 N N . GLU B 1 701 ? -19.311 92.206 30.162 1.00 84.58 723 GLU B N 1
ATOM 10469 C CA . GLU B 1 701 ? -18.638 92.843 31.300 1.00 85.29 723 GLU B CA 1
ATOM 10470 C C . GLU B 1 701 ? -18.851 92.135 32.640 1.00 88.29 723 GLU B C 1
ATOM 10471 O O . GLU B 1 701 ? -17.894 92.024 33.399 1.00 87.87 723 GLU B O 1
ATOM 10477 N N . SER B 1 702 ? -20.080 91.663 32.931 1.00 84.44 724 SER B N 1
ATOM 10478 C CA . SER B 1 702 ? -20.366 90.966 34.191 1.00 84.35 724 SER B CA 1
ATOM 10479 C C . SER B 1 702 ? -19.677 89.597 34.240 1.00 87.33 724 SER B C 1
ATOM 10480 O O . SER B 1 702 ? -19.215 89.194 35.311 1.00 87.66 724 SER B O 1
ATOM 10483 N N . GLU B 1 703 ? -19.569 88.911 33.076 1.00 81.99 725 GLU B N 1
ATOM 10484 C CA . GLU B 1 703 ? -18.884 87.620 32.964 1.00 81.32 725 GLU B CA 1
ATOM 10485 C C . GLU B 1 703 ? -17.381 87.832 33.154 1.00 83.51 725 GLU B C 1
ATOM 10486 O O . GLU B 1 703 ? -16.718 87.016 33.799 1.00 83.07 725 GLU B O 1
ATOM 10492 N N . LEU B 1 704 ? -16.859 88.956 32.626 1.00 78.52 726 LEU B N 1
ATOM 10493 C CA . LEU B 1 704 ? -15.459 89.341 32.760 1.00 77.76 726 LEU B CA 1
ATOM 10494 C C . LEU B 1 704 ? -15.157 89.751 34.192 1.00 82.98 726 LEU B C 1
ATOM 10495 O O . LEU B 1 704 ? -14.093 89.414 34.704 1.00 82.31 726 LEU B O 1
ATOM 10500 N N . LYS B 1 705 ? -16.109 90.441 34.851 1.00 81.47 727 LYS B N 1
ATOM 10501 C CA . LYS B 1 705 ? -15.983 90.901 36.239 1.00 82.20 727 LYS B CA 1
ATOM 10502 C C . LYS B 1 705 ? -15.908 89.725 37.200 1.00 86.42 727 LYS B C 1
ATOM 10503 O O . LYS B 1 705 ? -15.183 89.803 38.190 1.00 87.03 727 LYS B O 1
ATOM 10509 N N . SER B 1 706 ? -16.634 88.633 36.897 1.00 82.07 728 SER B N 1
ATOM 10510 C CA . SER B 1 706 ? -16.626 87.408 37.695 1.00 81.55 728 SER B CA 1
ATOM 10511 C C . SER B 1 706 ? -15.257 86.738 37.639 1.00 84.91 728 SER B C 1
ATOM 10512 O O . SER B 1 706 ? -14.799 86.221 38.655 1.00 84.05 728 SER B O 1
ATOM 10515 N N . ALA B 1 707 ? -14.593 86.788 36.464 1.00 81.85 729 ALA B N 1
ATOM 10516 C CA . ALA B 1 707 ? -13.255 86.237 36.249 1.00 81.79 729 ALA B CA 1
ATOM 10517 C C . ALA B 1 707 ? -12.210 87.043 37.027 1.00 86.80 729 ALA B C 1
ATOM 10518 O O . ALA B 1 707 ? -11.288 86.448 37.577 1.00 86.45 729 ALA B O 1
ATOM 10520 N N . ARG B 1 708 ? -12.377 88.386 37.111 1.00 84.56 730 ARG B N 1
ATOM 10521 C CA . ARG B 1 708 ? -11.477 89.267 37.866 1.00 84.70 730 ARG B CA 1
ATOM 10522 C C . ARG B 1 708 ? -11.647 89.006 39.360 1.00 89.47 730 ARG B C 1
ATOM 10523 O O . ARG B 1 708 ? -10.651 88.885 40.071 1.00 89.52 730 ARG B O 1
ATOM 10531 N N . GLU B 1 709 ? -12.906 88.897 39.821 1.00 87.05 731 GLU B N 1
ATOM 10532 C CA . GLU B 1 709 ? -13.263 88.622 41.216 1.00 87.48 731 GLU B CA 1
ATOM 10533 C C . GLU B 1 709 ? -12.763 87.244 41.653 1.00 91.63 731 GLU B C 1
ATOM 10534 O O . GLU B 1 709 ? -12.189 87.127 42.733 1.00 91.96 731 GLU B O 1
ATOM 10540 N N . ASN B 1 710 ? -12.929 86.224 40.795 1.00 88.19 732 ASN B N 1
ATOM 10541 C CA . ASN B 1 710 ? -12.451 84.858 41.032 1.00 88.54 732 ASN B CA 1
ATOM 10542 C C . ASN B 1 710 ? -10.914 84.821 41.159 1.00 93.85 732 ASN B C 1
ATOM 10543 O O . ASN B 1 710 ? -10.389 84.034 41.952 1.00 93.69 732 ASN B O 1
ATOM 10548 N N . ALA B 1 711 ? -10.206 85.669 40.389 1.00 91.21 733 ALA B N 1
ATOM 10549 C CA . ALA B 1 711 ? -8.747 85.764 40.416 1.00 91.60 733 ALA B CA 1
ATOM 10550 C C . ALA B 1 711 ? -8.247 86.438 41.699 1.00 99.21 733 ALA B C 1
ATOM 10551 O O . ALA B 1 711 ? -7.233 86.013 42.254 1.00 98.56 733 ALA B O 1
ATOM 10553 N N . GLN B 1 712 ? -8.967 87.480 42.168 1.00 99.08 734 GLN B N 1
ATOM 10554 C CA . GLN B 1 712 ? -8.629 88.283 43.347 1.00 100.38 734 GLN B CA 1
ATOM 10555 C C . GLN B 1 712 ? -8.940 87.596 44.683 1.00 107.71 734 GLN B C 1
ATOM 10556 O O . GLN B 1 712 ? -8.458 88.063 45.718 1.00 106.46 734 GLN B O 1
ATOM 10562 N N . SER B 1 713 ? -9.709 86.478 44.655 1.00 108.07 735 SER B N 1
ATOM 10563 C CA . SER B 1 713 ? -10.084 85.670 45.823 1.00 109.84 735 SER B CA 1
ATOM 10564 C C . SER B 1 713 ? -8.831 85.121 46.531 1.00 119.21 735 SER B C 1
ATOM 10565 O O . SER B 1 713 ? -8.330 84.043 46.193 1.00 118.82 735 SER B O 1
ATOM 10568 N N . THR B 1 714 ? -8.323 85.911 47.500 1.00 119.90 736 THR B N 1
ATOM 10569 C CA . THR B 1 714 ? -7.107 85.673 48.286 1.00 121.27 736 THR B CA 1
ATOM 10570 C C . THR B 1 714 ? -7.202 84.405 49.139 1.00 127.07 736 THR B C 1
ATOM 10571 O O . THR B 1 714 ? -6.833 83.340 48.657 1.00 126.80 736 THR B O 1
ATOM 10575 N N . SER B 1 715 ? -7.685 84.503 50.385 1.00 125.32 737 SER B N 1
ATOM 10576 C CA . SER B 1 715 ? -7.788 83.342 51.269 1.00 125.90 737 SER B CA 1
ATOM 10577 C C . SER B 1 715 ? -9.006 82.468 50.912 1.00 131.64 737 SER B C 1
ATOM 10578 O O . SER B 1 715 ? -9.125 82.018 49.765 1.00 130.21 737 SER B O 1
ATOM 10581 N N . ASP B 1 716 ? -9.897 82.225 51.909 1.00 130.17 738 ASP B N 1
ATOM 10582 C CA . ASP B 1 716 ? -11.155 81.468 51.832 1.00 130.44 738 ASP B CA 1
ATOM 10583 C C . ASP B 1 716 ? -10.998 79.967 51.513 1.00 133.94 738 ASP B C 1
ATOM 10584 O O . ASP B 1 716 ? -9.920 79.478 51.162 1.00 133.22 738 ASP B O 1
ATOM 10589 N N . ASP B 1 717 ? -12.114 79.252 51.666 1.00 130.22 739 ASP B N 1
ATOM 10590 C CA . ASP B 1 717 ? -12.285 77.842 51.367 1.00 129.90 739 ASP B CA 1
ATOM 10591 C C . ASP B 1 717 ? -12.924 77.739 49.978 1.00 133.57 739 ASP B C 1
ATOM 10592 O O . ASP B 1 717 ? -12.970 76.652 49.406 1.00 133.52 739 ASP B O 1
ATOM 10597 N N . ASN B 1 718 ? -13.364 78.888 49.412 1.00 129.60 740 ASN B N 1
ATOM 10598 C CA . ASN B 1 718 ? -14.017 78.986 48.102 1.00 129.08 740 ASN B CA 1
ATOM 10599 C C . ASN B 1 718 ? -13.031 78.765 46.899 1.00 130.86 740 ASN B C 1
ATOM 10600 O O . ASN B 1 718 ? -13.211 79.334 45.817 1.00 130.37 740 ASN B O 1
ATOM 10605 N N . SER B 1 719 ? -12.044 77.866 47.082 1.00 125.63 741 SER B N 1
ATOM 10606 C CA . SER B 1 719 ? -11.044 77.475 46.083 1.00 124.51 741 SER B CA 1
ATOM 10607 C C . SER B 1 719 ? -11.635 76.549 44.985 1.00 126.09 741 SER B C 1
ATOM 10608 O O . SER B 1 719 ? -10.897 76.055 44.122 1.00 125.11 741 SER B O 1
ATOM 10611 N N . ASN B 1 720 ? -12.971 76.339 45.019 1.00 121.28 742 ASN B N 1
ATOM 10612 C CA . ASN B 1 720 ? -13.721 75.492 44.087 1.00 120.23 742 ASN B CA 1
ATOM 10613 C C . ASN B 1 720 ? -14.903 76.214 43.408 1.00 119.89 742 ASN B C 1
ATOM 10614 O O . ASN B 1 720 ? -15.744 75.564 42.773 1.00 119.63 742 ASN B O 1
ATOM 10619 N N . THR B 1 721 ? -14.951 77.557 43.525 1.00 112.34 743 THR B N 1
ATOM 10620 C CA . THR B 1 721 ? -15.979 78.374 42.872 1.00 109.76 743 THR B CA 1
ATOM 10621 C C . THR B 1 721 ? -15.585 78.512 41.391 1.00 108.19 743 THR B C 1
ATOM 10622 O O . THR B 1 721 ? -14.393 78.553 41.059 1.00 107.03 743 THR B O 1
ATOM 10626 N N . LYS B 1 722 ? -16.587 78.551 40.513 1.00 101.00 744 LYS B N 1
ATOM 10627 C CA . LYS B 1 722 ? -16.364 78.643 39.084 1.00 99.36 744 LYS B CA 1
ATOM 10628 C C . LYS B 1 722 ? -16.858 79.936 38.456 1.00 101.01 744 LYS B C 1
ATOM 10629 O O . LYS B 1 722 ? -17.789 80.571 38.963 1.00 102.06 744 LYS B O 1
ATOM 10635 N N . VAL B 1 723 ? -16.222 80.316 37.344 1.00 93.52 745 VAL B N 1
ATOM 10636 C CA . VAL B 1 723 ? -16.630 81.438 36.508 1.00 91.94 745 VAL B CA 1
ATOM 10637 C C . VAL B 1 723 ? -17.493 80.769 35.434 1.00 92.08 745 VAL B C 1
ATOM 10638 O O . VAL B 1 723 ? -17.095 79.737 34.894 1.00 91.04 745 VAL B O 1
ATOM 10642 N N . LYS B 1 724 ? -18.672 81.326 35.143 1.00 86.49 746 LYS B N 1
ATOM 10643 C CA . LYS B 1 724 ? -19.560 80.749 34.136 1.00 84.78 746 LYS B CA 1
ATOM 10644 C C . LYS B 1 724 ? -19.760 81.654 32.925 1.00 85.48 746 LYS B C 1
ATOM 10645 O O . LYS B 1 724 ? -20.386 82.714 33.035 1.00 85.17 746 LYS B O 1
ATOM 10651 N N . TRP B 1 725 ? -19.216 81.228 31.770 1.00 79.67 747 TRP B N 1
ATOM 10652 C CA . TRP B 1 725 ? -19.355 81.909 30.479 1.00 78.20 747 TRP B CA 1
ATOM 10653 C C . TRP B 1 725 ? -20.309 81.027 29.678 1.00 81.87 747 TRP B C 1
ATOM 10654 O O . TRP B 1 725 ? -19.904 79.987 29.155 1.00 81.49 747 TRP B O 1
ATOM 10665 N N . THR B 1 726 ? -21.601 81.389 29.680 1.00 78.15 748 THR B N 1
ATOM 10666 C CA . THR B 1 726 ? -22.663 80.595 29.053 1.00 77.69 748 THR B CA 1
ATOM 10667 C C . THR B 1 726 ? -22.857 80.857 27.545 1.00 80.00 748 THR B C 1
ATOM 10668 O O . THR B 1 726 ? -23.424 80.003 26.855 1.00 80.09 748 THR B O 1
ATOM 10672 N N . ASN B 1 727 ? -22.393 82.007 27.030 1.00 74.45 749 ASN B N 1
ATOM 10673 C CA . ASN B 1 727 ? -22.549 82.316 25.610 1.00 73.31 749 ASN B CA 1
ATOM 10674 C C . ASN B 1 727 ? -21.324 81.895 24.806 1.00 75.54 749 ASN B C 1
ATOM 10675 O O . ASN B 1 727 ? -20.704 82.697 24.103 1.00 75.46 749 ASN B O 1
ATOM 10680 N N . THR B 1 728 ? -20.977 80.610 24.934 1.00 69.99 750 THR B N 1
ATOM 10681 C CA . THR B 1 728 ? -19.855 79.977 24.252 1.00 69.08 750 THR B CA 1
ATOM 10682 C C . THR B 1 728 ? -20.348 78.671 23.636 1.00 72.72 750 THR B C 1
ATOM 10683 O O . THR B 1 728 ? -21.452 78.211 23.949 1.00 72.75 750 THR B O 1
ATOM 10687 N N . ALA B 1 729 ? -19.537 78.079 22.754 1.00 68.35 751 ALA B N 1
ATOM 10688 C CA . ALA B 1 729 ? -19.821 76.803 22.106 1.00 67.27 751 ALA B CA 1
ATOM 10689 C C . ALA B 1 729 ? -18.523 76.122 21.677 1.00 71.37 751 ALA B C 1
ATOM 10690 O O . ALA B 1 729 ? -17.450 76.747 21.636 1.00 68.93 751 ALA B O 1
ATOM 10692 N N . SER B 1 730 ? -18.630 74.825 21.382 1.00 69.89 752 SER B N 1
ATOM 10693 C CA . SER B 1 730 ? -17.515 74.018 20.918 1.00 70.37 752 SER B CA 1
ATOM 10694 C C . SER B 1 730 ? -17.907 73.357 19.624 1.00 76.33 752 SER B C 1
ATOM 10695 O O . SER B 1 730 ? -19.082 73.036 19.407 1.00 77.14 752 SER B O 1
ATOM 10698 N N . HIS B 1 731 ? -16.926 73.166 18.755 1.00 73.05 753 HIS B N 1
ATOM 10699 C CA . HIS B 1 731 ? -17.148 72.561 17.460 1.00 72.59 753 HIS B CA 1
ATOM 10700 C C . HIS B 1 731 ? -15.972 71.695 17.064 1.00 75.13 753 HIS B C 1
ATOM 10701 O O . HIS B 1 731 ? -14.816 72.074 17.256 1.00 75.47 753 HIS B O 1
ATOM 10708 N N . TYR B 1 732 ? -16.277 70.536 16.495 1.00 69.66 754 TYR B N 1
ATOM 10709 C CA . TYR B 1 732 ? -15.285 69.603 16.006 1.00 68.83 754 TYR B CA 1
ATOM 10710 C C . TYR B 1 732 ? -14.736 70.156 14.701 1.00 73.75 754 TYR B C 1
ATOM 10711 O O . TYR B 1 732 ? -15.484 70.392 13.744 1.00 73.80 754 TYR B O 1
ATOM 10720 N N . LEU B 1 733 ? -13.432 70.436 14.699 1.00 70.47 755 LEU B N 1
ATOM 10721 C CA . LEU B 1 733 ? -12.737 71.020 13.562 1.00 70.02 755 LEU B CA 1
ATOM 10722 C C . LEU B 1 733 ? -11.434 70.246 13.285 1.00 74.09 755 LEU B C 1
ATOM 10723 O O . LEU B 1 733 ? -10.362 70.646 13.733 1.00 73.29 755 LEU B O 1
ATOM 10728 N N . PRO B 1 734 ? -11.523 69.098 12.580 1.00 71.74 756 PRO B N 1
ATOM 10729 C CA . PRO B 1 734 ? -10.311 68.311 12.301 1.00 72.39 756 PRO B CA 1
ATOM 10730 C C . PRO B 1 734 ? -9.437 68.915 11.196 1.00 80.05 756 PRO B C 1
ATOM 10731 O O . PRO B 1 734 ? -9.920 69.771 10.451 1.00 81.20 756 PRO B O 1
ATOM 10735 N N . VAL B 1 735 ? -8.172 68.448 11.054 1.00 77.85 757 VAL B N 1
ATOM 10736 C CA . VAL B 1 735 ? -7.293 68.890 9.958 1.00 78.23 757 VAL B CA 1
ATOM 10737 C C . VAL B 1 735 ? -7.817 68.306 8.650 1.00 85.80 757 VAL B C 1
ATOM 10738 O O . VAL B 1 735 ? -8.398 67.208 8.682 1.00 86.00 757 VAL B O 1
ATOM 10742 N N . PRO B 1 736 ? -7.598 68.961 7.480 1.00 84.05 758 PRO B N 1
ATOM 10743 C CA . PRO B 1 736 ? -8.039 68.342 6.229 1.00 84.06 758 PRO B CA 1
ATOM 10744 C C . PRO B 1 736 ? -7.311 67.010 6.043 1.00 90.17 758 PRO B C 1
ATOM 10745 O O . PRO B 1 736 ? -6.096 66.939 6.233 1.00 89.86 758 PRO B O 1
ATOM 10749 N N . TYR B 1 737 ? -8.064 65.944 5.743 1.00 88.36 759 TYR B N 1
ATOM 10750 C CA . TYR B 1 737 ? -7.502 64.617 5.502 1.00 89.07 759 TYR B CA 1
ATOM 10751 C C . TYR B 1 737 ? -6.574 64.653 4.292 1.00 94.21 759 TYR B C 1
ATOM 10752 O O . TYR B 1 737 ? -5.588 63.921 4.254 1.00 94.41 759 TYR B O 1
ATOM 10761 N N . TYR B 1 738 ? -6.883 65.536 3.317 1.00 91.09 760 TYR B N 1
ATOM 10762 C CA . TYR B 1 738 ? -6.131 65.704 2.079 1.00 90.65 760 TYR B CA 1
ATOM 10763 C C . TYR B 1 738 ? -4.782 66.423 2.291 1.00 94.53 760 TYR B C 1
ATOM 10764 O O . TYR B 1 738 ? -4.033 66.605 1.328 1.00 94.83 760 TYR B O 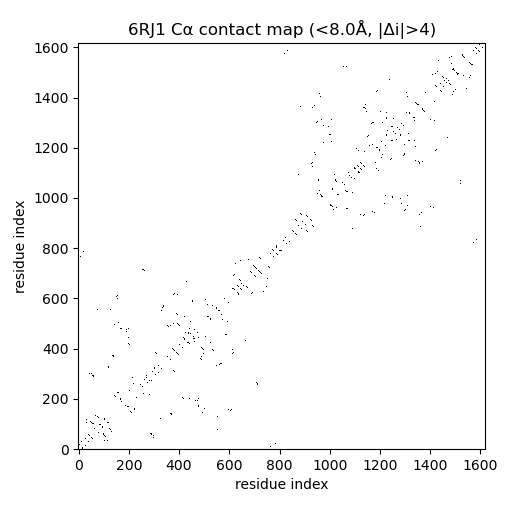1
ATOM 10773 N N . TYR B 1 739 ? -4.453 66.782 3.549 1.00 90.18 761 TYR B N 1
ATOM 10774 C CA . TYR B 1 739 ? -3.164 67.366 3.922 1.00 89.67 761 TYR B CA 1
ATOM 10775 C C . TYR B 1 739 ? -2.166 66.225 4.121 1.00 96.64 761 TYR B C 1
ATOM 10776 O O . TYR B 1 739 ? -0.962 66.455 4.228 1.00 95.35 761 TYR B O 1
ATOM 10785 N N . SER B 1 740 ? -2.691 64.987 4.160 1.00 97.20 762 SER B N 1
ATOM 10786 C CA . SER B 1 740 ? -1.943 63.742 4.291 1.00 98.63 762 SER B CA 1
ATOM 10787 C C . SER B 1 740 ? -1.922 63.035 2.948 1.00 107.68 762 SER B C 1
ATOM 10788 O O . SER B 1 740 ? -2.958 62.935 2.284 1.00 107.54 762 SER B O 1
ATOM 10791 N N . ALA B 1 741 ? -0.739 62.550 2.547 1.00 108.19 763 ALA B N 1
ATOM 10792 C CA . ALA B 1 741 ? -0.542 61.852 1.282 1.00 109.80 763 ALA B CA 1
ATOM 10793 C C . ALA B 1 741 ? -1.253 60.506 1.239 1.00 118.64 763 ALA B C 1
ATOM 10794 O O . ALA B 1 741 ? -1.884 60.189 0.228 1.00 118.96 763 ALA B O 1
ATOM 10796 N N . ASN B 1 742 ? -1.167 59.727 2.334 1.00 118.41 764 ASN B N 1
ATOM 10797 C CA . ASN B 1 742 ? -1.746 58.385 2.429 1.00 119.86 764 ASN B CA 1
ATOM 10798 C C . ASN B 1 742 ? -2.935 58.308 3.399 1.00 127.34 764 ASN B C 1
ATOM 10799 O O . ASN B 1 742 ? -2.997 57.389 4.224 1.00 126.98 764 ASN B O 1
ATOM 10804 N N . PHE B 1 743 ? -3.890 59.259 3.295 1.00 126.60 765 PHE B N 1
ATOM 10805 C CA . PHE B 1 743 ? -5.067 59.247 4.170 1.00 127.58 765 PHE B CA 1
ATOM 10806 C C . PHE B 1 743 ? -5.906 57.966 3.965 1.00 134.09 765 PHE B C 1
ATOM 10807 O O . PHE B 1 743 ? -6.139 57.564 2.820 1.00 134.06 765 PHE B O 1
ATOM 10815 N N . PRO B 1 744 ? -6.286 57.266 5.054 1.00 131.87 766 PRO B N 1
ATOM 10816 C CA . PRO B 1 744 ? -7.049 56.018 4.887 1.00 132.07 766 PRO B CA 1
ATOM 10817 C C . PRO B 1 744 ? -8.543 56.223 4.616 1.00 137.08 766 PRO B C 1
ATOM 10818 O O . PRO B 1 744 ? -9.034 57.350 4.674 1.00 136.32 766 PRO B O 1
ATOM 10822 N N . GLU B 1 745 ? -9.261 55.125 4.302 1.00 135.16 767 GLU B N 1
ATOM 10823 C CA . GLU B 1 745 ? -10.700 55.124 4.013 1.00 135.61 767 GLU B CA 1
ATOM 10824 C C . GLU B 1 745 ? -11.438 53.972 4.716 1.00 139.96 767 GLU B C 1
ATOM 10825 O O . GLU B 1 745 ? -10.823 52.953 5.047 1.00 139.67 767 GLU B O 1
ATOM 10831 N N . ALA B 1 746 ? -12.760 54.142 4.935 1.00 136.52 768 ALA B N 1
ATOM 10832 C CA . ALA B 1 746 ? -13.620 53.157 5.598 1.00 164.12 768 ALA B CA 1
ATOM 10833 C C . ALA B 1 746 ? -14.747 52.652 4.687 1.00 187.98 768 ALA B C 1
ATOM 10834 O O . ALA B 1 746 ? -15.418 53.435 4.016 1.00 146.25 768 ALA B O 1
ATOM 10836 N N . ALA B 1 752 ? -14.722 47.700 -0.772 1.00 169.36 774 ALA B N 1
ATOM 10837 C CA . ALA B 1 752 ? -14.424 47.503 0.643 1.00 169.11 774 ALA B CA 1
ATOM 10838 C C . ALA B 1 752 ? -13.001 46.955 0.832 1.00 172.57 774 ALA B C 1
ATOM 10839 O O . ALA B 1 752 ? -12.697 45.862 0.343 1.00 172.15 774 ALA B O 1
ATOM 10841 N N . GLU B 1 753 ? -12.127 47.731 1.520 1.00 168.43 775 GLU B N 1
ATOM 10842 C CA . GLU B 1 753 ? -10.724 47.361 1.780 1.00 167.82 775 GLU B CA 1
ATOM 10843 C C . GLU B 1 753 ? -10.591 46.266 2.864 1.00 170.93 775 GLU B C 1
ATOM 10844 O O . GLU B 1 753 ? -11.533 46.055 3.636 1.00 170.67 775 GLU B O 1
ATOM 10850 N N . GLN B 1 754 ? -9.370 45.724 2.992 1.00 166.44 776 GLN B N 1
ATOM 10851 C CA . GLN B 1 754 ? -9.086 44.679 4.012 1.00 165.56 776 GLN B CA 1
ATOM 10852 C C . GLN B 1 754 ? -7.596 44.306 4.066 1.00 168.18 776 GLN B C 1
ATOM 10853 O O . GLN B 1 754 ? -7.322 43.101 4.040 1.00 167.81 776 GLN B O 1
ATOM 10859 N N . ARG B 1 755 ? -6.677 45.266 4.228 1.00 163.15 777 ARG B N 1
ATOM 10860 C CA . ARG B 1 755 ? -5.237 44.877 4.290 1.00 161.81 777 ARG B CA 1
ATOM 10861 C C . ARG B 1 755 ? -4.345 46.016 4.811 1.00 163.38 777 ARG B C 1
ATOM 10862 O O . ARG B 1 755 ? -4.705 47.191 4.627 1.00 163.10 777 ARG B O 1
ATOM 10870 N N . ASN B 1 756 ? -3.206 45.647 5.412 1.00 158.06 778 ASN B N 1
ATOM 10871 C CA . ASN B 1 756 ? -2.198 46.564 6.018 1.00 156.78 778 ASN B CA 1
ATOM 10872 C C . ASN B 1 756 ? -2.730 47.243 7.291 1.00 156.10 778 ASN B C 1
ATOM 10873 O O . ASN B 1 756 ? -2.991 46.532 8.278 1.00 155.94 778 ASN B O 1
ATOM 10878 N N . GLY B 1 757 ? -2.820 48.579 7.270 1.00 148.32 779 GLY B N 1
ATOM 10879 C CA . GLY B 1 757 ? -3.312 49.384 8.406 1.00 145.91 779 GLY B CA 1
ATOM 10880 C C . GLY B 1 757 ? -2.562 50.700 8.531 1.00 144.36 779 GLY B C 1
ATOM 10881 O O . GLY B 1 757 ? -1.325 50.659 8.610 1.00 144.19 779 GLY B O 1
ATOM 10882 N N . VAL B 1 758 ? -3.276 51.829 8.560 1.00 136.16 780 VAL B N 1
ATOM 10883 C CA . VAL B 1 758 ? -2.610 53.128 8.679 1.00 133.85 780 VAL B CA 1
ATOM 10884 C C . VAL B 1 758 ? -2.765 53.690 10.096 1.00 132.54 780 VAL B C 1
ATOM 10885 O O . VAL B 1 758 ? -3.883 53.809 10.596 1.00 132.20 780 VAL B O 1
ATOM 10889 N N . LYS B 1 759 ? -1.629 54.017 10.733 1.00 124.65 781 LYS B N 1
ATOM 10890 C CA . LYS B 1 759 ? -1.530 54.601 12.074 1.00 122.00 781 LYS B CA 1
ATOM 10891 C C . LYS B 1 759 ? -0.765 55.943 12.008 1.00 120.93 781 LYS B C 1
ATOM 10892 O O . LYS B 1 759 ? -0.346 56.333 10.912 1.00 120.51 781 LYS B O 1
ATOM 10898 N N . ILE B 1 760 ? -0.617 56.662 13.153 1.00 113.44 782 ILE B N 1
ATOM 10899 C CA . ILE B 1 760 ? 0.048 57.978 13.206 1.00 111.33 782 ILE B CA 1
ATOM 10900 C C . ILE B 1 760 ? 1.491 57.931 12.639 1.00 112.99 782 ILE B C 1
ATOM 10901 O O . ILE B 1 760 ? 1.829 58.738 11.774 1.00 112.56 782 ILE B O 1
ATOM 10906 N N . SER B 1 761 ? 2.315 56.976 13.101 1.00 107.74 783 SER B N 1
ATOM 10907 C CA . SER B 1 761 ? 3.708 56.796 12.674 1.00 106.70 783 SER B CA 1
ATOM 10908 C C . SER B 1 761 ? 3.896 56.469 11.169 1.00 108.76 783 SER B C 1
ATOM 10909 O O . SER B 1 761 ? 4.988 56.693 10.637 1.00 108.10 783 SER B O 1
ATOM 10912 N N . THR B 1 762 ? 2.850 55.936 10.494 1.00 103.88 784 THR B N 1
ATOM 10913 C CA . THR B 1 762 ? 2.899 55.605 9.061 1.00 102.89 784 THR B CA 1
ATOM 10914 C C . THR B 1 762 ? 2.246 56.703 8.199 1.00 105.44 784 THR B C 1
ATOM 10915 O O . THR B 1 762 ? 2.407 56.691 6.973 1.00 105.06 784 THR B O 1
ATOM 10919 N N . LEU B 1 763 ? 1.520 57.654 8.848 1.00 100.19 785 LEU B N 1
ATOM 10920 C CA . LEU B 1 763 ? 0.872 58.790 8.188 1.00 98.87 785 LEU B CA 1
ATOM 10921 C C . LEU B 1 763 ? 1.944 59.717 7.622 1.00 102.39 785 LEU B C 1
ATOM 10922 O O . LEU B 1 763 ? 2.881 60.092 8.335 1.00 101.17 785 LEU B O 1
ATOM 10927 N N . GLU B 1 764 ? 1.821 60.028 6.316 1.00 99.57 786 GLU B N 1
ATOM 10928 C CA . GLU B 1 764 ? 2.735 60.860 5.530 1.00 99.23 786 GLU B CA 1
ATOM 10929 C C . GLU B 1 764 ? 2.139 62.253 5.327 1.00 102.46 786 GLU B C 1
ATOM 10930 O O . GLU B 1 764 ? 1.041 62.378 4.781 1.00 102.18 786 GLU B O 1
ATOM 10936 N N . SER B 1 765 ? 2.865 63.296 5.738 1.00 98.04 787 SER B N 1
ATOM 10937 C CA . SER B 1 765 ? 2.391 64.665 5.572 1.00 97.12 787 SER B CA 1
ATOM 10938 C C . SER B 1 765 ? 2.774 65.236 4.217 1.00 100.51 787 SER B C 1
ATOM 10939 O O . SER B 1 765 ? 3.934 65.126 3.806 1.00 100.48 787 SER B O 1
ATOM 10942 N N . GLN B 1 766 ? 1.799 65.872 3.540 1.00 95.86 788 GLN B N 1
ATOM 10943 C CA . GLN B 1 766 ? 2.004 66.575 2.270 1.00 95.10 788 GLN B CA 1
ATOM 10944 C C . GLN B 1 766 ? 1.591 68.059 2.413 1.00 98.63 788 GLN B C 1
ATOM 10945 O O . GLN B 1 766 ? 1.458 68.779 1.418 1.00 98.75 788 GLN B O 1
ATOM 10951 N N . ALA B 1 767 ? 1.418 68.507 3.679 1.00 94.16 789 ALA B N 1
ATOM 10952 C CA . ALA B 1 767 ? 1.056 69.871 4.058 1.00 92.96 789 ALA B CA 1
ATOM 10953 C C . ALA B 1 767 ? 2.188 70.863 3.742 1.00 94.60 789 ALA B C 1
ATOM 10954 O O . ALA B 1 767 ? 3.370 70.540 3.900 1.00 94.39 789 ALA B O 1
ATOM 10956 N N . THR B 1 768 ? 1.817 72.068 3.294 1.00 88.83 790 THR B N 1
ATOM 10957 C CA . THR B 1 768 ? 2.764 73.135 2.944 1.00 87.98 790 THR B CA 1
ATOM 10958 C C . THR B 1 768 ? 2.415 74.428 3.689 1.00 90.41 790 THR B C 1
ATOM 10959 O O . THR B 1 768 ? 2.835 75.512 3.271 1.00 90.86 790 THR B O 1
ATOM 10963 N N . ASP B 1 769 ? 1.656 74.311 4.800 1.00 84.24 791 ASP B N 1
ATOM 10964 C CA . ASP B 1 769 ? 1.179 75.441 5.594 1.00 82.51 791 ASP B CA 1
ATOM 10965 C C . ASP B 1 769 ? 2.065 75.773 6.816 1.00 85.14 791 ASP B C 1
ATOM 10966 O O . ASP B 1 769 ? 1.626 76.462 7.746 1.00 84.38 791 ASP B O 1
ATOM 10971 N N . GLY B 1 770 ? 3.314 75.326 6.766 1.00 80.83 792 GLY B N 1
ATOM 10972 C CA . GLY B 1 770 ? 4.303 75.598 7.801 1.00 79.97 792 GLY B CA 1
ATOM 10973 C C . GLY B 1 770 ? 4.460 74.555 8.885 1.00 82.20 792 GLY B C 1
ATOM 10974 O O . GLY B 1 770 ? 5.142 74.822 9.874 1.00 81.71 792 GLY B O 1
ATOM 10975 N N . PHE B 1 771 ? 3.857 73.362 8.714 1.00 77.42 793 PHE B N 1
ATOM 10976 C CA . PHE B 1 771 ? 3.954 72.288 9.705 1.00 76.53 793 PHE B CA 1
ATOM 10977 C C . PHE B 1 771 ? 4.415 70.989 9.073 1.00 81.07 793 PHE B C 1
ATOM 10978 O O . PHE B 1 771 ? 3.865 70.584 8.045 1.00 81.21 793 PHE B O 1
ATOM 10986 N N . ALA B 1 772 ? 5.403 70.314 9.704 1.00 77.13 794 ALA B N 1
ATOM 10987 C CA . ALA B 1 772 ? 5.920 69.019 9.252 1.00 76.34 794 ALA B CA 1
ATOM 10988 C C . ALA B 1 772 ? 4.887 67.907 9.500 1.00 81.64 794 ALA B C 1
ATOM 10989 O O . ALA B 1 772 ? 4.968 66.854 8.868 1.00 83.82 794 ALA B O 1
ATOM 10991 N N . ASN B 1 773 ? 3.920 68.142 10.408 1.00 77.05 795 ASN B N 1
ATOM 10992 C CA . ASN B 1 773 ? 2.844 67.202 10.726 1.00 76.66 795 ASN B CA 1
ATOM 10993 C C . ASN B 1 773 ? 1.571 67.553 9.941 1.00 80.75 795 ASN B C 1
ATOM 10994 O O . ASN B 1 773 ? 1.384 68.713 9.559 1.00 80.58 795 ASN B O 1
ATOM 10999 N N . SER B 1 774 ? 0.691 66.554 9.733 1.00 76.58 796 SER B N 1
ATOM 11000 C CA . SER B 1 774 ? -0.606 66.696 9.051 1.00 75.83 796 SER B CA 1
ATOM 11001 C C . SER B 1 774 ? -1.696 66.091 9.961 1.00 81.26 796 SER B C 1
ATOM 11002 O O . SER B 1 774 ? -2.712 65.568 9.480 1.00 81.78 796 SER B O 1
ATOM 11005 N N . LEU B 1 775 ? -1.458 66.167 11.278 1.00 76.56 797 LEU B N 1
ATOM 11006 C CA . LEU B 1 775 ? -2.271 65.549 12.312 1.00 76.21 797 LEU B CA 1
ATOM 11007 C C . LEU B 1 775 ? -2.970 66.549 13.226 1.00 78.58 797 LEU B C 1
ATOM 11008 O O . LEU B 1 775 ? -4.112 66.315 13.626 1.00 77.25 797 LEU B O 1
ATOM 11013 N N . LEU B 1 776 ? -2.266 67.636 13.598 1.00 73.92 798 LEU B N 1
ATOM 11014 C CA . LEU B 1 776 ? -2.761 68.608 14.558 1.00 72.59 798 LEU B CA 1
ATOM 11015 C C . LEU B 1 776 ? -3.284 69.866 13.930 1.00 75.55 798 LEU B C 1
ATOM 11016 O O . LEU B 1 776 ? -2.619 70.451 13.074 1.00 75.47 798 LEU B O 1
ATOM 11021 N N . ASN B 1 777 ? -4.477 70.293 14.366 1.00 70.87 799 ASN B N 1
ATOM 11022 C CA . ASN B 1 777 ? -5.067 71.524 13.872 1.00 69.95 799 ASN B CA 1
ATOM 11023 C C . ASN B 1 777 ? -4.521 72.722 14.634 1.00 72.35 799 ASN B C 1
ATOM 11024 O O . ASN B 1 777 ? -4.049 72.588 15.758 1.00 71.82 799 ASN B O 1
ATOM 11029 N N . PHE B 1 778 ? -4.541 73.883 13.994 1.00 67.74 800 PHE B N 1
ATOM 11030 C CA . PHE B 1 778 ? -4.013 75.122 14.545 1.00 66.30 800 PHE B CA 1
ATOM 11031 C C . PHE B 1 778 ? -4.929 76.261 14.124 1.00 69.57 800 PHE B C 1
ATOM 11032 O O . PHE B 1 778 ? -5.429 76.260 13.003 1.00 70.89 800 PHE B O 1
ATOM 11040 N N . GLY B 1 779 ? -5.150 77.202 15.026 1.00 63.74 801 GLY B N 1
ATOM 11041 C C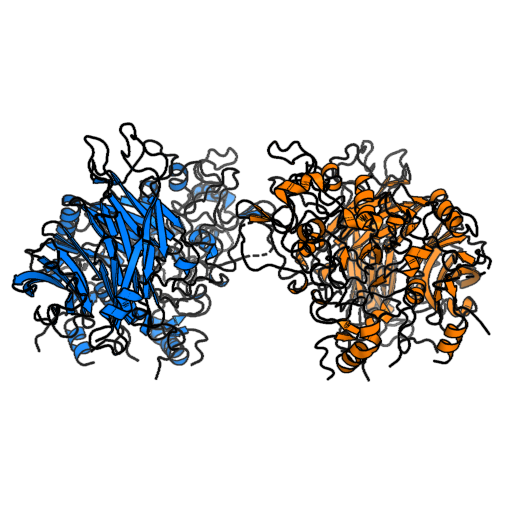A . GLY B 1 779 ? -6.003 78.356 14.787 1.00 62.86 801 GLY B CA 1
ATOM 11042 C C . GLY B 1 779 ? -5.299 79.640 15.156 1.00 65.90 801 GLY B C 1
ATOM 11043 O O . GLY B 1 779 ? -4.667 79.716 16.210 1.00 65.48 801 GLY B O 1
ATOM 11044 N N . THR B 1 780 ? -5.408 80.656 14.295 1.00 61.86 802 THR B N 1
ATOM 11045 C CA . THR B 1 780 ? -4.743 81.942 14.479 1.00 61.20 802 THR B CA 1
ATOM 11046 C C . THR B 1 780 ? -5.541 83.107 13.882 1.00 65.79 802 THR B C 1
ATOM 11047 O O . THR B 1 780 ? -6.360 82.918 12.981 1.00 66.32 802 THR B O 1
ATOM 11051 N N . GLY B 1 781 ? -5.238 84.302 14.371 1.00 62.13 803 GLY B N 1
ATOM 11052 C CA . GLY B 1 781 ? -5.764 85.564 13.881 1.00 61.53 803 GLY B CA 1
ATOM 11053 C C . GLY B 1 781 ? -7.235 85.818 14.063 1.00 65.05 803 GLY B C 1
ATOM 11054 O O . GLY B 1 781 ? -7.903 86.187 13.095 1.00 65.21 803 GLY B O 1
ATOM 11055 N N . LEU B 1 782 ? -7.747 85.701 15.301 1.00 60.76 804 LEU B N 1
ATOM 11056 C CA . LEU B 1 782 ? -9.152 86.025 15.514 1.00 60.63 804 LEU B CA 1
ATOM 11057 C C . LEU B 1 782 ? -9.343 87.545 15.413 1.00 66.34 804 LEU B C 1
ATOM 11058 O O . LEU B 1 782 ? -8.635 88.300 16.078 1.00 66.91 804 LEU B O 1
ATOM 11063 N N . LYS B 1 783 ? -10.255 87.978 14.539 1.00 63.38 805 LYS B N 1
ATOM 11064 C CA . LYS B 1 783 ? -10.582 89.380 14.352 1.00 64.01 805 LYS B CA 1
ATOM 11065 C C . LYS B 1 783 ? -12.063 89.539 14.141 1.00 68.32 805 LYS B C 1
ATOM 11066 O O . LYS B 1 783 ? -12.643 88.893 13.266 1.00 68.51 805 LYS B O 1
ATOM 11072 N N . ALA B 1 784 ? -12.672 90.407 14.940 1.00 64.78 806 ALA B N 1
ATOM 11073 C CA . ALA B 1 784 ? -14.091 90.725 14.840 1.00 64.65 806 ALA B CA 1
ATOM 11074 C C . ALA B 1 784 ? -14.283 91.863 13.845 1.00 69.77 806 ALA B C 1
ATOM 11075 O O . ALA B 1 784 ? -13.336 92.595 13.536 1.00 69.92 806 ALA B O 1
ATOM 11077 N N . GLY B 1 785 ? -15.502 92.007 13.359 1.00 67.32 807 GLY B N 1
ATOM 11078 C CA . GLY B 1 785 ? -15.845 93.069 12.432 1.00 68.10 807 GLY B CA 1
ATOM 11079 C C . GLY B 1 785 ? -17.329 93.318 12.309 1.00 75.22 807 GLY B C 1
ATOM 11080 O O . GLY B 1 785 ? -18.102 92.369 12.151 1.00 74.44 807 GLY B O 1
ATOM 11081 N N . VAL B 1 786 ? -17.733 94.605 12.369 1.00 74.58 808 VAL B N 1
ATOM 11082 C CA . VAL B 1 786 ? -19.132 95.030 12.211 1.00 75.60 808 VAL B CA 1
ATOM 11083 C C . VAL B 1 786 ? -19.407 95.178 10.712 1.00 84.65 808 VAL B C 1
ATOM 11084 O O . VAL B 1 786 ? -18.731 95.959 10.034 1.00 84.36 808 VAL B O 1
ATOM 11088 N N . ASP B 1 787 ? -20.390 94.417 10.202 1.00 85.66 809 ASP B N 1
ATOM 11089 C CA . ASP B 1 787 ? -20.799 94.421 8.797 1.00 87.78 809 ASP B CA 1
ATOM 11090 C C . ASP B 1 787 ? -21.243 95.841 8.374 1.00 96.55 809 ASP B C 1
ATOM 11091 O O . ASP B 1 787 ? -22.102 96.431 9.040 1.00 96.72 809 ASP B O 1
ATOM 11096 N N . PRO B 1 788 ? -20.615 96.434 7.327 1.00 96.02 810 PRO B N 1
ATOM 11097 C CA . PRO B 1 788 ? -20.997 97.799 6.923 1.00 96.99 810 PRO B CA 1
ATOM 11098 C C . PRO B 1 788 ? -22.357 97.897 6.248 1.00 104.40 810 PRO B C 1
ATOM 11099 O O . PRO B 1 788 ? -22.950 98.976 6.256 1.00 103.94 810 PRO B O 1
ATOM 11103 N N . ALA B 1 789 ? -22.829 96.782 5.640 1.00 103.87 811 ALA B N 1
ATOM 11104 C CA . ALA B 1 789 ? -24.104 96.687 4.922 1.00 104.83 811 ALA B CA 1
ATOM 11105 C C . ALA B 1 789 ? -25.291 97.042 5.824 1.00 111.36 811 ALA B C 1
ATOM 11106 O O . ALA B 1 789 ? -25.303 96.623 6.987 1.00 111.79 811 ALA B O 1
ATOM 11108 N N . PRO B 1 790 ? -26.275 97.839 5.341 1.00 109.16 812 PRO B N 1
ATOM 11109 C CA . PRO B 1 790 ? -27.408 98.199 6.213 1.00 109.54 812 PRO B CA 1
ATOM 11110 C C . PRO B 1 790 ? -28.362 97.038 6.486 1.00 114.91 812 PRO B C 1
ATOM 11111 O O . PRO B 1 790 ? -28.612 96.215 5.600 1.00 114.59 812 PRO B O 1
ATOM 11115 N N . VAL B 1 791 ? -28.876 96.968 7.723 1.00 112.33 813 VAL B N 1
ATOM 11116 C CA . VAL B 1 791 ? -29.834 95.940 8.142 1.00 112.43 813 VAL B CA 1
ATOM 11117 C C . VAL B 1 791 ? -31.258 96.528 8.207 1.00 117.12 813 VAL B C 1
ATOM 11118 O O . VAL B 1 791 ? -31.430 97.746 8.095 1.00 115.76 813 VAL B O 1
ATOM 11122 N N . ALA B 1 792 ? -32.269 95.651 8.368 1.00 115.41 814 ALA B N 1
ATOM 11123 C CA . ALA B 1 792 ? -33.687 96.005 8.443 1.00 115.88 814 ALA B CA 1
ATOM 11124 C C . ALA B 1 792 ? -33.997 96.984 9.580 1.00 121.46 814 ALA B C 1
ATOM 11125 O O . ALA B 1 792 ? -33.238 97.072 10.554 1.00 120.43 814 ALA B O 1
ATOM 11127 N N . ARG B 1 793 ? -35.117 97.727 9.433 1.00 119.84 815 ARG B N 1
ATOM 11128 C CA . ARG B 1 793 ? -35.614 98.717 10.396 1.00 120.25 815 ARG B CA 1
ATOM 11129 C C . ARG B 1 793 ? -35.807 98.097 11.782 1.00 124.80 815 ARG B C 1
ATOM 11130 O O . ARG B 1 793 ? -36.462 97.057 11.904 1.00 125.36 815 ARG B O 1
ATOM 11138 N N . GLY B 1 794 ? -35.195 98.713 12.793 1.00 120.18 816 GLY B N 1
ATOM 11139 C CA . GLY B 1 794 ? -35.291 98.285 14.186 1.00 119.33 816 GLY B CA 1
ATOM 11140 C C . GLY B 1 794 ? -34.358 97.173 14.624 1.00 121.48 816 GLY B C 1
ATOM 11141 O O . GLY B 1 794 ? -34.570 96.582 15.687 1.00 121.37 816 GLY B O 1
ATOM 11142 N N . HIS B 1 795 ? -33.315 96.884 13.823 1.00 116.07 817 HIS B N 1
ATOM 11143 C CA . HIS B 1 795 ? -32.336 95.841 14.129 1.00 114.88 817 HIS B CA 1
ATOM 11144 C C . HIS B 1 795 ? -30.928 96.420 14.184 1.00 115.41 817 HIS B C 1
ATOM 11145 O O . HIS B 1 795 ? -30.584 97.285 13.374 1.00 115.31 817 HIS B O 1
ATOM 11152 N N . LYS B 1 796 ? -30.120 95.944 15.150 1.00 108.45 818 LYS B N 1
ATOM 11153 C CA . LYS B 1 796 ? -28.733 96.373 15.368 1.00 106.19 818 LYS B CA 1
ATOM 11154 C C . LYS B 1 796 ? -27.826 95.889 14.220 1.00 106.10 818 LYS B C 1
ATOM 11155 O O . LYS B 1 796 ? -28.116 94.835 13.649 1.00 105.44 818 LYS B O 1
ATOM 11161 N N . PRO B 1 797 ? -26.721 96.609 13.876 1.00 100.25 819 PRO B N 1
ATOM 11162 C CA . PRO B 1 797 ? -25.839 96.126 12.790 1.00 98.86 819 PRO B CA 1
ATOM 11163 C C . PRO B 1 797 ? -25.111 94.832 13.146 1.00 98.18 819 PRO B C 1
ATOM 11164 O O . PRO B 1 797 ? -24.584 94.713 14.254 1.00 97.92 819 PRO B O 1
ATOM 11168 N N . ASN B 1 798 ? -25.101 93.863 12.206 1.00 90.88 820 ASN B N 1
ATOM 11169 C CA . ASN B 1 798 ? -24.485 92.542 12.366 1.00 88.79 820 ASN B CA 1
ATOM 11170 C C . ASN B 1 798 ? -22.976 92.604 12.534 1.00 89.10 820 ASN B C 1
ATOM 11171 O O . ASN B 1 798 ? -22.317 93.514 12.026 1.00 88.47 820 ASN B O 1
ATOM 11176 N N . TYR B 1 799 ? -22.433 91.602 13.230 1.00 82.70 821 TYR B N 1
ATOM 11177 C CA . TYR B 1 799 ? -21.005 91.464 13.444 1.00 81.26 821 TYR B CA 1
ATOM 11178 C C . TYR B 1 799 ? -20.591 90.005 13.509 1.00 82.68 821 TYR B C 1
ATOM 11179 O O . TYR B 1 799 ? -21.349 89.143 13.977 1.00 82.85 821 TYR B O 1
ATOM 11188 N N . SER B 1 800 ? -19.390 89.734 13.007 1.00 76.17 822 SER B N 1
ATOM 11189 C CA . SER B 1 800 ? -18.821 88.402 12.966 1.00 74.29 822 SER B CA 1
ATOM 11190 C C . SER B 1 800 ? -17.355 88.462 13.283 1.00 75.72 822 SER B C 1
ATOM 11191 O O . SER B 1 800 ? -16.734 89.511 13.147 1.00 75.85 822 SER B O 1
ATOM 11194 N N . ALA B 1 801 ? -16.795 87.335 13.701 1.00 69.81 823 ALA B N 1
ATOM 11195 C CA . ALA B 1 801 ? -15.373 87.214 13.951 1.00 68.47 823 ALA B CA 1
ATOM 11196 C C . ALA B 1 801 ? -14.864 86.139 13.028 1.00 70.70 823 ALA B C 1
ATOM 11197 O O . ALA B 1 801 ? -15.568 85.155 12.769 1.00 69.38 823 ALA B O 1
ATOM 11199 N N . VAL B 1 802 ? -13.679 86.344 12.470 1.00 66.75 824 VAL B N 1
ATOM 11200 C CA . VAL B 1 802 ? -13.108 85.326 11.599 1.00 66.41 824 VAL B CA 1
ATOM 11201 C C . VAL B 1 802 ? -11.741 84.913 12.117 1.00 70.26 824 VAL B C 1
ATOM 11202 O O . VAL B 1 802 ? -11.100 85.669 12.846 1.00 70.82 824 VAL B O 1
ATOM 11206 N N . LEU B 1 803 ? -11.311 83.707 11.755 1.00 65.29 825 LEU B N 1
ATOM 11207 C CA . LEU B 1 803 ? -9.997 83.177 12.097 1.00 64.22 825 LEU B CA 1
ATOM 11208 C C . LEU B 1 803 ? -9.560 82.155 11.056 1.00 67.63 825 LEU B C 1
ATOM 11209 O O . LEU B 1 803 ? -10.395 81.525 10.394 1.00 66.76 825 LEU B O 1
ATOM 11214 N N . LEU B 1 804 ? -8.250 82.001 10.920 1.00 64.26 826 LEU B N 1
ATOM 11215 C CA . LEU B 1 804 ? -7.657 81.060 9.989 1.00 64.10 826 LEU B CA 1
ATOM 11216 C C . LEU B 1 804 ? -7.234 79.806 10.735 1.00 69.24 826 LEU B C 1
ATOM 11217 O O . LEU B 1 804 ? -6.667 79.885 11.830 1.00 68.89 826 LEU B O 1
ATOM 11222 N N . VAL B 1 805 ? -7.580 78.649 10.163 1.00 66.62 827 VAL B N 1
ATOM 11223 C CA . VAL B 1 805 ? -7.235 77.312 10.655 1.00 66.34 827 VAL B CA 1
ATOM 11224 C C . VAL B 1 805 ? -6.566 76.534 9.515 1.00 73.67 827 VAL B C 1
ATOM 11225 O O . VAL B 1 805 ? -6.555 77.012 8.373 1.00 74.79 827 VAL B O 1
ATOM 11229 N N . ARG B 1 806 ? -6.020 75.348 9.807 1.00 70.62 828 ARG B N 1
ATOM 11230 C CA . ARG B 1 806 ? -5.388 74.537 8.775 1.00 70.93 828 ARG B CA 1
ATOM 11231 C C . ARG B 1 806 ? -6.447 74.068 7.784 1.00 77.55 828 ARG B C 1
ATOM 11232 O O . ARG B 1 806 ? -7.420 73.409 8.180 1.00 78.16 828 ARG B O 1
ATOM 11240 N N . GLY B 1 807 ? -6.284 74.490 6.528 1.00 74.54 829 GLY B N 1
ATOM 11241 C CA . GLY B 1 807 ? -7.179 74.121 5.440 1.00 74.67 829 GLY B CA 1
ATOM 11242 C C . GLY B 1 807 ? -8.289 75.079 5.062 1.00 78.81 829 GLY B C 1
ATOM 11243 O O . GLY B 1 807 ? -8.872 74.930 3.982 1.00 79.87 829 GLY B O 1
ATOM 11244 N N . GLY B 1 808 ? -8.599 76.038 5.929 1.00 73.65 830 GLY B N 1
ATOM 11245 C CA . GLY B 1 808 ? -9.664 76.989 5.640 1.00 72.97 830 GLY B CA 1
ATOM 11246 C C . GLY B 1 808 ? -9.895 78.101 6.641 1.00 75.71 830 GLY B C 1
ATOM 11247 O O . GLY B 1 808 ? -9.152 78.251 7.616 1.00 74.18 830 GLY B O 1
ATOM 11248 N N . VAL B 1 809 ? -10.936 78.903 6.371 1.00 72.04 831 VAL B N 1
ATOM 11249 C CA . VAL B 1 809 ? -11.350 80.031 7.204 1.00 71.62 831 VAL B CA 1
ATOM 11250 C C . VAL B 1 809 ? -12.606 79.671 8.002 1.00 75.84 831 VAL B C 1
ATOM 11251 O O . VAL B 1 809 ? -13.526 79.028 7.471 1.00 76.00 831 VAL B O 1
ATOM 11255 N N . VAL B 1 810 ? -12.636 80.077 9.274 1.00 71.88 832 VAL B N 1
ATOM 11256 C CA . VAL B 1 810 ? -13.797 79.849 10.128 1.00 71.54 832 VAL B CA 1
ATOM 11257 C C . VAL B 1 810 ? -14.405 81.196 10.517 1.00 74.82 832 VAL B C 1
ATOM 11258 O O . VAL B 1 810 ? -13.700 82.109 10.943 1.00 75.28 832 VAL B O 1
ATOM 11262 N N . ARG B 1 811 ? -15.713 81.318 10.290 1.00 70.76 833 ARG B N 1
ATOM 11263 C CA . ARG B 1 811 ? -16.498 82.496 10.601 1.00 70.70 833 ARG B CA 1
ATOM 11264 C C . ARG B 1 811 ? -17.401 82.197 11.792 1.00 76.28 833 ARG B C 1
ATOM 11265 O O . ARG B 1 811 ? -18.056 81.148 11.845 1.00 76.43 833 ARG B O 1
ATOM 11273 N N . LEU B 1 812 ? -17.438 83.139 12.740 1.00 73.19 834 LEU B N 1
ATOM 11274 C CA . LEU B 1 812 ? -18.250 83.043 13.945 1.00 72.80 834 LEU B CA 1
ATOM 11275 C C . LEU B 1 812 ? -19.311 84.129 13.911 1.00 76.96 834 LEU B C 1
ATOM 11276 O O . LEU B 1 812 ? -18.983 85.310 13.833 1.00 75.84 834 LEU B O 1
ATOM 11281 N N . ASN B 1 813 ? -20.585 83.713 13.900 1.00 74.76 835 ASN B N 1
ATOM 11282 C CA . ASN B 1 813 ? -21.739 84.603 13.781 1.00 75.43 835 ASN B CA 1
ATOM 11283 C C . ASN B 1 813 ? -22.465 84.832 15.092 1.00 81.28 835 ASN B C 1
ATOM 11284 O O . ASN B 1 813 ? -22.623 83.904 15.890 1.00 80.60 835 ASN B O 1
ATOM 11289 N N . PHE B 1 814 ? -22.898 86.087 15.310 1.00 79.42 836 PHE B N 1
ATOM 11290 C CA . PHE B 1 814 ? -23.577 86.520 16.530 1.00 79.61 836 PHE B CA 1
ATOM 11291 C C . PHE B 1 814 ? -24.871 87.280 16.245 1.00 86.65 836 PHE B C 1
ATOM 11292 O O . PHE B 1 814 ? -25.029 87.865 15.167 1.00 86.11 836 PHE B O 1
ATOM 11300 N N . ASN B 1 815 ? -25.791 87.274 17.223 1.00 86.16 837 ASN B N 1
ATOM 11301 C CA . ASN B 1 815 ? -27.062 87.998 17.169 1.00 87.28 837 ASN B CA 1
ATOM 11302 C C . ASN B 1 815 ? -26.790 89.408 17.738 1.00 95.08 837 ASN B C 1
ATOM 11303 O O . ASN B 1 815 ? -26.495 89.529 18.929 1.00 95.10 837 ASN B O 1
ATOM 11308 N N . PRO B 1 816 ? -26.835 90.481 16.914 1.00 94.13 838 PRO B N 1
ATOM 11309 C CA . PRO B 1 816 ? -26.520 91.822 17.445 1.00 94.94 838 PRO B CA 1
ATOM 11310 C C . PRO B 1 816 ? -27.593 92.451 18.345 1.00 101.34 838 PRO B C 1
ATOM 11311 O O . PRO B 1 816 ? -27.295 93.392 19.087 1.00 101.23 838 PRO B O 1
ATOM 11315 N N . ASP B 1 817 ? -28.831 91.935 18.286 1.00 99.32 839 ASP B N 1
ATOM 11316 C CA . ASP B 1 817 ? -29.943 92.438 19.094 1.00 99.58 839 ASP B CA 1
ATOM 11317 C C . ASP B 1 817 ? -29.888 91.931 20.540 1.00 104.08 839 ASP B C 1
ATOM 11318 O O . ASP B 1 817 ? -30.515 92.539 21.413 1.00 104.45 839 ASP B O 1
ATOM 11323 N N . THR B 1 818 ? -29.160 90.815 20.790 1.00 99.69 840 THR B N 1
ATOM 11324 C CA . THR B 1 818 ? -29.029 90.194 22.119 1.00 99.15 840 THR B CA 1
ATOM 11325 C C . THR B 1 818 ? -27.574 90.055 22.587 1.00 102.02 840 THR B C 1
ATOM 11326 O O . THR B 1 818 ? -27.345 89.789 23.770 1.00 101.51 840 THR B O 1
ATOM 11330 N N . ASP B 1 819 ? -26.602 90.211 21.658 1.00 97.81 841 ASP B N 1
ATOM 11331 C CA . ASP B 1 819 ? -25.155 90.078 21.883 1.00 97.12 841 ASP B CA 1
ATOM 11332 C C . ASP B 1 819 ? -24.813 88.678 22.410 1.00 98.74 841 ASP B C 1
ATOM 11333 O O . ASP B 1 819 ? -24.082 88.499 23.389 1.00 97.88 841 ASP B O 1
ATOM 11338 N N . LYS B 1 820 ? -25.387 87.685 21.726 1.00 94.33 842 LYS B N 1
ATOM 11339 C CA . LYS B 1 820 ? -25.259 86.252 21.987 1.00 93.52 842 LYS B CA 1
ATOM 11340 C C . LYS B 1 820 ? -24.889 85.544 20.673 1.00 96.45 842 LYS B C 1
ATOM 11341 O O . LYS B 1 820 ? -24.872 86.184 19.621 1.00 95.59 842 LYS B O 1
ATOM 11347 N N . LEU B 1 821 ? -24.588 84.235 20.738 1.00 93.07 843 LEU B N 1
ATOM 11348 C CA . LEU B 1 821 ? -24.251 83.405 19.578 1.00 93.25 843 LEU B CA 1
ATOM 11349 C C . LEU B 1 821 ? -25.483 83.277 18.665 1.00 100.38 843 LEU B C 1
ATOM 11350 O O . LEU B 1 821 ? -26.598 83.154 19.177 1.00 100.32 843 LEU B O 1
ATOM 11355 N N . LEU B 1 822 ? -25.293 83.335 17.331 1.00 99.02 844 LEU B N 1
ATOM 11356 C CA . LEU B 1 822 ? -26.397 83.227 16.373 1.00 100.09 844 LEU B CA 1
ATOM 11357 C C . LEU B 1 822 ? -26.987 81.808 16.352 1.00 108.58 844 LEU B C 1
ATOM 11358 O O . LEU B 1 822 ? -26.284 80.847 16.038 1.00 107.81 844 LEU B O 1
ATOM 11363 N N . ASP B 1 823 ? -28.278 81.686 16.708 1.00 109.40 845 ASP B N 1
ATOM 11364 C CA . ASP B 1 823 ? -28.997 80.409 16.770 1.00 111.31 845 ASP B CA 1
ATOM 11365 C C . ASP B 1 823 ? -30.293 80.445 15.937 1.00 119.42 845 ASP B C 1
ATOM 11366 O O . ASP B 1 823 ? -30.962 81.481 15.886 1.00 119.31 845 ASP B O 1
ATOM 11371 N N . SER B 1 824 ? -30.636 79.318 15.277 1.00 119.05 846 SER B N 1
ATOM 11372 C CA . SER B 1 824 ? -31.860 79.181 14.469 1.00 120.24 846 SER B CA 1
ATOM 11373 C C . SER B 1 824 ? -32.988 78.519 15.283 1.00 127.13 846 SER B C 1
ATOM 11374 O O . SER B 1 824 ? -32.736 78.050 16.398 1.00 126.48 846 SER B O 1
ATOM 11377 N N . THR B 1 825 ? -34.228 78.497 14.729 1.00 126.42 847 THR B N 1
ATOM 11378 C CA . THR B 1 825 ? -35.428 77.913 15.355 1.00 127.35 847 THR B CA 1
ATOM 11379 C C . THR B 1 825 ? -35.212 76.436 15.753 1.00 132.87 847 THR B C 1
ATOM 11380 O O . THR B 1 825 ? -35.491 76.072 16.901 1.00 132.64 847 THR B O 1
ATOM 11384 N N . ASP B 1 826 ? -34.707 75.603 14.815 1.00 130.14 848 ASP B N 1
ATOM 11385 C CA . ASP B 1 826 ? -34.466 74.183 15.075 1.00 130.01 848 ASP B CA 1
ATOM 11386 C C . ASP B 1 826 ? -33.006 73.893 15.381 1.00 133.55 848 ASP B C 1
ATOM 11387 O O . ASP B 1 826 ? -32.109 74.480 14.773 1.00 132.52 848 ASP B O 1
ATOM 11392 N N . LYS B 1 827 ? -32.782 72.990 16.340 1.00 130.77 849 LYS B N 1
ATOM 11393 C CA . LYS B 1 827 ? -31.447 72.569 16.756 1.00 130.82 849 LYS B CA 1
ATOM 11394 C C . LYS B 1 827 ? -30.995 71.289 16.021 1.00 134.68 849 LYS B C 1
ATOM 11395 O O . LYS B 1 827 ? -29.860 70.840 16.200 1.00 134.66 849 LYS B O 1
ATOM 11401 N N . ASN B 1 828 ? -31.881 70.739 15.157 1.00 130.51 850 ASN B N 1
ATOM 11402 C CA . ASN B 1 828 ? -31.628 69.573 14.303 1.00 129.69 850 ASN B CA 1
ATOM 11403 C C . ASN B 1 828 ? -30.612 69.977 13.221 1.00 131.39 850 ASN B C 1
ATOM 11404 O O . ASN B 1 828 ? -29.692 69.214 12.925 1.00 130.83 850 ASN B O 1
ATOM 11409 N N . SER B 1 829 ? -30.777 71.195 12.658 1.00 126.25 851 SER B N 1
ATOM 11410 C CA . SER B 1 829 ? -29.885 71.772 11.651 1.00 125.05 851 SER B CA 1
ATOM 11411 C C . SER B 1 829 ? -28.570 72.220 12.308 1.00 124.74 851 SER B C 1
ATOM 11412 O O . SER B 1 829 ? -28.551 72.537 13.505 1.00 124.21 851 SER B O 1
ATOM 11415 N N . GLU B 1 830 ? -27.475 72.236 11.521 1.00 117.93 852 GLU B N 1
ATOM 11416 C CA . GLU B 1 830 ? -26.131 72.599 11.982 1.00 116.24 852 GLU B CA 1
ATOM 11417 C C . GLU B 1 830 ? -26.106 74.006 12.597 1.00 115.06 852 GLU B C 1
ATOM 11418 O O . GLU B 1 830 ? -26.905 74.854 12.166 1.00 114.62 852 GLU B O 1
ATOM 11424 N N . PRO B 1 831 ? -25.262 74.270 13.633 1.00 107.35 853 PRO B N 1
ATOM 11425 C CA . PRO B 1 831 ? -25.258 75.614 14.236 1.00 105.35 853 PRO B CA 1
ATOM 11426 C C . PRO B 1 831 ? -24.913 76.704 13.227 1.00 103.72 853 PRO B C 1
ATOM 11427 O O . PRO B 1 831 ? -23.961 76.557 12.453 1.00 102.97 853 PRO B O 1
ATOM 11431 N N . ILE B 1 832 ? -25.734 77.765 13.198 1.00 95.95 854 ILE B N 1
ATOM 11432 C CA . ILE B 1 832 ? -25.540 78.888 12.281 1.00 93.70 854 ILE B CA 1
ATOM 11433 C C . ILE B 1 832 ? -24.485 79.897 12.833 1.00 92.83 854 ILE B C 1
ATOM 11434 O O . ILE B 1 832 ? -24.099 80.827 12.117 1.00 92.04 854 ILE B O 1
ATOM 11439 N N . SER B 1 833 ? -23.981 79.655 14.074 1.00 85.68 855 SER B N 1
ATOM 11440 C CA . SER B 1 833 ? -22.958 80.454 14.761 1.00 83.86 855 SER B CA 1
ATOM 11441 C C . SER B 1 833 ? -21.532 80.088 14.311 1.00 84.18 855 SER B C 1
ATOM 11442 O O . SER B 1 833 ? -20.598 80.858 14.535 1.00 82.55 855 SER B O 1
ATOM 11445 N N . PHE B 1 834 ? -21.368 78.899 13.713 1.00 79.54 856 PHE B N 1
ATOM 11446 C CA . PHE B 1 834 ? -20.084 78.394 13.231 1.00 78.55 856 PHE B CA 1
ATOM 11447 C C . PHE B 1 834 ? -20.159 78.036 11.754 1.00 81.90 856 PHE B C 1
ATOM 11448 O O . PHE B 1 834 ? -21.125 77.405 11.308 1.00 82.02 856 PHE B O 1
ATOM 11456 N N . SER B 1 835 ? -19.107 78.405 11.010 1.00 77.63 857 SER B N 1
ATOM 11457 C CA . SER B 1 835 ? -18.947 78.119 9.582 1.00 77.00 857 SER B CA 1
ATOM 11458 C C . SER B 1 835 ? -17.466 77.900 9.251 1.00 80.28 857 SER B C 1
ATOM 11459 O O . SER B 1 835 ? -16.621 78.677 9.681 1.00 79.60 857 SER B O 1
ATOM 11462 N N . TYR B 1 836 ? -17.163 76.846 8.488 1.00 76.43 858 TYR B N 1
ATOM 11463 C CA . TYR B 1 836 ? -15.813 76.549 8.033 1.00 75.95 858 TYR B CA 1
ATOM 11464 C C . TYR B 1 836 ? -15.846 76.414 6.511 1.00 83.93 858 TYR B C 1
ATOM 11465 O O . TYR B 1 836 ? -16.599 75.594 5.976 1.00 84.36 858 TYR B O 1
ATOM 11474 N N . THR B 1 837 ? -15.062 77.246 5.816 1.00 82.50 859 THR B N 1
ATOM 11475 C CA . THR B 1 837 ? -14.974 77.205 4.356 1.00 83.05 859 THR B CA 1
ATOM 11476 C C . THR B 1 837 ? -13.536 76.849 3.983 1.00 87.63 859 THR B C 1
ATOM 11477 O O . THR B 1 837 ? -12.624 77.589 4.353 1.00 86.56 859 THR B O 1
ATOM 11481 N N . PRO B 1 838 ? -13.302 75.702 3.302 1.00 85.53 860 PRO B N 1
ATOM 11482 C CA . PRO B 1 838 ? -11.922 75.332 2.950 1.00 85.70 860 PRO B CA 1
ATOM 11483 C C . PRO B 1 838 ? -11.311 76.286 1.936 1.00 90.46 860 PRO B C 1
ATOM 11484 O O . PRO B 1 838 ? -11.985 76.665 0.975 1.00 90.11 860 PRO B O 1
ATOM 11488 N N . PHE B 1 839 ? -10.050 76.691 2.150 1.00 87.21 861 PHE B N 1
ATOM 11489 C CA . PHE B 1 839 ? -9.404 77.572 1.186 1.00 87.17 861 PHE B CA 1
ATOM 11490 C C . PHE B 1 839 ? -8.640 76.766 0.105 1.00 93.81 861 PHE B C 1
ATOM 11491 O O . PHE B 1 839 ? -8.422 75.557 0.262 1.00 93.51 861 PHE B O 1
ATOM 11499 N N . GLY B 1 840 ? -8.306 77.432 -1.000 1.00 92.30 862 GLY B N 1
ATOM 11500 C CA . GLY B 1 840 ? -7.617 76.826 -2.137 1.00 92.68 862 GLY B CA 1
ATOM 11501 C C . GLY B 1 840 ? -6.173 76.438 -1.892 1.00 97.83 862 GLY B C 1
ATOM 11502 O O . GLY B 1 840 ? -5.625 76.684 -0.811 1.00 98.22 862 GLY B O 1
ATOM 11503 N N . SER B 1 841 ? -5.548 75.832 -2.919 1.00 94.60 863 SER B N 1
ATOM 11504 C CA . SER B 1 841 ? -4.156 75.375 -2.902 1.00 94.97 863 SER B CA 1
ATOM 11505 C C . SER B 1 841 ? -3.164 76.521 -2.691 1.00 98.59 863 SER B C 1
ATOM 11506 O O . SER B 1 841 ? -2.153 76.332 -2.009 1.00 98.45 863 SER B O 1
ATOM 11509 N N . ALA B 1 842 ? -3.469 77.710 -3.259 1.00 94.21 864 ALA B N 1
ATOM 11510 C CA . ALA B 1 842 ? -2.649 78.921 -3.168 1.00 92.88 864 ALA B CA 1
ATOM 11511 C C . ALA B 1 842 ? -2.519 79.441 -1.734 1.00 94.62 864 ALA B C 1
ATOM 11512 O O . ALA B 1 842 ? -1.463 79.963 -1.365 1.00 93.64 864 ALA B O 1
ATOM 11514 N N . GLU B 1 843 ? -3.596 79.308 -0.939 1.00 90.22 865 GLU B N 1
ATOM 11515 C CA . GLU B 1 843 ? -3.648 79.751 0.460 1.00 89.13 865 GLU B CA 1
ATOM 11516 C C . GLU B 1 843 ? -3.200 78.655 1.421 1.00 92.21 865 GLU B C 1
ATOM 11517 O O . GLU B 1 843 ? -2.816 78.959 2.549 1.00 92.08 865 GLU B O 1
ATOM 11523 N N . SER B 1 844 ? -3.210 77.385 0.959 1.00 88.13 866 SER B N 1
ATOM 11524 C CA . SER B 1 844 ? -2.727 76.219 1.707 1.00 87.55 866 SER B CA 1
ATOM 11525 C C . SER B 1 844 ? -1.187 76.203 1.675 1.00 92.02 866 SER B C 1
ATOM 11526 O O . SER B 1 844 ? -0.561 75.451 2.423 1.00 92.84 866 SER B O 1
ATOM 11529 N N . ALA B 1 845 ? -0.589 77.021 0.787 1.00 86.76 867 ALA B N 1
ATOM 11530 C CA . ALA B 1 845 ? 0.852 77.169 0.613 1.00 85.85 867 ALA B CA 1
ATOM 11531 C C . ALA B 1 845 ? 1.427 78.206 1.588 1.00 87.90 867 ALA B C 1
ATOM 11532 O O . ALA B 1 845 ? 2.645 78.264 1.769 1.00 87.82 867 ALA B O 1
ATOM 11534 N N . VAL B 1 846 ? 0.543 79.019 2.206 1.00 82.54 868 VAL B N 1
ATOM 11535 C CA . VAL B 1 846 ? 0.864 80.075 3.174 1.00 81.42 868 VAL B CA 1
ATOM 11536 C C . VAL B 1 846 ? 1.179 79.456 4.548 1.00 84.04 868 VAL B C 1
ATOM 11537 O O . VAL B 1 846 ? 0.391 78.653 5.054 1.00 82.69 868 VAL B O 1
ATOM 11541 N N . ASP B 1 847 ? 2.313 79.871 5.158 1.00 79.93 869 ASP B N 1
ATOM 11542 C CA . ASP B 1 847 ? 2.760 79.457 6.488 1.00 78.99 869 ASP B CA 1
ATOM 11543 C C . ASP B 1 847 ? 1.893 80.176 7.512 1.00 81.72 869 ASP B C 1
ATOM 11544 O O . ASP B 1 847 ? 2.042 81.383 7.703 1.00 81.06 869 ASP B O 1
ATOM 11549 N N . LEU B 1 848 ? 0.981 79.435 8.170 1.00 77.30 870 LEU B N 1
ATOM 11550 C CA . LEU B 1 848 ? 0.061 80.012 9.155 1.00 75.70 870 LEU B CA 1
ATOM 11551 C C . LEU B 1 848 ? 0.743 80.451 10.461 1.00 77.95 870 LEU B C 1
ATOM 11552 O O . LEU B 1 848 ? 0.148 81.215 11.220 1.00 77.82 870 LEU B O 1
ATOM 11557 N N . THR B 1 849 ? 1.985 79.995 10.712 1.00 73.34 871 THR B N 1
ATOM 11558 C CA . THR B 1 849 ? 2.738 80.355 11.919 1.00 72.69 871 THR B CA 1
ATOM 11559 C C . THR B 1 849 ? 3.407 81.730 11.778 1.00 76.15 871 THR B C 1
ATOM 11560 O O . THR B 1 849 ? 3.883 82.276 12.775 1.00 76.78 871 THR B O 1
ATOM 11564 N N . THR B 1 850 ? 3.471 82.269 10.547 1.00 71.57 872 THR B N 1
ATOM 11565 C CA . THR B 1 850 ? 4.150 83.532 10.246 1.00 70.72 872 THR B CA 1
ATOM 11566 C C . THR B 1 850 ? 3.236 84.761 10.232 1.00 72.78 872 THR B C 1
ATOM 11567 O O . THR B 1 850 ? 3.685 85.831 9.807 1.00 73.35 872 THR B O 1
ATOM 11571 N N . LEU B 1 851 ? 1.980 84.633 10.706 1.00 67.67 873 LEU B N 1
ATOM 11572 C CA . LEU B 1 851 ? 1.039 85.756 10.735 1.00 67.34 873 LEU B CA 1
ATOM 11573 C C . LEU B 1 851 ? 1.591 86.936 11.544 1.00 74.45 873 LEU B C 1
ATOM 11574 O O . LEU B 1 851 ? 1.920 86.788 12.725 1.00 74.84 873 LEU B O 1
ATOM 11579 N N . LYS B 1 852 ? 1.731 88.093 10.886 1.00 71.98 874 LYS B N 1
ATOM 11580 C CA . LYS B 1 852 ? 2.283 89.298 11.503 1.00 72.05 874 LYS B CA 1
ATOM 11581 C C . LYS B 1 852 ? 1.207 90.229 12.033 1.00 75.64 874 LYS B C 1
ATOM 11582 O O . LYS B 1 852 ? 1.399 90.835 13.091 1.00 75.43 874 LYS B O 1
ATOM 11588 N N . ASP B 1 853 ? 0.094 90.369 11.287 1.00 71.75 875 ASP B N 1
ATOM 11589 C CA . ASP B 1 853 ? -0.978 91.305 11.606 1.00 71.74 875 ASP B CA 1
ATOM 11590 C C . ASP B 1 853 ? -2.305 90.911 10.942 1.00 74.59 875 ASP B C 1
ATOM 11591 O O . ASP B 1 853 ? -2.313 90.277 9.887 1.00 73.98 875 ASP B O 1
ATOM 11596 N N . VAL B 1 854 ? -3.425 91.297 11.575 1.00 70.44 876 VAL B N 1
ATOM 11597 C CA . VAL B 1 854 ? -4.789 91.122 11.071 1.00 70.00 876 VAL B CA 1
ATOM 11598 C C . VAL B 1 854 ? -5.454 92.490 11.175 1.00 75.30 876 VAL B C 1
ATOM 11599 O O . VAL B 1 854 ? -5.354 93.149 12.217 1.00 74.86 876 VAL B O 1
ATOM 11603 N N . THR B 1 855 ? -6.128 92.911 10.095 1.00 73.39 877 THR B N 1
ATOM 11604 C CA . THR B 1 855 ? -6.807 94.201 10.008 1.00 73.65 877 THR B CA 1
ATOM 11605 C C . THR B 1 855 ? -8.199 94.018 9.447 1.00 78.26 877 THR B C 1
ATOM 11606 O O . THR B 1 855 ? -8.386 93.208 8.547 1.00 78.80 877 THR B O 1
ATOM 11610 N N . TYR B 1 856 ? -9.169 94.783 9.964 1.00 74.07 878 TYR B N 1
ATOM 11611 C CA . TYR B 1 856 ? -10.533 94.801 9.456 1.00 73.32 878 TYR B CA 1
ATOM 11612 C C . TYR B 1 856 ? -10.798 96.213 8.951 1.00 78.61 878 TYR B C 1
ATOM 11613 O O . TYR B 1 856 ? -10.524 97.178 9.668 1.00 78.63 878 TYR B O 1
ATOM 11622 N N . ILE B 1 857 ? -11.288 96.335 7.707 1.00 75.99 879 ILE B N 1
ATOM 11623 C CA . ILE B 1 857 ? -11.607 97.632 7.099 1.00 75.97 879 ILE B CA 1
ATOM 11624 C C . ILE B 1 857 ? -13.116 97.825 7.145 1.00 80.92 879 ILE B C 1
ATOM 11625 O O . ILE B 1 857 ? -13.844 97.174 6.398 1.00 80.16 879 ILE B O 1
ATOM 11630 N N . ALA B 1 858 ? -13.568 98.689 8.069 1.00 78.75 880 ALA B N 1
ATOM 11631 C CA . ALA B 1 858 ? -14.966 98.991 8.373 1.00 79.27 880 ALA B CA 1
ATOM 11632 C C . ALA B 1 858 ? -15.847 99.270 7.165 1.00 86.17 880 ALA B C 1
ATOM 11633 O O . ALA B 1 858 ? -16.912 98.649 7.053 1.00 85.84 880 ALA B O 1
ATOM 11635 N N . GLU B 1 859 ? -15.400 100.182 6.265 1.00 84.40 881 GLU B N 1
ATOM 11636 C CA . GLU B 1 859 ? -16.132 100.608 5.069 1.00 85.04 881 GLU B CA 1
ATOM 11637 C C . GLU B 1 859 ? -16.334 99.528 4.024 1.00 88.79 881 GLU B C 1
ATOM 11638 O O . GLU B 1 859 ? -17.365 99.549 3.347 1.00 89.34 881 GLU B O 1
ATOM 11644 N N . SER B 1 860 ? -15.363 98.599 3.870 1.00 84.13 882 SER B N 1
ATOM 11645 C CA . SER B 1 860 ? -15.445 97.504 2.900 1.00 83.40 882 SER B CA 1
ATOM 11646 C C . SER B 1 860 ? -15.919 96.171 3.506 1.00 88.15 882 SER B C 1
ATOM 11647 O O . SER B 1 860 ? -16.388 95.300 2.770 1.00 87.36 882 SER B O 1
ATOM 11650 N N . GLY B 1 861 ? -15.800 96.039 4.831 1.00 85.42 883 GLY B N 1
ATOM 11651 C CA . GLY B 1 861 ? -16.165 94.841 5.584 1.00 85.29 883 GLY B CA 1
ATOM 11652 C C . GLY B 1 861 ? -15.244 93.665 5.325 1.00 88.55 883 GLY B C 1
ATOM 11653 O O . GLY B 1 861 ? -15.660 92.505 5.449 1.00 88.21 883 GLY B O 1
ATOM 11654 N N . LEU B 1 862 ? -13.975 93.968 4.969 1.00 83.71 884 LEU B N 1
ATOM 11655 C CA . LEU B 1 862 ? -12.959 92.976 4.634 1.00 82.60 884 LEU B CA 1
ATOM 11656 C C . LEU B 1 862 ? -11.854 92.885 5.650 1.00 83.99 884 LEU B C 1
ATOM 11657 O O . LEU B 1 862 ? -11.391 93.902 6.170 1.00 84.29 884 LEU B O 1
ATOM 11662 N N . TRP B 1 863 ? -11.423 91.656 5.910 1.00 77.95 885 TRP B N 1
ATOM 11663 C CA . TRP B 1 863 ? -10.318 91.334 6.797 1.00 76.97 885 TRP B CA 1
ATOM 11664 C C . TRP B 1 863 ? -9.079 91.119 5.922 1.00 79.30 885 TRP B C 1
ATOM 11665 O O . TRP B 1 863 ? -9.187 90.543 4.837 1.00 78.42 885 TRP B O 1
ATOM 11676 N N . PHE B 1 864 ? -7.909 91.574 6.389 1.00 75.51 886 PHE B N 1
ATOM 11677 C CA . PHE B 1 864 ? -6.629 91.431 5.689 1.00 75.09 886 PHE B CA 1
ATOM 11678 C C . PHE B 1 864 ? -5.611 90.777 6.620 1.00 78.09 886 PHE B C 1
ATOM 11679 O O . PHE B 1 864 ? -5.266 91.342 7.664 1.00 78.02 886 PHE B O 1
ATOM 11687 N N . TYR B 1 865 ? -5.171 89.563 6.258 1.00 73.35 887 TYR B N 1
ATOM 11688 C CA . TYR B 1 865 ? -4.212 88.766 7.027 1.00 72.64 887 TYR B CA 1
ATOM 11689 C C . TYR B 1 865 ? -2.827 88.898 6.404 1.00 76.76 887 TYR B C 1
ATOM 11690 O O . TYR B 1 865 ? -2.612 88.417 5.289 1.00 77.28 887 TYR B O 1
ATOM 11699 N N . THR B 1 866 ? -1.904 89.593 7.103 1.00 71.82 888 THR B N 1
ATOM 11700 C CA . THR B 1 866 ? -0.533 89.857 6.652 1.00 70.92 888 THR B CA 1
ATOM 11701 C C . THR B 1 866 ? 0.438 88.841 7.258 1.00 72.99 888 THR B C 1
ATOM 11702 O O . THR B 1 866 ? 0.602 88.811 8.477 1.00 72.50 888 THR B O 1
ATOM 11706 N N . PHE B 1 867 ? 1.091 88.033 6.399 1.00 69.06 889 PHE B N 1
ATOM 11707 C CA . PHE B 1 867 ? 2.041 86.974 6.757 1.00 68.56 889 PHE B CA 1
ATOM 11708 C C . PHE B 1 867 ? 3.458 87.398 6.411 1.00 74.53 889 PHE B C 1
ATOM 11709 O O . PHE B 1 867 ? 3.722 87.752 5.262 1.00 74.09 889 PHE B O 1
ATOM 11717 N N . ASP B 1 868 ? 4.366 87.367 7.404 1.00 73.09 890 ASP B N 1
ATOM 11718 C CA . ASP B 1 868 ? 5.773 87.760 7.253 1.00 74.16 890 ASP B CA 1
ATOM 11719 C C . ASP B 1 868 ? 6.729 86.549 7.351 1.00 79.99 890 ASP B C 1
ATOM 11720 O O . ASP B 1 868 ? 6.874 85.962 8.422 1.00 79.10 890 ASP B O 1
ATOM 11725 N N . ASN B 1 869 ? 7.416 86.213 6.239 1.00 79.02 891 ASN B N 1
ATOM 11726 C CA . ASN B 1 869 ? 8.381 85.105 6.167 1.00 79.52 891 ASN B CA 1
ATOM 11727 C C . ASN B 1 869 ? 9.535 85.212 7.179 1.00 85.06 891 ASN B C 1
ATOM 11728 O O . ASN B 1 869 ? 10.129 84.190 7.522 1.00 85.71 891 ASN B O 1
ATOM 11733 N N . GLY B 1 870 ? 9.805 86.430 7.669 1.00 81.28 892 GLY B N 1
ATOM 11734 C CA . GLY B 1 870 ? 10.833 86.708 8.670 1.00 81.31 892 GLY B CA 1
ATOM 11735 C C . GLY B 1 870 ? 10.486 86.169 10.046 1.00 85.53 892 GLY B C 1
ATOM 11736 O O . GLY B 1 870 ? 11.353 86.071 10.922 1.00 84.65 892 GLY B O 1
ATOM 11737 N N . GLU B 1 871 ? 9.200 85.807 10.233 1.00 82.25 893 GLU B N 1
ATOM 11738 C CA . GLU B 1 871 ? 8.664 85.227 11.457 1.00 81.66 893 GLU B CA 1
ATOM 11739 C C . GLU B 1 871 ? 8.977 83.717 11.565 1.00 84.28 893 GLU B C 1
ATOM 11740 O O . GLU B 1 871 ? 8.660 83.112 12.585 1.00 84.83 893 GLU B O 1
ATOM 11746 N N . LYS B 1 872 ? 9.613 83.122 10.531 1.00 79.40 894 LYS B N 1
ATOM 11747 C CA . LYS B 1 872 ? 10.033 81.714 10.501 1.00 78.58 894 LYS B CA 1
ATOM 11748 C C . LYS B 1 872 ? 11.264 81.501 11.397 1.00 83.62 894 LYS B C 1
ATOM 11749 O O . LYS B 1 872 ? 12.052 82.436 11.533 1.00 82.65 894 LYS B O 1
ATOM 11755 N N . PRO B 1 873 ? 11.508 80.285 11.961 1.00 82.48 895 PRO B N 1
ATOM 11756 C CA . PRO B 1 873 ? 12.737 80.078 12.762 1.00 82.82 895 PRO B CA 1
ATOM 11757 C C . PRO B 1 873 ? 13.993 80.180 11.894 1.00 87.98 895 PRO B C 1
ATOM 11758 O O . PRO B 1 873 ? 13.896 80.006 10.681 1.00 87.39 895 PRO B O 1
ATOM 11762 N N . THR B 1 874 ? 15.155 80.489 12.494 1.00 85.99 896 THR B N 1
ATOM 11763 C CA . THR B 1 874 ? 16.412 80.632 11.736 1.00 86.43 896 THR B CA 1
ATOM 11764 C C . THR B 1 874 ? 16.958 79.292 11.218 1.00 92.03 896 THR B C 1
ATOM 11765 O O . THR B 1 874 ? 17.521 79.244 10.123 1.00 91.96 896 THR B O 1
ATOM 11769 N N . TYR B 1 875 ? 16.794 78.216 12.005 1.00 89.86 897 TYR B N 1
ATOM 11770 C CA . TYR B 1 875 ? 17.246 76.865 11.662 1.00 90.27 897 TYR B CA 1
ATOM 11771 C C . TYR B 1 875 ? 16.147 75.832 11.904 1.00 94.43 897 TYR B C 1
ATOM 11772 O O . TYR B 1 875 ? 15.334 75.998 12.818 1.00 93.73 897 TYR B O 1
ATOM 11781 N N . ASP B 1 876 ? 16.121 74.770 11.080 1.00 92.00 898 ASP B N 1
ATOM 11782 C CA . ASP B 1 876 ? 15.140 73.685 11.194 1.00 92.61 898 ASP B CA 1
ATOM 11783 C C . ASP B 1 876 ? 15.543 72.653 12.281 1.00 98.84 898 ASP B C 1
ATOM 11784 O O . ASP B 1 876 ? 16.561 72.840 12.962 1.00 98.68 898 ASP B O 1
ATOM 11789 N N . GLY B 1 877 ? 14.761 71.574 12.400 1.00 96.38 899 GLY B N 1
ATOM 11790 C CA . GLY B 1 877 ? 14.998 70.492 13.352 1.00 96.89 899 GLY B CA 1
ATOM 11791 C C . GLY B 1 877 ? 16.315 69.773 13.140 1.00 102.50 899 GLY B C 1
ATOM 11792 O O . GLY B 1 877 ? 16.915 69.275 14.098 1.00 102.60 899 GLY B O 1
ATOM 11793 N N . LYS B 1 878 ? 16.777 69.722 11.878 1.00 99.60 900 LYS B N 1
ATOM 11794 C CA . LYS B 1 878 ? 18.039 69.093 11.493 1.00 99.36 900 LYS B CA 1
ATOM 11795 C C . LYS B 1 878 ? 19.198 70.116 11.455 1.00 103.78 900 LYS B C 1
ATOM 11796 O O . LYS B 1 878 ? 20.249 69.850 10.864 1.00 102.87 900 LYS B O 1
ATOM 11802 N N . GLN B 1 879 ? 18.994 71.271 12.143 1.00 101.50 901 GLN B N 1
ATOM 11803 C CA . GLN B 1 879 ? 19.919 72.405 12.321 1.00 101.49 901 GLN B CA 1
ATOM 11804 C C . GLN B 1 879 ? 20.499 72.950 11.002 1.00 105.61 901 GLN B C 1
ATOM 11805 O O . GLN B 1 879 ? 21.675 73.319 10.930 1.00 105.19 901 GLN B O 1
ATOM 11811 N N . GLN B 1 880 ? 19.645 73.024 9.974 1.00 102.57 902 GLN B N 1
ATOM 11812 C CA . GLN B 1 880 ? 19.968 73.550 8.651 1.00 102.70 902 GLN B CA 1
ATOM 11813 C C . GLN B 1 880 ? 19.268 74.902 8.528 1.00 107.66 902 GLN B C 1
ATOM 11814 O O . GLN B 1 880 ? 18.162 75.059 9.050 1.00 106.57 902 GLN B O 1
ATOM 11820 N N . GLN B 1 881 ? 19.909 75.875 7.846 1.00 105.60 903 GLN B N 1
ATOM 11821 C CA . GLN B 1 881 ? 19.355 77.218 7.627 1.00 105.73 903 GLN B CA 1
ATOM 11822 C C . GLN B 1 881 ? 17.991 77.121 6.944 1.00 109.10 903 GLN B C 1
ATOM 11823 O O . GLN B 1 881 ? 17.820 76.316 6.025 1.00 109.23 903 GLN B O 1
ATOM 11829 N N . VAL B 1 882 ? 17.012 77.889 7.430 1.00 104.39 904 VAL B N 1
ATOM 11830 C CA . VAL B 1 882 ? 15.663 77.844 6.873 1.00 103.88 904 VAL B CA 1
ATOM 11831 C C . VAL B 1 882 ? 15.584 78.639 5.562 1.00 108.92 904 VAL B C 1
ATOM 11832 O O . VAL B 1 882 ? 16.028 79.792 5.486 1.00 108.53 904 VAL B O 1
ATOM 11836 N N . LYS B 1 883 ? 15.046 77.976 4.523 1.00 105.54 905 LYS B N 1
ATOM 11837 C CA . LYS B 1 883 ? 14.838 78.527 3.187 1.00 104.83 905 LYS B CA 1
ATOM 11838 C C . LYS B 1 883 ? 13.636 79.488 3.211 1.00 106.40 905 LYS B C 1
ATOM 11839 O O . LYS B 1 883 ? 12.635 79.239 3.897 1.00 105.60 905 LYS B O 1
ATOM 11845 N N . ASN B 1 884 ? 13.762 80.587 2.454 1.00 101.39 906 ASN B N 1
ATOM 11846 C CA . ASN B 1 884 ? 12.784 81.668 2.279 1.00 100.31 906 ASN B CA 1
ATOM 11847 C C . ASN B 1 884 ? 12.264 82.269 3.593 1.00 99.98 906 ASN B C 1
ATOM 11848 O O . ASN B 1 884 ? 11.089 82.121 3.940 1.00 99.96 906 ASN B O 1
ATOM 11853 N N . ARG B 1 885 ? 13.157 82.980 4.300 1.00 93.04 907 ARG B N 1
ATOM 11854 C CA . ARG B 1 885 ? 12.839 83.713 5.528 1.00 91.41 907 ARG B CA 1
ATOM 11855 C C . ARG B 1 885 ? 12.688 85.191 5.118 1.00 93.25 907 ARG B C 1
ATOM 11856 O O . ARG B 1 885 ? 12.682 86.104 5.949 1.00 92.76 907 ARG B O 1
ATOM 11864 N N . LYS B 1 886 ? 12.567 85.396 3.806 1.00 88.15 908 LYS B N 1
ATOM 11865 C CA . LYS B 1 886 ? 12.427 86.677 3.139 1.00 87.31 908 LYS B CA 1
ATOM 11866 C C . LYS B 1 886 ? 11.110 86.679 2.390 1.00 90.54 908 LYS B C 1
ATOM 11867 O O . LYS B 1 886 ? 10.764 85.702 1.723 1.00 90.71 908 LYS B O 1
ATOM 11873 N N . GLY B 1 887 ? 10.388 87.778 2.496 1.00 86.21 909 GLY B N 1
ATOM 11874 C CA . GLY B 1 887 ? 9.116 87.913 1.810 1.00 85.09 909 GLY B CA 1
ATOM 11875 C C . GLY B 1 887 ? 7.924 88.066 2.721 1.00 86.10 909 GLY B C 1
ATOM 11876 O O . GLY B 1 887 ? 8.056 88.156 3.948 1.00 85.77 909 GLY B O 1
ATOM 11877 N N . TYR B 1 888 ? 6.748 88.086 2.095 1.00 79.91 910 TYR B N 1
ATOM 11878 C CA . TYR B 1 888 ? 5.460 88.266 2.746 1.00 78.68 910 TYR B CA 1
ATOM 11879 C C . TYR B 1 888 ? 4.347 87.780 1.830 1.00 81.56 910 TYR B C 1
ATOM 11880 O O . TYR B 1 888 ? 4.560 87.645 0.626 1.00 81.40 910 TYR B O 1
ATOM 11889 N N . ALA B 1 889 ? 3.155 87.548 2.396 1.00 76.65 911 ALA B N 1
ATOM 11890 C CA . ALA B 1 889 ? 1.950 87.147 1.666 1.00 75.46 911 ALA B CA 1
ATOM 11891 C C . ALA B 1 889 ? 0.740 87.733 2.389 1.00 78.02 911 ALA B C 1
ATOM 11892 O O . ALA B 1 889 ? 0.795 87.934 3.607 1.00 78.37 911 ALA B O 1
ATOM 11894 N N . VAL B 1 890 ? -0.327 88.065 1.646 1.00 72.38 912 VAL B N 1
ATOM 11895 C CA . VAL B 1 890 ? -1.531 88.657 2.236 1.00 71.74 912 VAL B CA 1
ATOM 11896 C C . VAL B 1 890 ? -2.797 87.925 1.786 1.00 75.68 912 VAL B C 1
ATOM 11897 O O . VAL B 1 890 ? -3.005 87.725 0.587 1.00 76.43 912 VAL B O 1
ATOM 11901 N N . ILE B 1 891 ? -3.648 87.553 2.749 1.00 71.74 913 ILE B N 1
ATOM 11902 C CA . ILE B 1 891 ? -4.935 86.903 2.493 1.00 71.88 913 ILE B CA 1
ATOM 11903 C C . ILE B 1 891 ? -6.080 87.878 2.793 1.00 77.97 913 ILE B C 1
ATOM 11904 O O . ILE B 1 891 ? -6.035 88.593 3.792 1.00 78.17 913 ILE B O 1
ATOM 11909 N N . THR B 1 892 ? -7.089 87.912 1.925 1.00 75.99 914 THR B N 1
ATOM 11910 C CA . THR B 1 892 ? -8.285 88.722 2.115 1.00 76.56 914 THR B CA 1
ATOM 11911 C C . THR B 1 892 ? -9.441 87.799 2.502 1.00 82.08 914 THR B C 1
ATOM 11912 O O . THR B 1 892 ? -9.661 86.775 1.846 1.00 81.87 914 THR B O 1
ATOM 11916 N N . VAL B 1 893 ? -10.174 88.161 3.560 1.00 79.26 915 VAL B N 1
ATOM 11917 C CA . VAL B 1 893 ? -11.339 87.396 3.987 1.00 79.64 915 VAL B CA 1
ATOM 11918 C C . VAL B 1 893 ? -12.602 88.238 3.765 1.00 85.46 915 VAL B C 1
ATOM 11919 O O . VAL B 1 893 ? -12.676 89.376 4.224 1.00 85.19 915 VAL B O 1
ATOM 11923 N N . SER B 1 894 ? -13.568 87.689 3.025 1.00 83.57 916 SER B N 1
ATOM 11924 C CA . SER B 1 894 ? -14.817 88.373 2.705 1.00 84.35 916 SER B CA 1
ATOM 11925 C C . SER B 1 894 ? -16.018 87.568 3.170 1.00 89.16 916 SER B C 1
ATOM 11926 O O . SER B 1 894 ? -15.929 86.353 3.281 1.00 89.03 916 SER B O 1
ATOM 11929 N N . ARG B 1 895 ? -17.143 88.241 3.434 1.00 86.89 917 ARG B N 1
ATOM 11930 C CA . ARG B 1 895 ? -18.390 87.598 3.844 1.00 87.14 917 ARG B CA 1
ATOM 11931 C C . ARG B 1 895 ? -19.095 86.980 2.630 1.00 95.21 917 ARG B C 1
ATOM 11932 O O . ARG B 1 895 ? -19.060 87.554 1.536 1.00 95.08 917 ARG B O 1
ATOM 11940 N N . THR B 1 896 ? -19.752 85.823 2.830 1.00 94.12 918 THR B N 1
ATOM 11941 C CA . THR B 1 896 ? -20.539 85.120 1.804 1.00 94.79 918 THR B CA 1
ATOM 11942 C C . THR B 1 896 ? -21.840 84.611 2.429 1.00 100.82 918 THR B C 1
ATOM 11943 O O . THR B 1 896 ? -21.890 84.353 3.636 1.00 100.85 918 THR B O 1
ATOM 11947 N N . GLY B 1 897 ? -22.869 84.466 1.602 1.00 99.03 919 GLY B N 1
ATOM 11948 C CA . GLY B 1 897 ? -24.177 83.964 2.011 1.00 99.80 919 GLY B CA 1
ATOM 11949 C C . GLY B 1 897 ? -25.153 85.016 2.497 1.00 105.49 919 GLY B C 1
ATOM 11950 O O . GLY B 1 897 ? -24.809 86.200 2.584 1.00 105.18 919 GLY B O 1
ATOM 11951 N N . ILE B 1 898 ? -26.389 84.575 2.816 1.00 103.11 920 ILE B N 1
ATOM 11952 C CA . ILE B 1 898 ? -27.478 85.414 3.326 1.00 103.39 920 ILE B CA 1
ATOM 11953 C C . ILE B 1 898 ? -27.114 85.871 4.747 1.00 107.71 920 ILE B C 1
ATOM 11954 O O . ILE B 1 898 ? -26.617 85.072 5.548 1.00 107.47 920 ILE B O 1
ATOM 11959 N N . GLU B 1 899 ? -27.343 87.158 5.039 1.00 104.34 921 GLU B N 1
ATOM 11960 C CA . GLU B 1 899 ? -27.037 87.763 6.336 1.00 104.27 921 GLU B CA 1
ATOM 11961 C C . GLU B 1 899 ? -28.298 87.939 7.194 1.00 110.84 921 GLU B C 1
ATOM 11962 O O . GLU B 1 899 ? -29.408 87.952 6.660 1.00 110.16 921 GLU B O 1
ATOM 11968 N N . PHE B 1 900 ? -28.117 88.054 8.524 1.00 109.84 922 PHE B N 1
ATOM 11969 C CA . PHE B 1 900 ? -29.195 88.228 9.499 1.00 110.84 922 PHE B CA 1
ATOM 11970 C C . PHE B 1 900 ? -29.898 89.579 9.299 1.00 118.50 922 PHE B C 1
ATOM 11971 O O . PHE B 1 900 ? -29.232 90.611 9.219 1.00 118.04 922 PHE B O 1
ATOM 11979 N N . ASN B 1 901 ? -31.239 89.560 9.167 1.00 118.34 923 ASN B N 1
ATOM 11980 C CA . ASN B 1 901 ? -32.088 90.733 8.909 1.00 119.92 923 ASN B CA 1
ATOM 11981 C C . ASN B 1 901 ? -31.676 91.493 7.621 1.00 129.21 923 ASN B C 1
ATOM 11982 O O . ASN B 1 901 ? -31.810 92.717 7.568 1.00 128.42 923 ASN B O 1
ATOM 11987 N N . GLU B 1 902 ? -31.187 90.760 6.585 1.00 130.08 924 GLU B N 1
ATOM 11988 C CA . GLU B 1 902 ? -30.764 91.302 5.279 1.00 131.64 924 GLU B CA 1
ATOM 11989 C C . GLU B 1 902 ? -31.928 92.055 4.619 1.00 140.56 924 GLU B C 1
ATOM 11990 O O . GLU B 1 902 ? -31.724 93.088 3.974 1.00 139.99 924 GLU B O 1
ATOM 11996 N N . ASP B 1 903 ? -33.145 91.525 4.813 1.00 141.03 925 ASP B N 1
ATOM 11997 C CA . ASP B 1 903 ? -34.397 92.076 4.317 1.00 142.70 925 ASP B CA 1
ATOM 11998 C C . ASP B 1 903 ? -35.356 92.282 5.500 1.00 149.83 925 ASP B C 1
ATOM 11999 O O . ASP B 1 903 ? -35.037 91.901 6.633 1.00 149.32 925 ASP B O 1
ATOM 12004 N N . ALA B 1 904 ? -36.526 92.882 5.232 1.00 149.00 926 ALA B N 1
ATOM 12005 C CA . ALA B 1 904 ? -37.554 93.164 6.232 1.00 149.76 926 ALA B CA 1
ATOM 12006 C C . ALA B 1 904 ? -38.146 91.902 6.865 1.00 153.85 926 ALA B C 1
ATOM 12007 O O . ALA B 1 904 ? -38.508 91.933 8.041 1.00 153.40 926 ALA B O 1
ATOM 12009 N N . ASN B 1 905 ? -38.240 90.800 6.095 1.00 149.66 927 ASN B N 1
ATOM 12010 C CA . ASN B 1 905 ? -38.820 89.542 6.568 1.00 149.12 927 ASN B CA 1
ATOM 12011 C C . ASN B 1 905 ? -37.773 88.442 6.864 1.00 151.55 927 ASN B C 1
ATOM 12012 O O . ASN B 1 905 ? -38.145 87.272 7.009 1.00 151.64 927 ASN B O 1
ATOM 12017 N N . THR B 1 906 ? -36.482 88.815 7.000 1.00 146.36 928 THR B N 1
ATOM 12018 C CA . THR B 1 906 ? -35.417 87.850 7.299 1.00 145.48 928 THR B CA 1
ATOM 12019 C C . THR B 1 906 ? -35.432 87.515 8.808 1.00 148.10 928 THR B C 1
ATOM 12020 O O . THR B 1 906 ? -34.707 88.123 9.602 1.00 147.78 928 THR B O 1
ATOM 12024 N N . THR B 1 907 ? -36.289 86.548 9.187 1.00 143.56 929 THR B N 1
ATOM 12025 C CA . THR B 1 907 ? -36.452 86.084 10.570 1.00 142.86 929 THR B CA 1
ATOM 12026 C C . THR B 1 907 ? -35.291 85.129 10.955 1.00 145.11 929 THR B C 1
ATOM 12027 O O . THR B 1 907 ? -34.212 85.607 11.320 1.00 144.28 929 THR B O 1
ATOM 12031 N N . THR B 1 908 ? -35.515 83.792 10.854 1.00 140.25 930 THR B N 1
ATOM 12032 C CA . THR B 1 908 ? -34.534 82.742 11.163 1.00 138.95 930 THR B CA 1
ATOM 12033 C C . THR B 1 908 ? -33.735 82.347 9.913 1.00 138.70 930 THR B C 1
ATOM 12034 O O . THR B 1 908 ? -34.276 82.348 8.802 1.00 138.74 930 THR B O 1
ATOM 12038 N N . LEU B 1 909 ? -32.458 81.997 10.106 1.00 131.16 931 LEU B N 1
ATOM 12039 C CA . LEU B 1 909 ? -31.570 81.613 9.015 1.00 129.03 931 LEU B CA 1
ATOM 12040 C C . LEU B 1 909 ? -31.347 80.104 8.998 1.00 128.48 931 LEU B C 1
ATOM 12041 O O . LEU B 1 909 ? -31.064 79.513 10.042 1.00 127.71 931 LEU B O 1
ATOM 12046 N N . SER B 1 910 ? -31.524 79.483 7.817 1.00 121.89 932 SER B N 1
ATOM 12047 C CA . SER B 1 910 ? -31.373 78.040 7.614 1.00 120.29 932 SER B CA 1
ATOM 12048 C C . SER B 1 910 ? -29.912 77.625 7.471 1.00 121.68 932 SER B C 1
ATOM 12049 O O . SER B 1 910 ? -29.516 76.587 8.009 1.00 121.64 932 SER B O 1
ATOM 12052 N N . GLN B 1 911 ? -29.113 78.441 6.756 1.00 115.63 933 GLN B N 1
ATOM 12053 C CA . GLN B 1 911 ? -27.686 78.216 6.519 1.00 113.82 933 GLN B CA 1
ATOM 12054 C C . GLN B 1 911 ? -26.839 79.188 7.335 1.00 113.10 933 GLN B C 1
ATOM 12055 O O . GLN B 1 911 ? -27.252 80.328 7.557 1.00 112.41 933 GLN B O 1
ATOM 12061 N N . ALA B 1 912 ? -25.653 78.739 7.776 1.00 106.59 934 ALA B N 1
ATOM 12062 C CA . ALA B 1 912 ? -24.714 79.560 8.550 1.00 104.48 934 ALA B CA 1
ATOM 12063 C C . ALA B 1 912 ? -24.016 80.558 7.624 1.00 103.82 934 ALA B C 1
ATOM 12064 O O . ALA B 1 912 ? -23.448 80.110 6.622 1.00 103.53 934 ALA B O 1
ATOM 12066 N N . PRO B 1 913 ? -24.030 81.893 7.911 1.00 96.85 935 PRO B N 1
ATOM 12067 C CA . PRO B 1 913 ? -23.296 82.839 7.040 1.00 95.20 935 PRO B CA 1
ATOM 12068 C C . PRO B 1 913 ? -21.804 82.503 7.056 1.00 94.73 935 PRO B C 1
ATOM 12069 O O . PRO B 1 913 ? -21.220 82.305 8.128 1.00 93.59 935 PRO B O 1
ATOM 12073 N N . ALA B 1 914 ? -21.221 82.336 5.861 1.00 88.69 936 ALA B N 1
ATOM 12074 C CA . ALA B 1 914 ? -19.835 81.916 5.701 1.00 87.47 936 ALA B CA 1
ATOM 12075 C C . ALA B 1 914 ? -18.865 83.026 5.304 1.00 90.83 936 ALA B C 1
ATOM 12076 O O . ALA B 1 914 ? -19.273 84.156 5.023 1.00 90.21 936 ALA B O 1
ATOM 12078 N N . ALA B 1 915 ? -17.566 82.690 5.320 1.00 87.04 937 ALA B N 1
ATOM 12079 C CA . ALA B 1 915 ? -16.456 83.559 4.952 1.00 86.47 937 ALA B CA 1
ATOM 12080 C C . ALA B 1 915 ? -15.717 82.964 3.749 1.00 89.06 937 ALA B C 1
ATOM 12081 O O . ALA B 1 915 ? -15.914 81.793 3.423 1.00 88.75 937 ALA B O 1
ATOM 12083 N N . LEU B 1 916 ? -14.879 83.767 3.089 1.00 85.20 938 LEU B N 1
ATOM 12084 C CA . LEU B 1 916 ? -14.107 83.340 1.926 1.00 85.17 938 LEU B CA 1
ATOM 12085 C C . LEU B 1 916 ? -12.703 83.921 2.019 1.00 88.12 938 LEU B C 1
ATOM 12086 O O . LEU B 1 916 ? -12.556 85.141 2.053 1.00 87.80 938 LEU B O 1
ATOM 12091 N N . ALA B 1 917 ? -11.684 83.046 2.101 1.00 84.00 939 ALA B N 1
ATOM 12092 C CA . ALA B 1 917 ? -10.281 83.432 2.212 1.00 83.46 939 ALA B CA 1
ATOM 12093 C C . ALA B 1 917 ? -9.553 83.223 0.900 1.00 88.23 939 ALA B C 1
ATOM 12094 O O . ALA B 1 917 ? -9.621 82.134 0.331 1.00 88.21 939 ALA B O 1
ATOM 12096 N N . VAL B 1 918 ? -8.859 84.268 0.417 1.00 85.84 940 VAL B N 1
ATOM 12097 C CA . VAL B 1 918 ? -8.098 84.240 -0.840 1.00 86.51 940 VAL B CA 1
ATOM 12098 C C . VAL B 1 918 ? -6.802 85.043 -0.761 1.00 92.16 940 VAL B C 1
ATOM 12099 O O . VAL B 1 918 ? -6.780 86.118 -0.159 1.00 91.59 940 VAL B O 1
ATOM 12103 N N . GLN B 1 919 ? -5.738 84.538 -1.421 1.00 89.78 941 GLN B N 1
ATOM 12104 C CA . GLN B 1 919 ? -4.453 85.217 -1.564 1.00 89.88 941 GLN B CA 1
ATOM 12105 C C . GLN B 1 919 ? -4.764 86.367 -2.534 1.00 93.95 941 GLN B C 1
ATOM 12106 O O . GLN B 1 919 ? -5.149 86.110 -3.673 1.00 94.27 941 GLN B O 1
ATOM 12112 N N . ASN B 1 920 ? -4.710 87.620 -2.054 1.00 90.01 942 ASN B N 1
ATOM 12113 C CA . ASN B 1 920 ? -5.136 88.811 -2.806 1.00 89.27 942 ASN B CA 1
ATOM 12114 C C . ASN B 1 920 ? -4.197 89.347 -3.898 1.00 92.49 942 ASN B C 1
ATOM 12115 O O . ASN B 1 920 ? -4.602 90.235 -4.652 1.00 92.54 942 ASN B O 1
ATOM 12120 N N . GLY B 1 921 ? -2.978 88.841 -3.978 1.00 87.96 943 GLY B N 1
ATOM 12121 C CA . GLY B 1 921 ? -2.035 89.322 -4.978 1.00 87.30 943 GLY B CA 1
ATOM 12122 C C . GLY B 1 921 ? -0.902 90.144 -4.402 1.00 90.72 943 GLY B C 1
ATOM 12123 O O . GLY B 1 921 ? 0.006 90.542 -5.140 1.00 90.84 943 GLY B O 1
ATOM 12124 N N . ILE B 1 922 ? -0.963 90.442 -3.089 1.00 86.31 944 ILE B N 1
ATOM 12125 C CA . ILE B 1 922 ? 0.120 91.124 -2.393 1.00 85.56 944 ILE B CA 1
ATOM 12126 C C . ILE B 1 922 ? 0.980 90.004 -1.829 1.00 90.55 944 ILE B C 1
ATOM 12127 O O . ILE B 1 922 ? 0.633 89.396 -0.816 1.00 90.67 944 ILE B O 1
ATOM 12132 N N . ALA B 1 923 ? 2.056 89.684 -2.538 1.00 87.62 945 ALA B N 1
ATOM 12133 C CA . ALA B 1 923 ? 2.999 88.645 -2.162 1.00 87.85 945 ALA B CA 1
ATOM 12134 C C . ALA B 1 923 ? 4.362 88.952 -2.746 1.00 92.62 945 ALA B C 1
ATOM 12135 O O . ALA B 1 923 ? 4.466 89.644 -3.756 1.00 91.64 945 ALA B O 1
ATOM 12137 N N . SER B 1 924 ? 5.405 88.448 -2.087 1.00 90.88 946 SER B N 1
ATOM 12138 C CA . SER B 1 924 ? 6.809 88.570 -2.466 1.00 91.58 946 SER B CA 1
ATOM 12139 C C . SER B 1 924 ? 7.610 87.527 -1.710 1.00 97.99 946 SER B C 1
ATOM 12140 O O . SER B 1 924 ? 7.168 87.023 -0.676 1.00 97.19 946 SER B O 1
ATOM 12143 N N . SER B 1 925 ? 8.789 87.211 -2.230 1.00 97.31 947 SER B N 1
ATOM 12144 C CA . SER B 1 925 ? 9.701 86.243 -1.638 1.00 98.45 947 SER B CA 1
ATOM 12145 C C . SER B 1 925 ? 11.102 86.856 -1.577 1.00 104.60 947 SER B C 1
ATOM 12146 O O . SER B 1 925 ? 12.055 86.184 -1.167 1.00 104.87 947 SER B O 1
ATOM 12149 N N . GLN B 1 926 ? 11.204 88.144 -1.973 1.00 101.81 948 GLN B N 1
ATOM 12150 C CA . GLN B 1 926 ? 12.444 88.890 -2.142 1.00 102.09 948 GLN B CA 1
ATOM 12151 C C . GLN B 1 926 ? 12.798 89.910 -1.046 1.00 105.57 948 GLN B C 1
ATOM 12152 O O . GLN B 1 926 ? 13.993 90.100 -0.788 1.00 106.07 948 GLN B O 1
ATOM 12158 N N . ASP B 1 927 ? 11.808 90.607 -0.452 1.00 100.09 949 ASP B N 1
ATOM 12159 C CA . ASP B 1 927 ? 12.120 91.662 0.524 1.00 98.75 949 ASP B CA 1
ATOM 12160 C C . ASP B 1 927 ? 11.571 91.443 1.917 1.00 98.82 949 ASP B C 1
ATOM 12161 O O . ASP B 1 927 ? 10.646 90.657 2.078 1.00 98.78 949 ASP B O 1
ATOM 12166 N N . ASP B 1 928 ? 12.127 92.178 2.921 1.00 92.35 950 ASP B N 1
ATOM 12167 C CA . ASP B 1 928 ? 11.711 92.158 4.331 1.00 90.68 950 ASP B CA 1
ATOM 12168 C C . ASP B 1 928 ? 10.657 93.233 4.586 1.00 89.81 950 ASP B C 1
ATOM 12169 O O . ASP B 1 928 ? 10.957 94.430 4.568 1.00 89.20 950 ASP B O 1
ATOM 12174 N N . LEU B 1 929 ? 9.414 92.791 4.804 1.00 82.76 951 LEU B N 1
ATOM 12175 C CA . LEU B 1 929 ? 8.245 93.642 5.007 1.00 80.76 951 LEU B CA 1
ATOM 12176 C C . LEU B 1 929 ? 8.318 94.525 6.240 1.00 82.53 951 LEU B C 1
ATOM 12177 O O . LEU B 1 929 ? 8.646 94.050 7.333 1.00 82.10 951 LEU B O 1
ATOM 12182 N N . THR B 1 930 ? 7.966 95.811 6.055 1.00 77.09 952 THR B N 1
ATOM 12183 C CA . THR B 1 930 ? 7.852 96.795 7.122 1.00 75.65 952 THR B CA 1
ATOM 12184 C C . THR B 1 930 ? 6.367 96.854 7.505 1.00 76.89 952 THR B C 1
ATOM 12185 O O . THR B 1 930 ? 6.044 96.889 8.690 1.00 76.99 952 THR B O 1
ATOM 12189 N N . GLY B 1 931 ? 5.488 96.834 6.503 1.00 71.13 953 GLY B N 1
ATOM 12190 C CA . GLY B 1 931 ? 4.047 96.881 6.717 1.00 70.37 953 GLY B CA 1
ATOM 12191 C C . GLY B 1 931 ? 3.254 97.363 5.522 1.00 72.52 953 GLY B C 1
ATOM 12192 O O . GLY B 1 931 ? 3.836 97.762 4.507 1.00 71.33 953 GLY B O 1
ATOM 12193 N N . ILE B 1 932 ? 1.907 97.328 5.645 1.00 68.76 954 ILE B N 1
ATOM 12194 C CA . ILE B 1 932 ? 0.959 97.719 4.597 1.00 68.65 954 ILE B CA 1
ATOM 12195 C C . ILE B 1 932 ? 0.041 98.855 5.069 1.00 74.46 954 ILE B C 1
ATOM 12196 O O . ILE B 1 932 ? -0.598 98.732 6.110 1.00 73.33 954 ILE B O 1
ATOM 12201 N N . LEU B 1 933 ? -0.020 99.950 4.296 1.00 74.07 955 LEU B N 1
ATOM 12202 C CA . LEU B 1 933 ? -0.858 101.109 4.601 1.00 75.26 955 LEU B CA 1
ATOM 12203 C C . LEU B 1 933 ? -2.095 101.136 3.705 1.00 82.64 955 LEU B C 1
ATOM 12204 O O . LEU B 1 933 ? -1.942 101.239 2.487 1.00 82.47 955 LEU B O 1
ATOM 12209 N N . PRO B 1 934 ? -3.325 101.098 4.263 1.00 81.94 956 PRO B N 1
ATOM 12210 C CA . PRO B 1 934 ? -4.513 101.214 3.398 1.00 82.93 956 PRO B CA 1
ATOM 12211 C C . PRO B 1 934 ? -4.746 102.684 3.058 1.00 90.49 956 PRO B C 1
ATOM 12212 O O . PRO B 1 934 ? -5.458 103.387 3.776 1.00 91.23 956 PRO B O 1
ATOM 12216 N N . LEU B 1 935 ? -4.084 103.157 1.986 1.00 89.09 957 LEU B N 1
ATOM 12217 C CA . LEU B 1 935 ? -4.118 104.545 1.520 1.00 90.31 957 LEU B CA 1
ATOM 12218 C C . LEU B 1 935 ? -5.519 105.051 1.185 1.00 97.44 957 LEU B C 1
ATOM 12219 O O . LEU B 1 935 ? -5.794 106.245 1.341 1.00 98.04 957 LEU B O 1
ATOM 12224 N N . SER B 1 936 ? -6.383 104.147 0.690 1.00 95.28 958 SER B N 1
ATOM 12225 C CA . SER B 1 936 ? -7.777 104.401 0.323 1.00 95.65 958 SER B CA 1
ATOM 12226 C C . SER B 1 936 ? -8.491 103.070 0.054 1.00 101.21 958 SER B C 1
ATOM 12227 O O . SER B 1 936 ? -7.881 101.997 0.144 1.00 100.44 958 SER B O 1
ATOM 12230 N N . ASP B 1 937 ? -9.788 103.152 -0.284 1.00 99.00 959 ASP B N 1
ATOM 12231 C CA . ASP B 1 937 ? -10.625 102.011 -0.644 1.00 99.06 959 ASP B CA 1
ATOM 12232 C C . ASP B 1 937 ? -10.104 101.387 -1.948 1.00 102.49 959 ASP B C 1
ATOM 12233 O O . ASP B 1 937 ? -10.240 100.179 -2.147 1.00 102.34 959 ASP B O 1
ATOM 12238 N N . GLU B 1 938 ? -9.479 102.227 -2.810 1.00 98.17 960 GLU B N 1
ATOM 12239 C CA . GLU B 1 938 ? -8.929 101.884 -4.125 1.00 97.41 960 GLU B CA 1
ATOM 12240 C C . GLU B 1 938 ? -7.440 101.512 -4.133 1.00 97.83 960 GLU B C 1
ATOM 12241 O O . GLU B 1 938 ? -7.017 100.814 -5.052 1.00 97.55 960 GLU B O 1
ATOM 12247 N N . PHE B 1 939 ? -6.636 102.027 -3.177 1.00 91.39 961 PHE B N 1
ATOM 12248 C CA . PHE B 1 939 ? -5.190 101.778 -3.164 1.00 89.49 961 PHE B CA 1
ATOM 12249 C C . PHE B 1 939 ? -4.582 101.425 -1.806 1.00 90.03 961 PHE B C 1
ATOM 12250 O O . PHE B 1 939 ? -5.035 101.902 -0.759 1.00 89.62 961 PHE B O 1
ATOM 12258 N N . SER B 1 940 ? -3.499 100.636 -1.847 1.00 83.54 962 SER B N 1
ATOM 12259 C CA . SER B 1 940 ? -2.736 100.240 -0.671 1.00 82.26 962 SER B CA 1
ATOM 12260 C C . SER B 1 940 ? -1.242 100.291 -0.961 1.00 83.33 962 SER B C 1
ATOM 12261 O O . SER B 1 940 ? -0.828 100.055 -2.096 1.00 82.31 962 SER B O 1
ATOM 12264 N N . ALA B 1 941 ? -0.444 100.645 0.053 1.00 78.67 963 ALA B N 1
ATOM 12265 C CA . ALA B 1 941 ? 1.006 100.746 -0.053 1.00 78.23 963 ALA B CA 1
ATOM 12266 C C . ALA B 1 941 ? 1.687 99.678 0.764 1.00 82.65 963 ALA B C 1
ATOM 12267 O O . ALA B 1 941 ? 1.267 99.401 1.887 1.00 82.16 963 ALA B O 1
ATOM 12269 N N . VAL B 1 942 ? 2.758 99.095 0.212 1.00 79.77 964 VAL B N 1
ATOM 12270 C CA . VAL B 1 942 ? 3.562 98.075 0.887 1.00 79.60 964 VAL B CA 1
ATOM 12271 C C . VAL B 1 942 ? 4.977 98.627 1.088 1.00 82.84 964 VAL B C 1
ATOM 12272 O O . VAL B 1 942 ? 5.677 98.923 0.115 1.00 82.08 964 VAL B O 1
ATOM 12276 N N . ILE B 1 943 ? 5.374 98.792 2.352 1.00 79.37 965 ILE B N 1
ATOM 12277 C CA . ILE B 1 943 ? 6.700 99.286 2.694 1.00 79.58 965 ILE B CA 1
ATOM 12278 C C . ILE B 1 943 ? 7.599 98.082 2.936 1.00 88.84 965 ILE B C 1
ATOM 12279 O O . ILE B 1 943 ? 7.242 97.188 3.710 1.00 88.52 965 ILE B O 1
ATOM 12284 N N . THR B 1 944 ? 8.752 98.048 2.259 1.00 89.95 966 THR B N 1
ATOM 12285 C CA . THR B 1 944 ? 9.708 96.951 2.380 1.00 92.29 966 THR B CA 1
ATOM 12286 C C . THR B 1 944 ? 11.129 97.436 2.694 1.00 102.81 966 THR B C 1
ATOM 12287 O O . THR B 1 944 ? 11.395 98.641 2.720 1.00 101.97 966 THR B O 1
ATOM 12291 N N . LYS B 1 945 ? 12.023 96.473 2.981 1.00 105.11 967 LYS B N 1
ATOM 12292 C CA . LYS B 1 945 ? 13.430 96.684 3.315 1.00 107.38 967 LYS B CA 1
ATOM 12293 C C . LYS B 1 945 ? 14.292 95.772 2.445 1.00 118.06 967 LYS B C 1
ATOM 12294 O O . LYS B 1 945 ? 13.952 94.603 2.239 1.00 117.73 967 LYS B O 1
ATOM 12300 N N . ASP B 1 946 ? 15.406 96.313 1.941 1.00 119.99 968 ASP B N 1
ATOM 12301 C CA . ASP B 1 946 ? 16.376 95.610 1.096 1.00 122.50 968 ASP B CA 1
ATOM 12302 C C . ASP B 1 946 ? 17.717 96.348 1.227 1.00 131.26 968 ASP B C 1
ATOM 12303 O O . ASP B 1 946 ? 18.677 95.802 1.783 1.00 131.38 968 ASP B O 1
ATOM 12308 N N . GLN B 1 947 ? 17.748 97.603 0.729 1.00 130.28 969 GLN B N 1
ATOM 12309 C CA . GLN B 1 947 ? 18.853 98.561 0.786 1.00 131.01 969 GLN B CA 1
ATOM 12310 C C . GLN B 1 947 ? 18.171 99.926 0.995 1.00 136.75 969 GLN B C 1
ATOM 12311 O O . GLN B 1 947 ? 18.304 100.845 0.182 1.00 136.42 969 GLN B O 1
ATOM 12317 N N . THR B 1 948 ? 17.382 100.009 2.088 1.00 134.64 970 THR B N 1
ATOM 12318 C CA . THR B 1 948 ? 16.541 101.149 2.465 1.00 134.82 970 THR B CA 1
ATOM 12319 C C . THR B 1 948 ? 16.911 101.777 3.811 1.00 139.24 970 THR B C 1
ATOM 12320 O O . THR B 1 948 ? 17.461 101.099 4.686 1.00 139.03 970 THR B O 1
ATOM 12324 N N . TRP B 1 949 ? 16.538 103.061 3.989 1.00 135.42 971 TRP B N 1
ATOM 12325 C CA . TRP B 1 949 ? 16.765 103.820 5.220 1.00 134.86 971 TRP B CA 1
ATOM 12326 C C . TRP B 1 949 ? 15.448 104.385 5.804 1.00 136.27 971 TRP B C 1
ATOM 12327 O O . TRP B 1 949 ? 15.383 104.676 7.001 1.00 136.03 971 TRP B O 1
ATOM 12338 N N . THR B 1 950 ? 14.397 104.496 4.956 1.00 130.16 972 THR B N 1
ATOM 12339 C CA . THR B 1 950 ? 13.031 104.921 5.309 1.00 128.32 972 THR B CA 1
ATOM 12340 C C . THR B 1 950 ? 12.022 103.862 4.827 1.00 127.86 972 THR B C 1
ATOM 12341 O O . THR B 1 950 ? 10.944 103.733 5.417 1.00 127.49 972 THR B O 1
ATOM 12345 N N . GLY B 1 951 ? 12.406 103.117 3.774 1.00 120.34 973 GLY B N 1
ATOM 12346 C CA . GLY B 1 951 ? 11.631 102.031 3.176 1.00 117.78 973 GLY B CA 1
ATOM 12347 C C . GLY B 1 951 ? 11.323 102.187 1.698 1.00 115.74 973 GLY B C 1
ATOM 12348 O O . GLY B 1 951 ? 11.090 103.306 1.231 1.00 115.01 973 GLY B O 1
ATOM 12349 N N . LYS B 1 952 ? 11.311 101.056 0.948 1.00 107.69 974 LYS B N 1
ATOM 12350 C CA . LYS B 1 952 ? 10.942 101.027 -0.473 1.00 105.14 974 LYS B CA 1
ATOM 12351 C C . LYS B 1 952 ? 9.457 100.684 -0.576 1.00 103.85 974 LYS B C 1
ATOM 12352 O O . LYS B 1 952 ? 9.011 99.677 -0.027 1.00 102.81 974 LYS B O 1
ATOM 12358 N N . VAL B 1 953 ? 8.681 101.575 -1.202 1.00 97.67 975 VAL B N 1
ATOM 12359 C CA . VAL B 1 953 ? 7.222 101.471 -1.275 1.00 96.02 975 VAL B CA 1
ATOM 12360 C C . VAL B 1 953 ? 6.726 100.861 -2.597 1.00 96.97 975 VAL B C 1
ATOM 12361 O O . VAL B 1 953 ? 7.326 101.070 -3.646 1.00 95.62 975 VAL B O 1
ATOM 12365 N N . ASP B 1 954 ? 5.626 100.096 -2.516 1.00 92.87 976 ASP B N 1
ATOM 12366 C CA . ASP B 1 954 ? 4.964 99.447 -3.641 1.00 92.42 976 ASP B CA 1
ATOM 12367 C C . ASP B 1 954 ? 3.472 99.742 -3.581 1.00 93.81 976 ASP B C 1
ATOM 12368 O O . ASP B 1 954 ? 2.833 99.452 -2.573 1.00 92.62 976 ASP B O 1
ATOM 12373 N N . ILE B 1 955 ? 2.927 100.331 -4.651 1.00 89.45 977 ILE B N 1
ATOM 12374 C CA . ILE B 1 955 ? 1.514 100.697 -4.727 1.00 89.34 977 ILE B CA 1
ATOM 12375 C C . ILE B 1 955 ? 0.722 99.607 -5.433 1.00 95.88 977 ILE B C 1
ATOM 12376 O O . ILE B 1 955 ? 1.125 99.151 -6.503 1.00 97.18 977 ILE B O 1
ATOM 12381 N N . TYR B 1 956 ? -0.409 99.208 -4.840 1.00 92.44 978 TYR B N 1
ATOM 12382 C CA . TYR B 1 956 ? -1.307 98.190 -5.376 1.00 92.43 978 TYR B CA 1
ATOM 12383 C C . TYR B 1 956 ? -2.725 98.746 -5.531 1.00 99.11 978 TYR B C 1
ATOM 12384 O O . TYR B 1 956 ? -3.172 99.531 -4.689 1.00 98.83 978 TYR B O 1
ATOM 12393 N N . LYS B 1 957 ? -3.440 98.322 -6.585 1.00 97.93 979 LYS B N 1
ATOM 12394 C CA . LYS B 1 957 ? -4.805 98.773 -6.847 1.00 99.40 979 LYS B CA 1
ATOM 12395 C C . LYS B 1 957 ? -5.837 97.737 -6.383 1.00 107.23 979 LYS B C 1
ATOM 12396 O O . LYS B 1 957 ? -5.892 96.628 -6.919 1.00 106.76 979 LYS B O 1
ATOM 12402 N N . ASN B 1 958 ? -6.646 98.119 -5.373 1.00 107.02 980 ASN B N 1
ATOM 12403 C CA . ASN B 1 958 ? -7.711 97.335 -4.736 1.00 108.31 980 ASN B CA 1
ATOM 12404 C C . ASN B 1 958 ? -8.974 97.245 -5.603 1.00 115.63 980 ASN B C 1
ATOM 12405 O O . ASN B 1 958 ? -9.427 98.250 -6.159 1.00 115.79 980 ASN B O 1
ATOM 12410 N N . THR B 1 959 ? -9.547 96.035 -5.692 1.00 114.17 981 THR B N 1
ATOM 12411 C CA . THR B 1 959 ? -10.763 95.740 -6.455 1.00 115.06 981 THR B CA 1
ATOM 12412 C C . THR B 1 959 ? -11.623 94.786 -5.604 1.00 120.35 981 THR B C 1
ATOM 12413 O O . THR B 1 959 ? -11.681 93.579 -5.877 1.00 120.40 981 THR B O 1
ATOM 12417 N N . ASN B 1 960 ? -12.264 95.350 -4.541 1.00 117.16 982 ASN B N 1
ATOM 12418 C CA . ASN B 1 960 ? -13.110 94.666 -3.541 1.00 116.82 982 ASN B CA 1
ATOM 12419 C C . ASN B 1 960 ? -12.348 93.538 -2.801 1.00 118.83 982 ASN B C 1
ATOM 12420 O O . ASN B 1 960 ? -12.920 92.486 -2.488 1.00 117.96 982 ASN B O 1
ATOM 12425 N N . GLY B 1 961 ? -11.065 93.792 -2.534 1.00 114.33 983 GLY B N 1
ATOM 12426 C CA . GLY B 1 961 ? -10.161 92.861 -1.866 1.00 113.50 983 GLY B CA 1
ATOM 12427 C C . GLY B 1 961 ? -9.120 92.220 -2.767 1.00 116.23 983 GLY B C 1
ATOM 12428 O O . GLY B 1 961 ? -8.269 91.484 -2.268 1.00 115.35 983 GLY B O 1
ATOM 12429 N N . LEU B 1 962 ? -9.176 92.491 -4.101 1.00 112.55 984 LEU B N 1
ATOM 12430 C CA . LEU B 1 962 ? -8.259 91.956 -5.124 1.00 111.76 984 LEU B CA 1
ATOM 12431 C C . LEU B 1 962 ? -7.264 93.021 -5.618 1.00 114.17 984 LEU B C 1
ATOM 12432 O O . LEU B 1 962 ? -7.679 94.052 -6.149 1.00 113.62 984 LEU B O 1
ATOM 12437 N N . PHE B 1 963 ? -5.950 92.768 -5.423 1.00 109.60 985 PHE B N 1
ATOM 12438 C CA . PHE B 1 963 ? -4.869 93.711 -5.744 1.00 108.67 985 PHE B CA 1
ATOM 12439 C C . PHE B 1 963 ? -4.015 93.359 -6.950 1.00 111.58 985 PHE B C 1
ATOM 12440 O O . PHE B 1 963 ? -3.840 92.187 -7.277 1.00 110.89 985 PHE B O 1
ATOM 12448 N N . GLU B 1 964 ? -3.436 94.403 -7.568 1.00 108.23 986 GLU B N 1
ATOM 12449 C CA . GLU B 1 964 ? -2.515 94.355 -8.703 1.00 108.04 986 GLU B CA 1
ATOM 12450 C C . GLU B 1 964 ? -1.585 95.560 -8.578 1.00 110.85 986 GLU B C 1
ATOM 12451 O O . GLU B 1 964 ? -2.058 96.679 -8.371 1.00 110.68 986 GLU B O 1
ATOM 12457 N N . LYS B 1 965 ? -0.269 95.321 -8.682 1.00 105.78 987 LYS B N 1
ATOM 12458 C CA . LYS B 1 965 ? 0.783 96.332 -8.565 1.00 104.72 987 LYS B CA 1
ATOM 12459 C C . LYS B 1 965 ? 0.682 97.405 -9.654 1.00 110.79 987 LYS B C 1
ATOM 12460 O O . LYS B 1 965 ? 0.514 97.083 -10.835 1.00 111.14 987 LYS B O 1
ATOM 12466 N N . ASP B 1 966 ? 0.787 98.682 -9.246 1.00 108.36 988 ASP B N 1
ATOM 12467 C CA . ASP B 1 966 ? 0.779 99.823 -10.161 1.00 108.40 988 ASP B CA 1
ATOM 12468 C C . ASP B 1 966 ? 2.236 100.241 -10.343 1.00 112.12 988 ASP B C 1
ATOM 12469 O O . ASP B 1 966 ? 2.788 100.935 -9.489 1.00 111.87 988 ASP B O 1
ATOM 12474 N N . ASP B 1 967 ? 2.865 99.770 -11.436 1.00 108.15 989 ASP B N 1
ATOM 12475 C CA . ASP B 1 967 ? 4.272 100.020 -11.776 1.00 107.56 989 ASP B CA 1
ATOM 12476 C C . ASP B 1 967 ? 4.610 101.506 -11.882 1.00 109.53 989 ASP B C 1
ATOM 12477 O O . ASP B 1 967 ? 5.687 101.916 -11.447 1.00 108.94 989 ASP B O 1
ATOM 12482 N N . GLN B 1 968 ? 3.686 102.304 -12.451 1.00 104.79 990 GLN B N 1
ATOM 12483 C CA . GLN B 1 968 ? 3.814 103.751 -12.642 1.00 104.16 990 GLN B CA 1
ATOM 12484 C C . GLN B 1 968 ? 3.982 104.502 -11.332 1.00 107.25 990 GLN B C 1
ATOM 12485 O O . GLN B 1 968 ? 4.917 105.298 -11.206 1.00 107.30 990 GLN B O 1
ATOM 12491 N N . LEU B 1 969 ? 3.065 104.260 -10.365 1.00 101.98 991 LEU B N 1
ATOM 12492 C CA . LEU B 1 969 ? 3.071 104.899 -9.055 1.00 100.66 991 LEU B CA 1
ATOM 12493 C C . LEU B 1 969 ? 4.130 104.313 -8.138 1.00 105.51 991 LEU B C 1
ATOM 12494 O O . LEU B 1 969 ? 4.681 105.053 -7.330 1.00 105.56 991 LEU B O 1
ATOM 12499 N N . SER B 1 970 ? 4.429 102.999 -8.256 1.00 102.27 992 SER B N 1
ATOM 12500 C CA . SER B 1 970 ? 5.450 102.346 -7.426 1.00 102.39 992 SER B CA 1
ATOM 12501 C C . SER B 1 970 ? 6.833 102.919 -7.723 1.00 107.84 992 SER B C 1
ATOM 12502 O O . SER B 1 970 ? 7.593 103.183 -6.791 1.00 107.78 992 SER B O 1
ATOM 12505 N N . GLU B 1 971 ? 7.129 103.175 -9.014 1.00 105.19 993 GLU B N 1
ATOM 12506 C CA . GLU B 1 971 ? 8.396 103.763 -9.444 1.00 105.32 993 GLU B CA 1
ATOM 12507 C C . GLU B 1 971 ? 8.411 105.254 -9.128 1.00 109.59 993 GLU B C 1
ATOM 12508 O O . GLU B 1 971 ? 9.485 105.843 -9.000 1.00 109.14 993 GLU B O 1
ATOM 12514 N N . ASN B 1 972 ? 7.219 105.858 -8.992 1.00 106.92 994 ASN B N 1
ATOM 12515 C CA . ASN B 1 972 ? 7.061 107.278 -8.692 1.00 107.33 994 ASN B CA 1
ATOM 12516 C C . ASN B 1 972 ? 7.422 107.621 -7.240 1.00 112.47 994 ASN B C 1
ATOM 12517 O O . ASN B 1 972 ? 8.115 108.614 -7.013 1.00 111.92 994 ASN B O 1
ATOM 12522 N N . VAL B 1 973 ? 6.984 106.796 -6.264 1.00 110.20 995 VAL B N 1
ATOM 12523 C CA . VAL B 1 973 ? 7.290 107.009 -4.838 1.00 110.62 995 VAL B CA 1
ATOM 12524 C C . VAL B 1 973 ? 8.794 106.810 -4.585 1.00 116.94 995 VAL B C 1
ATOM 12525 O O . VAL B 1 973 ? 9.363 107.493 -3.730 1.00 116.95 995 VAL B O 1
ATOM 12529 N N . LYS B 1 974 ? 9.430 105.893 -5.351 1.00 114.72 996 LYS B N 1
ATOM 12530 C CA . LYS B 1 974 ? 10.843 105.530 -5.234 1.00 115.21 996 LYS B CA 1
ATOM 12531 C C . LYS B 1 974 ? 11.820 106.699 -5.482 1.00 120.87 996 LYS B C 1
ATOM 12532 O O . LYS B 1 974 ? 12.649 106.951 -4.604 1.00 120.47 996 LYS B O 1
ATOM 12538 N N . ARG B 1 975 ? 11.719 107.433 -6.615 1.00 118.59 997 ARG B N 1
ATOM 12539 C CA . ARG B 1 975 ? 12.626 108.566 -6.833 1.00 119.00 997 ARG B CA 1
ATOM 12540 C C . ARG B 1 975 ? 12.159 109.804 -6.030 1.00 123.75 997 ARG B C 1
ATOM 12541 O O . ARG B 1 975 ? 11.619 110.761 -6.593 1.00 123.10 997 ARG B O 1
ATOM 12549 N N . ARG B 1 976 ? 12.356 109.752 -4.695 1.00 121.31 998 ARG B N 1
ATOM 12550 C CA . ARG B 1 976 ? 11.977 110.801 -3.743 1.00 153.12 998 ARG B CA 1
ATOM 12551 C C . ARG B 1 976 ? 13.186 111.307 -2.963 1.00 175.16 998 ARG B C 1
ATOM 12552 O O . ARG B 1 976 ? 13.154 112.413 -2.428 1.00 133.94 998 ARG B O 1
#